Protein 8ZWB (pdb70)

Solvent-accessible surface area: 85768 Å² total; per-residue (Å²): 141,123,28,43,46,98,105,50,51,114,92,68,85,110,121,129,8,101,33,1,81,43,36,221,102,8,57,202,10,2,137,31,31,45,21,58,113,56,28,120,62,35,29,155,29,34,46,60,40,32,122,70,48,40,43,10,1,25,48,23,48,15,44,105,30,24,120,82,3,100,52,50,81,152,67,4,18,57,36,70,76,1,10,117,81,23,12,2,65,37,2,6,69,52,26,57,142,23,93,6,0,10,98,58,22,209,57,19,63,6,48,22,40,23,30,15,94,6,22,76,60,52,97,2,43,30,26,18,58,6,29,1,6,56,0,6,10,15,3,31,13,21,30,177,38,0,86,85,51,2,76,32,11,88,82,75,4,59,91,29,106,119,19,7,100,56,51,34,45,26,72,0,5,64,48,106,84,16,58,33,24,20,25,77,68,19,120,94,30,14,26,116,81,0,104,43,13,75,47,90,1,26,65,11,23,73,18,0,6,0,1,6,89,23,16,35,80,69,54,50,16,145,106,13,28,71,30,92,59,5,108,140,78,87,60,55,4,26,143,39,12,90,9,48,83,98,36,126,92,5,95,148,29,22,22,107,17,39,20,40,54,12,28,20,130,62,18,2,9,14,82,75,5,0,0,45,62,25,10,25,19,0,65,102,52,42,55,50,0,76,112,58,46,78,36,3,133,77,30,48,38,60,108,2,55,27,90,23,47,85,106,55,45,72,75,117,129,32,128,179,43,23,59,0,66,108,12,35,36,74,22,50,21,73,7,85,29,10,54,72,16,80,80,25,32,115,93,0,43,89,15,40,87,48,2,77,98,40,36,13,52,0,31,55,8,16,1,0,15,12,2,1,0,2,1,16,27,7,15,98,50,5,17,71,0,2,79,41,56,4,16,14,10,13,46,9,1,18,15,4,14,106,58,11,53,62,84,160,4,103,48,4,43,39,29,70,74,36,144,89,39,44,25,35,0,11,127,26,16,160,35,7,83,84,20,13,144,111,0,75,28,28,7,65,71,0,5,36,20,12,10,22,10,60,81,116,39,2,34,3,50,116,16,92,101,41,60,18,100,158,38,60,152,62,32,100,77,72,49,94,21,38,52,73,117,38,93,77,13,137,26,10,66,4,16,8,66,8,52,107,50,13,44,8,62,38,41,0,0,0,27,34,14,92,36,12,0,3,6,52,0,2,101,72,21,20,36,38,4,100,71,15,12,46,11,8,14,57,0,1,32,8,4,1,55,47,25,73,2,90,97,0,24,123,79,17,18,111,10,53,48,35,76,19,24,11,0,0,0,1,36,0,2,17,2,15,0,30,27,71,5,37,66,2,16,12,52,19,0,33,23,14,1,0,13,3,0,0,27,0,0,4,81,30,37,147,123,41,65,40,75,40,35,17,123,35,41,1,40,57,4,1,0,0,53,2,0,33,38,12,25,0,69,63,41,2,14,26,41,0,1,87,3,32,41,47,39,43,0,32,21,0,40,73,12,29,35,0,69,106,35,50,53,74,0,22,82,52,8,10,12,13,66,2,8,85,7,3,17,37,36,6,54,33,66,29,78,49,41,78,34,31,18,47,26,11,88,37,81,7,42,51,58,18,36,14,15,35,26,0,8,57,58,32,9,98,0,7,38,27,22,10,114,0,8,4,12,0,31,0,25,54,37,49,79,83,34,1,103,33,23,117,121,20,10,122,21,99,24,29,87,7,42,123,50,0,108,72,41,33,159,41,24,66,76,12,87,77,44,79,81,81,53,16,16,10,41,38,49,1,35,105,26,12,119,62,0,109,77,41,59,178,32,4,23,39,12,31,75,3,3,25,24,19,7,0,35,98,1,30,165,50,22,100,109,58,58,3,4,25,81,15,22,38,42,92,114,37,9,125,27,0,32,90,20,7,52,33,28,83,24,88,8,2,1,43,22,6,27,62,6,20,1,2,98,7,25,6,22,6,37,39,48,11,58,49,0,27,69,17,2,34,123,24,21,78,45,0,4,114,53,8,81,22,0,53,43,55,7,35,119,184,88,85,20,58,49,76,138,19,39,69,19,20,29,108,67,21,129,81,43,17,28,104,106,0,80,57,11,78,63,78,4,25,66,3,15,74,31,1,3,10,21,7,10,50,96,104,5,19,226,119,43,66,157,92,43,88,43,9,115,37,28,122,148,11,90,157,100,57,84,156,53,45,12,46,58,82,49,20,82,70,48,4,74,20,24,57,84,117,28,34,7,60,0,13,29,6,104,52,15,6,31,10,70,67,2,63,4,44,21,18,3,23,24,0,70,104,48,46,44,45,0,78,113,58,53,119,40,3,134,85,39,92,46,122,195,51,146,30,90,24,29,84,94,54,37,47,74,124,131,33,138,163,58,24,24,1,74,32,56,10,36,69,14,47,24,88,3,39,17,35,46,72,8,91,56,30,32,68,99,0,91,88,13,34,82,54,3,72,93,60,45,14,49,9,31,52,0,14,3,24,82,8,23,3,1,18,0,19,33,13,14,102,52,10,17,72,2,7,77,30,58,2,16,7,63,12,48,22,4,18,5,16,18,96,56,17,64,66,123,44,1,152,53,1,39,21,12,76,80,35,113,80,34,50,24,46,0,9,122,29,8,147,31,10,93,100,25,15,143,100,13,71,34,44,12,68,66,0,9,46,14,16,0,20,20,1,32,5,22,2,37,4,14,4,12,9,135,41,0,118,102,13,0,26,27,3,14,63,85,0,16,21,84,28,78,41,17,37,102,122,16,152,34,26,96,91,72,19,67,102,14,96,22,51,56,100,4,5,74,52,71,117,40,16,9,64,24,65,24,14,12,1,4,39,3,6,110,70,11,27,28,24,0,103,68,14,15,24,12,11,8,43,4,7,10,12,6,1,36,12,17,160,65,8,94,69,3,84,109,67,23,24,48,10,97,12,59,24,106,88,99,41,48,22,27,16,6,5,4,28,10,5,44,0,19,0,9,30,66,6,0,45,5,12,4,83,21,1,53,22,16,0,1,18,4,4,4,42,42,67,58,78,68,43,60,4,71,65,26,0,4,14,66,0,0,26,51,38,19,0,61,58,44,10,16,31,82,0,3,49,0,0,27,44,208,37,33,60,51,10,1,56,47,2,97,50,21,23,81,0,81,80,20,65,52,43,0,19,92,47,6,15,11,38,39,0,9,86,16,1,13,36,61,2,79,29,63,30,58,89,142,65,114,153,33,57,125,108,195,92,149,16,116,40,26,7,46,18,20,29,18,18,12,78,34,0,7,48,54,15,18,70,0,53,55,48,26,18,29,0,9,4,20,0,2,0,2,23,101,52,76,153,69,15,58,40,11,47,54,0,62,118,10,105,30,3,71,64,82,13,159,117,26,81,75,1,8,122,61,102,73,3,2,134,75,0,16,114,62,1,23,97,11,28,0,0,112,21,1,29,0,10,8,2,40,44,53,80,167,120,39,19,11,17,120,76,64,55,25,103,108,116,111,79,85,34,19,73,115,45,30,16,38,16,25,22,29,42,64,3,93,148,48,213,71,20,30,52,38,30,10,25,38,53,42,108,25,16,81,145,50,79,130,43,0,102,90,54,51,127,39,20,95,36,45,148,102,62,53,130,35,60,22,59,97,121,115,88,55,106,9,86,23,22,5,33,107,12,11,149,81,66,74,32,90,100,41,187,104,128,42,54,87,43,100,33,118,93,123,127,62,16,47,28,152,157,112,11,58,126,41,70,90,18,8,38,77,44,53,98,110,50,86,87,92,139,56,45,29,94,107,91,80,102,46,118,128,129,19,8,82,25,20,100,133,135,86,47,58,38,46,84,138,35,106,141,5,28,40,25,33,103,49,9,21,102,114,1,79,50,123,6,92,150,61,40,186,66,34,100,58,46,64,92,30,124,48,42,132,181,74,37,31,5,0,63,6,0,32,105,23,8,37,66,86,0,109,77,64,0,21,46,60,4,42,32,50,2,80,132,57,107,51,156,73,7,46,71,93,40,1,72,43,7,69,100,48,34,119,86,5,57,121,19,40,136,72,5,59,61,23,43,120,177

Radius of gyration: 40.91 Å; Cα contacts (8 Å, |Δi|>4): 2886; chains: 7; bounding box: 73×84×144 Å

Organism: Synechocystis sp. (strain ATCC 27184 / PCC 6803 / Kazusa) (NCBI:txid1111708)

Structure (mmCIF, N/CA/C/O backbone):
data_8ZWB
#
_entry.id   8ZWB
#
_cell.length_a   1.00
_cell.length_b   1.00
_cell.length_c   1.00
_cell.angle_alpha   90.00
_cell.angle_beta   90.00
_cell.angle_gamma   90.00
#
_symmetry.space_group_name_H-M   'P 1'
#
loop_
_entity.id
_entity.type
_entity.pdbx_description
1 polymer 'Photosystem I P700 chlorophyll a apoprotein A1'
2 polymer 'Photosystem I P700 chlorophyll a apoprotein A2'
3 polymer 'Photosystem I reaction center subunit III'
4 polymer 'Photosystem I reaction center subunit VIII'
5 polymer 'Photosystem I reaction center subunit IX'
6 polymer 'Photosystem I reaction center subunit PsaK 1'
7 polymer 'Photosystem I reaction center subunit XII'
8 non-polymer 1,2-DIPALMITOYL-PHOSPHATIDYL-GLYCEROLE
9 non-polymer 'CHLOROPHYLL A ISOMER'
10 non-polymer 'CHLOROPHYLL A'
11 non-polymer PHYLLOQUINONE
12 non-polymer BETA-CAROTENE
13 non-polymer beta,beta-caroten-4-one
14 non-polymer 1,2-DISTEAROYL-MONOGALACTOSYL-DIGLYCERIDE
15 non-polymer DODECYL-BETA-D-MALTOSIDE
16 non-polymer 'CHLORIDE ION'
17 non-polymer 'IRON/SULFUR CLUSTER'
18 non-polymer Zeaxanthin
19 water water
#
loop_
_atom_site.group_PDB
_atom_site.id
_atom_site.type_symbol
_atom_site.label_atom_id
_atom_site.label_alt_id
_atom_site.label_comp_id
_atom_site.label_asym_id
_atom_site.label_entity_id
_atom_site.label_seq_id
_atom_site.pdbx_PDB_ins_code
_atom_site.Cartn_x
_atom_site.Cartn_y
_atom_site.Cartn_z
_atom_site.occupancy
_atom_site.B_iso_or_equiv
_atom_site.auth_seq_id
_atom_site.auth_comp_id
_atom_site.auth_asym_id
_atom_site.auth_atom_id
_atom_site.pdbx_PDB_model_num
ATOM 1 N N . LYS A 1 13 ? 106.558 117.961 174.484 1.00 60.90 13 LYS A N 1
ATOM 2 C CA . LYS A 1 13 ? 107.521 118.224 173.422 1.00 62.63 13 LYS A CA 1
ATOM 3 C C . LYS A 1 13 ? 107.564 117.066 172.432 1.00 62.55 13 LYS A C 1
ATOM 4 O O . LYS A 1 13 ? 107.163 117.209 171.277 1.00 59.80 13 LYS A O 1
ATOM 22 N N . VAL A 1 14 ? 108.053 115.920 172.893 1.00 61.93 14 VAL A N 1
ATOM 23 C CA . VAL A 1 14 ? 108.166 114.740 172.044 1.00 63.56 14 VAL A CA 1
ATOM 24 C C . VAL A 1 14 ? 106.785 114.128 171.857 1.00 66.63 14 VAL A C 1
ATOM 25 O O . VAL A 1 14 ? 106.076 113.851 172.831 1.00 67.54 14 VAL A O 1
ATOM 38 N N . SER A 1 15 ? 106.400 113.918 170.601 1.00 64.88 15 SER A N 1
ATOM 39 C CA . SER A 1 15 ? 105.119 113.299 170.279 1.00 65.01 15 SER A CA 1
ATOM 40 C C . SER A 1 15 ? 105.252 112.615 168.928 1.00 63.43 15 SER A C 1
ATOM 41 O O . SER A 1 15 ? 105.616 113.262 167.941 1.00 61.66 15 SER A O 1
ATOM 49 N N . VAL A 1 16 ? 104.965 111.314 168.888 1.00 61.66 16 VAL A N 1
ATOM 50 C CA . VAL A 1 16 ? 105.128 110.503 167.690 1.00 60.25 16 VAL A CA 1
ATOM 51 C C . VAL A 1 16 ? 103.881 109.647 167.501 1.00 63.69 16 VAL A C 1
ATOM 52 O O . VAL A 1 16 ? 103.051 109.506 168.399 1.00 66.64 16 VAL A O 1
ATOM 65 N N . ASP A 1 17 ? 103.762 109.079 166.305 1.00 63.73 17 ASP A N 1
ATOM 66 C CA . ASP A 1 17 ? 102.733 108.100 165.986 1.00 65.98 17 ASP A CA 1
ATOM 67 C C . ASP A 1 17 ? 103.389 106.747 165.745 1.00 66.53 17 ASP A C 1
ATOM 68 O O . ASP A 1 17 ? 104.426 106.659 165.080 1.00 63.76 17 ASP A O 1
ATOM 77 N N . ASN A 1 18 ? 102.781 105.696 166.289 1.00 68.93 18 ASN A N 1
ATOM 78 C CA . ASN A 1 18 ? 103.367 104.363 166.265 1.00 67.37 18 ASN A CA 1
ATOM 79 C C . ASN A 1 18 ? 102.965 103.621 164.996 1.00 65.94 18 ASN A C 1
ATOM 80 O O . ASN A 1 18 ? 101.777 103.534 164.669 1.00 65.41 18 ASN A O 1
ATOM 91 N N . ASN A 1 19 ? 103.960 103.085 164.296 1.00 63.37 19 ASN A N 1
ATOM 92 C CA . ASN A 1 19 ? 103.751 102.238 163.128 1.00 60.09 19 ASN A CA 1
ATOM 93 C C . ASN A 1 19 ? 102.736 102.842 162.154 1.00 60.02 19 ASN A C 1
ATOM 94 O O . ASN A 1 19 ? 101.695 102.237 161.878 1.00 62.03 19 ASN A O 1
ATOM 105 N N . PRO A 1 20 ? 103.010 104.030 161.617 1.00 58.78 20 PRO A N 1
ATOM 106 C CA . PRO A 1 20 ? 102.069 104.641 160.669 1.00 58.11 20 PRO A CA 1
ATOM 107 C C . PRO A 1 20 ? 102.136 104.019 159.283 1.00 55.74 20 PRO A C 1
ATOM 108 O O . PRO A 1 20 ? 101.126 103.962 158.575 1.00 59.49 20 PRO A O 1
ATOM 119 N N . VAL A 1 21 ? 103.317 103.552 158.887 1.00 51.22 21 VAL A N 1
ATOM 120 C CA . VAL A 1 21 ? 103.533 103.024 157.541 1.00 48.53 21 VAL A CA 1
ATOM 121 C C . VAL A 1 21 ? 104.097 101.611 157.633 1.00 47.33 21 VAL A C 1
ATOM 122 O O . VAL A 1 21 ? 105.245 101.434 158.066 1.00 47.71 21 VAL A O 1
ATOM 135 N N . PRO A 1 22 ? 103.344 100.581 157.248 1.00 50.41 22 PRO A N 1
ATOM 136 C CA . PRO A 1 22 ? 103.904 99.225 157.255 1.00 47.75 22 PRO A CA 1
ATOM 137 C C . PRO A 1 22 ? 105.103 99.111 156.326 1.00 47.76 22 PRO A C 1
ATOM 138 O O . PRO A 1 22 ? 105.166 99.747 155.272 1.00 49.16 22 PRO A O 1
ATOM 149 N N . THR A 1 23 ? 106.062 98.285 156.733 1.00 47.46 23 THR A N 1
ATOM 150 C CA . THR A 1 23 ? 107.254 98.016 155.935 1.00 46.63 23 THR A CA 1
ATOM 151 C C . THR A 1 23 ? 106.951 96.845 155.007 1.00 50.00 23 THR A C 1
ATOM 152 O O . THR A 1 23 ? 106.762 95.714 155.465 1.00 56.98 23 THR A O 1
ATOM 163 N N . SER A 1 24 ? 106.907 97.113 153.704 1.00 47.60 24 SER A N 1
ATOM 164 C CA . SER A 1 24 ? 106.549 96.096 152.727 1.00 47.76 24 SER A CA 1
ATOM 165 C C . SER A 1 24 ? 107.196 96.426 151.391 1.00 47.62 24 SER A C 1
ATOM 166 O O . SER A 1 24 ? 107.296 97.596 151.014 1.00 48.92 24 SER A O 1
ATOM 174 N N . PHE A 1 25 ? 107.618 95.386 150.675 1.00 48.37 25 PHE A N 1
ATOM 175 C CA . PHE A 1 25 ? 108.243 95.543 149.368 1.00 49.25 25 PHE A CA 1
ATOM 176 C C . PHE A 1 25 ? 107.233 95.682 148.237 1.00 51.67 25 PHE A C 1
ATOM 177 O O . PHE A 1 25 ? 107.644 95.811 147.080 1.00 54.37 25 PHE A O 1
ATOM 194 N N . GLU A 1 26 ? 105.933 95.666 148.538 1.00 50.72 26 GLU A N 1
ATOM 195 C CA . GLU A 1 26 ? 104.928 95.642 147.479 1.00 52.55 26 GLU A CA 1
ATOM 196 C C . GLU A 1 26 ? 105.060 96.845 146.553 1.00 53.47 26 GLU A C 1
ATOM 197 O O . GLU A 1 26 ? 104.998 96.702 145.327 1.00 54.43 26 GLU A O 1
ATOM 209 N N . LYS A 1 27 ? 105.241 98.039 147.116 1.00 51.58 27 LYS A N 1
ATOM 210 C CA . LYS A 1 27 ? 105.325 99.245 146.304 1.00 49.13 27 LYS A CA 1
ATOM 211 C C . LYS A 1 27 ? 106.666 99.397 145.598 1.00 48.23 27 LYS A C 1
ATOM 212 O O . LYS A 1 27 ? 106.779 100.239 144.701 1.00 50.19 27 LYS A O 1
ATOM 231 N N . TRP A 1 28 ? 107.678 98.613 145.971 1.00 47.26 28 TRP A N 1
ATOM 232 C CA . TRP A 1 28 ? 108.962 98.701 145.284 1.00 48.57 28 TRP A CA 1
ATOM 233 C C . TRP A 1 28 ? 108.825 98.312 143.818 1.00 50.39 28 TRP A C 1
ATOM 234 O O . TRP A 1 28 ? 109.445 98.927 142.943 1.00 50.63 28 TRP A O 1
ATOM 255 N N . GLY A 1 29 ? 108.018 97.295 143.532 1.00 51.27 29 GLY A N 1
ATOM 256 C CA . GLY A 1 29 ? 107.857 96.814 142.175 1.00 52.74 29 GLY A CA 1
ATOM 257 C C . GLY A 1 29 ? 106.732 97.496 141.426 1.00 51.79 29 GLY A C 1
ATOM 258 O O . GLY A 1 29 ? 106.277 96.996 140.393 1.00 55.12 29 GLY A O 1
ATOM 262 N N . LYS A 1 30 ? 106.274 98.638 141.935 1.00 50.67 30 LYS A N 1
ATOM 263 C CA . LYS A 1 30 ? 105.206 99.419 141.312 1.00 48.23 30 LYS A CA 1
ATOM 264 C C . LYS A 1 30 ? 105.705 100.848 141.147 1.00 45.68 30 LYS A C 1
ATOM 265 O O . LYS A 1 30 ? 105.333 101.744 141.917 1.00 47.28 30 LYS A O 1
ATOM 284 N N . PRO A 1 31 ? 106.553 101.098 140.150 1.00 45.20 31 PRO A N 1
ATOM 285 C CA . PRO A 1 31 ? 107.106 102.445 139.979 1.00 44.26 31 PRO A CA 1
ATOM 286 C C . PRO A 1 31 ? 106.010 103.479 139.769 1.00 44.21 31 PRO A C 1
ATOM 287 O O . PRO A 1 31 ? 104.985 103.207 139.140 1.00 48.68 31 PRO A O 1
ATOM 298 N N . GLY A 1 32 ? 106.236 104.674 140.309 1.00 43.15 32 GLY A N 1
ATOM 299 C CA . GLY A 1 32 ? 105.262 105.741 140.224 1.00 43.79 32 GLY A CA 1
ATOM 300 C C . GLY A 1 32 ? 104.141 105.663 141.234 1.00 44.87 32 GLY A C 1
ATOM 301 O O . GLY A 1 32 ? 103.168 106.414 141.115 1.00 50.21 32 GLY A O 1
ATOM 305 N N . HIS A 1 33 ? 104.247 104.778 142.228 1.00 44.36 33 HIS A N 1
ATOM 306 C CA . HIS A 1 33 ? 103.191 104.643 143.225 1.00 43.69 33 HIS A CA 1
ATOM 307 C C . HIS A 1 33 ? 102.920 105.958 143.944 1.00 45.90 33 HIS A C 1
ATOM 308 O O . HIS A 1 33 ? 101.776 106.234 144.322 1.00 49.28 33 HIS A O 1
ATOM 322 N N . PHE A 1 34 ? 103.954 106.777 144.142 1.00 46.60 34 PHE A N 1
ATOM 323 C CA . PHE A 1 34 ? 103.822 107.977 144.961 1.00 43.32 34 PHE A CA 1
ATOM 324 C C . PHE A 1 34 ? 102.903 109.022 144.342 1.00 45.72 34 PHE A C 1
ATOM 325 O O . PHE A 1 34 ? 102.431 109.909 145.061 1.00 51.81 34 PHE A O 1
ATOM 342 N N . ASP A 1 35 ? 102.641 108.949 143.040 1.00 48.90 35 ASP A N 1
ATOM 343 C CA . ASP A 1 35 ? 101.799 109.918 142.350 1.00 52.46 35 ASP A CA 1
ATOM 344 C C . ASP A 1 35 ? 100.584 109.206 141.774 1.00 57.19 35 ASP A C 1
ATOM 345 O O . ASP A 1 35 ? 100.715 108.135 141.173 1.00 59.87 35 ASP A O 1
ATOM 354 N N . ARG A 1 36 ? 99.405 109.804 141.959 1.00 61.21 36 ARG A N 1
ATOM 355 C CA . ARG A 1 36 ? 98.177 109.166 141.496 1.00 63.82 36 ARG A CA 1
ATOM 356 C C . ARG A 1 36 ? 98.186 108.977 139.984 1.00 63.49 36 ARG A C 1
ATOM 357 O O . ARG A 1 36 ? 97.811 107.911 139.483 1.00 64.84 36 ARG A O 1
ATOM 378 N N . THR A 1 37 ? 98.607 110.000 139.239 1.00 59.86 37 THR A N 1
ATOM 379 C CA . THR A 1 37 ? 98.634 109.891 137.784 1.00 62.68 37 THR A CA 1
ATOM 380 C C . THR A 1 37 ? 99.627 108.827 137.334 1.00 60.69 37 THR A C 1
ATOM 381 O O . THR A 1 37 ? 99.302 107.966 136.508 1.00 62.28 37 THR A O 1
ATOM 392 N N . LEU A 1 38 ? 100.847 108.868 137.872 1.00 54.73 38 LEU A N 1
ATOM 393 C CA . LEU A 1 38 ? 101.873 107.921 137.451 1.00 52.45 38 LEU A CA 1
ATOM 394 C C . LEU A 1 38 ? 101.560 106.504 137.912 1.00 54.32 38 LEU A C 1
ATOM 395 O O . LEU A 1 38 ? 102.004 105.539 137.281 1.00 55.09 38 LEU A O 1
ATOM 411 N N . ALA A 1 39 ? 100.805 106.357 139.002 1.00 56.32 39 ALA A N 1
ATOM 412 C CA . ALA A 1 39 ? 100.531 105.030 139.539 1.00 55.24 39 ALA A CA 1
ATOM 413 C C . ALA A 1 39 ? 99.737 104.164 138.570 1.00 58.29 39 ALA A C 1
ATOM 414 O O . ALA A 1 39 ? 99.706 102.940 138.737 1.00 59.88 39 ALA A O 1
ATOM 421 N N . ARG A 1 40 ? 99.099 104.763 137.565 1.00 58.98 40 ARG A N 1
ATOM 422 C CA . ARG A 1 40 ? 98.296 104.007 136.613 1.00 60.30 40 ARG A CA 1
ATOM 423 C C . ARG A 1 40 ? 99.129 103.330 135.532 1.00 59.25 40 ARG A C 1
ATOM 424 O O . ARG A 1 40 ? 98.574 102.561 134.740 1.00 62.50 40 ARG A O 1
ATOM 445 N N . GLY A 1 41 ? 100.431 103.593 135.475 1.00 54.65 41 GLY A N 1
ATOM 446 C CA . GLY A 1 41 ? 101.295 102.965 134.504 1.00 50.85 41 GLY A CA 1
ATOM 447 C C . GLY A 1 41 ? 101.538 103.840 133.291 1.00 46.62 41 GLY A C 1
ATOM 448 O O . GLY A 1 41 ? 100.809 104.803 133.033 1.00 47.50 41 GLY A O 1
ATOM 452 N N . PRO A 1 42 ? 102.573 103.518 132.517 1.00 45.01 42 PRO A N 1
ATOM 453 C CA . PRO A 1 42 ? 102.927 104.361 131.370 1.00 44.96 42 PRO A CA 1
ATOM 454 C C . PRO A 1 42 ? 102.032 104.128 130.165 1.00 46.35 42 PRO A C 1
ATOM 455 O O . PRO A 1 42 ? 101.647 102.999 129.853 1.00 50.83 42 PRO A O 1
ATOM 466 N N . LYS A 1 43 ? 101.704 105.225 129.486 1.00 46.14 43 LYS A N 1
ATOM 467 C CA . LYS A 1 43 ? 101.150 105.186 128.141 1.00 44.61 43 LYS A CA 1
ATOM 468 C C . LYS A 1 43 ? 102.105 105.743 127.101 1.00 43.08 43 LYS A C 1
ATOM 469 O O . LYS A 1 43 ? 102.018 105.367 125.931 1.00 44.09 43 LYS A O 1
ATOM 488 N N . THR A 1 44 ? 103.016 106.622 127.509 1.00 41.80 44 THR A N 1
ATOM 489 C CA . THR A 1 44 ? 104.017 107.199 126.629 1.00 40.43 44 THR A CA 1
ATOM 490 C C . THR A 1 44 ? 105.329 107.293 127.394 1.00 38.82 44 THR A C 1
ATOM 491 O O . THR A 1 44 ? 105.367 107.163 128.620 1.00 39.83 44 THR A O 1
ATOM 502 N N . THR A 1 45 ? 106.418 107.517 126.658 1.00 37.76 45 THR A N 1
ATOM 503 C CA . THR A 1 45 ? 107.724 107.623 127.297 1.00 35.79 45 THR A CA 1
ATOM 504 C C . THR A 1 45 ? 107.802 108.807 128.250 1.00 35.68 45 THR A C 1
ATOM 505 O O . THR A 1 45 ? 108.691 108.840 129.107 1.00 37.22 45 THR A O 1
ATOM 516 N N . THR A 1 46 ? 106.895 109.779 128.124 1.00 37.05 46 THR A N 1
ATOM 517 C CA . THR A 1 46 ? 106.875 110.899 129.058 1.00 35.26 46 THR A CA 1
ATOM 518 C C . THR A 1 46 ? 106.681 110.424 130.491 1.00 36.13 46 THR A C 1
ATOM 519 O O . THR A 1 46 ? 107.163 111.067 131.430 1.00 37.60 46 THR A O 1
ATOM 530 N N . TRP A 1 47 ? 105.985 109.301 130.676 1.00 37.17 47 TRP A N 1
ATOM 531 C CA . TRP A 1 47 ? 105.778 108.760 132.014 1.00 34.97 47 TRP A CA 1
ATOM 532 C C . TRP A 1 47 ? 107.106 108.455 132.696 1.00 35.17 47 TRP A C 1
ATOM 533 O O . TRP A 1 47 ? 107.260 108.678 133.902 1.00 36.83 47 TRP A O 1
ATOM 554 N N . ILE A 1 48 ? 108.075 107.940 131.939 1.00 36.38 48 ILE A N 1
ATOM 555 C CA . ILE A 1 48 ? 109.364 107.574 132.520 1.00 35.49 48 ILE A CA 1
ATOM 556 C C . ILE A 1 48 ? 110.062 108.805 133.082 1.00 35.32 48 ILE A C 1
ATOM 557 O O . ILE A 1 48 ? 110.580 108.789 134.205 1.00 37.04 48 ILE A O 1
ATOM 573 N N . TRP A 1 49 ? 110.093 109.889 132.307 1.00 36.08 49 TRP A N 1
ATOM 574 C CA . TRP A 1 49 ? 110.753 111.103 132.772 1.00 35.29 49 TRP A CA 1
ATOM 575 C C . TRP A 1 49 ? 110.031 111.698 133.974 1.00 36.45 49 TRP A C 1
ATOM 576 O O . TRP A 1 49 ? 110.673 112.161 134.923 1.00 40.54 49 TRP A O 1
ATOM 597 N N . ASN A 1 50 ? 108.696 111.695 133.953 1.00 34.18 50 ASN A N 1
ATOM 598 C CA . ASN A 1 50 ? 107.940 112.270 135.060 1.00 36.65 50 ASN A CA 1
ATOM 599 C C . ASN A 1 50 ? 108.196 111.523 136.360 1.00 38.09 50 ASN A C 1
ATOM 600 O O . ASN A 1 50 ? 108.182 112.130 137.437 1.00 42.46 50 ASN A O 1
ATOM 611 N N . LEU A 1 51 ? 108.423 110.211 136.285 1.00 37.66 51 LEU A N 1
ATOM 612 C CA . LEU A 1 51 ? 108.647 109.428 137.495 1.00 36.61 51 LEU A CA 1
ATOM 613 C C . LEU A 1 51 ? 109.885 109.910 138.239 1.00 36.87 51 LEU A C 1
ATOM 614 O O . LEU A 1 51 ? 109.862 110.080 139.463 1.00 38.87 51 LEU A O 1
ATOM 630 N N . HIS A 1 52 ? 110.982 110.136 137.515 1.00 37.31 52 HIS A N 1
ATOM 631 C CA . HIS A 1 52 ? 112.203 110.599 138.165 1.00 37.37 52 HIS A CA 1
ATOM 632 C C . HIS A 1 52 ? 112.095 112.061 138.585 1.00 38.16 52 HIS A C 1
ATOM 633 O O . HIS A 1 52 ? 112.633 112.445 139.629 1.00 40.46 52 HIS A O 1
ATOM 647 N N . ALA A 1 53 ? 111.399 112.884 137.798 1.00 39.88 53 ALA A N 1
ATOM 648 C CA . ALA A 1 53 ? 111.303 114.307 138.110 1.00 40.83 53 ALA A CA 1
ATOM 649 C C . ALA A 1 53 ? 110.494 114.554 139.379 1.00 41.81 53 ALA A C 1
ATOM 650 O O . ALA A 1 53 ? 110.811 115.463 140.154 1.00 45.87 53 ALA A O 1
ATOM 657 N N . ASN A 1 54 ? 109.442 113.769 139.603 1.00 40.62 54 ASN A N 1
ATOM 658 C CA . ASN A 1 54 ? 108.522 113.990 140.711 1.00 39.50 54 ASN A CA 1
ATOM 659 C C . ASN A 1 54 ? 108.778 113.064 141.893 1.00 37.47 54 ASN A C 1
ATOM 660 O O . ASN A 1 54 ? 107.971 113.034 142.826 1.00 40.16 54 ASN A O 1
ATOM 671 N N . ALA A 1 55 ? 109.881 112.316 141.882 1.00 37.49 55 ALA A N 1
ATOM 672 C CA . ALA A 1 55 ? 110.100 111.308 142.914 1.00 35.86 55 ALA A CA 1
ATOM 673 C C . ALA A 1 55 ? 110.153 111.936 144.300 1.00 35.38 55 ALA A C 1
ATOM 674 O O . ALA A 1 55 ? 109.547 111.428 145.249 1.00 36.40 55 ALA A O 1
ATOM 681 N N . HIS A 1 56 ? 110.873 113.047 144.437 1.00 36.78 56 HIS A N 1
ATOM 682 C CA . HIS A 1 56 ? 111.134 113.647 145.738 1.00 34.59 56 HIS A CA 1
ATOM 683 C C . HIS A 1 56 ? 110.429 114.985 145.922 1.00 33.77 56 HIS A C 1
ATOM 684 O O . HIS A 1 56 ? 110.811 115.762 146.802 1.00 34.87 56 HIS A O 1
ATOM 698 N N . ASP A 1 57 ? 109.402 115.267 145.119 1.00 37.58 57 ASP A N 1
ATOM 699 C CA . ASP A 1 57 ? 108.536 116.427 145.330 1.00 39.62 57 ASP A CA 1
ATOM 700 C C . ASP A 1 57 ? 107.416 116.003 146.278 1.00 38.86 57 ASP A C 1
ATOM 701 O O . ASP A 1 57 ? 106.273 115.767 145.883 1.00 41.61 57 ASP A O 1
ATOM 710 N N . PHE A 1 58 ? 107.764 115.910 147.564 1.00 37.04 58 PHE A N 1
ATOM 711 C CA . PHE A 1 58 ? 106.856 115.303 148.534 1.00 38.31 58 PHE A CA 1
ATOM 712 C C . PHE A 1 58 ? 105.554 116.085 148.660 1.00 41.99 58 PHE A C 1
ATOM 713 O O . PHE A 1 58 ? 104.473 115.491 148.723 1.00 45.55 58 PHE A O 1
ATOM 730 N N . ASP A 1 59 ? 105.631 117.417 148.704 1.00 44.28 59 ASP A N 1
ATOM 731 C CA . ASP A 1 59 ? 104.426 118.205 148.947 1.00 45.65 59 ASP A CA 1
ATOM 732 C C . ASP A 1 59 ? 103.391 118.032 147.844 1.00 48.73 59 ASP A C 1
ATOM 733 O O . ASP A 1 59 ? 102.201 118.256 148.088 1.00 53.13 59 ASP A O 1
ATOM 742 N N . SER A 1 60 ? 103.809 117.640 146.640 1.00 48.15 60 SER A N 1
ATOM 743 C CA . SER A 1 60 ? 102.860 117.333 145.579 1.00 46.73 60 SER A CA 1
ATOM 744 C C . SER A 1 60 ? 102.303 115.920 145.683 1.00 48.42 60 SER A C 1
ATOM 745 O O . SER A 1 60 ? 101.319 115.609 145.005 1.00 52.17 60 SER A O 1
ATOM 753 N N . GLN A 1 61 ? 102.904 115.066 146.510 1.00 47.60 61 GLN A N 1
ATOM 754 C CA . GLN A 1 61 ? 102.426 113.702 146.689 1.00 45.99 61 GLN A CA 1
ATOM 755 C C . GLN A 1 61 ? 101.381 113.592 147.789 1.00 52.18 61 GLN A C 1
ATOM 756 O O . GLN A 1 61 ? 100.560 112.668 147.764 1.00 57.09 61 GLN A O 1
ATOM 770 N N . THR A 1 62 ? 101.394 114.509 148.753 1.00 54.12 62 THR A N 1
ATOM 771 C CA . THR A 1 62 ? 100.425 114.509 149.838 1.00 56.37 62 THR A CA 1
ATOM 772 C C . THR A 1 62 ? 100.191 115.946 150.278 1.00 54.55 62 THR A C 1
ATOM 773 O O . THR A 1 62 ? 101.123 116.754 150.299 1.00 53.43 62 THR A O 1
ATOM 784 N N . SER A 1 63 ? 98.944 116.257 150.624 1.00 57.45 63 SER A N 1
ATOM 785 C CA . SER A 1 63 ? 98.568 117.606 151.024 1.00 59.74 63 SER A CA 1
ATOM 786 C C . SER A 1 63 ? 98.759 117.867 152.513 1.00 58.11 63 SER A C 1
ATOM 787 O O . SER A 1 63 ? 98.595 119.011 152.949 1.00 61.00 63 SER A O 1
ATOM 795 N N . ASP A 1 64 ? 99.102 116.849 153.297 1.00 52.46 64 ASP A N 1
ATOM 796 C CA . ASP A 1 64 ? 99.227 116.988 154.742 1.00 51.09 64 ASP A CA 1
ATOM 797 C C . ASP A 1 64 ? 100.649 117.411 155.092 1.00 47.33 64 ASP A C 1
ATOM 798 O O . ASP A 1 64 ? 101.613 116.736 154.718 1.00 48.81 64 ASP A O 1
ATOM 807 N N . LEU A 1 65 ? 100.776 118.527 155.815 1.00 44.51 65 LEU A N 1
ATOM 808 C CA . LEU A 1 65 ? 102.099 119.026 156.176 1.00 42.16 65 LEU A CA 1
ATOM 809 C C . LEU A 1 65 ? 102.833 118.043 157.078 1.00 41.47 65 LEU A C 1
ATOM 810 O O . LEU A 1 65 ? 104.051 117.870 156.958 1.00 41.25 65 LEU A O 1
ATOM 826 N N . GLU A 1 66 ? 102.111 117.395 157.993 1.00 41.01 66 GLU A N 1
ATOM 827 C CA . GLU A 1 66 ? 102.748 116.430 158.883 1.00 42.21 66 GLU A CA 1
ATOM 828 C C . GLU A 1 66 ? 103.362 115.280 158.096 1.00 41.67 66 GLU A C 1
ATOM 829 O O . GLU A 1 66 ? 104.487 114.855 158.379 1.00 41.28 66 GLU A O 1
ATOM 841 N N . ASP A 1 67 ? 102.637 114.762 157.102 1.00 42.74 67 ASP A N 1
ATOM 842 C CA . ASP A 1 67 ? 103.176 113.678 156.287 1.00 41.42 67 ASP A CA 1
ATOM 843 C C . ASP A 1 67 ? 104.384 114.142 155.482 1.00 39.06 67 ASP A C 1
ATOM 844 O O . ASP A 1 67 ? 105.365 113.402 155.344 1.00 41.41 67 ASP A O 1
ATOM 853 N N . VAL A 1 68 ? 104.329 115.358 154.937 1.00 36.18 68 VAL A N 1
ATOM 854 C CA . VAL A 1 68 ? 105.467 115.884 154.187 1.00 35.52 68 VAL A CA 1
ATOM 855 C C . VAL A 1 68 ? 106.692 115.984 155.085 1.00 33.45 68 VAL A C 1
ATOM 856 O O . VAL A 1 68 ? 107.801 115.602 154.693 1.00 34.77 68 VAL A O 1
ATOM 869 N N . SER A 1 69 ? 106.512 116.498 156.303 1.00 33.16 69 SER A N 1
ATOM 870 C CA . SER A 1 69 ? 107.641 116.653 157.214 1.00 31.64 69 SER A CA 1
ATOM 871 C C . SER A 1 69 ? 108.272 115.307 157.543 1.00 31.12 69 SER A C 1
ATOM 872 O O . SER A 1 69 ? 109.501 115.187 157.606 1.00 33.19 69 SER A O 1
ATOM 880 N N . ARG A 1 70 ? 107.448 114.281 157.761 1.00 32.60 70 ARG A N 1
ATOM 881 C CA . ARG A 1 70 ? 107.980 112.968 158.109 1.00 31.74 70 ARG A CA 1
ATOM 882 C C . ARG A 1 70 ? 108.831 112.396 156.983 1.00 28.98 70 ARG A C 1
ATOM 883 O O . ARG A 1 70 ? 109.889 111.808 157.234 1.00 32.46 70 ARG A O 1
ATOM 904 N N . LYS A 1 71 ? 108.388 112.554 155.734 1.00 28.35 71 LYS A N 1
ATOM 905 C CA . LYS A 1 71 ? 109.196 112.098 154.609 1.00 29.32 71 LYS A CA 1
ATOM 906 C C . LYS A 1 71 ? 110.522 112.844 154.554 1.00 28.57 71 LYS A C 1
ATOM 907 O O . LYS A 1 71 ? 111.575 112.242 154.318 1.00 30.51 71 LYS A O 1
ATOM 926 N N . ILE A 1 72 ? 110.488 114.160 154.772 1.00 28.50 72 ILE A N 1
ATOM 927 C CA . ILE A 1 72 ? 111.709 114.960 154.717 1.00 26.16 72 ILE A CA 1
ATOM 928 C C . ILE A 1 72 ? 112.680 114.520 155.805 1.00 25.50 72 ILE A C 1
ATOM 929 O O . ILE A 1 72 ? 113.879 114.347 155.560 1.00 28.31 72 ILE A O 1
ATOM 945 N N . PHE A 1 73 ? 112.174 114.333 157.025 1.00 26.50 73 PHE A N 1
ATOM 946 C CA . PHE A 1 73 ? 113.046 114.001 158.146 1.00 25.03 73 PHE A CA 1
ATOM 947 C C . PHE A 1 73 ? 113.767 112.680 157.914 1.00 27.46 73 PHE A C 1
ATOM 948 O O . PHE A 1 73 ? 114.976 112.574 158.150 1.00 30.75 73 PHE A O 1
ATOM 965 N N . SER A 1 74 ? 113.045 111.662 157.449 1.00 27.48 74 SER A N 1
ATOM 966 C CA . SER A 1 74 ? 113.677 110.381 157.165 1.00 27.29 74 SER A CA 1
ATOM 967 C C . SER A 1 74 ? 114.486 110.416 155.877 1.00 26.87 74 SER A C 1
ATOM 968 O O . SER A 1 74 ? 115.501 109.721 155.771 1.00 29.97 74 SER A O 1
ATOM 976 N N . ALA A 1 75 ? 114.060 111.210 154.894 1.00 26.82 75 ALA A N 1
ATOM 977 C CA . ALA A 1 75 ? 114.866 111.377 153.691 1.00 24.66 75 ALA A CA 1
ATOM 978 C C . ALA A 1 75 ? 116.224 111.976 154.026 1.00 25.01 75 ALA A C 1
ATOM 979 O O . ALA A 1 75 ? 117.254 111.533 153.505 1.00 27.68 75 ALA A O 1
ATOM 986 N N . HIS A 1 76 ? 116.249 112.984 154.900 1.00 25.91 76 HIS A N 1
ATOM 987 C CA . HIS A 1 76 ? 117.524 113.567 155.298 1.00 25.51 76 HIS A CA 1
ATOM 988 C C . HIS A 1 76 ? 118.403 112.538 156.006 1.00 26.25 76 HIS A C 1
ATOM 989 O O . HIS A 1 76 ? 119.633 112.597 155.898 1.00 28.62 76 HIS A O 1
ATOM 1003 N N . PHE A 1 77 ? 117.800 111.588 156.730 1.00 28.70 77 PHE A N 1
ATOM 1004 C CA . PHE A 1 77 ? 118.582 110.492 157.299 1.00 26.08 77 PHE A CA 1
ATOM 1005 C C . PHE A 1 77 ? 119.246 109.670 156.203 1.00 26.90 77 PHE A C 1
ATOM 1006 O O . PHE A 1 77 ? 120.408 109.268 156.334 1.00 29.67 77 PHE A O 1
ATOM 1023 N N . GLY A 1 78 ? 118.520 109.401 155.118 1.00 26.13 78 GLY A N 1
ATOM 1024 C CA . GLY A 1 78 ? 119.105 108.660 154.015 1.00 26.07 78 GLY A CA 1
ATOM 1025 C C . GLY A 1 78 ? 120.297 109.371 153.403 1.00 26.50 78 GLY A C 1
ATOM 1026 O O . GLY A 1 78 ? 121.301 108.740 153.068 1.00 29.25 78 GLY A O 1
ATOM 1030 N N . HIS A 1 79 ? 120.204 110.694 153.248 1.00 26.56 79 HIS A N 1
ATOM 1031 C CA . HIS A 1 79 ? 121.320 111.446 152.685 1.00 25.44 79 HIS A CA 1
ATOM 1032 C C . HIS A 1 79 ? 122.548 111.351 153.580 1.00 26.14 79 HIS A C 1
ATOM 1033 O O . HIS A 1 79 ? 123.671 111.195 153.090 1.00 30.05 79 HIS A O 1
ATOM 1047 N N . LEU A 1 80 ? 122.356 111.432 154.899 1.00 26.22 80 LEU A N 1
ATOM 1048 C CA . LEU A 1 80 ? 123.485 111.298 155.814 1.00 27.44 80 LEU A CA 1
ATOM 1049 C C . LEU A 1 80 ? 124.149 109.935 155.670 1.00 28.32 80 LEU A C 1
ATOM 1050 O O . LEU A 1 80 ? 125.379 109.828 155.725 1.00 30.45 80 LEU A O 1
ATOM 1066 N N . ALA A 1 81 ? 123.353 108.880 155.489 1.00 28.54 81 ALA A N 1
ATOM 1067 C CA . ALA A 1 81 ? 123.930 107.558 155.268 1.00 28.11 81 ALA A CA 1
ATOM 1068 C C . ALA A 1 81 ? 124.780 107.541 154.005 1.00 28.25 81 ALA A C 1
ATOM 1069 O O . ALA A 1 81 ? 125.864 106.947 153.984 1.00 31.32 81 ALA A O 1
ATOM 1076 N N . VAL A 1 82 ? 124.306 108.191 152.942 1.00 27.42 82 VAL A N 1
ATOM 1077 C CA . VAL A 1 82 ? 125.085 108.270 151.710 1.00 28.08 82 VAL A CA 1
ATOM 1078 C C . VAL A 1 82 ? 126.404 108.987 151.962 1.00 27.82 82 VAL A C 1
ATOM 1079 O O . VAL A 1 82 ? 127.464 108.551 151.497 1.00 31.71 82 VAL A O 1
ATOM 1092 N N . VAL A 1 83 ? 126.364 110.097 152.700 1.00 26.39 83 VAL A N 1
ATOM 1093 C CA . VAL A 1 83 ? 127.583 110.859 152.956 1.00 25.55 83 VAL A CA 1
ATOM 1094 C C . VAL A 1 83 ? 128.564 110.037 153.783 1.00 25.82 83 VAL A C 1
ATOM 1095 O O . VAL A 1 83 ? 129.775 110.061 153.536 1.00 30.48 83 VAL A O 1
ATOM 1108 N N . PHE A 1 84 ? 128.063 109.304 154.780 1.00 26.17 84 PHE A N 1
ATOM 1109 C CA . PHE A 1 84 ? 128.949 108.479 155.596 1.00 26.91 84 PHE A CA 1
ATOM 1110 C C . PHE A 1 84 ? 129.623 107.395 154.764 1.00 27.39 84 PHE A C 1
ATOM 1111 O O . PHE A 1 84 ? 130.813 107.119 154.946 1.00 30.43 84 PHE A O 1
ATOM 1128 N N . VAL A 1 85 ? 128.881 106.765 153.853 1.00 27.52 85 VAL A N 1
ATOM 1129 C CA . VAL A 1 85 ? 129.484 105.764 152.978 1.00 27.97 85 VAL A CA 1
ATOM 1130 C C . VAL A 1 85 ? 130.583 106.397 152.136 1.00 28.66 85 VAL A C 1
ATOM 1131 O O . VAL A 1 85 ? 131.656 105.812 151.945 1.00 31.75 85 VAL A O 1
ATOM 1144 N N . TRP A 1 86 ? 130.332 107.599 151.616 1.00 27.80 86 TRP A N 1
ATOM 1145 C CA . TRP A 1 86 ? 131.349 108.302 150.842 1.00 25.48 86 TRP A CA 1
ATOM 1146 C C . TRP A 1 86 ? 132.572 108.609 151.697 1.00 26.72 86 TRP A C 1
ATOM 1147 O O . TRP A 1 86 ? 133.712 108.406 151.264 1.00 30.67 86 TRP A O 1
ATOM 1168 N N . LEU A 1 87 ? 132.356 109.093 152.922 1.00 26.90 87 LEU A N 1
ATOM 1169 C CA . LEU A 1 87 ? 133.480 109.340 153.820 1.00 26.64 87 LEU A CA 1
ATOM 1170 C C . LEU A 1 87 ? 134.209 108.047 154.158 1.00 28.07 87 LEU A C 1
ATOM 1171 O O . LEU A 1 87 ? 135.444 108.012 154.185 1.00 32.81 87 LEU A O 1
ATOM 1187 N N . SER A 1 88 ? 133.463 106.974 154.425 1.00 27.79 88 SER A N 1
ATOM 1188 C CA . SER A 1 88 ? 134.098 105.696 154.722 1.00 28.71 88 SER A CA 1
ATOM 1189 C C . SER A 1 88 ? 135.010 105.265 153.584 1.00 29.70 88 SER A C 1
ATOM 1190 O O . SER A 1 88 ? 136.111 104.756 153.819 1.00 32.35 88 SER A O 1
ATOM 1198 N N . GLY A 1 89 ? 134.568 105.460 152.342 1.00 28.21 89 GLY A N 1
ATOM 1199 C CA . GLY A 1 89 ? 135.414 105.116 151.214 1.00 27.88 89 GLY A CA 1
ATOM 1200 C C . GLY A 1 89 ? 136.724 105.878 151.231 1.00 27.95 89 GLY A C 1
ATOM 1201 O O . GLY A 1 89 ? 137.800 105.289 151.124 1.00 32.80 89 GLY A O 1
ATOM 1205 N N . MET A 1 90 ? 136.652 107.196 151.419 1.00 28.47 90 MET A N 1
ATOM 1206 C CA . MET A 1 90 ? 137.866 108.005 151.390 1.00 27.24 90 MET A CA 1
ATOM 1207 C C . MET A 1 90 ? 138.880 107.496 152.405 1.00 27.53 90 MET A C 1
ATOM 1208 O O . MET A 1 90 ? 140.069 107.359 152.098 1.00 31.70 90 MET A O 1
ATOM 1222 N N . TYR A 1 91 ? 138.425 107.200 153.623 1.00 28.12 91 TYR A N 1
ATOM 1223 C CA . TYR A 1 91 ? 139.334 106.676 154.636 1.00 27.77 91 TYR A CA 1
ATOM 1224 C C . TYR A 1 91 ? 139.826 105.282 154.273 1.00 29.05 91 TYR A C 1
ATOM 1225 O O . TYR A 1 91 ? 140.995 104.953 154.503 1.00 33.64 91 TYR A O 1
ATOM 1243 N N . PHE A 1 92 ? 138.954 104.446 153.706 1.00 29.32 92 PHE A N 1
ATOM 1244 C CA . PHE A 1 92 ? 139.362 103.087 153.364 1.00 28.25 92 PHE A CA 1
ATOM 1245 C C . PHE A 1 92 ? 140.433 103.087 152.279 1.00 30.02 92 PHE A C 1
ATOM 1246 O O . PHE A 1 92 ? 141.476 102.442 152.426 1.00 33.79 92 PHE A O 1
ATOM 1263 N N . HIS A 1 93 ? 140.194 103.801 151.175 1.00 28.34 93 HIS A N 1
ATOM 1264 C CA . HIS A 1 93 ? 141.197 103.849 150.118 1.00 30.66 93 HIS A CA 1
ATOM 1265 C C . HIS A 1 93 ? 142.463 104.546 150.596 1.00 31.67 93 HIS A C 1
ATOM 1266 O O . HIS A 1 93 ? 143.559 104.247 150.110 1.00 36.15 93 HIS A O 1
ATOM 1280 N N . GLY A 1 94 ? 142.337 105.470 151.549 1.00 29.64 94 GLY A N 1
ATOM 1281 C CA . GLY A 1 94 ? 143.520 106.018 152.188 1.00 28.83 94 GLY A CA 1
ATOM 1282 C C . GLY A 1 94 ? 144.271 104.976 152.994 1.00 29.91 94 GLY A C 1
ATOM 1283 O O . GLY A 1 94 ? 145.503 104.991 153.055 1.00 33.42 94 GLY A O 1
ATOM 1287 N N . ALA A 1 95 ? 143.540 104.057 153.626 1.00 31.20 95 ALA A N 1
ATOM 1288 C CA . ALA A 1 95 ? 144.166 103.023 154.439 1.00 31.85 95 ALA A CA 1
ATOM 1289 C C . ALA A 1 95 ? 144.771 101.905 153.600 1.00 33.79 95 ALA A C 1
ATOM 1290 O O . ALA A 1 95 ? 145.795 101.334 153.991 1.00 38.08 95 ALA A O 1
ATOM 1297 N N . LYS A 1 96 ? 144.168 101.577 152.458 1.00 33.27 96 LYS A N 1
ATOM 1298 C CA . LYS A 1 96 ? 144.535 100.382 151.708 1.00 33.36 96 LYS A CA 1
ATOM 1299 C C . LYS A 1 96 ? 145.152 100.660 150.346 1.00 33.15 96 LYS A C 1
ATOM 1300 O O . LYS A 1 96 ? 146.010 99.891 149.912 1.00 39.23 96 LYS A O 1
ATOM 1319 N N . PHE A 1 97 ? 144.746 101.726 149.662 1.00 33.49 97 PHE A N 1
ATOM 1320 C CA . PHE A 1 97 ? 145.185 102.004 148.299 1.00 32.35 97 PHE A CA 1
ATOM 1321 C C . PHE A 1 97 ? 145.886 103.353 148.204 1.00 33.29 97 PHE A C 1
ATOM 1322 O O . PHE A 1 97 ? 145.739 104.077 147.218 1.00 38.53 97 PHE A O 1
ATOM 1339 N N . SER A 1 98 ? 146.664 103.711 149.222 1.00 31.27 98 SER A N 1
ATOM 1340 C CA . SER A 1 98 ? 147.309 105.014 149.256 1.00 31.80 98 SER A CA 1
ATOM 1341 C C . SER A 1 98 ? 148.741 104.876 149.745 1.00 31.09 98 SER A C 1
ATOM 1342 O O . SER A 1 98 ? 149.137 103.852 150.306 1.00 33.66 98 SER A O 1
ATOM 1350 N N . ASN A 1 99 ? 149.517 105.933 149.517 1.00 32.18 99 ASN A N 1
ATOM 1351 C CA . ASN A 1 99 ? 150.884 106.051 150.018 1.00 30.10 99 ASN A CA 1
ATOM 1352 C C . ASN A 1 99 ? 150.962 107.014 151.195 1.00 30.36 99 ASN A C 1
ATOM 1353 O O . ASN A 1 99 ? 151.946 107.742 151.349 1.00 34.26 99 ASN A O 1
ATOM 1364 N N . TYR A 1 100 ? 149.932 107.036 152.042 1.00 30.81 100 TYR A N 1
ATOM 1365 C CA . TYR A 1 100 ? 149.896 108.003 153.134 1.00 30.50 100 TYR A CA 1
ATOM 1366 C C . TYR A 1 100 ? 151.072 107.817 154.083 1.00 31.98 100 TYR A C 1
ATOM 1367 O O . TYR A 1 100 ? 151.706 108.795 154.494 1.00 35.98 100 TYR A O 1
ATOM 1385 N N . GLU A 1 101 ? 151.376 106.571 154.450 1.00 33.83 101 GLU A N 1
ATOM 1386 C CA . GLU A 1 101 ? 152.495 106.334 155.355 1.00 34.30 101 GLU A CA 1
ATOM 1387 C C . GLU A 1 101 ? 153.810 106.780 154.730 1.00 34.69 101 GLU A C 1
ATOM 1388 O O . GLU A 1 101 ? 154.641 107.408 155.396 1.00 39.34 101 GLU A O 1
ATOM 1400 N N . GLY A 1 102 ? 154.018 106.469 153.450 1.00 35.27 102 GLY A N 1
ATOM 1401 C CA . GLY A 1 102 ? 155.215 106.942 152.776 1.00 33.26 102 GLY A CA 1
ATOM 1402 C C . GLY A 1 102 ? 155.271 108.455 152.695 1.00 35.57 102 GLY A C 1
ATOM 1403 O O . GLY A 1 102 ? 156.310 109.063 152.962 1.00 39.64 102 GLY A O 1
ATOM 1407 N N . TRP A 1 103 ? 154.151 109.083 152.336 1.00 33.76 103 TRP A N 1
ATOM 1408 C CA . TRP A 1 103 ? 154.113 110.539 152.263 1.00 32.83 103 TRP A CA 1
ATOM 1409 C C . TRP A 1 103 ? 154.352 111.165 153.630 1.00 32.17 103 TRP A C 1
ATOM 1410 O O . TRP A 1 103 ? 155.062 112.170 153.746 1.00 36.91 103 TRP A O 1
ATOM 1431 N N . LEU A 1 104 ? 153.764 110.586 154.678 1.00 32.74 104 LEU A N 1
ATOM 1432 C CA . LEU A 1 104 ? 153.892 111.163 156.010 1.00 35.09 104 LEU A CA 1
ATOM 1433 C C . LEU A 1 104 ? 155.348 111.254 156.445 1.00 37.30 104 LEU A C 1
ATOM 1434 O O . LEU A 1 104 ? 155.720 112.181 157.172 1.00 41.96 104 LEU A O 1
ATOM 1450 N N . ALA A 1 105 ? 156.182 110.309 156.014 1.00 39.79 105 ALA A N 1
ATOM 1451 C CA . ALA A 1 105 ? 157.591 110.312 156.381 1.00 39.79 105 ALA A CA 1
ATOM 1452 C C . ALA A 1 105 ? 158.428 111.265 155.538 1.00 43.33 105 ALA A C 1
ATOM 1453 O O . ALA A 1 105 ? 159.576 111.537 155.902 1.00 48.44 105 ALA A O 1
ATOM 1460 N N . ASP A 1 106 ? 157.890 111.777 154.432 1.00 44.15 106 ASP A N 1
ATOM 1461 C CA . ASP A 1 106 ? 158.634 112.672 153.555 1.00 42.83 106 ASP A CA 1
ATOM 1462 C C . ASP A 1 106 ? 157.660 113.527 152.753 1.00 41.84 106 ASP A C 1
ATOM 1463 O O . ASP A 1 106 ? 157.545 113.365 151.532 1.00 45.31 106 ASP A O 1
ATOM 1472 N N . PRO A 1 107 ? 156.945 114.450 153.402 1.00 40.71 107 PRO A N 1
ATOM 1473 C CA . PRO A 1 107 ? 155.887 115.190 152.697 1.00 39.64 107 PRO A CA 1
ATOM 1474 C C . PRO A 1 107 ? 156.389 116.106 151.594 1.00 43.32 107 PRO A C 1
ATOM 1475 O O . PRO A 1 107 ? 155.599 116.467 150.715 1.00 45.34 107 PRO A O 1
ATOM 1486 N N . THR A 1 108 ? 157.660 116.499 151.605 1.00 47.36 108 THR A N 1
ATOM 1487 C CA . THR A 1 108 ? 158.172 117.469 150.646 1.00 49.32 108 THR A CA 1
ATOM 1488 C C . THR A 1 108 ? 158.725 116.834 149.376 1.00 49.60 108 THR A C 1
ATOM 1489 O O . THR A 1 108 ? 159.115 117.564 148.461 1.00 54.15 108 THR A O 1
ATOM 1500 N N . HIS A 1 109 ? 158.768 115.502 149.291 1.00 47.41 109 HIS A N 1
ATOM 1501 C CA . HIS A 1 109 ? 159.304 114.823 148.117 1.00 48.57 109 HIS A CA 1
ATOM 1502 C C . HIS A 1 109 ? 158.382 113.726 147.600 1.00 48.00 109 HIS A C 1
ATOM 1503 O O . HIS A 1 109 ? 158.761 113.008 146.667 1.00 52.42 109 HIS A O 1
ATOM 1517 N N . ILE A 1 110 ? 157.193 113.576 148.173 1.00 44.30 110 ILE A N 1
ATOM 1518 C CA . ILE A 1 110 ? 156.237 112.556 147.764 1.00 39.07 110 ILE A CA 1
ATOM 1519 C C . ILE A 1 110 ? 154.896 113.229 147.520 1.00 39.05 110 ILE A C 1
ATOM 1520 O O . ILE A 1 110 ? 154.487 114.112 148.282 1.00 41.35 110 ILE A O 1
ATOM 1536 N N . LYS A 1 111 ? 154.221 112.821 146.452 1.00 38.74 111 LYS A N 1
ATOM 1537 C CA . LYS A 1 111 ? 152.932 113.411 146.128 1.00 37.66 111 LYS A CA 1
ATOM 1538 C C . LYS A 1 111 ? 151.796 112.490 146.560 1.00 35.53 111 LYS A C 1
ATOM 1539 O O . LYS A 1 111 ? 151.870 111.275 146.349 1.00 36.42 111 LYS A O 1
ATOM 1558 N N . PRO A 1 112 ? 150.742 113.026 147.175 1.00 33.13 112 PRO A N 1
ATOM 1559 C CA . PRO A 1 112 ? 149.671 112.160 147.681 1.00 30.36 112 PRO A CA 1
ATOM 1560 C C . PRO A 1 112 ? 148.982 111.395 146.560 1.00 31.72 112 PRO A C 1
ATOM 1561 O O . PRO A 1 112 ? 148.717 111.934 145.485 1.00 35.16 112 PRO A O 1
ATOM 1572 N N . SER A 1 113 ? 148.679 110.128 146.831 1.00 31.40 113 SER A N 1
ATOM 1573 C CA . SER A 1 113 ? 147.961 109.285 145.884 1.00 31.51 113 SER A CA 1
ATOM 1574 C C . SER A 1 113 ? 147.132 108.277 146.661 1.00 31.24 113 SER A C 1
ATOM 1575 O O . SER A 1 113 ? 147.649 107.616 147.564 1.00 35.17 113 SER A O 1
ATOM 1583 N N . ALA A 1 114 ? 145.847 108.162 146.308 1.00 31.27 114 ALA A N 1
ATOM 1584 C CA . ALA A 1 114 ? 144.954 107.251 147.013 1.00 31.34 114 ALA A CA 1
ATOM 1585 C C . ALA A 1 114 ? 144.020 106.498 146.069 1.00 33.10 114 ALA A C 1
ATOM 1586 O O . ALA A 1 114 ? 143.028 105.921 146.529 1.00 38.92 114 ALA A O 1
ATOM 1593 N N . GLN A 1 115 ? 144.299 106.494 144.768 1.00 32.31 115 GLN A N 1
ATOM 1594 C CA . GLN A 1 115 ? 143.515 105.723 143.810 1.00 31.59 115 GLN A CA 1
ATOM 1595 C C . GLN A 1 115 ? 144.474 105.008 142.875 1.00 31.49 115 GLN A C 1
ATOM 1596 O O . GLN A 1 115 ? 145.321 105.650 142.247 1.00 34.21 115 GLN A O 1
ATOM 1610 N N . VAL A 1 116 ? 144.342 103.688 142.783 1.00 32.08 116 VAL A N 1
ATOM 1611 C CA . VAL A 1 116 ? 145.168 102.863 141.910 1.00 33.46 116 VAL A CA 1
ATOM 1612 C C . VAL A 1 116 ? 144.247 102.125 140.950 1.00 33.34 116 VAL A C 1
ATOM 1613 O O . VAL A 1 116 ? 143.293 101.466 141.380 1.00 36.65 116 VAL A O 1
ATOM 1626 N N . VAL A 1 117 ? 144.526 102.239 139.662 1.00 32.16 117 VAL A N 1
ATOM 1627 C CA . VAL A 1 117 ? 143.680 101.656 138.628 1.00 32.55 117 VAL A CA 1
ATOM 1628 C C . VAL A 1 117 ? 144.200 100.270 138.282 1.00 31.88 117 VAL A C 1
ATOM 1629 O O . VAL A 1 117 ? 145.389 99.970 138.429 1.00 34.49 117 VAL A O 1
ATOM 1642 N N . TRP A 1 118 ? 143.298 99.413 137.824 1.00 32.97 118 TRP A N 1
ATOM 1643 C CA . TRP A 1 118 ? 143.692 98.086 137.376 1.00 32.30 118 TRP A CA 1
ATOM 1644 C C . TRP A 1 118 ? 144.376 98.174 136.011 1.00 33.22 118 TRP A C 1
ATOM 1645 O O . TRP A 1 118 ? 143.959 98.963 135.161 1.00 35.30 118 TRP A O 1
ATOM 1666 N N . PRO A 1 119 ? 145.431 97.380 135.772 1.00 35.06 119 PRO A N 1
ATOM 1667 C CA . PRO A 1 119 ? 146.088 97.411 134.457 1.00 36.35 119 PRO A CA 1
ATOM 1668 C C . PRO A 1 119 ? 145.291 96.680 133.387 1.00 37.74 119 PRO A C 1
ATOM 1669 O O . PRO A 1 119 ? 145.520 95.493 133.139 1.00 42.58 119 PRO A O 1
ATOM 1680 N N . ILE A 1 120 ? 144.335 97.365 132.769 1.00 35.82 120 ILE A N 1
ATOM 1681 C CA . ILE A 1 120 ? 143.497 96.784 131.728 1.00 32.39 120 ILE A CA 1
ATOM 1682 C C . ILE A 1 120 ? 143.449 97.747 130.549 1.00 31.81 120 ILE A C 1
ATOM 1683 O O . ILE A 1 120 ? 143.428 98.968 130.734 1.00 34.12 120 ILE A O 1
ATOM 1699 N N . VAL A 1 121 ? 143.444 97.191 129.336 1.00 32.24 121 VAL A N 1
ATOM 1700 C CA . VAL A 1 121 ? 143.422 97.950 128.086 1.00 31.59 121 VAL A CA 1
ATOM 1701 C C . VAL A 1 121 ? 144.373 99.140 128.147 1.00 32.45 121 VAL A C 1
ATOM 1702 O O . VAL A 1 121 ? 144.106 100.191 127.555 1.00 33.81 121 VAL A O 1
ATOM 1715 N N . GLY A 1 122 ? 145.488 98.985 128.856 1.00 33.87 122 GLY A N 1
ATOM 1716 C CA . GLY A 1 122 ? 146.512 100.007 128.879 1.00 32.46 122 GLY A CA 1
ATOM 1717 C C . GLY A 1 122 ? 146.233 101.191 129.774 1.00 31.22 122 GLY A C 1
ATOM 1718 O O . GLY A 1 122 ? 147.021 102.143 129.770 1.00 32.74 122 GLY A O 1
ATOM 1722 N N . GLN A 1 123 ? 145.143 101.173 130.544 1.00 30.57 123 GLN A N 1
ATOM 1723 C CA . GLN A 1 123 ? 144.857 102.289 131.438 1.00 29.03 123 GLN A CA 1
ATOM 1724 C C . GLN A 1 123 ? 145.810 102.345 132.623 1.00 31.09 123 GLN A C 1
ATOM 1725 O O . GLN A 1 123 ? 145.791 103.333 133.364 1.00 33.42 123 GLN A O 1
ATOM 1739 N N . GLY A 1 124 ? 146.641 101.319 132.818 1.00 31.72 124 GLY A N 1
ATOM 1740 C CA . GLY A 1 124 ? 147.600 101.335 133.907 1.00 30.25 124 GLY A CA 1
ATOM 1741 C C . GLY A 1 124 ? 148.593 102.473 133.821 1.00 31.21 124 GLY A C 1
ATOM 1742 O O . GLY A 1 124 ? 149.255 102.785 134.817 1.00 35.51 124 GLY A O 1
ATOM 1746 N N . ILE A 1 125 ? 148.716 103.103 132.651 1.00 30.64 125 ILE A N 1
ATOM 1747 C CA . ILE A 1 125 ? 149.586 104.263 132.510 1.00 30.92 125 ILE A CA 1
ATOM 1748 C C . ILE A 1 125 ? 149.174 105.378 133.457 1.00 31.99 125 ILE A C 1
ATOM 1749 O O . ILE A 1 125 ? 150.000 106.223 133.815 1.00 34.26 125 ILE A O 1
ATOM 1765 N N . LEU A 1 126 ? 147.906 105.407 133.872 1.00 31.31 126 LEU A N 1
ATOM 1766 C CA . LEU A 1 126 ? 147.440 106.419 134.811 1.00 29.00 126 LEU A CA 1
ATOM 1767 C C . LEU A 1 126 ? 148.041 106.252 136.199 1.00 30.74 126 LEU A C 1
ATOM 1768 O O . LEU A 1 126 ? 147.934 107.173 137.014 1.00 35.94 126 LEU A O 1
ATOM 1784 N N . ASN A 1 127 ? 148.667 105.109 136.488 1.00 30.09 127 ASN A N 1
ATOM 1785 C CA . ASN A 1 127 ? 149.368 104.907 137.756 1.00 32.12 127 ASN A CA 1
ATOM 1786 C C . ASN A 1 127 ? 150.760 105.530 137.649 1.00 33.37 127 ASN A C 1
ATOM 1787 O O . ASN A 1 127 ? 151.783 104.854 137.523 1.00 38.21 127 ASN A O 1
ATOM 1798 N N . GLY A 1 128 ? 150.781 106.858 137.696 1.00 35.83 128 GLY A N 1
ATOM 1799 C CA . GLY A 1 128 ? 152.031 107.575 137.586 1.00 37.34 128 GLY A CA 1
ATOM 1800 C C . GLY A 1 128 ? 152.877 107.452 138.838 1.00 39.46 128 GLY A C 1
ATOM 1801 O O . GLY A 1 128 ? 152.393 107.162 139.931 1.00 41.06 128 GLY A O 1
ATOM 1805 N N . ASP A 1 129 ? 154.175 107.685 138.666 1.00 46.28 129 ASP A N 1
ATOM 1806 C CA . ASP A 1 129 ? 155.120 107.609 139.774 1.00 46.21 129 ASP A CA 1
ATOM 1807 C C . ASP A 1 129 ? 154.984 108.871 140.617 1.00 44.60 129 ASP A C 1
ATOM 1808 O O . ASP A 1 129 ? 155.341 109.966 140.172 1.00 47.89 129 ASP A O 1
ATOM 1817 N N . VAL A 1 130 ? 154.462 108.719 141.834 1.00 43.27 130 VAL A N 1
ATOM 1818 C CA . VAL A 1 130 ? 154.267 109.842 142.743 1.00 42.93 130 VAL A CA 1
ATOM 1819 C C . VAL A 1 130 ? 155.383 109.933 143.778 1.00 46.04 130 VAL A C 1
ATOM 1820 O O . VAL A 1 130 ? 155.298 110.747 144.703 1.00 46.56 130 VAL A O 1
ATOM 1833 N N . GLY A 1 131 ? 156.420 109.124 143.646 1.00 48.96 131 GLY A N 1
ATOM 1834 C CA . GLY A 1 131 ? 157.534 109.141 144.571 1.00 48.20 131 GLY A CA 1
ATOM 1835 C C . GLY A 1 131 ? 157.507 107.957 145.519 1.00 49.83 131 GLY A C 1
ATOM 1836 O O . GLY A 1 131 ? 156.458 107.368 145.800 1.00 48.78 131 GLY A O 1
ATOM 1840 N N . GLY A 1 132 ? 158.686 107.597 146.021 1.00 52.12 132 GLY A N 1
ATOM 1841 C CA . GLY A 1 132 ? 158.795 106.493 146.952 1.00 51.53 132 GLY A CA 1
ATOM 1842 C C . GLY A 1 132 ? 158.450 105.142 146.372 1.00 54.22 132 GLY A C 1
ATOM 1843 O O . GLY A 1 132 ? 158.180 104.207 147.128 1.00 56.09 132 GLY A O 1
ATOM 1847 N N . GLY A 1 133 ? 158.453 105.010 145.047 1.00 53.24 133 GLY A N 1
ATOM 1848 C CA . GLY A 1 133 ? 158.156 103.749 144.403 1.00 51.36 133 GLY A CA 1
ATOM 1849 C C . GLY A 1 133 ? 156.685 103.442 144.238 1.00 49.48 133 GLY A C 1
ATOM 1850 O O . GLY A 1 133 ? 156.350 102.405 143.652 1.00 53.26 133 GLY A O 1
ATOM 1854 N N . PHE A 1 134 ? 155.798 104.302 144.729 1.00 46.14 134 PHE A N 1
ATOM 1855 C CA . PHE A 1 134 ? 154.363 104.072 144.641 1.00 41.71 134 PHE A CA 1
ATOM 1856 C C . PHE A 1 134 ? 153.824 104.612 143.324 1.00 41.73 134 PHE A C 1
ATOM 1857 O O . PHE A 1 134 ? 154.246 105.671 142.853 1.00 46.14 134 PHE A O 1
ATOM 1874 N N . HIS A 1 135 ? 152.888 103.874 142.733 1.00 40.80 135 HIS A N 1
ATOM 1875 C CA . HIS A 1 135 ? 152.267 104.246 141.470 1.00 39.33 135 HIS A CA 1
ATOM 1876 C C . HIS A 1 135 ? 150.762 104.349 141.662 1.00 35.52 135 HIS A C 1
ATOM 1877 O O . HIS A 1 135 ? 150.130 103.410 142.155 1.00 38.80 135 HIS A O 1
ATOM 1891 N N . GLY A 1 136 ? 150.196 105.483 141.272 1.00 32.51 136 GLY A N 1
ATOM 1892 C CA . GLY A 1 136 ? 148.768 105.690 141.410 1.00 31.42 136 GLY A CA 1
ATOM 1893 C C . GLY A 1 136 ? 148.396 107.082 140.958 1.00 31.57 136 GLY A C 1
ATOM 1894 O O . GLY A 1 136 ? 149.251 107.892 140.587 1.00 36.26 136 GLY A O 1
ATOM 1898 N N . ILE A 1 137 ? 147.096 107.350 140.993 1.00 30.21 137 ILE A N 1
ATOM 1899 C CA . ILE A 1 137 ? 146.575 108.658 140.614 1.00 31.36 137 ILE A CA 1
ATOM 1900 C C . ILE A 1 137 ? 146.825 109.639 141.749 1.00 30.85 137 ILE A C 1
ATOM 1901 O O . ILE A 1 137 ? 146.529 109.350 142.914 1.00 33.78 137 ILE A O 1
ATOM 1917 N N . GLN A 1 138 ? 147.377 110.801 141.413 1.00 31.05 138 GLN A N 1
ATOM 1918 C CA . GLN A 1 138 ? 147.622 111.841 142.401 1.00 29.70 138 GLN A CA 1
ATOM 1919 C C . GLN A 1 138 ? 146.313 112.543 142.739 1.00 29.59 138 GLN A C 1
ATOM 1920 O O . GLN A 1 138 ? 145.599 113.006 141.845 1.00 32.20 138 GLN A O 1
ATOM 1934 N N . ILE A 1 139 ? 146.001 112.620 144.024 1.00 29.44 139 ILE A N 1
ATOM 1935 C CA . ILE A 1 139 ? 144.743 113.197 144.482 1.00 29.05 139 ILE A CA 1
ATOM 1936 C C . ILE A 1 139 ? 144.947 114.673 144.788 1.00 29.11 139 ILE A C 1
ATOM 1937 O O . ILE A 1 139 ? 146.016 115.100 145.233 1.00 31.96 139 ILE A O 1
ATOM 1953 N N . THR A 1 140 ? 143.903 115.464 144.539 1.00 27.85 140 THR A N 1
ATOM 1954 C CA . THR A 1 140 ? 143.919 116.895 144.816 1.00 26.87 140 THR A CA 1
ATOM 1955 C C . THR A 1 140 ? 142.906 117.287 145.884 1.00 28.20 140 THR A C 1
ATOM 1956 O O . THR A 1 140 ? 142.657 118.482 146.078 1.00 30.38 140 THR A O 1
ATOM 1967 N N . SER A 1 141 ? 142.317 116.315 146.580 1.00 26.81 141 SER A N 1
ATOM 1968 C CA . SER A 1 141 ? 141.318 116.610 147.598 1.00 25.90 141 SER A CA 1
ATOM 1969 C C . SER A 1 141 ? 141.926 117.115 148.898 1.00 25.84 141 SER A C 1
ATOM 1970 O O . SER A 1 141 ? 141.197 117.658 149.733 1.00 28.84 141 SER A O 1
ATOM 1978 N N . GLY A 1 142 ? 143.230 116.946 149.094 1.00 27.56 142 GLY A N 1
ATOM 1979 C CA . GLY A 1 142 ? 143.856 117.376 150.326 1.00 25.56 142 GLY A CA 1
ATOM 1980 C C . GLY A 1 142 ? 143.613 116.469 151.509 1.00 25.87 142 GLY A C 1
ATOM 1981 O O . GLY A 1 142 ? 143.813 116.894 152.650 1.00 29.78 142 GLY A O 1
ATOM 1985 N N . LEU A 1 143 ? 143.190 115.225 151.275 1.00 26.45 143 LEU A N 1
ATOM 1986 C CA . LEU A 1 143 ? 142.892 114.324 152.384 1.00 25.80 143 LEU A CA 1
ATOM 1987 C C . LEU A 1 143 ? 144.126 114.061 153.238 1.00 24.20 143 LEU A C 1
ATOM 1988 O O . LEU A 1 143 ? 144.038 114.027 154.470 1.00 27.48 143 LEU A O 1
ATOM 2004 N N . PHE A 1 144 ? 145.286 113.866 152.606 1.00 26.26 144 PHE A N 1
ATOM 2005 C CA . PHE A 1 144 ? 146.498 113.600 153.374 1.00 24.86 144 PHE A CA 1
ATOM 2006 C C . PHE A 1 144 ? 146.804 114.750 154.323 1.00 25.08 144 PHE A C 1
ATOM 2007 O O . PHE A 1 144 ? 147.203 114.529 155.471 1.00 29.04 144 PHE A O 1
ATOM 2024 N N . TYR A 1 145 ? 146.632 115.985 153.854 1.00 25.62 145 TYR A N 1
ATOM 2025 C CA . TYR A 1 145 ? 146.913 117.142 154.697 1.00 25.32 145 TYR A CA 1
ATOM 2026 C C . TYR A 1 145 ? 145.932 117.220 155.859 1.00 24.98 145 TYR A C 1
ATOM 2027 O O . TYR A 1 145 ? 146.323 117.533 156.989 1.00 28.02 145 TYR A O 1
ATOM 2045 N N . LEU A 1 146 ? 144.655 116.934 155.600 1.00 26.56 146 LEU A N 1
ATOM 2046 C CA . LEU A 1 146 ? 143.676 116.866 156.679 1.00 26.18 146 LEU A CA 1
ATOM 2047 C C . LEU A 1 146 ? 144.030 115.769 157.674 1.00 26.32 146 LEU A C 1
ATOM 2048 O O . LEU A 1 146 ? 143.973 115.981 158.890 1.00 29.70 146 LEU A O 1
ATOM 2064 N N . TRP A 1 147 ? 144.400 114.589 157.176 1.00 25.92 147 TRP A N 1
ATOM 2065 C CA . TRP A 1 147 ? 144.692 113.470 158.065 1.00 25.53 147 TRP A CA 1
ATOM 2066 C C . TRP A 1 147 ? 145.934 113.735 158.906 1.00 26.56 147 TRP A C 1
ATOM 2067 O O . TRP A 1 147 ? 145.972 113.381 160.090 1.00 30.04 147 TRP A O 1
ATOM 2088 N N . ARG A 1 148 ? 146.961 114.353 158.319 1.00 27.20 148 ARG A N 1
ATOM 2089 C CA . ARG A 1 148 ? 148.146 114.693 159.099 1.00 28.31 148 ARG A CA 1
ATOM 2090 C C . ARG A 1 148 ? 147.802 115.674 160.212 1.00 28.35 148 ARG A C 1
ATOM 2091 O O . ARG A 1 148 ? 148.250 115.514 161.352 1.00 31.43 148 ARG A O 1
ATOM 2112 N N . ALA A 1 149 ? 147.004 116.697 159.899 1.00 29.50 149 ALA A N 1
ATOM 2113 C CA . ALA A 1 149 ? 146.577 117.637 160.929 1.00 29.13 149 ALA A CA 1
ATOM 2114 C C . ALA A 1 149 ? 145.763 116.945 162.012 1.00 30.19 149 ALA A C 1
ATOM 2115 O O . ALA A 1 149 ? 145.816 117.347 163.179 1.00 35.93 149 ALA A O 1
ATOM 2122 N N . SER A 1 150 ? 145.002 115.912 161.651 1.00 29.33 150 SER A N 1
ATOM 2123 C CA . SER A 1 150 ? 144.194 115.182 162.618 1.00 28.02 150 SER A CA 1
ATOM 2124 C C . SER A 1 150 ? 145.015 114.254 163.503 1.00 29.20 150 SER A C 1
ATOM 2125 O O . SER A 1 150 ? 144.492 113.771 164.512 1.00 33.80 150 SER A O 1
ATOM 2133 N N . GLY A 1 151 ? 146.273 113.990 163.155 1.00 30.93 151 GLY A N 1
ATOM 2134 C CA . GLY A 1 151 ? 147.129 113.133 163.946 1.00 30.00 151 GLY A CA 1
ATOM 2135 C C . GLY A 1 151 ? 147.258 111.709 163.450 1.00 30.74 151 GLY A C 1
ATOM 2136 O O . GLY A 1 151 ? 147.918 110.903 164.116 1.00 36.00 151 GLY A O 1
ATOM 2140 N N . PHE A 1 152 ? 146.654 111.369 162.314 1.00 30.48 152 PHE A N 1
ATOM 2141 C CA . PHE A 1 152 ? 146.798 110.024 161.775 1.00 30.87 152 PHE A CA 1
ATOM 2142 C C . PHE A 1 152 ? 148.261 109.725 161.475 1.00 32.84 152 PHE A C 1
ATOM 2143 O O . PHE A 1 152 ? 148.972 110.547 160.892 1.00 37.69 152 PHE A O 1
ATOM 2160 N N . THR A 1 153 ? 148.706 108.533 161.871 1.00 36.74 153 THR A N 1
ATOM 2161 C CA . THR A 1 153 ? 150.086 108.113 161.659 1.00 38.58 153 THR A CA 1
ATOM 2162 C C . THR A 1 153 ? 150.230 106.768 160.962 1.00 43.19 153 THR A C 1
ATOM 2163 O O . THR A 1 153 ? 151.290 106.519 160.375 1.00 49.41 153 THR A O 1
ATOM 2174 N N . ASP A 1 154 ? 149.218 105.904 160.989 1.00 42.19 154 ASP A N 1
ATOM 2175 C CA . ASP A 1 154 ? 149.322 104.587 160.380 1.00 45.15 154 ASP A CA 1
ATOM 2176 C C . ASP A 1 154 ? 148.020 104.244 159.670 1.00 42.15 154 ASP A C 1
ATOM 2177 O O . ASP A 1 154 ? 146.977 104.860 159.902 1.00 41.97 154 ASP A O 1
ATOM 2186 N N . SER A 1 155 ? 148.101 103.241 158.793 1.00 41.93 155 SER A N 1
ATOM 2187 C CA . SER A 1 155 ? 146.937 102.837 158.011 1.00 39.01 155 SER A CA 1
ATOM 2188 C C . SER A 1 155 ? 145.828 102.278 158.891 1.00 39.65 155 SER A C 1
ATOM 2189 O O . SER A 1 155 ? 144.645 102.436 158.569 1.00 41.90 155 SER A O 1
ATOM 2197 N N . TYR A 1 156 ? 146.182 101.618 159.995 1.00 41.28 156 TYR A N 1
ATOM 2198 C CA . TYR A 1 156 ? 145.163 101.003 160.840 1.00 42.05 156 TYR A CA 1
ATOM 2199 C C . TYR A 1 156 ? 144.197 102.045 161.390 1.00 39.80 156 TYR A C 1
ATOM 2200 O O . TYR A 1 156 ? 142.986 101.807 161.452 1.00 41.72 156 TYR A O 1
ATOM 2218 N N . GLN A 1 157 ? 144.714 103.206 161.799 1.00 37.35 157 GLN A N 1
ATOM 2219 C CA . GLN A 1 157 ? 143.839 104.264 162.294 1.00 35.99 157 GLN A CA 1
ATOM 2220 C C . GLN A 1 157 ? 142.857 104.709 161.219 1.00 34.89 157 GLN A C 1
ATOM 2221 O O . GLN A 1 157 ? 141.671 104.915 161.498 1.00 37.65 157 GLN A O 1
ATOM 2235 N N . LEU A 1 158 ? 143.334 104.869 159.983 1.00 33.75 158 LEU A N 1
ATOM 2236 C CA . LEU A 1 158 ? 142.432 105.197 158.885 1.00 33.05 158 LEU A CA 1
ATOM 2237 C C . LEU A 1 158 ? 141.429 104.076 158.653 1.00 34.01 158 LEU A C 1
ATOM 2238 O O . LEU A 1 158 ? 140.253 104.331 158.370 1.00 36.43 158 LEU A O 1
ATOM 2254 N N . TYR A 1 159 ? 141.878 102.825 158.762 1.00 35.06 159 TYR A N 1
ATOM 2255 C CA . TYR A 1 159 ? 140.975 101.697 158.564 1.00 35.54 159 TYR A CA 1
ATOM 2256 C C . TYR A 1 159 ? 139.869 101.687 159.611 1.00 34.88 159 TYR A C 1
ATOM 2257 O O . TYR A 1 159 ? 138.703 101.433 159.291 1.00 38.32 159 TYR A O 1
ATOM 2275 N N . CYS A 1 160 ? 140.216 101.960 160.870 1.00 35.61 160 CYS A N 1
ATOM 2276 C CA . CYS A 1 160 ? 139.204 102.010 161.918 1.00 36.98 160 CYS A CA 1
ATOM 2277 C C . CYS A 1 160 ? 138.181 103.103 161.640 1.00 37.65 160 CYS A C 1
ATOM 2278 O O . CYS A 1 160 ? 136.979 102.909 161.853 1.00 41.79 160 CYS A O 1
ATOM 2286 N N . THR A 1 161 ? 138.640 104.261 161.162 1.00 35.43 161 THR A N 1
ATOM 2287 C CA . THR A 1 161 ? 137.715 105.339 160.831 1.00 34.26 161 THR A CA 1
ATOM 2288 C C . THR A 1 161 ? 136.770 104.924 159.711 1.00 33.69 161 THR A C 1
ATOM 2289 O O . THR A 1 161 ? 135.579 105.254 159.739 1.00 36.26 161 THR A O 1
ATOM 2300 N N . ALA A 1 162 ? 137.284 104.204 158.712 1.00 33.55 162 ALA A N 1
ATOM 2301 C CA . ALA A 1 162 ? 136.428 103.725 157.633 1.00 32.80 162 ALA A CA 1
ATOM 2302 C C . ALA A 1 162 ? 135.351 102.787 158.160 1.00 33.69 162 ALA A C 1
ATOM 2303 O O . ALA A 1 162 ? 134.185 102.881 157.760 1.00 36.31 162 ALA A O 1
ATOM 2310 N N . ILE A 1 163 ? 135.722 101.874 159.059 1.00 36.33 163 ILE A N 1
ATOM 2311 C CA . ILE A 1 163 ? 134.738 100.966 159.641 1.00 36.36 163 ILE A CA 1
ATOM 2312 C C . ILE A 1 163 ? 133.702 101.748 160.434 1.00 36.54 163 ILE A C 1
ATOM 2313 O O . ILE A 1 163 ? 132.499 101.471 160.356 1.00 38.87 163 ILE A O 1
ATOM 2329 N N . GLY A 1 164 ? 134.149 102.729 161.217 1.00 35.30 164 GLY A N 1
ATOM 2330 C CA . GLY A 1 164 ? 133.211 103.536 161.977 1.00 35.73 164 GLY A CA 1
ATOM 2331 C C . GLY A 1 164 ? 132.212 104.252 161.089 1.00 35.05 164 GLY A C 1
ATOM 2332 O O . GLY A 1 164 ? 131.025 104.332 161.413 1.00 39.02 164 GLY A O 1
ATOM 2336 N N . GLY A 1 165 ? 132.678 104.780 159.957 1.00 34.77 165 GLY A N 1
ATOM 2337 C CA . GLY A 1 165 ? 131.774 105.460 159.046 1.00 33.30 165 GLY A CA 1
ATOM 2338 C C . GLY A 1 165 ? 130.683 104.548 158.519 1.00 34.09 165 GLY A C 1
ATOM 2339 O O . GLY A 1 165 ? 129.525 104.953 158.402 1.00 37.37 165 GLY A O 1
ATOM 2343 N N . LEU A 1 166 ? 131.038 103.304 158.189 1.00 34.46 166 LEU A N 1
ATOM 2344 C CA . LEU A 1 166 ? 130.033 102.355 157.723 1.00 34.19 166 LEU A CA 1
ATOM 2345 C C . LEU A 1 166 ? 129.024 102.044 158.820 1.00 33.48 166 LEU A C 1
ATOM 2346 O O . LEU A 1 166 ? 127.824 101.920 158.552 1.00 37.15 166 LEU A O 1
ATOM 2362 N N . VAL A 1 167 ? 129.491 101.908 160.062 1.00 33.40 167 VAL A N 1
ATOM 2363 C CA . VAL A 1 167 ? 128.570 101.707 161.176 1.00 34.04 167 VAL A CA 1
ATOM 2364 C C . VAL A 1 167 ? 127.638 102.903 161.309 1.00 35.59 167 VAL A C 1
ATOM 2365 O O . VAL A 1 167 ? 126.426 102.747 161.493 1.00 37.60 167 VAL A O 1
ATOM 2378 N N . MET A 1 168 ? 128.187 104.115 161.217 1.00 36.00 168 MET A N 1
ATOM 2379 C CA . MET A 1 168 ? 127.348 105.306 161.274 1.00 34.94 168 MET A CA 1
ATOM 2380 C C . MET A 1 168 ? 126.370 105.340 160.109 1.00 35.69 168 MET A C 1
ATOM 2381 O O . MET A 1 168 ? 125.202 105.705 160.280 1.00 38.37 168 MET A O 1
ATOM 2395 N N . ALA A 1 169 ? 126.827 104.958 158.914 1.00 34.57 169 ALA A N 1
ATOM 2396 C CA . ALA A 1 169 ? 125.922 104.894 157.773 1.00 32.19 169 ALA A CA 1
ATOM 2397 C C . ALA A 1 169 ? 124.772 103.933 158.043 1.00 33.32 169 ALA A C 1
ATOM 2398 O O . ALA A 1 169 ? 123.615 104.234 157.733 1.00 36.03 169 ALA A O 1
ATOM 2405 N N . ALA A 1 170 ? 125.073 102.771 158.625 1.00 34.03 170 ALA A N 1
ATOM 2406 C CA . ALA A 1 170 ? 124.019 101.822 158.966 1.00 32.85 170 ALA A CA 1
ATOM 2407 C C . ALA A 1 170 ? 123.066 102.407 159.999 1.00 34.20 170 ALA A C 1
ATOM 2408 O O . ALA A 1 170 ? 121.847 102.226 159.904 1.00 39.07 170 ALA A O 1
ATOM 2415 N N . LEU A 1 171 ? 123.604 103.110 160.999 1.00 35.86 171 LEU A N 1
ATOM 2416 C CA . LEU A 1 171 ? 122.751 103.722 162.013 1.00 34.83 171 LEU A CA 1
ATOM 2417 C C . LEU A 1 171 ? 121.832 104.771 161.402 1.00 34.41 171 LEU A C 1
ATOM 2418 O O . LEU A 1 171 ? 120.659 104.871 161.777 1.00 37.94 171 LEU A O 1
ATOM 2434 N N . MET A 1 172 ? 122.348 105.573 160.467 1.00 33.31 172 MET A N 1
ATOM 2435 C CA . MET A 1 172 ? 121.508 106.578 159.825 1.00 32.62 172 MET A CA 1
ATOM 2436 C C . MET A 1 172 ? 120.363 105.928 159.060 1.00 31.80 172 MET A C 1
ATOM 2437 O O . MET A 1 172 ? 119.222 106.400 159.118 1.00 34.07 172 MET A O 1
ATOM 2451 N N . LEU A 1 173 ? 120.646 104.844 158.334 1.00 34.05 173 LEU A N 1
ATOM 2452 C CA . LEU A 1 173 ? 119.584 104.150 157.613 1.00 33.24 173 LEU A CA 1
ATOM 2453 C C . LEU A 1 173 ? 118.547 103.587 158.574 1.00 33.63 173 LEU A C 1
ATOM 2454 O O . LEU A 1 173 ? 117.341 103.691 158.327 1.00 36.26 173 LEU A O 1
ATOM 2470 N N . PHE A 1 174 ? 118.995 102.984 159.675 1.00 32.91 174 PHE A N 1
ATOM 2471 C CA . PHE A 1 174 ? 118.049 102.487 160.665 1.00 33.19 174 PHE A CA 1
ATOM 2472 C C . PHE A 1 174 ? 117.218 103.625 161.242 1.00 32.93 174 PHE A C 1
ATOM 2473 O O . PHE A 1 174 ? 116.000 103.496 161.402 1.00 35.41 174 PHE A O 1
ATOM 2490 N N . ALA A 1 175 ? 117.861 104.751 161.558 1.00 32.09 175 ALA A N 1
ATOM 2491 C CA . ALA A 1 175 ? 117.127 105.892 162.092 1.00 29.79 175 ALA A CA 1
ATOM 2492 C C . ALA A 1 175 ? 116.098 106.398 161.091 1.00 30.73 175 ALA A C 1
ATOM 2493 O O . ALA A 1 175 ? 114.969 106.734 161.465 1.00 33.44 175 ALA A O 1
ATOM 2500 N N . GLY A 1 176 ? 116.470 106.461 159.812 1.00 31.13 176 GLY A N 1
ATOM 2501 C CA . GLY A 1 176 ? 115.519 106.899 158.804 1.00 29.65 176 GLY A CA 1
ATOM 2502 C C . GLY A 1 176 ? 114.326 105.970 158.698 1.00 31.09 176 GLY A C 1
ATOM 2503 O O . GLY A 1 176 ? 113.178 106.415 158.652 1.00 36.16 176 GLY A O 1
ATOM 2507 N N . TRP A 1 177 ? 114.585 104.662 158.654 1.00 31.92 177 TRP A N 1
ATOM 2508 C CA . TRP A 1 177 ? 113.491 103.698 158.644 1.00 32.05 177 TRP A CA 1
ATOM 2509 C C . TRP A 1 177 ? 112.680 103.773 159.929 1.00 31.43 177 TRP A C 1
ATOM 2510 O O . TRP A 1 177 ? 111.445 103.767 159.896 1.00 35.80 177 TRP A O 1
ATOM 2531 N N . PHE A 1 178 ? 113.362 103.845 161.073 1.00 31.81 178 PHE A N 1
ATOM 2532 C CA . PHE A 1 178 ? 112.667 103.835 162.354 1.00 31.73 178 PHE A CA 1
ATOM 2533 C C . PHE A 1 178 ? 111.772 105.056 162.513 1.00 32.64 178 PHE A C 1
ATOM 2534 O O . PHE A 1 178 ? 110.630 104.943 162.974 1.00 35.04 178 PHE A O 1
ATOM 2551 N N . HIS A 1 179 ? 112.266 106.232 162.134 1.00 32.64 179 HIS A N 1
ATOM 2552 C CA . HIS A 1 179 ? 111.528 107.466 162.361 1.00 32.44 179 HIS A CA 1
ATOM 2553 C C . HIS A 1 179 ? 110.493 107.752 161.276 1.00 32.45 179 HIS A C 1
ATOM 2554 O O . HIS A 1 179 ? 109.822 108.786 161.347 1.00 36.95 179 HIS A O 1
ATOM 2568 N N . TYR A 1 180 ? 110.345 106.877 160.282 1.00 33.17 180 TYR A N 1
ATOM 2569 C CA . TYR A 1 180 ? 109.244 106.957 159.328 1.00 33.68 180 TYR A CA 1
ATOM 2570 C C . TYR A 1 180 ? 108.277 105.791 159.455 1.00 34.07 180 TYR A C 1
ATOM 2571 O O . TYR A 1 180 ? 107.061 105.997 159.480 1.00 39.70 180 TYR A O 1
ATOM 2589 N N . HIS A 1 181 ? 108.789 104.566 159.530 1.00 34.35 181 HIS A N 1
ATOM 2590 C CA . HIS A 1 181 ? 107.950 103.378 159.531 1.00 34.84 181 HIS A CA 1
ATOM 2591 C C . HIS A 1 181 ? 107.533 102.931 160.929 1.00 37.68 181 HIS A C 1
ATOM 2592 O O . HIS A 1 181 ? 106.633 102.093 161.043 1.00 44.25 181 HIS A O 1
ATOM 2606 N N . VAL A 1 182 ? 108.148 103.459 161.991 1.00 35.79 182 VAL A N 1
ATOM 2607 C CA . VAL A 1 182 ? 107.863 102.982 163.343 1.00 38.45 182 VAL A CA 1
ATOM 2608 C C . VAL A 1 182 ? 107.391 104.118 164.245 1.00 41.11 182 VAL A C 1
ATOM 2609 O O . VAL A 1 182 ? 106.266 104.087 164.754 1.00 48.86 182 VAL A O 1
ATOM 2622 N N . LYS A 1 183 ? 108.241 105.125 164.454 1.00 43.33 183 LYS A N 1
ATOM 2623 C CA . LYS A 1 183 ? 107.961 106.232 165.375 1.00 43.65 183 LYS A CA 1
ATOM 2624 C C . LYS A 1 183 ? 108.157 107.544 164.621 1.00 41.82 183 LYS A C 1
ATOM 2625 O O . LYS A 1 183 ? 109.258 108.100 164.607 1.00 43.30 183 LYS A O 1
ATOM 2644 N N . ALA A 1 184 ? 107.086 108.045 164.011 1.00 42.01 184 ALA A N 1
ATOM 2645 C CA . ALA A 1 184 ? 107.163 109.258 163.208 1.00 41.48 184 ALA A CA 1
ATOM 2646 C C . ALA A 1 184 ? 106.784 110.467 164.054 1.00 42.78 184 ALA A C 1
ATOM 2647 O O . ALA A 1 184 ? 105.692 110.480 164.635 1.00 47.93 184 ALA A O 1
ATOM 2654 N N . PRO A 1 185 ? 107.634 111.491 164.157 1.00 40.43 185 PRO A N 1
ATOM 2655 C CA . PRO A 1 185 ? 107.270 112.667 164.957 1.00 40.29 185 PRO A CA 1
ATOM 2656 C C . PRO A 1 185 ? 106.043 113.376 164.406 1.00 42.16 185 PRO A C 1
ATOM 2657 O O . PRO A 1 185 ? 105.778 113.370 163.202 1.00 44.44 185 PRO A O 1
ATOM 2668 N N . LYS A 1 186 ? 105.286 113.989 165.312 1.00 46.30 186 LYS A N 1
ATOM 2669 C CA . LYS A 1 186 ? 104.131 114.781 164.927 1.00 47.12 186 LYS A CA 1
ATOM 2670 C C . LYS A 1 186 ? 104.566 116.150 164.406 1.00 43.99 186 LYS A C 1
ATOM 2671 O O . LYS A 1 186 ? 105.705 116.585 164.587 1.00 42.68 186 LYS A O 1
ATOM 2690 N N . LEU A 1 187 ? 103.626 116.837 163.754 1.00 42.93 187 LEU A N 1
ATOM 2691 C CA . LEU A 1 187 ? 103.930 118.143 163.181 1.00 42.61 187 LEU A CA 1
ATOM 2692 C C . LEU A 1 187 ? 104.383 119.126 164.252 1.00 42.31 187 LEU A C 1
ATOM 2693 O O . LEU A 1 187 ? 105.298 119.925 164.025 1.00 43.03 187 LEU A O 1
ATOM 2709 N N . GLU A 1 188 ? 103.752 119.086 165.428 1.00 41.47 188 GLU A N 1
ATOM 2710 C CA . GLU A 1 188 ? 104.131 120.005 166.496 1.00 42.43 188 GLU A CA 1
ATOM 2711 C C . GLU A 1 188 ? 105.597 119.846 166.877 1.00 42.45 188 GLU A C 1
ATOM 2712 O O . GLU A 1 188 ? 106.249 120.825 167.254 1.00 44.97 188 GLU A O 1
ATOM 2724 N N . TRP A 1 189 ? 106.131 118.626 166.788 1.00 39.99 189 TRP A N 1
ATOM 2725 C CA . TRP A 1 189 ? 107.544 118.417 167.086 1.00 36.76 189 TRP A CA 1
ATOM 2726 C C . TRP A 1 189 ? 108.430 119.178 166.107 1.00 35.63 189 TRP A C 1
ATOM 2727 O O . TRP A 1 189 ? 109.407 119.818 166.512 1.00 37.75 189 TRP A O 1
ATOM 2748 N N . PHE A 1 190 ? 108.103 119.124 164.815 1.00 35.13 190 PHE A N 1
ATOM 2749 C CA . PHE A 1 190 ? 108.918 119.810 163.817 1.00 33.60 190 PHE A CA 1
ATOM 2750 C C . PHE A 1 190 ? 108.852 121.322 163.974 1.00 35.73 190 PHE A C 1
ATOM 2751 O O . PHE A 1 190 ? 109.847 122.012 163.729 1.00 40.03 190 PHE A O 1
ATOM 2768 N N . GLN A 1 191 ? 107.701 121.855 164.374 1.00 37.07 191 GLN A N 1
ATOM 2769 C CA . GLN A 1 191 ? 107.501 123.296 164.428 1.00 37.62 191 GLN A CA 1
ATOM 2770 C C . GLN A 1 191 ? 108.095 123.938 165.674 1.00 37.13 191 GLN A C 1
ATOM 2771 O O . GLN A 1 191 ? 107.959 125.154 165.846 1.00 40.51 191 GLN A O 1
ATOM 2785 N N . ASN A 1 192 ? 108.744 123.164 166.543 1.00 36.22 192 ASN A N 1
ATOM 2786 C CA . ASN A 1 192 ? 109.400 123.710 167.730 1.00 34.35 192 ASN A CA 1
ATOM 2787 C C . ASN A 1 192 ? 110.762 124.276 167.323 1.00 33.72 192 ASN A C 1
ATOM 2788 O O . ASN A 1 192 ? 111.826 123.749 167.651 1.00 35.82 192 ASN A O 1
ATOM 2799 N N . VAL A 1 193 ? 110.707 125.388 166.587 1.00 33.82 193 VAL A N 1
ATOM 2800 C CA . VAL A 1 193 ? 111.925 125.975 166.038 1.00 31.32 193 VAL A CA 1
ATOM 2801 C C . VAL A 1 193 ? 112.810 126.539 167.141 1.00 31.30 193 VAL A C 1
ATOM 2802 O O . VAL A 1 193 ? 114.040 126.542 167.012 1.00 32.98 193 VAL A O 1
ATOM 2815 N N . GLU A 1 194 ? 112.218 127.032 168.230 1.00 32.47 194 GLU A N 1
ATOM 2816 C CA . GLU A 1 194 ? 113.027 127.536 169.335 1.00 32.55 194 GLU A CA 1
ATOM 2817 C C . GLU A 1 194 ? 113.913 126.435 169.903 1.00 32.71 194 GLU A C 1
ATOM 2818 O O . GLU A 1 194 ? 115.111 126.638 170.127 1.00 34.04 194 GLU A O 1
ATOM 2830 N N . SER A 1 195 ? 113.337 125.256 170.139 1.00 32.39 195 SER A N 1
ATOM 2831 C CA . SER A 1 195 ? 114.125 124.141 170.651 1.00 29.30 195 SER A CA 1
ATOM 2832 C C . SER A 1 195 ? 115.172 123.696 169.639 1.00 30.27 195 SER A C 1
ATOM 2833 O O . SER A 1 195 ? 116.304 123.369 170.013 1.00 31.89 195 SER A O 1
ATOM 2841 N N . MET A 1 196 ? 114.815 123.672 168.354 1.00 29.54 196 MET A N 1
ATOM 2842 C CA . MET A 1 196 ? 115.764 123.228 167.340 1.00 28.14 196 MET A CA 1
ATOM 2843 C C . MET A 1 196 ? 116.976 124.148 167.282 1.00 29.52 196 MET A C 1
ATOM 2844 O O . MET A 1 196 ? 118.116 123.680 167.197 1.00 33.23 196 MET A O 1
ATOM 2858 N N . MET A 1 197 ? 116.751 125.463 167.329 1.00 29.59 197 MET A N 1
ATOM 2859 C CA . MET A 1 197 ? 117.872 126.397 167.301 1.00 28.70 197 MET A CA 1
ATOM 2860 C C . MET A 1 197 ? 118.765 126.220 168.521 1.00 27.86 197 MET A C 1
ATOM 2861 O O . MET A 1 197 ? 119.995 126.220 168.403 1.00 31.21 197 MET A O 1
ATOM 2875 N N . ASN A 1 198 ? 118.165 126.063 169.703 1.00 27.70 198 ASN A N 1
ATOM 2876 C CA . ASN A 1 198 ? 118.957 125.882 170.915 1.00 26.46 198 ASN A CA 1
ATOM 2877 C C . ASN A 1 198 ? 119.844 124.649 170.809 1.00 27.40 198 ASN A C 1
ATOM 2878 O O . ASN A 1 198 ? 121.036 124.697 171.134 1.00 30.69 198 ASN A O 1
ATOM 2889 N N . HIS A 1 199 ? 119.278 123.529 170.357 1.00 27.93 199 HIS A N 1
ATOM 2890 C CA . HIS A 1 199 ? 120.051 122.294 170.283 1.00 27.20 199 HIS A CA 1
ATOM 2891 C C . HIS A 1 199 ? 121.106 122.360 169.186 1.00 27.97 199 HIS A C 1
ATOM 2892 O O . HIS A 1 199 ? 122.233 121.892 169.375 1.00 32.04 199 HIS A O 1
ATOM 2906 N N . HIS A 1 200 ? 120.765 122.929 168.032 1.00 27.93 200 HIS A N 1
ATOM 2907 C CA . HIS A 1 200 ? 121.690 122.927 166.907 1.00 27.79 200 HIS A CA 1
ATOM 2908 C C . HIS A 1 200 ? 122.716 124.050 166.980 1.00 27.87 200 HIS A C 1
ATOM 2909 O O . HIS A 1 200 ? 123.705 124.008 166.241 1.00 31.15 200 HIS A O 1
ATOM 2923 N N . LEU A 1 201 ? 122.524 125.033 167.860 1.00 28.13 201 LEU A N 1
ATOM 2924 C CA . LEU A 1 201 ? 123.570 126.007 168.157 1.00 27.89 201 LEU A CA 1
ATOM 2925 C C . LEU A 1 201 ? 124.483 125.505 169.272 1.00 28.66 201 LEU A C 1
ATOM 2926 O O . LEU A 1 201 ? 125.697 125.386 169.085 1.00 32.27 201 LEU A O 1
ATOM 2942 N N . ALA A 1 202 ? 123.910 125.215 170.441 1.00 28.56 202 ALA A N 1
ATOM 2943 C CA . ALA A 1 202 ? 124.710 124.743 171.566 1.00 29.23 202 ALA A CA 1
ATOM 2944 C C . ALA A 1 202 ? 125.138 123.293 171.392 1.00 29.46 202 ALA A C 1
ATOM 2945 O O . ALA A 1 202 ? 126.286 122.944 171.686 1.00 34.09 202 ALA A O 1
ATOM 2952 N N . GLY A 1 203 ? 124.235 122.436 170.927 1.00 30.23 203 GLY A N 1
ATOM 2953 C CA . GLY A 1 203 ? 124.522 121.019 170.843 1.00 29.42 203 GLY A CA 1
ATOM 2954 C C . GLY A 1 203 ? 125.362 120.638 169.644 1.00 30.43 203 GLY A C 1
ATOM 2955 O O . GLY A 1 203 ? 126.458 120.096 169.799 1.00 36.35 203 GLY A O 1
ATOM 2959 N N . LEU A 1 204 ? 124.866 120.914 168.440 1.00 30.59 204 LEU A N 1
ATOM 2960 C CA . LEU A 1 204 ? 125.576 120.488 167.239 1.00 29.68 204 LEU A CA 1
ATOM 2961 C C . LEU A 1 204 ? 126.840 121.311 167.028 1.00 30.36 204 LEU A C 1
ATOM 2962 O O . LEU A 1 204 ? 127.953 120.773 167.014 1.00 32.70 204 LEU A O 1
ATOM 2978 N N . LEU A 1 205 ? 126.689 122.626 166.860 1.00 29.08 205 LEU A N 1
ATOM 2979 C CA . LEU A 1 205 ? 127.847 123.468 166.582 1.00 28.40 205 LEU A CA 1
ATOM 2980 C C . LEU A 1 205 ? 128.692 123.684 167.830 1.00 29.20 205 LEU A C 1
ATOM 2981 O O . LEU A 1 205 ? 129.925 123.628 167.768 1.00 31.64 205 LEU A O 1
ATOM 2997 N N . GLY A 1 206 ? 128.052 123.930 168.969 1.00 29.01 206 GLY A N 1
ATOM 2998 C CA . GLY A 1 206 ? 128.770 124.190 170.200 1.00 28.03 206 GLY A CA 1
ATOM 2999 C C . GLY A 1 206 ? 129.607 123.015 170.658 1.00 27.59 206 GLY A C 1
ATOM 3000 O O . GLY A 1 206 ? 130.834 123.114 170.737 1.00 31.19 206 GLY A O 1
ATOM 3004 N N . LEU A 1 207 ? 128.953 121.893 170.966 1.00 27.51 207 LEU A N 1
ATOM 3005 C CA . LEU A 1 207 ? 129.688 120.716 171.416 1.00 28.73 207 LEU A CA 1
ATOM 3006 C C . LEU A 1 207 ? 130.593 120.171 170.321 1.00 28.26 207 LEU A C 1
ATOM 3007 O O . LEU A 1 207 ? 131.668 119.638 170.614 1.00 31.10 207 LEU A O 1
ATOM 3023 N N . GLY A 1 208 ? 130.177 120.285 169.060 1.00 27.98 208 GLY A N 1
ATOM 3024 C CA . GLY A 1 208 ? 131.035 119.842 167.976 1.00 28.57 208 GLY A CA 1
ATOM 3025 C C . GLY A 1 208 ? 132.364 120.571 167.965 1.00 27.93 208 GLY A C 1
ATOM 3026 O O . GLY A 1 208 ? 133.416 119.960 167.766 1.00 30.82 208 GLY A O 1
ATOM 3030 N N . SER A 1 209 ? 132.334 121.886 168.185 1.00 28.17 209 SER A N 1
ATOM 3031 C CA . SER A 1 209 ? 133.572 122.656 168.223 1.00 26.65 209 SER A CA 1
ATOM 3032 C C . SER A 1 209 ? 134.338 122.404 169.515 1.00 26.15 209 SER A C 1
ATOM 3033 O O . SER A 1 209 ? 135.572 122.350 169.509 1.00 29.47 209 SER A O 1
ATOM 3041 N N . LEU A 1 210 ? 133.626 122.254 170.634 1.00 27.65 210 LEU A N 1
ATOM 3042 C CA . LEU A 1 210 ? 134.290 121.935 171.893 1.00 27.41 210 LEU A CA 1
ATOM 3043 C C . LEU A 1 210 ? 134.951 120.565 171.825 1.00 27.70 210 LEU A C 1
ATOM 3044 O O . LEU A 1 210 ? 136.101 120.394 172.243 1.00 30.73 210 LEU A O 1
ATOM 3060 N N . GLY A 1 211 ? 134.235 119.574 171.295 1.00 29.03 211 GLY A N 1
ATOM 3061 C CA . GLY A 1 211 ? 134.818 118.251 171.161 1.00 27.74 211 GLY A CA 1
ATOM 3062 C C . GLY A 1 211 ? 136.045 118.250 170.271 1.00 26.16 211 GLY A C 1
ATOM 3063 O O . GLY A 1 211 ? 137.052 117.612 170.586 1.00 30.58 211 GLY A O 1
ATOM 3067 N N . TRP A 1 212 ? 135.981 118.965 169.148 1.00 25.04 212 TRP A N 1
ATOM 3068 C CA . TRP A 1 212 ? 137.136 119.017 168.260 1.00 24.78 212 TRP A CA 1
ATOM 3069 C C . TRP A 1 212 ? 138.295 119.765 168.904 1.00 25.92 212 TRP A C 1
ATOM 3070 O O . TRP A 1 212 ? 139.459 119.398 168.711 1.00 30.38 212 TRP A O 1
ATOM 3091 N N . ALA A 1 213 ? 138.002 120.821 169.665 1.00 26.27 213 ALA A N 1
ATOM 3092 C CA . ALA A 1 213 ? 139.064 121.514 170.384 1.00 26.27 213 ALA A CA 1
ATOM 3093 C C . ALA A 1 213 ? 139.777 120.566 171.336 1.00 27.28 213 ALA A C 1
ATOM 3094 O O . ALA A 1 213 ? 141.009 120.573 171.427 1.00 30.77 213 ALA A O 1
ATOM 3101 N N . GLY A 1 214 ? 139.016 119.735 172.050 1.00 28.36 214 GLY A N 1
ATOM 3102 C CA . GLY A 1 214 ? 139.636 118.734 172.899 1.00 27.19 214 GLY A CA 1
ATOM 3103 C C . GLY A 1 214 ? 140.492 117.764 172.111 1.00 28.41 214 GLY A C 1
ATOM 3104 O O . GLY A 1 214 ? 141.565 117.360 172.562 1.00 32.71 214 GLY A O 1
ATOM 3108 N N . HIS A 1 215 ? 140.030 117.377 170.922 1.00 27.18 215 HIS A N 1
ATOM 3109 C CA . HIS A 1 215 ? 140.828 116.499 170.077 1.00 26.14 215 HIS A CA 1
ATOM 3110 C C . HIS A 1 215 ? 142.145 117.159 169.694 1.00 28.40 215 HIS A C 1
ATOM 3111 O O . HIS A 1 215 ? 143.214 116.548 169.798 1.00 31.84 215 HIS A O 1
ATOM 3125 N N . GLN A 1 216 ? 142.085 118.412 169.245 1.00 28.24 216 GLN A N 1
ATOM 3126 C CA . GLN A 1 216 ? 143.299 119.092 168.812 1.00 28.61 216 GLN A CA 1
ATOM 3127 C C . GLN A 1 216 ? 144.280 119.245 169.964 1.00 28.96 216 GLN A C 1
ATOM 3128 O O . GLN A 1 216 ? 145.486 119.029 169.797 1.00 33.95 216 GLN A O 1
ATOM 3142 N N . ILE A 1 217 ? 143.782 119.609 171.145 1.00 28.88 217 ILE A N 1
ATOM 3143 C CA . ILE A 1 217 ? 144.661 119.808 172.292 1.00 30.40 217 ILE A CA 1
ATOM 3144 C C . ILE A 1 217 ? 145.324 118.497 172.691 1.00 31.42 217 ILE A C 1
ATOM 3145 O O . ILE A 1 217 ? 146.532 118.450 172.950 1.00 37.28 217 ILE A O 1
ATOM 3161 N N . HIS A 1 218 ? 144.552 117.414 172.742 1.00 31.55 218 HIS A N 1
ATOM 3162 C CA . HIS A 1 218 ? 145.049 116.154 173.275 1.00 30.37 218 HIS A CA 1
ATOM 3163 C C . HIS A 1 218 ? 145.659 115.239 172.218 1.00 31.03 218 HIS A C 1
ATOM 3164 O O . HIS A 1 218 ? 146.443 114.353 172.575 1.00 36.95 218 HIS A O 1
ATOM 3177 N N . VAL A 1 219 ? 145.333 115.423 170.937 1.00 30.97 219 VAL A N 1
ATOM 3178 C CA . VAL A 1 219 ? 145.809 114.513 169.898 1.00 30.95 219 VAL A CA 1
ATOM 3179 C C . VAL A 1 219 ? 146.593 115.252 168.819 1.00 30.76 219 VAL A C 1
ATOM 3180 O O . VAL A 1 219 ? 147.779 114.979 168.608 1.00 33.85 219 VAL A O 1
ATOM 3193 N N . SER A 1 220 ? 145.942 116.188 168.125 1.00 30.88 220 SER A N 1
ATOM 3194 C CA . SER A 1 220 ? 146.561 116.796 166.950 1.00 31.29 220 SER A CA 1
ATOM 3195 C C . SER A 1 220 ? 147.827 117.557 167.319 1.00 33.19 220 SER A C 1
ATOM 3196 O O . SER A 1 220 ? 148.881 117.369 166.701 1.00 36.35 220 SER A O 1
ATOM 3204 N N . MET A 1 221 ? 147.742 118.430 168.321 1.00 34.50 221 MET A N 1
ATOM 3205 C CA . MET A 1 221 ? 148.877 119.291 168.646 1.00 34.60 221 MET A CA 1
ATOM 3206 C C . MET A 1 221 ? 150.115 118.505 169.048 1.00 35.56 221 MET A C 1
ATOM 3207 O O . MET A 1 221 ? 151.187 118.745 168.465 1.00 40.86 221 MET A O 1
ATOM 3221 N N . PRO A 1 222 ? 150.062 117.579 170.010 1.00 34.99 222 PRO A N 1
ATOM 3222 C CA . PRO A 1 222 ? 151.293 116.857 170.372 1.00 35.74 222 PRO A CA 1
ATOM 3223 C C . PRO A 1 222 ? 151.886 116.061 169.224 1.00 37.19 222 PRO A C 1
ATOM 3224 O O . PRO A 1 222 ? 153.107 116.077 169.033 1.00 40.39 222 PRO A O 1
ATOM 3235 N N . ILE A 1 223 ? 151.056 115.368 168.444 1.00 36.28 223 ILE A N 1
ATOM 3236 C CA . ILE A 1 223 ? 151.576 114.562 167.345 1.00 35.57 223 ILE A CA 1
ATOM 3237 C C . ILE A 1 223 ? 152.211 115.453 166.284 1.00 36.45 223 ILE A C 1
ATOM 3238 O O . ILE A 1 223 ? 153.307 115.170 165.787 1.00 42.00 223 ILE A O 1
ATOM 3254 N N . ASN A 1 224 ? 151.534 116.544 165.922 1.00 36.58 224 ASN A N 1
ATOM 3255 C CA . ASN A 1 224 ? 152.075 117.434 164.901 1.00 37.29 224 ASN A CA 1
ATOM 3256 C C . ASN A 1 224 ? 153.334 118.142 165.379 1.00 39.79 224 ASN A C 1
ATOM 3257 O O . ASN A 1 224 ? 154.244 118.386 164.581 1.00 43.35 224 ASN A O 1
ATOM 3268 N N . LYS A 1 225 ? 153.409 118.481 166.667 1.00 40.39 225 LYS A N 1
ATOM 3269 C CA . LYS A 1 225 ? 154.616 119.116 167.181 1.00 40.79 225 LYS A CA 1
ATOM 3270 C C . LYS A 1 225 ? 155.818 118.191 167.038 1.00 41.89 225 LYS A C 1
ATOM 3271 O O . LYS A 1 225 ? 156.913 118.635 166.675 1.00 46.52 225 LYS A O 1
ATOM 3290 N N . LEU A 1 226 ? 155.634 116.901 167.323 1.00 42.28 226 LEU A N 1
ATOM 3291 C CA . LEU A 1 226 ? 156.709 115.937 167.113 1.00 42.29 226 LEU A CA 1
ATOM 3292 C C . LEU A 1 226 ? 157.032 115.781 165.632 1.00 43.46 226 LEU A C 1
ATOM 3293 O O . LEU A 1 226 ? 158.207 115.726 165.251 1.00 47.99 226 LEU A O 1
ATOM 3309 N N . LEU A 1 227 ? 156.006 115.705 164.781 1.00 42.28 227 LEU A N 1
ATOM 3310 C CA . LEU A 1 227 ? 156.251 115.585 163.347 1.00 42.74 227 LEU A CA 1
ATOM 3311 C C . LEU A 1 227 ? 157.004 116.796 162.816 1.00 45.85 227 LEU A C 1
ATOM 3312 O O . LEU A 1 227 ? 157.946 116.654 162.028 1.00 48.86 227 LEU A O 1
ATOM 3328 N N . ASP A 1 228 ? 156.605 117.998 163.236 1.00 45.67 228 ASP A N 1
ATOM 3329 C CA . ASP A 1 228 ? 157.278 119.207 162.782 1.00 44.92 228 ASP A CA 1
ATOM 3330 C C . ASP A 1 228 ? 158.704 119.304 163.306 1.00 48.16 228 ASP A C 1
ATOM 3331 O O . ASP A 1 228 ? 159.514 120.037 162.730 1.00 52.25 228 ASP A O 1
ATOM 3340 N N . ALA A 1 229 ? 159.027 118.586 164.378 1.00 48.72 229 ALA A N 1
ATOM 3341 C CA . ALA A 1 229 ? 160.372 118.571 164.934 1.00 48.31 229 ALA A CA 1
ATOM 3342 C C . ALA A 1 229 ? 161.266 117.523 164.285 1.00 51.65 229 ALA A C 1
ATOM 3343 O O . ALA A 1 229 ? 162.416 117.366 164.705 1.00 55.54 229 ALA A O 1
ATOM 3350 N N . GLY A 1 230 ? 160.770 116.806 163.280 1.00 52.45 230 GLY A N 1
ATOM 3351 C CA . GLY A 1 230 ? 161.561 115.815 162.583 1.00 52.67 230 GLY A CA 1
ATOM 3352 C C . GLY A 1 230 ? 161.542 114.429 163.185 1.00 53.71 230 GLY A C 1
ATOM 3353 O O . GLY A 1 230 ? 162.392 113.607 162.824 1.00 59.35 230 GLY A O 1
ATOM 3357 N N . VAL A 1 231 ? 160.611 114.141 164.087 1.00 51.33 231 VAL A N 1
ATOM 3358 C CA . VAL A 1 231 ? 160.505 112.811 164.677 1.00 51.81 231 VAL A CA 1
ATOM 3359 C C . VAL A 1 231 ? 159.820 111.886 163.681 1.00 53.86 231 VAL A C 1
ATOM 3360 O O . VAL A 1 231 ? 158.778 112.230 163.111 1.00 54.29 231 VAL A O 1
ATOM 3373 N N . ALA A 1 232 ? 160.406 110.714 163.466 1.00 55.69 232 ALA A N 1
ATOM 3374 C CA . ALA A 1 232 ? 159.837 109.771 162.517 1.00 54.81 232 ALA A CA 1
ATOM 3375 C C . ALA A 1 232 ? 158.433 109.367 162.965 1.00 55.70 232 ALA A C 1
ATOM 3376 O O . ALA A 1 232 ? 158.193 109.195 164.166 1.00 57.07 232 ALA A O 1
ATOM 3383 N N . PRO A 1 233 ? 157.483 109.210 162.037 1.00 53.62 233 PRO A N 1
ATOM 3384 C CA . PRO A 1 233 ? 156.112 108.876 162.461 1.00 52.55 233 PRO A CA 1
ATOM 3385 C C . PRO A 1 233 ? 156.028 107.630 163.324 1.00 54.42 233 PRO A C 1
ATOM 3386 O O . PRO A 1 233 ? 155.232 107.593 164.270 1.00 55.81 233 PRO A O 1
ATOM 3397 N N . LYS A 1 234 ? 156.826 106.603 163.028 1.00 56.93 234 LYS A N 1
ATOM 3398 C CA . LYS A 1 234 ? 156.753 105.365 163.795 1.00 59.56 234 LYS A CA 1
ATOM 3399 C C . LYS A 1 234 ? 157.261 105.529 165.221 1.00 59.75 234 LYS A C 1
ATOM 3400 O O . LYS A 1 234 ? 156.902 104.725 166.086 1.00 60.53 234 LYS A O 1
ATOM 3419 N N . ASP A 1 235 ? 158.080 106.544 165.487 1.00 58.15 235 ASP A N 1
ATOM 3420 C CA . ASP A 1 235 ? 158.601 106.780 166.827 1.00 57.94 235 ASP A CA 1
ATOM 3421 C C . ASP A 1 235 ? 157.700 107.672 167.670 1.00 56.18 235 ASP A C 1
ATOM 3422 O O . ASP A 1 235 ? 157.971 107.846 168.863 1.00 56.94 235 ASP A O 1
ATOM 3431 N N . ILE A 1 236 ? 156.649 108.241 167.089 1.00 54.52 236 ILE A N 1
ATOM 3432 C CA . ILE A 1 236 ? 155.748 109.129 167.817 1.00 50.15 236 ILE A CA 1
ATOM 3433 C C . ILE A 1 236 ? 154.799 108.290 168.666 1.00 48.82 236 ILE A C 1
ATOM 3434 O O . ILE A 1 236 ? 154.270 107.281 168.181 1.00 49.89 236 ILE A O 1
ATOM 3450 N N . PRO A 1 237 ? 154.558 108.653 169.927 1.00 47.52 237 PRO A N 1
ATOM 3451 C CA . PRO A 1 237 ? 153.591 107.898 170.731 1.00 47.73 237 PRO A CA 1
ATOM 3452 C C . PRO A 1 237 ? 152.196 107.962 170.131 1.00 48.47 237 PRO A C 1
ATOM 3453 O O . PRO A 1 237 ? 151.814 108.943 169.489 1.00 50.43 237 PRO A O 1
ATOM 3464 N N . LEU A 1 238 ? 151.429 106.898 170.349 1.00 48.19 238 LEU A N 1
ATOM 3465 C CA . LEU A 1 238 ? 150.056 106.862 169.881 1.00 47.27 238 LEU A CA 1
ATOM 3466 C C . LEU A 1 238 ? 149.217 107.889 170.640 1.00 44.96 238 LEU A C 1
ATOM 3467 O O . LEU A 1 238 ? 149.571 108.298 171.747 1.00 46.31 238 LEU A O 1
ATOM 3483 N N . PRO A 1 239 ? 148.095 108.323 170.059 1.00 43.85 239 PRO A N 1
ATOM 3484 C CA . PRO A 1 239 ? 147.330 109.417 170.682 1.00 40.54 239 PRO A CA 1
ATOM 3485 C C . PRO A 1 239 ? 146.948 109.160 172.130 1.00 43.23 239 PRO A C 1
ATOM 3486 O O . PRO A 1 239 ? 147.024 110.079 172.954 1.00 47.01 239 PRO A O 1
ATOM 3497 N N . HIS A 1 240 ? 146.547 107.934 172.468 1.00 43.70 240 HIS A N 1
ATOM 3498 C CA . HIS A 1 240 ? 146.114 107.650 173.831 1.00 43.61 240 HIS A CA 1
ATOM 3499 C C . HIS A 1 240 ? 147.268 107.658 174.824 1.00 45.93 240 HIS A C 1
ATOM 3500 O O . HIS A 1 240 ? 147.036 107.860 176.019 1.00 48.04 240 HIS A O 1
ATOM 3514 N N . GLU A 1 241 ? 148.502 107.446 174.361 1.00 47.97 241 GLU A N 1
ATOM 3515 C CA . GLU A 1 241 ? 149.634 107.428 175.281 1.00 47.77 241 GLU A CA 1
ATOM 3516 C C . GLU A 1 241 ? 149.837 108.783 175.944 1.00 48.13 241 GLU A C 1
ATOM 3517 O O . GLU A 1 241 ? 150.333 108.852 177.073 1.00 52.68 241 GLU A O 1
ATOM 3529 N N . PHE A 1 242 ? 149.461 109.868 175.265 1.00 48.53 242 PHE A N 1
ATOM 3530 C CA . PHE A 1 242 ? 149.558 111.191 175.869 1.00 48.84 242 PHE A CA 1
ATOM 3531 C C . PHE A 1 242 ? 148.538 111.389 176.982 1.00 49.59 242 PHE A C 1
ATOM 3532 O O . PHE A 1 242 ? 148.745 112.244 177.850 1.00 51.04 242 PHE A O 1
ATOM 3549 N N . ILE A 1 243 ? 147.448 110.627 176.976 1.00 50.48 243 ILE A N 1
ATOM 3550 C CA . ILE A 1 243 ? 146.454 110.704 178.041 1.00 47.76 243 ILE A CA 1
ATOM 3551 C C . ILE A 1 243 ? 146.790 109.747 179.177 1.00 50.11 243 ILE A C 1
ATOM 3552 O O . ILE A 1 243 ? 146.677 110.106 180.351 1.00 54.32 243 ILE A O 1
ATOM 3568 N N . LEU A 1 244 ? 147.200 108.520 178.848 1.00 52.06 244 LEU A N 1
ATOM 3569 C CA . LEU A 1 244 ? 147.565 107.560 179.884 1.00 52.33 244 LEU A CA 1
ATOM 3570 C C . LEU A 1 244 ? 148.787 108.017 180.665 1.00 54.59 244 LEU A C 1
ATOM 3571 O O . LEU A 1 244 ? 148.923 107.693 181.850 1.00 59.96 244 LEU A O 1
ATOM 3587 N N . GLU A 1 245 ? 149.684 108.763 180.024 1.00 57.15 245 GLU A N 1
ATOM 3588 C CA . GLU A 1 245 ? 150.912 109.253 180.648 1.00 58.01 245 GLU A CA 1
ATOM 3589 C C . GLU A 1 245 ? 150.971 110.761 180.443 1.00 57.08 245 GLU A C 1
ATOM 3590 O O . GLU A 1 245 ? 151.632 111.248 179.516 1.00 57.76 245 GLU A O 1
ATOM 3602 N N . PRO A 1 246 ? 150.293 111.534 181.294 1.00 57.60 246 PRO A N 1
ATOM 3603 C CA . PRO A 1 246 ? 150.264 112.991 181.090 1.00 56.55 246 PRO A CA 1
ATOM 3604 C C . PRO A 1 246 ? 151.632 113.644 181.154 1.00 58.33 246 PRO A C 1
ATOM 3605 O O . PRO A 1 246 ? 151.785 114.767 180.658 1.00 58.58 246 PRO A O 1
ATOM 3616 N N . SER A 1 247 ? 152.631 112.987 181.748 1.00 58.88 247 SER A N 1
ATOM 3617 C CA . SER A 1 247 ? 153.972 113.560 181.768 1.00 58.29 247 SER A CA 1
ATOM 3618 C C . SER A 1 247 ? 154.493 113.803 180.358 1.00 58.39 247 SER A C 1
ATOM 3619 O O . SER A 1 247 ? 155.276 114.734 180.138 1.00 57.96 247 SER A O 1
ATOM 3627 N N . LYS A 1 248 ? 154.075 112.981 179.392 1.00 58.66 248 LYS A N 1
ATOM 3628 C CA . LYS A 1 248 ? 154.461 113.223 178.006 1.00 56.69 248 LYS A CA 1
ATOM 3629 C C . LYS A 1 248 ? 153.918 114.558 177.513 1.00 56.40 248 LYS A C 1
ATOM 3630 O O . LYS A 1 248 ? 154.615 115.299 176.811 1.00 57.59 248 LYS A O 1
ATOM 3649 N N . MET A 1 249 ? 152.672 114.879 177.865 1.00 55.54 249 MET A N 1
ATOM 3650 C CA . MET A 1 249 ? 152.110 116.171 177.489 1.00 53.50 249 MET A CA 1
ATOM 3651 C C . MET A 1 249 ? 152.856 117.313 178.165 1.00 52.87 249 MET A C 1
ATOM 3652 O O . MET A 1 249 ? 153.108 118.353 177.547 1.00 52.37 249 MET A O 1
ATOM 3666 N N . ALA A 1 250 ? 153.220 117.136 179.437 1.00 53.93 250 ALA A N 1
ATOM 3667 C CA . ALA A 1 250 ? 153.890 118.206 180.169 1.00 54.14 250 ALA A CA 1
ATOM 3668 C C . ALA A 1 250 ? 155.225 118.561 179.528 1.00 55.17 250 ALA A C 1
ATOM 3669 O O . ALA A 1 250 ? 155.613 119.735 179.495 1.00 56.28 250 ALA A O 1
ATOM 3676 N N . GLU A 1 251 ? 155.946 117.561 179.017 1.00 56.85 251 GLU A N 1
ATOM 3677 C CA . GLU A 1 251 ? 157.225 117.836 178.371 1.00 57.93 251 GLU A CA 1
ATOM 3678 C C . GLU A 1 251 ? 157.046 118.755 177.170 1.00 55.36 251 GLU A C 1
ATOM 3679 O O . GLU A 1 251 ? 157.820 119.701 176.982 1.00 57.65 251 GLU A O 1
ATOM 3691 N N . LEU A 1 252 ? 156.033 118.492 176.343 1.00 52.87 252 LEU A N 1
ATOM 3692 C CA . LEU A 1 252 ? 155.782 119.350 175.191 1.00 51.79 252 LEU A CA 1
ATOM 3693 C C . LEU A 1 252 ? 155.157 120.674 175.612 1.00 50.19 252 LEU A C 1
ATOM 3694 O O . LEU A 1 252 ? 155.524 121.734 175.092 1.00 50.62 252 LEU A O 1
ATOM 3710 N N . TYR A 1 253 ? 154.212 120.633 176.548 1.00 48.91 253 TYR A N 1
ATOM 3711 C CA . TYR A 1 253 ? 153.504 121.824 177.014 1.00 46.91 253 TYR A CA 1
ATOM 3712 C C . TYR A 1 253 ? 153.554 121.857 178.537 1.00 48.43 253 TYR A C 1
ATOM 3713 O O . TYR A 1 253 ? 152.732 121.202 179.200 1.00 50.21 253 TYR A O 1
ATOM 3731 N N . PRO A 1 254 ? 154.495 122.599 179.127 1.00 48.52 254 PRO A N 1
ATOM 3732 C CA . PRO A 1 254 ? 154.632 122.573 180.593 1.00 48.19 254 PRO A CA 1
ATOM 3733 C C . PRO A 1 254 ? 153.366 122.959 181.339 1.00 48.13 254 PRO A C 1
ATOM 3734 O O . PRO A 1 254 ? 153.149 122.472 182.455 1.00 49.35 254 PRO A O 1
ATOM 3745 N N . SER A 1 255 ? 152.523 123.819 180.763 1.00 48.74 255 SER A N 1
ATOM 3746 C CA . SER A 1 255 ? 151.326 124.261 181.471 1.00 46.23 255 SER A CA 1
ATOM 3747 C C . SER A 1 255 ? 150.441 123.088 181.871 1.00 46.84 255 SER A C 1
ATOM 3748 O O . SER A 1 255 ? 149.673 123.192 182.834 1.00 50.42 255 SER A O 1
ATOM 3756 N N . PHE A 1 256 ? 150.527 121.968 181.150 1.00 45.80 256 PHE A N 1
ATOM 3757 C CA . PHE A 1 256 ? 149.730 120.798 181.501 1.00 46.10 256 PHE A CA 1
ATOM 3758 C C . PHE A 1 256 ? 150.059 120.269 182.889 1.00 46.69 256 PHE A C 1
ATOM 3759 O O . PHE A 1 256 ? 149.239 119.556 183.477 1.00 49.99 256 PHE A O 1
ATOM 3776 N N . ALA A 1 257 ? 151.237 120.594 183.425 1.00 45.46 257 ALA A N 1
ATOM 3777 C CA . ALA A 1 257 ? 151.581 120.143 184.768 1.00 47.67 257 ALA A CA 1
ATOM 3778 C C . ALA A 1 257 ? 150.613 120.688 185.809 1.00 48.50 257 ALA A C 1
ATOM 3779 O O . ALA A 1 257 ? 150.396 120.054 186.847 1.00 50.26 257 ALA A O 1
ATOM 3786 N N . GLN A 1 258 ? 150.023 121.857 185.554 1.00 50.19 258 GLN A N 1
ATOM 3787 C CA . GLN A 1 258 ? 149.097 122.466 186.499 1.00 49.02 258 GLN A CA 1
ATOM 3788 C C . GLN A 1 258 ? 147.680 121.920 186.382 1.00 47.29 258 GLN A C 1
ATOM 3789 O O . GLN A 1 258 ? 146.830 122.275 187.205 1.00 51.02 258 GLN A O 1
ATOM 3803 N N . GLY A 1 259 ? 147.403 121.079 185.388 1.00 46.91 259 GLY A N 1
ATOM 3804 C CA . GLY A 1 259 ? 146.103 120.442 185.309 1.00 47.15 259 GLY A CA 1
ATOM 3805 C C . GLY A 1 259 ? 144.989 121.418 184.971 1.00 46.84 259 GLY A C 1
ATOM 3806 O O . GLY A 1 259 ? 145.187 122.433 184.297 1.00 47.24 259 GLY A O 1
ATOM 3810 N N . LEU A 1 260 ? 143.790 121.095 185.450 1.00 46.81 260 LEU A N 1
ATOM 3811 C CA . LEU A 1 260 ? 142.587 121.851 185.132 1.00 44.89 260 LEU A CA 1
ATOM 3812 C C . LEU A 1 260 ? 142.282 122.953 186.136 1.00 44.96 260 LEU A C 1
ATOM 3813 O O . LEU A 1 260 ? 141.332 123.713 185.923 1.00 47.50 260 LEU A O 1
ATOM 3829 N N . THR A 1 261 ? 143.050 123.061 187.218 1.00 44.90 261 THR A N 1
ATOM 3830 C CA . THR A 1 261 ? 142.782 124.109 188.197 1.00 45.66 261 THR A CA 1
ATOM 3831 C C . THR A 1 261 ? 142.769 125.499 187.575 1.00 46.91 261 THR A C 1
ATOM 3832 O O . THR A 1 261 ? 141.859 126.281 187.899 1.00 47.70 261 THR A O 1
ATOM 3843 N N . PRO A 1 262 ? 143.712 125.874 186.707 1.00 47.19 262 PRO A N 1
ATOM 3844 C CA . PRO A 1 262 ? 143.644 127.218 186.108 1.00 44.99 262 PRO A CA 1
ATOM 3845 C C . PRO A 1 262 ? 142.357 127.477 185.345 1.00 44.62 262 PRO A C 1
ATOM 3846 O O . PRO A 1 262 ? 141.845 128.602 185.372 1.00 46.51 262 PRO A O 1
ATOM 3857 N N . PHE A 1 263 ? 141.820 126.467 184.659 1.00 42.85 263 PHE A N 1
ATOM 3858 C CA . PHE A 1 263 ? 140.607 126.675 183.874 1.00 42.24 263 PHE A CA 1
ATOM 3859 C C . PHE A 1 263 ? 139.442 127.094 184.762 1.00 43.42 263 PHE A C 1
ATOM 3860 O O . PHE A 1 263 ? 138.726 128.053 184.454 1.00 46.06 263 PHE A O 1
ATOM 3877 N N . PHE A 1 264 ? 139.239 126.386 185.873 1.00 43.79 264 PHE A N 1
ATOM 3878 C CA . PHE A 1 264 ? 138.106 126.667 186.744 1.00 45.63 264 PHE A CA 1
ATOM 3879 C C . PHE A 1 264 ? 138.299 127.925 187.578 1.00 45.28 264 PHE A C 1
ATOM 3880 O O . PHE A 1 264 ? 137.308 128.531 187.996 1.00 48.56 264 PHE A O 1
ATOM 3897 N N . THR A 1 265 ? 139.541 128.329 187.828 1.00 44.85 265 THR A N 1
ATOM 3898 C CA . THR A 1 265 ? 139.830 129.528 188.603 1.00 43.74 265 THR A CA 1
ATOM 3899 C C . THR A 1 265 ? 139.968 130.775 187.739 1.00 47.18 265 THR A C 1
ATOM 3900 O O . THR A 1 265 ? 140.280 131.845 188.270 1.00 51.80 265 THR A O 1
ATOM 3911 N N . LEU A 1 266 ? 139.749 130.664 186.430 1.00 45.96 266 LEU A N 1
ATOM 3912 C CA . LEU A 1 266 ? 139.876 131.771 185.489 1.00 46.06 266 LEU A CA 1
ATOM 3913 C C . LEU A 1 266 ? 141.308 132.276 185.372 1.00 46.27 266 LEU A C 1
ATOM 3914 O O . LEU A 1 266 ? 141.533 133.400 184.913 1.00 49.48 266 LEU A O 1
ATOM 3930 N N . ASN A 1 267 ? 142.286 131.470 185.779 1.00 46.45 267 ASN A N 1
ATOM 3931 C CA . ASN A 1 267 ? 143.696 131.793 185.571 1.00 46.73 267 ASN A CA 1
ATOM 3932 C C . ASN A 1 267 ? 144.154 131.249 184.216 1.00 44.80 267 ASN A C 1
ATOM 3933 O O . ASN A 1 267 ? 145.097 130.469 184.100 1.00 47.31 267 ASN A O 1
ATOM 3944 N N . TRP A 1 268 ? 143.447 131.690 183.174 1.00 43.27 268 TRP A N 1
ATOM 3945 C CA . TRP A 1 268 ? 143.624 131.142 181.835 1.00 40.94 268 TRP A CA 1
ATOM 3946 C C . TRP A 1 268 ? 144.975 131.479 181.222 1.00 42.49 268 TRP A C 1
ATOM 3947 O O . TRP A 1 268 ? 145.351 130.853 180.226 1.00 44.86 268 TRP A O 1
ATOM 3968 N N . GLY A 1 269 ? 145.711 132.437 181.783 1.00 44.04 269 GLY A N 1
ATOM 3969 C CA . GLY A 1 269 ? 146.974 132.832 181.186 1.00 43.79 269 GLY A CA 1
ATOM 3970 C C . GLY A 1 269 ? 147.987 131.707 181.120 1.00 42.05 269 GLY A C 1
ATOM 3971 O O . GLY A 1 269 ? 148.812 131.664 180.205 1.00 43.24 269 GLY A O 1
ATOM 3975 N N . VAL A 1 270 ? 147.943 130.783 182.082 1.00 41.22 270 VAL A N 1
ATOM 3976 C CA . VAL A 1 270 ? 148.945 129.722 182.135 1.00 42.48 270 VAL A CA 1
ATOM 3977 C C . VAL A 1 270 ? 148.870 128.837 180.898 1.00 43.26 270 VAL A C 1
ATOM 3978 O O . VAL A 1 270 ? 149.884 128.278 180.465 1.00 44.79 270 VAL A O 1
ATOM 3991 N N . TYR A 1 271 ? 147.683 128.689 180.314 1.00 41.79 271 TYR A N 1
ATOM 3992 C CA . TYR A 1 271 ? 147.494 127.852 179.136 1.00 39.96 271 TYR A CA 1
ATOM 3993 C C . TYR A 1 271 ? 148.004 128.500 177.853 1.00 39.69 271 TYR A C 1
ATOM 3994 O O . TYR A 1 271 ? 147.740 127.974 176.767 1.00 41.27 271 TYR A O 1
ATOM 4012 N N . SER A 1 272 ? 148.730 129.614 177.946 1.00 39.24 272 SER A N 1
ATOM 4013 C CA . SER A 1 272 ? 149.173 130.325 176.754 1.00 39.88 272 SER A CA 1
ATOM 4014 C C . SER A 1 272 ? 150.174 129.535 175.921 1.00 41.98 272 SER A C 1
ATOM 4015 O O . SER A 1 272 ? 150.434 129.921 174.778 1.00 45.69 272 SER A O 1
ATOM 4023 N N . ASP A 1 273 ? 150.742 128.451 176.453 1.00 42.39 273 ASP A N 1
ATOM 4024 C CA . ASP A 1 273 ? 151.719 127.682 175.691 1.00 41.09 273 ASP A CA 1
ATOM 4025 C C . ASP A 1 273 ? 151.077 126.733 174.686 1.00 42.39 273 ASP A C 1
ATOM 4026 O O . ASP A 1 273 ? 151.769 126.267 173.775 1.00 47.26 273 ASP A O 1
ATOM 4035 N N . PHE A 1 274 ? 149.782 126.433 174.821 1.00 39.01 274 PHE A N 1
ATOM 4036 C CA . PHE A 1 274 ? 149.073 125.662 173.808 1.00 39.19 274 PHE A CA 1
ATOM 4037 C C . PHE A 1 274 ? 147.773 126.305 173.345 1.00 37.19 274 PHE A C 1
ATOM 4038 O O . PHE A 1 274 ? 147.162 125.793 172.402 1.00 40.85 274 PHE A O 1
ATOM 4055 N N . LEU A 1 275 ? 147.336 127.398 173.964 1.00 35.52 275 LEU A N 1
ATOM 4056 C CA . LEU A 1 275 ? 146.241 128.223 173.458 1.00 35.14 275 LEU A CA 1
ATOM 4057 C C . LEU A 1 275 ? 146.847 129.576 173.106 1.00 36.39 275 LEU A C 1
ATOM 4058 O O . LEU A 1 275 ? 147.017 130.436 173.974 1.00 40.07 275 LEU A O 1
ATOM 4074 N N . THR A 1 276 ? 147.173 129.762 171.833 1.00 36.66 276 THR A N 1
ATOM 4075 C CA . THR A 1 276 ? 147.953 130.902 171.377 1.00 37.18 276 THR A CA 1
ATOM 4076 C C . THR A 1 276 ? 147.125 131.798 170.466 1.00 36.20 276 THR A C 1
ATOM 4077 O O . THR A 1 276 ? 145.992 131.483 170.093 1.00 39.24 276 THR A O 1
ATOM 4088 N N . PHE A 1 277 ? 147.716 132.937 170.117 1.00 38.20 277 PHE A N 1
ATOM 4089 C CA . PHE A 1 277 ? 147.175 133.867 169.133 1.00 37.98 277 PHE A CA 1
ATOM 4090 C C . PHE A 1 277 ? 148.280 134.305 168.181 1.00 38.20 277 PHE A C 1
ATOM 4091 O O . PHE A 1 277 ? 148.451 135.486 167.873 1.00 42.97 277 PHE A O 1
ATOM 4108 N N . LYS A 1 278 ? 149.060 133.331 167.706 1.00 39.43 278 LYS A N 1
ATOM 4109 C CA . LYS A 1 278 ? 150.231 133.643 166.894 1.00 40.62 278 LYS A CA 1
ATOM 4110 C C . LYS A 1 278 ? 149.841 134.329 165.591 1.00 40.44 278 LYS A C 1
ATOM 4111 O O . LYS A 1 278 ? 150.453 135.326 165.194 1.00 42.41 278 LYS A O 1
ATOM 4130 N N . GLY A 1 279 ? 148.826 133.810 164.913 1.00 40.89 279 GLY A N 1
ATOM 4131 C CA . GLY A 1 279 ? 148.537 134.272 163.575 1.00 38.47 279 GLY A CA 1
ATOM 4132 C C . GLY A 1 279 ? 149.583 133.754 162.600 1.00 37.67 279 GLY A C 1
ATOM 4133 O O . GLY A 1 279 ? 150.444 132.940 162.931 1.00 41.72 279 GLY A O 1
ATOM 4137 N N . GLY A 1 280 ? 149.494 134.253 161.372 1.00 37.73 280 GLY A N 1
ATOM 4138 C CA . GLY A 1 280 ? 150.457 133.845 160.372 1.00 38.77 280 GLY A CA 1
ATOM 4139 C C . GLY A 1 280 ? 150.363 132.361 160.074 1.00 37.41 280 GLY A C 1
ATOM 4140 O O . GLY A 1 280 ? 149.291 131.750 160.124 1.00 39.49 280 GLY A O 1
ATOM 4144 N N . LEU A 1 281 ? 151.513 131.766 159.761 1.00 36.65 281 LEU A N 1
ATOM 4145 C CA . LEU A 1 281 ? 151.581 130.367 159.370 1.00 35.65 281 LEU A CA 1
ATOM 4146 C C . LEU A 1 281 ? 152.762 129.693 160.052 1.00 37.22 281 LEU A C 1
ATOM 4147 O O . LEU A 1 281 ? 153.744 130.343 160.417 1.00 40.99 281 LEU A O 1
ATOM 4163 N N . ASN A 1 282 ? 152.652 128.383 160.214 1.00 36.16 282 ASN A N 1
ATOM 4164 C CA . ASN A 1 282 ? 153.752 127.585 160.737 1.00 37.36 282 ASN A CA 1
ATOM 4165 C C . ASN A 1 282 ? 154.869 127.540 159.700 1.00 37.29 282 ASN A C 1
ATOM 4166 O O . ASN A 1 282 ? 154.635 127.076 158.577 1.00 38.45 282 ASN A O 1
ATOM 4177 N N . PRO A 1 283 ? 156.082 128.004 160.015 1.00 39.11 283 PRO A N 1
ATOM 4178 C CA . PRO A 1 283 ? 157.142 128.005 158.991 1.00 38.80 283 PRO A CA 1
ATOM 4179 C C . PRO A 1 283 ? 157.477 126.625 158.457 1.00 39.41 283 PRO A C 1
ATOM 4180 O O . PRO A 1 283 ? 157.822 126.497 157.276 1.00 44.70 283 PRO A O 1
ATOM 4191 N N . VAL A 1 284 ? 157.397 125.587 159.290 1.00 38.46 284 VAL A N 1
ATOM 4192 C CA . VAL A 1 284 ? 157.791 124.252 158.851 1.00 39.76 284 VAL A CA 1
ATOM 4193 C C . VAL A 1 284 ? 156.811 123.716 157.815 1.00 39.92 284 VAL A C 1
ATOM 4194 O O . VAL A 1 284 ? 157.212 123.199 156.767 1.00 43.86 284 VAL A O 1
ATOM 4207 N N . THR A 1 285 ? 155.512 123.833 158.089 1.00 38.07 285 THR A N 1
ATOM 4208 C CA . THR A 1 285 ? 154.493 123.218 157.249 1.00 36.74 285 THR A CA 1
ATOM 4209 C C . THR A 1 285 ? 153.807 124.196 156.308 1.00 34.58 285 THR A C 1
ATOM 4210 O O . THR A 1 285 ? 153.249 123.763 155.295 1.00 37.89 285 THR A O 1
ATOM 4221 N N . GLY A 1 286 ? 153.827 125.489 156.613 1.00 35.22 286 GLY A N 1
ATOM 4222 C CA . GLY A 1 286 ? 153.111 126.456 155.811 1.00 34.52 286 GLY A CA 1
ATOM 4223 C C . GLY A 1 286 ? 151.627 126.526 156.084 1.00 34.86 286 GLY A C 1
ATOM 4224 O O . GLY A 1 286 ? 150.903 127.166 155.314 1.00 37.02 286 GLY A O 1
ATOM 4228 N N . GLY A 1 287 ? 151.150 125.884 157.150 1.00 34.67 287 GLY A N 1
ATOM 4229 C CA . GLY A 1 287 ? 149.763 125.942 157.544 1.00 33.85 287 GLY A CA 1
ATOM 4230 C C . GLY A 1 287 ? 149.576 126.687 158.857 1.00 32.19 287 GLY A C 1
ATOM 4231 O O . GLY A 1 287 ? 150.523 127.092 159.526 1.00 34.19 287 GLY A O 1
ATOM 4235 N N . LEU A 1 288 ? 148.308 126.854 159.219 1.00 31.12 288 LEU A N 1
ATOM 4236 C CA . LEU A 1 288 ? 147.971 127.559 160.448 1.00 31.69 288 LEU A CA 1
ATOM 4237 C C . LEU A 1 288 ? 148.518 126.814 161.659 1.00 31.36 288 LEU A C 1
ATOM 4238 O O . LEU A 1 288 ? 148.601 125.584 161.677 1.00 35.79 288 LEU A O 1
ATOM 4254 N N . TRP A 1 289 ? 148.900 127.576 162.681 1.00 32.15 289 TRP A N 1
ATOM 4255 C CA . TRP A 1 289 ? 149.319 126.973 163.938 1.00 32.21 289 TRP A CA 1
ATOM 4256 C C . TRP A 1 289 ? 148.160 126.204 164.554 1.00 33.49 289 TRP A C 1
ATOM 4257 O O . TRP A 1 289 ? 147.069 126.749 164.742 1.00 34.80 289 TRP A O 1
ATOM 4278 N N . LEU A 1 290 ? 148.399 124.933 164.879 1.00 32.56 290 LEU A N 1
ATOM 4279 C CA . LEU A 1 290 ? 147.344 124.134 165.491 1.00 32.58 290 LEU A CA 1
ATOM 4280 C C . LEU A 1 290 ? 146.964 124.674 166.862 1.00 33.70 290 LEU A C 1
ATOM 4281 O O . LEU A 1 290 ? 145.824 124.494 167.304 1.00 37.91 290 LEU A O 1
ATOM 4297 N N . SER A 1 291 ? 147.895 125.341 167.546 1.00 33.69 291 SER A N 1
ATOM 4298 C CA . SER A 1 291 ? 147.553 125.987 168.808 1.00 34.17 291 SER A CA 1
ATOM 4299 C C . SER A 1 291 ? 146.553 127.116 168.590 1.00 32.89 291 SER A C 1
ATOM 4300 O O . SER A 1 291 ? 145.656 127.324 169.414 1.00 37.60 291 SER A O 1
ATOM 4308 N N . ASP A 1 292 ? 146.697 127.862 167.492 1.00 31.92 292 ASP A N 1
ATOM 4309 C CA . ASP A 1 292 ? 145.720 128.899 167.175 1.00 30.09 292 ASP A CA 1
ATOM 4310 C C . ASP A 1 292 ? 144.353 128.297 166.878 1.00 29.35 292 ASP A C 1
ATOM 4311 O O . ASP A 1 292 ? 143.330 128.791 167.365 1.00 31.07 292 ASP A O 1
ATOM 4320 N N . THR A 1 293 ? 144.314 127.226 166.080 1.00 29.51 293 THR A N 1
ATOM 4321 C CA . THR A 1 293 ? 143.034 126.611 165.746 1.00 28.08 293 THR A CA 1
ATOM 4322 C C . THR A 1 293 ? 142.363 126.022 166.979 1.00 26.85 293 THR A C 1
ATOM 4323 O O . THR A 1 293 ? 141.132 126.035 167.079 1.00 30.51 293 THR A O 1
ATOM 4334 N N . ALA A 1 294 ? 143.148 125.495 167.920 1.00 27.92 294 ALA A N 1
ATOM 4335 C CA . ALA A 1 294 ? 142.573 124.966 169.153 1.00 27.45 294 ALA A CA 1
ATOM 4336 C C . ALA A 1 294 ? 141.889 126.066 169.957 1.00 26.84 294 ALA A C 1
ATOM 4337 O O . ALA A 1 294 ? 140.743 125.910 170.392 1.00 30.41 294 ALA A O 1
ATOM 4344 N N . HIS A 1 295 ? 142.579 127.191 170.168 1.00 26.72 295 HIS A N 1
ATOM 4345 C CA . HIS A 1 295 ? 141.945 128.323 170.838 1.00 26.67 295 HIS A CA 1
ATOM 4346 C C . HIS A 1 295 ? 140.770 128.842 170.024 1.00 25.58 295 HIS A C 1
ATOM 4347 O O . HIS A 1 295 ? 139.765 129.281 170.591 1.00 27.74 295 HIS A O 1
ATOM 4361 N N . HIS A 1 296 ? 140.879 128.791 168.697 1.00 25.62 296 HIS A N 1
ATOM 4362 C CA . HIS A 1 296 ? 139.773 129.209 167.845 1.00 24.38 296 HIS A CA 1
ATOM 4363 C C . HIS A 1 296 ? 138.526 128.379 168.118 1.00 26.35 296 HIS A C 1
ATOM 4364 O O . HIS A 1 296 ? 137.454 128.923 168.403 1.00 29.06 296 HIS A O 1
ATOM 4377 N N . HIS A 1 297 ? 138.649 127.053 168.043 1.00 26.12 297 HIS A N 1
ATOM 4378 C CA . HIS A 1 297 ? 137.480 126.201 168.219 1.00 24.19 297 HIS A CA 1
ATOM 4379 C C . HIS A 1 297 ? 136.984 126.226 169.658 1.00 24.77 297 HIS A C 1
ATOM 4380 O O . HIS A 1 297 ? 135.782 126.070 169.899 1.00 29.31 297 HIS A O 1
ATOM 4394 N N . LEU A 1 298 ? 137.884 126.421 170.621 1.00 26.12 298 LEU A N 1
ATOM 4395 C CA . LEU A 1 298 ? 137.457 126.588 172.006 1.00 25.53 298 LEU A CA 1
ATOM 4396 C C . LEU A 1 298 ? 136.637 127.861 172.173 1.00 26.32 298 LEU A C 1
ATOM 4397 O O . LEU A 1 298 ? 135.570 127.850 172.797 1.00 29.60 298 LEU A O 1
ATOM 4413 N N . ALA A 1 299 ? 137.122 128.974 171.620 1.00 27.80 299 ALA A N 1
ATOM 4414 C CA . ALA A 1 299 ? 136.380 130.227 171.708 1.00 26.58 299 ALA A CA 1
ATOM 4415 C C . ALA A 1 299 ? 135.061 130.139 170.954 1.00 28.62 299 ALA A C 1
ATOM 4416 O O . ALA A 1 299 ? 134.034 130.642 171.424 1.00 32.86 299 ALA A O 1
ATOM 4423 N N . ILE A 1 300 ? 135.070 129.507 169.779 1.00 30.04 300 ILE A N 1
ATOM 4424 C CA . ILE A 1 300 ? 133.837 129.322 169.021 1.00 28.87 300 ILE A CA 1
ATOM 4425 C C . ILE A 1 300 ? 132.841 128.498 169.823 1.00 28.87 300 ILE A C 1
ATOM 4426 O O . ILE A 1 300 ? 131.644 128.803 169.857 1.00 32.24 300 ILE A O 1
ATOM 4442 N N . ALA A 1 301 ? 133.318 127.437 170.476 1.00 27.76 301 ALA A N 1
ATOM 4443 C CA . ALA A 1 301 ? 132.421 126.576 171.238 1.00 27.76 301 ALA A CA 1
ATOM 4444 C C . ALA A 1 301 ? 131.705 127.355 172.332 1.00 28.25 301 ALA A C 1
ATOM 4445 O O . ALA A 1 301 ? 130.493 127.203 172.520 1.00 31.86 301 ALA A O 1
ATOM 4452 N N . VAL A 1 302 ? 132.436 128.197 173.064 1.00 28.57 302 VAL A N 1
ATOM 4453 C CA . VAL A 1 302 ? 131.811 128.989 174.119 1.00 28.06 302 VAL A CA 1
ATOM 4454 C C . VAL A 1 302 ? 130.743 129.898 173.531 1.00 29.40 302 VAL A C 1
ATOM 4455 O O . VAL A 1 302 ? 129.645 130.031 174.082 1.00 33.71 302 VAL A O 1
ATOM 4468 N N . LEU A 1 303 ? 131.050 130.542 172.404 1.00 30.24 303 LEU A N 1
ATOM 4469 C CA . LEU A 1 303 ? 130.098 131.460 171.792 1.00 30.09 303 LEU A CA 1
ATOM 4470 C C . LEU A 1 303 ? 128.832 130.736 171.349 1.00 30.56 303 LEU A C 1
ATOM 4471 O O . LEU A 1 303 ? 127.719 131.220 171.582 1.00 32.12 303 LEU A O 1
ATOM 4487 N N . PHE A 1 304 ? 128.979 129.574 170.709 1.00 31.97 304 PHE A N 1
ATOM 4488 C CA . PHE A 1 304 ? 127.807 128.853 170.221 1.00 30.05 304 PHE A CA 1
ATOM 4489 C C . PHE A 1 304 ? 126.970 128.304 171.369 1.00 28.06 304 PHE A C 1
ATOM 4490 O O . PHE A 1 304 ? 125.736 128.343 171.315 1.00 32.86 304 PHE A O 1
ATOM 4507 N N . ILE A 1 305 ? 127.617 127.780 172.412 1.00 28.05 305 ILE A N 1
ATOM 4508 C CA . ILE A 1 305 ? 126.868 127.239 173.542 1.00 28.48 305 ILE A CA 1
ATOM 4509 C C . ILE A 1 305 ? 126.057 128.339 174.214 1.00 29.32 305 ILE A C 1
ATOM 4510 O O . ILE A 1 305 ? 124.889 128.142 174.566 1.00 33.65 305 ILE A O 1
ATOM 4526 N N . ILE A 1 306 ? 126.659 129.515 174.398 1.00 30.04 306 ILE A N 1
ATOM 4527 C CA . ILE A 1 306 ? 125.924 130.641 174.967 1.00 30.82 306 ILE A CA 1
ATOM 4528 C C . ILE A 1 306 ? 124.769 131.030 174.055 1.00 30.99 306 ILE A C 1
ATOM 4529 O O . ILE A 1 306 ? 123.640 131.250 174.509 1.00 33.77 306 ILE A O 1
ATOM 4545 N N . ALA A 1 307 ? 125.032 131.114 172.750 1.00 30.30 307 ALA A N 1
ATOM 4546 C CA . ALA A 1 307 ? 123.984 131.477 171.805 1.00 30.06 307 ALA A CA 1
ATOM 4547 C C . ALA A 1 307 ? 122.835 130.480 171.812 1.00 30.46 307 ALA A C 1
ATOM 4548 O O . ALA A 1 307 ? 121.711 130.844 171.450 1.00 34.11 307 ALA A O 1
ATOM 4555 N N . GLY A 1 308 ? 123.086 129.237 172.213 1.00 30.17 308 GLY A N 1
ATOM 4556 C CA . GLY A 1 308 ? 122.071 128.207 172.218 1.00 28.24 308 GLY A CA 1
ATOM 4557 C C . GLY A 1 308 ? 121.134 128.205 173.403 1.00 29.13 308 GLY A C 1
ATOM 4558 O O . GLY A 1 308 ? 120.216 127.383 173.438 1.00 37.37 308 GLY A O 1
ATOM 4562 N N . HIS A 1 309 ? 121.333 129.084 174.386 1.00 30.12 309 HIS A N 1
ATOM 4563 C CA . HIS A 1 309 ? 120.384 129.257 175.480 1.00 32.78 309 HIS A CA 1
ATOM 4564 C C . HIS A 1 309 ? 119.569 130.538 175.317 1.00 31.64 309 HIS A C 1
ATOM 4565 O O . HIS A 1 309 ? 119.134 131.131 176.309 1.00 38.02 309 HIS A O 1
ATOM 4579 N N . MET A 1 310 ? 119.349 130.974 174.075 1.00 31.60 310 MET A N 1
ATOM 4580 C CA . MET A 1 310 ? 118.657 132.228 173.801 1.00 31.32 310 MET A CA 1
ATOM 4581 C C . MET A 1 310 ? 117.143 132.071 173.719 1.00 30.63 310 MET A C 1
ATOM 4582 O O . MET A 1 310 ? 116.408 132.944 174.188 1.00 35.98 310 MET A O 1
ATOM 4596 N N . TYR A 1 311 ? 116.655 130.984 173.132 1.00 31.11 311 TYR A N 1
ATOM 4597 C CA . TYR A 1 311 ? 115.241 130.844 172.814 1.00 31.34 311 TYR A CA 1
ATOM 4598 C C . TYR A 1 311 ? 114.514 130.059 173.898 1.00 32.67 311 TYR A C 1
ATOM 4599 O O . TYR A 1 311 ? 115.046 129.089 174.445 1.00 35.99 311 TYR A O 1
ATOM 4617 N N . ARG A 1 312 ? 113.292 130.491 174.202 1.00 3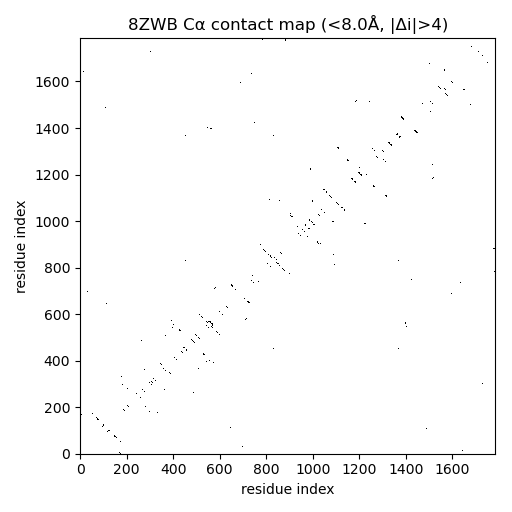4.85 312 ARG A N 1
ATOM 4618 C CA . ARG A 1 312 ? 112.499 129.868 175.253 1.00 35.22 312 ARG A CA 1
ATOM 4619 C C . ARG A 1 312 ? 111.970 128.520 174.784 1.00 36.73 312 ARG A C 1
ATOM 4620 O O . ARG A 1 312 ? 111.350 128.425 173.721 1.00 40.35 312 ARG A O 1
ATOM 4641 N N . THR A 1 313 ? 112.222 127.469 175.568 1.00 37.91 313 THR A N 1
ATOM 4642 C CA . THR A 1 313 ? 111.690 126.150 175.245 1.00 36.93 313 THR A CA 1
ATOM 4643 C C . THR A 1 313 ? 110.692 125.644 176.279 1.00 40.11 313 THR A C 1
ATOM 4644 O O . THR A 1 313 ? 109.533 125.400 175.930 1.00 50.26 313 THR A O 1
ATOM 4655 N N . ASN A 1 314 ? 111.091 125.507 177.547 1.00 39.73 314 ASN A N 1
ATOM 4656 C CA . ASN A 1 314 ? 110.225 124.899 178.549 1.00 40.14 314 ASN A CA 1
ATOM 4657 C C . ASN A 1 314 ? 110.304 125.542 179.926 1.00 42.07 314 ASN A C 1
ATOM 4658 O O . ASN A 1 314 ? 109.644 125.050 180.846 1.00 47.15 314 ASN A O 1
ATOM 4669 N N . TRP A 1 315 ? 111.074 126.614 180.107 1.00 42.81 315 TRP A N 1
ATOM 4670 C CA . TRP A 1 315 ? 111.334 127.147 181.439 1.00 42.60 315 TRP A CA 1
ATOM 4671 C C . TRP A 1 315 ? 111.191 128.664 181.476 1.00 43.68 315 TRP A C 1
ATOM 4672 O O . TRP A 1 315 ? 111.844 129.334 182.278 1.00 46.01 315 TRP A O 1
ATOM 4693 N N . GLY A 1 316 ? 110.342 129.218 180.617 1.00 43.32 316 GLY A N 1
ATOM 4694 C CA . GLY A 1 316 ? 110.037 130.634 180.665 1.00 45.55 316 GLY A CA 1
ATOM 4695 C C . GLY A 1 316 ? 111.125 131.522 180.097 1.00 44.19 316 GLY A C 1
ATOM 4696 O O . GLY A 1 316 ? 110.859 132.351 179.223 1.00 46.66 316 GLY A O 1
ATOM 4700 N N . ILE A 1 317 ? 112.354 131.364 180.592 1.00 41.26 317 ILE A N 1
ATOM 4701 C CA . ILE A 1 317 ? 113.448 132.206 180.132 1.00 39.82 317 ILE A CA 1
ATOM 4702 C C . ILE A 1 317 ? 113.670 132.000 178.637 1.00 38.85 317 ILE A C 1
ATOM 4703 O O . ILE A 1 317 ? 113.371 130.937 178.078 1.00 41.89 317 ILE A O 1
ATOM 4719 N N . GLY A 1 318 ? 114.200 133.025 177.987 1.00 37.22 318 GLY A N 1
ATOM 4720 C CA . GLY A 1 318 ? 114.477 132.995 176.567 1.00 36.01 318 GLY A CA 1
ATOM 4721 C C . GLY A 1 318 ? 113.497 133.846 175.777 1.00 36.23 318 GLY A C 1
ATOM 4722 O O . GLY A 1 318 ? 112.451 134.274 176.265 1.00 40.46 318 GLY A O 1
ATOM 4726 N N . HIS A 1 319 ? 113.867 134.083 174.524 1.00 34.65 319 HIS A N 1
ATOM 4727 C CA . HIS A 1 319 ? 113.066 134.896 173.625 1.00 35.11 319 HIS A CA 1
ATOM 4728 C C . HIS A 1 319 ? 112.117 134.021 172.817 1.00 38.37 319 HIS A C 1
ATOM 4729 O O . HIS A 1 319 ? 112.377 132.838 172.582 1.00 39.68 319 HIS A O 1
ATOM 4743 N N . SER A 1 320 ? 111.007 134.617 172.399 1.00 42.42 320 SER A N 1
ATOM 4744 C CA . SER A 1 320 ? 110.094 134.005 171.444 1.00 40.11 320 SER A CA 1
ATOM 4745 C C . SER A 1 320 ? 110.392 134.584 170.068 1.00 40.24 320 SER A C 1
ATOM 4746 O O . SER A 1 320 ? 110.311 135.801 169.874 1.00 42.13 320 SER A O 1
ATOM 4754 N N . MET A 1 321 ? 110.744 133.716 169.119 1.00 39.61 321 MET A N 1
ATOM 4755 C CA . MET A 1 321 ? 111.110 134.196 167.791 1.00 36.89 321 MET A CA 1
ATOM 4756 C C . MET A 1 321 ? 109.960 134.963 167.151 1.00 37.97 321 MET A C 1
ATOM 4757 O O . MET A 1 321 ? 110.182 135.946 166.435 1.00 41.52 321 MET A O 1
ATOM 4771 N N . LYS A 1 322 ? 108.722 134.533 167.399 1.00 38.40 322 LYS A N 1
ATOM 4772 C CA . LYS A 1 322 ? 107.575 135.274 166.887 1.00 39.53 322 LYS A CA 1
ATOM 4773 C C . LYS A 1 322 ? 107.514 136.672 167.489 1.00 41.22 322 LYS A C 1
ATOM 4774 O O . LYS A 1 322 ? 107.250 137.650 166.782 1.00 44.62 322 LYS A O 1
ATOM 4793 N N . GLU A 1 323 ? 107.754 136.785 168.797 1.00 39.84 323 GLU A N 1
ATOM 4794 C CA . GLU A 1 323 ? 107.698 138.091 169.445 1.00 38.74 323 GLU A CA 1
ATOM 4795 C C . GLU A 1 323 ? 108.791 139.015 168.923 1.00 40.41 323 GLU A C 1
ATOM 4796 O O . GLU A 1 323 ? 108.549 140.207 168.706 1.00 44.11 323 GLU A O 1
ATOM 4808 N N . ILE A 1 324 ? 109.998 138.488 168.715 1.00 39.66 324 ILE A N 1
ATOM 4809 C CA . ILE A 1 324 ? 111.083 139.311 168.187 1.00 36.89 324 ILE A CA 1
ATOM 4810 C C . ILE A 1 324 ? 110.715 139.847 166.810 1.00 37.25 324 ILE A C 1
ATOM 4811 O O . ILE A 1 324 ? 110.881 141.038 166.521 1.00 40.58 324 ILE A O 1
ATOM 4827 N N . LEU A 1 325 ? 110.207 138.975 165.939 1.00 37.44 325 LEU A N 1
ATOM 4828 C CA . LEU A 1 325 ? 109.889 139.387 164.576 1.00 37.29 325 LEU A CA 1
ATOM 4829 C C . LEU A 1 325 ? 108.805 140.458 164.563 1.00 39.94 325 LEU A C 1
ATOM 4830 O O . LEU A 1 325 ? 108.930 141.476 163.874 1.00 43.15 325 LEU A O 1
ATOM 4846 N N . GLU A 1 326 ? 107.731 140.247 165.326 1.00 41.26 326 GLU A N 1
ATOM 4847 C CA . GLU A 1 326 ? 106.618 141.190 165.298 1.00 41.80 326 GLU A CA 1
ATOM 4848 C C . GLU A 1 326 ? 107.013 142.552 165.851 1.00 42.22 326 GLU A C 1
ATOM 4849 O O . GLU A 1 326 ? 106.409 143.565 165.483 1.00 47.91 326 GLU A O 1
ATOM 4861 N N . ALA A 1 327 ? 108.015 142.602 166.729 1.00 41.36 327 ALA A N 1
ATOM 4862 C CA . ALA A 1 327 ? 108.415 143.869 167.329 1.00 39.02 327 ALA A CA 1
ATOM 4863 C C . ALA A 1 327 ? 109.198 144.751 166.365 1.00 42.01 327 ALA A C 1
ATOM 4864 O O . ALA A 1 327 ? 109.174 145.979 166.503 1.00 46.04 327 ALA A O 1
ATOM 4871 N N . HIS A 1 328 ? 109.893 144.161 165.395 1.00 42.16 328 HIS A N 1
ATOM 4872 C CA . HIS A 1 328 ? 110.756 144.921 164.490 1.00 41.68 328 HIS A CA 1
ATOM 4873 C C . HIS A 1 328 ? 109.930 145.383 163.296 1.00 44.35 328 HIS A C 1
ATOM 4874 O O . HIS A 1 328 ? 109.834 144.703 162.274 1.00 46.81 328 HIS A O 1
ATOM 4888 N N . LYS A 1 329 ? 109.323 146.560 163.433 1.00 47.36 329 LYS A N 1
ATOM 4889 C CA . LYS A 1 329 ? 108.589 147.202 162.352 1.00 49.73 329 LYS A CA 1
ATOM 4890 C C . LYS A 1 329 ? 108.803 148.705 162.440 1.00 53.05 329 LYS A C 1
ATOM 4891 O O . LYS A 1 329 ? 108.874 149.262 163.538 1.00 55.09 329 LYS A O 1
ATOM 4910 N N . GLY A 1 330 ? 108.899 149.356 161.284 1.00 56.37 330 GLY A N 1
ATOM 4911 C CA . GLY A 1 330 ? 109.178 150.772 161.230 1.00 56.50 330 GLY A CA 1
ATOM 4912 C C . GLY A 1 330 ? 108.198 151.535 160.363 1.00 58.99 330 GLY A C 1
ATOM 4913 O O . GLY A 1 330 ? 107.328 150.957 159.704 1.00 59.33 330 GLY A O 1
ATOM 4917 N N . PRO A 1 331 ? 108.325 152.864 160.349 1.00 59.66 331 PRO A N 1
ATOM 4918 C CA . PRO A 1 331 ? 107.384 153.682 159.567 1.00 59.05 331 PRO A CA 1
ATOM 4919 C C . PRO A 1 331 ? 107.456 153.445 158.069 1.00 59.31 331 PRO A C 1
ATOM 4920 O O . PRO A 1 331 ? 106.487 153.752 157.365 1.00 60.65 331 PRO A O 1
ATOM 4931 N N . PHE A 1 332 ? 108.563 152.913 157.558 1.00 58.13 332 PHE A N 1
ATOM 4932 C CA . PHE A 1 332 ? 108.744 152.726 156.125 1.00 57.99 332 PHE A CA 1
ATOM 4933 C C . PHE A 1 332 ? 108.356 151.335 155.643 1.00 56.71 332 PHE A C 1
ATOM 4934 O O . PHE A 1 332 ? 108.478 151.060 154.445 1.00 60.03 332 PHE A O 1
ATOM 4951 N N . THR A 1 333 ? 107.892 150.451 156.531 1.00 56.27 333 THR A N 1
ATOM 4952 C CA . THR A 1 333 ? 107.657 149.059 156.163 1.00 57.00 333 THR A CA 1
ATOM 4953 C C . THR A 1 333 ? 106.322 148.532 156.678 1.00 55.37 333 THR A C 1
ATOM 4954 O O . THR A 1 333 ? 106.129 147.313 156.735 1.00 55.04 333 THR A O 1
ATOM 4965 N N . GLY A 1 334 ? 105.395 149.414 157.041 1.00 55.86 334 GLY A N 1
ATOM 4966 C CA . GLY A 1 334 ? 104.070 148.960 157.435 1.00 53.34 334 GLY A CA 1
ATOM 4967 C C . GLY A 1 334 ? 104.132 147.984 158.592 1.00 53.56 334 GLY A C 1
ATOM 4968 O O . GLY A 1 334 ? 104.704 148.269 159.649 1.00 55.00 334 GLY A O 1
ATOM 4972 N N . GLU A 1 335 ? 103.529 146.809 158.395 1.00 54.30 335 GLU A N 1
ATOM 4973 C CA . GLU A 1 335 ? 103.518 145.778 159.426 1.00 52.04 335 GLU A CA 1
ATOM 4974 C C . GLU A 1 335 ? 104.896 145.186 159.680 1.00 49.75 335 GLU A C 1
ATOM 4975 O O . GLU A 1 335 ? 105.066 144.456 160.661 1.00 49.52 335 GLU A O 1
ATOM 4987 N N . GLY A 1 336 ? 105.871 145.471 158.826 1.00 48.63 336 GLY A N 1
ATOM 4988 C CA . GLY A 1 336 ? 107.224 145.016 159.090 1.00 46.43 336 GLY A CA 1
ATOM 4989 C C . GLY A 1 336 ? 107.336 143.511 158.977 1.00 44.31 336 GLY A C 1
ATOM 4990 O O . GLY A 1 336 ? 106.884 142.899 158.004 1.00 45.16 336 GLY A O 1
ATOM 4994 N N . HIS A 1 337 ? 107.942 142.900 159.990 1.00 42.48 337 HIS A N 1
ATOM 4995 C CA . HIS A 1 337 ? 108.287 141.488 159.962 1.00 40.71 337 HIS A CA 1
ATOM 4996 C C . HIS A 1 337 ? 107.163 140.591 160.475 1.00 41.61 337 HIS A C 1
ATOM 4997 O O . HIS A 1 337 ? 107.378 139.388 160.653 1.00 43.86 337 HIS A O 1
ATOM 5011 N N . LYS A 1 338 ? 105.974 141.143 160.705 1.00 42.61 338 LYS A N 1
ATOM 5012 C CA . LYS A 1 338 ? 104.842 140.331 161.132 1.00 42.66 338 LYS A CA 1
ATOM 5013 C C . LYS A 1 338 ? 104.461 139.326 160.051 1.00 43.89 338 LYS A C 1
ATOM 5014 O O . LYS A 1 338 ? 104.454 139.641 158.859 1.00 45.91 338 LYS A O 1
ATOM 5033 N N . GLY A 1 339 ? 104.138 138.105 160.479 1.00 40.22 339 GLY A N 1
ATOM 5034 C CA . GLY A 1 339 ? 103.693 137.063 159.581 1.00 40.87 339 GLY A CA 1
ATOM 5035 C C . GLY A 1 339 ? 104.786 136.159 159.057 1.00 40.14 339 GLY A C 1
ATOM 5036 O O . GLY A 1 339 ? 104.475 135.094 158.508 1.00 41.98 339 GLY A O 1
ATOM 5040 N N . LEU A 1 340 ? 106.055 136.542 159.206 1.00 39.80 340 LEU A N 1
ATOM 5041 C CA . LEU A 1 340 ? 107.141 135.714 158.696 1.00 37.45 340 LEU A CA 1
ATOM 5042 C C . LEU A 1 340 ? 107.325 134.451 159.526 1.00 36.41 340 LEU A C 1
ATOM 5043 O O . LEU A 1 340 ? 107.712 133.410 158.986 1.00 38.10 340 LEU A O 1
ATOM 5059 N N . TYR A 1 341 ? 107.061 134.520 160.832 1.00 36.15 341 TYR A N 1
ATOM 5060 C CA . TYR A 1 341 ? 107.171 133.327 161.662 1.00 35.70 341 TYR A CA 1
ATOM 5061 C C . TYR A 1 341 ? 106.230 132.236 161.171 1.00 35.92 341 TYR A C 1
ATOM 5062 O O . TYR A 1 341 ? 106.597 131.056 161.135 1.00 37.12 341 TYR A O 1
ATOM 5080 N N . GLU A 1 342 ? 105.009 132.612 160.785 1.00 39.27 342 GLU A N 1
ATOM 5081 C CA . GLU A 1 342 ? 104.071 131.630 160.255 1.00 39.26 342 GLU A CA 1
ATOM 5082 C C . GLU A 1 342 ? 104.588 131.018 158.960 1.00 38.02 342 GLU A C 1
ATOM 5083 O O . GLU A 1 342 ? 104.462 129.808 158.743 1.00 41.95 342 GLU A O 1
ATOM 5095 N N . ILE A 1 343 ? 105.169 131.839 158.084 1.00 35.61 343 ILE A N 1
ATOM 5096 C CA . ILE A 1 343 ? 105.705 131.325 156.826 1.00 34.89 343 ILE A CA 1
ATOM 5097 C C . ILE A 1 343 ? 106.812 130.314 157.094 1.00 34.92 343 ILE A C 1
ATOM 5098 O O . ILE A 1 343 ? 106.826 129.215 156.529 1.00 37.58 343 ILE A O 1
ATOM 5114 N N . LEU A 1 344 ? 107.754 130.670 157.964 1.00 33.49 344 LEU A N 1
ATOM 5115 C CA . LEU A 1 344 ? 108.934 129.846 158.181 1.00 33.79 344 LEU A CA 1
ATOM 5116 C C . LEU A 1 344 ? 108.665 128.630 159.056 1.00 35.22 344 LEU A C 1
ATOM 5117 O O . LEU A 1 344 ? 109.543 127.768 159.168 1.00 38.53 344 LEU A O 1
ATOM 5133 N N . THR A 1 345 ? 107.491 128.535 159.676 1.00 35.31 345 THR A N 1
ATOM 5134 C CA . THR A 1 345 ? 107.111 127.355 160.439 1.00 35.30 345 THR A CA 1
ATOM 5135 C C . THR A 1 345 ? 106.068 126.505 159.729 1.00 36.33 345 THR A C 1
ATOM 5136 O O . THR A 1 345 ? 105.621 125.501 160.292 1.00 39.30 345 THR A O 1
ATOM 5147 N N . THR A 1 346 ? 105.670 126.875 158.510 1.00 36.75 346 THR A N 1
ATOM 5148 C CA . THR A 1 346 ? 104.688 126.113 157.751 1.00 38.86 346 THR A CA 1
ATOM 5149 C C . THR A 1 346 ? 105.099 125.834 156.314 1.00 38.03 346 THR A C 1
ATOM 5150 O O . THR A 1 346 ? 104.396 125.080 155.633 1.00 42.02 346 THR A O 1
ATOM 5161 N N . SER A 1 347 ? 106.200 126.406 155.831 1.00 37.13 347 SER A N 1
ATOM 5162 C CA . SER A 1 347 ? 106.635 126.240 154.447 1.00 34.70 347 SER A CA 1
ATOM 5163 C C . SER A 1 347 ? 108.065 125.720 154.443 1.00 31.67 347 SER A C 1
ATOM 5164 O O . SER A 1 347 ? 108.997 126.452 154.790 1.00 32.16 347 SER A O 1
ATOM 5172 N N . TRP A 1 348 ? 108.239 124.459 154.045 1.00 30.54 348 TRP A N 1
ATOM 5173 C CA . TRP A 1 348 ? 109.585 123.912 153.919 1.00 29.05 348 TRP A CA 1
ATOM 5174 C C . TRP A 1 348 ? 110.368 124.626 152.825 1.00 27.46 348 TRP A C 1
ATOM 5175 O O . TRP A 1 348 ? 111.580 124.833 152.953 1.00 29.96 348 TRP A O 1
ATOM 5196 N N . HIS A 1 349 ? 109.696 125.001 151.734 1.00 29.37 349 HIS A N 1
ATOM 5197 C CA . HIS A 1 349 ? 110.387 125.669 150.636 1.00 27.41 349 HIS A CA 1
ATOM 5198 C C . HIS A 1 349 ? 110.970 127.004 151.080 1.00 27.42 349 HIS A C 1
ATOM 5199 O O . HIS A 1 349 ? 112.080 127.369 150.676 1.00 30.39 349 HIS A O 1
ATOM 5213 N N . ALA A 1 350 ? 110.237 127.750 151.906 1.00 27.73 350 ALA A N 1
ATOM 5214 C CA . ALA A 1 350 ? 110.773 129.005 152.421 1.00 27.74 350 ALA A CA 1
ATOM 5215 C C . ALA A 1 350 ? 112.038 128.763 153.232 1.00 25.95 350 ALA A C 1
ATOM 5216 O O . ALA A 1 350 ? 113.024 129.494 153.090 1.00 28.02 350 ALA A O 1
ATOM 5223 N N . GLN A 1 351 ? 112.029 127.738 154.086 1.00 27.62 351 GLN A N 1
ATOM 5224 C CA . GLN A 1 351 ? 113.225 127.402 154.850 1.00 25.26 351 GLN A CA 1
ATOM 5225 C C . GLN A 1 351 ? 114.365 126.987 153.931 1.00 24.39 351 GLN A C 1
ATOM 5226 O O . GLN A 1 351 ? 115.506 127.428 154.106 1.00 27.58 351 GLN A O 1
ATOM 5240 N N . LEU A 1 352 ? 114.075 126.142 152.941 1.00 24.56 352 LEU A N 1
ATOM 5241 C CA . LEU A 1 352 ? 115.122 125.685 152.035 1.00 23.95 352 LEU A CA 1
ATOM 5242 C C . LEU A 1 352 ? 115.702 126.846 151.239 1.00 25.13 352 LEU A C 1
ATOM 5243 O O . LEU A 1 352 ? 116.901 126.867 150.941 1.00 28.58 352 LEU A O 1
ATOM 5259 N N . ALA A 1 353 ? 114.864 127.820 150.879 1.00 26.57 353 ALA A N 1
ATOM 5260 C CA . ALA A 1 353 ? 115.352 128.974 150.134 1.00 25.17 353 ALA A CA 1
ATOM 5261 C C . ALA A 1 353 ? 116.369 129.762 150.949 1.00 25.37 353 ALA A C 1
ATOM 5262 O O . ALA A 1 353 ? 117.425 130.151 150.438 1.00 30.02 353 ALA A O 1
ATOM 5269 N N . ILE A 1 354 ? 116.069 130.006 152.226 1.00 26.12 354 ILE A N 1
ATOM 5270 C CA . ILE A 1 354 ? 117.007 130.727 153.081 1.00 25.20 354 ILE A CA 1
ATOM 5271 C C . ILE A 1 354 ? 118.274 129.909 153.284 1.00 25.24 354 ILE A C 1
ATOM 5272 O O . ILE A 1 354 ? 119.391 130.410 153.113 1.00 28.58 354 ILE A O 1
ATOM 5288 N N . ASN A 1 355 ? 118.118 128.637 153.650 1.00 25.28 355 ASN A N 1
ATOM 5289 C CA . ASN A 1 355 ? 119.275 127.820 153.995 1.00 23.82 355 ASN A CA 1
ATOM 5290 C C . ASN A 1 355 ? 120.187 127.598 152.797 1.00 24.71 355 ASN A C 1
ATOM 5291 O O . ASN A 1 355 ? 121.412 127.578 152.951 1.00 29.56 355 ASN A O 1
ATOM 5302 N N . LEU A 1 356 ? 119.617 127.430 151.603 1.00 25.21 356 LEU A N 1
ATOM 5303 C CA . LEU A 1 356 ? 120.448 127.301 150.412 1.00 23.58 356 LEU A CA 1
ATOM 5304 C C . LEU A 1 356 ? 121.234 128.579 150.149 1.00 24.56 356 LEU A C 1
ATOM 5305 O O . LEU A 1 356 ? 122.417 128.525 149.797 1.00 28.06 356 LEU A O 1
ATOM 5321 N N . ALA A 1 357 ? 120.593 129.737 150.313 1.00 26.45 357 ALA A N 1
ATOM 5322 C CA . ALA A 1 357 ? 121.273 131.001 150.048 1.00 26.32 357 ALA A CA 1
ATOM 5323 C C . ALA A 1 357 ? 122.451 131.198 150.991 1.00 24.67 357 ALA A C 1
ATOM 5324 O O . ALA A 1 357 ? 123.546 131.582 150.566 1.00 28.68 357 ALA A O 1
ATOM 5331 N N . LEU A 1 358 ? 122.245 130.938 152.283 1.00 25.85 358 LEU A N 1
ATOM 5332 C CA . LEU A 1 358 ? 123.316 131.141 153.251 1.00 26.12 358 LEU A CA 1
ATOM 5333 C C . LEU A 1 358 ? 124.368 130.043 153.156 1.00 25.46 358 LEU A C 1
ATOM 5334 O O . LEU A 1 358 ? 125.570 130.325 153.202 1.00 29.25 358 LEU A O 1
ATOM 5350 N N . LEU A 1 359 ? 123.941 128.785 153.023 1.00 25.16 359 LEU A N 1
ATOM 5351 C CA . LEU A 1 359 ? 124.908 127.699 152.900 1.00 25.63 359 LEU A CA 1
ATOM 5352 C C . LEU A 1 359 ? 125.739 127.849 151.632 1.00 24.84 359 LEU A C 1
ATOM 5353 O O . LEU A 1 359 ? 126.952 127.611 151.644 1.00 27.06 359 LEU A O 1
ATOM 5369 N N . GLY A 1 360 ? 125.104 128.236 150.525 1.00 25.69 360 GLY A N 1
ATOM 5370 C CA . GLY A 1 360 ? 125.861 128.499 149.313 1.00 24.28 360 GLY A CA 1
ATOM 5371 C C . GLY A 1 360 ? 126.851 129.632 149.490 1.00 24.52 360 GLY A C 1
ATOM 5372 O O . GLY A 1 360 ? 128.008 129.530 149.077 1.00 28.04 360 GLY A O 1
ATOM 5376 N N . SER A 1 361 ? 126.412 130.727 150.112 1.00 25.35 361 SER A N 1
ATOM 5377 C CA . SER A 1 361 ? 127.325 131.827 150.402 1.00 24.45 361 SER A CA 1
ATOM 5378 C C . SER A 1 361 ? 128.418 131.387 151.363 1.00 24.66 361 SER A C 1
ATOM 5379 O O . SER A 1 361 ? 129.572 131.814 151.244 1.00 28.37 361 SER A O 1
ATOM 5387 N N . LEU A 1 362 ? 128.070 130.536 152.330 1.00 24.89 362 LEU A N 1
ATOM 5388 C CA . LEU A 1 362 ? 129.062 130.042 153.277 1.00 25.27 362 LEU A CA 1
ATOM 5389 C C . LEU A 1 362 ? 130.146 129.238 152.571 1.00 25.05 362 LEU A C 1
ATOM 5390 O O . LEU A 1 362 ? 131.333 129.371 152.887 1.00 28.31 362 LEU A O 1
ATOM 5406 N N . THR A 1 363 ? 129.757 128.394 151.614 1.00 24.87 363 THR A N 1
ATOM 5407 C CA . THR A 1 363 ? 130.741 127.589 150.901 1.00 23.53 363 THR A CA 1
ATOM 5408 C C . THR A 1 363 ? 131.709 128.475 150.126 1.00 23.98 363 THR A C 1
ATOM 5409 O O . THR A 1 363 ? 132.912 128.199 150.076 1.00 26.18 363 THR A O 1
ATOM 5420 N N . ILE A 1 364 ? 131.199 129.545 149.515 1.00 25.13 364 ILE A N 1
ATOM 5421 C CA . ILE A 1 364 ? 132.067 130.489 148.817 1.00 23.60 364 ILE A CA 1
ATOM 5422 C C . ILE A 1 364 ? 133.050 131.123 149.792 1.00 23.15 364 ILE A C 1
ATOM 5423 O O . ILE A 1 364 ? 134.228 131.316 149.471 1.00 26.32 364 ILE A O 1
ATOM 5439 N N . ILE A 1 365 ? 132.582 131.463 150.993 1.00 24.16 365 ILE A N 1
ATOM 5440 C CA . ILE A 1 365 ? 133.471 132.030 152.003 1.00 24.29 365 ILE A CA 1
ATOM 5441 C C . ILE A 1 365 ? 134.545 131.024 152.390 1.00 22.97 365 ILE A C 1
ATOM 5442 O O . ILE A 1 365 ? 135.702 131.390 152.629 1.00 26.03 365 ILE A O 1
ATOM 5458 N N . VAL A 1 366 ? 134.184 129.742 152.460 1.00 25.69 366 VAL A N 1
ATOM 5459 C CA . VAL A 1 366 ? 135.169 128.712 152.780 1.00 23.43 366 VAL A CA 1
ATOM 5460 C C . VAL A 1 366 ? 136.287 128.715 151.745 1.00 23.78 366 VAL A C 1
ATOM 5461 O O . VAL A 1 366 ? 137.474 128.670 152.086 1.00 27.07 366 VAL A O 1
ATOM 5474 N N . ALA A 1 367 ? 135.924 128.772 150.463 1.00 23.10 367 ALA A N 1
ATOM 5475 C CA . ALA A 1 367 ? 136.934 128.786 149.411 1.00 24.28 367 ALA A CA 1
ATOM 5476 C C . ALA A 1 367 ? 137.832 1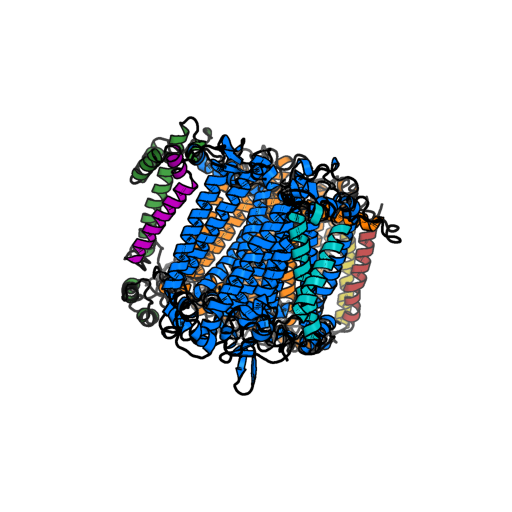30.010 149.531 1.00 22.93 367 ALA A C 1
ATOM 5477 O O . ALA A 1 367 ? 139.059 129.908 149.430 1.00 27.54 367 ALA A O 1
ATOM 5484 N N . GLN A 1 368 ? 137.234 131.181 149.757 1.00 24.62 368 GLN A N 1
ATOM 5485 C CA . GLN A 1 368 ? 138.012 132.413 149.824 1.00 24.51 368 GLN A CA 1
ATOM 5486 C C . GLN A 1 368 ? 138.963 132.413 151.015 1.00 24.42 368 GLN A C 1
ATOM 5487 O O . GLN A 1 368 ? 140.105 132.869 150.903 1.00 31.70 368 GLN A O 1
ATOM 5501 N N . HIS A 1 369 ? 138.510 131.923 152.168 1.00 24.27 369 HIS A N 1
ATOM 5502 C CA . HIS A 1 369 ? 139.337 131.987 153.367 1.00 25.10 369 HIS A CA 1
ATOM 5503 C C . HIS A 1 369 ? 140.364 130.863 153.431 1.00 23.97 369 HIS A C 1
ATOM 5504 O O . HIS A 1 369 ? 141.462 131.070 153.959 1.00 27.36 369 HIS A O 1
ATOM 5518 N N . MET A 1 370 ? 140.044 129.681 152.903 1.00 26.22 370 MET A N 1
ATOM 5519 C CA . MET A 1 370 ? 140.949 128.545 153.055 1.00 26.06 370 MET A CA 1
ATOM 5520 C C . MET A 1 370 ? 142.234 128.733 152.254 1.00 27.21 370 MET A C 1
ATOM 5521 O O . MET A 1 370 ? 143.306 128.304 152.692 1.00 32.18 370 MET A O 1
ATOM 5535 N N . TYR A 1 371 ? 142.155 129.360 151.079 1.00 27.19 371 TYR A N 1
ATOM 5536 C CA . TYR A 1 371 ? 143.360 129.521 150.271 1.00 26.29 371 TYR A CA 1
ATOM 5537 C C . TYR A 1 371 ? 144.316 130.530 150.899 1.00 27.49 371 TYR A C 1
ATOM 5538 O O . TYR A 1 371 ? 145.533 130.318 150.903 1.00 32.59 371 TYR A O 1
ATOM 5556 N N . ALA A 1 372 ? 143.787 131.634 151.431 1.00 28.73 372 ALA A N 1
ATOM 5557 C CA . ALA A 1 372 ? 144.633 132.700 151.953 1.00 27.78 372 ALA A CA 1
ATOM 5558 C C . ALA A 1 372 ? 145.109 132.434 153.373 1.00 29.08 372 ALA A C 1
ATOM 5559 O O . ALA A 1 372 ? 146.070 133.068 153.819 1.00 32.28 372 ALA A O 1
ATOM 5566 N N . MET A 1 373 ? 144.462 131.520 154.088 1.00 28.25 373 MET A N 1
ATOM 5567 C CA . MET A 1 373 ? 144.853 131.133 155.441 1.00 27.36 373 MET A CA 1
ATOM 5568 C C . MET A 1 373 ? 144.902 129.612 155.486 1.00 27.14 373 MET A C 1
ATOM 5569 O O . MET A 1 373 ? 144.095 128.969 156.166 1.00 31.39 373 MET A O 1
ATOM 5583 N N . PRO A 1 374 ? 145.842 129.006 154.765 1.00 29.28 374 PRO A N 1
ATOM 5584 C CA . PRO A 1 374 ? 145.837 127.548 154.597 1.00 28.02 374 PRO A CA 1
ATOM 5585 C C . PRO A 1 374 ? 145.834 126.839 155.938 1.00 28.07 374 PRO A C 1
ATOM 5586 O O . PRO A 1 374 ? 146.808 126.926 156.700 1.00 31.09 374 PRO A O 1
ATOM 5597 N N . PRO A 1 375 ? 144.757 126.117 156.265 1.00 28.21 375 PRO A N 1
ATOM 5598 C CA . PRO A 1 375 ? 144.673 125.497 157.595 1.00 26.56 375 PRO A CA 1
ATOM 5599 C C . PRO A 1 375 ? 145.460 124.208 157.745 1.00 27.17 375 PRO A C 1
ATOM 5600 O O . PRO A 1 375 ? 145.800 123.851 158.880 1.00 34.66 375 PRO A O 1
ATOM 5611 N N . TYR A 1 376 ? 145.765 123.501 156.658 1.00 27.62 376 TYR A N 1
ATOM 5612 C CA . TYR A 1 376 ? 146.376 122.188 156.777 1.00 27.41 376 TYR A CA 1
ATOM 5613 C C . TYR A 1 376 ? 147.859 122.233 156.418 1.00 29.88 376 TYR A C 1
ATOM 5614 O O . TYR A 1 376 ? 148.272 123.016 155.558 1.00 34.00 376 TYR A O 1
ATOM 5632 N N . PRO A 1 377 ? 148.684 121.406 157.059 1.00 31.41 377 PRO A N 1
ATOM 5633 C CA . PRO A 1 377 ? 150.115 121.403 156.735 1.00 30.63 377 PRO A CA 1
ATOM 5634 C C . PRO A 1 377 ? 150.361 120.968 155.299 1.00 30.74 377 PRO A C 1
ATOM 5635 O O . PRO A 1 377 ? 149.736 120.033 154.796 1.00 33.72 377 PRO A O 1
ATOM 5646 N N . TYR A 1 378 ? 151.289 121.659 154.639 1.00 31.57 378 TYR A N 1
ATOM 5647 C CA . TYR A 1 378 ? 151.744 121.378 153.282 1.00 31.56 378 TYR A CA 1
ATOM 5648 C C . TYR A 1 378 ? 150.657 121.588 152.237 1.00 29.47 378 TYR A C 1
ATOM 5649 O O . TYR A 1 378 ? 150.903 121.339 151.052 1.00 34.46 378 TYR A O 1
ATOM 5667 N N . GLN A 1 379 ? 149.464 122.035 152.632 1.00 30.07 379 GLN A N 1
ATOM 5668 C CA . GLN A 1 379 ? 148.427 122.347 151.657 1.00 30.24 379 GLN A CA 1
ATOM 5669 C C . GLN A 1 379 ? 148.852 123.494 150.750 1.00 31.91 379 GLN A C 1
ATOM 5670 O O . GLN A 1 379 ? 148.652 123.440 149.531 1.00 33.45 379 GLN A O 1
ATOM 5684 N N . ALA A 1 380 ? 149.450 124.537 151.327 1.00 32.06 380 ALA A N 1
ATOM 5685 C CA . ALA A 1 380 ? 149.711 125.756 150.570 1.00 32.19 380 ALA A CA 1
ATOM 5686 C C . ALA A 1 380 ? 150.658 125.500 149.405 1.00 34.14 380 ALA A C 1
ATOM 5687 O O . ALA A 1 380 ? 150.481 126.063 148.319 1.00 37.16 380 ALA A O 1
ATOM 5694 N N . ILE A 1 381 ? 151.676 124.659 149.608 1.00 34.26 381 ILE A N 1
ATOM 5695 C CA . ILE A 1 381 ? 152.661 124.420 148.555 1.00 34.44 381 ILE A CA 1
ATOM 5696 C C . ILE A 1 381 ? 152.222 123.359 147.560 1.00 33.65 381 ILE A C 1
ATOM 5697 O O . ILE A 1 381 ? 152.922 123.134 146.566 1.00 37.27 381 ILE A O 1
ATOM 5713 N N . ASP A 1 382 ? 151.090 122.697 147.796 1.00 33.00 382 ASP A N 1
ATOM 5714 C CA . ASP A 1 382 ? 150.504 121.791 146.809 1.00 32.36 382 ASP A CA 1
ATOM 5715 C C . ASP A 1 382 ? 149.516 122.609 145.990 1.00 31.11 382 ASP A C 1
ATOM 5716 O O . ASP A 1 382 ? 148.333 122.709 146.316 1.00 33.76 382 ASP A O 1
ATOM 5725 N N . TYR A 1 383 ? 150.015 123.208 144.909 1.00 30.01 383 TYR A N 1
ATOM 5726 C CA . TYR A 1 383 ? 149.192 124.125 144.132 1.00 29.56 383 TYR A CA 1
ATOM 5727 C C . TYR A 1 383 ? 147.987 123.423 143.522 1.00 28.18 383 TYR A C 1
ATOM 5728 O O . TYR A 1 383 ? 146.934 124.045 143.347 1.00 29.94 383 TYR A O 1
ATOM 5746 N N . ALA A 1 384 ? 148.114 122.137 143.194 1.00 29.28 384 ALA A N 1
ATOM 5747 C CA . ALA A 1 384 ? 146.964 121.400 142.681 1.00 29.55 384 ALA A CA 1
ATOM 5748 C C . ALA A 1 384 ? 145.853 121.326 143.720 1.00 27.37 384 ALA A C 1
ATOM 5749 O O . ALA A 1 384 ? 144.680 121.543 143.400 1.00 30.29 384 ALA A O 1
ATOM 5756 N N . THR A 1 385 ? 146.203 121.023 144.970 1.00 28.07 385 THR A N 1
ATOM 5757 C CA . THR A 1 385 ? 145.196 120.988 146.025 1.00 27.08 385 THR A CA 1
ATOM 5758 C C . THR A 1 385 ? 144.613 122.372 146.278 1.00 26.12 385 THR A C 1
ATOM 5759 O O . THR A 1 385 ? 143.397 122.516 146.447 1.00 29.40 385 THR A O 1
ATOM 5770 N N . GLN A 1 386 ? 145.461 123.402 146.310 1.00 26.41 386 GLN A N 1
ATOM 5771 C CA . GLN A 1 386 ? 144.969 124.761 146.511 1.00 26.45 386 GLN A CA 1
ATOM 5772 C C . GLN A 1 386 ? 143.957 125.138 145.438 1.00 26.87 386 GLN A C 1
ATOM 5773 O O . GLN A 1 386 ? 142.854 125.604 145.743 1.00 29.40 386 GLN A O 1
ATOM 5787 N N . LEU A 1 387 ? 144.317 124.938 144.170 1.00 26.91 387 LEU A N 1
ATOM 5788 C CA . LEU A 1 387 ? 143.412 125.289 143.082 1.00 25.34 387 LEU A CA 1
ATOM 5789 C C . LEU A 1 387 ? 142.155 124.427 143.108 1.00 25.32 387 LEU A C 1
ATOM 5790 O O . LEU A 1 387 ? 141.048 124.929 142.884 1.00 27.40 387 LEU A O 1
ATOM 5806 N N . SER A 1 388 ? 142.303 123.130 143.381 1.00 24.60 388 SER A N 1
ATOM 5807 C CA . SER A 1 388 ? 141.151 122.234 143.368 1.00 24.16 388 SER A CA 1
ATOM 5808 C C . SER A 1 388 ? 140.156 122.595 144.465 1.00 23.33 388 SER A C 1
ATOM 5809 O O . SER A 1 388 ? 138.947 122.668 144.222 1.00 26.69 388 SER A O 1
ATOM 5817 N N . LEU A 1 389 ? 140.647 122.822 145.685 1.00 24.30 389 LEU A N 1
ATOM 5818 C CA . LEU A 1 389 ? 139.744 123.123 146.791 1.00 23.73 389 LEU A CA 1
ATOM 5819 C C . LEU A 1 389 ? 139.014 124.440 146.566 1.00 22.01 389 LEU A C 1
ATOM 5820 O O . LEU A 1 389 ? 137.803 124.533 146.793 1.00 24.69 389 LEU A O 1
ATOM 5836 N N . PHE A 1 390 ? 139.732 125.470 146.117 1.00 24.00 390 PHE A N 1
ATOM 5837 C CA . PHE A 1 390 ? 139.088 126.753 145.857 1.00 22.11 390 PHE A CA 1
ATOM 5838 C C . PHE A 1 390 ? 138.019 126.614 144.783 1.00 22.41 390 PHE A C 1
ATOM 5839 O O . PHE A 1 390 ? 136.875 127.043 144.967 1.00 25.07 390 PHE A O 1
ATOM 5856 N N . THR A 1 391 ? 138.376 126.007 143.651 1.00 22.45 391 THR A N 1
ATOM 5857 C CA . THR A 1 391 ? 137.429 125.871 142.551 1.00 20.97 391 THR A CA 1
ATOM 5858 C C . THR A 1 391 ? 136.238 125.011 142.949 1.00 20.82 391 THR A C 1
ATOM 5859 O O . THR A 1 391 ? 135.087 125.361 142.665 1.00 22.83 391 THR A O 1
ATOM 5870 N N . HIS A 1 392 ? 136.494 123.884 143.613 1.00 22.26 392 HIS A N 1
ATOM 5871 C CA . HIS A 1 392 ? 135.415 122.962 143.949 1.00 20.48 392 HIS A CA 1
ATOM 5872 C C . HIS A 1 392 ? 134.359 123.639 144.810 1.00 19.04 392 HIS A C 1
ATOM 5873 O O . HIS A 1 392 ? 133.166 123.610 144.489 1.00 23.30 392 HIS A O 1
ATOM 5887 N N . HIS A 1 393 ? 134.779 124.261 145.911 1.00 19.23 393 HIS A N 1
ATOM 5888 C CA . HIS A 1 393 ? 133.815 124.859 146.824 1.00 20.47 393 HIS A CA 1
ATOM 5889 C C . HIS A 1 393 ? 133.195 126.128 146.254 1.00 21.13 393 HIS A C 1
ATOM 5890 O O . HIS A 1 393 ? 132.095 126.503 146.670 1.00 25.95 393 HIS A O 1
ATOM 5903 N N . MET A 1 394 ? 133.861 126.792 145.308 1.00 20.61 394 MET A N 1
ATOM 5904 C CA . MET A 1 394 ? 133.214 127.886 144.591 1.00 20.69 394 MET A CA 1
ATOM 5905 C C . MET A 1 394 ? 132.019 127.379 143.794 1.00 21.22 394 MET A C 1
ATOM 5906 O O . MET A 1 394 ? 130.941 127.983 143.817 1.00 25.61 394 MET A O 1
ATOM 5920 N N . TRP A 1 395 ? 132.190 126.262 143.083 1.00 22.30 395 TRP A N 1
ATOM 5921 C CA . TRP A 1 395 ? 131.091 125.719 142.292 1.00 21.38 395 TRP A CA 1
ATOM 5922 C C . TRP A 1 395 ? 129.942 125.256 143.176 1.00 21.25 395 TRP A C 1
ATOM 5923 O O . TRP A 1 395 ? 128.773 125.503 142.860 1.00 26.40 395 TRP A O 1
ATOM 5944 N N . ILE A 1 396 ? 130.248 124.579 144.283 1.00 22.12 396 ILE A N 1
ATOM 5945 C CA . ILE A 1 396 ? 129.189 124.109 145.172 1.00 22.13 396 ILE A CA 1
ATOM 5946 C C . ILE A 1 396 ? 128.378 125.291 145.687 1.00 22.71 396 ILE A C 1
ATOM 5947 O O . ILE A 1 396 ? 127.143 125.265 145.695 1.00 27.51 396 ILE A O 1
ATOM 5963 N N . GLY A 1 397 ? 129.063 126.352 146.113 1.00 23.02 397 GLY A N 1
ATOM 5964 C CA . GLY A 1 397 ? 128.356 127.526 146.593 1.00 23.35 397 GLY A CA 1
ATOM 5965 C C . GLY A 1 397 ? 127.481 128.156 145.527 1.00 23.63 397 GLY A C 1
ATOM 5966 O O . GLY A 1 397 ? 126.343 128.546 145.796 1.00 27.23 397 GLY A O 1
ATOM 5970 N N . GLY A 1 398 ? 127.998 128.260 144.302 1.00 23.30 398 GLY A N 1
ATOM 5971 C CA . GLY A 1 398 ? 127.215 128.855 143.231 1.00 23.87 398 GLY A CA 1
ATOM 5972 C C . GLY A 1 398 ? 125.942 128.084 142.944 1.00 24.24 398 GLY A C 1
ATOM 5973 O O . GLY A 1 398 ? 124.869 128.668 142.785 1.00 27.92 398 GLY A O 1
ATOM 5977 N N . PHE A 1 399 ? 126.043 126.755 142.879 1.00 24.87 399 PHE A N 1
ATOM 5978 C CA . PHE A 1 399 ? 124.860 125.942 142.614 1.00 26.08 399 PHE A CA 1
ATOM 5979 C C . PHE A 1 399 ? 123.824 126.098 143.720 1.00 24.93 399 PHE A C 1
ATOM 5980 O O . PHE A 1 399 ? 122.624 126.200 143.446 1.00 29.19 399 PHE A O 1
ATOM 5997 N N . LEU A 1 400 ? 124.267 126.112 144.977 1.00 24.17 400 LEU A N 1
ATOM 5998 C CA . LEU A 1 400 ? 123.322 126.236 146.082 1.00 23.66 400 LEU A CA 1
ATOM 5999 C C . LEU A 1 400 ? 122.603 127.578 146.045 1.00 23.25 400 LEU A C 1
ATOM 6000 O O . LEU A 1 400 ? 121.404 127.652 146.331 1.00 28.24 400 LEU A O 1
ATOM 6016 N N . ILE A 1 401 ? 123.316 128.650 145.695 1.00 24.51 401 ILE A N 1
ATOM 6017 C CA . ILE A 1 401 ? 122.684 129.964 145.614 1.00 24.49 401 ILE A CA 1
ATOM 6018 C C . ILE A 1 401 ? 121.596 129.966 144.548 1.00 23.94 401 ILE A C 1
ATOM 6019 O O . ILE A 1 401 ? 120.504 130.505 144.757 1.00 27.87 401 ILE A O 1
ATOM 6035 N N . VAL A 1 402 ? 121.874 129.369 143.387 1.00 24.51 402 VAL A N 1
ATOM 6036 C CA . VAL A 1 402 ? 120.846 129.258 142.356 1.00 24.88 402 VAL A CA 1
ATOM 6037 C C . VAL A 1 402 ? 119.653 128.478 142.888 1.00 26.80 402 VAL A C 1
ATOM 6038 O O . VAL A 1 402 ? 118.497 128.806 142.599 1.00 30.12 402 VAL A O 1
ATOM 6051 N N . GLY A 1 403 ? 119.914 127.436 143.679 1.00 25.80 403 GLY A N 1
ATOM 6052 C CA . GLY A 1 403 ? 118.824 126.699 144.294 1.00 24.78 403 GLY A CA 1
ATOM 6053 C C . GLY A 1 403 ? 117.958 127.575 145.177 1.00 24.49 403 GLY A C 1
ATOM 6054 O O . GLY A 1 403 ? 116.740 127.398 145.238 1.00 29.97 403 GLY A O 1
ATOM 6058 N N . ALA A 1 404 ? 118.575 128.530 145.874 1.00 25.55 404 ALA A N 1
ATOM 6059 C CA . ALA A 1 404 ? 117.800 129.452 146.697 1.00 24.07 404 ALA A CA 1
ATOM 6060 C C . ALA A 1 404 ? 116.792 130.218 145.852 1.00 26.49 404 ALA A C 1
ATOM 6061 O O . ALA A 1 404 ? 115.649 130.426 146.272 1.00 32.23 404 ALA A O 1
ATOM 6068 N N . GLY A 1 405 ? 117.199 130.650 144.658 1.00 26.94 405 GLY A N 1
ATOM 6069 C CA . GLY A 1 405 ? 116.257 131.301 143.765 1.00 28.35 405 GLY A CA 1
ATOM 6070 C C . GLY A 1 405 ? 115.154 130.368 143.307 1.00 29.27 405 GLY A C 1
ATOM 6071 O O . GLY A 1 405 ? 113.988 130.761 143.227 1.00 32.83 405 GLY A O 1
ATOM 6075 N N . ALA A 1 406 ? 115.506 129.119 142.998 1.00 29.41 406 ALA A N 1
ATOM 6076 C CA . ALA A 1 406 ? 114.506 128.159 142.545 1.00 28.40 406 ALA A CA 1
ATOM 6077 C C . ALA A 1 406 ? 113.453 127.916 143.618 1.00 28.73 406 ALA A C 1
ATOM 6078 O O . ALA A 1 406 ? 112.250 128.017 143.358 1.00 33.07 406 ALA A O 1
ATOM 6085 N N . HIS A 1 407 ? 113.890 127.598 144.835 1.00 26.65 407 HIS A N 1
ATOM 6086 C CA . HIS A 1 407 ? 112.951 127.275 145.899 1.00 27.30 407 HIS A CA 1
ATOM 6087 C C . HIS A 1 407 ? 112.328 128.516 146.523 1.00 27.91 407 HIS A C 1
ATOM 6088 O O . HIS A 1 407 ? 111.296 128.403 147.192 1.00 32.18 407 HIS A O 1
ATOM 6102 N N . GLY A 1 408 ? 112.922 129.692 146.318 1.00 29.17 408 GLY A N 1
ATOM 6103 C CA . GLY A 1 408 ? 112.212 130.923 146.620 1.00 28.86 408 GLY A CA 1
ATOM 6104 C C . GLY A 1 408 ? 111.032 131.141 145.693 1.00 31.49 408 GLY A C 1
ATOM 6105 O O . GLY A 1 408 ? 109.949 131.536 146.131 1.00 33.93 408 GLY A O 1
ATOM 6109 N N . ALA A 1 409 ? 111.226 130.885 144.397 1.00 31.80 409 ALA A N 1
ATOM 6110 C CA . ALA A 1 409 ? 110.125 130.983 143.445 1.00 32.93 409 ALA A CA 1
ATOM 6111 C C . ALA A 1 409 ? 109.061 129.927 143.719 1.00 33.45 409 ALA A C 1
ATOM 6112 O O . ALA A 1 409 ? 107.862 130.209 143.622 1.00 38.01 409 ALA A O 1
ATOM 6119 N N . ILE A 1 410 ? 109.479 128.705 144.054 1.00 33.07 410 ILE A N 1
ATOM 6120 C CA . ILE A 1 410 ? 108.516 127.650 144.355 1.00 32.94 410 ILE A CA 1
ATOM 6121 C C . ILE A 1 410 ? 107.635 128.057 145.526 1.00 34.12 410 ILE A C 1
ATOM 6122 O O . ILE A 1 410 ? 106.424 127.806 145.529 1.00 38.75 410 ILE A O 1
ATOM 6138 N N . PHE A 1 411 ? 108.227 128.685 146.544 1.00 33.67 411 PHE A N 1
ATOM 6139 C CA . PHE A 1 411 ? 107.442 129.133 147.688 1.00 33.95 411 PHE A CA 1
ATOM 6140 C C . PHE A 1 411 ? 106.360 130.115 147.258 1.00 35.45 411 PHE A C 1
ATOM 6141 O O . PHE A 1 411 ? 105.204 130.008 147.683 1.00 39.60 411 PHE A O 1
ATOM 6158 N N . MET A 1 412 ? 106.718 131.082 146.413 1.00 35.04 412 MET A N 1
ATOM 6159 C CA . MET A 1 412 ? 105.748 132.086 145.989 1.00 38.52 412 MET A CA 1
ATOM 6160 C C . MET A 1 412 ? 104.583 131.445 145.248 1.00 41.62 412 MET A C 1
ATOM 6161 O O . MET A 1 412 ? 103.425 131.824 145.449 1.00 46.10 412 MET A O 1
ATOM 6175 N N . VAL A 1 413 ? 104.871 130.472 144.385 1.00 41.83 413 VAL A N 1
ATOM 6176 C CA . VAL A 1 413 ? 103.817 129.848 143.594 1.00 43.89 413 VAL A CA 1
ATOM 6177 C C . VAL A 1 413 ? 102.915 128.989 144.472 1.00 44.48 413 VAL A C 1
ATOM 6178 O O . VAL A 1 413 ? 101.686 129.021 144.338 1.00 53.60 413 VAL A O 1
ATOM 6191 N N . ARG A 1 414 ? 103.501 128.214 145.383 1.00 40.04 414 ARG A N 1
ATOM 6192 C CA . ARG A 1 414 ? 102.771 127.173 146.099 1.00 40.28 414 ARG A CA 1
ATOM 6193 C C . ARG A 1 414 ? 102.311 127.593 147.489 1.00 42.07 414 ARG A C 1
ATOM 6194 O O . ARG A 1 414 ? 101.159 127.347 147.855 1.00 50.06 414 ARG A O 1
ATOM 6215 N N . ASP A 1 415 ? 103.185 128.219 148.278 1.00 42.21 415 ASP A N 1
ATOM 6216 C CA . ASP A 1 415 ? 102.930 128.404 149.699 1.00 41.08 415 ASP A CA 1
ATOM 6217 C C . ASP A 1 415 ? 102.564 129.826 150.095 1.00 42.53 415 ASP A C 1
ATOM 6218 O O . ASP A 1 415 ? 101.999 130.016 151.175 1.00 47.51 415 ASP A O 1
ATOM 6227 N N . TYR A 1 416 ? 102.863 130.821 149.266 1.00 42.09 416 TYR A N 1
ATOM 6228 C CA . TYR A 1 416 ? 102.591 132.204 149.636 1.00 42.98 416 TYR A CA 1
ATOM 6229 C C . TYR A 1 416 ? 101.090 132.468 149.610 1.00 47.74 416 TYR A C 1
ATOM 6230 O O . TYR A 1 416 ? 100.440 132.294 148.575 1.00 51.30 416 TYR A O 1
ATOM 6248 N N . ASP A 1 417 ? 100.544 132.886 150.749 1.00 50.08 417 ASP A N 1
ATOM 6249 C CA . ASP A 1 417 ? 99.132 133.231 150.856 1.00 52.62 417 ASP A CA 1
ATOM 6250 C C . ASP A 1 417 ? 98.997 134.738 151.027 1.00 53.92 417 ASP A C 1
ATOM 6251 O O . ASP A 1 417 ? 99.311 135.259 152.109 1.00 55.08 417 ASP A O 1
ATOM 6260 N N . PRO A 1 418 ? 98.545 135.480 150.013 1.00 53.43 418 PRO A N 1
ATOM 6261 C CA . PRO A 1 418 ? 98.445 136.940 150.174 1.00 54.04 418 PRO A CA 1
ATOM 6262 C C . PRO A 1 418 ? 97.547 137.366 151.321 1.00 56.29 418 PRO A C 1
ATOM 6263 O O . PRO A 1 418 ? 97.819 138.390 151.960 1.00 55.49 418 PRO A O 1
ATOM 6274 N N . ALA A 1 419 ? 96.482 136.613 151.604 1.00 57.04 419 ALA A N 1
ATOM 6275 C CA . ALA A 1 419 ? 95.558 137.012 152.661 1.00 54.81 419 ALA A CA 1
ATOM 6276 C C . ALA A 1 419 ? 96.237 137.037 154.023 1.00 56.26 419 ALA A C 1
ATOM 6277 O O . ALA A 1 419 ? 95.871 137.847 154.882 1.00 57.35 419 ALA A O 1
ATOM 6284 N N . LYS A 1 420 ? 97.218 136.164 154.242 1.00 56.47 420 LYS A N 1
ATOM 6285 C CA . LYS A 1 420 ? 97.928 136.101 155.511 1.00 55.93 420 LYS A CA 1
ATOM 6286 C C . LYS A 1 420 ? 99.105 137.063 155.585 1.00 56.38 420 LYS A C 1
ATOM 6287 O O . LYS A 1 420 ? 99.690 137.219 156.662 1.00 56.87 420 LYS A O 1
ATOM 6306 N N . ASN A 1 421 ? 99.467 137.706 154.475 1.00 55.45 421 ASN A N 1
ATOM 6307 C CA . ASN A 1 421 ? 100.562 138.675 154.427 1.00 53.45 421 ASN A CA 1
ATOM 6308 C C . ASN A 1 421 ? 99.994 139.968 153.855 1.00 55.46 421 ASN A C 1
ATOM 6309 O O . ASN A 1 421 ? 100.047 140.197 152.644 1.00 57.69 421 ASN A O 1
ATOM 6320 N N . VAL A 1 422 ? 99.453 140.811 154.728 1.00 54.25 422 VAL A N 1
ATOM 6321 C CA . VAL A 1 422 ? 98.856 142.082 154.336 1.00 53.73 422 VAL A CA 1
ATOM 6322 C C . VAL A 1 422 ? 99.721 143.200 154.896 1.00 52.82 422 VAL A C 1
ATOM 6323 O O . VAL A 1 422 ? 99.835 143.357 156.118 1.00 53.71 422 VAL A O 1
ATOM 6336 N N . ASN A 1 423 ? 100.333 143.972 154.002 1.00 53.89 423 ASN A N 1
ATOM 6337 C CA . ASN A 1 423 ? 101.111 145.154 154.348 1.00 53.95 423 ASN A CA 1
ATOM 6338 C C . ASN A 1 423 ? 102.360 144.829 155.159 1.00 51.73 423 ASN A C 1
ATOM 6339 O O . ASN A 1 423 ? 102.906 145.711 155.828 1.00 53.39 423 ASN A O 1
ATOM 6350 N N . ASN A 1 424 ? 102.830 143.584 155.127 1.00 50.34 424 ASN A N 1
ATOM 6351 C CA . ASN A 1 424 ? 104.095 143.242 155.754 1.00 46.71 424 ASN A CA 1
ATOM 6352 C C . ASN A 1 424 ? 105.224 143.386 154.735 1.00 47.22 424 ASN A C 1
ATOM 6353 O O . ASN A 1 424 ? 105.010 143.767 153.582 1.00 49.00 424 ASN A O 1
ATOM 6364 N N . LEU A 1 425 ? 106.448 143.072 155.164 1.00 46.40 425 LEU A N 1
ATOM 6365 C CA . LEU A 1 425 ? 107.605 143.269 154.297 1.00 44.57 425 LEU A CA 1
ATOM 6366 C C . LEU A 1 425 ? 107.482 142.460 153.013 1.00 44.73 425 LEU A C 1
ATOM 6367 O O . LEU A 1 425 ? 107.786 142.960 151.925 1.00 48.02 425 LEU A O 1
ATOM 6383 N N . LEU A 1 426 ? 107.045 141.205 153.118 1.00 45.52 426 LEU A N 1
ATOM 6384 C CA . LEU A 1 426 ? 106.914 140.371 151.928 1.00 45.92 426 LEU A CA 1
ATOM 6385 C C . LEU A 1 426 ? 105.877 140.947 150.971 1.00 46.70 426 LEU A C 1
ATOM 6386 O O . LEU A 1 426 ? 106.111 141.031 149.761 1.00 46.88 426 LEU A O 1
ATOM 6402 N N . ASP A 1 427 ? 104.722 141.356 151.500 1.00 47.57 427 ASP A N 1
ATOM 6403 C CA . ASP A 1 427 ? 103.695 141.953 150.653 1.00 48.15 427 ASP A CA 1
ATOM 6404 C C . ASP A 1 427 ? 104.181 143.257 150.036 1.00 48.34 427 ASP A C 1
ATOM 6405 O O . ASP A 1 427 ? 103.954 143.515 148.849 1.00 49.84 427 ASP A O 1
ATOM 6414 N N . ARG A 1 428 ? 104.852 144.095 150.828 1.00 48.97 428 ARG A N 1
ATOM 6415 C CA . ARG A 1 428 ? 105.339 145.367 150.310 1.00 48.12 428 ARG A CA 1
ATOM 6416 C C . ARG A 1 428 ? 106.399 145.167 149.236 1.00 49.16 428 ARG A C 1
ATOM 6417 O O . ARG A 1 428 ? 106.491 145.974 148.305 1.00 50.88 428 ARG A O 1
ATOM 6438 N N . MET A 1 429 ? 107.204 144.109 149.343 1.00 50.61 429 MET A N 1
ATOM 6439 C CA . MET A 1 429 ? 108.205 143.853 148.314 1.00 48.46 429 MET A CA 1
ATOM 6440 C C . MET A 1 429 ? 107.550 143.586 146.967 1.00 47.07 429 MET A C 1
ATOM 6441 O O . MET A 1 429 ? 108.012 144.084 145.934 1.00 48.43 429 MET A O 1
ATOM 6455 N N . LEU A 1 430 ? 106.472 142.804 146.955 1.00 47.16 430 LEU A N 1
ATOM 6456 C CA . LEU A 1 430 ? 105.767 142.544 145.708 1.00 47.50 430 LEU A CA 1
ATOM 6457 C C . LEU A 1 430 ? 105.143 143.805 145.127 1.00 47.74 430 LEU A C 1
ATOM 6458 O O . LEU A 1 430 ? 104.902 143.859 143.918 1.00 50.46 430 LEU A O 1
ATOM 6474 N N . ARG A 1 431 ? 104.879 144.817 145.957 1.00 48.19 431 ARG A N 1
ATOM 6475 C CA . ARG A 1 431 ? 104.246 146.035 145.463 1.00 47.65 431 ARG A CA 1
ATOM 6476 C C . ARG A 1 431 ? 105.218 146.908 144.673 1.00 47.39 431 ARG A C 1
ATOM 6477 O O . ARG A 1 431 ? 104.851 147.440 143.620 1.00 50.45 431 ARG A O 1
ATOM 6498 N N . HIS A 1 432 ? 106.454 147.075 145.153 1.00 47.56 432 HIS A N 1
ATOM 6499 C CA . HIS A 1 432 ? 107.454 147.873 144.452 1.00 47.11 432 HIS A CA 1
ATOM 6500 C C . HIS A 1 432 ? 108.436 147.003 143.671 1.00 46.69 432 HIS A C 1
ATOM 6501 O O . HIS A 1 432 ? 109.594 147.387 143.481 1.00 50.92 432 HIS A O 1
ATOM 6515 N N . ARG A 1 433 ? 107.981 145.844 143.188 1.00 43.67 433 ARG A N 1
ATOM 6516 C CA . ARG A 1 433 ? 108.866 144.952 142.445 1.00 44.63 433 ARG A CA 1
ATOM 6517 C C . ARG A 1 433 ? 109.317 145.582 141.133 1.00 45.59 433 ARG A C 1
ATOM 6518 O O . ARG A 1 433 ? 110.454 145.371 140.697 1.00 47.99 433 ARG A O 1
ATOM 6539 N N . ASP A 1 434 ? 108.441 146.352 140.483 1.00 46.21 434 ASP A N 1
ATOM 6540 C CA . ASP A 1 434 ? 108.845 147.045 139.264 1.00 48.13 434 ASP A CA 1
ATOM 6541 C C . ASP A 1 434 ? 109.988 148.011 139.543 1.00 46.22 434 ASP A C 1
ATOM 6542 O O . ASP A 1 434 ? 110.925 148.124 138.745 1.00 48.12 434 ASP A O 1
ATOM 6551 N N . ALA A 1 435 ? 109.923 148.723 140.669 1.00 43.73 435 ALA A N 1
ATOM 6552 C CA . ALA A 1 435 ? 111.007 149.626 141.033 1.00 44.61 435 ALA A CA 1
ATOM 6553 C C . ALA A 1 435 ? 112.298 148.861 141.298 1.00 46.38 435 ALA A C 1
ATOM 6554 O O . ALA A 1 435 ? 113.381 149.302 140.897 1.00 49.52 435 ALA A O 1
ATOM 6561 N N . ILE A 1 436 ? 112.205 147.714 141.973 1.00 45.22 436 ILE A N 1
ATOM 6562 C CA . ILE A 1 436 ? 113.403 146.941 142.294 1.00 43.87 436 ILE A CA 1
ATOM 6563 C C . ILE A 1 436 ? 114.090 146.476 141.018 1.00 40.87 436 ILE A C 1
ATOM 6564 O O . ILE A 1 436 ? 115.299 146.660 140.837 1.00 44.31 436 ILE A O 1
ATOM 6580 N N . ILE A 1 437 ? 113.328 145.861 140.113 1.00 39.81 437 ILE A N 1
ATOM 6581 C CA . ILE A 1 437 ? 113.926 145.280 138.917 1.00 41.25 437 ILE A CA 1
ATOM 6582 C C . ILE A 1 437 ? 114.418 146.372 137.977 1.00 43.65 437 ILE A C 1
ATOM 6583 O O . ILE A 1 437 ? 115.479 146.242 137.357 1.00 45.42 437 ILE A O 1
ATOM 6599 N N . SER A 1 438 ? 113.659 147.462 137.851 1.00 45.55 438 SER A N 1
ATOM 6600 C CA . SER A 1 438 ? 114.079 148.548 136.972 1.00 45.71 438 SER A CA 1
ATOM 6601 C C . SER A 1 438 ? 115.405 149.142 137.430 1.00 45.39 438 SER A C 1
ATOM 6602 O O . SER A 1 438 ? 116.287 149.415 136.609 1.00 47.75 438 SER A O 1
ATOM 6610 N N . HIS A 1 439 ? 115.563 149.354 138.738 1.00 42.79 439 HIS A N 1
ATOM 6611 C CA . HIS A 1 439 ? 116.823 149.882 139.247 1.00 42.84 439 HIS A CA 1
ATOM 6612 C C . HIS A 1 439 ? 117.931 148.838 139.179 1.00 43.63 439 HIS A C 1
ATOM 6613 O O . HIS A 1 439 ? 119.061 149.151 138.788 1.00 44.84 439 HIS A O 1
ATOM 6627 N N . LEU A 1 440 ? 117.631 147.593 139.556 1.00 43.06 440 LEU A N 1
ATOM 6628 C CA . LEU A 1 440 ? 118.616 146.529 139.391 1.00 38.57 440 LEU A CA 1
ATOM 6629 C C . LEU A 1 440 ? 118.980 146.352 137.925 1.00 36.99 440 LEU A C 1
ATOM 6630 O O . LEU A 1 440 ? 120.122 146.009 137.603 1.00 39.41 440 LEU A O 1
ATOM 6646 N N . ASN A 1 441 ? 118.021 146.576 137.027 1.00 39.36 441 ASN A N 1
ATOM 6647 C CA . ASN A 1 441 ? 118.311 146.529 135.600 1.00 40.83 441 ASN A CA 1
ATOM 6648 C C . ASN A 1 441 ? 119.338 147.586 135.214 1.00 42.60 441 ASN A C 1
ATOM 6649 O O . ASN A 1 441 ? 120.265 147.311 134.445 1.00 44.40 441 ASN A O 1
ATOM 6660 N N . TRP A 1 442 ? 119.193 148.802 135.744 1.00 43.33 442 TRP A N 1
ATOM 6661 C CA . TRP A 1 442 ? 120.097 149.885 135.372 1.00 43.03 442 TRP A CA 1
ATOM 6662 C C . TRP A 1 442 ? 121.513 149.628 135.876 1.00 40.61 442 TRP A C 1
ATOM 6663 O O . TRP A 1 442 ? 122.485 149.787 135.129 1.00 43.99 442 TRP A O 1
ATOM 6684 N N . VAL A 1 443 ? 121.653 149.235 137.143 1.00 37.53 443 VAL A N 1
ATOM 6685 C CA . VAL A 1 443 ? 122.984 149.021 137.704 1.00 37.19 443 VAL A CA 1
ATOM 6686 C C . VAL A 1 443 ? 123.710 147.920 136.942 1.00 36.27 443 VAL A C 1
ATOM 6687 O O . VAL A 1 443 ? 124.927 147.987 136.736 1.00 36.45 443 VAL A O 1
ATOM 6700 N N . CYS A 1 444 ? 122.980 146.887 136.517 1.00 35.37 444 CYS A N 1
ATOM 6701 C CA . CYS A 1 444 ? 123.593 145.844 135.702 1.00 34.06 444 CYS A CA 1
ATOM 6702 C C . CYS A 1 444 ? 124.102 146.408 134.383 1.00 36.43 444 CYS A C 1
ATOM 6703 O O . CYS A 1 444 ? 125.214 146.085 133.949 1.00 36.65 444 CYS A O 1
ATOM 6711 N N . ILE A 1 445 ? 123.303 147.252 133.727 1.00 37.11 445 ILE A N 1
ATOM 6712 C CA . ILE A 1 445 ? 123.751 147.874 132.485 1.00 38.18 445 ILE A CA 1
ATOM 6713 C C . ILE A 1 445 ? 124.950 148.774 132.749 1.00 36.38 445 ILE A C 1
ATOM 6714 O O . ILE A 1 445 ? 125.929 148.768 131.993 1.00 38.33 445 ILE A O 1
ATOM 6730 N N . PHE A 1 446 ? 124.893 149.564 133.823 1.00 35.30 446 PHE A N 1
ATOM 6731 C CA . PHE A 1 446 ? 126.015 150.432 134.163 1.00 33.56 446 PHE A CA 1
ATOM 6732 C C . PHE A 1 446 ? 127.279 149.620 134.410 1.00 33.73 446 PHE A C 1
ATOM 6733 O O . PHE A 1 446 ? 128.350 149.940 133.883 1.00 35.40 446 PHE A O 1
ATOM 6750 N N . LEU A 1 447 ? 127.174 148.563 135.218 1.00 33.59 447 LEU A N 1
ATOM 6751 C CA . LEU A 1 447 ? 128.341 147.737 135.505 1.00 32.05 447 LEU A CA 1
ATOM 6752 C C . LEU A 1 447 ? 128.873 147.079 134.240 1.00 31.77 447 LEU A C 1
ATOM 6753 O O . LEU A 1 447 ? 130.088 147.023 134.025 1.00 35.55 447 LEU A O 1
ATOM 6769 N N . GLY A 1 448 ? 127.978 146.570 133.393 1.00 32.15 448 GLY A N 1
ATOM 6770 C CA . GLY A 1 448 ? 128.422 145.929 132.167 1.00 32.45 448 GLY A CA 1
ATOM 6771 C C . GLY A 1 448 ? 129.217 146.866 131.279 1.00 34.65 448 GLY A C 1
ATOM 6772 O O . GLY A 1 448 ? 130.283 146.510 130.774 1.00 35.77 448 GLY A O 1
ATOM 6776 N N . PHE A 1 449 ? 128.710 148.084 131.080 1.00 35.72 449 PHE A N 1
ATOM 6777 C CA . PHE A 1 449 ? 129.405 149.041 130.225 1.00 34.42 449 PHE A CA 1
ATOM 6778 C C . PHE A 1 449 ? 130.746 149.446 130.823 1.00 34.07 449 PHE A C 1
ATOM 6779 O O . PHE A 1 449 ? 131.770 149.445 130.132 1.00 36.55 449 PHE A O 1
ATOM 6796 N N . HIS A 1 450 ? 130.764 149.792 132.107 1.00 34.42 450 HIS A N 1
ATOM 6797 C CA . HIS A 1 450 ? 131.949 150.364 132.730 1.00 34.10 450 HIS A CA 1
ATOM 6798 C C . HIS A 1 450 ? 132.898 149.312 133.290 1.00 35.91 450 HIS A C 1
ATOM 6799 O O . HIS A 1 450 ? 133.906 149.677 133.903 1.00 40.65 450 HIS A O 1
ATOM 6813 N N . SER A 1 451 ? 132.604 148.024 133.109 1.00 33.10 451 SER A N 1
ATOM 6814 C CA . SER A 1 451 ? 133.531 146.957 133.466 1.00 31.05 451 SER A CA 1
ATOM 6815 C C . SER A 1 451 ? 134.021 146.208 132.234 1.00 30.01 451 SER A C 1
ATOM 6816 O O . SER A 1 451 ? 135.228 146.126 131.997 1.00 33.00 451 SER A O 1
ATOM 6824 N N . PHE A 1 452 ? 133.106 145.669 131.426 1.00 30.89 452 PHE A N 1
ATOM 6825 C CA . PHE A 1 452 ? 133.517 144.984 130.207 1.00 28.11 452 PHE A CA 1
ATOM 6826 C C . PHE A 1 452 ? 133.949 145.973 129.134 1.00 28.58 452 PHE A C 1
ATOM 6827 O O . PHE A 1 452 ? 134.814 145.655 128.311 1.00 33.00 452 PHE A O 1
ATOM 6844 N N . GLY A 1 453 ? 133.366 147.172 129.128 1.00 29.83 453 GLY A N 1
ATOM 6845 C CA . GLY A 1 453 ? 133.777 148.178 128.167 1.00 30.02 453 GLY A CA 1
ATOM 6846 C C . GLY A 1 453 ? 135.235 148.564 128.308 1.00 30.28 453 GLY A C 1
ATOM 6847 O O . GLY A 1 453 ? 135.895 148.882 127.317 1.00 33.73 453 GLY A O 1
ATOM 6851 N N . LEU A 1 454 ? 135.758 148.544 129.536 1.00 31.09 454 LEU A N 1
ATOM 6852 C CA . LEU A 1 454 ? 137.171 148.845 129.740 1.00 29.83 454 LEU A CA 1
ATOM 6853 C C . LEU A 1 454 ? 138.057 147.840 129.014 1.00 29.23 454 LEU A C 1
ATOM 6854 O O . LEU A 1 454 ? 139.055 148.218 128.392 1.00 32.10 454 LEU A O 1
ATOM 6870 N N . TYR A 1 455 ? 137.713 146.552 129.087 1.00 28.37 455 TYR A N 1
ATOM 6871 C CA . TYR A 1 455 ? 138.487 145.544 128.371 1.00 28.04 455 TYR A CA 1
ATOM 6872 C C . TYR A 1 455 ? 138.417 145.772 126.866 1.00 28.54 455 TYR A C 1
ATOM 6873 O O . TYR A 1 455 ? 139.438 145.727 126.171 1.00 31.72 455 TYR A O 1
ATOM 6891 N N . ILE A 1 456 ? 137.216 146.025 126.345 1.00 29.43 456 ILE A N 1
ATOM 6892 C CA . ILE A 1 456 ? 137.075 146.305 124.919 1.00 29.99 456 ILE A CA 1
ATOM 6893 C C . ILE A 1 456 ? 137.861 147.554 124.554 1.00 30.77 456 ILE A C 1
ATOM 6894 O O . ILE A 1 456 ? 138.510 147.616 123.503 1.00 32.68 456 ILE A O 1
ATOM 6910 N N . HIS A 1 457 ? 137.814 148.568 125.416 1.00 30.21 457 HIS A N 1
ATOM 6911 C CA . HIS A 1 457 ? 138.627 149.759 125.209 1.00 27.74 457 HIS A CA 1
ATOM 6912 C C . HIS A 1 457 ? 140.105 149.401 125.105 1.00 28.19 457 HIS A C 1
ATOM 6913 O O . HIS A 1 457 ? 140.798 149.835 124.179 1.00 31.59 457 HIS A O 1
ATOM 6927 N N . ASN A 1 458 ? 140.602 148.604 126.052 1.00 28.42 458 ASN A N 1
ATOM 6928 C CA . ASN A 1 458 ? 142.016 148.244 126.056 1.00 29.64 458 ASN A CA 1
ATOM 6929 C C . ASN A 1 458 ? 142.385 147.404 124.839 1.00 29.86 458 ASN A C 1
ATOM 6930 O O . ASN A 1 458 ? 143.449 147.604 124.243 1.00 32.28 458 ASN A O 1
ATOM 6941 N N . ASP A 1 459 ? 141.527 146.457 124.458 1.00 28.98 459 ASP A N 1
ATOM 6942 C CA . ASP A 1 459 ? 141.808 145.639 123.283 1.00 27.33 459 ASP A CA 1
ATOM 6943 C C . ASP A 1 459 ? 141.963 146.508 122.043 1.00 29.46 459 ASP A C 1
ATOM 6944 O O . ASP A 1 459 ? 142.891 146.320 121.248 1.00 31.37 459 ASP A O 1
ATOM 6953 N N . THR A 1 460 ? 141.060 147.471 121.865 1.00 29.18 460 THR A N 1
ATOM 6954 C CA . THR A 1 460 ? 141.121 148.342 120.697 1.00 29.80 460 THR A CA 1
ATOM 6955 C C . THR A 1 460 ? 142.372 149.212 120.723 1.00 29.42 460 THR A C 1
ATOM 6956 O O . THR A 1 460 ? 143.061 149.355 119.708 1.00 33.38 460 THR A O 1
ATOM 6967 N N . MET A 1 461 ? 142.681 149.806 121.878 1.00 31.15 461 MET A N 1
ATOM 6968 C CA . MET A 1 461 ? 143.850 150.675 121.966 1.00 30.58 461 MET A CA 1
ATOM 6969 C C . MET A 1 461 ? 145.135 149.903 121.701 1.00 30.16 461 MET A C 1
ATOM 6970 O O . MET A 1 461 ? 146.005 150.369 120.958 1.00 32.89 461 MET A O 1
ATOM 6984 N N . ARG A 1 462 ? 145.276 148.719 122.300 1.00 29.77 462 ARG A N 1
ATOM 6985 C CA . ARG A 1 462 ? 146.485 147.932 122.082 1.00 29.49 462 ARG A CA 1
ATOM 6986 C C . ARG A 1 462 ? 146.589 147.474 120.632 1.00 29.44 462 ARG A C 1
ATOM 6987 O O . ARG A 1 462 ? 147.681 147.472 120.054 1.00 31.91 462 ARG A O 1
ATOM 7008 N N . ALA A 1 463 ? 145.465 147.082 120.028 1.00 28.98 463 ALA A N 1
ATOM 7009 C CA . ALA A 1 463 ? 145.486 146.665 118.630 1.00 29.67 463 ALA A CA 1
ATOM 7010 C C . ALA A 1 463 ? 145.851 147.826 117.714 1.00 30.57 463 ALA A C 1
ATOM 7011 O O . ALA A 1 463 ? 146.529 147.634 116.699 1.00 33.56 463 ALA A O 1
ATOM 7018 N N . LEU A 1 464 ? 145.409 149.034 118.052 1.00 31.93 464 LEU A N 1
ATOM 7019 C CA . LEU A 1 464 ? 145.707 150.225 117.267 1.00 31.92 464 LEU A CA 1
ATOM 7020 C C . LEU A 1 464 ? 147.102 150.776 117.531 1.00 32.99 464 LEU A C 1
ATOM 7021 O O . LEU A 1 464 ? 147.440 151.838 117.000 1.00 37.61 464 LEU A O 1
ATOM 7037 N N . GLY A 1 465 ? 147.913 150.089 118.327 1.00 32.99 465 GLY A N 1
ATOM 7038 C CA . GLY A 1 465 ? 149.238 150.586 118.654 1.00 33.67 465 GLY A CA 1
ATOM 7039 C C . GLY A 1 465 ? 149.221 151.838 119.502 1.00 36.01 465 GLY A C 1
ATOM 7040 O O . GLY A 1 465 ? 150.037 152.742 119.282 1.00 39.08 465 GLY A O 1
ATOM 7044 N N . ARG A 1 466 ? 148.314 151.912 120.472 1.00 37.28 466 ARG A N 1
ATOM 7045 C CA . ARG A 1 466 ? 148.191 153.068 121.361 1.00 35.18 466 ARG A CA 1
ATOM 7046 C C . ARG A 1 466 ? 148.215 152.594 122.809 1.00 37.21 466 ARG A C 1
ATOM 7047 O O . ARG A 1 466 ? 147.246 152.763 123.553 1.00 40.36 466 ARG A O 1
ATOM 7068 N N . PRO A 1 467 ? 149.324 151.991 123.242 1.00 38.34 467 PRO A N 1
ATOM 7069 C CA . PRO A 1 467 ? 149.388 151.490 124.624 1.00 38.27 467 PRO A CA 1
ATOM 7070 C C . PRO A 1 467 ? 149.221 152.574 125.671 1.00 38.74 467 PRO A C 1
ATOM 7071 O O . PRO A 1 467 ? 148.695 152.299 126.756 1.00 40.71 467 PRO A O 1
ATOM 7082 N N . GLN A 1 468 ? 149.654 153.802 125.384 1.00 40.93 468 GLN A N 1
ATOM 7083 C CA . GLN A 1 468 ? 149.556 154.882 126.358 1.00 41.02 468 GLN A CA 1
ATOM 7084 C C . GLN A 1 468 ? 148.117 155.283 126.656 1.00 43.13 468 GLN A C 1
ATOM 7085 O O . GLN A 1 468 ? 147.887 156.006 127.631 1.00 48.06 468 GLN A O 1
ATOM 7099 N N . ASP A 1 469 ? 147.153 154.844 125.850 1.00 42.14 469 ASP A N 1
ATOM 7100 C CA . ASP A 1 469 ? 145.750 155.175 126.050 1.00 39.83 469 ASP A CA 1
ATOM 7101 C C . ASP A 1 469 ? 144.982 154.070 126.764 1.00 36.28 469 ASP A C 1
ATOM 7102 O O . ASP A 1 469 ? 143.760 154.174 126.908 1.00 39.22 469 ASP A O 1
ATOM 7111 N N . MET A 1 470 ? 145.662 153.018 127.208 1.00 36.14 470 MET A N 1
ATOM 7112 C CA . MET A 1 470 ? 144.992 151.903 127.853 1.00 35.05 470 MET A CA 1
ATOM 7113 C C . MET A 1 470 ? 144.787 152.177 129.339 1.00 35.94 470 MET A C 1
ATOM 7114 O O . MET A 1 470 ? 145.390 153.080 129.924 1.00 40.26 470 MET A O 1
ATOM 7128 N N . PHE A 1 471 ? 143.917 151.376 129.949 1.00 36.87 471 PHE A N 1
ATOM 7129 C CA . PHE A 1 471 ? 143.759 151.351 131.401 1.00 34.82 471 PHE A CA 1
ATOM 7130 C C . PHE A 1 471 ? 144.734 150.316 131.947 1.00 35.86 471 PHE A C 1
ATOM 7131 O O . PHE A 1 471 ? 144.489 149.111 131.860 1.00 40.01 471 PHE A O 1
ATOM 7148 N N . SER A 1 472 ? 145.848 150.781 132.506 1.00 38.21 472 SER A N 1
ATOM 7149 C CA . SER A 1 472 ? 146.866 149.877 133.024 1.00 39.24 472 SER A CA 1
ATOM 7150 C C . SER A 1 472 ? 147.732 150.632 134.020 1.00 40.04 472 SER A C 1
ATOM 7151 O O . SER A 1 472 ? 147.660 151.857 134.136 1.00 42.23 472 SER A O 1
ATOM 7159 N N . ASP A 1 473 ? 148.561 149.875 134.743 1.00 43.16 473 ASP A N 1
ATOM 7160 C CA . ASP A 1 473 ? 149.456 150.481 135.722 1.00 44.73 473 ASP A CA 1
ATOM 7161 C C . ASP A 1 473 ? 150.493 151.380 135.060 1.00 44.51 473 ASP A C 1
ATOM 7162 O O . ASP A 1 473 ? 150.922 152.371 135.660 1.00 51.13 473 ASP A O 1
ATOM 7171 N N . THR A 1 474 ? 150.909 151.056 133.838 1.00 44.86 474 THR A N 1
ATOM 7172 C CA . THR A 1 474 ? 151.840 151.879 133.075 1.00 47.33 474 THR A CA 1
ATOM 7173 C C . THR A 1 474 ? 151.124 152.898 132.197 1.00 46.72 474 THR A C 1
ATOM 7174 O O . THR A 1 474 ? 151.772 153.590 131.406 1.00 49.91 474 THR A O 1
ATOM 7185 N N . ALA A 1 475 ? 149.808 152.998 132.329 1.00 46.64 475 ALA A N 1
ATOM 7186 C CA . ALA A 1 475 ? 148.967 153.865 131.513 1.00 45.73 475 ALA A CA 1
ATOM 7187 C C . ALA A 1 475 ? 147.923 154.447 132.457 1.00 46.15 475 ALA A C 1
ATOM 7188 O O . ALA A 1 475 ? 148.119 154.480 133.677 1.00 52.47 475 ALA A O 1
ATOM 7195 N N . ILE A 1 476 ? 146.826 154.959 131.904 1.00 44.31 476 ILE A N 1
ATOM 7196 C CA . ILE A 1 476 ? 145.734 155.458 132.733 1.00 42.89 476 ILE A CA 1
ATOM 7197 C C . ILE A 1 476 ? 145.460 154.407 133.801 1.00 41.31 476 ILE A C 1
ATOM 7198 O O . ILE A 1 476 ? 145.159 153.251 133.486 1.00 44.06 476 ILE A O 1
ATOM 7214 N N . GLN A 1 477 ? 145.555 154.800 135.066 1.00 42.60 477 GLN A N 1
ATOM 7215 C CA . GLN A 1 477 ? 145.544 153.859 136.177 1.00 41.05 477 GLN A CA 1
ATOM 7216 C C . GLN A 1 477 ? 144.185 153.846 136.861 1.00 42.61 477 GLN A C 1
ATOM 7217 O O . GLN A 1 477 ? 143.563 154.894 137.052 1.00 46.93 477 GLN A O 1
ATOM 7231 N N . LEU A 1 478 ? 143.733 152.650 137.223 1.00 39.98 478 LEU A N 1
ATOM 7232 C CA . LEU A 1 478 ? 142.536 152.453 138.035 1.00 39.60 478 LEU A CA 1
ATOM 7233 C C . LEU A 1 478 ? 142.977 151.662 139.261 1.00 39.69 478 LEU A C 1
ATOM 7234 O O . LEU A 1 478 ? 142.884 150.433 139.289 1.00 39.76 478 LEU A O 1
ATOM 7250 N N . GLN A 1 479 ? 143.453 152.371 140.277 1.00 42.31 479 GLN A N 1
ATOM 7251 C CA . GLN A 1 479 ? 143.996 151.724 141.466 1.00 40.40 479 GLN A CA 1
ATOM 7252 C C . GLN A 1 479 ? 142.879 151.426 142.458 1.00 38.47 479 GLN A C 1
ATOM 7253 O O . GLN A 1 479 ? 142.142 152.342 142.840 1.00 41.08 479 GLN A O 1
ATOM 7267 N N . PRO A 1 480 ? 142.715 150.175 142.899 1.00 36.37 480 PRO A N 1
ATOM 7268 C CA . PRO A 1 480 ? 141.708 149.894 143.930 1.00 35.35 480 PRO A CA 1
ATOM 7269 C C . PRO A 1 480 ? 142.155 150.402 145.290 1.00 36.43 480 PRO A C 1
ATOM 7270 O O . PRO A 1 480 ? 142.563 149.620 146.153 1.00 38.56 480 PRO A O 1
ATOM 7281 N N . ILE A 1 481 ? 142.082 151.720 145.485 1.00 37.04 481 ILE A N 1
ATOM 7282 C CA . ILE A 1 481 ? 142.681 152.333 146.667 1.00 38.50 481 ILE A CA 1
ATOM 7283 C C . ILE A 1 481 ? 142.018 151.823 147.940 1.00 38.41 481 ILE A C 1
ATOM 7284 O O . ILE A 1 481 ? 142.681 151.632 148.966 1.00 43.50 481 ILE A O 1
ATOM 7300 N N . PHE A 1 482 ? 140.702 151.603 147.904 1.00 35.97 482 PHE A N 1
ATOM 7301 C CA . PHE A 1 482 ? 140.007 151.144 149.102 1.00 36.30 482 PHE A CA 1
ATOM 7302 C C . PHE A 1 482 ? 140.496 149.764 149.524 1.00 36.57 482 PHE A C 1
ATOM 7303 O O . PHE A 1 482 ? 140.755 149.521 150.707 1.00 38.73 482 PHE A O 1
ATOM 7320 N N . ALA A 1 483 ? 140.629 148.844 148.567 1.00 36.09 483 ALA A N 1
ATOM 7321 C CA . ALA A 1 483 ? 141.175 147.530 148.890 1.00 34.40 483 ALA A CA 1
ATOM 7322 C C . ALA A 1 483 ? 142.614 147.644 149.372 1.00 35.09 483 ALA A C 1
ATOM 7323 O O . ALA A 1 483 ? 143.014 146.968 150.326 1.00 36.99 483 ALA A O 1
ATOM 7330 N N . GLN A 1 484 ? 143.406 148.501 148.725 1.00 36.48 484 GLN A N 1
ATOM 7331 C CA . GLN A 1 484 ? 144.778 148.718 149.167 1.00 38.25 484 GLN A CA 1
ATOM 7332 C C . GLN A 1 484 ? 144.813 149.269 150.586 1.00 39.11 484 GLN A C 1
ATOM 7333 O O . GLN A 1 484 ? 145.672 148.888 151.389 1.00 41.96 484 GLN A O 1
ATOM 7347 N N . TRP A 1 485 ? 143.884 150.169 150.912 1.00 39.07 485 TRP A N 1
ATOM 7348 C CA . TRP A 1 485 ? 143.811 150.701 152.268 1.00 37.81 485 TRP A CA 1
ATOM 7349 C C . TRP A 1 485 ? 143.504 149.601 153.276 1.00 35.90 485 TRP A C 1
ATOM 7350 O O . TRP A 1 485 ? 144.131 149.530 154.339 1.00 38.43 485 TRP A O 1
ATOM 7371 N N . VAL A 1 486 ? 142.547 148.727 152.957 1.00 35.75 486 VAL A N 1
ATOM 7372 C CA . VAL A 1 486 ? 142.189 147.651 153.877 1.00 34.74 486 VAL A CA 1
ATOM 7373 C C . VAL A 1 486 ? 143.376 146.724 154.098 1.00 34.34 486 VAL A C 1
ATOM 7374 O O . VAL A 1 486 ? 143.654 146.307 155.228 1.00 37.40 486 VAL A O 1
ATOM 7387 N N . GLN A 1 487 ? 144.094 146.385 153.026 1.00 34.74 487 GLN A N 1
ATOM 7388 C CA . GLN A 1 487 ? 145.276 145.544 153.175 1.00 34.91 487 GLN A CA 1
ATOM 7389 C C . GLN A 1 487 ? 146.297 146.197 154.095 1.00 34.94 487 GLN A C 1
ATOM 7390 O O . GLN A 1 487 ? 146.915 145.525 154.928 1.00 37.88 487 GLN A O 1
ATOM 7404 N N . HIS A 1 488 ? 146.486 147.510 153.959 1.00 35.59 488 HIS A N 1
ATOM 7405 C CA . HIS A 1 488 ? 147.438 148.211 154.812 1.00 37.20 488 HIS A CA 1
ATOM 7406 C C . HIS A 1 488 ? 147.042 148.111 156.280 1.00 36.64 488 HIS A C 1
ATOM 7407 O O . HIS A 1 488 ? 147.893 147.871 157.144 1.00 40.20 488 HIS A O 1
ATOM 7421 N N . LEU A 1 489 ? 145.755 148.293 156.583 1.00 37.32 489 LEU A N 1
ATOM 7422 C CA . LEU A 1 489 ? 145.305 148.210 157.969 1.00 34.97 489 LEU A CA 1
ATOM 7423 C C . LEU A 1 489 ? 145.522 146.816 158.538 1.00 34.17 489 LEU A C 1
ATOM 7424 O O . LEU A 1 489 ? 145.969 146.665 159.680 1.00 37.80 489 LEU A O 1
ATOM 7440 N N . HIS A 1 490 ? 145.206 145.782 157.758 1.00 32.70 490 HIS A N 1
ATOM 7441 C CA . HIS A 1 490 ? 145.375 144.421 158.248 1.00 32.98 490 HIS A CA 1
ATOM 7442 C C . HIS A 1 490 ? 146.847 144.069 158.422 1.00 34.55 490 HIS A C 1
ATOM 7443 O O . HIS A 1 490 ? 147.188 143.242 159.274 1.00 36.44 490 HIS A O 1
ATOM 7457 N N . THR A 1 491 ? 147.729 144.683 157.632 1.00 35.78 491 THR A N 1
ATOM 7458 C CA . THR A 1 491 ? 149.159 144.461 157.817 1.00 35.95 491 THR A CA 1
ATOM 7459 C C . THR A 1 491 ? 149.655 145.119 159.098 1.00 36.37 491 THR A C 1
ATOM 7460 O O . THR A 1 491 ? 150.525 144.573 159.786 1.00 39.56 491 THR A O 1
ATOM 7471 N N . LEU A 1 492 ? 149.118 146.292 159.434 1.00 35.88 492 LEU A N 1
ATOM 7472 C CA . LEU A 1 492 ? 149.501 146.992 160.653 1.00 36.65 492 LEU A CA 1
ATOM 7473 C C . LEU A 1 492 ? 148.791 146.467 161.893 1.00 39.13 492 LEU A C 1
ATOM 7474 O O . LEU A 1 492 ? 149.198 146.812 163.008 1.00 41.58 492 LEU A O 1
ATOM 7490 N N . ALA A 1 493 ? 147.751 145.651 161.732 1.00 38.70 493 ALA A N 1
ATOM 7491 C CA . ALA A 1 493 ? 146.947 145.241 162.882 1.00 35.78 493 ALA A CA 1
ATOM 7492 C C . ALA A 1 493 ? 147.769 144.560 163.965 1.00 38.86 493 ALA A C 1
ATOM 7493 O O . ALA A 1 493 ? 147.594 144.903 165.147 1.00 41.41 493 ALA A O 1
ATOM 7500 N N . PRO A 1 494 ? 148.655 143.611 163.663 1.00 40.43 494 PRO A N 1
ATOM 7501 C CA . PRO A 1 494 ? 149.403 142.943 164.738 1.00 40.13 494 PRO A CA 1
ATOM 7502 C C . PRO A 1 494 ? 150.168 143.949 165.582 1.00 40.51 494 PRO A C 1
ATOM 7503 O O . PRO A 1 494 ? 151.123 144.576 165.121 1.00 43.32 494 PRO A O 1
ATOM 7514 N N . GLY A 1 495 ? 149.742 144.092 166.832 1.00 42.36 495 GLY A N 1
ATOM 7515 C CA . GLY A 1 495 ? 150.392 144.961 167.782 1.00 41.67 495 GLY A CA 1
ATOM 7516 C C . GLY A 1 495 ? 149.755 146.327 167.939 1.00 44.42 495 GLY A C 1
ATOM 7517 O O . GLY A 1 495 ? 150.032 147.005 168.935 1.00 46.83 495 GLY A O 1
ATOM 7521 N N . ALA A 1 496 ? 148.918 146.755 166.992 1.00 43.99 496 ALA A N 1
ATOM 7522 C CA . ALA A 1 496 ? 148.287 148.069 167.070 1.00 39.88 496 ALA A CA 1
ATOM 7523 C C . ALA A 1 496 ? 146.780 147.981 167.271 1.00 40.45 496 ALA A C 1
ATOM 7524 O O . ALA A 1 496 ? 146.264 148.547 168.239 1.00 47.56 496 ALA A O 1
ATOM 7531 N N . THR A 1 497 ? 146.056 147.281 166.398 1.00 40.64 497 THR A N 1
ATOM 7532 C CA . THR A 1 497 ? 144.631 147.044 166.591 1.00 38.26 497 THR A CA 1
ATOM 7533 C C . THR A 1 497 ? 144.327 145.624 167.043 1.00 36.82 497 THR A C 1
ATOM 7534 O O . THR A 1 497 ? 143.206 145.360 167.490 1.00 39.50 497 THR A O 1
ATOM 7545 N N . ALA A 1 498 ? 145.293 144.715 166.943 1.00 37.99 498 ALA A N 1
ATOM 7546 C CA . ALA A 1 498 ? 145.215 143.387 167.547 1.00 37.81 498 ALA A CA 1
ATOM 7547 C C . ALA A 1 498 ? 146.479 143.198 168.373 1.00 37.46 498 ALA A C 1
ATOM 7548 O O . ALA A 1 498 ? 147.369 142.419 168.012 1.00 40.19 498 ALA A O 1
ATOM 7555 N N . PRO A 1 499 ? 146.585 143.904 169.503 1.00 37.98 499 PRO A N 1
ATOM 7556 C CA . PRO A 1 499 ? 147.876 143.965 170.210 1.00 37.99 499 PRO A CA 1
ATOM 7557 C C . PRO A 1 499 ? 148.429 142.606 170.592 1.00 39.79 499 PRO A C 1
ATOM 7558 O O . PRO A 1 499 ? 149.651 142.416 170.581 1.00 43.70 499 PRO A O 1
ATOM 7569 N N . ASN A 1 500 ? 147.568 141.655 170.936 1.00 40.62 500 ASN A N 1
ATOM 7570 C CA . ASN A 1 500 ? 148.009 140.343 171.387 1.00 40.08 500 ASN A CA 1
ATOM 7571 C C . ASN A 1 500 ? 148.198 139.354 170.244 1.00 40.47 500 ASN A C 1
ATOM 7572 O O . ASN A 1 500 ? 148.535 138.195 170.500 1.00 44.79 500 ASN A O 1
ATOM 7583 N N . ALA A 1 501 ? 147.996 139.780 169.000 1.00 39.70 501 ALA A N 1
ATOM 7584 C CA . ALA A 1 501 ? 148.257 138.941 167.838 1.00 38.53 501 ALA A CA 1
ATOM 7585 C C . ALA A 1 501 ? 149.691 139.173 167.377 1.00 40.04 501 ALA A C 1
ATOM 7586 O O . ALA A 1 501 ? 150.087 140.314 167.116 1.00 44.09 501 ALA A O 1
ATOM 7593 N N . LEU A 1 502 ? 150.467 138.093 167.282 1.00 41.79 502 LEU A N 1
ATOM 7594 C CA . LEU A 1 502 ? 151.876 138.221 166.930 1.00 41.25 502 LEU A CA 1
ATOM 7595 C C . LEU A 1 502 ? 152.086 138.480 165.443 1.00 39.87 502 LEU A C 1
ATOM 7596 O O . LEU A 1 502 ? 153.069 139.127 165.068 1.00 41.89 502 LEU A O 1
ATOM 7612 N N . ALA A 1 503 ? 151.191 137.992 164.588 1.00 40.33 503 ALA A N 1
ATOM 7613 C CA . ALA A 1 503 ? 151.360 138.108 163.148 1.00 36.95 503 ALA A CA 1
ATOM 7614 C C . ALA A 1 503 ? 150.017 138.404 162.499 1.00 37.88 503 ALA A C 1
ATOM 7615 O O . ALA A 1 503 ? 148.957 138.277 163.117 1.00 40.80 503 ALA A O 1
ATOM 7622 N N . THR A 1 504 ? 150.077 138.802 161.231 1.00 36.46 504 THR A N 1
ATOM 7623 C CA . THR A 1 504 ? 148.876 139.127 160.480 1.00 34.92 504 THR A CA 1
ATOM 7624 C C . THR A 1 504 ? 147.987 137.895 160.329 1.00 34.97 504 THR A C 1
ATOM 7625 O O . THR A 1 504 ? 148.445 136.751 160.380 1.00 36.99 504 THR A O 1
ATOM 7636 N N . ALA A 1 505 ? 146.690 138.147 160.143 1.00 34.32 505 ALA A N 1
ATOM 7637 C CA . ALA A 1 505 ? 145.752 137.052 159.923 1.00 33.87 505 ALA A CA 1
ATOM 7638 C C . ALA A 1 505 ? 146.107 136.274 158.662 1.00 34.57 505 ALA A C 1
ATOM 7639 O O . ALA A 1 505 ? 145.995 135.044 158.630 1.00 37.88 505 ALA A O 1
ATOM 7646 N N . SER A 1 506 ? 146.529 136.974 157.612 1.00 32.39 506 SER A N 1
ATOM 7647 C CA . SER A 1 506 ? 146.940 136.334 156.372 1.00 31.02 506 SER A CA 1
ATOM 7648 C C . SER A 1 506 ? 148.052 137.154 155.741 1.00 33.33 506 SER A C 1
ATOM 7649 O O . SER A 1 506 ? 147.984 138.385 155.713 1.00 35.30 506 SER A O 1
ATOM 7657 N N . TYR A 1 507 ? 149.075 136.466 155.235 1.00 34.30 507 TYR A N 1
ATOM 7658 C CA . TYR A 1 507 ? 150.147 137.153 154.528 1.00 34.94 507 TYR A CA 1
ATOM 7659 C C . TYR A 1 507 ? 149.707 137.671 153.167 1.00 34.19 507 TYR A C 1
ATOM 7660 O O . TYR A 1 507 ? 150.455 138.429 152.542 1.00 37.50 507 TYR A O 1
ATOM 7678 N N . ALA A 1 508 ? 148.519 137.286 152.697 1.00 33.14 508 ALA A N 1
ATOM 7679 C CA . ALA A 1 508 ? 147.989 137.874 151.473 1.00 31.79 508 ALA A CA 1
ATOM 7680 C C . ALA A 1 508 ? 147.827 139.381 151.608 1.00 32.91 508 ALA A C 1
ATOM 7681 O O . ALA A 1 508 ? 147.987 140.113 150.626 1.00 34.44 508 ALA A O 1
ATOM 7688 N N . PHE A 1 509 ? 147.513 139.863 152.813 1.00 33.88 509 PHE A N 1
ATOM 7689 C CA . PHE A 1 509 ? 147.331 141.295 153.019 1.00 33.51 509 PHE A CA 1
ATOM 7690 C C . PHE A 1 509 ? 148.654 142.047 152.974 1.00 35.60 509 PHE A C 1
ATOM 7691 O O . PHE A 1 509 ? 148.674 143.242 152.659 1.00 40.05 509 PHE A O 1
ATOM 7708 N N . GLY A 1 510 ? 149.751 141.381 153.281 1.00 36.89 510 GLY A N 1
ATOM 7709 C CA . GLY A 1 510 ? 151.046 142.031 153.327 1.00 36.41 510 GLY A CA 1
ATOM 7710 C C . GLY A 1 510 ? 151.959 141.340 154.315 1.00 38.91 510 GLY A C 1
ATOM 7711 O O . GLY A 1 510 ? 151.541 140.507 155.115 1.00 42.63 510 GLY A O 1
ATOM 7715 N N . GLY A 1 511 ? 153.235 141.705 154.243 1.00 40.45 511 GLY A N 1
ATOM 7716 C CA . GLY A 1 511 ? 154.228 141.158 155.146 1.00 41.27 511 GLY A CA 1
ATOM 7717 C C . GLY A 1 511 ? 155.263 140.296 154.454 1.00 44.58 511 GLY A C 1
ATOM 7718 O O . GLY A 1 511 ? 155.617 140.541 153.298 1.00 46.62 511 GLY A O 1
ATOM 7722 N N . GLU A 1 512 ? 155.751 139.278 155.156 1.00 47.10 512 GLU A N 1
ATOM 7723 C CA . GLU A 1 512 ? 156.841 138.458 154.655 1.00 48.92 512 GLU A CA 1
ATOM 7724 C C . GLU A 1 512 ? 156.317 137.351 153.742 1.00 48.48 512 GLU A C 1
ATOM 7725 O O . GLU A 1 512 ? 155.122 137.052 153.695 1.00 50.27 512 GLU A O 1
ATOM 7737 N N . THR A 1 513 ? 157.243 136.742 153.008 1.00 47.16 513 THR A N 1
ATOM 7738 C CA . THR A 1 513 ? 156.948 135.617 152.132 1.00 43.04 513 THR A CA 1
ATOM 7739 C C . THR A 1 513 ? 157.237 134.324 152.883 1.00 44.01 513 THR A C 1
ATOM 7740 O O . THR A 1 513 ? 158.358 134.118 153.360 1.00 47.59 513 THR A O 1
ATOM 7751 N N . ILE A 1 514 ? 156.232 133.463 152.990 1.00 42.21 514 ILE A N 1
ATOM 7752 C CA . ILE A 1 514 ? 156.385 132.169 153.644 1.00 40.08 514 ILE A CA 1
ATOM 7753 C C . ILE A 1 514 ? 156.766 131.145 152.583 1.00 40.27 514 ILE A C 1
ATOM 7754 O O . ILE A 1 514 ? 156.006 130.904 151.639 1.00 40.42 514 ILE A O 1
ATOM 7770 N N . ALA A 1 515 ? 157.940 130.542 152.739 1.00 41.10 515 ALA A N 1
ATOM 7771 C CA . ALA A 1 515 ? 158.462 129.566 151.794 1.00 40.36 515 ALA A CA 1
ATOM 7772 C C . ALA A 1 515 ? 158.656 128.235 152.503 1.00 40.86 515 ALA A C 1
ATOM 7773 O O . ALA A 1 515 ? 159.211 128.190 153.605 1.00 44.71 515 ALA A O 1
ATOM 7780 N N . VAL A 1 516 ? 158.193 127.159 151.873 1.00 42.01 516 VAL A N 1
ATOM 7781 C CA . VAL A 1 516 ? 158.354 125.807 152.391 1.00 40.65 516 VAL A CA 1
ATOM 7782 C C . VAL A 1 516 ? 158.903 124.933 151.274 1.00 42.00 516 VAL A C 1
ATOM 7783 O O . VAL A 1 516 ? 158.330 124.884 150.180 1.00 44.37 516 VAL A O 1
ATOM 7796 N N . ALA A 1 517 ? 160.008 124.243 151.550 1.00 42.86 517 ALA A N 1
ATOM 7797 C CA . ALA A 1 517 ? 160.630 123.343 150.580 1.00 44.18 517 ALA A CA 1
ATOM 7798 C C . ALA A 1 517 ? 160.942 124.068 149.273 1.00 44.30 517 ALA A C 1
ATOM 7799 O O . ALA A 1 517 ? 160.804 123.509 148.184 1.00 45.63 517 ALA A O 1
ATOM 7806 N N . GLY A 1 518 ? 161.361 125.326 149.381 1.00 44.12 518 GLY A N 1
ATOM 7807 C CA . GLY A 1 518 ? 161.720 126.103 148.214 1.00 44.69 518 GLY A CA 1
ATOM 7808 C C . GLY A 1 518 ? 160.554 126.596 147.389 1.00 45.91 518 GLY A C 1
ATOM 7809 O O . GLY A 1 518 ? 160.770 127.088 146.276 1.00 47.67 518 GLY A O 1
ATOM 7813 N N . LYS A 1 519 ? 159.329 126.481 147.892 1.00 43.55 519 LYS A N 1
ATOM 7814 C CA . LYS A 1 519 ? 158.140 126.936 147.191 1.00 40.20 519 LYS A CA 1
ATOM 7815 C C . LYS A 1 519 ? 157.392 127.940 148.054 1.00 38.52 519 LYS A C 1
ATOM 7816 O O . LYS A 1 519 ? 157.464 127.899 149.285 1.00 41.28 519 LYS A O 1
ATOM 7835 N N . VAL A 1 520 ? 156.667 128.839 147.398 1.00 39.70 520 VAL A N 1
ATOM 7836 C CA . VAL A 1 520 ? 155.913 129.871 148.101 1.00 38.29 520 VAL A CA 1
ATOM 7837 C C . VAL A 1 520 ? 154.625 129.259 148.636 1.00 37.27 520 VAL A C 1
ATOM 7838 O O . VAL A 1 520 ? 153.832 128.693 147.876 1.00 39.12 520 VAL A O 1
ATOM 7851 N N . ALA A 1 521 ? 154.413 129.376 149.945 1.00 38.05 521 ALA A N 1
ATOM 7852 C CA . ALA A 1 521 ? 153.152 128.973 150.552 1.00 35.61 521 ALA A CA 1
ATOM 7853 C C . ALA A 1 521 ? 152.134 130.106 150.505 1.00 37.13 521 ALA A C 1
ATOM 7854 O O . ALA A 1 521 ? 150.972 129.889 150.147 1.00 40.84 521 ALA A O 1
ATOM 7861 N N . MET A 1 522 ? 152.558 131.316 150.856 1.00 37.48 522 MET A N 1
ATOM 7862 C CA . MET A 1 522 ? 151.703 132.488 150.761 1.00 36.78 522 MET A CA 1
ATOM 7863 C C . MET A 1 522 ? 152.574 133.728 150.864 1.00 36.08 522 MET A C 1
ATOM 7864 O O . MET A 1 522 ? 153.590 133.734 151.564 1.00 40.43 522 MET A O 1
ATOM 7878 N N . MET A 1 523 ? 152.168 134.772 150.153 1.00 36.48 523 MET A N 1
ATOM 7879 C CA . MET A 1 523 ? 152.876 136.044 150.161 1.00 37.40 523 MET A CA 1
ATOM 7880 C C . MET A 1 523 ? 151.882 137.130 149.783 1.00 35.75 523 MET A C 1
ATOM 7881 O O . MET A 1 523 ? 150.773 136.832 149.321 1.00 37.28 523 MET A O 1
ATOM 7895 N N . PRO A 1 524 ? 152.238 138.399 149.977 1.00 35.53 524 PRO A N 1
ATOM 7896 C CA . PRO A 1 524 ? 151.276 139.474 149.708 1.00 34.89 524 PRO A CA 1
ATOM 7897 C C . PRO A 1 524 ? 150.732 139.406 148.289 1.00 33.96 524 PRO A C 1
ATOM 7898 O O . PRO A 1 524 ? 151.474 139.210 147.324 1.00 39.15 524 PRO A O 1
ATOM 7909 N N . ILE A 1 525 ? 149.419 139.573 148.174 1.00 34.82 525 ILE A N 1
ATOM 7910 C CA . ILE A 1 525 ? 148.732 139.577 146.885 1.00 32.01 525 ILE A CA 1
ATOM 7911 C C . ILE A 1 525 ? 148.417 141.038 146.586 1.00 34.31 525 ILE A C 1
ATOM 7912 O O . ILE A 1 525 ? 147.399 141.580 147.016 1.00 37.51 525 ILE A O 1
ATOM 7928 N N . THR A 1 526 ? 149.307 141.686 145.840 1.00 38.10 526 THR A N 1
ATOM 7929 C CA . THR A 1 526 ? 149.133 143.096 145.523 1.00 38.38 526 THR A CA 1
ATOM 7930 C C . THR A 1 526 ? 147.998 143.290 144.524 1.00 36.87 526 THR A C 1
ATOM 7931 O O . THR A 1 526 ? 147.732 142.436 143.674 1.00 40.36 526 THR A O 1
ATOM 7942 N N . LEU A 1 527 ? 147.331 144.435 144.632 1.00 35.82 527 LEU A N 1
ATOM 7943 C CA . LEU A 1 527 ? 146.185 144.770 143.799 1.00 33.83 527 LEU A CA 1
ATOM 7944 C C . LEU A 1 527 ? 146.517 145.988 142.950 1.00 35.03 527 LEU A C 1
ATOM 7945 O O . LEU A 1 527 ? 146.993 147.001 143.471 1.00 39.28 527 LEU A O 1
ATOM 7961 N N . GLY A 1 528 ? 146.261 145.887 141.648 1.00 35.67 528 GLY A N 1
ATOM 7962 C CA . GLY A 1 528 ? 146.522 146.978 140.730 1.00 33.97 528 GLY A CA 1
ATOM 7963 C C . GLY A 1 528 ? 145.376 147.220 139.769 1.00 34.41 528 GLY A C 1
ATOM 7964 O O . GLY A 1 528 ? 144.230 146.870 140.062 1.00 35.24 528 GLY A O 1
ATOM 7968 N N . THR A 1 529 ? 145.675 147.813 138.611 1.00 33.69 529 THR A N 1
ATOM 7969 C CA . THR A 1 529 ? 144.623 148.119 137.648 1.00 32.12 529 THR A CA 1
ATOM 7970 C C . THR A 1 529 ? 143.929 146.853 137.161 1.00 30.46 529 THR A C 1
ATOM 7971 O O . THR A 1 529 ? 142.698 146.816 137.052 1.00 32.97 529 THR A O 1
ATOM 7982 N N . ALA A 1 530 ? 144.698 145.805 136.864 1.00 29.72 530 ALA A N 1
ATOM 7983 C CA . ALA A 1 530 ? 144.091 144.562 136.400 1.00 30.20 530 ALA A CA 1
ATOM 7984 C C . ALA A 1 530 ? 143.164 143.981 137.458 1.00 28.85 530 ALA A C 1
ATOM 7985 O O . ALA A 1 530 ? 142.089 143.462 137.138 1.00 31.71 530 ALA A O 1
ATOM 7992 N N . ASP A 1 531 ? 143.568 144.057 138.727 1.00 30.50 531 ASP A N 1
ATOM 7993 C CA . ASP A 1 531 ? 142.721 143.572 139.811 1.00 29.87 531 ASP A CA 1
ATOM 7994 C C . ASP A 1 531 ? 141.457 144.412 139.943 1.00 28.88 531 ASP A C 1
ATOM 7995 O O . ASP A 1 531 ? 140.370 143.874 140.180 1.00 31.54 531 ASP A O 1
ATOM 8004 N N . PHE A 1 532 ? 141.580 145.731 139.796 1.00 30.62 532 PHE A N 1
ATOM 8005 C CA . PHE A 1 532 ? 140.407 146.597 139.830 1.00 28.89 532 PHE A CA 1
ATOM 8006 C C . PHE A 1 532 ? 139.401 146.192 138.760 1.00 27.88 532 PHE A C 1
ATOM 8007 O O . PHE A 1 532 ? 138.200 146.075 139.031 1.00 30.64 532 PHE A O 1
ATOM 8024 N N . MET A 1 533 ? 139.877 145.966 137.535 1.00 28.85 533 MET A N 1
ATOM 8025 C CA . MET A 1 533 ? 138.971 145.678 136.428 1.00 27.23 533 MET A CA 1
ATOM 8026 C C . MET A 1 533 ? 138.235 144.362 136.644 1.00 26.21 533 MET A C 1
ATOM 8027 O O . MET A 1 533 ? 137.014 144.286 136.470 1.00 29.20 533 MET A O 1
ATOM 8041 N N . VAL A 1 534 ? 138.960 143.309 137.025 1.00 25.81 534 VAL A N 1
ATOM 8042 C CA . VAL A 1 534 ? 138.330 142.000 137.166 1.00 24.38 534 VAL A CA 1
ATOM 8043 C C . VAL A 1 534 ? 137.375 141.992 138.354 1.00 23.91 534 VAL A C 1
ATOM 8044 O O . VAL A 1 534 ? 136.322 141.348 138.313 1.00 25.03 534 VAL A O 1
ATOM 8057 N N . HIS A 1 535 ? 137.727 142.693 139.433 1.00 25.05 535 HIS A N 1
ATOM 8058 C CA . HIS A 1 535 ? 136.843 142.730 140.593 1.00 24.13 535 HIS A CA 1
ATOM 8059 C C . HIS A 1 535 ? 135.495 143.344 140.231 1.00 24.51 535 HIS A C 1
ATOM 8060 O O . HIS A 1 535 ? 134.451 142.891 140.714 1.00 28.24 535 HIS A O 1
ATOM 8074 N N . HIS A 1 536 ? 135.490 144.369 139.376 1.00 24.43 536 HIS A N 1
ATOM 8075 C CA . HIS A 1 536 ? 134.228 144.950 138.934 1.00 24.53 536 HIS A CA 1
ATOM 8076 C C . HIS A 1 536 ? 133.532 144.102 137.876 1.00 23.50 536 HIS A C 1
ATOM 8077 O O . HIS A 1 536 ? 132.324 144.259 137.675 1.00 28.01 536 HIS A O 1
ATOM 8091 N N . ILE A 1 537 ? 134.258 143.210 137.198 1.00 23.55 537 ILE A N 1
ATOM 8092 C CA . ILE A 1 537 ? 133.596 142.190 136.390 1.00 22.20 537 ILE A CA 1
ATOM 8093 C C . ILE A 1 537 ? 132.804 141.247 137.286 1.00 23.51 537 ILE A C 1
ATOM 8094 O O . ILE A 1 537 ? 131.676 140.860 136.961 1.00 26.01 537 ILE A O 1
ATOM 8110 N N . HIS A 1 538 ? 133.380 140.865 138.428 1.00 22.36 538 HIS A N 1
ATOM 8111 C CA . HIS A 1 538 ? 132.660 140.015 139.370 1.00 22.67 538 HIS A CA 1
ATOM 8112 C C . HIS A 1 538 ? 131.395 140.700 139.865 1.00 23.15 538 HIS A C 1
ATOM 8113 O O . HIS A 1 538 ? 130.338 140.068 139.968 1.00 25.07 538 HIS A O 1
ATOM 8127 N N . ALA A 1 539 ? 131.482 141.994 140.177 1.00 24.10 539 ALA A N 1
ATOM 8128 C CA . ALA A 1 539 ? 130.296 142.726 140.603 1.00 22.49 539 ALA A CA 1
ATOM 8129 C C . ALA A 1 539 ? 129.232 142.713 139.515 1.00 23.98 539 ALA A C 1
ATOM 8130 O O . ALA A 1 539 ? 128.041 142.557 139.802 1.00 28.80 539 ALA A O 1
ATOM 8137 N N . PHE A 1 540 ? 129.646 142.872 138.258 1.00 23.78 540 PHE A N 1
ATOM 8138 C CA . PHE A 1 540 ? 128.694 142.850 137.153 1.00 23.51 540 PHE A CA 1
ATOM 8139 C C . PHE A 1 540 ? 127.996 141.499 137.052 1.00 23.96 540 PHE A C 1
ATOM 8140 O O . PHE A 1 540 ? 126.763 141.426 137.026 1.00 26.26 540 PHE A O 1
ATOM 8157 N N . THR A 1 541 ? 128.770 140.413 137.006 1.00 23.29 541 THR A N 1
ATOM 8158 C CA . THR A 1 541 ? 128.177 139.098 136.779 1.00 24.12 541 THR A CA 1
ATOM 8159 C C . THR A 1 541 ? 127.304 138.670 137.953 1.00 24.02 541 THR A C 1
ATOM 8160 O O . THR A 1 541 ? 126.253 138.051 137.756 1.00 28.21 541 THR A O 1
ATOM 8171 N N . ILE A 1 542 ? 127.722 138.982 139.180 1.00 24.53 542 ILE A N 1
ATOM 8172 C CA . ILE A 1 542 ? 126.917 138.623 140.343 1.00 24.35 542 ILE A CA 1
ATOM 8173 C C . ILE A 1 542 ? 125.616 139.415 140.358 1.00 25.42 542 ILE A C 1
ATOM 8174 O O . ILE A 1 542 ? 124.546 138.868 140.647 1.00 28.78 542 ILE A O 1
ATOM 8190 N N . HIS A 1 543 ? 125.682 140.713 140.054 1.00 24.75 543 HIS A N 1
ATOM 8191 C CA . HIS A 1 543 ? 124.468 141.524 140.042 1.00 25.55 543 HIS A CA 1
ATOM 8192 C C . HIS A 1 543 ? 123.486 141.020 138.989 1.00 25.87 543 HIS A C 1
ATOM 8193 O O . HIS A 1 543 ? 122.278 140.954 139.239 1.00 30.00 543 HIS A O 1
ATOM 8207 N N . VAL A 1 544 ? 123.986 140.651 137.806 1.00 25.32 544 VAL A N 1
ATOM 8208 C CA . VAL A 1 544 ? 123.110 140.130 136.759 1.00 25.39 544 VAL A CA 1
ATOM 8209 C C . VAL A 1 544 ? 122.491 138.806 137.188 1.00 26.77 544 VAL A C 1
ATOM 8210 O O . VAL A 1 544 ? 121.291 138.576 136.998 1.00 29.83 544 VAL A O 1
ATOM 8223 N N . THR A 1 545 ? 123.294 137.911 137.768 1.00 25.80 545 THR A N 1
ATOM 8224 C CA . THR A 1 545 ? 122.750 136.637 138.225 1.00 24.68 545 THR A CA 1
ATOM 8225 C C . THR A 1 545 ? 121.669 136.858 139.273 1.00 25.18 545 THR A C 1
ATOM 8226 O O . THR A 1 545 ? 120.619 136.208 139.240 1.00 28.30 545 THR A O 1
ATOM 8237 N N . ALA A 1 546 ? 121.905 137.781 140.207 1.00 26.65 546 ALA A N 1
ATOM 8238 C CA . ALA A 1 546 ? 120.887 138.103 141.200 1.00 26.62 546 ALA A CA 1
ATOM 8239 C C . ALA A 1 546 ? 119.640 138.673 140.539 1.00 27.86 546 ALA A C 1
ATOM 8240 O O . ALA A 1 546 ? 118.515 138.370 140.951 1.00 33.34 546 ALA A O 1
ATOM 8247 N N . LEU A 1 547 ? 119.820 139.504 139.512 1.00 28.96 547 LEU A N 1
ATOM 8248 C CA . LEU A 1 547 ? 118.678 140.075 138.807 1.00 27.81 547 LEU A CA 1
ATOM 8249 C C . LEU A 1 547 ? 117.771 138.982 138.258 1.00 28.35 547 LEU A C 1
ATOM 8250 O O . LEU A 1 547 ? 116.550 139.017 138.447 1.00 32.68 547 LEU A O 1
ATOM 8266 N N . ILE A 1 548 ? 118.354 137.996 137.577 1.00 28.26 548 ILE A N 1
ATOM 8267 C CA . ILE A 1 548 ? 117.554 136.946 136.954 1.00 28.42 548 ILE A CA 1
ATOM 8268 C C . ILE A 1 548 ? 116.803 136.151 138.013 1.00 31.41 548 ILE A C 1
ATOM 8269 O O . ILE A 1 548 ? 115.601 135.891 137.885 1.00 35.05 548 ILE A O 1
ATOM 8285 N N . LEU A 1 549 ? 117.502 135.750 139.076 1.00 29.15 549 LEU A N 1
ATOM 8286 C CA . LEU A 1 549 ? 116.871 134.935 140.108 1.00 30.13 549 LEU A CA 1
ATOM 8287 C C . LEU A 1 549 ? 115.881 135.749 140.932 1.00 31.32 549 LEU A C 1
ATOM 8288 O O . LEU A 1 549 ? 114.778 135.277 141.228 1.00 34.08 549 LEU A O 1
ATOM 8304 N N . LEU A 1 550 ? 116.255 136.972 141.314 1.00 31.79 550 LEU A N 1
ATOM 8305 C CA . LEU A 1 550 ? 115.337 137.814 142.073 1.00 32.56 550 LEU A CA 1
ATOM 8306 C C . LEU A 1 550 ? 114.093 138.134 141.256 1.00 33.77 550 LEU A C 1
ATOM 8307 O O . LEU A 1 550 ? 112.973 138.107 141.777 1.00 36.96 550 LEU A O 1
ATOM 8323 N N . LYS A 1 551 ? 114.273 138.442 139.972 1.00 32.86 551 LYS A N 1
ATOM 8324 C CA . LYS A 1 551 ? 113.129 138.674 139.100 1.00 36.14 551 LYS A CA 1
ATOM 8325 C C . LYS A 1 551 ? 112.226 137.449 139.048 1.00 37.45 551 LYS A C 1
ATOM 8326 O O . LYS A 1 551 ? 110.997 137.574 139.022 1.00 40.83 551 LYS A O 1
ATOM 8345 N N . GLY A 1 552 ? 112.818 136.254 139.038 1.00 35.64 552 GLY A N 1
ATOM 8346 C CA . GLY A 1 552 ? 112.015 135.043 139.041 1.00 36.43 552 GLY A CA 1
ATOM 8347 C C . GLY A 1 552 ? 111.149 134.917 140.279 1.00 36.24 552 GLY A C 1
ATOM 8348 O O . GLY A 1 552 ? 109.993 134.497 140.200 1.00 40.97 552 GLY A O 1
ATOM 8352 N N . VAL A 1 553 ? 111.697 135.272 141.442 1.00 34.68 553 VAL A N 1
ATOM 8353 C CA . VAL A 1 553 ? 110.937 135.166 142.683 1.00 35.41 553 VAL A CA 1
ATOM 8354 C C . VAL A 1 553 ? 109.831 136.214 142.733 1.00 37.83 553 VAL A C 1
ATOM 8355 O O . VAL A 1 553 ? 108.692 135.915 143.108 1.00 41.84 553 VAL A O 1
ATOM 8368 N N . LEU A 1 554 ? 110.144 137.455 142.356 1.00 38.18 554 LEU A N 1
ATOM 8369 C CA . LEU A 1 554 ? 109.168 138.533 142.485 1.00 38.75 554 LEU A CA 1
ATOM 8370 C C . LEU A 1 554 ? 108.025 138.391 141.488 1.00 40.75 554 LEU A C 1
ATOM 8371 O O . LEU A 1 554 ? 106.899 138.807 141.780 1.00 46.22 554 LEU A O 1
ATOM 8387 N N . TYR A 1 555 ? 108.287 137.817 140.314 1.00 42.42 555 TYR A N 1
ATOM 8388 C CA . TYR A 1 555 ? 107.279 137.665 139.273 1.00 45.63 555 TYR A CA 1
ATOM 8389 C C . TYR A 1 555 ? 106.807 136.222 139.131 1.00 49.80 555 TYR A C 1
ATOM 8390 O O . TYR A 1 555 ? 106.254 135.852 138.091 1.00 58.78 555 TYR A O 1
ATOM 8408 N N . ALA A 1 556 ? 107.011 135.400 140.162 1.00 46.72 556 ALA A N 1
ATOM 8409 C CA . ALA A 1 556 ? 106.590 134.006 140.090 1.00 52.62 556 ALA A CA 1
ATOM 8410 C C . ALA A 1 556 ? 105.073 133.871 140.059 1.00 59.20 556 ALA A C 1
ATOM 8411 O O . ALA A 1 556 ? 104.550 132.942 139.434 1.00 64.78 556 ALA A O 1
ATOM 8418 N N . ARG A 1 557 ? 104.354 134.773 140.725 1.00 61.04 557 ARG A N 1
ATOM 8419 C CA . ARG A 1 557 ? 102.903 134.679 140.844 1.00 67.47 557 ARG A CA 1
ATOM 8420 C C . ARG A 1 557 ? 102.154 135.495 139.801 1.00 75.09 557 ARG A C 1
ATOM 8421 O O . ARG A 1 557 ? 101.112 135.051 139.312 1.00 81.68 557 ARG A O 1
ATOM 8442 N N . SER A 1 558 ? 102.648 136.681 139.453 1.00 77.12 558 SER A N 1
ATOM 8443 C CA . SER A 1 558 ? 101.924 137.589 138.576 1.00 81.86 558 SER A CA 1
ATOM 8444 C C . SER A 1 558 ? 102.874 138.170 137.540 1.00 80.76 558 SER A C 1
ATOM 8445 O O . SER A 1 558 ? 104.090 137.968 137.591 1.00 76.91 558 SER A O 1
ATOM 8453 N N . SER A 1 559 ? 102.298 138.899 136.590 1.00 88.30 559 SER A N 1
ATOM 8454 C CA . SER A 1 559 ? 103.062 139.533 135.524 1.00 89.27 559 SER A CA 1
ATOM 8455 C C . SER A 1 559 ? 104.004 140.590 136.087 1.00 84.54 559 SER A C 1
ATOM 8456 O O . SER A 1 559 ? 104.804 141.174 135.355 1.00 83.20 559 SER A O 1
ATOM 8464 N N . LEU A 1 561 ? 100.616 140.835 131.641 1.00 92.80 561 LEU A N 1
ATOM 8465 C CA . LEU A 1 561 ? 101.277 139.967 130.675 1.00 95.72 561 LEU A CA 1
ATOM 8466 C C . LEU A 1 561 ? 100.794 138.528 130.840 1.00 97.74 561 LEU A C 1
ATOM 8467 O O . LEU A 1 561 ? 100.171 137.966 129.939 1.00 95.80 561 LEU A O 1
ATOM 8482 N N . VAL A 1 562 ? 101.089 137.938 131.994 1.00 100.32 562 VAL A N 1
ATOM 8483 C CA . VAL A 1 562 ? 100.664 136.576 132.311 1.00 100.07 562 VAL A CA 1
ATOM 8484 C C . VAL A 1 562 ? 100.063 136.564 133.712 1.00 100.85 562 VAL A C 1
ATOM 8485 O O . VAL A 1 562 ? 100.669 136.012 134.642 1.00 96.64 562 VAL A O 1
ATOM 8498 N N . PRO A 1 563 ? 98.887 137.151 133.912 1.00 103.42 563 PRO A N 1
ATOM 8499 C CA . PRO A 1 563 ? 98.281 137.154 135.246 1.00 102.09 563 PRO A CA 1
ATOM 8500 C C . PRO A 1 563 ? 97.854 135.757 135.669 1.00 103.41 563 PRO A C 1
ATOM 8501 O O . PRO A 1 563 ? 97.679 134.850 134.852 1.00 103.29 563 PRO A O 1
ATOM 8512 N N . ASP A 1 564 ? 97.686 135.595 136.981 1.00 101.54 564 ASP A N 1
ATOM 8513 C CA . ASP A 1 564 ? 97.329 134.304 137.567 1.00 100.41 564 ASP A CA 1
ATOM 8514 C C . ASP A 1 564 ? 98.357 133.237 137.198 1.00 97.09 564 ASP A C 1
ATOM 8515 O O . ASP A 1 564 ? 98.015 132.088 136.911 1.00 97.42 564 ASP A O 1
ATOM 8524 N N . LYS A 1 565 ? 99.635 133.626 137.202 1.00 93.66 565 LYS A N 1
ATOM 8525 C CA . LYS A 1 565 ? 100.698 132.682 136.874 1.00 90.88 565 LYS A CA 1
ATOM 8526 C C . LYS A 1 565 ? 100.791 131.565 137.905 1.00 90.34 565 LYS A C 1
ATOM 8527 O O . LYS A 1 565 ? 101.280 130.473 137.594 1.00 86.49 565 LYS A O 1
ATOM 8546 N N . ALA A 1 566 ? 100.332 131.814 139.135 1.00 91.82 566 ALA A N 1
ATOM 8547 C CA . ALA A 1 566 ? 100.409 130.792 140.173 1.00 85.74 566 ALA A CA 1
ATOM 8548 C C . ALA A 1 566 ? 99.575 129.568 139.819 1.00 90.86 566 ALA A C 1
ATOM 8549 O O . ALA A 1 566 ? 99.899 128.453 140.243 1.00 87.39 566 ALA A O 1
ATOM 8556 N N . ASN A 1 567 ? 98.498 129.752 139.052 1.00 95.04 567 ASN A N 1
ATOM 8557 C CA . ASN A 1 567 ? 97.667 128.616 138.669 1.00 95.84 567 ASN A CA 1
ATOM 8558 C C . ASN A 1 567 ? 98.452 127.620 137.826 1.00 96.12 567 ASN A C 1
ATOM 8559 O O . ASN A 1 567 ? 98.338 126.404 138.020 1.00 95.80 567 ASN A O 1
ATOM 8570 N N . LEU A 1 568 ? 99.254 128.116 136.882 1.00 94.69 568 LEU A N 1
ATOM 8571 C CA . LEU A 1 568 ? 100.026 127.222 136.026 1.00 91.66 568 LEU A CA 1
ATOM 8572 C C . LEU A 1 568 ? 101.026 126.408 136.838 1.00 89.37 568 LEU A C 1
ATOM 8573 O O . LEU A 1 568 ? 101.209 125.210 136.591 1.00 88.20 568 LEU A O 1
ATOM 8589 N N . GLY A 1 569 ? 101.682 127.038 137.804 1.00 83.77 569 GLY A N 1
ATOM 8590 C CA . GLY A 1 569 ? 102.627 126.367 138.675 1.00 75.43 569 GLY A CA 1
ATOM 8591 C C . GLY A 1 569 ? 104.048 126.852 138.443 1.00 71.07 569 GLY A C 1
ATOM 8592 O O . GLY A 1 569 ? 104.324 127.702 137.596 1.00 73.98 569 GLY A O 1
ATOM 8596 N N . PHE A 1 570 ? 104.957 126.285 139.240 1.00 65.44 570 PHE A N 1
ATOM 8597 C CA . PHE A 1 570 ? 106.364 126.652 139.129 1.00 62.04 570 PHE A CA 1
ATOM 8598 C C . PHE A 1 570 ? 106.929 126.270 137.767 1.00 63.92 570 PHE A C 1
ATOM 8599 O O . PHE A 1 570 ? 107.669 127.049 137.154 1.00 62.18 570 PHE A O 1
ATOM 8616 N N . ARG A 1 571 ? 106.592 125.080 137.275 1.00 67.57 571 ARG A N 1
ATOM 8617 C CA . ARG A 1 571 ? 107.069 124.588 135.987 1.00 66.92 571 ARG A CA 1
ATOM 8618 C C . ARG A 1 571 ? 105.898 124.549 135.015 1.00 72.53 571 ARG A C 1
ATOM 8619 O O . ARG A 1 571 ? 104.987 123.728 135.165 1.00 77.34 571 ARG A O 1
ATOM 8640 N N . PHE A 1 572 ? 105.923 125.434 134.018 1.00 74.32 572 PHE A N 1
ATOM 8641 C CA . PHE A 1 572 ? 104.981 125.369 132.916 1.00 77.80 572 PHE A CA 1
ATOM 8642 C C . PHE A 1 572 ? 105.692 125.891 131.678 1.00 78.00 572 PHE A C 1
ATOM 8643 O O . PHE A 1 572 ? 106.476 126.846 131.783 1.00 74.42 572 PHE A O 1
ATOM 8660 N N . PRO A 1 573 ? 105.452 125.296 130.507 1.00 78.35 573 PRO A N 1
ATOM 8661 C CA . PRO A 1 573 ? 106.192 125.737 129.312 1.00 74.86 573 PRO A CA 1
ATOM 8662 C C . PRO A 1 573 ? 105.931 127.188 128.947 1.00 80.12 573 PRO A C 1
ATOM 8663 O O . PRO A 1 573 ? 106.878 127.974 128.812 1.00 79.25 573 PRO A O 1
ATOM 8674 N N . CYS A 1 574 ? 104.667 127.566 128.785 1.00 86.25 574 CYS A N 1
ATOM 8675 C CA . CYS A 1 574 ? 104.317 128.924 128.394 1.00 90.07 574 CYS A CA 1
ATOM 8676 C C . CYS A 1 574 ? 102.880 129.191 128.818 1.00 94.56 574 CYS A C 1
ATOM 8677 O O . CYS A 1 574 ? 102.166 128.293 129.268 1.00 92.89 574 CYS A O 1
ATOM 8684 N N . ASP A 1 575 ? 102.468 130.446 128.668 1.00 98.22 575 ASP A N 1
ATOM 8685 C CA . ASP A 1 575 ? 101.132 130.896 129.027 1.00 103.45 575 ASP A CA 1
ATOM 8686 C C . ASP A 1 575 ? 100.430 131.447 127.792 1.00 106.23 575 ASP A C 1
ATOM 8687 O O . ASP A 1 575 ? 101.059 131.772 126.781 1.00 101.50 575 ASP A O 1
ATOM 8696 N N . GLY A 1 576 ? 99.108 131.546 127.881 1.00 110.27 576 GLY A N 1
ATOM 8697 C CA . GLY A 1 576 ? 98.314 132.088 126.794 1.00 110.60 576 GLY A CA 1
ATOM 8698 C C . GLY A 1 576 ? 96.823 131.926 127.013 1.00 110.24 576 GLY A C 1
ATOM 8699 O O . GLY A 1 576 ? 96.015 132.546 126.323 1.00 113.36 576 GLY A O 1
ATOM 8703 N N . GLY A 1 581 ? 104.378 136.506 122.605 1.00 79.01 581 GLY A N 1
ATOM 8704 C CA . GLY A 1 581 ? 104.828 135.256 123.188 1.00 82.32 581 GLY A CA 1
ATOM 8705 C C . GLY A 1 581 ? 105.001 135.329 124.691 1.00 84.34 581 GLY A C 1
ATOM 8706 O O . GLY A 1 581 ? 105.437 136.346 125.230 1.00 79.97 581 GLY A O 1
ATOM 8709 N N . THR A 1 582 ? 104.656 134.237 125.367 1.00 88.91 582 THR A N 1
ATOM 8710 C CA . THR A 1 582 ? 104.732 134.125 126.821 1.00 88.23 582 THR A CA 1
ATOM 8711 C C . THR A 1 582 ? 105.488 132.863 127.209 1.00 86.89 582 THR A C 1
ATOM 8712 O O . THR A 1 582 ? 105.066 132.089 128.070 1.00 89.98 582 THR A O 1
ATOM 8723 N N . CYS A 1 583 ? 106.622 132.638 126.555 1.00 82.05 583 CYS A N 1
ATOM 8724 C CA . CYS A 1 583 ? 107.480 131.494 126.827 1.00 81.36 583 CYS A CA 1
ATOM 8725 C C . CYS A 1 583 ? 108.692 131.939 127.634 1.00 76.42 583 CYS A C 1
ATOM 8726 O O . CYS A 1 583 ? 109.259 133.005 127.381 1.00 73.89 583 CYS A O 1
ATOM 8734 N N . GLN A 1 584 ? 109.099 131.102 128.592 1.00 73.78 584 GLN A N 1
ATOM 8735 C CA . GLN A 1 584 ? 110.170 131.436 129.535 1.00 69.74 584 GLN A CA 1
ATOM 8736 C C . GLN A 1 584 ? 109.727 132.544 130.496 1.00 71.21 584 GLN A C 1
ATOM 8737 O O . GLN A 1 584 ? 110.445 133.515 130.733 1.00 69.75 584 GLN A O 1
ATOM 8751 N N . VAL A 1 585 ? 108.522 132.385 131.046 1.00 72.48 585 VAL A N 1
ATOM 8752 C CA . VAL A 1 585 ? 108.007 133.286 132.075 1.00 71.83 585 VAL A CA 1
ATOM 8753 C C . VAL A 1 585 ? 107.836 132.604 133.423 1.00 71.93 585 VAL A C 1
ATOM 8754 O O . VAL A 1 585 ? 107.651 133.305 134.431 1.00 72.16 585 VAL A O 1
ATOM 8767 N N . SER A 1 586 ? 107.891 131.277 133.482 1.00 69.68 586 SER A N 1
ATOM 8768 C CA . SER A 1 586 ? 107.684 130.580 134.741 1.00 69.28 586 SER A CA 1
ATOM 8769 C C . SER A 1 586 ? 108.869 130.797 135.676 1.00 63.58 586 SER A C 1
ATOM 8770 O O . SER A 1 586 ? 109.964 131.186 135.260 1.00 57.77 586 SER A O 1
ATOM 8778 N N . GLY A 1 587 ? 108.634 130.543 136.964 1.00 61.34 587 GLY A N 1
ATOM 8779 C CA . GLY A 1 587 ? 109.717 130.630 137.928 1.00 53.78 587 GLY A CA 1
ATOM 8780 C C . GLY A 1 587 ? 110.854 129.683 137.598 1.00 53.56 587 GLY A C 1
ATOM 8781 O O . GLY A 1 587 ? 112.027 130.016 137.781 1.00 52.07 587 GLY A O 1
ATOM 8785 N N . TRP A 1 588 ? 110.521 128.491 137.099 1.00 50.87 588 TRP A N 1
ATOM 8786 C CA . TRP A 1 588 ? 111.552 127.541 136.701 1.00 51.02 588 TRP A CA 1
ATOM 8787 C C . TRP A 1 588 ? 112.418 128.108 135.585 1.00 49.52 588 TRP A C 1
ATOM 8788 O O . TRP A 1 588 ? 113.638 127.909 135.571 1.00 48.42 588 TRP A O 1
ATOM 8809 N N . ASP A 1 589 ? 111.803 128.815 134.637 1.00 49.15 589 ASP A N 1
ATOM 8810 C CA . ASP A 1 589 ? 112.552 129.330 133.498 1.00 50.19 589 ASP A CA 1
ATOM 8811 C C . ASP A 1 589 ? 113.594 130.356 133.925 1.00 46.24 589 ASP A C 1
ATOM 8812 O O . ASP A 1 589 ? 114.633 130.491 133.269 1.00 45.30 589 ASP A O 1
ATOM 8821 N N . HIS A 1 590 ? 113.341 131.090 135.010 1.00 44.01 590 HIS A N 1
ATOM 8822 C CA . HIS A 1 590 ? 114.356 132.003 135.523 1.00 40.11 590 HIS A CA 1
ATOM 8823 C C . HIS A 1 590 ? 115.538 131.247 136.115 1.00 37.18 590 HIS A C 1
ATOM 8824 O O . HIS A 1 590 ? 116.680 131.704 136.006 1.00 39.35 590 HIS A O 1
ATOM 8838 N N . VAL A 1 591 ? 115.287 130.099 136.747 1.00 37.18 591 VAL A N 1
ATOM 8839 C CA . VAL A 1 591 ? 116.384 129.265 137.229 1.00 34.95 591 VAL A CA 1
ATOM 8840 C C . VAL A 1 591 ? 117.225 128.780 136.058 1.00 34.46 591 VAL A C 1
ATOM 8841 O O . VAL A 1 591 ? 118.457 128.725 136.134 1.00 33.48 591 VAL A O 1
ATOM 8854 N N . PHE A 1 592 ? 116.565 128.419 134.958 1.00 37.07 592 PHE A N 1
ATOM 8855 C CA . PHE A 1 592 ? 117.269 127.971 133.762 1.00 35.51 592 PHE A CA 1
ATOM 8856 C C . PHE A 1 592 ? 118.237 129.039 133.266 1.00 33.14 592 PHE A C 1
ATOM 8857 O O . PHE A 1 592 ? 119.391 128.744 132.938 1.00 35.54 592 PHE A O 1
ATOM 8874 N N . LEU A 1 593 ? 117.789 130.295 133.220 1.00 34.51 593 LEU A N 1
ATOM 8875 C CA . LEU A 1 593 ? 118.669 131.374 132.784 1.00 33.03 593 LEU A CA 1
ATOM 8876 C C . LEU A 1 593 ? 119.694 131.719 133.857 1.00 30.22 593 LEU A C 1
ATOM 8877 O O . LEU A 1 593 ? 120.839 132.060 133.542 1.00 33.05 593 LEU A O 1
ATOM 8893 N N . GLY A 1 594 ? 119.303 131.633 135.129 1.00 30.42 594 GLY A N 1
ATOM 8894 C CA . GLY A 1 594 ? 120.235 131.929 136.203 1.00 28.23 594 GLY A CA 1
ATOM 8895 C C . GLY A 1 594 ? 121.417 130.981 136.239 1.00 28.14 594 GLY A C 1
ATOM 8896 O O . GLY A 1 594 ? 122.530 131.385 136.585 1.00 29.55 594 GLY A O 1
ATOM 8900 N N . LEU A 1 595 ? 121.196 129.713 135.889 1.00 28.87 595 LEU A N 1
ATOM 8901 C CA . LEU A 1 595 ? 122.292 128.748 135.883 1.00 26.38 595 LEU A CA 1
ATOM 8902 C C . LEU A 1 595 ? 123.376 129.150 134.893 1.00 27.04 595 LEU A C 1
ATOM 8903 O O . LEU A 1 595 ? 124.570 129.033 135.189 1.00 27.50 595 LEU A O 1
ATOM 8919 N N . PHE A 1 596 ? 122.983 129.627 133.710 1.00 27.29 596 PHE A N 1
ATOM 8920 C CA . PHE A 1 596 ? 123.973 130.061 132.731 1.00 25.54 596 PHE A CA 1
ATOM 8921 C C . PHE A 1 596 ? 124.812 131.212 133.270 1.00 24.48 596 PHE A C 1
ATOM 8922 O O . PHE A 1 596 ? 126.038 131.220 133.118 1.00 27.21 596 PHE A O 1
ATOM 8939 N N . TRP A 1 597 ? 124.170 132.195 133.902 1.00 24.91 597 TRP A N 1
ATOM 8940 C CA . TRP A 1 597 ? 124.914 133.344 134.402 1.00 25.38 597 TRP A CA 1
ATOM 8941 C C . TRP A 1 597 ? 125.739 132.993 135.630 1.00 23.76 597 TRP A C 1
ATOM 8942 O O . TRP A 1 597 ? 126.834 133.535 135.810 1.00 27.23 597 TRP A O 1
ATOM 8963 N N . MET A 1 598 ? 125.242 132.097 136.484 1.00 24.47 598 MET A N 1
ATOM 8964 C CA . MET A 1 598 ? 126.066 131.614 137.585 1.00 24.12 598 MET A CA 1
ATOM 8965 C C . MET A 1 598 ? 127.310 130.917 137.055 1.00 24.19 598 MET A C 1
ATOM 8966 O O . MET A 1 598 ? 128.416 131.130 137.563 1.00 26.84 598 MET A O 1
ATOM 8980 N N . TYR A 1 599 ? 127.149 130.084 136.025 1.00 24.28 599 TYR A N 1
ATOM 8981 C CA . TYR A 1 599 ? 128.306 129.450 135.404 1.00 22.82 599 TYR A CA 1
ATOM 8982 C C . TYR A 1 599 ? 129.251 130.491 134.822 1.00 22.47 599 TYR A C 1
ATOM 8983 O O . TYR A 1 599 ? 130.472 130.395 134.986 1.00 26.76 599 TYR A O 1
ATOM 9001 N N . ASN A 1 600 ? 128.704 131.493 134.135 1.00 23.91 600 ASN A N 1
ATOM 9002 C CA . ASN A 1 600 ? 129.539 132.549 133.578 1.00 24.68 600 ASN A CA 1
ATOM 9003 C C . ASN A 1 600 ? 130.258 133.315 134.681 1.00 25.05 600 ASN A C 1
ATOM 9004 O O . ASN A 1 600 ? 131.453 133.607 134.569 1.00 28.28 600 ASN A O 1
ATOM 9015 N N . SER A 1 601 ? 129.546 133.636 135.762 1.00 24.91 601 SER A N 1
ATOM 9016 C CA . SER A 1 601 ? 130.140 134.415 136.843 1.00 22.26 601 SER A CA 1
ATOM 9017 C C . SER A 1 601 ? 131.263 133.647 137.529 1.00 23.16 601 SER A C 1
ATOM 9018 O O . SER A 1 601 ? 132.359 134.180 137.735 1.00 25.24 601 SER A O 1
ATOM 9026 N N . LEU A 1 602 ? 131.010 132.390 137.893 1.00 24.30 602 LEU A N 1
ATOM 9027 C CA . LEU A 1 602 ? 132.002 131.634 138.649 1.00 23.09 602 LEU A CA 1
ATOM 9028 C C . LEU A 1 602 ? 133.182 131.220 137.782 1.00 22.65 602 LEU A C 1
ATOM 9029 O O . LEU A 1 602 ? 134.295 131.060 138.294 1.00 26.07 602 LEU A O 1
ATOM 9045 N N . SER A 1 603 ? 132.968 131.042 136.477 1.00 22.91 603 SER A N 1
ATOM 9046 C CA . SER A 1 603 ? 134.081 130.709 135.595 1.00 23.16 603 SER A CA 1
ATOM 9047 C C . SER A 1 603 ? 135.130 131.812 135.601 1.00 22.55 603 SER A C 1
ATOM 9048 O O . SER A 1 603 ? 136.334 131.535 135.610 1.00 25.34 603 SER A O 1
ATOM 9056 N N . ILE A 1 604 ? 134.692 133.072 135.594 1.00 22.47 604 ILE A N 1
ATOM 9057 C CA . ILE A 1 604 ? 135.636 134.182 135.643 1.00 23.59 604 ILE A CA 1
ATOM 9058 C C . ILE A 1 604 ? 136.320 134.242 137.003 1.00 22.33 604 ILE A C 1
ATOM 9059 O O . ILE A 1 604 ? 137.510 134.561 137.099 1.00 26.14 604 ILE A O 1
ATOM 9075 N N . VAL A 1 605 ? 135.583 133.944 138.074 1.00 22.09 605 VAL A N 1
ATOM 9076 C CA . VAL A 1 605 ? 136.163 133.993 139.414 1.00 20.34 605 VAL A CA 1
ATOM 9077 C C . VAL A 1 605 ? 137.318 133.006 139.529 1.00 21.20 605 VAL A C 1
ATOM 9078 O O . VAL A 1 605 ? 138.417 133.358 139.972 1.00 24.50 605 VAL A O 1
ATOM 9091 N N . ILE A 1 606 ? 137.087 131.752 139.133 1.00 22.69 606 ILE A N 1
ATOM 9092 C CA . ILE A 1 606 ? 138.139 130.747 139.254 1.00 20.72 606 ILE A CA 1
ATOM 9093 C C . ILE A 1 606 ? 139.276 131.036 138.282 1.00 22.29 606 ILE A C 1
ATOM 9094 O O . ILE A 1 606 ? 140.444 130.779 138.594 1.00 25.19 606 ILE A O 1
ATOM 9110 N N . PHE A 1 607 ? 138.968 131.558 137.092 1.00 22.42 607 PHE A N 1
ATOM 9111 C CA . PHE A 1 607 ? 140.030 131.994 136.192 1.00 21.93 607 PHE A CA 1
ATOM 9112 C C . PHE A 1 607 ? 140.839 133.124 136.814 1.00 22.02 607 PHE A C 1
ATOM 9113 O O . PHE A 1 607 ? 142.072 133.135 136.729 1.00 25.42 607 PHE A O 1
ATOM 9130 N N . HIS A 1 608 ? 140.162 134.085 137.443 1.00 23.47 608 HIS A N 1
ATOM 9131 C CA . HIS A 1 608 ? 140.869 135.143 138.155 1.00 22.03 608 HIS A CA 1
ATOM 9132 C C . HIS A 1 608 ? 141.788 134.555 139.218 1.00 21.87 608 HIS A C 1
ATOM 9133 O O . HIS A 1 608 ? 142.958 134.936 139.325 1.00 26.84 608 HIS A O 1
ATOM 9147 N N . PHE A 1 609 ? 141.275 133.610 140.007 1.00 21.87 609 PHE A N 1
ATOM 9148 C CA . PHE A 1 609 ? 142.091 132.984 141.042 1.00 21.29 609 PHE A CA 1
ATOM 9149 C C . PHE A 1 609 ? 143.285 132.261 140.434 1.00 22.24 609 PHE A C 1
ATOM 9150 O O . PHE A 1 609 ? 144.425 132.443 140.872 1.00 25.26 609 PHE A O 1
ATOM 9167 N N . SER A 1 610 ? 143.041 131.442 139.410 1.00 23.41 610 SER A N 1
ATOM 9168 C CA . SER A 1 610 ? 144.107 130.617 138.853 1.00 23.76 610 SER A CA 1
ATOM 9169 C C . SER A 1 610 ? 145.236 131.473 138.293 1.00 24.23 610 SER A C 1
ATOM 9170 O O . SER A 1 610 ? 146.415 131.220 138.565 1.00 26.96 610 SER A O 1
ATOM 9178 N N . TRP A 1 611 ? 144.897 132.497 137.508 1.00 24.61 611 TRP A N 1
ATOM 9179 C CA . TRP A 1 611 ? 145.937 133.294 136.866 1.00 25.17 611 TRP A CA 1
ATOM 9180 C C . TRP A 1 611 ? 146.673 134.162 137.878 1.00 24.39 611 TRP A C 1
ATOM 9181 O O . TRP A 1 611 ? 147.905 134.247 137.849 1.00 29.26 611 TRP A O 1
ATOM 9202 N N . LYS A 1 612 ? 145.936 134.816 138.778 1.00 25.29 612 LYS A N 1
ATOM 9203 C CA . LYS A 1 612 ? 146.571 135.709 139.742 1.00 26.04 612 LYS A CA 1
ATOM 9204 C C . LYS A 1 612 ? 147.546 134.954 140.637 1.00 25.85 612 LYS A C 1
ATOM 9205 O O . LYS A 1 612 ? 148.663 135.423 140.883 1.00 30.80 612 LYS A O 1
ATOM 9224 N N . MET A 1 613 ? 147.142 133.785 141.137 1.00 26.49 613 MET A N 1
ATOM 9225 C CA . MET A 1 613 ? 148.014 133.027 142.028 1.00 26.56 613 MET A CA 1
ATOM 9226 C C . MET A 1 613 ? 149.276 132.568 141.308 1.00 27.34 613 MET A C 1
ATOM 9227 O O . MET A 1 613 ? 150.381 132.678 141.849 1.00 32.51 613 MET A O 1
ATOM 9241 N N . GLN A 1 614 ? 149.133 132.050 140.087 1.00 26.72 614 GLN A N 1
ATOM 9242 C CA . GLN A 1 614 ? 150.305 131.617 139.333 1.00 27.46 614 GLN A CA 1
ATOM 9243 C C . GLN A 1 614 ? 151.206 132.795 138.994 1.00 28.76 614 GLN A C 1
ATOM 9244 O O . GLN A 1 614 ? 152.436 132.678 139.032 1.00 34.43 614 GLN A O 1
ATOM 9258 N N . SER A 1 615 ? 150.611 133.935 138.651 1.00 29.74 615 SER A N 1
ATOM 9259 C CA . SER A 1 615 ? 151.383 135.073 138.166 1.00 29.60 615 SER A CA 1
ATOM 9260 C C . SER A 1 615 ? 152.088 135.819 139.292 1.00 30.98 615 SER A C 1
ATOM 9261 O O . SER A 1 615 ? 153.217 136.286 139.110 1.00 36.06 615 SER A O 1
ATOM 9269 N N . ASP A 1 616 ? 151.452 135.944 140.456 1.00 32.37 616 ASP A N 1
ATOM 9270 C CA . ASP A 1 616 ? 151.917 136.866 141.480 1.00 34.02 616 ASP A CA 1
ATOM 9271 C C . ASP A 1 616 ? 152.179 136.234 142.840 1.00 32.96 616 ASP A C 1
ATOM 9272 O O . ASP A 1 616 ? 152.734 136.915 143.710 1.00 40.21 616 ASP A O 1
ATOM 9281 N N . VAL A 1 617 ? 151.809 134.973 143.058 1.00 31.78 617 VAL A N 1
ATOM 9282 C CA . VAL A 1 617 ? 151.962 134.363 144.375 1.00 32.52 617 VAL A CA 1
ATOM 9283 C C . VAL A 1 617 ? 152.831 133.115 144.297 1.00 31.90 617 VAL A C 1
ATOM 9284 O O . VAL A 1 617 ? 153.910 133.059 144.896 1.00 35.62 617 VAL A O 1
ATOM 9297 N N . TRP A 1 618 ? 152.370 132.112 143.558 1.00 32.57 618 TRP A N 1
ATOM 9298 C CA . TRP A 1 618 ? 153.059 130.831 143.518 1.00 31.29 618 TRP A CA 1
ATOM 9299 C C . TRP A 1 618 ? 154.367 130.938 142.744 1.00 34.46 618 TRP A C 1
ATOM 9300 O O . TRP A 1 618 ? 154.516 131.761 141.838 1.00 37.11 618 TRP A O 1
ATOM 9321 N N . GLY A 1 619 ? 155.314 130.091 143.109 1.00 36.02 619 GLY A N 1
ATOM 9322 C CA . GLY A 1 619 ? 156.602 130.072 142.449 1.00 38.01 619 GLY A CA 1
ATOM 9323 C C . GLY A 1 619 ? 157.655 129.457 143.343 1.00 41.15 619 GLY A C 1
ATOM 9324 O O . GLY A 1 619 ? 157.374 128.972 144.438 1.00 43.16 619 GLY A O 1
ATOM 9328 N N . THR A 1 620 ? 158.885 129.489 142.844 1.00 43.63 620 THR A N 1
ATOM 9329 C CA . THR A 1 620 ? 160.036 128.959 143.559 1.00 44.09 620 THR A CA 1
ATOM 9330 C C . THR A 1 620 ? 160.789 130.096 144.235 1.00 46.53 620 THR A C 1
ATOM 9331 O O . THR A 1 620 ? 160.909 131.192 143.680 1.00 49.16 620 THR A O 1
ATOM 9342 N N . VAL A 1 621 ? 161.296 129.827 145.434 1.00 49.76 621 VAL A N 1
ATOM 9343 C CA . VAL A 1 621 ? 162.029 130.807 146.224 1.00 52.43 621 VAL A CA 1
ATOM 9344 C C . VAL A 1 621 ? 163.501 130.426 146.194 1.00 57.99 621 VAL A C 1
ATOM 9345 O O . VAL A 1 621 ? 163.873 129.320 146.606 1.00 60.37 621 VAL A O 1
ATOM 9358 N N . SER A 1 622 ? 164.335 131.338 145.705 1.00 66.18 622 SER A N 1
ATOM 9359 C CA . SER A 1 622 ? 165.766 131.109 145.682 1.00 69.44 622 SER A CA 1
ATOM 9360 C C . SER A 1 622 ? 166.324 131.134 147.103 1.00 74.17 622 SER A C 1
ATOM 9361 O O . SER A 1 622 ? 165.738 131.747 147.998 1.00 74.36 622 SER A O 1
ATOM 9369 N N . PRO A 1 623 ? 167.458 130.467 147.339 1.00 77.15 623 PRO A N 1
ATOM 9370 C CA . PRO A 1 623 ? 168.058 130.534 148.682 1.00 77.92 623 PRO A CA 1
ATOM 9371 C C . PRO A 1 623 ? 168.313 131.956 149.146 1.00 79.51 623 PRO A C 1
ATOM 9372 O O . PRO A 1 623 ? 168.148 132.255 150.335 1.00 79.35 623 PRO A O 1
ATOM 9383 N N . ASP A 1 624 ? 168.710 132.847 148.236 1.00 79.49 624 ASP A N 1
ATOM 9384 C CA . ASP A 1 624 ? 168.892 134.246 148.608 1.00 79.16 624 ASP A CA 1
ATOM 9385 C C . ASP A 1 624 ? 167.570 134.880 149.025 1.00 79.10 624 ASP A C 1
ATOM 9386 O O . ASP A 1 624 ? 167.524 135.667 149.977 1.00 78.22 624 ASP A O 1
ATOM 9395 N N . GLY A 1 625 ? 166.486 134.550 148.325 1.00 78.08 625 GLY A N 1
ATOM 9396 C CA . GLY A 1 625 ? 165.173 135.055 148.682 1.00 74.81 625 GLY A CA 1
ATOM 9397 C C . GLY A 1 625 ? 164.319 135.454 147.496 1.00 71.84 625 GLY A C 1
ATOM 9398 O O . GLY A 1 625 ? 163.112 135.665 147.642 1.00 70.90 625 GLY A O 1
ATOM 9402 N N . SER A 1 626 ? 164.927 135.563 146.317 1.00 71.26 626 SER A N 1
ATOM 9403 C CA . SER A 1 626 ? 164.182 135.967 145.132 1.00 68.11 626 SER A CA 1
ATOM 9404 C C . SER A 1 626 ? 163.135 134.918 144.776 1.00 62.20 626 SER A C 1
ATOM 9405 O O . SER A 1 626 ? 163.365 133.713 144.913 1.00 63.11 626 SER A O 1
ATOM 9413 N N . VAL A 1 627 ? 161.978 135.384 144.314 1.00 55.54 627 VAL A N 1
ATOM 9414 C CA . VAL A 1 627 ? 160.852 134.526 143.965 1.00 51.41 627 VAL A CA 1
ATOM 9415 C C . VAL A 1 627 ? 160.683 134.535 142.453 1.00 48.70 627 VAL A C 1
ATOM 9416 O O . VAL A 1 627 ? 160.645 135.603 141.832 1.00 49.31 627 VAL A O 1
ATOM 9429 N N . THR A 1 628 ? 160.580 133.346 141.866 1.00 45.58 628 THR A N 1
ATOM 9430 C CA . THR A 1 628 ? 160.311 133.175 140.442 1.00 42.18 628 THR A CA 1
ATOM 9431 C C . THR A 1 628 ? 158.909 132.595 140.305 1.00 39.96 628 THR A C 1
ATOM 9432 O O . THR A 1 628 ? 158.681 131.425 140.631 1.00 43.28 628 THR A O 1
ATOM 9443 N N . HIS A 1 629 ? 157.975 133.408 139.823 1.00 36.50 629 HIS A N 1
ATOM 9444 C CA . HIS A 1 629 ? 156.582 132.998 139.761 1.00 34.88 629 HIS A CA 1
ATOM 9445 C C . HIS A 1 629 ? 156.341 132.052 138.588 1.00 35.59 629 HIS A C 1
ATOM 9446 O O . HIS A 1 629 ? 157.131 131.966 137.645 1.00 39.18 629 HIS A O 1
ATOM 9459 N N . VAL A 1 630 ? 155.220 131.331 138.664 1.00 35.36 630 VAL A N 1
ATOM 9460 C CA . VAL A 1 630 ? 154.921 130.303 137.670 1.00 34.71 630 VAL A CA 1
ATOM 9461 C C . VAL A 1 630 ? 154.794 130.921 136.282 1.00 35.19 630 VAL A C 1
ATOM 9462 O O . VAL A 1 630 ? 155.360 130.414 135.307 1.00 40.45 630 VAL A O 1
ATOM 9475 N N . THR A 1 631 ? 154.049 132.022 136.168 1.00 35.06 631 THR A N 1
ATOM 9476 C CA . THR A 1 631 ? 153.868 132.707 134.893 1.00 36.39 631 THR A CA 1
ATOM 9477 C C . THR A 1 631 ? 154.566 134.064 134.862 1.00 37.84 631 THR A C 1
ATOM 9478 O O . THR A 1 631 ? 154.207 134.924 134.052 1.00 38.97 631 THR A O 1
ATOM 9489 N N . LEU A 1 632 ? 155.555 134.270 135.732 1.00 39.86 632 LEU A N 1
ATOM 9490 C CA . LEU A 1 632 ? 156.464 135.415 135.648 1.00 37.89 632 LEU A CA 1
ATOM 9491 C C . LEU A 1 632 ? 155.717 136.748 135.675 1.00 37.90 632 LEU A C 1
ATOM 9492 O O . LEU A 1 632 ? 156.059 137.685 134.953 1.00 39.47 632 LEU A O 1
ATOM 9508 N N . GLY A 1 633 ? 154.690 136.836 136.513 1.00 38.33 633 GLY A N 1
ATOM 9509 C CA . GLY A 1 633 ? 154.038 138.115 136.752 1.00 36.68 633 GLY A CA 1
ATOM 9510 C C . GLY A 1 633 ? 153.464 138.768 135.514 1.00 35.97 633 GLY A C 1
ATOM 9511 O O . GLY A 1 633 ? 153.522 139.997 135.383 1.00 39.70 633 GLY A O 1
ATOM 9515 N N . ASN A 1 634 ? 152.904 137.979 134.603 1.00 34.78 634 ASN A N 1
ATOM 9516 C CA . ASN A 1 634 ? 152.315 138.509 133.380 1.00 33.77 634 ASN A CA 1
ATOM 9517 C C . ASN A 1 634 ? 150.870 138.958 133.564 1.00 32.24 634 ASN A C 1
ATOM 9518 O O . ASN A 1 634 ? 150.275 139.479 132.617 1.00 35.47 634 ASN A O 1
ATOM 9529 N N . PHE A 1 635 ? 150.298 138.773 134.755 1.00 33.69 635 PHE A N 1
ATOM 9530 C CA . PHE A 1 635 ? 148.904 139.144 134.977 1.00 31.37 635 PHE A CA 1
ATOM 9531 C C . PHE A 1 635 ? 148.692 140.645 134.813 1.00 32.62 635 PHE A C 1
ATOM 9532 O O . PHE A 1 635 ? 147.692 141.077 134.230 1.00 34.92 635 PHE A O 1
ATOM 9549 N N . ALA A 1 636 ? 149.628 141.455 135.311 1.00 32.78 636 ALA A N 1
ATOM 9550 C CA . ALA A 1 636 ? 149.413 142.899 135.349 1.00 34.16 636 ALA A CA 1
ATOM 9551 C C . ALA A 1 636 ? 149.222 143.479 133.952 1.00 35.35 636 ALA A C 1
ATOM 9552 O O . ALA A 1 636 ? 148.342 144.321 133.739 1.00 37.87 636 ALA A O 1
ATOM 9559 N N . GLN A 1 637 ? 150.036 143.050 132.987 1.00 35.63 637 GLN A N 1
ATOM 9560 C CA . GLN A 1 637 ? 149.985 143.613 131.644 1.00 35.52 637 GLN A CA 1
ATOM 9561 C C . GLN A 1 637 ? 149.119 142.817 130.678 1.00 35.30 637 GLN A C 1
ATOM 9562 O O . GLN A 1 637 ? 148.716 143.363 129.646 1.00 38.33 637 GLN A O 1
ATOM 9576 N N . SER A 1 638 ? 148.821 141.555 130.979 1.00 33.33 638 SER A N 1
ATOM 9577 C CA . SER A 1 638 ? 148.035 140.718 130.083 1.00 32.51 638 SER A CA 1
ATOM 9578 C C . SER A 1 638 ? 146.569 140.623 130.474 1.00 31.89 638 SER A C 1
ATOM 9579 O O . SER A 1 638 ? 145.714 140.510 129.593 1.00 34.83 638 SER A O 1
ATOM 9587 N N . ALA A 1 639 ? 146.253 140.670 131.765 1.00 31.45 639 ALA A N 1
ATOM 9588 C CA . ALA A 1 639 ? 144.885 140.481 132.229 1.00 29.93 639 ALA A CA 1
ATOM 9589 C C . ALA A 1 639 ? 144.005 141.705 132.009 1.00 29.76 639 ALA A C 1
ATOM 9590 O O . ALA A 1 639 ? 142.875 141.729 132.504 1.00 34.54 639 ALA A O 1
ATOM 9597 N N . ILE A 1 640 ? 144.488 142.713 131.278 1.00 31.28 640 ILE A N 1
ATOM 9598 C CA . ILE A 1 640 ? 143.723 143.929 131.033 1.00 30.61 640 ILE A CA 1
ATOM 9599 C C . ILE A 1 640 ? 143.108 143.958 129.642 1.00 31.08 640 ILE A C 1
ATOM 9600 O O . ILE A 1 640 ? 142.482 144.959 129.272 1.00 33.94 640 ILE A O 1
ATOM 9616 N N . THR A 1 641 ? 143.271 142.894 128.860 1.00 29.94 641 THR A N 1
ATOM 9617 C CA . THR A 1 641 ? 142.661 142.776 127.545 1.00 29.60 641 THR A CA 1
ATOM 9618 C C . THR A 1 641 ? 142.051 141.391 127.406 1.00 30.62 641 THR A C 1
ATOM 9619 O O . THR A 1 641 ? 142.501 140.433 128.037 1.00 34.50 641 THR A O 1
ATOM 9630 N N . ILE A 1 642 ? 141.018 141.290 126.568 1.00 29.29 642 ILE A N 1
ATOM 9631 C CA . ILE A 1 642 ? 140.428 139.983 126.299 1.00 28.64 642 ILE A CA 1
ATOM 9632 C C . ILE A 1 642 ? 141.422 139.102 125.557 1.00 29.59 642 ILE A C 1
ATOM 9633 O O . ILE A 1 642 ? 141.488 137.888 125.785 1.00 31.41 642 ILE A O 1
ATOM 9649 N N . ASN A 1 643 ? 142.210 139.695 124.658 1.00 30.36 643 ASN A N 1
ATOM 9650 C CA . ASN A 1 643 ? 143.227 138.928 123.948 1.00 30.43 643 ASN A CA 1
ATOM 9651 C C . ASN A 1 643 ? 144.245 138.344 124.917 1.00 29.42 643 ASN A C 1
ATOM 9652 O O . ASN A 1 643 ? 144.728 137.223 124.722 1.00 31.09 643 ASN A O 1
ATOM 9663 N N . GLY A 1 644 ? 144.589 139.092 125.967 1.00 30.26 644 GLY A N 1
ATOM 9664 C CA . GLY A 1 644 ? 145.525 138.576 126.951 1.00 29.51 644 GLY A CA 1
ATOM 9665 C C . GLY A 1 644 ? 145.005 137.340 127.658 1.00 29.23 644 GLY A C 1
ATOM 9666 O O . GLY A 1 644 ? 145.737 136.366 127.842 1.00 32.33 644 GLY A O 1
ATOM 9670 N N . TRP A 1 645 ? 143.734 137.363 128.066 1.00 27.70 645 TRP A N 1
ATOM 9671 C CA . TRP A 1 645 ? 143.136 136.173 128.663 1.00 27.22 645 TRP A CA 1
ATOM 9672 C C . TRP A 1 645 ? 143.133 135.012 127.679 1.00 27.83 645 TRP A C 1
ATOM 9673 O O . TRP A 1 645 ? 143.455 133.876 128.045 1.00 31.13 645 TRP A O 1
ATOM 9694 N N . LEU A 1 646 ? 142.772 135.277 126.423 1.00 30.23 646 LEU A N 1
ATOM 9695 C CA . LEU A 1 646 ? 142.747 134.217 125.422 1.00 28.77 646 LEU A CA 1
ATOM 9696 C C . LEU A 1 646 ? 144.143 133.654 125.188 1.00 27.34 646 LEU A C 1
ATOM 9697 O O . LEU A 1 646 ? 144.333 132.434 125.135 1.00 29.77 646 LEU A O 1
ATOM 9713 N N . ARG A 1 647 ? 145.136 134.532 125.055 1.00 29.31 647 ARG A N 1
ATOM 9714 C CA . ARG A 1 647 ? 146.482 134.094 124.704 1.00 28.50 647 ARG A CA 1
ATOM 9715 C C . ARG A 1 647 ? 147.253 133.624 125.931 1.00 28.27 647 ARG A C 1
ATOM 9716 O O . ARG A 1 647 ? 147.729 132.486 125.982 1.00 32.12 647 ARG A O 1
ATOM 9737 N N . ASP A 1 648 ? 147.390 134.494 126.929 1.00 30.31 648 ASP A N 1
ATOM 9738 C CA . ASP A 1 648 ? 148.315 134.221 128.020 1.00 28.96 648 ASP A CA 1
ATOM 9739 C C . ASP A 1 648 ? 147.735 133.276 129.063 1.00 28.42 648 ASP A C 1
ATOM 9740 O O . ASP A 1 648 ? 148.498 132.587 129.748 1.00 32.58 648 ASP A O 1
ATOM 9749 N N . PHE A 1 649 ? 146.412 133.233 129.224 1.00 27.21 649 PHE A N 1
ATOM 9750 C CA . PHE A 1 649 ? 145.800 132.310 130.175 1.00 26.85 649 PHE A CA 1
ATOM 9751 C C . PHE A 1 649 ? 145.321 131.021 129.514 1.00 25.52 649 PHE A C 1
ATOM 9752 O O . PHE A 1 649 ? 145.802 129.936 129.851 1.00 31.59 649 PHE A O 1
ATOM 9769 N N . LEU A 1 650 ? 144.392 131.115 128.562 1.00 27.29 650 LEU A N 1
ATOM 9770 C CA . LEU A 1 650 ? 143.793 129.906 128.003 1.00 27.27 650 LEU A CA 1
ATOM 9771 C C . LEU A 1 650 ? 144.768 129.184 127.082 1.00 27.13 650 LEU A C 1
ATOM 9772 O O . LEU A 1 650 ? 145.099 128.014 127.303 1.00 30.47 650 LEU A O 1
ATOM 9788 N N . TRP A 1 651 ? 145.234 129.866 126.036 1.00 28.27 651 TRP A N 1
ATOM 9789 C CA . TRP A 1 651 ? 146.110 129.215 125.067 1.00 26.16 651 TRP A CA 1
ATOM 9790 C C . TRP A 1 651 ? 147.404 128.742 125.716 1.00 25.94 651 TRP A C 1
ATOM 9791 O O . TRP A 1 651 ? 147.856 127.619 125.469 1.00 29.69 651 TRP A O 1
ATOM 9812 N N . ALA A 1 652 ? 148.017 129.584 126.549 1.00 26.65 652 ALA A N 1
ATOM 9813 C CA . ALA A 1 652 ? 149.324 129.250 127.106 1.00 25.04 652 ALA A CA 1
ATOM 9814 C C . ALA A 1 652 ? 149.222 128.129 128.134 1.00 27.18 652 ALA A C 1
ATOM 9815 O O . ALA A 1 652 ? 150.021 127.187 128.117 1.00 32.41 652 ALA A O 1
ATOM 9822 N N . GLN A 1 653 ? 148.250 128.213 129.041 1.00 28.32 653 GLN A N 1
ATOM 9823 C CA . GLN A 1 653 ? 148.144 127.225 130.107 1.00 28.12 653 GLN A CA 1
ATOM 9824 C C . GLN A 1 653 ? 147.435 125.951 129.672 1.00 30.01 653 GLN A C 1
ATOM 9825 O O . GLN A 1 653 ? 147.526 124.942 130.379 1.00 34.00 653 GLN A O 1
ATOM 9839 N N . ALA A 1 654 ? 146.737 125.965 128.537 1.00 30.40 654 ALA A N 1
ATOM 9840 C CA . ALA A 1 654 ? 146.150 124.742 128.008 1.00 26.94 654 ALA A CA 1
ATOM 9841 C C . ALA A 1 654 ? 147.194 123.808 127.412 1.00 29.53 654 ALA A C 1
ATOM 9842 O O . ALA A 1 654 ? 146.859 122.668 127.077 1.00 33.79 654 ALA A O 1
ATOM 9849 N N . ALA A 1 655 ? 148.441 124.262 127.268 1.00 29.57 655 ALA A N 1
ATOM 9850 C CA . ALA A 1 655 ? 149.475 123.413 126.688 1.00 30.85 655 ALA A CA 1
ATOM 9851 C C . ALA A 1 655 ? 149.649 122.120 127.471 1.00 33.27 655 ALA A C 1
ATOM 9852 O O . ALA A 1 655 ? 149.933 121.072 126.882 1.00 38.90 655 ALA A O 1
ATOM 9859 N N . ASN A 1 656 ? 149.488 122.170 128.794 1.00 32.59 656 ASN A N 1
ATOM 9860 C CA . ASN A 1 656 ? 149.705 120.980 129.608 1.00 30.86 656 ASN A CA 1
ATOM 9861 C C . ASN A 1 656 ? 148.662 119.909 129.313 1.00 31.36 656 ASN A C 1
ATOM 9862 O O . ASN A 1 656 ? 148.999 118.735 129.125 1.00 35.23 656 ASN A O 1
ATOM 9873 N N . VAL A 1 657 ? 147.386 120.295 129.264 1.00 29.11 657 VAL A N 1
ATOM 9874 C CA . VAL A 1 657 ? 146.329 119.302 129.097 1.00 29.38 657 VAL A CA 1
ATOM 9875 C C . VAL A 1 657 ? 146.351 118.721 127.687 1.00 30.08 657 VAL A C 1
ATOM 9876 O O . VAL A 1 657 ? 146.133 117.519 127.498 1.00 33.12 657 VAL A O 1
ATOM 9889 N N . ILE A 1 658 ? 146.612 119.553 126.676 1.00 32.19 658 ILE A N 1
ATOM 9890 C CA . ILE A 1 658 ? 146.602 119.059 125.302 1.00 33.39 658 ILE A CA 1
ATOM 9891 C C . ILE A 1 658 ? 147.838 118.230 124.974 1.00 33.61 658 ILE A C 1
ATOM 9892 O O . ILE A 1 658 ? 147.832 117.492 123.982 1.00 38.52 658 ILE A O 1
ATOM 9908 N N . ASN A 1 659 ? 148.898 118.331 125.774 1.00 33.41 659 ASN A N 1
ATOM 9909 C CA . ASN A 1 659 ? 150.102 117.532 125.595 1.00 31.91 659 ASN A CA 1
ATOM 9910 C C . ASN A 1 659 ? 150.165 116.354 126.558 1.00 33.69 659 ASN A C 1
ATOM 9911 O O . ASN A 1 659 ? 151.232 115.754 126.719 1.00 38.46 659 ASN A O 1
ATOM 9922 N N . SER A 1 660 ? 149.050 116.013 127.201 1.00 32.89 660 SER A N 1
ATOM 9923 C CA . SER A 1 660 ? 149.040 114.991 128.238 1.00 31.94 660 SER A CA 1
ATOM 9924 C C . SER A 1 660 ? 148.991 113.570 127.692 1.00 33.69 660 SER A C 1
ATOM 9925 O O . SER A 1 660 ? 149.252 112.631 128.450 1.00 36.30 660 SER A O 1
ATOM 9933 N N . TYR A 1 661 ? 148.668 113.383 126.414 1.00 33.06 661 TYR A N 1
ATOM 9934 C CA . TYR A 1 661 ? 148.578 112.035 125.869 1.00 31.41 661 TYR A CA 1
ATOM 9935 C C . TYR A 1 661 ? 149.905 111.306 126.023 1.00 33.46 661 TYR A C 1
ATOM 9936 O O . TYR A 1 661 ? 150.978 111.881 125.825 1.00 38.45 661 TYR A O 1
ATOM 9954 N N . GLY A 1 662 ? 149.825 110.026 126.380 1.00 34.38 662 GLY A N 1
ATOM 9955 C CA . GLY A 1 662 ? 151.008 109.214 126.568 1.00 34.88 662 GLY A CA 1
ATOM 9956 C C . GLY A 1 662 ? 151.665 109.337 127.923 1.00 35.93 662 GLY A C 1
ATOM 9957 O O . GLY A 1 662 ? 152.732 108.748 128.128 1.00 41.30 662 GLY A O 1
ATOM 9961 N N . SER A 1 663 ? 151.068 110.076 128.854 1.00 35.46 663 SER A N 1
ATOM 9962 C CA . SER A 1 663 ? 151.616 110.263 130.190 1.00 34.29 663 SER A CA 1
ATOM 9963 C C . SER A 1 663 ? 150.551 109.906 131.220 1.00 35.06 663 SER A C 1
ATOM 9964 O O . SER A 1 663 ? 149.414 109.567 130.882 1.00 36.28 663 SER A O 1
ATOM 9972 N N . ALA A 1 664 ? 150.932 109.984 132.496 1.00 36.20 664 ALA A N 1
ATOM 9973 C CA . ALA A 1 664 ? 149.987 109.711 133.572 1.00 34.81 664 ALA A CA 1
ATOM 9974 C C . ALA A 1 664 ? 148.839 110.709 133.596 1.00 33.63 664 ALA A C 1
ATOM 9975 O O . ALA A 1 664 ? 147.773 110.397 134.136 1.00 35.89 664 ALA A O 1
ATOM 9982 N N . LEU A 1 665 ? 149.028 111.897 133.027 1.00 32.43 665 LEU A N 1
ATOM 9983 C CA . LEU A 1 665 ? 147.987 112.913 132.972 1.00 30.22 665 LEU A CA 1
ATOM 9984 C C . LEU A 1 665 ? 147.090 112.766 131.750 1.00 29.24 665 LEU A C 1
ATOM 9985 O O . LEU A 1 665 ? 146.244 113.633 131.512 1.00 31.35 665 LEU A O 1
ATOM 10001 N N . SER A 1 666 ? 147.257 111.693 130.974 1.00 29.76 666 SER A N 1
ATOM 10002 C CA . SER A 1 666 ? 146.481 111.537 129.748 1.00 29.64 666 SER A CA 1
ATOM 10003 C C . SER A 1 666 ? 144.983 111.527 130.022 1.00 27.52 666 SER A C 1
ATOM 10004 O O . SER A 1 666 ? 144.195 111.921 129.156 1.00 30.42 666 SER A O 1
ATOM 10012 N N . ALA A 1 667 ? 144.569 111.080 131.210 1.00 27.40 667 ALA A N 1
ATOM 10013 C CA . ALA A 1 667 ? 143.145 111.050 131.524 1.00 26.96 667 ALA A CA 1
ATOM 10014 C C . ALA A 1 667 ? 142.543 112.447 131.468 1.00 26.52 667 ALA A C 1
ATOM 10015 O O . ALA A 1 667 ? 141.414 112.626 130.998 1.00 28.90 667 ALA A O 1
ATOM 10022 N N . TYR A 1 668 ? 143.278 113.449 131.949 1.00 26.10 668 TYR A N 1
ATOM 10023 C CA . TYR A 1 668 ? 142.786 114.820 131.875 1.00 25.57 668 TYR A CA 1
ATOM 10024 C C . TYR A 1 668 ? 142.670 115.283 130.429 1.00 25.39 668 TYR A C 1
ATOM 10025 O O . TYR A 1 668 ? 141.719 115.987 130.073 1.00 28.57 668 TYR A O 1
ATOM 10043 N N . GLY A 1 669 ? 143.624 114.899 129.582 1.00 25.50 669 GLY A N 1
ATOM 10044 C CA . GLY A 1 669 ? 143.492 115.194 128.165 1.00 25.59 669 GLY A CA 1
ATOM 10045 C C . GLY A 1 669 ? 142.223 114.609 127.575 1.00 26.28 669 GLY A C 1
ATOM 10046 O O . GLY A 1 669 ? 141.542 115.256 126.776 1.00 29.85 669 GLY A O 1
ATOM 10050 N N . ILE A 1 670 ? 141.885 113.379 127.964 1.00 24.95 670 ILE A N 1
ATOM 10051 C CA . ILE A 1 670 ? 140.660 112.754 127.474 1.00 25.95 670 ILE A CA 1
ATOM 10052 C C . ILE A 1 670 ? 139.440 113.517 127.974 1.00 25.38 670 ILE A C 1
ATOM 10053 O O . ILE A 1 670 ? 138.526 113.836 127.205 1.00 27.25 670 ILE A O 1
ATOM 10069 N N . MET A 1 671 ? 139.404 113.819 129.273 1.00 24.64 671 MET A N 1
ATOM 10070 C CA . MET A 1 671 ? 138.250 114.514 129.831 1.00 24.20 671 MET A CA 1
ATOM 10071 C C . MET A 1 671 ? 138.164 115.950 129.331 1.00 24.30 671 MET A C 1
ATOM 10072 O O . MET A 1 671 ? 137.069 116.519 129.273 1.00 28.65 671 MET A O 1
ATOM 10086 N N . PHE A 1 672 ? 139.299 116.549 128.969 1.00 23.60 672 PHE A N 1
ATOM 10087 C CA . PHE A 1 672 ? 139.277 117.882 128.378 1.00 22.14 672 PHE A CA 1
ATOM 10088 C C . PHE A 1 672 ? 138.481 117.888 127.079 1.00 23.98 672 PHE A C 1
ATOM 10089 O O . PHE A 1 672 ? 137.664 118.786 126.846 1.00 27.06 672 PHE A O 1
ATOM 10106 N N . LEU A 1 673 ? 138.704 116.890 126.221 1.00 25.21 673 LEU A N 1
ATOM 10107 C CA . LEU A 1 673 ? 137.888 116.752 125.020 1.00 24.27 673 LEU A CA 1
ATOM 10108 C C . LEU A 1 673 ? 136.478 116.288 125.358 1.00 23.62 673 LEU A C 1
ATOM 10109 O O . LEU A 1 673 ? 135.519 116.686 124.688 1.00 26.76 673 LEU A O 1
ATOM 10125 N N . ALA A 1 674 ? 136.335 115.447 126.382 1.00 23.72 674 ALA A N 1
ATOM 10126 C CA . ALA A 1 674 ? 135.010 115.002 126.793 1.00 23.52 674 ALA A CA 1
ATOM 10127 C C . ALA A 1 674 ? 134.136 116.184 127.185 1.00 23.03 674 ALA A C 1
ATOM 10128 O O . ALA A 1 674 ? 132.954 116.239 126.829 1.00 26.87 674 ALA A O 1
ATOM 10135 N N . GLY A 1 675 ? 134.701 117.142 127.921 1.00 23.64 675 GLY A N 1
ATOM 10136 C CA . GLY A 1 675 ? 133.933 118.314 128.304 1.00 22.82 675 GLY A CA 1
ATOM 10137 C C . GLY A 1 675 ? 133.515 119.155 127.113 1.00 22.75 675 GLY A C 1
ATOM 10138 O O . GLY A 1 675 ? 132.368 119.596 127.026 1.00 26.48 675 GLY A O 1
ATOM 10142 N N . HIS A 1 676 ? 134.440 119.387 126.177 1.00 20.85 676 HIS A N 1
ATOM 10143 C CA . HIS A 1 676 ? 134.100 120.160 124.987 1.00 21.54 676 HIS A CA 1
ATOM 10144 C C . HIS A 1 676 ? 132.958 119.502 124.218 1.00 22.97 676 HIS A C 1
ATOM 10145 O O . HIS A 1 676 ? 132.072 120.189 123.699 1.00 24.99 676 HIS A O 1
ATOM 10159 N N . PHE A 1 677 ? 132.957 118.168 124.142 1.00 22.78 677 PHE A N 1
ATOM 10160 C CA . PHE A 1 677 ? 131.909 117.464 123.409 1.00 22.71 677 PHE A CA 1
ATOM 10161 C C . PHE A 1 677 ? 130.546 117.656 124.065 1.00 22.42 677 PHE A C 1
ATOM 10162 O O . PHE A 1 677 ? 129.564 117.987 123.392 1.00 24.51 677 PHE A O 1
ATOM 10179 N N . VAL A 1 678 ? 130.467 117.451 125.382 1.00 23.63 678 VAL A N 1
ATOM 10180 C CA . VAL A 1 678 ? 129.182 117.554 126.070 1.00 23.10 678 VAL A CA 1
ATOM 10181 C C . VAL A 1 678 ? 128.643 118.975 125.983 1.00 22.55 678 VAL A C 1
ATOM 10182 O O . VAL A 1 678 ? 127.430 119.188 125.875 1.00 26.25 678 VAL A O 1
ATOM 10195 N N . PHE A 1 679 ? 129.529 119.971 126.032 1.00 23.68 679 PHE A N 1
ATOM 10196 C CA . PHE A 1 679 ? 129.096 121.352 125.847 1.00 23.62 679 PHE A CA 1
ATOM 10197 C C . PHE A 1 679 ? 128.450 121.539 124.481 1.00 22.72 679 PHE A C 1
ATOM 10198 O O . PHE A 1 679 ? 127.372 122.133 124.365 1.00 25.79 679 PHE A O 1
ATOM 10215 N N . ALA A 1 680 ? 129.096 121.030 123.432 1.00 22.30 680 ALA A N 1
ATOM 10216 C CA . ALA A 1 680 ? 128.539 121.146 122.090 1.00 23.69 680 ALA A CA 1
ATOM 10217 C C . ALA A 1 680 ? 127.257 120.338 121.955 1.00 23.54 680 ALA A C 1
ATOM 10218 O O . ALA A 1 680 ? 126.292 120.791 121.330 1.00 25.17 680 ALA A O 1
ATOM 10225 N N . PHE A 1 681 ? 127.233 119.140 122.538 1.00 24.99 681 PHE A N 1
ATOM 10226 C CA . PHE A 1 681 ? 126.045 118.299 122.470 1.00 23.16 681 PHE A CA 1
ATOM 10227 C C . PHE A 1 681 ? 124.836 119.003 123.071 1.00 24.16 681 PHE A C 1
ATOM 10228 O O . PHE A 1 681 ? 123.714 118.864 122.571 1.00 28.72 681 PHE A O 1
ATOM 10245 N N . SER A 1 682 ? 125.046 119.770 124.143 1.00 24.10 682 SER A N 1
ATOM 10246 C CA . SER A 1 682 ? 123.934 120.449 124.799 1.00 24.81 682 SER A CA 1
ATOM 10247 C C . SER A 1 682 ? 123.265 121.459 123.876 1.00 24.50 682 SER A C 1
ATOM 10248 O O . SER A 1 682 ? 122.067 121.726 124.015 1.00 28.26 682 SER A O 1
ATOM 10256 N N . LEU A 1 683 ? 124.017 122.035 122.938 1.00 24.32 683 LEU A N 1
ATOM 10257 C CA . LEU A 1 683 ? 123.444 123.037 122.047 1.00 25.04 683 LEU A CA 1
ATOM 10258 C C . LEU A 1 683 ? 122.335 122.463 121.179 1.00 25.10 683 LEU A C 1
ATOM 10259 O O . LEU A 1 683 ? 121.472 123.216 120.718 1.00 27.17 683 LEU A O 1
ATOM 10275 N N . MET A 1 684 ? 122.330 121.148 120.951 1.00 25.48 684 MET A N 1
ATOM 10276 C CA . MET A 1 684 ? 121.238 120.541 120.199 1.00 26.11 684 MET A CA 1
ATOM 10277 C C . MET A 1 684 ? 119.910 120.737 120.918 1.00 26.34 684 MET A C 1
ATOM 10278 O O . MET A 1 684 ? 118.887 121.020 120.285 1.00 31.18 684 MET A O 1
ATOM 10292 N N . PHE A 1 685 ? 119.908 120.587 122.243 1.00 26.14 685 PHE A N 1
ATOM 10293 C CA . PHE A 1 685 ? 118.686 120.770 123.017 1.00 26.52 685 PHE A CA 1
ATOM 10294 C C . PHE A 1 685 ? 118.343 122.242 123.202 1.00 28.53 685 PHE A C 1
ATOM 10295 O O . PHE A 1 685 ? 117.167 122.616 123.162 1.00 33.95 685 PHE A O 1
ATOM 10312 N N . LEU A 1 686 ? 119.351 123.091 123.408 1.00 27.16 686 LEU A N 1
ATOM 10313 C CA . LEU A 1 686 ? 119.078 124.488 123.727 1.00 28.06 686 LEU A CA 1
ATOM 10314 C C . LEU A 1 686 ? 118.569 125.253 122.511 1.00 29.75 686 LEU A C 1
ATOM 10315 O O . LEU A 1 686 ? 117.718 126.140 122.643 1.00 36.33 686 LEU A O 1
ATOM 10331 N N . PHE A 1 687 ? 119.070 124.928 121.321 1.00 29.76 687 PHE A N 1
ATOM 10332 C CA . PHE A 1 687 ? 118.724 125.676 120.119 1.00 28.54 687 PHE A CA 1
ATOM 10333 C C . PHE A 1 687 ? 117.481 125.154 119.412 1.00 31.43 687 PHE A C 1
ATOM 10334 O O . PHE A 1 687 ? 116.937 125.862 118.559 1.00 37.56 687 PHE A O 1
ATOM 10351 N N . SER A 1 688 ? 117.018 123.952 119.734 1.00 32.51 688 SER A N 1
ATOM 10352 C CA . SER A 1 688 ? 115.908 123.325 119.032 1.00 33.04 688 SER A CA 1
ATOM 10353 C C . SER A 1 688 ? 114.671 123.292 119.924 1.00 37.99 688 SER A C 1
ATOM 10354 O O . SER A 1 688 ? 114.673 123.777 121.058 1.00 42.16 688 SER A O 1
ATOM 10362 N N . GLY A 1 689 ? 113.599 122.713 119.387 1.00 40.70 689 GLY A N 1
ATOM 10363 C CA . GLY A 1 689 ? 112.369 122.556 120.132 1.00 38.02 689 GLY A CA 1
ATOM 10364 C C . GLY A 1 689 ? 111.749 121.204 119.843 1.00 36.82 689 GLY A C 1
ATOM 10365 O O . GLY A 1 689 ? 112.083 120.540 118.860 1.00 39.35 689 GLY A O 1
ATOM 10369 N N . ARG A 1 690 ? 110.828 120.806 120.723 1.00 38.34 690 ARG A N 1
ATOM 10370 C CA . ARG A 1 690 ? 110.286 119.455 120.658 1.00 38.43 690 ARG A CA 1
ATOM 10371 C C . ARG A 1 690 ? 109.465 119.212 119.399 1.00 37.47 690 ARG A C 1
ATOM 10372 O O . ARG A 1 690 ? 109.311 118.056 118.993 1.00 39.32 690 ARG A O 1
ATOM 10393 N N . GLY A 1 691 ? 108.940 120.265 118.772 1.00 39.14 691 GLY A N 1
ATOM 10394 C CA . GLY A 1 691 ? 108.091 120.065 117.608 1.00 40.76 691 GLY A CA 1
ATOM 10395 C C . GLY A 1 691 ? 108.797 119.317 116.494 1.00 39.99 691 GLY A C 1
ATOM 10396 O O . GLY A 1 691 ? 108.246 118.380 115.911 1.00 41.09 691 GLY A O 1
ATOM 10400 N N . TYR A 1 692 ? 110.030 119.720 116.183 1.00 38.55 692 TYR A N 1
ATOM 10401 C CA . TYR A 1 692 ? 110.782 119.043 115.132 1.00 35.39 692 TYR A CA 1
ATOM 10402 C C . TYR A 1 692 ? 111.012 117.579 115.482 1.00 32.26 692 TYR A C 1
ATOM 10403 O O . TYR A 1 692 ? 110.829 116.689 114.644 1.00 33.82 692 TYR A O 1
ATOM 10421 N N . TRP A 1 693 ? 111.415 117.312 116.724 1.00 31.11 693 TRP A N 1
ATOM 10422 C CA . TRP A 1 693 ? 111.779 115.954 117.109 1.00 30.17 693 TRP A CA 1
ATOM 10423 C C . TRP A 1 693 ? 110.569 115.033 117.157 1.00 32.22 693 TRP A C 1
ATOM 10424 O O . TRP A 1 693 ? 110.685 113.847 116.831 1.00 33.71 693 TRP A O 1
ATOM 10445 N N . GLN A 1 694 ? 109.406 115.550 117.556 1.00 34.42 694 GLN A N 1
ATOM 10446 C CA . GLN A 1 694 ? 108.206 114.723 117.542 1.00 34.91 694 GLN A CA 1
ATOM 10447 C C . GLN A 1 694 ? 107.867 114.283 116.125 1.00 35.26 694 GLN A C 1
ATOM 10448 O O . GLN A 1 694 ? 107.523 113.119 115.895 1.00 39.91 694 GLN A O 1
ATOM 10462 N N . GLU A 1 695 ? 107.967 115.198 115.159 1.00 37.25 695 GLU A N 1
ATOM 10463 C CA . GLU A 1 695 ? 107.700 114.838 113.771 1.00 38.18 695 GLU A CA 1
ATOM 10464 C C . GLU A 1 695 ? 108.717 113.827 113.258 1.00 34.09 695 GLU A C 1
ATOM 10465 O O . GLU A 1 695 ? 108.367 112.910 112.507 1.00 37.87 695 GLU A O 1
ATOM 10477 N N . LEU A 1 696 ? 109.984 113.979 113.648 1.00 34.15 696 LEU A N 1
ATOM 10478 C CA . LEU A 1 696 ? 110.992 113.000 113.257 1.00 33.67 696 LEU A CA 1
ATOM 10479 C C . LEU A 1 696 ? 110.664 111.626 113.825 1.00 33.07 696 LEU A C 1
ATOM 10480 O O . LEU A 1 696 ? 110.816 110.608 113.141 1.00 33.62 696 LEU A O 1
ATOM 10496 N N . ILE A 1 697 ? 110.206 111.580 115.078 1.00 33.35 697 ILE A N 1
ATOM 10497 C CA . ILE A 1 697 ? 109.869 110.307 115.704 1.00 33.50 697 ILE A CA 1
ATOM 10498 C C . ILE A 1 697 ? 108.723 109.627 114.968 1.00 34.83 697 ILE A C 1
ATOM 10499 O O . ILE A 1 697 ? 108.667 108.394 114.900 1.00 36.73 697 ILE A O 1
ATOM 10515 N N . GLU A 1 698 ? 107.796 110.405 114.405 1.00 36.78 698 GLU A N 1
ATOM 10516 C CA . GLU A 1 698 ? 106.686 109.803 113.672 1.00 36.60 698 GLU A CA 1
ATOM 10517 C C . GLU A 1 698 ? 107.187 108.979 112.493 1.00 33.81 698 GLU A C 1
ATOM 10518 O O . GLU A 1 698 ? 106.718 107.859 112.266 1.00 39.00 698 GLU A O 1
ATOM 10530 N N . SER A 1 699 ? 108.138 109.518 111.728 1.00 34.73 699 SER A N 1
ATOM 10531 C CA . SER A 1 699 ? 108.695 108.766 110.608 1.00 34.54 699 SER A CA 1
ATOM 10532 C C . SER A 1 699 ? 109.442 107.531 111.093 1.00 33.38 699 SER A C 1
ATOM 10533 O O . SER A 1 699 ? 109.342 106.458 110.489 1.00 35.91 699 SER A O 1
ATOM 10541 N N . ILE A 1 700 ? 110.204 107.665 112.179 1.00 32.96 700 ILE A N 1
ATOM 10542 C CA . ILE A 1 700 ? 110.913 106.515 112.732 1.00 31.71 700 ILE A CA 1
ATOM 10543 C C . ILE A 1 700 ? 109.920 105.466 113.214 1.00 32.14 700 ILE A C 1
ATOM 10544 O O . ILE A 1 700 ? 110.109 104.264 112.995 1.00 35.95 700 ILE A O 1
ATOM 10560 N N . VAL A 1 701 ? 108.847 105.902 113.876 1.00 32.15 701 VAL A N 1
ATOM 10561 C CA . VAL A 1 701 ? 107.826 104.964 114.334 1.00 31.98 701 VAL A CA 1
ATOM 10562 C C . VAL A 1 701 ? 107.235 104.206 113.152 1.00 33.26 701 VAL A C 1
ATOM 10563 O O . VAL A 1 701 ? 106.943 103.009 113.249 1.00 35.17 701 VAL A O 1
ATOM 10576 N N . TRP A 1 702 ? 107.046 104.889 112.020 1.00 33.82 702 TRP A N 1
ATOM 10577 C CA . TRP A 1 702 ? 106.525 104.212 110.837 1.00 33.97 702 TRP A CA 1
ATOM 10578 C C . TRP A 1 702 ? 107.406 103.034 110.446 1.00 34.53 702 TRP A C 1
ATOM 10579 O O . TRP A 1 702 ? 106.903 101.948 110.138 1.00 37.35 702 TRP A O 1
ATOM 10600 N N . ALA A 1 703 ? 108.725 103.231 110.446 1.00 33.87 703 ALA A N 1
ATOM 10601 C CA . ALA A 1 703 ? 109.630 102.144 110.086 1.00 32.84 703 ALA A CA 1
ATOM 10602 C C . ALA A 1 703 ? 109.512 100.986 111.067 1.00 34.80 703 ALA A C 1
ATOM 10603 O O . ALA A 1 703 ? 109.488 99.819 110.662 1.00 38.71 703 ALA A O 1
ATOM 10610 N N . HIS A 1 704 ? 109.440 101.289 112.364 1.00 33.99 704 HIS A N 1
ATOM 10611 C CA . HIS A 1 704 ? 109.266 100.233 113.355 1.00 32.86 704 HIS A CA 1
ATOM 10612 C C . HIS A 1 704 ? 107.934 99.516 113.158 1.00 35.57 704 HIS A C 1
ATOM 10613 O O . HIS A 1 704 ? 107.860 98.287 113.270 1.00 35.77 704 HIS A O 1
ATOM 10627 N N . ASN A 1 705 ? 106.871 100.267 112.855 1.00 36.87 705 ASN A N 1
ATOM 10628 C CA . ASN A 1 705 ? 105.583 99.643 112.563 1.00 36.89 705 ASN A CA 1
ATOM 10629 C C . ASN A 1 705 ? 105.677 98.728 111.350 1.00 39.98 705 ASN A C 1
ATOM 10630 O O . ASN A 1 705 ? 105.087 97.642 111.335 1.00 44.38 705 ASN A O 1
ATOM 10641 N N . LYS A 1 706 ? 106.409 99.154 110.319 1.00 40.44 706 LYS A N 1
ATOM 10642 C CA . LYS A 1 706 ? 106.500 98.367 109.095 1.00 42.02 706 LYS A CA 1
ATOM 10643 C C . LYS A 1 706 ? 107.056 96.974 109.362 1.00 41.79 706 LYS A C 1
ATOM 10644 O O . LYS A 1 706 ? 106.729 96.028 108.637 1.00 46.68 706 LYS A O 1
ATOM 10663 N N . LEU A 1 707 ? 107.892 96.827 110.387 1.00 40.27 707 LEU A N 1
ATOM 10664 C CA . LEU A 1 707 ? 108.451 95.536 110.765 1.00 40.28 707 LEU A CA 1
ATOM 10665 C C . LEU A 1 707 ? 107.789 94.954 112.009 1.00 40.10 707 LEU A C 1
ATOM 10666 O O . LEU A 1 707 ? 108.318 94.004 112.592 1.00 41.97 707 LEU A O 1
ATOM 10682 N N . ASN A 1 708 ? 106.649 95.504 112.426 1.00 40.84 708 ASN A N 1
ATOM 10683 C CA . ASN A 1 708 ? 105.875 94.962 113.543 1.00 41.53 708 ASN A CA 1
ATOM 10684 C C . ASN A 1 708 ? 106.685 94.968 114.838 1.00 40.90 708 ASN A C 1
ATOM 10685 O O . ASN A 1 708 ? 106.563 94.068 115.671 1.00 43.34 708 ASN A O 1
ATOM 10696 N N . VAL A 1 709 ? 107.519 95.992 115.012 1.00 37.52 709 VAL A N 1
ATOM 10697 C CA . VAL A 1 709 ? 108.375 96.093 116.189 1.00 36.02 709 VAL A CA 1
ATOM 10698 C C . VAL A 1 709 ? 108.174 97.449 116.857 1.00 37.36 709 VAL A C 1
ATOM 10699 O O . VAL A 1 709 ? 109.093 97.991 117.478 1.00 39.25 709 VAL A O 1
ATOM 10712 N N . ALA A 1 710 ? 106.974 98.011 116.728 1.00 38.88 710 ALA A N 1
ATOM 10713 C CA . ALA A 1 710 ? 106.686 99.277 117.389 1.00 39.20 710 ALA A CA 1
ATOM 10714 C C . ALA A 1 710 ? 106.445 99.053 118.883 1.00 41.03 710 ALA A C 1
ATOM 10715 O O . ALA A 1 710 ? 105.756 98.104 119.263 1.00 43.36 710 ALA A O 1
ATOM 10722 N N . PRO A 1 711 ? 106.999 99.901 119.749 1.00 40.98 711 PRO A N 1
ATOM 10723 C CA . PRO A 1 711 ? 106.812 99.703 121.190 1.00 42.76 711 PRO A CA 1
ATOM 10724 C C . PRO A 1 711 ? 105.400 100.044 121.636 1.00 44.36 711 PRO A C 1
ATOM 10725 O O . PRO A 1 711 ? 104.708 100.861 121.026 1.00 46.06 711 PRO A O 1
ATOM 10736 N N . ALA A 1 712 ? 104.976 99.401 122.727 1.00 46.43 712 ALA A N 1
ATOM 10737 C CA . ALA A 1 712 ? 103.676 99.720 123.308 1.00 47.22 712 ALA A CA 1
ATOM 10738 C C . ALA A 1 712 ? 103.695 101.087 123.979 1.00 47.55 712 ALA A C 1
ATOM 10739 O O . ALA A 1 712 ? 102.711 101.833 123.909 1.00 49.27 712 ALA A O 1
ATOM 10746 N N . ILE A 1 713 ? 104.800 101.434 124.633 1.00 45.77 713 ILE A N 1
ATOM 10747 C CA . ILE A 1 713 ? 104.960 102.753 125.235 1.00 43.76 713 ILE A CA 1
ATOM 10748 C C . ILE A 1 713 ? 105.331 103.724 124.120 1.00 42.06 713 ILE A C 1
ATOM 10749 O O . ILE A 1 713 ? 106.451 103.696 123.605 1.00 42.91 713 ILE A O 1
ATOM 10765 N N . GLN A 1 714 ? 104.393 104.585 123.749 1.00 44.31 714 GLN A N 1
ATOM 10766 C CA . GLN A 1 714 ? 104.555 105.430 122.575 1.00 41.87 714 GLN A CA 1
ATOM 10767 C C . GLN A 1 714 ? 105.709 106.408 122.770 1.00 37.57 714 GLN A C 1
ATOM 10768 O O . GLN A 1 714 ? 105.705 107.169 123.749 1.00 38.82 714 GLN A O 1
ATOM 10782 N N . PRO A 1 715 ? 106.708 106.421 121.888 1.00 37.98 715 PRO A N 1
ATOM 10783 C CA . PRO A 1 715 ? 107.782 107.411 122.021 1.00 36.53 715 PRO A CA 1
ATOM 10784 C C . PRO A 1 715 ? 107.246 108.829 121.906 1.00 37.42 715 PRO A C 1
ATOM 10785 O O . PRO A 1 715 ? 106.385 109.125 121.076 1.00 39.79 715 PRO A O 1
ATOM 10796 N N . ARG A 1 716 ? 107.775 109.710 122.748 1.00 37.13 716 ARG A N 1
ATOM 10797 C CA . ARG A 1 716 ? 107.423 111.119 122.737 1.00 36.26 716 ARG A CA 1
ATOM 10798 C C . ARG A 1 716 ? 108.691 111.952 122.814 1.00 37.12 716 ARG A C 1
ATOM 10799 O O . ARG A 1 716 ? 109.665 111.570 123.467 1.00 39.08 716 ARG A O 1
ATOM 10820 N N . ALA A 1 717 ? 108.674 113.093 122.135 1.00 38.56 717 ALA A N 1
ATOM 10821 C CA . ALA A 1 717 ? 109.739 114.064 122.313 1.00 37.61 717 ALA A CA 1
ATOM 10822 C C . ALA A 1 717 ? 109.676 114.637 123.722 1.00 39.23 717 ALA A C 1
ATOM 10823 O O . ALA A 1 717 ? 108.621 114.659 124.361 1.00 40.96 717 ALA A O 1
ATOM 10830 N N . LEU A 1 718 ? 110.822 115.098 124.212 1.00 38.34 718 LEU A N 1
ATOM 10831 C CA . LEU A 1 718 ? 110.873 115.645 125.559 1.00 36.53 718 LEU A CA 1
ATOM 10832 C C . LEU A 1 718 ? 109.975 116.871 125.660 1.00 38.02 718 LEU A C 1
ATOM 10833 O O . LEU A 1 718 ? 109.784 117.611 124.692 1.00 39.98 718 LEU A O 1
ATOM 10849 N N . SER A 1 719 ? 109.411 117.078 126.846 1.00 39.07 719 SER A N 1
ATOM 10850 C CA . SER A 1 719 ? 108.607 118.266 127.077 1.00 39.08 719 SER A CA 1
ATOM 10851 C C . SER A 1 719 ? 109.457 119.517 126.882 1.00 40.52 719 SER A C 1
ATOM 10852 O O . SER A 1 719 ? 110.689 119.466 126.846 1.00 41.64 719 SER A O 1
ATOM 10860 N N . ILE A 1 720 ? 108.780 120.658 126.756 1.00 44.03 720 ILE A N 1
ATOM 10861 C CA . ILE A 1 720 ? 109.493 121.912 126.537 1.00 43.55 720 ILE A CA 1
ATOM 10862 C C . ILE A 1 720 ? 110.424 122.202 127.707 1.00 43.30 720 ILE A C 1
ATOM 10863 O O . ILE A 1 720 ? 111.584 122.584 127.516 1.00 44.99 720 ILE A O 1
ATOM 10879 N N . ILE A 1 721 ? 109.935 122.022 128.935 1.00 42.24 721 ILE A N 1
ATOM 10880 C CA . ILE A 1 721 ? 110.762 122.299 130.104 1.00 44.34 721 ILE A CA 1
ATOM 10881 C C . ILE A 1 721 ? 111.929 121.324 130.179 1.00 39.67 721 ILE A C 1
ATOM 10882 O O . ILE A 1 721 ? 113.064 121.718 130.470 1.00 39.49 721 ILE A O 1
ATOM 10898 N N . GLN A 1 722 ? 111.676 120.038 129.925 1.00 38.07 722 GLN A N 1
ATOM 10899 C CA . GLN A 1 722 ? 112.750 119.055 130.025 1.00 37.02 722 GLN A CA 1
ATOM 10900 C C . GLN A 1 722 ? 113.835 119.319 128.991 1.00 35.59 722 GLN A C 1
ATOM 10901 O O . GLN A 1 722 ? 115.027 119.168 129.282 1.00 36.66 722 GLN A O 1
ATOM 10915 N N . GLY A 1 723 ? 113.445 119.705 127.777 1.00 35.05 723 GLY A N 1
ATOM 10916 C CA . GLY A 1 723 ? 114.441 120.043 126.776 1.00 34.03 723 GLY A CA 1
ATOM 10917 C C . GLY A 1 723 ? 115.373 121.141 127.248 1.00 35.32 723 GLY A C 1
ATOM 10918 O O . GLY A 1 723 ? 116.583 121.083 127.022 1.00 34.72 723 GLY A O 1
ATOM 10922 N N . ARG A 1 724 ? 114.820 122.157 127.914 1.00 36.11 724 ARG A N 1
ATOM 10923 C CA . ARG A 1 724 ? 115.656 123.197 128.502 1.00 35.62 724 ARG A CA 1
ATOM 10924 C C . ARG A 1 724 ? 116.476 122.651 129.665 1.00 33.83 724 ARG A C 1
ATOM 10925 O O . ARG A 1 724 ? 117.657 122.984 129.808 1.00 36.55 724 ARG A O 1
ATOM 10946 N N . ALA A 1 725 ? 115.866 121.812 130.506 1.00 33.21 725 ALA A N 1
ATOM 10947 C CA . ALA A 1 725 ? 116.599 121.223 131.622 1.00 32.16 725 ALA A CA 1
ATOM 10948 C C . ALA A 1 725 ? 117.738 120.346 131.125 1.00 30.81 725 ALA A C 1
ATOM 10949 O O . ALA A 1 725 ? 118.848 120.388 131.666 1.00 33.10 725 ALA A O 1
ATOM 10956 N N . VAL A 1 726 ? 117.480 119.538 130.096 1.00 31.91 726 VAL A N 1
ATOM 10957 C CA . VAL A 1 726 ? 118.531 118.705 129.524 1.00 29.93 726 VAL A CA 1
ATOM 10958 C C . VAL A 1 726 ? 119.633 119.576 128.936 1.00 28.15 726 VAL A C 1
ATOM 10959 O O . VAL A 1 726 ? 120.825 119.302 129.117 1.00 30.60 726 VAL A O 1
ATOM 10972 N N . GLY A 1 727 ? 119.254 120.637 128.224 1.00 28.69 727 GLY A N 1
ATOM 10973 C CA . GLY A 1 727 ? 120.254 121.488 127.602 1.00 28.64 727 GLY A CA 1
ATOM 10974 C C . GLY A 1 727 ? 121.185 122.129 128.612 1.00 27.57 727 GLY A C 1
ATOM 10975 O O . GLY A 1 727 ? 122.407 122.101 128.455 1.00 29.11 727 GLY A O 1
ATOM 10979 N N . VAL A 1 728 ? 120.620 122.713 129.669 1.00 27.82 728 VAL A N 1
ATOM 10980 C CA . VAL A 1 728 ? 121.452 123.397 130.654 1.00 26.78 728 VAL A CA 1
ATOM 10981 C C . VAL A 1 728 ? 122.290 122.392 131.434 1.00 27.04 728 VAL A C 1
ATOM 10982 O O . VAL A 1 728 ? 123.447 122.663 131.775 1.00 30.40 728 VAL A O 1
ATOM 10995 N N . ALA A 1 729 ? 121.726 121.220 131.733 1.00 29.40 729 ALA A N 1
ATOM 10996 C CA . ALA A 1 729 ? 122.472 120.210 132.476 1.00 28.21 729 ALA A CA 1
ATOM 10997 C C . ALA A 1 729 ? 123.712 119.769 131.708 1.00 28.24 729 ALA A C 1
ATOM 10998 O O . ALA A 1 729 ? 124.809 119.687 132.271 1.00 31.19 729 ALA A O 1
ATOM 11005 N N . HIS A 1 730 ? 123.557 119.479 130.415 1.00 27.02 730 HIS A N 1
ATOM 11006 C CA . HIS A 1 730 ? 124.710 119.077 129.616 1.00 27.40 730 HIS A CA 1
ATOM 11007 C C . HIS A 1 730 ? 125.648 120.255 129.378 1.00 24.91 730 HIS A C 1
ATOM 11008 O O . HIS A 1 730 ? 126.872 120.087 129.362 1.00 28.51 730 HIS A O 1
ATOM 11022 N N . TYR A 1 731 ? 125.097 121.457 129.200 1.00 24.95 731 TYR A N 1
ATOM 11023 C CA . TYR A 1 731 ? 125.939 122.633 129.005 1.00 24.27 731 TYR A CA 1
ATOM 11024 C C . TYR A 1 731 ? 126.873 122.837 130.191 1.00 25.71 731 TYR A C 1
ATOM 11025 O O . TYR A 1 731 ? 128.088 122.989 130.023 1.00 28.45 731 TYR A O 1
ATOM 11043 N N . LEU A 1 732 ? 126.319 122.843 131.405 1.00 26.90 732 LEU A N 1
ATOM 11044 C CA . LEU A 1 732 ? 127.142 123.059 132.590 1.00 27.69 732 LEU A CA 1
ATOM 11045 C C . LEU A 1 732 ? 128.107 121.902 132.815 1.00 27.19 732 LEU A C 1
ATOM 11046 O O . LEU A 1 732 ? 129.271 122.121 133.169 1.00 29.98 732 LEU A O 1
ATOM 11062 N N . LEU A 1 733 ? 127.647 120.665 132.620 1.00 28.16 733 LEU A N 1
ATOM 11063 C CA . LEU A 1 733 ? 128.534 119.520 132.791 1.00 26.39 733 LEU A CA 1
ATOM 11064 C C . LEU A 1 733 ? 129.720 119.607 131.839 1.00 26.64 733 LEU A C 1
ATOM 11065 O O . LEU A 1 733 ? 130.872 119.411 132.242 1.00 30.03 733 LEU A O 1
ATOM 11081 N N . GLY A 1 734 ? 129.457 119.911 130.568 1.00 26.14 734 GLY A N 1
ATOM 11082 C CA . GLY A 1 734 ? 130.542 120.002 129.605 1.00 25.49 734 GLY A CA 1
ATOM 11083 C C . GLY A 1 734 ? 131.519 121.113 129.937 1.00 25.02 734 GLY A C 1
ATOM 11084 O O . GLY A 1 734 ? 132.736 120.924 129.890 1.00 27.82 734 GLY A O 1
ATOM 11088 N N . GLY A 1 735 ? 130.997 122.292 130.277 1.00 25.99 735 GLY A N 1
ATOM 11089 C CA . GLY A 1 735 ? 131.871 123.409 130.591 1.00 25.30 735 GLY A CA 1
ATOM 11090 C C . GLY A 1 735 ? 132.674 123.190 131.859 1.00 24.72 735 GLY A C 1
ATOM 11091 O O . GLY A 1 735 ? 133.872 123.480 131.902 1.00 28.78 735 GLY A O 1
ATOM 11095 N N . ILE A 1 736 ? 132.030 122.674 132.907 1.00 25.73 736 ILE A N 1
ATOM 11096 C CA . ILE A 1 736 ? 132.722 122.486 134.178 1.00 24.18 736 ILE A CA 1
ATOM 11097 C C . ILE A 1 736 ? 133.767 121.384 134.063 1.00 24.68 736 ILE A C 1
ATOM 11098 O O . ILE A 1 736 ? 134.881 121.512 134.584 1.00 27.66 736 ILE A O 1
ATOM 11114 N N . VAL A 1 737 ? 133.430 120.285 133.386 1.00 24.57 737 VAL A N 1
ATOM 11115 C CA . VAL A 1 737 ? 134.395 119.204 133.204 1.00 23.09 737 VAL A CA 1
ATOM 11116 C C . VAL A 1 737 ? 135.604 119.699 132.422 1.00 23.18 737 VAL A C 1
ATOM 11117 O O . VAL A 1 737 ? 136.748 119.342 132.726 1.00 25.19 737 VAL A O 1
ATOM 11130 N N . THR A 1 738 ? 135.371 120.521 131.398 1.00 22.94 738 THR A N 1
ATOM 11131 C CA . THR A 1 738 ? 136.478 121.073 130.624 1.00 23.29 738 THR A CA 1
ATOM 11132 C C . THR A 1 738 ? 137.443 121.837 131.522 1.00 21.64 738 THR A C 1
ATOM 11133 O O . THR A 1 738 ? 138.661 121.637 131.460 1.00 25.05 738 THR A O 1
ATOM 11144 N N . THR A 1 739 ? 136.913 122.726 132.364 1.00 24.51 739 THR A N 1
ATOM 11145 C CA . THR A 1 739 ? 137.764 123.480 133.279 1.00 23.04 739 THR A CA 1
ATOM 11146 C C . THR A 1 739 ? 138.432 122.561 134.293 1.00 22.19 739 THR A C 1
ATOM 11147 O O . THR A 1 739 ? 139.607 122.746 134.629 1.00 25.42 739 THR A O 1
ATOM 11158 N N . TRP A 1 740 ? 137.694 121.571 134.796 1.00 22.37 740 TRP A N 1
ATOM 11159 C CA . TRP A 1 740 ? 138.260 120.619 135.746 1.00 21.81 740 TRP A CA 1
ATOM 11160 C C . TRP A 1 740 ? 139.511 119.960 135.180 1.00 23.49 740 TRP A C 1
ATOM 11161 O O . TRP A 1 740 ? 140.569 119.955 135.819 1.00 25.73 740 TRP A O 1
ATOM 11182 N N . ALA A 1 741 ? 139.412 119.403 133.972 1.00 25.27 741 ALA A N 1
ATOM 11183 C CA . ALA A 1 741 ? 140.581 118.792 133.348 1.00 24.18 741 ALA A CA 1
ATOM 11184 C C . ALA A 1 741 ? 141.668 119.828 133.095 1.00 23.71 741 ALA A C 1
ATOM 11185 O O . ALA A 1 741 ? 142.857 119.556 133.297 1.00 27.47 741 ALA A O 1
ATOM 11192 N N . PHE A 1 742 ? 141.275 121.022 132.653 1.00 25.81 742 PHE A N 1
ATOM 11193 C CA . PHE A 1 742 ? 142.241 122.082 132.386 1.00 23.82 742 PHE A CA 1
ATOM 11194 C C . PHE A 1 742 ? 143.004 122.463 133.648 1.00 24.42 742 PHE A C 1
ATOM 11195 O O . PHE A 1 742 ? 144.235 122.572 133.633 1.00 27.88 742 PHE A O 1
ATOM 11212 N N . PHE A 1 743 ? 142.290 122.654 134.760 1.00 25.22 743 PHE A N 1
ATOM 11213 C CA . PHE A 1 743 ? 142.942 123.073 135.997 1.00 25.11 743 PHE A CA 1
ATOM 11214 C C . PHE A 1 743 ? 143.847 121.979 136.550 1.00 26.92 743 PHE A C 1
ATOM 11215 O O . PHE A 1 743 ? 145.001 122.239 136.907 1.00 31.55 743 PHE A O 1
ATOM 11232 N N . LEU A 1 744 ? 143.338 120.750 136.643 1.00 27.46 744 LEU A N 1
ATOM 11233 C CA . LEU A 1 744 ? 144.115 119.685 137.270 1.00 27.13 744 LEU A CA 1
ATOM 11234 C C . LEU A 1 744 ? 145.373 119.370 136.471 1.00 27.99 744 LEU A C 1
ATOM 11235 O O . LEU A 1 744 ? 146.452 119.196 137.047 1.00 32.46 744 LEU A O 1
ATOM 11251 N N . ALA A 1 745 ? 145.259 119.292 135.144 1.00 28.69 745 ALA A N 1
ATOM 11252 C CA . ALA A 1 745 ? 146.439 119.031 134.329 1.00 28.92 745 ALA A CA 1
ATOM 11253 C C . ALA A 1 745 ? 147.460 120.152 134.471 1.00 29.66 745 ALA A C 1
ATOM 11254 O O . ALA A 1 745 ? 148.663 119.897 134.595 1.00 33.28 745 ALA A O 1
ATOM 11261 N N . ARG A 1 746 ? 146.998 121.403 134.454 1.00 32.06 746 ARG A N 1
ATOM 11262 C CA . ARG A 1 746 ? 147.905 122.534 134.609 1.00 30.47 746 ARG A CA 1
ATOM 11263 C C . ARG A 1 746 ? 148.546 122.541 135.991 1.00 30.61 746 ARG A C 1
ATOM 11264 O O . ARG A 1 746 ? 149.774 122.601 136.117 1.00 33.72 746 ARG A O 1
ATOM 11285 N N . SER A 1 747 ? 147.729 122.472 137.043 1.00 30.79 747 SER A N 1
ATOM 11286 C CA . SER A 1 747 ? 148.257 122.606 138.396 1.00 30.60 747 SER A CA 1
ATOM 11287 C C . SER A 1 747 ? 149.144 121.428 138.775 1.00 32.70 747 SER A C 1
ATOM 11288 O O . SER A 1 747 ? 150.126 121.605 139.504 1.00 37.89 747 SER A O 1
ATOM 11296 N N . LEU A 1 748 ? 148.816 120.225 138.304 1.00 33.37 748 LEU A N 1
ATOM 11297 C CA . LEU A 1 748 ? 149.663 119.066 138.557 1.00 32.56 748 LEU A CA 1
ATOM 11298 C C . LEU A 1 748 ? 150.991 119.139 137.816 1.00 35.77 748 LEU A C 1
ATOM 11299 O O . LEU A 1 748 ? 151.878 118.327 138.097 1.00 39.66 748 LEU A O 1
ATOM 11315 N N . SER A 1 749 ? 151.149 120.081 136.885 1.00 38.42 749 SER A N 1
ATOM 11316 C CA . SER A 1 749 ? 152.372 120.203 136.104 1.00 37.28 749 SER A CA 1
ATOM 11317 C C . SER A 1 749 ? 153.261 121.358 136.544 1.00 38.99 749 SER A C 1
ATOM 11318 O O . SER A 1 749 ? 154.442 121.376 136.182 1.00 43.90 749 SER A O 1
ATOM 11326 N N . ILE A 1 750 ? 152.732 122.318 137.309 1.00 41.17 750 ILE A N 1
ATOM 11327 C CA . ILE A 1 750 ? 153.526 123.470 137.735 1.00 41.64 750 ILE A CA 1
ATOM 11328 C C . ILE A 1 750 ? 154.144 123.289 139.112 1.00 45.20 750 ILE A C 1
ATOM 11329 O O . ILE A 1 750 ? 154.965 124.123 139.524 1.00 48.09 750 ILE A O 1
ATOM 11345 N N . GLY A 1 751 ? 153.780 122.237 139.838 1.00 49.83 751 GLY A N 1
ATOM 11346 C CA . GLY A 1 751 ? 154.307 122.007 141.171 1.00 53.19 751 GLY A CA 1
ATOM 11347 C C . GLY A 1 751 ? 153.224 121.637 142.167 1.00 61.44 751 GLY A C 1
ATOM 11348 O O . GLY A 1 751 ? 152.032 121.743 141.878 1.00 58.06 751 GLY A O 1
ATOM 11353 N N . THR B 2 3 ? 102.036 152.674 110.244 1.00 91.35 3 THR B N 1
ATOM 11354 C CA . THR B 2 3 ? 101.109 153.546 109.535 1.00 98.31 3 THR B CA 1
ATOM 11355 C C . THR B 2 3 ? 101.400 153.533 108.039 1.00 96.95 3 THR B C 1
ATOM 11356 O O . THR B 2 3 ? 100.683 152.900 107.264 1.00 97.17 3 THR B O 1
ATOM 11366 N N . LYS B 2 4 ? 102.452 154.244 107.635 1.00 96.33 4 LYS B N 1
ATOM 11367 C CA . LYS B 2 4 ? 102.860 154.237 106.234 1.00 95.74 4 LYS B CA 1
ATOM 11368 C C . LYS B 2 4 ? 103.715 153.014 105.922 1.00 89.87 4 LYS B C 1
ATOM 11369 O O . LYS B 2 4 ? 103.350 152.184 105.082 1.00 88.79 4 LYS B O 1
ATOM 11388 N N . PHE B 2 5 ? 104.852 152.887 106.592 1.00 85.73 5 PHE B N 1
ATOM 11389 C CA . PHE B 2 5 ? 105.744 151.758 106.358 1.00 81.91 5 PHE B CA 1
ATOM 11390 C C . PHE B 2 5 ? 105.272 150.547 107.157 1.00 81.52 5 PHE B C 1
ATOM 11391 O O . PHE B 2 5 ? 104.967 150.681 108.346 1.00 83.44 5 PHE B O 1
ATOM 11408 N N . PRO B 2 6 ? 105.198 149.352 106.550 1.00 79.38 6 PRO B N 1
ATOM 11409 C CA . PRO B 2 6 ? 105.449 149.027 105.137 1.00 75.90 6 PRO B CA 1
ATOM 11410 C C . PRO B 2 6 ? 104.247 149.342 104.254 1.00 76.52 6 PRO B C 1
ATOM 11411 O O . PRO B 2 6 ? 103.110 149.083 104.636 1.00 78.30 6 PRO B O 1
ATOM 11422 N N . LYS B 2 7 ? 104.467 149.897 103.060 1.00 75.38 7 LYS B N 1
ATOM 11423 C CA . LYS B 2 7 ? 103.348 150.193 102.171 1.00 75.54 7 LYS B CA 1
ATOM 11424 C C . LYS B 2 7 ? 102.778 148.928 101.546 1.00 74.70 7 LYS B C 1
ATOM 11425 O O . LYS B 2 7 ? 101.607 148.906 101.151 1.00 74.55 7 LYS B O 1
ATOM 11444 N N . PHE B 2 8 ? 103.582 147.872 101.448 1.00 71.21 8 PHE B N 1
ATOM 11445 C CA . PHE B 2 8 ? 103.167 146.640 100.790 1.00 68.23 8 PHE B CA 1
ATOM 11446 C C . PHE B 2 8 ? 102.391 145.703 101.705 1.00 70.53 8 PHE B C 1
ATOM 11447 O O . PHE B 2 8 ? 101.938 144.652 101.242 1.00 71.32 8 PHE B O 1
ATOM 11464 N N . SER B 2 9 ? 102.226 146.047 102.982 1.00 73.41 9 SER B N 1
ATOM 11465 C CA . SER B 2 9 ? 101.486 145.208 103.926 1.00 75.83 9 SER B CA 1
ATOM 11466 C C . SER B 2 9 ? 100.671 146.124 104.833 1.00 79.07 9 SER B C 1
ATOM 11467 O O . SER B 2 9 ? 101.220 146.757 105.740 1.00 80.11 9 SER B O 1
ATOM 11475 N N . GLN B 2 10 ? 99.362 146.192 104.584 1.00 81.81 10 GLN B N 1
ATOM 11476 C CA . GLN B 2 10 ? 98.491 146.981 105.448 1.00 83.29 10 GLN B CA 1
ATOM 11477 C C . GLN B 2 10 ? 98.431 146.390 106.851 1.00 85.75 10 GLN B C 1
ATOM 11478 O O . GLN B 2 10 ? 98.382 147.129 107.840 1.00 86.74 10 GLN B O 1
ATOM 11492 N N . ASP B 2 11 ? 98.435 145.059 106.957 1.00 85.31 11 ASP B N 1
ATOM 11493 C CA . ASP B 2 11 ? 98.371 144.421 108.268 1.00 85.36 11 ASP B CA 1
ATOM 11494 C C . ASP B 2 11 ? 99.571 144.806 109.124 1.00 82.27 11 ASP B C 1
ATOM 11495 O O . ASP B 2 11 ? 99.425 145.135 110.307 1.00 83.54 11 ASP B O 1
ATOM 11504 N N . LEU B 2 12 ? 100.772 144.768 108.542 1.00 78.40 12 LEU B N 1
ATOM 11505 C CA . LEU B 2 12 ? 101.962 145.165 109.287 1.00 78.26 12 LEU B CA 1
ATOM 11506 C C . LEU B 2 12 ? 101.938 146.653 109.610 1.00 80.07 12 LEU B C 1
ATOM 11507 O O . LEU B 2 12 ? 102.332 147.062 110.708 1.00 79.38 12 LEU B O 1
ATOM 11523 N N . ALA B 2 13 ? 101.477 147.477 108.667 1.00 81.87 13 ALA B N 1
ATOM 11524 C CA . ALA B 2 13 ? 101.444 148.917 108.899 1.00 82.61 13 ALA B CA 1
ATOM 11525 C C . ALA B 2 13 ? 100.551 149.275 110.079 1.00 83.97 13 ALA B C 1
ATOM 11526 O O . ALA B 2 13 ? 100.788 150.286 110.751 1.00 85.71 13 ALA B O 1
ATOM 11533 N N . GLN B 2 14 ? 99.529 148.468 110.349 1.00 83.85 14 GLN B N 1
ATOM 11534 C CA . GLN B 2 14 ? 98.608 148.716 111.450 1.00 81.91 14 GLN B CA 1
ATOM 11535 C C . GLN B 2 14 ? 99.104 148.162 112.779 1.00 81.73 14 GLN B C 1
ATOM 11536 O O . GLN B 2 14 ? 98.438 148.359 113.800 1.00 82.12 14 GLN B O 1
ATOM 11550 N N . ASP B 2 15 ? 100.240 147.479 112.796 1.00 80.87 15 ASP B N 1
ATOM 11551 C CA . ASP B 2 15 ? 100.785 146.957 114.044 1.00 79.49 15 ASP B CA 1
ATOM 11552 C C . ASP B 2 15 ? 101.313 148.114 114.884 1.00 79.23 15 ASP B C 1
ATOM 11553 O O . ASP B 2 15 ? 102.197 148.848 114.421 1.00 79.08 15 ASP B O 1
ATOM 11562 N N . PRO B 2 16 ? 100.817 148.322 116.107 1.00 78.15 16 PRO B N 1
ATOM 11563 C CA . PRO B 2 16 ? 101.252 149.480 116.898 1.00 77.08 16 PRO B CA 1
ATOM 11564 C C . PRO B 2 16 ? 102.572 149.291 117.629 1.00 75.07 16 PRO B C 1
ATOM 11565 O O . PRO B 2 16 ? 102.996 150.210 118.338 1.00 73.48 16 PRO B O 1
ATOM 11576 N N . THR B 2 17 ? 103.231 148.146 117.485 1.00 74.62 17 THR B N 1
ATOM 11577 C CA . THR B 2 17 ? 104.450 147.851 118.218 1.00 72.00 17 THR B CA 1
ATOM 11578 C C . THR B 2 17 ? 105.664 147.987 117.301 1.00 70.17 17 THR B C 1
ATOM 11579 O O . THR B 2 17 ? 105.548 148.250 116.102 1.00 70.97 17 THR B O 1
ATOM 11590 N N . THR B 2 18 ? 106.851 147.803 117.882 1.00 70.35 18 THR B N 1
ATOM 11591 C CA . THR B 2 18 ? 108.079 147.822 117.098 1.00 70.38 18 THR B CA 1
ATOM 11592 C C . THR B 2 18 ? 108.176 146.641 116.143 1.00 69.24 18 THR B C 1
ATOM 11593 O O . THR B 2 18 ? 109.050 146.643 115.270 1.00 68.22 18 THR B O 1
ATOM 11604 N N . ARG B 2 19 ? 107.307 145.638 116.289 1.00 69.85 19 ARG B N 1
ATOM 11605 C CA . ARG B 2 19 ? 107.290 144.524 115.349 1.00 68.70 19 ARG B CA 1
ATOM 11606 C C . ARG B 2 19 ? 107.023 144.998 113.927 1.00 68.10 19 ARG B C 1
ATOM 11607 O O . ARG B 2 19 ? 107.438 144.342 112.965 1.00 68.49 19 ARG B O 1
ATOM 11628 N N . ARG B 2 20 ? 106.334 146.130 113.773 1.00 69.46 20 ARG B N 1
ATOM 11629 C CA . ARG B 2 20 ? 106.069 146.660 112.440 1.00 68.96 20 ARG B CA 1
ATOM 11630 C C . ARG B 2 20 ? 107.367 146.937 111.694 1.00 68.93 20 ARG B C 1
ATOM 11631 O O . ARG B 2 20 ? 107.490 146.622 110.504 1.00 69.36 20 ARG B O 1
ATOM 11652 N N . ILE B 2 21 ? 108.347 147.527 112.377 1.00 68.54 21 ILE B N 1
ATOM 11653 C CA . ILE B 2 21 ? 109.601 147.884 111.724 1.00 69.14 21 ILE B CA 1
ATOM 11654 C C . ILE B 2 21 ? 110.367 146.630 111.318 1.00 66.07 21 ILE B C 1
ATOM 11655 O O . ILE B 2 21 ? 110.828 146.507 110.177 1.00 65.87 21 ILE B O 1
ATOM 11671 N N . TRP B 2 22 ? 110.512 145.680 112.243 1.00 64.26 22 TRP B N 1
ATOM 11672 C CA . TRP B 2 22 ? 111.315 144.493 111.963 1.00 62.07 22 TRP B CA 1
ATOM 11673 C C . TRP B 2 22 ? 110.716 143.677 110.825 1.00 61.75 22 TRP B C 1
ATOM 11674 O O . TRP B 2 22 ? 111.417 143.299 109.880 1.00 61.23 22 TRP B O 1
ATOM 11695 N N . TYR B 2 23 ? 109.414 143.394 110.900 1.00 63.61 23 TYR B N 1
ATOM 11696 C CA . TYR B 2 23 ? 108.792 142.528 109.904 1.00 63.53 23 TYR B CA 1
ATOM 11697 C C . TYR B 2 23 ? 108.665 143.218 108.553 1.00 63.09 23 TYR B C 1
ATOM 11698 O O . TYR B 2 23 ? 108.644 142.544 107.517 1.00 64.65 23 TYR B O 1
ATOM 11716 N N . GLY B 2 24 ? 108.576 144.548 108.536 1.00 63.72 24 GLY B N 1
ATOM 11717 C CA . GLY B 2 24 ? 108.578 145.252 107.266 1.00 63.39 24 GLY B CA 1
ATOM 11718 C C . GLY B 2 24 ? 109.859 145.026 106.488 1.00 61.78 24 GLY B C 1
ATOM 11719 O O . GLY B 2 24 ? 109.836 144.861 105.266 1.00 62.53 24 GLY B O 1
ATOM 11723 N N . ILE B 2 25 ? 110.994 145.010 107.187 1.00 61.71 25 ILE B N 1
ATOM 11724 C CA . ILE B 2 25 ? 112.275 144.772 106.531 1.00 61.60 25 ILE B CA 1
ATOM 11725 C C . ILE B 2 25 ? 112.386 143.321 106.078 1.00 61.11 25 ILE B C 1
ATOM 11726 O O . ILE B 2 25 ? 112.890 143.035 104.986 1.00 62.05 25 ILE B O 1
ATOM 11742 N N . ALA B 2 26 ? 111.923 142.383 106.907 1.00 62.07 26 ALA B N 1
ATOM 11743 C CA . ALA B 2 26 ? 112.144 140.967 106.637 1.00 60.01 26 ALA B CA 1
ATOM 11744 C C . ALA B 2 26 ? 111.264 140.431 105.515 1.00 59.09 26 ALA B C 1
ATOM 11745 O O . ALA B 2 26 ? 111.557 139.358 104.979 1.00 59.81 26 ALA B O 1
ATOM 11752 N N . THR B 2 27 ? 110.194 141.139 105.150 1.00 57.12 27 THR B N 1
ATOM 11753 C CA . THR B 2 27 ? 109.290 140.699 104.095 1.00 56.13 27 THR B CA 1
ATOM 11754 C C . THR B 2 27 ? 109.309 141.635 102.892 1.00 54.61 27 THR B C 1
ATOM 11755 O O . THR B 2 27 ? 108.418 141.563 102.040 1.00 56.39 27 THR B O 1
ATOM 11766 N N . ALA B 2 28 ? 110.313 142.508 102.801 1.00 52.85 28 ALA B N 1
ATOM 11767 C CA . ALA B 2 28 ? 110.332 143.505 101.737 1.00 52.81 28 ALA B CA 1
ATOM 11768 C C . ALA B 2 28 ? 110.446 142.856 100.364 1.00 50.92 28 ALA B C 1
ATOM 11769 O O . ALA B 2 28 ? 109.810 143.304 99.404 1.00 52.18 28 ALA B O 1
ATOM 11776 N N . HIS B 2 29 ? 111.253 141.804 100.247 1.00 49.53 29 HIS B N 1
ATOM 11777 C CA . HIS B 2 29 ? 111.543 141.188 98.962 1.00 47.36 29 HIS B CA 1
ATOM 11778 C C . HIS B 2 29 ? 110.708 139.940 98.696 1.00 46.77 29 HIS B C 1
ATOM 11779 O O . HIS B 2 29 ? 110.951 139.247 97.704 1.00 45.99 29 HIS B O 1
ATOM 11793 N N . ASP B 2 30 ? 109.733 139.636 99.553 1.00 49.06 30 ASP B N 1
ATOM 11794 C CA . ASP B 2 30 ? 108.788 138.548 99.292 1.00 48.33 30 ASP B CA 1
ATOM 11795 C C . ASP B 2 30 ? 107.601 139.108 98.507 1.00 50.04 30 ASP B C 1
ATOM 11796 O O . ASP B 2 30 ? 106.500 139.308 99.022 1.00 52.58 30 ASP B O 1
ATOM 11805 N N . PHE B 2 31 ? 107.856 139.358 97.221 1.00 49.06 31 PHE B N 1
ATOM 11806 C CA . PHE B 2 31 ? 106.885 140.066 96.391 1.00 49.47 31 PHE B CA 1
ATOM 11807 C C . PHE B 2 31 ? 105.548 139.340 96.328 1.00 52.11 31 PHE B C 1
ATOM 11808 O O . PHE B 2 31 ? 104.499 139.986 96.228 1.00 54.74 31 PHE B O 1
ATOM 11825 N N . GLU B 2 32 ? 105.559 138.007 96.384 1.00 53.35 32 GLU B N 1
ATOM 11826 C CA . GLU B 2 32 ? 104.324 137.255 96.191 1.00 52.91 32 GLU B CA 1
ATOM 11827 C C . GLU B 2 32 ? 103.279 137.599 97.243 1.00 56.15 32 GLU B C 1
ATOM 11828 O O . GLU B 2 32 ? 102.077 137.560 96.957 1.00 57.43 32 GLU B O 1
ATOM 11840 N N . THR B 2 33 ? 103.707 137.940 98.455 1.00 55.96 33 THR B N 1
ATOM 11841 C CA . THR B 2 33 ? 102.791 138.185 99.560 1.00 55.33 33 THR B CA 1
ATOM 11842 C C . THR B 2 33 ? 102.386 139.648 99.690 1.00 57.11 33 THR B C 1
ATOM 11843 O O . THR B 2 33 ? 101.624 139.983 100.602 1.00 61.14 33 THR B O 1
ATOM 11854 N N . HIS B 2 34 ? 102.870 140.522 98.813 1.00 56.89 34 HIS B N 1
ATOM 11855 C CA . HIS B 2 34 ? 102.505 141.928 98.891 1.00 59.48 34 HIS B CA 1
ATOM 11856 C C . HIS B 2 34 ? 101.061 142.126 98.448 1.00 64.02 34 HIS B C 1
ATOM 11857 O O . HIS B 2 34 ? 100.591 141.491 97.501 1.00 65.15 34 HIS B O 1
ATOM 11872 N N . ASP B 2 35 ? 100.357 143.013 99.146 1.00 69.74 35 ASP B N 1
ATOM 11873 C CA . ASP B 2 35 ? 98.950 143.249 98.851 1.00 71.08 35 ASP B CA 1
ATOM 11874 C C . ASP B 2 35 ? 98.779 143.768 97.429 1.00 70.76 35 ASP B C 1
ATOM 11875 O O . ASP B 2 35 ? 99.503 144.666 96.988 1.00 69.98 35 ASP B O 1
ATOM 11884 N N . GLY B 2 36 ? 97.818 143.194 96.709 1.00 69.58 36 GLY B N 1
ATOM 11885 C CA . GLY B 2 36 ? 97.530 143.613 95.354 1.00 65.71 36 GLY B CA 1
ATOM 11886 C C . GLY B 2 36 ? 98.497 143.113 94.307 1.00 65.58 36 GLY B C 1
ATOM 11887 O O . GLY B 2 36 ? 98.396 143.530 93.148 1.00 68.75 36 GLY B O 1
ATOM 11891 N N . MET B 2 37 ? 99.429 142.236 94.669 1.00 63.61 37 MET B N 1
ATOM 11892 C CA . MET B 2 37 ? 100.403 141.741 93.707 1.00 63.45 37 MET B CA 1
ATOM 11893 C C . MET B 2 37 ? 99.733 140.800 92.713 1.00 61.08 37 MET B C 1
ATOM 11894 O O . MET B 2 37 ? 98.991 139.893 93.102 1.00 64.27 37 MET B O 1
ATOM 11908 N N . THR B 2 38 ? 99.996 141.019 91.429 1.00 57.56 38 THR B N 1
ATOM 11909 C CA . THR B 2 38 ? 99.518 140.157 90.359 1.00 55.31 38 THR B CA 1
ATOM 11910 C C . THR B 2 38 ? 100.693 139.400 89.754 1.00 52.76 38 THR B C 1
ATOM 11911 O O . THR B 2 38 ? 101.852 139.804 89.880 1.00 53.93 38 THR B O 1
ATOM 11922 N N . GLU B 2 39 ? 100.380 138.287 89.087 1.00 50.35 39 GLU B N 1
ATOM 11923 C CA . GLU B 2 39 ? 101.439 137.446 88.540 1.00 49.39 39 GLU B CA 1
ATOM 11924 C C . GLU B 2 39 ? 102.253 138.194 87.492 1.00 49.65 39 GLU B C 1
ATOM 11925 O O . GLU B 2 39 ? 103.486 138.111 87.480 1.00 50.65 39 GLU B O 1
ATOM 11937 N N . GLU B 2 40 ? 101.585 138.932 86.604 1.00 50.06 40 GLU B N 1
ATOM 11938 C CA . GLU B 2 40 ? 102.312 139.671 85.578 1.00 48.49 40 GLU B CA 1
ATOM 11939 C C . GLU B 2 40 ? 103.194 140.747 86.198 1.00 47.78 40 GLU B C 1
ATOM 11940 O O . GLU B 2 40 ? 104.348 140.923 85.792 1.00 48.53 40 GLU B O 1
ATOM 11952 N N . ASN B 2 41 ? 102.670 141.475 87.185 1.00 47.68 41 ASN B N 1
ATOM 11953 C CA . ASN B 2 41 ? 103.476 142.485 87.860 1.00 47.27 41 ASN B CA 1
ATOM 11954 C C . ASN B 2 41 ? 104.585 141.849 88.686 1.00 45.84 41 ASN B C 1
ATOM 11955 O O . ASN B 2 41 ? 105.642 142.459 88.878 1.00 46.47 41 ASN B O 1
ATOM 11966 N N . LEU B 2 42 ? 104.364 140.631 89.183 1.00 44.45 42 LEU B N 1
ATOM 11967 C CA . LEU B 2 42 ? 105.403 139.937 89.935 1.00 42.70 42 LEU B CA 1
ATOM 11968 C C . LEU B 2 42 ? 106.633 139.693 89.069 1.00 41.01 42 LEU B C 1
ATOM 11969 O O . LEU B 2 42 ? 107.759 140.007 89.467 1.00 43.14 42 LEU B O 1
ATOM 11985 N N . TYR B 2 43 ? 106.434 139.129 87.875 1.00 39.94 43 TYR B N 1
ATOM 11986 C CA . TYR B 2 43 ? 107.564 138.844 86.997 1.00 38.03 43 TYR B CA 1
ATOM 11987 C C . TYR B 2 43 ? 108.280 140.123 86.583 1.00 38.81 43 TYR B C 1
ATOM 11988 O O . TYR B 2 43 ? 109.514 140.178 86.575 1.00 39.95 43 TYR B O 1
ATOM 12006 N N . GLN B 2 44 ? 107.520 141.162 86.235 1.00 38.22 44 GLN B N 1
ATOM 12007 C CA . GLN B 2 44 ? 108.135 142.413 85.803 1.00 37.95 44 GLN B CA 1
ATOM 12008 C C . GLN B 2 44 ? 108.956 143.036 86.923 1.00 38.44 44 GLN B C 1
ATOM 12009 O O . GLN B 2 44 ? 110.038 143.583 86.681 1.00 40.40 44 GLN B O 1
ATOM 12023 N N . LYS B 2 45 ? 108.455 142.971 88.156 1.00 38.57 45 LYS B N 1
ATOM 12024 C CA . LYS B 2 45 ? 109.213 143.486 89.291 1.00 38.13 45 LYS B CA 1
ATOM 12025 C C . LYS B 2 45 ? 110.489 142.682 89.510 1.00 38.08 45 LYS B C 1
ATOM 12026 O O . LYS B 2 45 ? 111.550 143.252 89.785 1.00 38.55 45 LYS B O 1
ATOM 12045 N N . ILE B 2 46 ? 110.405 141.355 89.390 1.00 35.95 46 ILE B N 1
ATOM 12046 C CA . ILE B 2 46 ? 111.591 140.516 89.535 1.00 33.97 46 ILE B CA 1
ATOM 12047 C C . ILE B 2 46 ? 112.583 140.801 88.415 1.00 32.73 46 ILE B C 1
ATOM 12048 O O . ILE B 2 46 ? 113.794 140.890 88.647 1.00 34.88 46 ILE B O 1
ATOM 12064 N N . PHE B 2 47 ? 112.087 140.940 87.185 1.00 32.40 47 PHE B N 1
ATOM 12065 C CA . PHE B 2 47 ? 112.965 141.194 86.048 1.00 31.99 47 PHE B CA 1
ATOM 12066 C C . PHE B 2 47 ? 113.757 142.480 86.250 1.00 33.56 47 PHE B C 1
ATOM 12067 O O . PHE B 2 47 ? 114.967 142.525 86.004 1.00 35.68 47 PHE B O 1
ATOM 12084 N N . ALA B 2 48 ? 113.088 143.540 86.708 1.00 34.34 48 ALA B N 1
ATOM 12085 C CA . ALA B 2 48 ? 113.785 144.790 86.988 1.00 34.28 48 ALA B CA 1
ATOM 12086 C C . ALA B 2 48 ? 114.776 144.627 88.134 1.00 34.38 48 ALA B C 1
ATOM 12087 O O . ALA B 2 48 ? 115.889 145.162 88.080 1.00 36.27 48 ALA B O 1
ATOM 12094 N N . SER B 2 49 ? 114.391 143.895 89.181 1.00 33.39 49 SER B N 1
ATOM 12095 C CA . SER B 2 49 ? 115.296 143.684 90.305 1.00 32.30 49 SER B CA 1
ATOM 12096 C C . SER B 2 49 ? 116.558 142.957 89.861 1.00 31.47 49 SER B C 1
ATOM 12097 O O . SER B 2 49 ? 117.655 143.246 90.351 1.00 34.30 49 SER B O 1
ATOM 12105 N N . HIS B 2 50 ? 116.421 142.004 88.938 1.00 30.74 50 HIS B N 1
ATOM 12106 C CA . HIS B 2 50 ? 117.588 141.286 88.443 1.00 29.80 50 HIS B CA 1
ATOM 12107 C C . HIS B 2 50 ? 118.550 142.226 87.724 1.00 30.74 50 HIS B C 1
ATOM 12108 O O . HIS B 2 50 ? 119.771 142.087 87.853 1.00 33.82 50 HIS B O 1
ATOM 12122 N N . PHE B 2 51 ? 118.023 143.190 86.965 1.00 31.51 51 PHE B N 1
ATOM 12123 C CA . PHE B 2 51 ? 118.890 144.199 86.365 1.00 30.89 51 PHE B CA 1
ATOM 12124 C C . PHE B 2 51 ? 119.673 144.948 87.434 1.00 32.40 51 PHE B C 1
ATOM 12125 O O . PHE B 2 51 ? 120.854 145.262 87.246 1.00 35.95 51 PHE B O 1
ATOM 12142 N N . GLY B 2 52 ? 119.031 145.245 88.564 1.00 32.17 52 GLY B N 1
ATOM 12143 C CA . GLY B 2 52 ? 119.734 145.915 89.644 1.00 32.48 52 GLY B CA 1
ATOM 12144 C C . GLY B 2 52 ? 120.875 145.087 90.202 1.00 32.17 52 GLY B C 1
ATOM 12145 O O . GLY B 2 52 ? 121.964 145.606 90.454 1.00 35.79 52 GLY B O 1
ATOM 12149 N N . HIS B 2 53 ? 120.644 143.786 90.400 1.00 31.86 53 HIS B N 1
ATOM 12150 C CA . HIS B 2 53 ? 121.686 142.935 90.969 1.00 30.63 53 HIS B CA 1
ATOM 12151 C C . HIS B 2 53 ? 122.886 142.840 90.037 1.00 29.70 53 HIS B C 1
ATOM 12152 O O . HIS B 2 53 ? 124.035 142.883 90.491 1.00 35.02 53 HIS B O 1
ATOM 12166 N N . ILE B 2 54 ? 122.643 142.711 88.731 1.00 30.20 54 ILE B N 1
ATOM 12167 C CA . ILE B 2 54 ? 123.747 142.628 87.779 1.00 30.77 54 ILE B CA 1
ATOM 12168 C C . ILE B 2 54 ? 124.571 143.907 87.813 1.00 32.34 54 ILE B C 1
ATOM 12169 O O . ILE B 2 54 ? 125.806 143.868 87.789 1.00 35.95 54 ILE B O 1
ATOM 12185 N N . ALA B 2 55 ? 123.902 145.060 87.867 1.00 33.08 55 ALA B N 1
ATOM 12186 C CA . ALA B 2 55 ? 124.624 146.325 87.934 1.00 31.89 55 ALA B CA 1
ATOM 12187 C C . ALA B 2 55 ? 125.490 146.396 89.184 1.00 31.42 55 ALA B C 1
ATOM 12188 O O . ALA B 2 55 ? 126.630 146.870 89.132 1.00 35.11 55 ALA B O 1
ATOM 12195 N N . ILE B 2 56 ? 124.967 145.926 90.317 1.00 30.04 56 ILE B N 1
ATOM 12196 C CA . ILE B 2 56 ? 125.750 145.929 91.549 1.00 31.37 56 ILE B CA 1
ATOM 12197 C C . ILE B 2 56 ? 127.002 145.078 91.383 1.00 30.59 56 ILE B C 1
ATOM 12198 O O . ILE B 2 56 ? 128.080 145.432 91.873 1.00 33.63 56 ILE B O 1
ATOM 12214 N N . ILE B 2 57 ? 126.881 143.944 90.691 1.00 29.57 57 ILE B N 1
ATOM 12215 C CA . ILE B 2 57 ? 128.042 143.084 90.476 1.00 29.36 57 ILE B CA 1
ATOM 12216 C C . ILE B 2 57 ? 129.104 143.817 89.666 1.00 30.34 57 ILE B C 1
ATOM 12217 O O . ILE B 2 57 ? 130.297 143.761 89.987 1.00 33.75 57 ILE B O 1
ATOM 12233 N N . PHE B 2 58 ? 128.694 144.510 88.602 1.00 29.82 58 PHE B N 1
ATOM 12234 C CA . PHE B 2 58 ? 129.658 145.250 87.793 1.00 31.23 58 PHE B CA 1
ATOM 12235 C C . PHE B 2 58 ? 130.300 146.378 88.589 1.00 31.85 58 PHE B C 1
ATOM 12236 O O . PHE B 2 58 ? 131.509 146.610 88.483 1.00 34.35 58 PHE B O 1
ATOM 12253 N N . LEU B 2 59 ? 129.508 147.097 89.388 1.00 32.14 59 LEU B N 1
ATOM 12254 C CA . LEU B 2 59 ? 130.076 148.143 90.231 1.00 31.90 59 LEU B CA 1
ATOM 12255 C C . LEU B 2 59 ? 131.056 147.558 91.238 1.00 31.27 59 LEU B C 1
ATOM 12256 O O . LEU B 2 59 ? 132.131 148.121 91.471 1.00 34.47 59 LEU B O 1
ATOM 12272 N N . TRP B 2 60 ? 130.700 146.426 91.845 1.00 30.48 60 TRP B N 1
ATOM 12273 C CA . TRP B 2 60 ? 131.615 145.755 92.760 1.00 28.64 60 TRP B CA 1
ATOM 12274 C C . TRP B 2 60 ? 132.909 145.374 92.055 1.00 29.67 60 TRP B C 1
ATOM 12275 O O . TRP B 2 60 ? 134.003 145.582 92.592 1.00 33.24 60 TRP B O 1
ATOM 12296 N N . THR B 2 61 ? 132.807 144.823 90.845 1.00 29.94 61 THR B N 1
ATOM 12297 C CA . THR B 2 61 ? 134.004 144.494 90.079 1.00 30.37 61 THR B CA 1
ATOM 12298 C C . THR B 2 61 ? 134.776 145.752 89.701 1.00 31.99 61 THR B C 1
ATOM 12299 O O . THR B 2 61 ? 136.012 145.753 89.703 1.00 32.54 61 THR B O 1
ATOM 12310 N N . SER B 2 62 ? 134.065 146.832 89.373 1.00 32.09 62 SER B N 1
ATOM 12311 C CA . SER B 2 62 ? 134.736 148.080 89.029 1.00 30.51 62 SER B CA 1
ATOM 12312 C C . SER B 2 62 ? 135.547 148.605 90.206 1.00 31.39 62 SER B C 1
ATOM 12313 O O . SER B 2 62 ? 136.666 149.099 90.027 1.00 34.71 62 SER B O 1
ATOM 12321 N N . GLY B 2 63 ? 134.999 148.510 91.417 1.00 31.75 63 GLY B N 1
ATOM 12322 C CA . GLY B 2 63 ? 135.747 148.935 92.587 1.00 31.19 63 GLY B CA 1
ATOM 12323 C C . GLY B 2 63 ? 137.030 148.148 92.772 1.00 32.23 63 GLY B C 1
ATOM 12324 O O . GLY B 2 63 ? 138.081 148.718 93.067 1.00 35.29 63 GLY B O 1
ATOM 12328 N N . THR B 2 64 ? 136.965 146.828 92.590 1.00 32.06 64 THR B N 1
ATOM 12329 C CA . THR B 2 64 ? 138.160 146.006 92.742 1.00 31.80 64 THR B CA 1
ATOM 12330 C C . THR B 2 64 ? 139.249 146.448 91.773 1.00 30.74 64 THR B C 1
ATOM 12331 O O . THR B 2 64 ? 140.412 146.609 92.158 1.00 34.83 64 THR B O 1
ATOM 12342 N N . LEU B 2 65 ? 138.886 146.655 90.507 1.00 31.13 65 LEU B N 1
ATOM 12343 C CA . LEU B 2 65 ? 139.858 147.130 89.529 1.00 32.15 65 LEU B CA 1
ATOM 12344 C C . LEU B 2 65 ? 140.377 148.514 89.894 1.00 32.61 65 LEU B C 1
ATOM 12345 O O . LEU B 2 65 ? 141.578 148.783 89.787 1.00 35.71 65 LEU B O 1
ATOM 12361 N N . PHE B 2 66 ? 139.485 149.406 90.326 1.00 32.86 66 PHE B N 1
ATOM 12362 C CA . PHE B 2 66 ? 139.876 150.792 90.559 1.00 31.66 66 PHE B CA 1
ATOM 12363 C C . PHE B 2 66 ? 140.848 150.909 91.727 1.00 31.49 66 PHE B C 1
ATOM 12364 O O . PHE B 2 66 ? 141.887 151.569 91.615 1.00 36.36 66 PHE B O 1
ATOM 12381 N N . HIS B 2 67 ? 140.528 150.283 92.860 1.00 30.34 67 HIS B N 1
ATOM 12382 C CA . HIS B 2 67 ? 141.386 150.427 94.031 1.00 32.25 67 HIS B CA 1
ATOM 12383 C C . HIS B 2 67 ? 142.732 149.743 93.825 1.00 32.65 67 HIS B C 1
ATOM 12384 O O . HIS B 2 67 ? 143.745 150.202 94.363 1.00 35.99 67 HIS B O 1
ATOM 12398 N N . VAL B 2 68 ? 142.769 148.654 93.056 1.00 32.32 68 VAL B N 1
ATOM 12399 C CA . VAL B 2 68 ? 144.044 148.019 92.737 1.00 31.53 68 VAL B CA 1
ATOM 12400 C C . VAL B 2 68 ? 144.888 148.937 91.862 1.00 31.81 68 VAL B C 1
ATOM 12401 O O . VAL B 2 68 ? 146.074 149.161 92.129 1.00 36.89 68 VAL B O 1
ATOM 12414 N N . ALA B 2 69 ? 144.288 149.486 90.805 1.00 31.22 69 ALA B N 1
ATOM 12415 C CA . ALA B 2 69 ? 145.021 150.383 89.918 1.00 34.63 69 ALA B CA 1
ATOM 12416 C C . ALA B 2 69 ? 145.438 151.655 90.642 1.00 34.93 69 ALA B C 1
ATOM 12417 O O . ALA B 2 69 ? 146.522 152.195 90.396 1.00 39.88 69 ALA B O 1
ATOM 12424 N N . TRP B 2 70 ? 144.583 152.152 91.534 1.00 34.54 70 TRP B N 1
ATOM 12425 C CA . TRP B 2 70 ? 144.831 153.431 92.188 1.00 35.28 70 TRP B CA 1
ATOM 12426 C C . TRP B 2 70 ? 145.815 153.289 93.344 1.00 36.35 70 TRP B C 1
ATOM 12427 O O . TRP B 2 70 ? 146.801 154.028 93.422 1.00 40.40 70 TRP B O 1
ATOM 12448 N N . GLN B 2 71 ? 145.566 152.341 94.245 1.00 33.17 71 GLN B N 1
ATOM 12449 C CA . GLN B 2 71 ? 146.313 152.229 95.489 1.00 34.07 71 GLN B CA 1
ATOM 12450 C C . GLN B 2 71 ? 147.159 150.966 95.580 1.00 33.80 71 GLN B C 1
ATOM 12451 O O . GLN B 2 71 ? 147.906 150.811 96.551 1.00 37.89 71 GLN B O 1
ATOM 12465 N N . GLY B 2 72 ? 147.069 150.065 94.604 1.00 32.00 72 GLY B N 1
ATOM 12466 C CA . GLY B 2 72 ? 147.789 148.811 94.644 1.00 31.74 72 GLY B CA 1
ATOM 12467 C C . GLY B 2 72 ? 149.205 148.932 94.112 1.00 32.66 72 GLY B C 1
ATOM 12468 O O . GLY B 2 72 ? 149.703 150.016 93.804 1.00 38.03 72 GLY B O 1
ATOM 12472 N N . ASN B 2 73 ? 149.861 147.779 94.011 1.00 32.79 73 ASN B N 1
ATOM 12473 C CA . ASN B 2 73 ? 151.217 147.663 93.485 1.00 32.80 73 ASN B CA 1
ATOM 12474 C C . ASN B 2 73 ? 151.256 146.656 92.347 1.00 33.38 73 ASN B C 1
ATOM 12475 O O . ASN B 2 73 ? 152.164 145.826 92.254 1.00 36.26 73 ASN B O 1
ATOM 12486 N N . PHE B 2 74 ? 150.263 146.718 91.458 1.00 33.46 74 PHE B N 1
ATOM 12487 C CA . PHE B 2 74 ? 150.154 145.723 90.398 1.00 34.29 74 PHE B CA 1
ATOM 12488 C C . PHE B 2 74 ? 151.373 145.744 89.486 1.00 35.95 74 PHE B C 1
ATOM 12489 O O . PHE B 2 74 ? 151.900 144.689 89.118 1.00 37.93 74 PHE B O 1
ATOM 12506 N N . GLU B 2 75 ? 151.841 146.935 89.110 1.00 40.52 75 GLU B N 1
ATOM 12507 C CA . GLU B 2 75 ? 152.969 147.017 88.190 1.00 41.05 75 GLU B CA 1
ATOM 12508 C C . GLU B 2 75 ? 154.255 146.522 88.842 1.00 40.95 75 GLU B C 1
ATOM 12509 O O . GLU B 2 75 ? 155.100 145.915 88.175 1.00 45.14 75 GLU B O 1
ATOM 12521 N N . GLN B 2 76 ? 154.425 146.771 90.142 1.00 40.61 76 GLN B N 1
ATOM 12522 C CA . GLN B 2 76 ? 155.576 146.217 90.847 1.00 39.60 76 GLN B CA 1
ATOM 12523 C C . GLN B 2 76 ? 155.413 144.719 91.070 1.00 40.24 76 GLN B C 1
ATOM 12524 O O . GLN B 2 76 ? 156.388 143.964 91.000 1.00 41.79 76 GLN B O 1
ATOM 12538 N N . TRP B 2 77 ? 154.185 144.274 91.341 1.00 40.52 77 TRP B N 1
ATOM 12539 C CA . TRP B 2 77 ? 153.955 142.867 91.651 1.00 37.30 77 TRP B CA 1
ATOM 12540 C C . TRP B 2 77 ? 154.270 141.972 90.458 1.00 39.44 77 TRP B C 1
ATOM 12541 O O . TRP B 2 77 ? 154.879 140.909 90.617 1.00 43.55 77 TRP B O 1
ATOM 12562 N N . ILE B 2 78 ? 153.861 142.381 89.254 1.00 38.46 78 ILE B N 1
ATOM 12563 C CA . ILE B 2 78 ? 154.045 141.530 88.084 1.00 39.92 78 ILE B CA 1
ATOM 12564 C C . ILE B 2 78 ? 155.517 141.272 87.802 1.00 43.62 78 ILE B C 1
ATOM 12565 O O . ILE B 2 78 ? 155.855 140.271 87.162 1.00 47.43 78 ILE B O 1
ATOM 12581 N N . LYS B 2 79 ? 156.409 142.149 88.262 1.00 43.93 79 LYS B N 1
ATOM 12582 C CA . LYS B 2 79 ? 157.835 141.938 88.051 1.00 45.16 79 LYS B CA 1
ATOM 12583 C C . LYS B 2 79 ? 158.420 140.887 88.986 1.00 47.74 79 LYS B C 1
ATOM 12584 O O . LYS B 2 79 ? 159.503 140.364 88.703 1.00 52.53 79 LYS B O 1
ATOM 12603 N N . ASP B 2 80 ? 157.736 140.564 90.086 1.00 47.10 80 ASP B N 1
ATOM 12604 C CA . ASP B 2 80 ? 158.201 139.539 91.022 1.00 47.32 80 ASP B CA 1
ATOM 12605 C C . ASP B 2 80 ? 157.000 138.974 91.769 1.00 45.02 80 ASP B C 1
ATOM 12606 O O . ASP B 2 80 ? 156.808 139.227 92.964 1.00 48.16 80 ASP B O 1
ATOM 12615 N N . PRO B 2 81 ? 156.160 138.195 91.084 1.00 44.67 81 PRO B N 1
ATOM 12616 C CA . PRO B 2 81 ? 154.935 137.695 91.731 1.00 43.63 81 PRO B CA 1
ATOM 12617 C C . PRO B 2 81 ? 155.189 136.855 92.969 1.00 46.80 81 PRO B C 1
ATOM 12618 O O . PRO B 2 81 ? 154.358 136.857 93.886 1.00 46.98 81 PRO B O 1
ATOM 12629 N N . LEU B 2 82 ? 156.304 136.129 93.028 1.00 49.48 82 LEU B N 1
ATOM 12630 C CA . LEU B 2 82 ? 156.529 135.172 94.103 1.00 49.74 82 LEU B CA 1
ATOM 12631 C C . LEU B 2 82 ? 157.063 135.805 95.381 1.00 51.09 82 LEU B C 1
ATOM 12632 O O . LEU B 2 82 ? 157.080 135.134 96.417 1.00 55.20 82 LEU B O 1
ATOM 12648 N N . ASN B 2 83 ? 157.487 137.066 95.343 1.00 52.01 83 ASN B N 1
ATOM 12649 C CA . ASN B 2 83 ? 158.066 137.724 96.507 1.00 52.02 83 ASN B CA 1
ATOM 12650 C C . ASN B 2 83 ? 157.315 138.968 96.951 1.00 50.61 83 ASN B C 1
ATOM 12651 O O . ASN B 2 83 ? 157.371 139.310 98.134 1.00 53.16 83 ASN B O 1
ATOM 12662 N N . ILE B 2 84 ? 156.620 139.648 96.048 1.00 46.92 84 ILE B N 1
ATOM 12663 C CA . ILE B 2 84 ? 155.890 140.866 96.378 1.00 43.54 84 ILE B CA 1
ATOM 12664 C C . ILE B 2 84 ? 154.469 140.491 96.770 1.00 41.94 84 ILE B C 1
ATOM 12665 O O . ILE B 2 84 ? 153.816 139.693 96.088 1.00 46.69 84 ILE B O 1
ATOM 12681 N N . ARG B 2 85 ? 153.990 141.058 97.875 1.00 40.18 85 ARG B N 1
ATOM 12682 C CA . ARG B 2 85 ? 152.633 140.801 98.336 1.00 41.36 85 ARG B CA 1
ATOM 12683 C C . ARG B 2 85 ? 151.671 141.765 97.654 1.00 37.14 85 ARG B C 1
ATOM 12684 O O . ARG B 2 85 ? 151.876 142.983 97.737 1.00 38.46 85 ARG B O 1
ATOM 12705 N N . PRO B 2 86 ? 150.630 141.285 96.974 1.00 35.52 86 PRO B N 1
ATOM 12706 C CA . PRO B 2 86 ? 149.691 142.208 96.329 1.00 31.82 86 PRO B CA 1
ATOM 12707 C C . PRO B 2 86 ? 148.939 143.044 97.351 1.00 31.41 86 PRO B C 1
ATOM 12708 O O . PRO B 2 86 ? 148.633 142.593 98.456 1.00 36.06 86 PRO B O 1
ATOM 12719 N N . ILE B 2 87 ? 148.632 144.278 96.962 1.00 30.86 87 ILE B N 1
ATOM 12720 C CA . ILE B 2 87 ? 147.967 145.240 97.834 1.00 31.11 87 ILE B CA 1
ATOM 12721 C C . ILE B 2 87 ? 146.505 145.347 97.424 1.00 30.09 87 ILE B C 1
ATOM 12722 O O . ILE B 2 87 ? 146.195 145.525 96.240 1.00 33.09 87 ILE B O 1
ATOM 12738 N N . ALA B 2 88 ? 145.605 145.243 98.404 1.00 30.32 88 ALA B N 1
ATOM 12739 C CA . ALA B 2 88 ? 144.177 145.347 98.122 1.00 30.00 88 ALA B CA 1
ATOM 12740 C C . ALA B 2 88 ? 143.741 146.804 98.010 1.00 29.88 88 ALA B C 1
ATOM 12741 O O . ALA B 2 88 ? 143.274 147.246 96.956 1.00 33.84 88 ALA B O 1
ATOM 12748 N N . HIS B 2 89 ? 143.889 147.564 99.090 1.00 31.41 89 HIS B N 1
ATOM 12749 C CA . HIS B 2 89 ? 143.541 148.977 99.077 1.00 29.61 89 HIS B CA 1
ATOM 12750 C C . HIS B 2 89 ? 144.267 149.668 100.220 1.00 32.54 89 HIS B C 1
ATOM 12751 O O . HIS B 2 89 ? 144.756 149.024 101.151 1.00 33.82 89 HIS B O 1
ATOM 12765 N N . ALA B 2 90 ? 144.338 150.991 100.127 1.00 32.97 90 ALA B N 1
ATOM 12766 C CA . ALA B 2 90 ? 144.964 151.778 101.174 1.00 34.23 90 ALA B CA 1
ATOM 12767 C C . ALA B 2 90 ? 144.059 151.851 102.399 1.00 34.58 90 ALA B C 1
ATOM 12768 O O . ALA B 2 90 ? 142.838 151.699 102.318 1.00 37.75 90 ALA B O 1
ATOM 12775 N N . ILE B 2 91 ? 144.682 152.081 103.551 1.00 36.17 91 ILE B N 1
ATOM 12776 C CA . ILE B 2 91 ? 143.979 152.266 104.814 1.00 36.61 91 ILE B CA 1
ATOM 12777 C C . ILE B 2 91 ? 144.030 153.743 105.168 1.00 38.23 91 ILE B C 1
ATOM 12778 O O . ILE B 2 91 ? 145.107 154.351 105.172 1.00 44.39 91 ILE B O 1
ATOM 12794 N N . TRP B 2 92 ? 142.867 154.321 105.459 1.00 39.52 92 TRP B N 1
ATOM 12795 C CA . TRP B 2 92 ? 142.762 155.678 105.995 1.00 42.95 92 TRP B CA 1
ATOM 12796 C C . TRP B 2 92 ? 141.906 155.567 107.251 1.00 42.85 92 TRP B C 1
ATOM 12797 O O . TRP B 2 92 ? 140.676 155.619 107.182 1.00 45.59 92 TRP B O 1
ATOM 12818 N N . ASP B 2 93 ? 142.562 155.395 108.395 1.00 40.98 93 ASP B N 1
ATOM 12819 C CA . ASP B 2 93 ? 141.884 155.229 109.678 1.00 39.11 93 ASP B CA 1
ATOM 12820 C C . ASP B 2 93 ? 142.492 156.209 110.673 1.00 40.42 93 ASP B C 1
ATOM 12821 O O . ASP B 2 93 ? 143.610 155.979 111.167 1.00 41.82 93 ASP B O 1
ATOM 12830 N N . PRO B 2 94 ? 141.804 157.307 110.993 1.00 41.77 94 PRO B N 1
ATOM 12831 C CA . PRO B 2 94 ? 142.383 158.275 111.939 1.00 40.88 94 PRO B CA 1
ATOM 12832 C C . PRO B 2 94 ? 142.603 157.705 113.326 1.00 41.17 94 PRO B C 1
ATOM 12833 O O . PRO B 2 94 ? 143.386 158.273 114.096 1.00 44.48 94 PRO B O 1
ATOM 12844 N N . HIS B 2 95 ? 141.940 156.603 113.671 1.00 40.55 95 HIS B N 1
ATOM 12845 C CA . HIS B 2 95 ? 142.102 155.989 114.980 1.00 37.98 95 HIS B CA 1
ATOM 12846 C C . HIS B 2 95 ? 143.407 155.213 115.117 1.00 37.79 95 HIS B C 1
ATOM 12847 O O . HIS B 2 95 ? 143.744 154.795 116.229 1.00 41.74 95 HIS B O 1
ATOM 12861 N N . PHE B 2 96 ? 144.146 155.013 114.027 1.00 37.60 96 PHE B N 1
ATOM 12862 C CA . PHE B 2 96 ? 145.403 154.279 114.098 1.00 36.16 96 PHE B CA 1
ATOM 12863 C C . PHE B 2 96 ? 146.425 155.030 114.941 1.00 36.81 96 PHE B C 1
ATOM 12864 O O . PHE B 2 96 ? 146.529 156.258 114.877 1.00 40.20 96 PHE B O 1
ATOM 12881 N N . GLY B 2 97 ? 147.187 154.277 115.735 1.00 37.07 97 GLY B N 1
ATOM 12882 C CA . GLY B 2 97 ? 148.308 154.826 116.464 1.00 37.60 97 GLY B CA 1
ATOM 12883 C C . GLY B 2 97 ? 149.613 154.645 115.711 1.00 41.03 97 GLY B C 1
ATOM 12884 O O . GLY B 2 97 ? 149.659 154.143 114.590 1.00 43.86 97 GLY B O 1
ATOM 12888 N N . GLU B 2 98 ? 150.700 155.063 116.361 1.00 44.32 98 GLU B N 1
ATOM 12889 C CA . GLU B 2 98 ? 152.014 154.955 115.735 1.00 45.68 98 GLU B CA 1
ATOM 12890 C C . GLU B 2 98 ? 152.361 153.504 115.431 1.00 46.24 98 GLU B C 1
ATOM 12891 O O . GLU B 2 98 ? 152.888 153.196 114.356 1.00 46.85 98 GLU B O 1
ATOM 12903 N N . GLY B 2 99 ? 152.077 152.597 116.366 1.00 45.34 99 GLY B N 1
ATOM 12904 C CA . GLY B 2 99 ? 152.392 151.196 116.139 1.00 42.46 99 GLY B CA 1
ATOM 12905 C C . GLY B 2 99 ? 151.654 150.613 114.950 1.00 41.92 99 GLY B C 1
ATOM 12906 O O . GLY B 2 99 ? 152.241 149.904 114.129 1.00 44.57 99 GLY B O 1
ATOM 12910 N N . ALA B 2 100 ? 150.356 150.903 114.838 1.00 41.04 100 ALA B N 1
ATOM 12911 C CA . ALA B 2 100 ? 149.569 150.342 113.746 1.00 39.25 100 ALA B CA 1
ATOM 12912 C C . ALA B 2 100 ? 150.023 150.886 112.397 1.00 39.44 100 ALA B C 1
ATOM 12913 O O . ALA B 2 100 ? 150.085 150.142 111.412 1.00 41.41 100 ALA B O 1
ATOM 12920 N N . VAL B 2 101 ? 150.347 152.178 112.330 1.00 41.32 101 VAL B N 1
ATOM 12921 C CA . VAL B 2 101 ? 150.757 152.774 111.061 1.00 41.87 101 VAL B CA 1
ATOM 12922 C C . VAL B 2 101 ? 151.996 152.071 110.523 1.00 41.87 101 VAL B C 1
ATOM 12923 O O . VAL B 2 101 ? 152.063 151.704 109.344 1.00 43.31 101 VAL B O 1
ATOM 12936 N N . ASN B 2 102 ? 152.997 151.868 111.381 1.00 41.91 102 ASN B N 1
ATOM 12937 C CA . ASN B 2 102 ? 154.208 151.180 110.947 1.00 42.60 102 ASN B CA 1
ATOM 12938 C C . ASN B 2 102 ? 153.919 149.730 110.580 1.00 42.77 102 ASN B C 1
ATOM 12939 O O . ASN B 2 102 ? 154.449 149.217 109.588 1.00 46.33 102 ASN B O 1
ATOM 12950 N N . ALA B 2 103 ? 153.080 149.054 111.367 1.00 40.70 103 ALA B N 1
ATOM 12951 C CA . ALA B 2 103 ? 152.815 147.641 111.124 1.00 38.43 103 ALA B CA 1
ATOM 12952 C C . ALA B 2 103 ? 152.152 147.422 109.770 1.00 39.02 103 ALA B C 1
ATOM 12953 O O . ALA B 2 103 ? 152.491 146.476 109.051 1.00 43.81 103 ALA B O 1
ATOM 12960 N N . PHE B 2 104 ? 151.204 148.281 109.406 1.00 37.91 104 PHE B N 1
ATOM 12961 C CA . PHE B 2 104 ? 150.451 148.119 108.170 1.00 38.79 104 PHE B CA 1
ATOM 12962 C C . PHE B 2 104 ? 151.088 148.830 106.983 1.00 40.00 104 PHE B C 1
ATOM 12963 O O . PHE B 2 104 ? 150.571 148.719 105.867 1.00 41.67 104 PHE B O 1
ATOM 12980 N N . THR B 2 105 ? 152.187 149.551 107.188 1.00 41.79 105 THR B N 1
ATOM 12981 C CA . THR B 2 105 ? 152.975 150.087 106.080 1.00 42.32 105 THR B CA 1
ATOM 12982 C C . THR B 2 105 ? 153.847 148.946 105.576 1.00 43.48 105 THR B C 1
ATOM 12983 O O . THR B 2 105 ? 154.989 148.769 105.999 1.00 48.73 105 THR B O 1
ATOM 12994 N N . GLN B 2 106 ? 153.290 148.155 104.662 1.00 45.48 106 GLN B N 1
ATOM 12995 C CA . GLN B 2 106 ? 153.875 146.883 104.269 1.00 45.40 106 GLN B CA 1
ATOM 12996 C C . GLN B 2 106 ? 153.816 146.742 102.755 1.00 45.00 106 GLN B C 1
ATOM 12997 O O . GLN B 2 106 ? 153.248 147.579 102.050 1.00 47.46 106 GLN B O 1
ATOM 13011 N N . ALA B 2 107 ? 154.418 145.660 102.261 1.00 45.90 107 ALA B N 1
ATOM 13012 C CA . ALA B 2 107 ? 154.402 145.327 100.838 1.00 45.14 107 ALA B CA 1
ATOM 13013 C C . ALA B 2 107 ? 155.022 146.433 99.990 1.00 47.47 107 ALA B C 1
ATOM 13014 O O . ALA B 2 107 ? 154.658 146.614 98.826 1.00 47.88 107 ALA B O 1
ATOM 13021 N N . GLY B 2 108 ? 155.961 147.182 100.563 1.00 48.23 108 GLY B N 1
ATOM 13022 C CA . GLY B 2 108 ? 156.644 148.232 99.840 1.00 48.28 108 GLY B CA 1
ATOM 13023 C C . GLY B 2 108 ? 155.882 149.532 99.718 1.00 51.67 108 GLY B C 1
ATOM 13024 O O . GLY B 2 108 ? 156.373 150.456 99.057 1.00 56.60 108 GLY B O 1
ATOM 13028 N N . ALA B 2 109 ? 154.705 149.640 100.327 1.00 50.37 109 ALA B N 1
ATOM 13029 C CA . ALA B 2 109 ? 153.914 150.854 100.229 1.00 50.77 109 ALA B CA 1
ATOM 13030 C C . ALA B 2 109 ? 154.485 151.945 101.131 1.00 54.59 109 ALA B C 1
ATOM 13031 O O . ALA B 2 109 ? 155.224 151.682 102.083 1.00 54.96 109 ALA B O 1
ATOM 13038 N N . SER B 2 110 ? 154.134 153.188 100.810 1.00 57.67 110 SER B N 1
ATOM 13039 C CA . SER B 2 110 ? 154.528 154.345 101.603 1.00 56.05 110 SER B CA 1
ATOM 13040 C C . SER B 2 110 ? 153.470 154.749 102.620 1.00 56.00 110 SER B C 1
ATOM 13041 O O . SER B 2 110 ? 153.684 155.707 103.370 1.00 57.89 110 SER B O 1
ATOM 13049 N N . ASN B 2 111 ? 152.343 154.053 102.661 1.00 52.63 111 ASN B N 1
ATOM 13050 C CA . ASN B 2 111 ? 151.254 154.328 103.582 1.00 47.77 111 ASN B CA 1
ATOM 13051 C C . ASN B 2 111 ? 150.657 153.002 104.020 1.00 44.79 111 ASN B C 1
ATOM 13052 O O . ASN B 2 111 ? 150.901 151.968 103.389 1.00 46.02 111 ASN B O 1
ATOM 13063 N N . PRO B 2 112 ? 149.887 152.993 105.106 1.00 41.63 112 PRO B N 1
ATOM 13064 C CA . PRO B 2 112 ? 149.244 151.745 105.530 1.00 40.15 112 PRO B CA 1
ATOM 13065 C C . PRO B 2 112 ? 148.368 151.175 104.425 1.00 35.88 112 PRO B C 1
ATOM 13066 O O . PRO B 2 112 ? 147.642 151.902 103.744 1.00 38.09 112 PRO B O 1
ATOM 13077 N N . VAL B 2 113 ? 148.444 149.855 104.247 1.00 35.51 113 VAL B N 1
ATOM 13078 C CA . VAL B 2 113 ? 147.690 149.163 103.208 1.00 33.10 113 VAL B CA 1
ATOM 13079 C C . VAL B 2 113 ? 147.281 147.792 103.725 1.00 33.99 113 VAL B C 1
ATOM 13080 O O . VAL B 2 113 ? 147.850 147.270 104.686 1.00 39.16 113 VAL B O 1
ATOM 13093 N N . ASN B 2 114 ? 146.284 147.207 103.070 1.00 32.60 114 ASN B N 1
ATOM 13094 C CA . ASN B 2 114 ? 145.880 145.831 103.312 1.00 30.24 114 ASN B CA 1
ATOM 13095 C C . ASN B 2 114 ? 146.403 144.944 102.191 1.00 31.07 114 ASN B C 1
ATOM 13096 O O . ASN B 2 114 ? 146.468 145.363 101.033 1.00 35.13 114 ASN B O 1
ATOM 13107 N N . ILE B 2 115 ? 146.780 143.721 102.543 1.00 33.28 115 ILE B N 1
ATOM 13108 C CA . ILE B 2 115 ? 147.242 142.751 101.558 1.00 31.23 115 ILE B CA 1
ATOM 13109 C C . ILE B 2 115 ? 146.031 142.054 100.956 1.00 31.33 115 ILE B C 1
ATOM 13110 O O . ILE B 2 115 ? 145.114 141.645 101.676 1.00 33.85 115 ILE B O 1
ATOM 13126 N N . ALA B 2 116 ? 146.024 141.918 99.634 1.00 28.67 116 ALA B N 1
ATOM 13127 C CA . ALA B 2 116 ? 144.911 141.283 98.942 1.00 29.17 116 ALA B CA 1
ATOM 13128 C C . ALA B 2 116 ? 145.064 139.768 98.972 1.00 29.70 116 ALA B C 1
ATOM 13129 O O . ALA B 2 116 ? 146.150 139.239 98.720 1.00 33.61 116 ALA B O 1
ATOM 13136 N N . TYR B 2 117 ? 143.970 139.073 99.282 1.00 29.03 117 TYR B N 1
ATOM 13137 C CA . TYR B 2 117 ? 143.933 137.616 99.246 1.00 28.25 117 TYR B CA 1
ATOM 13138 C C . TYR B 2 117 ? 142.838 137.094 98.327 1.00 28.07 117 TYR B C 1
ATOM 13139 O O . TYR B 2 117 ? 142.500 135.907 98.394 1.00 32.16 117 TYR B O 1
ATOM 13157 N N . SER B 2 118 ? 142.276 137.948 97.474 1.00 28.02 118 SER B N 1
ATOM 13158 C CA . SER B 2 118 ? 141.237 137.533 96.543 1.00 26.46 118 SER B CA 1
ATOM 13159 C C . SER B 2 118 ? 141.792 136.902 95.275 1.00 27.08 118 SER B C 1
ATOM 13160 O O . SER B 2 118 ? 141.020 136.323 94.505 1.00 30.20 118 SER B O 1
ATOM 13168 N N . GLY B 2 119 ? 143.097 136.999 95.036 1.00 27.56 119 GLY B N 1
ATOM 13169 C CA . GLY B 2 119 ? 143.689 136.420 93.849 1.00 26.97 119 GLY B CA 1
ATOM 13170 C C . GLY B 2 119 ? 143.495 137.221 92.583 1.00 26.94 119 GLY B C 1
ATOM 13171 O O . GLY B 2 119 ? 143.845 136.732 91.504 1.00 30.42 119 GLY B O 1
ATOM 13175 N N . VAL B 2 120 ? 142.950 138.435 92.675 1.00 27.60 120 VAL B N 1
ATOM 13176 C CA . VAL B 2 120 ? 142.661 139.210 91.472 1.00 27.05 120 VAL B CA 1
ATOM 13177 C C . VAL B 2 120 ? 143.949 139.587 90.747 1.00 27.29 120 VAL B C 1
ATOM 13178 O O . VAL B 2 120 ? 143.983 139.646 89.513 1.00 31.23 120 VAL B O 1
ATOM 13191 N N . TYR B 2 121 ? 145.023 139.858 91.493 1.00 27.36 121 TYR B N 1
ATOM 13192 C CA . TYR B 2 121 ? 146.304 140.150 90.855 1.00 26.52 121 TYR B CA 1
ATOM 13193 C C . TYR B 2 121 ? 146.711 139.021 89.917 1.00 26.29 121 TYR B C 1
ATOM 13194 O O . TYR B 2 121 ? 147.082 139.258 88.763 1.00 29.30 121 TYR B O 1
ATOM 13212 N N . HIS B 2 122 ? 146.651 137.780 90.402 1.00 27.33 122 HIS B N 1
ATOM 13213 C CA . HIS B 2 122 ? 147.000 136.643 89.559 1.00 26.15 122 HIS B CA 1
ATOM 13214 C C . HIS B 2 122 ? 146.047 136.531 88.379 1.00 26.26 122 HIS B C 1
ATOM 13215 O O . HIS B 2 122 ? 146.469 136.252 87.251 1.00 30.00 122 HIS B O 1
ATOM 13229 N N . TRP B 2 123 ? 144.755 136.752 88.621 1.00 26.17 123 TRP B N 1
ATOM 13230 C CA . TRP B 2 123 ? 143.768 136.677 87.551 1.00 25.84 123 TRP B CA 1
ATOM 13231 C C . TRP B 2 123 ? 144.027 137.737 86.487 1.00 27.30 123 TRP B C 1
ATOM 13232 O O . TRP B 2 123 ? 144.103 137.429 85.293 1.00 29.89 123 TRP B O 1
ATOM 13253 N N . PHE B 2 124 ? 144.175 138.997 86.905 1.00 28.49 124 PHE B N 1
ATOM 13254 C CA . PHE B 2 124 ? 144.377 140.074 85.941 1.00 28.39 124 PHE B CA 1
ATOM 13255 C C . PHE B 2 124 ? 145.655 139.864 85.141 1.00 28.65 124 PHE B C 1
ATOM 13256 O O . PHE B 2 124 ? 145.676 140.069 83.922 1.00 31.95 124 PHE B O 1
ATOM 13273 N N . TYR B 2 125 ? 146.734 139.457 85.810 1.00 30.64 125 TYR B N 1
ATOM 13274 C CA . TYR B 2 125 ? 147.999 139.256 85.114 1.00 30.14 125 TYR B CA 1
ATOM 13275 C C . TYR B 2 125 ? 147.899 138.124 84.099 1.00 29.19 125 TYR B C 1
ATOM 13276 O O . TYR B 2 125 ? 148.424 138.230 82.986 1.00 33.17 125 TYR B O 1
ATOM 13294 N N . THR B 2 126 ? 147.222 137.035 84.463 1.00 29.88 126 THR B N 1
ATOM 13295 C CA . THR B 2 126 ? 147.147 135.881 83.574 1.00 29.63 126 THR B CA 1
ATOM 13296 C C . THR B 2 126 ? 146.380 136.204 82.297 1.00 29.34 126 THR B C 1
ATOM 13297 O O . THR B 2 126 ? 146.712 135.690 81.224 1.00 33.59 126 THR B O 1
ATOM 13308 N N . ILE B 2 127 ? 145.350 137.045 82.387 1.00 29.79 127 ILE B N 1
ATOM 13309 C CA . ILE B 2 127 ? 144.493 137.321 81.237 1.00 29.42 127 ILE B CA 1
ATOM 13310 C C . ILE B 2 127 ? 145.071 138.457 80.401 1.00 29.67 127 ILE B C 1
ATOM 13311 O O . ILE B 2 127 ? 144.419 138.947 79.473 1.00 34.14 127 ILE B O 1
ATOM 13327 N N . GLY B 2 128 ? 146.289 138.886 80.719 1.00 32.75 128 GLY B N 1
ATOM 13328 C CA . GLY B 2 128 ? 147.031 139.785 79.861 1.00 33.59 128 GLY B CA 1
ATOM 13329 C C . GLY B 2 128 ? 147.077 141.238 80.279 1.00 35.58 128 GLY B C 1
ATOM 13330 O O . GLY B 2 128 ? 147.598 142.060 79.518 1.00 41.01 128 GLY B O 1
ATOM 13334 N N . MET B 2 129 ? 146.554 141.587 81.451 1.00 36.05 129 MET B N 1
ATOM 13335 C CA . MET B 2 129 ? 146.646 142.959 81.932 1.00 36.12 129 MET B CA 1
ATOM 13336 C C . MET B 2 129 ? 147.995 143.169 82.607 1.00 39.18 129 MET B C 1
ATOM 13337 O O . MET B 2 129 ? 148.417 142.356 83.435 1.00 41.91 129 MET B O 1
ATOM 13351 N N . THR B 2 130 ? 148.676 144.261 82.251 1.00 39.34 130 THR B N 1
ATOM 13352 C CA . THR B 2 130 ? 150.035 144.498 82.720 1.00 43.09 130 THR B CA 1
ATOM 13353 C C . THR B 2 130 ? 150.297 145.908 83.230 1.00 43.03 130 THR B C 1
ATOM 13354 O O . THR B 2 130 ? 151.391 146.152 83.750 1.00 47.65 130 THR B O 1
ATOM 13365 N N . THR B 2 131 ? 149.352 146.836 83.106 1.00 41.98 131 THR B N 1
ATOM 13366 C CA . THR B 2 131 ? 149.563 148.215 83.522 1.00 40.93 131 THR B CA 1
ATOM 13367 C C . THR B 2 131 ? 148.361 148.711 84.311 1.00 41.14 131 THR B C 1
ATOM 13368 O O . THR B 2 131 ? 147.242 148.215 84.158 1.00 42.56 131 THR B O 1
ATOM 13379 N N . ASN B 2 132 ? 148.610 149.708 85.164 1.00 42.01 132 ASN B N 1
ATOM 13380 C CA . ASN B 2 132 ? 147.520 150.337 85.900 1.00 39.55 132 ASN B CA 1
ATOM 13381 C C . ASN B 2 132 ? 146.514 150.981 84.957 1.00 40.27 132 ASN B C 1
ATOM 13382 O O . ASN B 2 132 ? 145.316 151.014 85.258 1.00 43.06 132 ASN B O 1
ATOM 13393 N N . GLN B 2 133 ? 146.977 151.498 83.817 1.00 41.91 133 GLN B N 1
ATOM 13394 C CA . GLN B 2 133 ? 146.064 152.112 82.860 1.00 41.25 133 GLN B CA 1
ATOM 13395 C C . GLN B 2 133 ? 145.038 151.106 82.357 1.00 41.85 133 GLN B C 1
ATOM 13396 O O . GLN B 2 133 ? 143.849 151.424 82.245 1.00 43.55 133 GLN B O 1
ATOM 13410 N N . GLU B 2 134 ? 145.479 149.886 82.045 1.00 40.07 134 GLU B N 1
ATOM 13411 C CA . GLU B 2 134 ? 144.547 148.862 81.586 1.00 39.53 134 GLU B CA 1
ATOM 13412 C C . GLU B 2 134 ? 143.525 148.527 82.664 1.00 38.27 134 GLU B C 1
ATOM 13413 O O . GLU B 2 134 ? 142.332 148.387 82.376 1.00 41.32 134 GLU B O 1
ATOM 13425 N N . LEU B 2 135 ? 143.974 148.395 83.913 1.00 36.06 135 LEU B N 1
ATOM 13426 C CA . LEU B 2 135 ? 143.036 148.172 85.008 1.00 36.43 135 LEU B CA 1
ATOM 13427 C C . LEU B 2 135 ? 142.070 149.341 85.138 1.00 36.68 135 LEU B C 1
ATOM 13428 O O . LEU B 2 135 ? 140.866 149.144 85.340 1.00 39.92 135 LEU B O 1
ATOM 13444 N N . TYR B 2 136 ? 142.580 150.567 85.021 1.00 38.32 136 TYR B N 1
ATOM 13445 C CA . TYR B 2 136 ? 141.717 151.740 85.098 1.00 38.05 136 TYR B CA 1
ATOM 13446 C C . TYR B 2 136 ? 140.693 151.744 83.970 1.00 36.35 136 TYR B C 1
ATOM 13447 O O . TYR B 2 136 ? 139.519 152.061 84.189 1.00 38.97 136 TYR B O 1
ATOM 13465 N N . SER B 2 137 ? 141.119 151.397 82.754 1.00 35.71 137 SER B N 1
ATOM 13466 C CA . SER B 2 137 ? 140.186 151.351 81.633 1.00 35.58 137 SER B CA 1
ATOM 13467 C C . SER B 2 137 ? 139.077 150.340 81.886 1.00 37.04 137 SER B C 1
ATOM 13468 O O . SER B 2 137 ? 137.904 150.609 81.604 1.00 39.91 137 SER B O 1
ATOM 13476 N N . GLY B 2 138 ? 139.428 149.169 82.418 1.00 37.80 138 GLY B N 1
ATOM 13477 C CA . GLY B 2 138 ? 138.410 148.182 82.735 1.00 35.02 138 GLY B CA 1
ATOM 13478 C C . GLY B 2 138 ? 137.430 148.675 83.782 1.00 36.00 138 GLY B C 1
ATOM 13479 O O . GLY B 2 138 ? 136.224 148.443 83.675 1.00 39.70 138 GLY B O 1
ATOM 13483 N N . ALA B 2 139 ? 137.933 149.365 84.808 1.00 34.89 139 ALA B N 1
ATOM 13484 C CA . ALA B 2 139 ? 137.052 149.872 85.854 1.00 33.78 139 ALA B CA 1
ATOM 13485 C C . ALA B 2 139 ? 136.050 150.871 85.293 1.00 34.85 139 ALA B C 1
ATOM 13486 O O . ALA B 2 139 ? 134.860 150.819 85.622 1.00 37.88 139 ALA B O 1
ATOM 13493 N N . VAL B 2 140 ? 136.511 151.789 84.442 1.00 35.10 140 VAL B N 1
ATOM 13494 C CA . VAL B 2 140 ? 135.602 152.756 83.833 1.00 36.07 140 VAL B CA 1
ATOM 13495 C C . VAL B 2 140 ? 134.605 152.047 82.928 1.00 37.41 140 VAL B C 1
ATOM 13496 O O . VAL B 2 140 ? 133.415 152.383 82.904 1.00 41.92 140 VAL B O 1
ATOM 13509 N N . PHE B 2 141 ? 135.072 151.054 82.169 1.00 37.66 141 PHE B N 1
ATOM 13510 C CA . PHE B 2 141 ? 134.180 150.325 81.276 1.00 36.90 141 PHE B CA 1
ATOM 13511 C C . PHE B 2 141 ? 133.064 149.638 82.053 1.00 37.10 141 PHE B C 1
ATOM 13512 O O . PHE B 2 141 ? 131.908 149.631 81.617 1.00 38.24 141 PHE B O 1
ATOM 13529 N N . LEU B 2 142 ? 133.389 149.056 83.208 1.00 35.46 142 LEU B N 1
ATOM 13530 C CA . LEU B 2 142 ? 132.363 148.393 84.005 1.00 35.23 142 LEU B CA 1
ATOM 13531 C C . LEU B 2 142 ? 131.370 149.391 84.588 1.00 36.39 142 LEU B C 1
ATOM 13532 O O . LEU B 2 142 ? 130.197 149.052 84.776 1.00 39.24 142 LEU B O 1
ATOM 13548 N N . LEU B 2 143 ? 131.812 150.615 84.886 1.00 37.21 143 LEU B N 1
ATOM 13549 C CA . LEU B 2 143 ? 130.871 151.639 85.331 1.00 37.56 143 LEU B CA 1
ATOM 13550 C C . LEU B 2 143 ? 129.831 151.925 84.257 1.00 38.52 143 LEU B C 1
ATOM 13551 O O . LEU B 2 143 ? 128.636 152.034 84.552 1.00 41.02 143 LEU B O 1
ATOM 13567 N N . VAL B 2 144 ? 130.268 152.053 83.002 1.00 38.53 144 VAL B N 1
ATOM 13568 C CA . VAL B 2 144 ? 129.326 152.253 81.905 1.00 38.12 144 VAL B CA 1
ATOM 13569 C C . VAL B 2 144 ? 128.438 151.028 81.742 1.00 38.36 144 VAL B C 1
ATOM 13570 O O . VAL B 2 144 ? 127.220 151.143 81.565 1.00 42.24 144 VAL B O 1
ATOM 13583 N N . LEU B 2 145 ? 129.033 149.835 81.797 1.00 37.67 145 LEU B N 1
ATOM 13584 C CA . LEU B 2 145 ? 128.248 148.613 81.672 1.00 37.00 145 LEU B CA 1
ATOM 13585 C C . LEU B 2 145 ? 127.223 148.505 82.793 1.00 37.33 145 LEU B C 1
ATOM 13586 O O . LEU B 2 145 ? 126.080 148.095 82.563 1.00 40.33 145 LEU B O 1
ATOM 13602 N N . ALA B 2 146 ? 127.614 148.868 84.017 1.00 37.90 146 ALA B N 1
ATOM 13603 C CA . ALA B 2 146 ? 126.660 148.885 85.121 1.00 38.12 146 ALA B CA 1
ATOM 13604 C C . ALA B 2 146 ? 125.548 149.892 84.864 1.00 39.72 146 ALA B C 1
ATOM 13605 O O . ALA B 2 146 ? 124.380 149.634 85.177 1.00 42.01 146 ALA B O 1
ATOM 13612 N N . SER B 2 147 ? 125.894 151.050 84.298 1.00 40.86 147 SER B N 1
ATOM 13613 C CA . SER B 2 147 ? 124.884 152.055 83.988 1.00 39.64 147 SER B CA 1
ATOM 13614 C C . SER B 2 147 ? 123.879 151.531 82.972 1.00 39.74 147 SER B C 1
ATOM 13615 O O . SER B 2 147 ? 122.676 151.788 83.086 1.00 42.72 147 SER B O 1
ATOM 13623 N N . LEU B 2 148 ? 124.356 150.794 81.967 1.00 39.77 148 LEU B N 1
ATOM 13624 C CA . LEU B 2 148 ? 123.462 150.290 80.931 1.00 39.37 148 LEU B CA 1
ATOM 13625 C C . LEU B 2 148 ? 122.399 149.370 81.519 1.00 40.34 148 LEU B C 1
ATOM 13626 O O . LEU B 2 148 ? 121.223 149.450 81.147 1.00 41.90 148 LEU B O 1
ATOM 13642 N N . PHE B 2 149 ? 122.793 148.485 82.437 1.00 38.33 149 PHE B N 1
ATOM 13643 C CA . PHE B 2 149 ? 121.823 147.579 83.043 1.00 37.76 149 PHE B CA 1
ATOM 13644 C C . PHE B 2 149 ? 120.887 148.308 83.997 1.00 38.19 149 PHE B C 1
ATOM 13645 O O . PHE B 2 149 ? 119.707 147.953 84.092 1.00 41.34 149 PHE B O 1
ATOM 13662 N N . LEU B 2 150 ? 121.382 149.323 84.708 1.00 39.72 150 LEU B N 1
ATOM 13663 C CA . LEU B 2 150 ? 120.494 150.129 85.540 1.00 39.96 150 LEU B CA 1
ATOM 13664 C C . LEU B 2 150 ? 119.439 150.823 84.691 1.00 41.39 150 LEU B C 1
ATOM 13665 O O . LEU B 2 150 ? 118.267 150.894 85.078 1.00 43.50 150 LEU B O 1
ATOM 13681 N N . PHE B 2 151 ? 119.838 151.348 83.532 1.00 40.57 151 PHE B N 1
ATOM 13682 C CA . PHE B 2 151 ? 118.868 151.947 82.624 1.00 40.58 151 PHE B CA 1
ATOM 13683 C C . PHE B 2 151 ? 117.915 150.898 82.065 1.00 41.24 151 PHE B C 1
ATOM 13684 O O . PHE B 2 151 ? 116.712 151.150 81.934 1.00 43.36 151 PHE B O 1
ATOM 13701 N N . ALA B 2 152 ? 118.433 149.715 81.728 1.00 40.89 152 ALA B N 1
ATOM 13702 C CA . ALA B 2 152 ? 117.580 148.664 81.185 1.00 37.90 152 ALA B CA 1
ATOM 13703 C C . ALA B 2 152 ? 116.519 148.243 82.192 1.00 39.18 152 ALA B C 1
ATOM 13704 O O . ALA B 2 152 ? 115.360 148.018 81.826 1.00 43.06 152 ALA B O 1
ATOM 13711 N N . GLY B 2 153 ? 116.896 148.125 83.465 1.00 38.15 153 GLY B N 1
ATOM 13712 C CA . GLY B 2 153 ? 115.911 147.811 84.485 1.00 39.10 153 GLY B CA 1
ATOM 13713 C C . GLY B 2 153 ? 114.828 148.867 84.580 1.00 41.99 153 GLY B C 1
ATOM 13714 O O . GLY B 2 153 ? 113.640 148.547 84.666 1.00 45.38 153 GLY B O 1
ATOM 13718 N N . TRP B 2 154 ? 115.222 150.141 84.564 1.00 41.96 154 TRP B N 1
ATOM 13719 C CA . TRP B 2 154 ? 114.236 151.215 84.560 1.00 42.11 154 TRP B CA 1
ATOM 13720 C C . TRP B 2 154 ? 113.403 151.191 83.286 1.00 40.96 154 TRP B C 1
ATOM 13721 O O . TRP B 2 154 ? 112.181 151.371 83.330 1.00 44.33 154 TRP B O 1
ATOM 13742 N N . LEU B 2 155 ? 114.048 150.971 82.139 1.00 41.40 155 LEU B N 1
ATOM 13743 C CA . LEU B 2 155 ? 113.330 150.987 80.869 1.00 41.59 155 LEU B CA 1
ATOM 13744 C C . LEU B 2 155 ? 112.260 149.905 80.830 1.00 43.16 155 LEU B C 1
ATOM 13745 O O . LEU B 2 155 ? 111.098 150.174 80.504 1.00 46.38 155 LEU B O 1
ATOM 13761 N N . HIS B 2 156 ? 112.630 148.677 81.161 1.00 43.17 156 HIS B N 1
ATOM 13762 C CA . HIS B 2 156 ? 111.694 147.565 81.074 1.00 40.62 156 HIS B CA 1
ATOM 13763 C C . HIS B 2 156 ? 110.633 147.589 82.184 1.00 41.17 156 HIS B C 1
ATOM 13764 O O . HIS B 2 156 ? 109.849 146.638 82.285 1.00 44.23 156 HIS B O 1
ATOM 13778 N N . LEU B 2 157 ? 110.589 148.634 83.010 1.00 41.68 157 LEU B N 1
ATOM 13779 C CA . LEU B 2 157 ? 109.466 148.886 83.903 1.00 43.60 157 LEU B CA 1
ATOM 13780 C C . LEU B 2 157 ? 108.493 149.915 83.346 1.00 45.79 157 LEU B C 1
ATOM 13781 O O . LEU B 2 157 ? 107.455 150.164 83.966 1.00 48.60 157 LEU B O 1
ATOM 13797 N N . GLN B 2 158 ? 108.801 150.520 82.202 1.00 46.07 158 GLN B N 1
ATOM 13798 C CA . GLN B 2 158 ? 107.922 151.524 81.629 1.00 46.38 158 GLN B CA 1
ATOM 13799 C C . GLN B 2 158 ? 106.768 150.860 80.880 1.00 48.85 158 GLN B C 1
ATOM 13800 O O . GLN B 2 158 ? 106.894 149.726 80.413 1.00 51.76 158 GLN B O 1
ATOM 13814 N N . PRO B 2 159 ? 105.634 151.556 80.744 1.00 51.73 159 PRO B N 1
ATOM 13815 C CA . PRO B 2 159 ? 104.445 150.910 80.155 1.00 52.57 159 PRO B CA 1
ATOM 13816 C C . PRO B 2 159 ? 104.709 150.180 78.847 1.00 53.21 159 PRO B C 1
ATOM 13817 O O . PRO B 2 159 ? 104.386 148.992 78.727 1.00 55.63 159 PRO B O 1
ATOM 13828 N N . LYS B 2 160 ? 105.287 150.861 77.857 1.00 52.84 160 LYS B N 1
ATOM 13829 C CA . LYS B 2 160 ? 105.461 150.256 76.542 1.00 53.33 160 LYS B CA 1
ATOM 13830 C C . LYS B 2 160 ? 106.487 149.130 76.543 1.00 53.37 160 LYS B C 1
ATOM 13831 O O . LYS B 2 160 ? 106.456 148.286 75.642 1.00 54.93 160 LYS B O 1
ATOM 13850 N N . PHE B 2 161 ? 107.384 149.090 77.526 1.00 51.14 161 PHE B N 1
ATOM 13851 C CA . PHE B 2 161 ? 108.501 148.154 77.523 1.00 49.19 161 PHE B CA 1
ATOM 13852 C C . PHE B 2 161 ? 108.359 147.048 78.562 1.00 45.87 161 PHE B C 1
ATOM 13853 O O . PHE B 2 161 ? 109.289 146.253 78.732 1.00 47.54 161 PHE B O 1
ATOM 13870 N N . ARG B 2 162 ? 107.234 146.972 79.257 1.00 45.17 162 ARG B N 1
ATOM 13871 C CA . ARG B 2 162 ? 107.019 145.886 80.207 1.00 43.09 162 ARG B CA 1
ATOM 13872 C C . ARG B 2 162 ? 106.735 144.593 79.451 1.00 43.22 162 ARG B C 1
ATOM 13873 O O . ARG B 2 162 ? 105.760 144.538 78.691 1.00 47.51 162 ARG B O 1
ATOM 13894 N N . PRO B 2 163 ? 107.538 143.542 79.616 1.00 42.12 163 PRO B N 1
ATOM 13895 C CA . PRO B 2 163 ? 107.239 142.283 78.925 1.00 39.44 163 PRO B CA 1
ATOM 13896 C C . PRO B 2 163 ? 105.961 141.647 79.447 1.00 41.96 163 PRO B C 1
ATOM 13897 O O . PRO B 2 163 ? 105.589 141.805 80.612 1.00 45.97 163 PRO B O 1
ATOM 13908 N N . SER B 2 164 ? 105.290 140.914 78.564 1.00 43.47 164 SER B N 1
ATOM 13909 C CA . SER B 2 164 ? 104.061 140.229 78.929 1.00 43.03 164 SER B CA 1
ATOM 13910 C C . SER B 2 164 ? 104.368 138.965 79.726 1.00 43.10 164 SER B C 1
ATOM 13911 O O . SER B 2 164 ? 105.495 138.463 79.742 1.00 43.55 164 SER B O 1
ATOM 13919 N N . LEU B 2 165 ? 103.337 138.446 80.396 1.00 44.18 165 LEU B N 1
ATOM 13920 C CA . LEU B 2 165 ? 103.507 137.226 81.177 1.00 43.48 165 LEU B CA 1
ATOM 13921 C C . LEU B 2 165 ? 103.891 136.054 80.284 1.00 42.10 165 LEU B C 1
ATOM 13922 O O . LEU B 2 165 ? 104.721 135.220 80.664 1.00 43.52 165 LEU B O 1
ATOM 13938 N N . ALA B 2 166 ? 103.295 135.969 79.092 1.00 41.45 166 ALA B N 1
ATOM 13939 C CA . ALA B 2 166 ? 103.651 134.901 78.166 1.00 40.02 166 ALA B CA 1
ATOM 13940 C C . ALA B 2 166 ? 105.122 134.966 77.780 1.00 41.34 166 ALA B C 1
ATOM 13941 O O . ALA B 2 166 ? 105.747 133.927 77.541 1.00 42.90 166 ALA B O 1
ATOM 13948 N N . TRP B 2 167 ? 105.689 136.172 77.706 1.00 40.84 167 TRP B N 1
ATOM 13949 C CA . TRP B 2 167 ? 107.104 136.301 77.380 1.00 37.21 167 TRP B CA 1
ATOM 13950 C C . TRP B 2 167 ? 107.973 135.637 78.441 1.00 37.11 167 TRP B C 1
ATOM 13951 O O . TRP B 2 167 ? 108.922 134.916 78.114 1.00 39.86 167 TRP B O 1
ATOM 13972 N N . PHE B 2 168 ? 107.659 135.862 79.719 1.00 39.26 168 PHE B N 1
ATOM 13973 C CA . PHE B 2 168 ? 108.421 135.243 80.796 1.00 36.44 168 PHE B CA 1
ATOM 13974 C C . PHE B 2 168 ? 108.249 133.731 80.837 1.00 38.84 168 PHE B C 1
ATOM 13975 O O . PHE B 2 168 ? 109.117 133.038 81.378 1.00 42.57 168 PHE B O 1
ATOM 13992 N N . LYS B 2 169 ? 107.158 133.206 80.285 1.00 40.18 169 LYS B N 1
ATOM 13993 C CA . LYS B 2 169 ? 106.865 131.780 80.339 1.00 40.11 169 LYS B CA 1
ATOM 13994 C C . LYS B 2 169 ? 107.397 131.014 79.136 1.00 39.11 169 LYS B C 1
ATOM 13995 O O . LYS B 2 169 ? 107.163 129.805 79.041 1.00 43.75 169 LYS B O 1
ATOM 14014 N N . ASN B 2 170 ? 108.103 131.675 78.219 1.00 38.26 170 ASN B N 1
ATOM 14015 C CA . ASN B 2 170 ? 108.621 131.018 77.019 1.00 37.00 170 ASN B CA 1
ATOM 14016 C C . ASN B 2 170 ? 109.925 130.313 77.384 1.00 37.29 170 ASN B C 1
ATOM 14017 O O . ASN B 2 170 ? 111.031 130.802 77.146 1.00 39.93 170 ASN B O 1
ATOM 14028 N N . ALA B 2 171 ? 109.779 129.130 77.983 1.00 38.88 171 ALA B N 1
ATOM 14029 C CA . ALA B 2 171 ? 110.945 128.383 78.443 1.00 36.36 171 ALA B CA 1
ATOM 14030 C C . ALA B 2 171 ? 111.828 127.953 77.279 1.00 36.90 171 ALA B C 1
ATOM 14031 O O . ALA B 2 171 ? 113.056 128.076 77.345 1.00 38.03 171 ALA B O 1
ATOM 14038 N N . GLU B 2 172 ? 111.224 127.448 76.201 1.00 37.59 172 GLU B N 1
ATOM 14039 C CA . GLU B 2 172 ? 112.018 126.923 75.095 1.00 35.36 172 GLU B CA 1
ATOM 14040 C C . GLU B 2 172 ? 112.904 128.002 74.489 1.00 35.78 172 GLU B C 1
ATOM 14041 O O . GLU B 2 172 ? 114.086 127.764 74.216 1.00 37.72 172 GLU B O 1
ATOM 14053 N N . SER B 2 173 ? 112.354 129.197 74.269 1.00 36.88 173 SER B N 1
ATOM 14054 C CA . SER B 2 173 ? 113.144 130.269 73.674 1.00 34.49 173 SER B CA 1
ATOM 14055 C C . SER B 2 173 ? 114.285 130.690 74.591 1.00 34.76 173 SER B C 1
ATOM 14056 O O . SER B 2 173 ? 115.415 130.893 74.132 1.00 36.64 173 SER B O 1
ATOM 14064 N N . ARG B 2 174 ? 114.013 130.827 75.890 1.00 33.56 174 ARG B N 1
ATOM 14065 C CA . ARG B 2 174 ? 115.058 131.265 76.809 1.00 31.75 174 ARG B CA 1
ATOM 14066 C C . ARG B 2 174 ? 116.192 130.250 76.876 1.00 31.34 174 ARG B C 1
ATOM 14067 O O . ARG B 2 174 ? 117.369 130.625 76.900 1.00 34.60 174 ARG B O 1
ATOM 14088 N N . LEU B 2 175 ? 115.860 128.958 76.907 1.00 31.79 175 LEU B N 1
ATOM 14089 C CA . LEU B 2 175 ? 116.899 127.935 76.962 1.00 31.86 175 LEU B CA 1
ATOM 14090 C C . LEU B 2 175 ? 117.774 127.966 75.716 1.00 31.66 175 LEU B C 1
ATOM 14091 O O . LEU B 2 175 ? 119.002 127.869 75.810 1.00 34.34 175 LEU B O 1
ATOM 14107 N N . ASN B 2 176 ? 117.162 128.099 74.537 1.00 32.98 176 ASN B N 1
ATOM 14108 C CA . ASN B 2 176 ? 117.943 128.169 73.307 1.00 32.93 176 ASN B CA 1
ATOM 14109 C C . ASN B 2 176 ? 118.873 129.374 73.320 1.00 32.62 176 ASN B C 1
ATOM 14110 O O . ASN B 2 176 ? 120.064 129.260 73.012 1.00 34.64 176 ASN B O 1
ATOM 14121 N N . HIS B 2 177 ? 118.340 130.543 73.675 1.00 32.48 177 HIS B N 1
ATOM 14122 C CA . HIS B 2 177 ? 119.147 131.757 73.671 1.00 31.01 177 HIS B CA 1
ATOM 14123 C C . HIS B 2 177 ? 120.252 131.691 74.718 1.00 32.59 177 HIS B C 1
ATOM 14124 O O . HIS B 2 177 ? 121.407 132.031 74.438 1.00 35.19 177 HIS B O 1
ATOM 14138 N N . HIS B 2 178 ? 119.921 131.251 75.933 1.00 31.39 178 HIS B N 1
ATOM 14139 C CA . HIS B 2 178 ? 120.900 131.280 77.013 1.00 31.16 178 HIS B CA 1
ATOM 14140 C C . HIS B 2 178 ? 121.911 130.145 76.904 1.00 31.70 178 HIS B C 1
ATOM 14141 O O . HIS B 2 178 ? 123.044 130.290 77.370 1.00 35.06 178 HIS B O 1
ATOM 14155 N N . LEU B 2 179 ? 121.541 129.024 76.283 1.00 32.32 179 LEU B N 1
ATOM 14156 C CA . LEU B 2 179 ? 122.521 127.970 76.041 1.00 30.79 179 LEU B CA 1
ATOM 14157 C C . LEU B 2 179 ? 123.481 128.363 74.925 1.00 32.96 179 LEU B C 1
ATOM 14158 O O . LEU B 2 179 ? 124.703 128.344 75.108 1.00 36.04 179 LEU B O 1
ATOM 14174 N N . ALA B 2 180 ? 122.947 128.716 73.755 1.00 34.31 180 ALA B N 1
ATOM 14175 C CA . ALA B 2 180 ? 123.806 129.062 72.628 1.00 33.41 180 ALA B CA 1
ATOM 14176 C C . ALA B 2 180 ? 124.456 130.427 72.822 1.00 32.75 180 ALA B C 1
ATOM 14177 O O . ALA B 2 180 ? 125.657 130.592 72.581 1.00 36.97 180 ALA B O 1
ATOM 14184 N N . GLY B 2 181 ? 123.680 131.418 73.251 1.00 32.97 181 GLY B N 1
ATOM 14185 C CA . GLY B 2 181 ? 124.180 132.775 73.326 1.00 32.21 181 GLY B CA 1
ATOM 14186 C C . GLY B 2 181 ? 124.893 133.120 74.617 1.00 33.38 181 GLY B C 1
ATOM 14187 O O . GLY B 2 181 ? 126.063 133.510 74.597 1.00 35.94 181 GLY B O 1
ATOM 14191 N N . LEU B 2 182 ? 124.205 132.978 75.750 1.00 34.14 182 LEU B N 1
ATOM 14192 C CA . LEU B 2 182 ? 124.794 133.397 77.017 1.00 32.98 182 LEU B CA 1
ATOM 14193 C C . LEU B 2 182 ? 125.986 132.525 77.389 1.00 33.52 182 LEU B C 1
ATOM 14194 O O . LEU B 2 182 ? 127.013 133.034 77.851 1.00 38.65 182 LEU B O 1
ATOM 14210 N N . PHE B 2 183 ? 125.871 131.212 77.200 1.00 32.81 183 PHE B N 1
ATOM 14211 C CA . PHE B 2 183 ? 126.962 130.293 77.505 1.00 32.01 183 PHE B CA 1
ATOM 14212 C C . PHE B 2 183 ? 127.910 130.133 76.319 1.00 32.85 183 PHE B C 1
ATOM 14213 O O . PHE B 2 183 ? 129.112 130.388 76.437 1.00 35.04 183 PHE B O 1
ATOM 14230 N N . GLY B 2 184 ? 127.380 129.717 75.172 1.00 32.88 184 GLY B N 1
ATOM 14231 C CA . GLY B 2 184 ? 128.207 129.379 74.030 1.00 31.47 184 GLY B CA 1
ATOM 14232 C C . GLY B 2 184 ? 128.984 130.540 73.445 1.00 31.18 184 GLY B C 1
ATOM 14233 O O . GLY B 2 184 ? 130.210 130.466 73.321 1.00 34.29 184 GLY B O 1
ATOM 14237 N N . VAL B 2 185 ? 128.291 131.619 73.081 1.00 32.34 185 VAL B N 1
ATOM 14238 C CA . VAL B 2 185 ? 128.971 132.752 72.462 1.00 32.75 185 VAL B CA 1
ATOM 14239 C C . VAL B 2 185 ? 129.932 133.403 73.448 1.00 31.66 185 VAL B C 1
ATOM 14240 O O . VAL B 2 185 ? 131.034 133.820 73.075 1.00 33.95 185 VAL B O 1
ATOM 14253 N N . SER B 2 186 ? 129.534 133.506 74.717 1.00 30.85 186 SER B N 1
ATOM 14254 C CA . SER B 2 186 ? 130.433 134.068 75.719 1.00 30.33 186 SER B CA 1
ATOM 14255 C C . SER B 2 186 ? 131.711 133.247 75.822 1.00 30.04 186 SER B C 1
ATOM 14256 O O . SER B 2 186 ? 132.812 133.805 75.895 1.00 32.80 186 SER B O 1
ATOM 14264 N N . SER B 2 187 ? 131.585 131.919 75.830 1.00 30.51 187 SER B N 1
ATOM 14265 C CA . SER B 2 187 ? 132.769 131.067 75.867 1.00 29.17 187 SER B CA 1
ATOM 14266 C C . SER B 2 187 ? 133.595 131.227 74.598 1.00 28.13 187 SER B C 1
ATOM 14267 O O . SER B 2 187 ? 134.830 131.247 74.651 1.00 30.71 187 SER B O 1
ATOM 14275 N N . LEU B 2 188 ? 132.931 131.335 73.447 1.00 30.17 188 LEU B N 1
ATOM 14276 C CA . LEU B 2 188 ? 133.648 131.592 72.203 1.00 29.78 188 LEU B CA 1
ATOM 14277 C C . LEU B 2 188 ? 134.357 132.938 72.253 1.00 30.05 188 LEU B C 1
ATOM 14278 O O . LEU B 2 188 ? 135.509 133.059 71.822 1.00 33.38 188 LEU B O 1
ATOM 14294 N N . ALA B 2 189 ? 133.684 133.963 72.780 1.00 30.59 189 ALA B N 1
ATOM 14295 C CA . ALA B 2 189 ? 134.308 135.276 72.888 1.00 28.55 189 ALA B CA 1
ATOM 14296 C C . ALA B 2 189 ? 135.517 135.235 73.812 1.00 28.27 189 ALA B C 1
ATOM 14297 O O . ALA B 2 189 ? 136.549 135.850 73.522 1.00 30.68 189 ALA B O 1
ATOM 14304 N N . TRP B 2 190 ? 135.411 134.521 74.934 1.00 26.21 190 TRP B N 1
ATOM 14305 C CA . TRP B 2 190 ? 136.551 134.419 75.837 1.00 26.48 190 TRP B CA 1
ATOM 14306 C C . TRP B 2 190 ? 137.721 133.715 75.162 1.00 27.82 190 TRP B C 1
ATOM 14307 O O . TRP B 2 190 ? 138.874 134.136 75.305 1.00 30.79 190 TRP B O 1
ATOM 14328 N N . ALA B 2 191 ? 137.445 132.638 74.424 1.00 27.92 191 ALA B N 1
ATOM 14329 C CA . ALA B 2 191 ? 138.497 132.002 73.641 1.00 27.38 191 ALA B CA 1
ATOM 14330 C C . ALA B 2 191 ? 139.153 133.007 72.705 1.00 28.67 191 ALA B C 1
ATOM 14331 O O . ALA B 2 191 ? 140.367 132.958 72.478 1.00 32.29 191 ALA B O 1
ATOM 14338 N N . GLY B 2 192 ? 138.363 133.930 72.156 1.00 29.50 192 GLY B N 1
ATOM 14339 C CA . GLY B 2 192 ? 138.934 134.980 71.331 1.00 27.79 192 GLY B CA 1
ATOM 14340 C C . GLY B 2 192 ? 139.881 135.876 72.104 1.00 28.64 192 GLY B C 1
ATOM 14341 O O . GLY B 2 192 ? 140.963 136.213 71.622 1.00 31.99 192 GLY B O 1
ATOM 14345 N N . HIS B 2 193 ? 139.489 136.277 73.314 1.00 27.56 193 HIS B N 1
ATOM 14346 C CA . HIS B 2 193 ? 140.379 137.101 74.123 1.00 26.49 193 HIS B CA 1
ATOM 14347 C C . HIS B 2 193 ? 141.675 136.365 74.430 1.00 27.31 193 HIS B C 1
ATOM 14348 O O . HIS B 2 193 ? 142.762 136.948 74.358 1.00 31.09 193 HIS B O 1
ATOM 14362 N N . LEU B 2 194 ? 141.580 135.081 74.779 1.00 27.90 194 LEU B N 1
ATOM 14363 C CA . LEU B 2 194 ? 142.780 134.312 75.087 1.00 27.91 194 LEU B CA 1
ATOM 14364 C C . LEU B 2 194 ? 143.695 134.209 73.875 1.00 28.77 194 LEU B C 1
ATOM 14365 O O . LEU B 2 194 ? 144.912 134.388 73.989 1.00 32.10 194 LEU B O 1
ATOM 14381 N N . VAL B 2 195 ? 143.126 133.925 72.703 1.00 29.85 195 VAL B N 1
ATOM 14382 C CA . VAL B 2 195 ? 143.940 133.743 71.506 1.00 31.23 195 VAL B CA 1
ATOM 14383 C C . VAL B 2 195 ? 144.561 135.062 71.068 1.00 32.40 195 VAL B C 1
ATOM 14384 O O . VAL B 2 195 ? 145.746 135.120 70.721 1.00 36.26 195 VAL B O 1
ATOM 14397 N N . HIS B 2 196 ? 143.778 136.139 71.070 1.00 32.15 196 HIS B N 1
ATOM 14398 C CA . HIS B 2 196 ? 144.237 137.404 70.512 1.00 31.96 196 HIS B CA 1
ATOM 14399 C C . HIS B 2 196 ? 144.991 138.268 71.518 1.00 32.84 196 HIS B C 1
ATOM 14400 O O . HIS B 2 196 ? 145.807 139.099 71.107 1.00 37.41 196 HIS B O 1
ATOM 14414 N N . VAL B 2 197 ? 144.751 138.099 72.821 1.00 31.69 197 VAL B N 1
ATOM 14415 C CA . VAL B 2 197 ? 145.342 138.987 73.820 1.00 30.35 197 VAL B CA 1
ATOM 14416 C C . VAL B 2 197 ? 146.160 138.221 74.854 1.00 30.62 197 VAL B C 1
ATOM 14417 O O . VAL B 2 197 ? 147.364 138.456 75.000 1.00 35.96 197 VAL B O 1
ATOM 14430 N N . ALA B 2 198 ? 145.516 137.312 75.588 1.00 31.76 198 ALA B N 1
ATOM 14431 C CA . ALA B 2 198 ? 146.169 136.706 76.746 1.00 30.35 198 ALA B CA 1
ATOM 14432 C C . ALA B 2 198 ? 147.402 135.911 76.335 1.00 32.72 198 ALA B C 1
ATOM 14433 O O . ALA B 2 198 ? 148.477 136.062 76.925 1.00 36.60 198 ALA B O 1
ATOM 14440 N N . ILE B 2 199 ? 147.265 135.049 75.326 1.00 32.88 199 ILE B N 1
ATOM 14441 C CA . ILE B 2 199 ? 148.397 134.225 74.904 1.00 32.52 199 ILE B CA 1
ATOM 14442 C C . ILE B 2 199 ? 149.549 135.080 74.388 1.00 34.41 199 ILE B C 1
ATOM 14443 O O . ILE B 2 199 ? 150.691 134.865 74.824 1.00 38.24 199 ILE B O 1
ATOM 14459 N N . PRO B 2 200 ? 149.339 136.042 73.484 1.00 36.33 200 PRO B N 1
ATOM 14460 C CA . PRO B 2 200 ? 150.462 136.907 73.083 1.00 36.86 200 PRO B CA 1
ATOM 14461 C C . PRO B 2 200 ? 151.115 137.630 74.248 1.00 37.21 200 PRO B C 1
ATOM 14462 O O . PRO B 2 200 ? 152.343 137.770 74.274 1.00 41.25 200 PRO B O 1
ATOM 14473 N N . GLU B 2 201 ? 150.326 138.096 75.218 1.00 36.81 201 GLU B N 1
ATOM 14474 C CA . GLU B 2 201 ? 150.906 138.781 76.368 1.00 37.98 201 GLU B CA 1
ATOM 14475 C C . GLU B 2 201 ? 151.807 137.847 77.164 1.00 38.36 201 GLU B C 1
ATOM 14476 O O . GLU B 2 201 ? 152.872 138.255 77.640 1.00 42.71 201 GLU B O 1
ATOM 14488 N N . ALA B 2 202 ? 151.396 136.587 77.319 1.00 38.44 202 ALA B N 1
ATOM 14489 C CA . ALA B 2 202 ? 152.219 135.620 78.035 1.00 38.24 202 ALA B CA 1
ATOM 14490 C C . ALA B 2 202 ? 153.532 135.346 77.318 1.00 38.47 202 ALA B C 1
ATOM 14491 O O . ALA B 2 202 ? 154.473 134.844 77.942 1.00 42.41 202 ALA B O 1
ATOM 14498 N N . ARG B 2 203 ? 153.615 135.660 76.027 1.00 40.78 203 ARG B N 1
ATOM 14499 C CA . ARG B 2 203 ? 154.821 135.461 75.238 1.00 41.54 203 ARG B CA 1
ATOM 14500 C C . ARG B 2 203 ? 155.579 136.763 75.001 1.00 43.93 203 ARG B C 1
ATOM 14501 O O . ARG B 2 203 ? 156.431 136.824 74.109 1.00 46.44 203 ARG B O 1
ATOM 14522 N N . GLY B 2 204 ? 155.282 137.803 75.776 1.00 44.54 204 GLY B N 1
ATOM 14523 C CA . GLY B 2 204 ? 156.006 139.053 75.681 1.00 45.58 204 GLY B CA 1
ATOM 14524 C C . GLY B 2 204 ? 155.577 139.968 74.558 1.00 48.26 204 GLY B C 1
ATOM 14525 O O . GLY B 2 204 ? 156.272 140.954 74.289 1.00 53.57 204 GLY B O 1
ATOM 14529 N N . GLN B 2 205 ? 154.460 139.683 73.896 1.00 47.15 205 GLN B N 1
ATOM 14530 C CA . GLN B 2 205 ? 153.966 140.503 72.797 1.00 48.31 205 GLN B CA 1
ATOM 14531 C C . GLN B 2 205 ? 152.809 141.358 73.298 1.00 51.96 205 GLN B C 1
ATOM 14532 O O . GLN B 2 205 ? 151.826 140.829 73.828 1.00 53.14 205 GLN B O 1
ATOM 14546 N N . HIS B 2 206 ? 152.925 142.671 73.125 1.00 51.65 206 HIS B N 1
ATOM 14547 C CA . HIS B 2 206 ? 151.867 143.587 73.532 1.00 52.08 206 HIS B CA 1
ATOM 14548 C C . HIS B 2 206 ? 150.766 143.600 72.480 1.00 51.15 206 HIS B C 1
ATOM 14549 O O . HIS B 2 206 ? 151.024 143.886 71.307 1.00 53.13 206 HIS B O 1
ATOM 14564 N N . VAL B 2 207 ? 149.543 143.290 72.899 1.00 50.86 207 VAL B N 1
ATOM 14565 C CA . VAL B 2 207 ? 148.369 143.369 72.040 1.00 49.39 207 VAL B CA 1
ATOM 14566 C C . VAL B 2 207 ? 147.290 144.125 72.797 1.00 49.89 207 VAL B C 1
ATOM 14567 O O . VAL B 2 207 ? 146.889 143.710 73.891 1.00 51.83 207 VAL B O 1
ATOM 14580 N N . GLY B 2 208 ? 146.826 145.229 72.223 1.00 49.10 208 GLY B N 1
ATOM 14581 C CA . GLY B 2 208 ? 145.758 146.006 72.816 1.00 47.01 208 GLY B CA 1
ATOM 14582 C C . GLY B 2 208 ? 144.786 146.499 71.768 1.00 45.84 208 GLY B C 1
ATOM 14583 O O . GLY B 2 208 ? 144.896 146.133 70.595 1.00 48.01 208 GLY B O 1
ATOM 14587 N N . TRP B 2 209 ? 143.829 147.337 72.171 1.00 45.77 209 TRP B N 1
ATOM 14588 C CA . TRP B 2 209 ? 142.866 147.865 71.214 1.00 45.26 209 TRP B CA 1
ATOM 14589 C C . TRP B 2 209 ? 143.541 148.647 70.097 1.00 49.41 209 TRP B C 1
ATOM 14590 O O . TRP B 2 209 ? 142.963 148.784 69.014 1.00 54.93 209 TRP B O 1
ATOM 14611 N N . ASP B 2 210 ? 144.751 149.156 70.333 1.00 51.28 210 ASP B N 1
ATOM 14612 C CA . ASP B 2 210 ? 145.406 150.003 69.343 1.00 55.63 210 ASP B CA 1
ATOM 14613 C C . ASP B 2 210 ? 145.949 149.202 68.166 1.00 57.91 210 ASP B C 1
ATOM 14614 O O . ASP B 2 210 ? 146.044 149.735 67.056 1.00 64.41 210 ASP B O 1
ATOM 14623 N N . ASN B 2 211 ? 146.315 147.933 68.377 1.00 53.83 211 ASN B N 1
ATOM 14624 C CA . ASN B 2 211 ? 146.975 147.167 67.328 1.00 51.71 211 ASN B CA 1
ATOM 14625 C C . ASN B 2 211 ? 146.452 145.749 67.141 1.00 50.86 211 ASN B C 1
ATOM 14626 O O . ASN B 2 211 ? 147.017 145.016 66.324 1.00 52.75 211 ASN B O 1
ATOM 14637 N N . PHE B 2 212 ? 145.404 145.331 67.853 1.00 50.29 212 PHE B N 1
ATOM 14638 C CA . PHE B 2 212 ? 144.945 143.953 67.715 1.00 50.58 212 PHE B CA 1
ATOM 14639 C C . PHE B 2 212 ? 144.390 143.665 66.326 1.00 51.28 212 PHE B C 1
ATOM 14640 O O . PHE B 2 212 ? 144.398 142.506 65.899 1.00 53.75 212 PHE B O 1
ATOM 14657 N N . LEU B 2 213 ? 143.916 144.687 65.609 1.00 51.02 213 LEU B N 1
ATOM 14658 C CA . LEU B 2 213 ? 143.408 144.467 64.259 1.00 51.32 213 LEU B CA 1
ATOM 14659 C C . LEU B 2 213 ? 144.523 144.114 63.284 1.00 52.05 213 LEU B C 1
ATOM 14660 O O . LEU B 2 213 ? 144.294 143.356 62.335 1.00 55.94 213 LEU B O 1
ATOM 14676 N N . SER B 2 214 ? 145.723 144.651 63.490 1.00 52.83 214 SER B N 1
ATOM 14677 C CA . SER B 2 214 ? 146.847 144.431 62.591 1.00 53.79 214 SER B CA 1
ATOM 14678 C C . SER B 2 214 ? 147.827 143.386 63.112 1.00 54.76 214 SER B C 1
ATOM 14679 O O . SER B 2 214 ? 148.926 143.258 62.565 1.00 57.36 214 SER B O 1
ATOM 14687 N N . THR B 2 215 ? 147.458 142.637 64.152 1.00 55.87 215 THR B N 1
ATOM 14688 C CA . THR B 2 215 ? 148.336 141.652 64.783 1.00 53.95 215 THR B CA 1
ATOM 14689 C C . THR B 2 215 ? 147.636 140.299 64.785 1.00 54.20 215 THR B C 1
ATOM 14690 O O . THR B 2 215 ? 146.934 139.957 65.749 1.00 55.29 215 THR B O 1
ATOM 14701 N N . PRO B 2 216 ? 147.790 139.501 63.731 1.00 50.97 216 PRO B N 1
ATOM 14702 C CA . PRO B 2 216 ? 147.163 138.176 63.708 1.00 47.90 216 PRO B CA 1
ATOM 14703 C C . PRO B 2 216 ? 147.642 137.326 64.871 1.00 45.83 216 PRO B C 1
ATOM 14704 O O . PRO B 2 216 ? 148.847 137.282 65.159 1.00 48.45 216 PRO B O 1
ATOM 14715 N N . PRO B 2 217 ? 146.736 136.631 65.564 1.00 44.36 217 PRO B N 1
ATOM 14716 C CA . PRO B 2 217 ? 147.182 135.774 66.674 1.00 44.20 217 PRO B CA 1
ATOM 14717 C C . PRO B 2 217 ? 148.079 134.633 66.235 1.00 44.11 217 PRO B C 1
ATOM 14718 O O . PRO B 2 217 ? 148.872 134.136 67.044 1.00 48.36 217 PRO B O 1
ATOM 14729 N N . HIS B 2 218 ? 147.975 134.194 64.981 1.00 44.45 218 HIS B N 1
ATOM 14730 C CA . HIS B 2 218 ? 148.804 133.122 64.458 1.00 45.57 218 HIS B CA 1
ATOM 14731 C C . HIS B 2 218 ? 149.360 133.529 63.100 1.00 47.18 218 HIS B C 1
ATOM 14732 O O . HIS B 2 218 ? 148.644 134.140 62.298 1.00 49.29 218 HIS B O 1
ATOM 14746 N N . PRO B 2 219 ? 150.624 133.211 62.807 1.00 48.69 219 PRO B N 1
ATOM 14747 C CA . PRO B 2 219 ? 151.186 133.616 61.507 1.00 49.92 219 PRO B CA 1
ATOM 14748 C C . PRO B 2 219 ? 150.449 133.030 60.317 1.00 51.09 219 PRO B C 1
ATOM 14749 O O . PRO B 2 219 ? 150.398 133.667 59.258 1.00 54.56 219 PRO B O 1
ATOM 14760 N N . ALA B 2 220 ? 149.876 131.834 60.454 1.00 53.03 220 ALA B N 1
ATOM 14761 C CA . ALA B 2 220 ? 149.178 131.199 59.344 1.00 51.37 220 ALA B CA 1
ATOM 14762 C C . ALA B 2 220 ? 147.845 131.862 59.022 1.00 52.61 220 ALA B C 1
ATOM 14763 O O . ALA B 2 220 ? 147.258 131.550 57.981 1.00 57.85 220 ALA B O 1
ATOM 14770 N N . GLY B 2 221 ? 147.354 132.756 59.876 1.00 51.05 221 GLY B N 1
ATOM 14771 C CA . GLY B 2 221 ? 146.092 133.407 59.595 1.00 49.58 221 GLY B CA 1
ATOM 14772 C C . GLY B 2 221 ? 144.914 132.458 59.753 1.00 51.04 221 GLY B C 1
ATOM 14773 O O . GLY B 2 221 ? 144.990 131.416 60.408 1.00 54.34 221 GLY B O 1
ATOM 14777 N N . LEU B 2 222 ? 143.801 132.843 59.133 1.00 51.81 222 LEU B N 1
ATOM 14778 C CA . LEU B 2 222 ? 142.565 132.075 59.202 1.00 50.25 222 LEU B CA 1
ATOM 14779 C C . LEU B 2 222 ? 142.391 131.108 58.040 1.00 52.93 222 LEU B C 1
ATOM 14780 O O . LEU B 2 222 ? 141.408 130.361 58.023 1.00 55.33 222 LEU B O 1
ATOM 14796 N N . MET B 2 223 ? 143.306 131.098 57.073 1.00 56.63 223 MET B N 1
ATOM 14797 C CA . MET B 2 223 ? 143.165 130.174 55.950 1.00 59.22 223 MET B CA 1
ATOM 14798 C C . MET B 2 223 ? 143.157 128.723 56.407 1.00 59.50 223 MET B C 1
ATOM 14799 O O . MET B 2 223 ? 142.304 127.953 55.932 1.00 61.07 223 MET B O 1
ATOM 14813 N N . PRO B 2 224 ? 144.046 128.278 57.301 1.00 57.70 224 PRO B N 1
ATOM 14814 C CA . PRO B 2 224 ? 143.956 126.885 57.770 1.00 56.13 224 PRO B CA 1
ATOM 14815 C C . PRO B 2 224 ? 142.617 126.554 58.401 1.00 55.20 224 PRO B C 1
ATOM 14816 O O . PRO B 2 224 ? 142.129 125.427 58.257 1.00 59.43 224 PRO B O 1
ATOM 14827 N N . PHE B 2 225 ? 142.007 127.509 59.106 1.00 55.14 225 PHE B N 1
ATOM 14828 C CA . PHE B 2 225 ? 140.736 127.242 59.772 1.00 52.78 225 PHE B CA 1
ATOM 14829 C C . PHE B 2 225 ? 139.655 126.871 58.765 1.00 56.09 225 PHE B C 1
ATOM 14830 O O . PHE B 2 225 ? 138.900 125.915 58.971 1.00 57.75 225 PHE B O 1
ATOM 14847 N N . PHE B 2 226 ? 139.566 127.618 57.664 1.00 57.51 226 PHE B N 1
ATOM 14848 C CA . PHE B 2 226 ? 138.545 127.360 56.658 1.00 57.12 226 PHE B CA 1
ATOM 14849 C C . PHE B 2 226 ? 138.953 126.287 55.658 1.00 59.98 226 PHE B C 1
ATOM 14850 O O . PHE B 2 226 ? 138.100 125.822 54.895 1.00 65.24 226 PHE B O 1
ATOM 14867 N N . THR B 2 227 ? 140.222 125.885 55.643 1.00 60.87 227 THR B N 1
ATOM 14868 C CA . THR B 2 227 ? 140.690 124.818 54.770 1.00 62.10 227 THR B CA 1
ATOM 14869 C C . THR B 2 227 ? 140.655 123.450 55.439 1.00 64.49 227 THR B C 1
ATOM 14870 O O . THR B 2 227 ? 140.853 122.438 54.759 1.00 66.37 227 THR B O 1
ATOM 14881 N N . GLY B 2 228 ? 140.394 123.392 56.745 1.00 62.92 228 GLY B N 1
ATOM 14882 C CA . GLY B 2 228 ? 140.372 122.144 57.473 1.00 59.72 228 GLY B CA 1
ATOM 14883 C C . GLY B 2 228 ? 141.709 121.709 58.030 1.00 61.54 228 GLY B C 1
ATOM 14884 O O . GLY B 2 228 ? 141.764 120.701 58.746 1.00 64.61 228 GLY B O 1
ATOM 14888 N N . ASN B 2 229 ? 142.788 122.431 57.727 1.00 59.22 229 ASN B N 1
ATOM 14889 C CA . ASN B 2 229 ? 144.118 122.093 58.230 1.00 57.07 229 ASN B CA 1
ATOM 14890 C C . ASN B 2 229 ? 144.320 122.696 59.623 1.00 56.12 229 ASN B C 1
ATOM 14891 O O . ASN B 2 229 ? 145.162 123.564 59.852 1.00 58.13 229 ASN B O 1
ATOM 14902 N N . TRP B 2 230 ? 143.517 122.204 60.567 1.00 52.68 230 TRP B N 1
ATOM 14903 C CA . TRP B 2 230 ? 143.508 122.765 61.913 1.00 51.27 230 TRP B CA 1
ATOM 14904 C C . TRP B 2 230 ? 144.757 122.409 62.707 1.00 51.70 230 TRP B C 1
ATOM 14905 O O . TRP B 2 230 ? 145.030 123.055 63.724 1.00 52.60 230 TRP B O 1
ATOM 14926 N N . GLY B 2 231 ? 145.519 121.404 62.275 1.00 53.94 231 GLY B N 1
ATOM 14927 C CA . GLY B 2 231 ? 146.705 121.010 63.013 1.00 50.94 231 GLY B CA 1
ATOM 14928 C C . GLY B 2 231 ? 147.764 122.089 63.090 1.00 50.03 231 GLY B C 1
ATOM 14929 O O . GLY B 2 231 ? 148.640 122.025 63.958 1.00 50.90 231 GLY B O 1
ATOM 14933 N N . VAL B 2 232 ? 147.701 123.085 62.205 1.00 48.48 232 VAL B N 1
ATOM 14934 C CA . VAL B 2 232 ? 148.716 124.134 62.191 1.00 48.59 232 VAL B CA 1
ATOM 14935 C C . VAL B 2 232 ? 148.669 124.942 63.482 1.00 49.23 232 VAL B C 1
ATOM 14936 O O . VAL B 2 232 ? 149.704 125.388 63.991 1.00 50.49 232 VAL B O 1
ATOM 14949 N N . TYR B 2 233 ? 147.471 125.148 64.031 1.00 46.72 233 TYR B N 1
ATOM 14950 C CA . TYR B 2 233 ? 147.325 125.976 65.221 1.00 45.19 233 TYR B CA 1
ATOM 14951 C C . TYR B 2 233 ? 147.880 125.320 66.478 1.00 44.49 233 TYR B C 1
ATOM 14952 O O . TYR B 2 233 ? 148.027 126.007 67.494 1.00 45.74 233 TYR B O 1
ATOM 14970 N N . ALA B 2 234 ? 148.185 124.024 66.442 1.00 45.26 234 ALA B N 1
ATOM 14971 C CA . ALA B 2 234 ? 148.745 123.329 67.594 1.00 45.09 234 ALA B CA 1
ATOM 14972 C C . ALA B 2 234 ? 150.244 123.091 67.483 1.00 47.77 234 ALA B C 1
ATOM 14973 O O . ALA B 2 234 ? 150.863 122.690 68.473 1.00 51.50 234 ALA B O 1
ATOM 14980 N N . ALA B 2 235 ? 150.838 123.324 66.317 1.00 48.82 235 ALA B N 1
ATOM 14981 C CA . ALA B 2 235 ? 152.262 123.085 66.145 1.00 47.95 235 ALA B CA 1
ATOM 14982 C C . ALA B 2 235 ? 153.082 124.142 66.878 1.00 50.01 235 ALA B C 1
ATOM 14983 O O . ALA B 2 235 ? 152.674 125.298 67.011 1.00 52.23 235 ALA B O 1
ATOM 14990 N N . ASP B 2 236 ? 154.254 123.728 67.353 1.00 52.44 236 ASP B N 1
ATOM 14991 C CA . ASP B 2 236 ? 155.188 124.620 68.026 1.00 51.49 236 ASP B CA 1
ATOM 14992 C C . ASP B 2 236 ? 154.569 125.199 69.293 1.00 50.97 236 ASP B C 1
ATOM 14993 O O . ASP B 2 236 ? 154.396 126.420 69.398 1.00 52.01 236 ASP B O 1
ATOM 15002 N N . PRO B 2 237 ? 154.223 124.367 70.269 1.00 49.79 237 PRO B N 1
ATOM 15003 C CA . PRO B 2 237 ? 153.699 124.881 71.537 1.00 52.05 237 PRO B CA 1
ATOM 15004 C C . PRO B 2 237 ? 154.808 125.474 72.397 1.00 54.25 237 PRO B C 1
ATOM 15005 O O . PRO B 2 237 ? 155.999 125.322 72.124 1.00 55.56 237 PRO B O 1
ATOM 15016 N N . ASP B 2 238 ? 154.389 126.165 73.454 1.00 53.82 238 ASP B N 1
ATOM 15017 C CA . ASP B 2 238 ? 155.345 126.717 74.402 1.00 54.37 238 ASP B CA 1
ATOM 15018 C C . ASP B 2 238 ? 156.190 125.602 75.004 1.00 55.32 238 ASP B C 1
ATOM 15019 O O . ASP B 2 238 ? 155.681 124.539 75.367 1.00 57.24 238 ASP B O 1
ATOM 15028 N N . THR B 2 239 ? 157.492 125.849 75.101 1.00 55.41 239 THR B N 1
ATOM 15029 C CA . THR B 2 239 ? 158.419 124.853 75.611 1.00 56.20 239 THR B CA 1
ATOM 15030 C C . THR B 2 239 ? 158.368 124.802 77.136 1.00 54.43 239 THR B C 1
ATOM 15031 O O . THR B 2 239 ? 157.910 125.734 77.802 1.00 54.60 239 THR B O 1
ATOM 15042 N N . ALA B 2 240 ? 158.852 123.687 77.688 1.00 55.43 240 ALA B N 1
ATOM 15043 C CA . ALA B 2 240 ? 158.914 123.542 79.136 1.00 54.88 240 ALA B CA 1
ATOM 15044 C C . ALA B 2 240 ? 159.772 124.618 79.786 1.00 56.25 240 ALA B C 1
ATOM 15045 O O . ALA B 2 240 ? 159.595 124.903 80.975 1.00 55.28 240 ALA B O 1
ATOM 15052 N N . GLY B 2 241 ? 160.694 125.217 79.041 1.00 56.15 241 GLY B N 1
ATOM 15053 C CA . GLY B 2 241 ? 161.540 126.277 79.540 1.00 53.89 241 GLY B CA 1
ATOM 15054 C C . GLY B 2 241 ? 160.993 127.673 79.343 1.00 52.87 241 GLY B C 1
ATOM 15055 O O . GLY B 2 241 ? 161.715 128.646 79.583 1.00 52.42 241 GLY B O 1
ATOM 15059 N N . HIS B 2 242 ? 159.741 127.806 78.911 1.00 51.16 242 HIS B N 1
ATOM 15060 C CA . HIS B 2 242 ? 159.173 129.125 78.669 1.00 49.64 242 HIS B CA 1
ATOM 15061 C C . HIS B 2 242 ? 159.070 129.915 79.967 1.00 47.71 242 HIS B C 1
ATOM 15062 O O . HIS B 2 242 ? 158.645 129.394 81.001 1.00 49.57 242 HIS B O 1
ATOM 15076 N N . ILE B 2 243 ? 159.462 131.183 79.905 1.00 46.87 243 ILE B N 1
ATOM 15077 C CA . ILE B 2 243 ? 159.351 132.104 81.029 1.00 45.56 243 ILE B CA 1
ATOM 15078 C C . ILE B 2 243 ? 158.127 132.977 80.789 1.00 43.77 243 ILE B C 1
ATOM 15079 O O . ILE B 2 243 ? 158.090 133.757 79.831 1.00 45.80 243 ILE B O 1
ATOM 15095 N N . PHE B 2 244 ? 157.130 132.848 81.660 1.00 43.02 244 PHE B N 1
ATOM 15096 C CA . PHE B 2 244 ? 155.858 133.525 81.449 1.00 41.59 244 PHE B CA 1
ATOM 15097 C C . PHE B 2 244 ? 156.060 135.029 81.321 1.00 41.32 244 PHE B C 1
ATOM 15098 O O . PHE B 2 244 ? 156.801 135.644 82.091 1.00 44.52 244 PHE B O 1
ATOM 15115 N N . GLY B 2 245 ? 155.389 135.621 80.336 1.00 42.17 245 GLY B N 1
ATOM 15116 C CA . GLY B 2 245 ? 155.488 137.040 80.081 1.00 41.58 245 GLY B CA 1
ATOM 15117 C C . GLY B 2 245 ? 156.623 137.451 79.170 1.00 42.57 245 GLY B C 1
ATOM 15118 O O . GLY B 2 245 ? 156.738 138.642 78.855 1.00 46.94 245 GLY B O 1
ATOM 15122 N N . THR B 2 246 ? 157.461 136.513 78.736 1.00 44.35 246 THR B N 1
ATOM 15123 C CA . THR B 2 246 ? 158.587 136.803 77.862 1.00 46.18 246 THR B CA 1
ATOM 15124 C C . THR B 2 246 ? 158.565 135.845 76.680 1.00 47.28 246 THR B C 1
ATOM 15125 O O . THR B 2 246 ? 157.847 134.843 76.674 1.00 49.94 246 THR B O 1
ATOM 15136 N N . SER B 2 247 ? 159.368 136.168 75.667 1.00 50.09 247 SER B N 1
ATOM 15137 C CA . SER B 2 247 ? 159.480 135.324 74.486 1.00 50.67 247 SER B CA 1
ATOM 15138 C C . SER B 2 247 ? 160.456 134.169 74.671 1.00 52.73 247 SER B C 1
ATOM 15139 O O . SER B 2 247 ? 160.511 133.286 73.809 1.00 54.91 247 SER B O 1
ATOM 15147 N N . GLU B 2 248 ? 161.219 134.153 75.761 1.00 54.39 248 GLU B N 1
ATOM 15148 C CA . GLU B 2 248 ? 162.174 133.078 75.996 1.00 56.55 248 GLU B CA 1
ATOM 15149 C C . GLU B 2 248 ? 161.448 131.745 76.109 1.00 57.11 248 GLU B C 1
ATOM 15150 O O . GLU B 2 248 ? 160.663 131.533 77.037 1.00 56.70 248 GLU B O 1
ATOM 15162 N N . GLY B 2 249 ? 161.713 130.847 75.163 1.00 56.68 249 GLY B N 1
ATOM 15163 C CA . GLY B 2 249 ? 161.064 129.554 75.148 1.00 54.08 249 GLY B CA 1
ATOM 15164 C C . GLY B 2 249 ? 159.627 129.572 74.684 1.00 53.51 249 GLY B C 1
ATOM 15165 O O . GLY B 2 249 ? 158.943 128.548 74.799 1.00 55.23 249 GLY B O 1
ATOM 15169 N N . ALA B 2 250 ? 159.145 130.697 74.169 1.00 53.59 250 ALA B N 1
ATOM 15170 C CA . ALA B 2 250 ? 157.765 130.806 73.728 1.00 52.52 250 ALA B CA 1
ATOM 15171 C C . ALA B 2 250 ? 157.570 130.124 72.380 1.00 54.49 250 ALA B C 1
ATOM 15172 O O . ALA B 2 250 ? 158.484 130.056 71.553 1.00 60.99 250 ALA B O 1
ATOM 15179 N N . GLY B 2 251 ? 156.357 129.611 72.167 1.00 53.16 251 GLY B N 1
ATOM 15180 C CA . GLY B 2 251 ? 155.970 129.011 70.919 1.00 52.62 251 GLY B CA 1
ATOM 15181 C C . GLY B 2 251 ? 155.032 129.893 70.121 1.00 49.36 251 GLY B C 1
ATOM 15182 O O . GLY B 2 251 ? 154.879 131.092 70.386 1.00 50.10 251 GLY B O 1
ATOM 15186 N N . THR B 2 252 ? 154.391 129.287 69.122 1.00 49.04 252 THR B N 1
ATOM 15187 C CA . THR B 2 252 ? 153.427 129.985 68.286 1.00 50.28 252 THR B CA 1
ATOM 15188 C C . THR B 2 252 ? 152.052 129.336 68.270 1.00 47.15 252 THR B C 1
ATOM 15189 O O . THR B 2 252 ? 151.120 129.925 67.710 1.00 48.31 252 THR B O 1
ATOM 15200 N N . ALA B 2 253 ? 151.892 128.157 68.862 1.00 45.96 253 ALA B N 1
ATOM 15201 C CA . ALA B 2 253 ? 150.590 127.507 68.885 1.00 45.29 253 ALA B CA 1
ATOM 15202 C C . ALA B 2 253 ? 149.590 128.350 69.664 1.00 42.84 253 ALA B C 1
ATOM 15203 O O . ALA B 2 253 ? 149.939 129.006 70.649 1.00 44.27 253 ALA B O 1
ATOM 15210 N N . ILE B 2 254 ? 148.339 128.335 69.210 1.00 41.61 254 ILE B N 1
ATOM 15211 C CA . ILE B 2 254 ? 147.258 129.009 69.915 1.00 38.82 254 ILE B CA 1
ATOM 15212 C C . ILE B 2 254 ? 146.238 128.032 70.484 1.00 39.38 254 ILE B C 1
ATOM 15213 O O . ILE B 2 254 ? 145.468 128.421 71.376 1.00 42.23 254 ILE B O 1
ATOM 15229 N N . LEU B 2 255 ? 146.206 126.788 70.011 1.00 38.67 255 LEU B N 1
ATOM 15230 C CA . LEU B 2 255 ? 145.302 125.766 70.523 1.00 37.03 255 LEU B CA 1
ATOM 15231 C C . LEU B 2 255 ? 146.093 124.482 70.711 1.00 39.95 255 LEU B C 1
ATOM 15232 O O . LEU B 2 255 ? 146.654 123.953 69.748 1.00 44.26 255 LEU B O 1
ATOM 15248 N N . THR B 2 256 ? 146.132 123.981 71.943 1.00 39.25 256 THR B N 1
ATOM 15249 C CA . THR B 2 256 ? 146.907 122.794 72.270 1.00 38.93 256 THR B CA 1
ATOM 15250 C C . THR B 2 256 ? 146.108 121.920 73.223 1.00 37.64 256 THR B C 1
ATOM 15251 O O . THR B 2 256 ? 145.056 122.313 73.733 1.00 40.66 256 THR B O 1
ATOM 15262 N N . PHE B 2 257 ? 146.620 120.715 73.453 1.00 39.91 257 PHE B N 1
ATOM 15263 C CA . PHE B 2 257 ? 146.056 119.792 74.430 1.00 37.64 257 PHE B CA 1
ATOM 15264 C C . PHE B 2 257 ? 147.189 119.154 75.227 1.00 40.26 257 PHE B C 1
ATOM 15265 O O . PHE B 2 257 ? 147.226 117.944 75.450 1.00 43.16 257 PHE B O 1
ATOM 15282 N N . LEU B 2 258 ? 148.141 119.984 75.657 1.00 42.08 258 LEU B N 1
ATOM 15283 C CA . LEU B 2 258 ? 149.326 119.469 76.337 1.00 41.21 258 LEU B CA 1
ATOM 15284 C C . LEU B 2 258 ? 148.962 118.749 77.628 1.00 42.19 258 LEU B C 1
ATOM 15285 O O . LEU B 2 258 ? 149.506 117.679 77.924 1.00 44.64 258 LEU B O 1
ATOM 15301 N N . GLY B 2 259 ? 148.055 119.319 78.413 1.00 42.66 259 GLY B N 1
ATOM 15302 C CA . GLY B 2 259 ? 147.739 118.785 79.718 1.00 39.73 259 GLY B CA 1
ATOM 15303 C C . GLY B 2 259 ? 148.815 119.125 80.733 1.00 40.81 259 GLY B C 1
ATOM 15304 O O . GLY B 2 259 ? 149.905 119.594 80.407 1.00 44.51 259 GLY B O 1
ATOM 15308 N N . GLY B 2 260 ? 148.496 118.875 81.997 1.00 39.93 260 GLY B N 1
ATOM 15309 C CA . GLY B 2 260 ? 149.451 119.198 83.034 1.00 41.52 260 GLY B CA 1
ATOM 15310 C C . GLY B 2 260 ? 149.552 120.699 83.262 1.00 39.35 260 GLY B C 1
ATOM 15311 O O . GLY B 2 260 ? 148.657 121.478 82.926 1.00 39.84 260 GLY B O 1
ATOM 15315 N N . PHE B 2 261 ? 150.678 121.101 83.845 1.00 39.73 261 PHE B N 1
ATOM 15316 C CA . PHE B 2 261 ? 150.891 122.472 84.277 1.00 36.93 261 PHE B CA 1
ATOM 15317 C C . PHE B 2 261 ? 152.076 123.093 83.551 1.00 37.46 261 PHE B C 1
ATOM 15318 O O . PHE B 2 261 ? 153.016 122.401 83.149 1.00 40.43 261 PHE B O 1
ATOM 15335 N N . HIS B 2 262 ? 152.015 124.406 83.392 1.00 39.17 262 HIS B N 1
ATOM 15336 C CA . HIS B 2 262 ? 153.159 125.178 82.936 1.00 39.48 262 HIS B CA 1
ATOM 15337 C C . HIS B 2 262 ? 154.272 125.062 83.974 1.00 39.49 262 HIS B C 1
ATOM 15338 O O . HIS B 2 262 ? 154.034 125.364 85.153 1.00 42.95 262 HIS B O 1
ATOM 15352 N N . PRO B 2 263 ? 155.480 124.627 83.600 1.00 40.55 263 PRO B N 1
ATOM 15353 C CA . PRO B 2 263 ? 156.495 124.349 84.634 1.00 40.78 263 PRO B CA 1
ATOM 15354 C C . PRO B 2 263 ? 156.802 125.533 85.534 1.00 42.33 263 PRO B C 1
ATOM 15355 O O . PRO B 2 263 ? 156.996 125.349 86.742 1.00 47.49 263 PRO B O 1
ATOM 15366 N N . GLN B 2 264 ? 156.851 126.747 84.987 1.00 41.40 264 GLN B N 1
ATOM 15367 C CA . GLN B 2 264 ? 157.209 127.907 85.796 1.00 40.85 264 GLN B CA 1
ATOM 15368 C C . GLN B 2 264 ? 156.028 128.386 86.631 1.00 41.64 264 GLN B C 1
ATOM 15369 O O . GLN B 2 264 ? 156.111 128.461 87.861 1.00 45.05 264 GLN B O 1
ATOM 15383 N N . THR B 2 265 ? 154.917 128.721 85.975 1.00 40.88 265 THR B N 1
ATOM 15384 C CA . THR B 2 265 ? 153.774 129.290 86.675 1.00 38.65 265 THR B CA 1
ATOM 15385 C C . THR B 2 265 ? 152.995 128.256 87.475 1.00 37.34 265 THR B C 1
ATOM 15386 O O . THR B 2 265 ? 152.181 128.641 88.319 1.00 37.60 265 THR B O 1
ATOM 15397 N N . GLU B 2 266 ? 153.222 126.965 87.235 1.00 38.31 266 GLU B N 1
ATOM 15398 C CA . GLU B 2 266 ? 152.519 125.902 87.951 1.00 38.43 266 GLU B CA 1
ATOM 15399 C C . GLU B 2 266 ? 151.007 126.035 87.781 1.00 35.83 266 GLU B C 1
ATOM 15400 O O . GLU B 2 266 ? 150.233 125.775 88.703 1.00 39.55 266 GLU B O 1
ATOM 15412 N N . SER B 2 267 ? 150.587 126.441 86.586 1.00 35.79 267 SER B N 1
ATOM 15413 C CA . SER B 2 267 ? 149.178 126.594 86.260 1.00 33.31 267 SER B CA 1
ATOM 15414 C C . SER B 2 267 ? 148.931 126.013 84.876 1.00 33.22 267 SER B C 1
ATOM 15415 O O . SER B 2 267 ? 149.864 125.747 84.116 1.00 34.04 267 SER B O 1
ATOM 15423 N N . LEU B 2 268 ? 147.654 125.813 84.559 1.00 32.45 268 LEU B N 1
ATOM 15424 C CA . LEU B 2 268 ? 147.287 125.203 83.290 1.00 32.23 268 LEU B CA 1
ATOM 15425 C C . LEU B 2 268 ? 147.774 126.058 82.126 1.00 32.33 268 LEU B C 1
ATOM 15426 O O . LEU B 2 268 ? 147.823 127.288 82.207 1.00 35.06 268 LEU B O 1
ATOM 15442 N N . TRP B 2 269 ? 148.146 125.391 81.037 1.00 33.05 269 TRP B N 1
ATOM 15443 C CA . TRP B 2 269 ? 148.597 126.095 79.844 1.00 32.53 269 TRP B CA 1
ATOM 15444 C C . TRP B 2 269 ? 147.480 126.966 79.287 1.00 32.22 269 TRP B C 1
ATOM 15445 O O . TRP B 2 269 ? 146.329 126.534 79.180 1.00 34.81 269 TRP B O 1
ATOM 15466 N N . LEU B 2 270 ? 147.826 128.201 78.917 1.00 31.88 270 LEU B N 1
ATOM 15467 C CA . LEU B 2 270 ? 146.829 129.096 78.338 1.00 30.72 270 LEU B CA 1
ATOM 15468 C C . LEU B 2 270 ? 146.299 128.550 77.018 1.00 30.23 270 LEU B C 1
ATOM 15469 O O . LEU B 2 270 ? 145.113 128.705 76.707 1.00 34.43 270 LEU B O 1
ATOM 15485 N N . THR B 2 271 ? 147.163 127.916 76.224 1.00 32.44 271 THR B N 1
ATOM 15486 C CA . THR B 2 271 ? 146.711 127.342 74.961 1.00 32.26 271 THR B CA 1
ATOM 15487 C C . THR B 2 271 ? 145.683 126.242 75.194 1.00 32.14 271 THR B C 1
ATOM 15488 O O . THR B 2 271 ? 144.715 126.117 74.435 1.00 35.99 271 THR B O 1
ATOM 15499 N N . ASP B 2 272 ? 145.877 125.427 76.233 1.00 31.55 272 ASP B N 1
ATOM 15500 C CA . ASP B 2 272 ? 144.862 124.441 76.590 1.00 31.00 272 ASP B CA 1
ATOM 15501 C C . ASP B 2 272 ? 143.562 125.120 77.001 1.00 29.22 272 ASP B C 1
ATOM 15502 O O . ASP B 2 272 ? 142.474 124.682 76.612 1.00 32.06 272 ASP B O 1
ATOM 15511 N N . ILE B 2 273 ? 143.656 126.193 77.789 1.00 28.47 273 ILE B N 1
ATOM 15512 C CA . ILE B 2 273 ? 142.457 126.900 78.229 1.00 27.25 273 ILE B CA 1
ATOM 15513 C C . ILE B 2 273 ? 141.717 127.490 77.035 1.00 26.91 273 ILE B C 1
ATOM 15514 O O . ILE B 2 273 ? 140.481 127.518 77.004 1.00 31.38 273 ILE B O 1
ATOM 15530 N N . ALA B 2 274 ? 142.457 127.975 76.036 1.00 26.96 274 ALA B N 1
ATOM 15531 C CA . ALA B 2 274 ? 141.818 128.524 74.843 1.00 27.41 274 ALA B CA 1
ATOM 15532 C C . ALA B 2 274 ? 141.053 127.446 74.083 1.00 29.66 274 ALA B C 1
ATOM 15533 O O . ALA B 2 274 ? 139.880 127.628 73.739 1.00 32.80 274 ALA B O 1
ATOM 15540 N N . HIS B 2 275 ? 141.705 126.314 73.809 1.00 30.91 275 HIS B N 1
ATOM 15541 C CA . HIS B 2 275 ? 141.026 125.212 73.133 1.00 28.82 275 HIS B CA 1
ATOM 15542 C C . HIS B 2 275 ? 139.854 124.704 73.959 1.00 29.22 275 HIS B C 1
ATOM 15543 O O . HIS B 2 275 ? 138.830 124.298 73.401 1.00 32.99 275 HIS B O 1
ATOM 15557 N N . HIS B 2 276 ? 139.986 124.723 75.286 1.00 28.62 276 HIS B N 1
ATOM 15558 C CA . HIS B 2 276 ? 138.884 124.316 76.150 1.00 28.35 276 HIS B CA 1
ATOM 15559 C C . HIS B 2 276 ? 137.656 125.182 75.918 1.00 28.91 276 HIS B C 1
ATOM 15560 O O . HIS B 2 276 ? 136.559 124.673 75.663 1.00 30.36 276 HIS B O 1
ATOM 15574 N N . HIS B 2 277 ? 137.824 126.502 76.004 1.00 28.31 277 HIS B N 1
ATOM 15575 C CA . HIS B 2 277 ? 136.678 127.394 75.886 1.00 27.44 277 HIS B CA 1
ATOM 15576 C C . HIS B 2 277 ? 136.154 127.437 74.458 1.00 28.14 277 HIS B C 1
ATOM 15577 O O . HIS B 2 277 ? 134.964 127.691 74.243 1.00 32.09 277 HIS B O 1
ATOM 15591 N N . LEU B 2 278 ? 137.017 127.186 73.473 1.00 29.44 278 LEU B N 1
ATOM 15592 C CA . LEU B 2 278 ? 136.545 127.029 72.102 1.00 28.47 278 LEU B CA 1
ATOM 15593 C C . LEU B 2 278 ? 135.715 125.760 71.949 1.00 30.26 278 LEU B C 1
ATOM 15594 O O . LEU B 2 278 ? 134.673 125.770 71.285 1.00 33.80 278 LEU B O 1
ATOM 15610 N N . ALA B 2 279 ? 136.161 124.659 72.556 1.00 32.55 279 ALA B N 1
ATOM 15611 C CA . ALA B 2 279 ? 135.467 123.387 72.390 1.00 31.14 279 ALA B CA 1
ATOM 15612 C C . ALA B 2 279 ? 134.084 123.418 73.031 1.00 31.63 279 ALA B C 1
ATOM 15613 O O . ALA B 2 279 ? 133.096 123.005 72.415 1.00 35.38 279 ALA B O 1
ATOM 15620 N N . ILE B 2 280 ? 133.991 123.903 74.272 1.00 31.64 280 ILE B N 1
ATOM 15621 C CA . ILE B 2 280 ? 132.694 123.925 74.943 1.00 32.29 280 ILE B CA 1
ATOM 15622 C C . ILE B 2 280 ? 131.753 124.907 74.260 1.00 31.93 280 ILE B C 1
ATOM 15623 O O . ILE B 2 280 ? 130.531 124.718 74.277 1.00 36.30 280 ILE B O 1
ATOM 15639 N N . ALA B 2 281 ? 132.292 125.966 73.653 1.00 30.30 281 ALA B N 1
ATOM 15640 C CA . ALA B 2 281 ? 131.443 126.910 72.937 1.00 30.98 281 ALA B CA 1
ATOM 15641 C C . ALA B 2 281 ? 130.701 126.222 71.801 1.00 32.93 281 ALA B C 1
ATOM 15642 O O . ALA B 2 281 ? 129.508 126.465 71.589 1.00 37.16 281 ALA B O 1
ATOM 15649 N N . VAL B 2 282 ? 131.392 125.355 71.060 1.00 32.24 282 VAL B N 1
ATOM 15650 C CA . VAL B 2 282 ? 130.741 124.614 69.984 1.00 33.12 282 VAL B CA 1
ATOM 15651 C C . VAL B 2 282 ? 129.621 123.748 70.545 1.00 34.69 282 VAL B C 1
ATOM 15652 O O . VAL B 2 282 ? 128.514 123.699 69.998 1.00 38.42 282 VAL B O 1
ATOM 15665 N N . ILE B 2 283 ? 129.894 123.050 71.649 1.00 33.69 283 ILE B N 1
ATOM 15666 C CA . ILE B 2 283 ? 128.890 122.169 72.240 1.00 34.02 283 ILE B CA 1
ATOM 15667 C C . ILE B 2 283 ? 127.687 122.975 72.713 1.00 34.25 283 ILE B C 1
ATOM 15668 O O . ILE B 2 283 ? 126.534 122.609 72.459 1.00 37.73 283 ILE B O 1
ATOM 15684 N N . PHE B 2 284 ? 127.936 124.085 73.411 1.00 34.18 284 PHE B N 1
ATOM 15685 C CA . PHE B 2 284 ? 126.833 124.895 73.916 1.00 34.47 284 PHE B CA 1
ATOM 15686 C C . PHE B 2 284 ? 125.996 125.464 72.779 1.00 33.62 284 PHE B C 1
ATOM 15687 O O . PHE B 2 284 ? 124.762 125.475 72.854 1.00 37.46 284 PHE B O 1
ATOM 15704 N N . ILE B 2 285 ? 126.645 125.946 71.718 1.00 33.26 285 ILE B N 1
ATOM 15705 C CA . ILE B 2 285 ? 125.901 126.492 70.587 1.00 34.08 285 ILE B CA 1
ATOM 15706 C C . ILE B 2 285 ? 125.020 125.417 69.965 1.00 35.93 285 ILE B C 1
ATOM 15707 O O . ILE B 2 285 ? 123.855 125.665 69.633 1.00 40.95 285 ILE B O 1
ATOM 15723 N N . ILE B 2 286 ? 125.558 124.209 69.796 1.00 35.18 286 ILE B N 1
ATOM 15724 C CA . ILE B 2 286 ? 124.746 123.104 69.294 1.00 36.45 286 ILE B CA 1
ATOM 15725 C C . ILE B 2 286 ? 123.617 122.795 70.268 1.00 37.02 286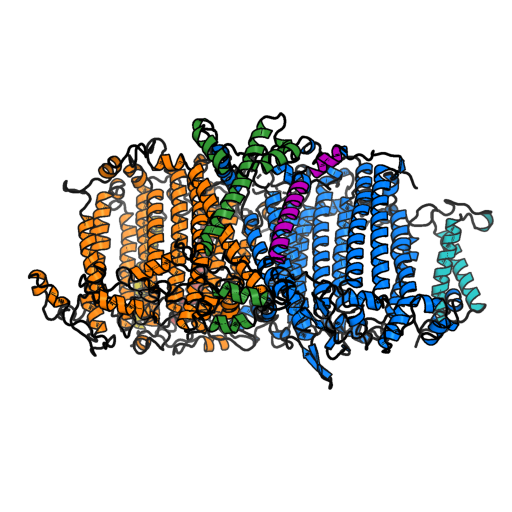 ILE B C 1
ATOM 15726 O O . ILE B 2 286 ? 122.464 122.604 69.865 1.00 40.33 286 ILE B O 1
ATOM 15742 N N . ALA B 2 287 ? 123.930 122.743 71.565 1.00 35.98 287 ALA B N 1
ATOM 15743 C CA . ALA B 2 287 ? 122.911 122.433 72.561 1.00 34.53 287 ALA B CA 1
ATOM 15744 C C . ALA B 2 287 ? 121.774 123.445 72.539 1.00 35.39 287 ALA B C 1
ATOM 15745 O O . ALA B 2 287 ? 120.638 123.107 72.890 1.00 39.64 287 ALA B O 1
ATOM 15752 N N . GLY B 2 288 ? 122.053 124.680 72.135 1.00 34.90 288 GLY B N 1
ATOM 15753 C CA . GLY B 2 288 ? 121.054 125.724 72.109 1.00 34.37 288 GLY B CA 1
ATOM 15754 C C . GLY B 2 288 ? 120.113 125.690 70.928 1.00 35.62 288 GLY B C 1
ATOM 15755 O O . GLY B 2 288 ? 119.312 126.613 70.764 1.00 42.00 288 GLY B O 1
ATOM 15759 N N . HIS B 2 289 ? 120.187 124.656 70.091 1.00 36.18 289 HIS B N 1
ATOM 15760 C CA . HIS B 2 289 ? 119.260 124.469 68.982 1.00 37.17 289 HIS B CA 1
ATOM 15761 C C . HIS B 2 289 ? 118.335 123.277 69.206 1.00 38.43 289 HIS B C 1
ATOM 15762 O O . HIS B 2 289 ? 117.807 122.715 68.243 1.00 42.61 289 HIS B O 1
ATOM 15776 N N . MET B 2 290 ? 118.125 122.882 70.461 1.00 37.91 290 MET B N 1
ATOM 15777 C CA . MET B 2 290 ? 117.370 121.673 70.763 1.00 38.29 290 MET B CA 1
ATOM 15778 C C . MET B 2 290 ? 115.869 121.907 70.855 1.00 39.37 290 MET B C 1
ATOM 15779 O O . MET B 2 290 ? 115.093 121.001 70.533 1.00 43.21 290 MET B O 1
ATOM 15793 N N . TYR B 2 291 ? 115.437 123.089 71.282 1.00 37.73 291 TYR B N 1
ATOM 15794 C CA . TYR B 2 291 ? 114.039 123.344 71.599 1.00 39.15 291 TYR B CA 1
ATOM 15795 C C . TYR B 2 291 ? 113.382 124.183 70.512 1.00 40.88 291 TYR B C 1
ATOM 15796 O O . TYR B 2 291 ? 114.006 125.085 69.945 1.00 45.26 291 TYR B O 1
ATOM 15814 N N . ARG B 2 292 ? 112.118 123.876 70.226 1.00 43.41 292 ARG B N 1
ATOM 15815 C CA . ARG B 2 292 ? 111.372 124.563 69.180 1.00 45.25 292 ARG B CA 1
ATOM 15816 C C . ARG B 2 292 ? 110.927 125.937 69.662 1.00 45.89 292 ARG B C 1
ATOM 15817 O O . ARG B 2 292 ? 110.321 126.060 70.730 1.00 48.33 292 ARG B O 1
ATOM 15838 N N . THR B 2 293 ? 111.229 126.972 68.876 1.00 44.92 293 THR B N 1
ATOM 15839 C CA . THR B 2 293 ? 110.783 128.322 69.203 1.00 46.00 293 THR B CA 1
ATOM 15840 C C . THR B 2 293 ? 109.806 128.883 68.178 1.00 49.00 293 THR B C 1
ATOM 15841 O O . THR B 2 293 ? 108.669 129.203 68.539 1.00 55.51 293 THR B O 1
ATOM 15852 N N . ASN B 2 294 ? 110.197 128.988 66.904 1.00 48.82 294 ASN B N 1
ATOM 15853 C CA . ASN B 2 294 ? 109.348 129.618 65.901 1.00 46.92 294 ASN B CA 1
ATOM 15854 C C . ASN B 2 294 ? 109.350 128.927 64.545 1.00 47.48 294 ASN B C 1
ATOM 15855 O O . ASN B 2 294 ? 108.621 129.374 63.655 1.00 51.79 294 ASN B O 1
ATOM 15866 N N . TRP B 2 295 ? 110.132 127.865 64.349 1.00 48.86 295 TRP B N 1
ATOM 15867 C CA . TRP B 2 295 ? 110.340 127.305 63.018 1.00 46.77 295 TRP B CA 1
ATOM 15868 C C . TRP B 2 295 ? 110.034 125.813 62.976 1.00 47.45 295 TRP B C 1
ATOM 15869 O O . TRP B 2 295 ? 110.587 125.084 62.149 1.00 48.70 295 TRP B O 1
ATOM 15890 N N . GLY B 2 296 ? 109.158 125.340 63.858 1.00 47.70 296 GLY B N 1
ATOM 15891 C CA . GLY B 2 296 ? 108.704 123.965 63.800 1.00 48.32 296 GLY B CA 1
ATOM 15892 C C . GLY B 2 296 ? 109.708 122.956 64.316 1.00 49.79 296 GLY B C 1
ATOM 15893 O O . GLY B 2 296 ? 109.362 122.092 65.128 1.00 54.15 296 GLY B O 1
ATOM 15897 N N . ILE B 2 297 ? 110.955 123.041 63.847 1.00 48.09 297 ILE B N 1
ATOM 15898 C CA . ILE B 2 297 ? 111.972 122.103 64.302 1.00 47.02 297 ILE B CA 1
ATOM 15899 C C . ILE B 2 297 ? 112.270 122.335 65.780 1.00 47.79 297 ILE B C 1
ATOM 15900 O O . ILE B 2 297 ? 112.023 123.410 66.339 1.00 49.81 297 ILE B O 1
ATOM 15916 N N . GLY B 2 298 ? 112.818 121.311 66.415 1.00 47.41 298 GLY B N 1
ATOM 15917 C CA . GLY B 2 298 ? 113.168 121.358 67.819 1.00 43.62 298 GLY B CA 1
ATOM 15918 C C . GLY B 2 298 ? 112.197 120.563 68.675 1.00 44.53 298 GLY B C 1
ATOM 15919 O O . GLY B 2 298 ? 111.165 120.069 68.219 1.00 50.03 298 GLY B O 1
ATOM 15923 N N . HIS B 2 299 ? 112.555 120.455 69.949 1.00 43.38 299 HIS B N 1
ATOM 15924 C CA . HIS B 2 299 ? 111.802 119.671 70.913 1.00 42.51 299 HIS B CA 1
ATOM 15925 C C . HIS B 2 299 ? 110.845 120.553 71.702 1.00 42.55 299 HIS B C 1
ATOM 15926 O O . HIS B 2 299 ? 111.110 121.733 71.946 1.00 45.77 299 HIS B O 1
ATOM 15940 N N . SER B 2 300 ? 109.724 119.962 72.100 1.00 45.97 300 SER B N 1
ATOM 15941 C CA . SER B 2 300 ? 108.810 120.565 73.060 1.00 43.84 300 SER B CA 1
ATOM 15942 C C . SER B 2 300 ? 109.064 119.919 74.414 1.00 43.81 300 SER B C 1
ATOM 15943 O O . SER B 2 300 ? 108.945 118.697 74.554 1.00 46.16 300 SER B O 1
ATOM 15951 N N . ILE B 2 301 ? 109.421 120.735 75.407 1.00 42.50 301 ILE B N 1
ATOM 15952 C CA . ILE B 2 301 ? 109.763 120.188 76.716 1.00 42.25 301 ILE B CA 1
ATOM 15953 C C . ILE B 2 301 ? 108.559 119.486 77.327 1.00 43.25 301 ILE B C 1
ATOM 15954 O O . ILE B 2 301 ? 108.697 118.455 77.996 1.00 44.20 301 ILE B O 1
ATOM 15970 N N . LYS B 2 302 ? 107.361 120.029 77.109 1.00 44.56 302 LYS B N 1
ATOM 15971 C CA . LYS B 2 302 ? 106.160 119.383 77.627 1.00 44.87 302 LYS B CA 1
ATOM 15972 C C . LYS B 2 302 ? 105.994 117.988 77.039 1.00 45.87 302 LYS B C 1
ATOM 15973 O O . LYS B 2 302 ? 105.642 117.043 77.754 1.00 48.71 302 LYS B O 1
ATOM 15992 N N . GLU B 2 303 ? 106.248 117.837 75.737 1.00 44.85 303 GLU B N 1
ATOM 15993 C CA . GLU B 2 303 ? 106.142 116.523 75.112 1.00 44.97 303 GLU B CA 1
ATOM 15994 C C . GLU B 2 303 ? 107.152 115.546 75.701 1.00 45.65 303 GLU B C 1
ATOM 15995 O O . GLU B 2 303 ? 106.823 114.382 75.955 1.00 47.82 303 GLU B O 1
ATOM 16007 N N . ILE B 2 304 ? 108.388 115.997 75.918 1.00 44.26 304 ILE B N 1
ATOM 16008 C CA . ILE B 2 304 ? 109.418 115.107 76.447 1.00 42.90 304 ILE B CA 1
ATOM 16009 C C . ILE B 2 304 ? 109.031 114.616 77.836 1.00 43.87 304 ILE B C 1
ATOM 16010 O O . ILE B 2 304 ? 109.084 113.415 78.127 1.00 47.46 304 ILE B O 1
ATOM 16026 N N . LEU B 2 305 ? 108.631 115.538 78.714 1.00 41.78 305 LEU B N 1
ATOM 16027 C CA . LEU B 2 305 ? 108.306 115.157 80.084 1.00 39.60 305 LEU B CA 1
ATOM 16028 C C . LEU B 2 305 ? 107.118 114.205 80.129 1.00 43.53 305 LEU B C 1
ATOM 16029 O O . LEU B 2 305 ? 107.143 113.203 80.852 1.00 45.65 305 LEU B O 1
ATOM 16045 N N . ASN B 2 306 ? 106.068 114.498 79.360 1.00 43.51 306 ASN B N 1
ATOM 16046 C CA . ASN B 2 306 ? 104.876 113.661 79.371 1.00 43.11 306 ASN B CA 1
ATOM 16047 C C . ASN B 2 306 ? 105.102 112.298 78.732 1.00 45.88 306 ASN B C 1
ATOM 16048 O O . ASN B 2 306 ? 104.244 111.421 78.873 1.00 51.44 306 ASN B O 1
ATOM 16059 N N . ALA B 2 307 ? 106.224 112.095 78.043 1.00 45.69 307 ALA B N 1
ATOM 16060 C CA . ALA B 2 307 ? 106.505 110.819 77.401 1.00 45.69 307 ALA B CA 1
ATOM 16061 C C . ALA B 2 307 ? 107.349 109.890 78.261 1.00 47.66 307 ALA B C 1
ATOM 16062 O O . ALA B 2 307 ? 107.293 108.671 78.067 1.00 50.13 307 ALA B O 1
ATOM 16069 N N . HIS B 2 308 ? 108.127 110.428 79.199 1.00 47.89 308 HIS B N 1
ATOM 16070 C CA . HIS B 2 308 ? 109.007 109.616 80.038 1.00 47.94 308 HIS B CA 1
ATOM 16071 C C . HIS B 2 308 ? 108.228 109.173 81.271 1.00 49.50 308 HIS B C 1
ATOM 16072 O O . HIS B 2 308 ? 108.200 109.853 82.297 1.00 47.67 308 HIS B O 1
ATOM 16086 N N . LYS B 2 309 ? 107.585 108.013 81.163 1.00 52.83 309 LYS B N 1
ATOM 16087 C CA . LYS B 2 309 ? 106.855 107.422 82.275 1.00 52.80 309 LYS B CA 1
ATOM 16088 C C . LYS B 2 309 ? 106.893 105.908 82.136 1.00 57.15 309 LYS B C 1
ATOM 16089 O O . LYS B 2 309 ? 106.718 105.376 81.036 1.00 58.39 309 LYS B O 1
ATOM 16108 N N . GLY B 2 310 ? 107.120 105.224 83.253 1.00 60.31 310 GLY B N 1
ATOM 16109 C CA . GLY B 2 310 ? 107.211 103.784 83.263 1.00 60.16 310 GLY B CA 1
ATOM 16110 C C . GLY B 2 310 ? 106.218 103.154 84.216 1.00 62.56 310 GLY B C 1
ATOM 16111 O O . GLY B 2 310 ? 105.461 103.842 84.908 1.00 62.01 310 GLY B O 1
ATOM 16115 N N . PRO B 2 311 ? 106.203 101.819 84.271 1.00 64.33 311 PRO B N 1
ATOM 16116 C CA . PRO B 2 311 ? 105.228 101.123 85.122 1.00 63.45 311 PRO B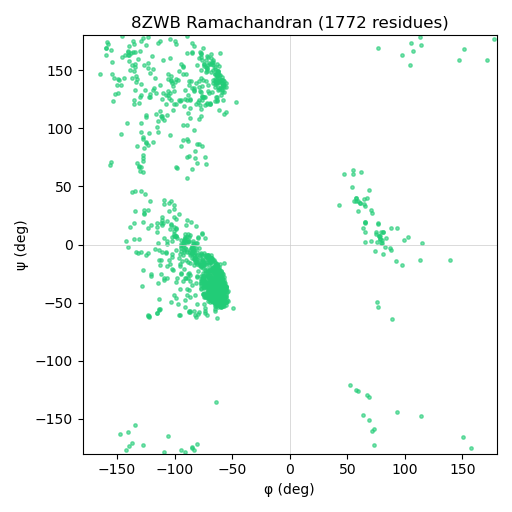 CA 1
ATOM 16117 C C . PRO B 2 311 ? 105.565 101.133 86.603 1.00 62.82 311 PRO B C 1
ATOM 16118 O O . PRO B 2 311 ? 104.729 100.701 87.408 1.00 63.66 311 PRO B O 1
ATOM 16129 N N . LEU B 2 312 ? 106.748 101.606 86.992 1.00 62.52 312 LEU B N 1
ATOM 16130 C CA . LEU B 2 312 ? 107.163 101.598 88.387 1.00 61.74 312 LEU B CA 1
ATOM 16131 C C . LEU B 2 312 ? 107.052 102.959 89.059 1.00 61.25 312 LEU B C 1
ATOM 16132 O O . LEU B 2 312 ? 107.226 103.042 90.279 1.00 62.52 312 LEU B O 1
ATOM 16148 N N . THR B 2 313 ? 106.766 104.022 88.305 1.00 58.55 313 THR B N 1
ATOM 16149 C CA . THR B 2 313 ? 106.676 105.368 88.859 1.00 56.44 313 THR B CA 1
ATOM 16150 C C . THR B 2 313 ? 105.349 106.026 88.499 1.00 55.07 313 THR B C 1
ATOM 16151 O O . THR B 2 313 ? 105.258 107.254 88.430 1.00 55.29 313 THR B O 1
ATOM 16162 N N . GLY B 2 314 ? 104.313 105.224 88.268 1.00 55.17 314 GLY B N 1
ATOM 16163 C CA . GLY B 2 314 ? 102.998 105.786 88.007 1.00 53.14 314 GLY B CA 1
ATOM 16164 C C . GLY B 2 314 ? 103.012 106.696 86.796 1.00 51.16 314 GLY B C 1
ATOM 16165 O O . GLY B 2 314 ? 103.436 106.309 85.701 1.00 54.03 314 GLY B O 1
ATOM 16169 N N . ALA B 2 315 ? 102.542 107.929 86.989 1.00 50.55 315 ALA B N 1
ATOM 16170 C CA . ALA B 2 315 ? 102.467 108.894 85.899 1.00 49.01 315 ALA B CA 1
ATOM 16171 C C . ALA B 2 315 ? 103.835 109.394 85.456 1.00 49.28 315 ALA B C 1
ATOM 16172 O O . ALA B 2 315 ? 103.919 110.086 84.437 1.00 50.58 315 ALA B O 1
ATOM 16179 N N . GLY B 2 316 ? 104.895 109.072 86.189 1.00 49.01 316 GLY B N 1
ATOM 16180 C CA . GLY B 2 316 ? 106.224 109.481 85.767 1.00 47.54 316 GLY B CA 1
ATOM 16181 C C . GLY B 2 316 ? 106.386 110.986 85.842 1.00 45.51 316 GLY B C 1
ATOM 16182 O O . GLY B 2 316 ? 106.091 111.615 86.862 1.00 46.84 316 GLY B O 1
ATOM 16186 N N . HIS B 2 317 ? 106.863 111.578 84.746 1.00 44.93 317 HIS B N 1
ATOM 16187 C CA . HIS B 2 317 ? 107.160 113.003 84.682 1.00 40.96 317 HIS B CA 1
ATOM 16188 C C . HIS B 2 317 ? 106.013 113.807 84.075 1.00 40.86 317 HIS B C 1
ATOM 16189 O O . HIS B 2 317 ? 106.235 114.891 83.526 1.00 43.30 317 HIS B O 1
ATOM 16203 N N . THR B 2 318 ? 104.786 113.302 84.176 1.00 42.82 318 THR B N 1
ATOM 16204 C CA . THR B 2 318 ? 103.641 113.967 83.568 1.00 42.25 318 THR B CA 1
ATOM 16205 C C . THR B 2 318 ? 103.349 115.300 84.248 1.00 42.36 318 THR B C 1
ATOM 16206 O O . THR B 2 318 ? 103.417 115.422 85.474 1.00 43.81 318 THR B O 1
ATOM 16217 N N . ASN B 2 319 ? 103.016 116.302 83.436 1.00 41.35 319 ASN B N 1
ATOM 16218 C CA . ASN B 2 319 ? 102.569 117.621 83.876 1.00 41.41 319 ASN B CA 1
ATOM 16219 C C . ASN B 2 319 ? 103.639 118.402 84.629 1.00 40.87 319 ASN B C 1
ATOM 16220 O O . ASN B 2 319 ? 103.331 119.439 85.227 1.00 42.79 319 ASN B O 1
ATOM 16231 N N . LEU B 2 320 ? 104.891 117.946 84.619 1.00 40.84 320 LEU B N 1
ATOM 16232 C CA . LEU B 2 320 ? 105.929 118.678 85.332 1.00 39.86 320 LEU B CA 1
ATOM 16233 C C . LEU B 2 320 ? 106.326 119.964 84.621 1.00 38.86 320 LEU B C 1
ATOM 16234 O O . LEU B 2 320 ? 106.860 120.870 85.268 1.00 40.43 320 LEU B O 1
ATOM 16250 N N . TYR B 2 321 ? 106.080 120.070 83.314 1.00 36.92 321 TYR B N 1
ATOM 16251 C CA . TYR B 2 321 ? 106.359 121.322 82.621 1.00 37.00 321 TYR B CA 1
ATOM 16252 C C . TYR B 2 321 ? 105.537 122.458 83.212 1.00 38.83 321 TYR B C 1
ATOM 16253 O O . TYR B 2 321 ? 106.062 123.540 83.496 1.00 41.16 321 TYR B O 1
ATOM 16271 N N . ASP B 2 322 ? 104.238 122.226 83.411 1.00 39.61 322 ASP B N 1
ATOM 16272 C CA . ASP B 2 322 ? 103.395 123.238 84.038 1.00 39.97 322 ASP B CA 1
ATOM 16273 C C . ASP B 2 322 ? 103.812 123.485 85.482 1.00 39.02 322 ASP B C 1
ATOM 16274 O O . ASP B 2 322 ? 103.864 124.635 85.931 1.00 42.08 322 ASP B O 1
ATOM 16283 N N . THR B 2 323 ? 104.111 122.418 86.225 1.00 38.56 323 THR B N 1
ATOM 16284 C CA . THR B 2 323 ? 104.479 122.576 87.627 1.00 37.59 323 THR B CA 1
ATOM 16285 C C . THR B 2 323 ? 105.718 123.451 87.770 1.00 37.94 323 THR B C 1
ATOM 16286 O O . THR B 2 323 ? 105.751 124.373 88.592 1.00 40.17 323 THR B O 1
ATOM 16297 N N . ILE B 2 324 ? 106.748 123.176 86.971 1.00 37.49 324 ILE B N 1
ATOM 16298 C CA . ILE B 2 324 ? 107.994 123.929 87.076 1.00 36.89 324 ILE B CA 1
ATOM 16299 C C . ILE B 2 324 ? 107.833 125.316 86.469 1.00 36.64 324 ILE B C 1
ATOM 16300 O O . ILE B 2 324 ? 108.257 126.320 87.053 1.00 39.16 324 ILE B O 1
ATOM 16316 N N . ASN B 2 325 ? 107.216 125.395 85.290 1.00 37.66 325 ASN B N 1
ATOM 16317 C CA . ASN B 2 325 ? 107.127 126.672 84.591 1.00 38.99 325 ASN B CA 1
ATOM 16318 C C . ASN B 2 325 ? 106.273 127.677 85.354 1.00 39.70 325 ASN B C 1
ATOM 16319 O O . ASN B 2 325 ? 106.505 128.886 85.250 1.00 44.91 325 ASN B O 1
ATOM 16330 N N . ASN B 2 326 ? 105.290 127.206 86.118 1.00 39.45 326 ASN B N 1
ATOM 16331 C CA . ASN B 2 326 ? 104.394 128.090 86.851 1.00 40.13 326 ASN B CA 1
ATOM 16332 C C . ASN B 2 326 ? 104.863 128.394 88.269 1.00 38.07 326 ASN B C 1
ATOM 16333 O O . ASN B 2 326 ? 104.243 129.227 88.938 1.00 42.63 326 ASN B O 1
ATOM 16344 N N . SER B 2 327 ? 105.928 127.754 88.745 1.00 38.47 327 SER B N 1
ATOM 16345 C CA . SER B 2 327 ? 106.408 127.937 90.112 1.00 36.59 327 SER B CA 1
ATOM 16346 C C . SER B 2 327 ? 107.799 128.553 90.071 1.00 34.10 327 SER B C 1
ATOM 16347 O O . SER B 2 327 ? 108.759 127.902 89.647 1.00 36.83 327 SER B O 1
ATOM 16355 N N . LEU B 2 328 ? 107.908 129.802 90.526 1.00 33.45 328 LEU B N 1
ATOM 16356 C CA . LEU B 2 328 ? 109.215 130.441 90.612 1.00 32.62 328 LEU B CA 1
ATOM 16357 C C . LEU B 2 328 ? 110.075 129.812 91.700 1.00 30.94 328 LEU B C 1
ATOM 16358 O O . LEU B 2 328 ? 111.302 129.764 91.568 1.00 33.26 328 LEU B O 1
ATOM 16374 N N . HIS B 2 329 ? 109.456 129.327 92.778 1.00 31.04 329 HIS B N 1
ATOM 16375 C CA . HIS B 2 329 ? 110.227 128.701 93.846 1.00 29.86 329 HIS B CA 1
ATOM 16376 C C . HIS B 2 329 ? 110.825 127.376 93.393 1.00 30.26 329 HIS B C 1
ATOM 16377 O O . HIS B 2 329 ? 111.947 127.033 93.780 1.00 33.23 329 HIS B O 1
ATOM 16391 N N . PHE B 2 330 ? 110.092 126.613 92.581 1.00 30.37 330 PHE B N 1
ATOM 16392 C CA . PHE B 2 330 ? 110.670 125.411 91.994 1.00 30.84 330 PHE B CA 1
ATOM 16393 C C . PHE B 2 330 ? 111.862 125.766 91.115 1.00 29.45 330 PHE B C 1
ATOM 16394 O O . PHE B 2 330 ? 112.916 125.125 91.185 1.00 33.11 330 PHE B O 1
ATOM 16411 N N . GLN B 2 331 ? 111.712 126.796 90.280 1.00 29.02 331 GLN B N 1
ATOM 16412 C CA . GLN B 2 331 ? 112.815 127.222 89.426 1.00 28.42 331 GLN B CA 1
ATOM 16413 C C . GLN B 2 331 ? 113.991 127.717 90.255 1.00 28.27 331 GLN B C 1
ATOM 16414 O O . GLN B 2 331 ? 115.148 127.394 89.963 1.00 31.03 331 GLN B O 1
ATOM 16428 N N . LEU B 2 332 ? 113.716 128.510 91.291 1.00 27.79 332 LEU B N 1
ATOM 16429 C CA . LEU B 2 332 ? 114.790 129.013 92.138 1.00 26.80 332 LEU B CA 1
ATOM 16430 C C . LEU B 2 332 ? 115.483 127.874 92.874 1.00 27.41 332 LEU B C 1
ATOM 16431 O O . LEU B 2 332 ? 116.709 127.883 93.032 1.00 30.45 332 LEU B O 1
ATOM 16447 N N . GLY B 2 333 ? 114.716 126.884 93.331 1.00 26.15 333 GLY B N 1
ATOM 16448 C CA . GLY B 2 333 ? 115.325 125.734 93.978 1.00 26.07 333 GLY B CA 1
ATOM 16449 C C . GLY B 2 333 ? 116.265 124.981 93.057 1.00 26.29 333 GLY B C 1
ATOM 16450 O O . GLY B 2 333 ? 117.369 124.604 93.455 1.00 29.94 333 GLY B O 1
ATOM 16454 N N . LEU B 2 334 ? 115.841 124.751 91.813 1.00 27.25 334 LEU B N 1
ATOM 16455 C CA . LEU B 2 334 ? 116.709 124.081 90.850 1.00 26.96 334 LEU B CA 1
ATOM 16456 C C . LEU B 2 334 ? 117.957 124.906 90.566 1.00 27.67 334 LEU B C 1
ATOM 16457 O O . LEU B 2 334 ? 119.062 124.361 90.468 1.00 31.57 334 LEU B O 1
ATOM 16473 N N . ALA B 2 335 ? 117.801 126.223 90.420 1.00 28.18 335 ALA B N 1
ATOM 16474 C CA . ALA B 2 335 ? 118.950 127.075 90.139 1.00 27.56 335 ALA B CA 1
ATOM 16475 C C . ALA B 2 335 ? 119.935 127.068 91.302 1.00 27.34 335 ALA B C 1
ATOM 16476 O O . ALA B 2 335 ? 121.145 126.919 91.105 1.00 31.42 335 ALA B O 1
ATOM 16483 N N . LEU B 2 336 ? 119.431 127.224 92.527 1.00 26.44 336 LEU B N 1
ATOM 16484 C CA . LEU B 2 336 ? 120.315 127.231 93.687 1.00 26.94 336 LEU B CA 1
ATOM 16485 C C . LEU B 2 336 ? 121.022 125.892 93.849 1.00 27.16 336 LEU B C 1
ATOM 16486 O O . LEU B 2 336 ? 122.223 125.848 94.136 1.00 31.49 336 LEU B O 1
ATOM 16502 N N . ALA B 2 337 ? 120.294 124.787 93.671 1.00 27.44 337 ALA B N 1
ATOM 16503 C CA . ALA B 2 337 ? 120.908 123.471 93.808 1.00 28.02 337 ALA B CA 1
ATOM 16504 C C . ALA B 2 337 ? 121.993 123.263 92.760 1.00 29.32 337 ALA B C 1
ATOM 16505 O O . ALA B 2 337 ? 123.093 122.793 93.071 1.00 33.17 337 ALA B O 1
ATOM 16512 N N . SER B 2 338 ? 121.699 123.611 91.506 1.00 29.89 338 SER B N 1
ATOM 16513 C CA . SER B 2 338 ? 122.692 123.460 90.449 1.00 30.72 338 SER B CA 1
ATOM 16514 C C . SER B 2 338 ? 123.884 124.376 90.682 1.00 30.51 338 SER B C 1
ATOM 16515 O O . SER B 2 338 ? 125.038 123.955 90.548 1.00 33.26 338 SER B O 1
ATOM 16523 N N . LEU B 2 339 ? 123.624 125.635 91.037 1.00 29.27 339 LEU B N 1
ATOM 16524 C CA . LEU B 2 339 ? 124.714 126.565 91.303 1.00 27.68 339 LEU B CA 1
ATOM 16525 C C . LEU B 2 339 ? 125.515 126.131 92.525 1.00 27.34 339 LEU B C 1
ATOM 16526 O O . LEU B 2 339 ? 126.742 126.272 92.551 1.00 30.76 339 LEU B O 1
ATOM 16542 N N . GLY B 2 340 ? 124.838 125.604 93.546 1.00 28.23 340 GLY B N 1
ATOM 16543 C CA . GLY B 2 340 ? 125.551 125.116 94.714 1.00 26.82 340 GLY B CA 1
ATOM 16544 C C . GLY B 2 340 ? 126.533 124.012 94.373 1.00 26.57 340 GLY B C 1
ATOM 16545 O O . GLY B 2 340 ? 127.672 124.012 94.845 1.00 30.02 340 GLY B O 1
ATOM 16549 N N . VAL B 2 341 ? 126.107 123.056 93.546 1.00 27.60 341 VAL B N 1
ATOM 16550 C CA . VAL B 2 341 ? 126.995 121.968 93.147 1.00 28.00 341 VAL B CA 1
ATOM 16551 C C . VAL B 2 341 ? 128.165 122.512 92.338 1.00 28.46 341 VAL B C 1
ATOM 16552 O O . VAL B 2 341 ? 129.324 122.147 92.563 1.00 30.60 341 VAL B O 1
ATOM 16565 N N . ILE B 2 342 ? 127.879 123.402 91.387 1.00 27.45 342 ILE B N 1
ATOM 16566 C CA . ILE B 2 342 ? 128.933 123.950 90.538 1.00 28.26 342 ILE B CA 1
ATOM 16567 C C . ILE B 2 342 ? 129.936 124.735 91.372 1.00 27.17 342 ILE B C 1
ATOM 16568 O O . ILE B 2 342 ? 131.146 124.681 91.125 1.00 30.49 342 ILE B O 1
ATOM 16584 N N . THR B 2 343 ? 129.453 125.483 92.365 1.00 26.09 343 THR B N 1
ATOM 16585 C CA . THR B 2 343 ? 130.357 126.279 93.189 1.00 23.77 343 THR B CA 1
ATOM 16586 C C . THR B 2 343 ? 131.335 125.388 93.944 1.00 25.35 343 THR B C 1
ATOM 16587 O O . THR B 2 343 ? 132.526 125.706 94.041 1.00 27.25 343 THR B O 1
ATOM 16598 N N . SER B 2 344 ? 130.855 124.266 94.484 1.00 25.97 344 SER B N 1
ATOM 16599 C CA . SER B 2 344 ? 131.766 123.302 95.091 1.00 25.44 344 SER B CA 1
ATOM 16600 C C . SER B 2 344 ? 132.735 122.749 94.057 1.00 24.45 344 SER B C 1
ATOM 16601 O O . SER B 2 344 ? 133.923 122.567 94.342 1.00 28.10 344 SER B O 1
ATOM 16609 N N . LEU B 2 345 ? 132.246 122.479 92.846 1.00 25.22 345 LEU B N 1
ATOM 16610 C CA . LEU B 2 345 ? 133.125 121.995 91.789 1.00 25.81 345 LEU B CA 1
ATOM 16611 C C . LEU B 2 345 ? 134.219 123.011 91.484 1.00 25.31 345 LEU B C 1
ATOM 16612 O O . LEU B 2 345 ? 135.378 122.640 91.269 1.00 28.18 345 LEU B O 1
ATOM 16628 N N . VAL B 2 346 ? 133.869 124.298 91.463 1.00 26.08 346 VAL B N 1
ATOM 16629 C CA . VAL B 2 346 ? 134.872 125.340 91.261 1.00 24.59 346 VAL B CA 1
ATOM 16630 C C . VAL B 2 346 ? 135.923 125.281 92.362 1.00 25.31 346 VAL B C 1
ATOM 16631 O O . VAL B 2 346 ? 137.129 125.323 92.097 1.00 30.07 346 VAL B O 1
ATOM 16644 N N . ALA B 2 347 ? 135.481 125.176 93.616 1.00 24.13 347 ALA B N 1
ATOM 16645 C CA . ALA B 2 347 ? 136.424 125.108 94.728 1.00 23.53 347 ALA B CA 1
ATOM 16646 C C . ALA B 2 347 ? 137.309 123.873 94.621 1.00 23.74 347 ALA B C 1
ATOM 16647 O O . ALA B 2 347 ? 138.529 123.950 94.799 1.00 26.26 347 ALA B O 1
ATOM 16654 N N . GLN B 2 348 ? 136.711 122.720 94.316 1.00 24.23 348 GLN B N 1
ATOM 16655 C CA . GLN B 2 348 ? 137.474 121.477 94.289 1.00 23.72 348 GLN B CA 1
ATOM 16656 C C . GLN B 2 348 ? 138.505 121.479 93.167 1.00 25.19 348 GLN B C 1
ATOM 16657 O O . GLN B 2 348 ? 139.620 120.978 93.343 1.00 29.69 348 GLN B O 1
ATOM 16671 N N . HIS B 2 349 ? 138.154 122.028 92.008 1.00 25.04 349 HIS B N 1
ATOM 16672 C CA . HIS B 2 349 ? 139.012 121.903 90.838 1.00 25.55 349 HIS B CA 1
ATOM 16673 C C . HIS B 2 349 ? 139.940 123.097 90.648 1.00 26.20 349 HIS B C 1
ATOM 16674 O O . HIS B 2 349 ? 140.923 122.989 89.908 1.00 30.86 349 HIS B O 1
ATOM 16688 N N . MET B 2 350 ? 139.668 124.227 91.302 1.00 27.40 350 MET B N 1
ATOM 16689 C CA . MET B 2 350 ? 140.586 125.358 91.219 1.00 26.49 350 MET B CA 1
ATOM 16690 C C . MET B 2 350 ? 141.816 125.170 92.099 1.00 27.60 350 MET B C 1
ATOM 16691 O O . MET B 2 350 ? 142.905 125.619 91.730 1.00 32.32 350 MET B O 1
ATOM 16705 N N . TYR B 2 351 ? 141.672 124.524 93.259 1.00 26.97 351 TYR B N 1
ATOM 16706 C CA . TYR B 2 351 ? 142.837 124.302 94.109 1.00 26.43 351 TYR B CA 1
ATOM 16707 C C . TYR B 2 351 ? 143.730 123.201 93.553 1.00 27.13 351 TYR B C 1
ATOM 16708 O O . TYR B 2 351 ? 144.950 123.237 93.748 1.00 32.26 351 TYR B O 1
ATOM 16726 N N . SER B 2 352 ? 143.149 122.221 92.865 1.00 28.59 352 SER B N 1
ATOM 16727 C CA . SER B 2 352 ? 143.918 121.112 92.317 1.00 27.05 352 SER B CA 1
ATOM 16728 C C . SER B 2 352 ? 144.404 121.375 90.899 1.00 29.50 352 SER B C 1
ATOM 16729 O O . SER B 2 352 ? 145.448 120.843 90.504 1.00 31.70 352 SER B O 1
ATOM 16737 N N . LEU B 2 353 ? 143.681 122.186 90.126 1.00 29.55 353 LEU B N 1
ATOM 16738 C CA . LEU B 2 353 ? 144.038 122.512 88.747 1.00 28.57 353 LEU B CA 1
ATOM 16739 C C . LEU B 2 353 ? 144.024 124.028 88.580 1.00 28.60 353 LEU B C 1
ATOM 16740 O O . LEU B 2 353 ? 143.183 124.578 87.857 1.00 32.73 353 LEU B O 1
ATOM 16756 N N . PRO B 2 354 ? 144.944 124.733 89.236 1.00 30.59 354 PRO B N 1
ATOM 16757 C CA . PRO B 2 354 ? 144.951 126.198 89.143 1.00 29.27 354 PRO B CA 1
ATOM 16758 C C . PRO B 2 354 ? 145.210 126.672 87.721 1.00 29.73 354 PRO B C 1
ATOM 16759 O O . PRO B 2 354 ? 145.976 126.065 86.972 1.00 34.00 354 PRO B O 1
ATOM 16770 N N . SER B 2 355 ? 144.564 127.781 87.357 1.00 31.15 355 SER B N 1
ATOM 16771 C CA . SER B 2 355 ? 144.686 128.353 86.025 1.00 30.71 355 SER B CA 1
ATOM 16772 C C . SER B 2 355 ? 145.422 129.684 85.996 1.00 30.59 355 SER B C 1
ATOM 16773 O O . SER B 2 355 ? 145.800 130.136 84.910 1.00 36.08 355 SER B O 1
ATOM 16781 N N . TYR B 2 356 ? 145.640 130.319 87.143 1.00 28.72 356 TYR B N 1
ATOM 16782 C CA . TYR B 2 356 ? 146.242 131.644 87.204 1.00 27.86 356 TYR B CA 1
ATOM 16783 C C . TYR B 2 356 ? 147.711 131.521 87.578 1.00 29.87 356 TYR B C 1
ATOM 16784 O O . TYR B 2 356 ? 148.060 130.816 88.529 1.00 32.22 356 TYR B O 1
ATOM 16802 N N . ALA B 2 357 ? 148.565 132.208 86.824 1.00 30.91 357 ALA B N 1
ATOM 16803 C CA . ALA B 2 357 ? 150.003 132.066 86.991 1.00 34.76 357 ALA B CA 1
ATOM 16804 C C . ALA B 2 357 ? 150.431 132.435 88.405 1.00 32.71 357 ALA B C 1
ATOM 16805 O O . ALA B 2 357 ? 150.038 133.475 88.938 1.00 33.64 357 ALA B O 1
ATOM 16812 N N . PHE B 2 358 ? 151.238 131.565 89.009 1.00 34.15 358 PHE B N 1
ATOM 16813 C CA . PHE B 2 358 ? 151.882 131.777 90.302 1.00 34.12 358 PHE B CA 1
ATOM 16814 C C . PHE B 2 358 ? 150.909 131.744 91.471 1.00 33.27 358 PHE B C 1
ATOM 16815 O O . PHE B 2 358 ? 151.326 131.959 92.614 1.00 38.16 358 PHE B O 1
ATOM 16832 N N . ILE B 2 359 ? 149.625 131.477 91.231 1.00 31.55 359 ILE B N 1
ATOM 16833 C CA . ILE B 2 359 ? 148.681 131.458 92.341 1.00 31.22 359 ILE B CA 1
ATOM 16834 C C . ILE B 2 359 ? 148.897 130.227 93.211 1.00 34.60 359 ILE B C 1
ATOM 16835 O O . ILE B 2 359 ? 148.593 130.249 94.408 1.00 36.88 359 ILE B O 1
ATOM 16851 N N . ALA B 2 360 ? 149.426 129.142 92.640 1.00 36.68 360 ALA B N 1
ATOM 16852 C CA . ALA B 2 360 ? 149.689 127.946 93.429 1.00 38.34 360 ALA B CA 1
ATOM 16853 C C . ALA B 2 360 ? 150.710 128.199 94.529 1.00 41.08 360 ALA B C 1
ATOM 16854 O O . ALA B 2 360 ? 150.750 127.445 95.506 1.00 44.57 360 ALA B O 1
ATOM 16861 N N . GLN B 2 361 ? 151.535 129.237 94.394 1.00 39.72 361 GLN B N 1
ATOM 16862 C CA . GLN B 2 361 ? 152.507 129.592 95.418 1.00 40.85 361 GLN B CA 1
ATOM 16863 C C . GLN B 2 361 ? 151.998 130.650 96.387 1.00 40.80 361 GLN B C 1
ATOM 16864 O O . GLN B 2 361 ? 152.695 130.959 97.358 1.00 44.83 361 GLN B O 1
ATOM 16878 N N . ASP B 2 362 ? 150.811 131.209 96.155 1.00 37.93 362 ASP B N 1
ATOM 16879 C CA . ASP B 2 362 ? 150.192 132.143 97.095 1.00 35.92 362 ASP B CA 1
ATOM 16880 C C . ASP B 2 362 ? 149.257 131.328 97.978 1.00 32.39 362 ASP B C 1
ATOM 16881 O O . ASP B 2 362 ? 148.058 131.219 97.723 1.00 34.92 362 ASP B O 1
ATOM 16890 N N . HIS B 2 363 ? 149.824 130.748 99.035 1.00 31.26 363 HIS B N 1
ATOM 16891 C CA . HIS B 2 363 ? 149.085 129.783 99.841 1.00 31.89 363 HIS B CA 1
ATOM 16892 C C . HIS B 2 363 ? 147.893 130.427 100.536 1.00 30.23 363 HIS B C 1
ATOM 16893 O O . HIS B 2 363 ? 146.811 129.831 100.602 1.00 31.35 363 HIS B O 1
ATOM 16907 N N . THR B 2 364 ? 148.066 131.640 101.062 1.00 30.01 364 THR B N 1
ATOM 16908 C CA . THR B 2 364 ? 146.954 132.308 101.729 1.00 30.20 364 THR B CA 1
ATOM 16909 C C . THR B 2 364 ? 145.803 132.548 100.761 1.00 29.80 364 THR B C 1
ATOM 16910 O O . THR B 2 364 ? 144.633 132.369 101.119 1.00 32.86 364 THR B O 1
ATOM 16921 N N . THR B 2 365 ? 146.115 132.953 99.530 1.00 30.44 365 THR B N 1
ATOM 16922 C CA . THR B 2 365 ? 145.071 133.177 98.536 1.00 28.53 365 THR B CA 1
ATOM 16923 C C . THR B 2 365 ? 144.350 131.878 98.193 1.00 27.61 365 THR B C 1
ATOM 16924 O O . THR B 2 365 ? 143.119 131.848 98.098 1.00 28.91 365 THR B O 1
ATOM 16935 N N . GLN B 2 366 ? 145.103 130.792 98.002 1.00 27.73 366 GLN B N 1
ATOM 16936 C CA . GLN B 2 366 ? 144.482 129.506 97.701 1.00 26.67 366 GLN B CA 1
ATOM 16937 C C . GLN B 2 366 ? 143.544 129.079 98.822 1.00 26.35 366 GLN B C 1
ATOM 16938 O O . GLN B 2 366 ? 142.421 128.629 98.572 1.00 27.23 366 GLN B O 1
ATOM 16952 N N . ALA B 2 367 ? 143.992 129.215 100.072 1.00 26.98 367 ALA B N 1
ATOM 16953 C CA . ALA B 2 367 ? 143.148 128.855 101.205 1.00 25.05 367 ALA B CA 1
ATOM 16954 C C . ALA B 2 367 ? 141.901 129.727 101.256 1.00 25.80 367 ALA B C 1
ATOM 16955 O O . ALA B 2 367 ? 140.790 129.232 101.474 1.00 28.27 367 ALA B O 1
ATOM 16962 N N . ALA B 2 368 ? 142.067 131.035 101.050 1.00 25.90 368 ALA B N 1
ATOM 16963 C CA . ALA B 2 368 ? 140.923 131.937 101.104 1.00 25.23 368 ALA B CA 1
ATOM 16964 C C . ALA B 2 368 ? 139.909 131.611 100.014 1.00 23.20 368 ALA B C 1
ATOM 16965 O O . ALA B 2 368 ? 138.699 131.613 100.263 1.00 26.68 368 ALA B O 1
ATOM 16972 N N . LEU B 2 369 ? 140.383 131.324 98.800 1.00 24.04 369 LEU B N 1
ATOM 16973 C CA . LEU B 2 369 ? 139.469 131.074 97.691 1.00 22.60 369 LEU B CA 1
ATOM 16974 C C . LEU B 2 369 ? 138.698 129.773 97.875 1.00 22.25 369 LEU B C 1
ATOM 16975 O O . LEU B 2 369 ? 137.487 129.730 97.634 1.00 25.39 369 LEU B O 1
ATOM 16991 N N . TYR B 2 370 ? 139.375 128.704 98.299 1.00 23.63 370 TYR B N 1
ATOM 16992 C CA . TYR B 2 370 ? 138.680 127.439 98.512 1.00 21.48 370 TYR B CA 1
ATOM 16993 C C . TYR B 2 370 ? 137.634 127.575 99.609 1.00 20.94 370 TYR B C 1
ATOM 16994 O O . TYR B 2 370 ? 136.490 127.134 99.453 1.00 24.17 370 TYR B O 1
ATOM 17012 N N . THR B 2 371 ? 138.012 128.186 100.732 1.00 22.64 371 THR B N 1
ATOM 17013 C CA . THR B 2 371 ? 137.067 128.365 101.828 1.00 22.06 371 THR B CA 1
ATOM 17014 C C . THR B 2 371 ? 135.910 129.260 101.409 1.00 20.68 371 THR B C 1
ATOM 17015 O O . THR B 2 371 ? 134.750 128.980 101.729 1.00 24.62 371 THR B O 1
ATOM 17026 N N . HIS B 2 372 ? 136.208 130.344 100.692 1.00 23.52 372 HIS B N 1
ATOM 17027 C CA . HIS B 2 372 ? 135.160 131.272 100.285 1.00 21.33 372 HIS B CA 1
ATOM 17028 C C . HIS B 2 372 ? 134.087 130.566 99.467 1.00 21.55 372 HIS B C 1
ATOM 17029 O O . HIS B 2 372 ? 132.897 130.639 99.788 1.00 24.99 372 HIS B O 1
ATOM 17042 N N . HIS B 2 373 ? 134.492 129.862 98.410 1.00 21.20 373 HIS B N 1
ATOM 17043 C CA . HIS B 2 373 ? 133.513 129.296 97.491 1.00 20.84 373 HIS B CA 1
ATOM 17044 C C . HIS B 2 373 ? 132.818 128.068 98.067 1.00 21.74 373 HIS B C 1
ATOM 17045 O O . HIS B 2 373 ? 131.680 127.777 97.687 1.00 26.37 373 HIS B O 1
ATOM 17058 N N . GLN B 2 374 ? 133.467 127.338 98.977 1.00 22.08 374 GLN B N 1
ATOM 17059 C CA . GLN B 2 374 ? 132.779 126.232 99.637 1.00 22.20 374 GLN B CA 1
ATOM 17060 C C . GLN B 2 374 ? 131.682 126.743 100.562 1.00 22.78 374 GLN B C 1
ATOM 17061 O O . GLN B 2 374 ? 130.592 126.164 100.618 1.00 26.51 374 GLN B O 1
ATOM 17075 N N . TYR B 2 375 ? 131.949 127.825 101.295 1.00 22.92 375 TYR B N 1
ATOM 17076 C CA . TYR B 2 375 ? 130.909 128.422 102.125 1.00 24.27 375 TYR B CA 1
ATOM 17077 C C . TYR B 2 375 ? 129.754 128.931 101.273 1.00 24.38 375 TYR B C 1
ATOM 17078 O O . TYR B 2 375 ? 128.585 128.735 101.621 1.00 28.57 375 TYR B O 1
ATOM 17096 N N . ILE B 2 376 ? 130.059 129.580 100.147 1.00 23.95 376 ILE B N 1
ATOM 17097 C CA . ILE B 2 376 ? 129.000 130.007 99.238 1.00 24.44 376 ILE B CA 1
ATOM 17098 C C . ILE B 2 376 ? 128.197 128.802 98.767 1.00 24.97 376 ILE B C 1
ATOM 17099 O O . ILE B 2 376 ? 126.963 128.842 98.716 1.00 29.33 376 ILE B O 1
ATOM 17115 N N . ALA B 2 377 ? 128.883 127.710 98.424 1.00 25.00 377 ALA B N 1
ATOM 17116 C CA . ALA B 2 377 ? 128.180 126.502 98.005 1.00 23.26 377 ALA B CA 1
ATOM 17117 C C . ALA B 2 377 ? 127.255 125.997 99.104 1.00 25.01 377 ALA B C 1
ATOM 17118 O O . ALA B 2 377 ? 126.117 125.600 98.832 1.00 28.73 377 ALA B O 1
ATOM 17125 N N . GLY B 2 378 ? 127.724 126.005 100.352 1.00 26.02 378 GLY B N 1
ATOM 17126 C CA . GLY B 2 378 ? 126.885 125.546 101.446 1.00 25.77 378 GLY B CA 1
ATOM 17127 C C . GLY B 2 378 ? 125.624 126.375 101.598 1.00 25.21 378 GLY B C 1
ATOM 17128 O O . GLY B 2 378 ? 124.533 125.833 101.783 1.00 27.33 378 GLY B O 1
ATOM 17132 N N . PHE B 2 379 ? 125.756 127.700 101.523 1.00 25.36 379 PHE B N 1
ATOM 17133 C CA . PHE B 2 379 ? 124.580 128.559 101.618 1.00 25.29 379 PHE B CA 1
ATOM 17134 C C . PHE B 2 379 ? 123.620 128.304 100.464 1.00 25.51 379 PHE B C 1
ATOM 17135 O O . PHE B 2 379 ? 122.400 128.270 100.658 1.00 28.78 379 PHE B O 1
ATOM 17152 N N . LEU B 2 380 ? 124.151 128.122 99.254 1.00 25.83 380 LEU B N 1
ATOM 17153 C CA . LEU B 2 380 ? 123.290 127.862 98.105 1.00 24.44 380 LEU B CA 1
ATOM 17154 C C . LEU B 2 380 ? 122.525 126.555 98.271 1.00 24.69 380 LEU B C 1
ATOM 17155 O O . LEU B 2 380 ? 121.336 126.479 97.942 1.00 28.30 380 LEU B O 1
ATOM 17171 N N . MET B 2 381 ? 123.189 125.511 98.772 1.00 25.21 381 MET B N 1
ATOM 17172 C CA . MET B 2 381 ? 122.513 124.229 98.945 1.00 24.56 381 MET B CA 1
ATOM 17173 C C . MET B 2 381 ? 121.371 124.339 99.946 1.00 24.86 381 MET B C 1
ATOM 17174 O O . MET B 2 381 ? 120.283 123.799 99.718 1.00 30.01 381 MET B O 1
ATOM 17188 N N . VAL B 2 382 ? 121.595 125.032 101.063 1.00 25.13 382 VAL B N 1
ATOM 17189 C CA . VAL B 2 382 ? 120.523 125.220 102.036 1.00 24.46 382 VAL B CA 1
ATOM 17190 C C . VAL B 2 382 ? 119.383 126.013 101.412 1.00 25.68 382 VAL B C 1
ATOM 17191 O O . VAL B 2 382 ? 118.205 125.686 101.597 1.00 29.18 382 VAL B O 1
ATOM 17204 N N . GLY B 2 383 ? 119.714 127.062 100.660 1.00 26.26 383 GLY B N 1
ATOM 17205 C CA . GLY B 2 383 ? 118.679 127.842 100.004 1.00 24.43 383 GLY B CA 1
ATOM 17206 C C . GLY B 2 383 ? 117.862 127.020 99.028 1.00 24.40 383 GLY B C 1
ATOM 17207 O O . GLY B 2 383 ? 116.647 127.198 98.917 1.00 28.28 383 GLY B O 1
ATOM 17211 N N . ALA B 2 384 ? 118.516 126.109 98.307 1.00 24.70 384 ALA B N 1
ATOM 17212 C CA . ALA B 2 384 ? 117.802 125.298 97.328 1.00 24.59 384 ALA B CA 1
ATOM 17213 C C . ALA B 2 384 ? 116.710 124.471 97.993 1.00 25.73 384 ALA B C 1
ATOM 17214 O O . ALA B 2 384 ? 115.587 124.388 97.483 1.00 29.83 384 ALA B O 1
ATOM 17221 N N . PHE B 2 385 ? 117.019 123.850 99.133 1.00 26.22 385 PHE B N 1
ATOM 17222 C CA . PHE B 2 385 ? 116.006 123.077 99.842 1.00 25.78 385 PHE B CA 1
ATOM 17223 C C . PHE B 2 385 ? 114.981 123.977 100.517 1.00 26.39 385 PHE B C 1
ATOM 17224 O O . PHE B 2 385 ? 113.804 123.613 100.602 1.00 31.03 385 PHE B O 1
ATOM 17241 N N . ALA B 2 386 ? 115.403 125.143 101.008 1.00 27.38 386 ALA B N 1
ATOM 17242 C CA . ALA B 2 386 ? 114.453 126.073 101.606 1.00 26.61 386 ALA B CA 1
ATOM 17243 C C . ALA B 2 386 ? 113.378 126.465 100.602 1.00 27.28 386 ALA B C 1
ATOM 17244 O O . ALA B 2 386 ? 112.181 126.409 100.901 1.00 31.88 386 ALA B O 1
ATOM 17251 N N . HIS B 2 387 ? 113.789 126.853 99.396 1.00 27.96 387 HIS B N 1
ATOM 17252 C CA . HIS B 2 387 ? 112.831 127.219 98.365 1.00 27.54 387 HIS B CA 1
ATOM 17253 C C . HIS B 2 387 ? 112.150 126.003 97.752 1.00 27.41 387 HIS B C 1
ATOM 17254 O O . HIS B 2 387 ? 111.071 126.142 97.168 1.00 32.26 387 HIS B O 1
ATOM 17267 N N . GLY B 2 388 ? 112.747 124.817 97.877 1.00 29.25 388 GLY B N 1
ATOM 17268 C CA . GLY B 2 388 ? 112.014 123.602 97.567 1.00 28.39 388 GLY B CA 1
ATOM 17269 C C . GLY B 2 388 ? 110.865 123.371 98.529 1.00 29.34 388 GLY B C 1
ATOM 17270 O O . GLY B 2 388 ? 109.772 122.969 98.122 1.00 32.77 388 GLY B O 1
ATOM 17274 N N . ALA B 2 389 ? 111.096 123.624 99.819 1.00 29.66 389 ALA B N 1
ATOM 17275 C CA . ALA B 2 389 ? 110.020 123.530 100.800 1.00 30.78 389 ALA B CA 1
ATOM 17276 C C . ALA B 2 389 ? 108.948 124.581 100.544 1.00 31.51 389 ALA B C 1
ATOM 17277 O O . ALA B 2 389 ? 107.751 124.298 100.663 1.00 34.95 389 ALA B O 1
ATOM 17284 N N . ILE B 2 390 ? 109.358 125.801 100.189 1.00 30.91 390 ILE B N 1
ATOM 17285 C CA . ILE B 2 390 ? 108.391 126.858 99.911 1.00 30.43 390 ILE B CA 1
ATOM 17286 C C . ILE B 2 390 ? 107.494 126.462 98.747 1.00 30.14 390 ILE B C 1
ATOM 17287 O O . ILE B 2 390 ? 106.297 126.772 98.732 1.00 35.87 390 ILE B O 1
ATOM 17303 N N . PHE B 2 391 ? 108.057 125.776 97.751 1.00 30.73 391 PHE B N 1
ATOM 17304 C CA . PHE B 2 391 ? 107.256 125.331 96.615 1.00 31.26 391 PHE B CA 1
ATOM 17305 C C . PHE B 2 391 ? 106.119 124.425 97.069 1.00 32.62 391 PHE B C 1
ATOM 17306 O O . PHE B 2 391 ? 104.976 124.574 96.624 1.00 36.83 391 PHE B O 1
ATOM 17323 N N . PHE B 2 392 ? 106.415 123.474 97.957 1.00 32.16 392 PHE B N 1
ATOM 17324 C CA . PHE B 2 392 ? 105.378 122.566 98.436 1.00 34.01 392 PHE B CA 1
ATOM 17325 C C . PHE B 2 392 ? 104.289 123.319 99.190 1.00 35.01 392 PHE B C 1
ATOM 17326 O O . PHE B 2 392 ? 103.101 123.003 99.059 1.00 40.57 392 PHE B O 1
ATOM 17343 N N . VAL B 2 393 ? 104.673 124.315 99.989 1.00 35.99 393 VAL B N 1
ATOM 17344 C CA . VAL B 2 393 ? 103.694 125.043 100.788 1.00 36.81 393 VAL B CA 1
ATOM 17345 C C . VAL B 2 393 ? 102.808 125.913 99.904 1.00 36.91 393 VAL B C 1
ATOM 17346 O O . VAL B 2 393 ? 101.585 125.948 100.075 1.00 43.93 393 VAL B O 1
ATOM 17359 N N . ARG B 2 394 ? 103.404 126.627 98.951 1.00 36.21 394 ARG B N 1
ATOM 17360 C CA . ARG B 2 394 ? 102.699 127.671 98.215 1.00 36.74 394 ARG B CA 1
ATOM 17361 C C . ARG B 2 394 ? 102.226 127.241 96.833 1.00 38.30 394 ARG B C 1
ATOM 17362 O O . ARG B 2 394 ? 101.096 127.558 96.451 1.00 44.81 394 ARG B O 1
ATOM 17383 N N . ASP B 2 395 ? 103.054 126.533 96.067 1.00 38.20 395 ASP B N 1
ATOM 17384 C CA . ASP B 2 395 ? 102.789 126.316 94.651 1.00 36.81 395 ASP B CA 1
ATOM 17385 C C . ASP B 2 395 ? 102.340 124.906 94.301 1.00 37.16 395 ASP B C 1
ATOM 17386 O O . ASP B 2 395 ? 101.609 124.737 93.324 1.00 43.02 395 ASP B O 1
ATOM 17395 N N . TYR B 2 396 ? 102.756 123.894 95.057 1.00 38.31 396 TYR B N 1
ATOM 17396 C CA . TYR B 2 396 ? 102.444 122.519 94.688 1.00 39.84 396 TYR B CA 1
ATOM 17397 C C . TYR B 2 396 ? 100.937 122.304 94.621 1.00 42.21 396 TYR B C 1
ATOM 17398 O O . TYR B 2 396 ? 100.206 122.632 95.560 1.00 43.44 396 TYR B O 1
ATOM 17416 N N . ASP B 2 397 ? 100.477 121.743 93.505 1.00 45.46 397 ASP B N 1
ATOM 17417 C CA . ASP B 2 397 ? 99.069 121.418 93.312 1.00 46.51 397 ASP B CA 1
ATOM 17418 C C . ASP B 2 397 ? 98.899 119.905 93.290 1.00 45.87 397 ASP B C 1
ATOM 17419 O O . ASP B 2 397 ? 99.345 119.256 92.331 1.00 46.72 397 ASP B O 1
ATOM 17428 N N . PRO B 2 398 ? 98.277 119.295 94.304 1.00 46.02 398 PRO B N 1
ATOM 17429 C CA . PRO B 2 398 ? 98.165 117.826 94.299 1.00 47.60 398 PRO B CA 1
ATOM 17430 C C . PRO B 2 398 ? 97.442 117.270 93.084 1.00 50.00 398 PRO B C 1
ATOM 17431 O O . PRO B 2 398 ? 97.817 116.203 92.583 1.00 51.73 398 PRO B O 1
ATOM 17442 N N . VAL B 2 399 ? 96.411 117.960 92.596 1.00 50.25 399 VAL B N 1
ATOM 17443 C CA . VAL B 2 399 ? 95.600 117.412 91.512 1.00 49.94 399 VAL B CA 1
ATOM 17444 C C . VAL B 2 399 ? 96.413 117.322 90.226 1.00 50.58 399 VAL B C 1
ATOM 17445 O O . VAL B 2 399 ? 96.432 116.283 89.557 1.00 52.50 399 VAL B O 1
ATOM 17458 N N . ALA B 2 400 ? 97.098 118.408 89.862 1.00 50.61 400 ALA B N 1
ATOM 17459 C CA . ALA B 2 400 ? 97.856 118.415 88.615 1.00 48.04 400 ALA B CA 1
ATOM 17460 C C . ALA B 2 400 ? 98.981 117.388 88.645 1.00 47.31 400 ALA B C 1
ATOM 17461 O O . ALA B 2 400 ? 99.221 116.690 87.653 1.00 48.10 400 ALA B O 1
ATOM 17468 N N . ASN B 2 401 ? 99.681 117.279 89.772 1.00 45.02 401 ASN B N 1
ATOM 17469 C CA . ASN B 2 401 ? 100.797 116.357 89.914 1.00 45.02 401 ASN B CA 1
ATOM 17470 C C . ASN B 2 401 ? 100.363 114.979 90.396 1.00 46.55 401 ASN B C 1
ATOM 17471 O O . ASN B 2 401 ? 101.192 114.228 90.922 1.00 51.46 401 ASN B O 1
ATOM 17482 N N . LYS B 2 402 ? 99.092 114.629 90.224 1.00 47.80 402 LYS B N 1
ATOM 17483 C CA . LYS B 2 402 ? 98.581 113.374 90.758 1.00 49.70 402 LYS B CA 1
ATOM 17484 C C . LYS B 2 402 ? 99.370 112.194 90.207 1.00 47.79 402 LYS B C 1
ATOM 17485 O O . LYS B 2 402 ? 99.490 112.024 88.991 1.00 50.38 402 LYS B O 1
ATOM 17504 N N . ASP B 2 403 ? 99.908 111.381 91.112 1.00 49.44 403 ASP B N 1
ATOM 17505 C CA . ASP B 2 403 ? 100.563 110.114 90.804 1.00 50.03 403 ASP B CA 1
ATOM 17506 C C . ASP B 2 403 ? 101.820 110.275 89.953 1.00 49.51 403 ASP B C 1
ATOM 17507 O O . ASP B 2 403 ? 102.318 109.285 89.408 1.00 52.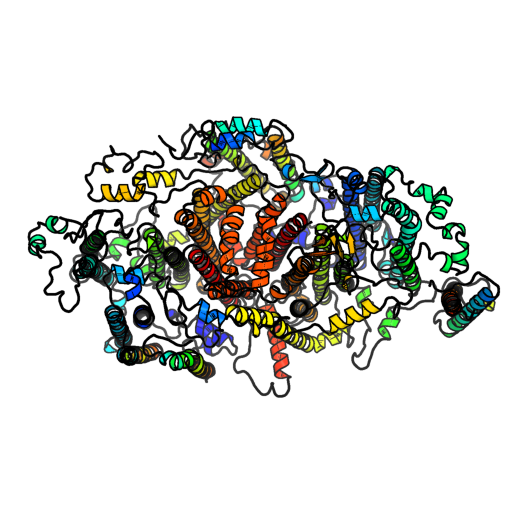13 403 ASP B O 1
ATOM 17516 N N . ASN B 2 404 ? 102.356 111.487 89.823 1.00 46.11 404 ASN B N 1
ATOM 17517 C CA . ASN B 2 404 ? 103.621 111.668 89.130 1.00 43.58 404 ASN B CA 1
ATOM 17518 C C . ASN B 2 404 ? 104.769 111.537 90.131 1.00 42.60 404 ASN B C 1
ATOM 17519 O O . ASN B 2 404 ? 104.561 111.321 91.327 1.00 44.21 404 ASN B O 1
ATOM 17530 N N . VAL B 2 405 ? 106.002 111.668 89.638 1.00 42.04 405 VAL B N 1
ATOM 17531 C CA . VAL B 2 405 ? 107.163 111.460 90.500 1.00 42.67 405 VAL B CA 1
ATOM 17532 C C . VAL B 2 405 ? 107.119 112.406 91.693 1.00 42.16 405 VAL B C 1
ATOM 17533 O O . VAL B 2 405 ? 107.451 112.020 92.819 1.00 45.05 405 VAL B O 1
ATOM 17546 N N . LEU B 2 406 ? 106.702 113.654 91.472 1.00 42.81 406 LEU B N 1
ATOM 17547 C CA . LEU B 2 406 ? 106.640 114.615 92.568 1.00 42.15 406 LEU B CA 1
ATOM 17548 C C . LEU B 2 406 ? 105.682 114.145 93.656 1.00 42.08 406 LEU B C 1
ATOM 17549 O O . LEU B 2 406 ? 106.022 114.149 94.844 1.00 43.79 406 LEU B O 1
ATOM 17565 N N . ALA B 2 407 ? 104.474 113.736 93.266 1.00 42.89 407 ALA B N 1
ATOM 17566 C CA . ALA B 2 407 ? 103.495 113.289 94.250 1.00 41.09 407 ALA B CA 1
ATOM 17567 C C . ALA B 2 407 ? 103.969 112.044 94.982 1.00 42.55 407 ALA B C 1
ATOM 17568 O O . ALA B 2 407 ? 103.718 111.896 96.183 1.00 43.29 407 ALA B O 1
ATOM 17575 N N . ARG B 2 408 ? 104.649 111.137 94.280 1.00 43.53 408 ARG B N 1
ATOM 17576 C CA . ARG B 2 408 ? 105.109 109.906 94.905 1.00 44.62 408 ARG B CA 1
ATOM 17577 C C . ARG B 2 408 ? 106.237 110.144 95.900 1.00 43.37 408 ARG B C 1
ATOM 17578 O O . ARG B 2 408 ? 106.418 109.333 96.813 1.00 46.41 408 ARG B O 1
ATOM 17599 N N . MET B 2 409 ? 106.996 111.232 95.753 1.00 41.51 409 MET B N 1
ATOM 17600 C CA . MET B 2 409 ? 107.969 111.581 96.783 1.00 42.06 409 MET B CA 1
ATOM 17601 C C . MET B 2 409 ? 107.275 111.855 98.110 1.00 41.74 409 MET B C 1
ATOM 17602 O O . MET B 2 409 ? 107.742 111.416 99.167 1.00 45.35 409 MET B O 1
ATOM 17616 N N . LEU B 2 410 ? 106.154 112.578 98.075 1.00 41.57 410 LEU B N 1
ATOM 17617 C CA . LEU B 2 410 ? 105.373 112.798 99.285 1.00 41.16 410 LEU B CA 1
ATOM 17618 C C . LEU B 2 410 ? 104.738 111.514 99.801 1.00 42.24 410 LEU B C 1
ATOM 17619 O O . LEU B 2 410 ? 104.424 111.431 100.993 1.00 45.52 410 LEU B O 1
ATOM 17635 N N . GLU B 2 411 ? 104.541 110.516 98.937 1.00 43.50 411 GLU B N 1
ATOM 17636 C CA . GLU B 2 411 ? 103.885 109.284 99.364 1.00 43.48 411 GLU B CA 1
ATOM 17637 C C . GLU B 2 411 ? 104.797 108.437 100.246 1.00 44.11 411 GLU B C 1
ATOM 17638 O O . GLU B 2 411 ? 104.362 107.924 101.283 1.00 48.67 411 GLU B O 1
ATOM 17650 N N . HIS B 2 412 ? 106.063 108.275 99.857 1.00 43.95 412 HIS B N 1
ATOM 17651 C CA . HIS B 2 412 ? 107.014 107.481 100.638 1.00 40.92 412 HIS B CA 1
ATOM 17652 C C . HIS B 2 412 ? 107.966 108.370 101.428 1.00 39.84 412 HIS B C 1
ATOM 17653 O O . HIS B 2 412 ? 109.144 108.051 101.599 1.00 43.23 412 HIS B O 1
ATOM 17667 N N . LYS B 2 413 ? 107.452 109.490 101.948 1.00 37.63 413 LYS B N 1
ATOM 17668 C CA . LYS B 2 413 ? 108.277 110.385 102.754 1.00 38.58 413 LYS B CA 1
ATOM 17669 C C . LYS B 2 413 ? 108.724 109.717 104.049 1.00 37.04 413 LYS B C 1
ATOM 17670 O O . LYS B 2 413 ? 109.860 109.915 104.492 1.00 38.07 413 LYS B O 1
ATOM 17689 N N . GLU B 2 414 ? 107.845 108.930 104.678 1.00 38.31 414 GLU B N 1
ATOM 17690 C CA . GLU B 2 414 ? 108.238 108.228 105.896 1.00 36.93 414 GLU B CA 1
ATOM 17691 C C . GLU B 2 414 ? 109.399 107.281 105.626 1.00 35.39 414 GLU B C 1
ATOM 17692 O O . GLU B 2 414 ? 110.337 107.193 106.426 1.00 36.55 414 GLU B O 1
ATOM 17704 N N . ALA B 2 415 ? 109.350 106.559 104.506 1.00 35.32 415 ALA B N 1
ATOM 17705 C CA . ALA B 2 415 ? 110.473 105.709 104.129 1.00 35.69 415 ALA B CA 1
ATOM 17706 C C . ALA B 2 415 ? 111.726 106.536 103.879 1.00 34.83 415 ALA B C 1
ATOM 17707 O O . ALA B 2 415 ? 112.825 106.156 104.299 1.00 37.53 415 ALA B O 1
ATOM 17714 N N . LEU B 2 416 ? 111.582 107.674 103.197 1.00 35.15 416 LEU B N 1
ATOM 17715 C CA . LEU B 2 416 ? 112.735 108.526 102.922 1.00 34.73 416 LEU B CA 1
ATOM 17716 C C . LEU B 2 416 ? 113.356 109.039 104.214 1.00 33.18 416 LEU B C 1
ATOM 17717 O O . LEU B 2 416 ? 114.567 108.916 104.428 1.00 34.81 416 LEU B O 1
ATOM 17733 N N . ILE B 2 417 ? 112.535 109.616 105.091 1.00 32.30 417 ILE B N 1
ATOM 17734 C CA . ILE B 2 417 ? 113.057 110.224 106.309 1.00 31.16 417 ILE B CA 1
ATOM 17735 C C . ILE B 2 417 ? 113.647 109.163 107.228 1.00 31.94 417 ILE B C 1
ATOM 17736 O O . ILE B 2 417 ? 114.719 109.356 107.813 1.00 33.33 417 ILE B O 1
ATOM 17752 N N . SER B 2 418 ? 112.960 108.028 107.376 1.00 31.79 418 SER B N 1
ATOM 17753 C CA . SER B 2 418 ? 113.445 106.992 108.281 1.00 31.54 418 SER B CA 1
ATOM 17754 C C . SER B 2 418 ? 114.790 106.442 107.821 1.00 30.12 418 SER B C 1
ATOM 17755 O O . SER B 2 418 ? 115.693 106.232 108.638 1.00 31.35 418 SER B O 1
ATOM 17763 N N . HIS B 2 419 ? 114.946 106.203 106.517 1.00 29.34 419 HIS B N 1
ATOM 17764 C CA . HIS B 2 419 ? 116.214 105.677 106.019 1.00 29.02 419 HIS B CA 1
ATOM 17765 C C . HIS B 2 419 ? 117.318 106.726 106.099 1.00 29.84 419 HIS B C 1
ATOM 17766 O O . HIS B 2 419 ? 118.472 106.395 106.392 1.00 31.02 419 HIS B O 1
ATOM 17780 N N . LEU B 2 420 ? 116.988 107.995 105.847 1.00 30.64 420 LEU B N 1
ATOM 17781 C CA . LEU B 2 420 ? 117.968 109.057 106.052 1.00 29.06 420 LEU B CA 1
ATOM 17782 C C . LEU B 2 420 ? 118.373 109.147 107.516 1.00 29.30 420 LEU B C 1
ATOM 17783 O O . LEU B 2 420 ? 119.538 109.410 107.834 1.00 31.99 420 LEU B O 1
ATOM 17799 N N . SER B 2 421 ? 117.421 108.936 108.425 1.00 29.24 421 SER B N 1
ATOM 17800 C CA . SER B 2 421 ? 117.757 108.901 109.843 1.00 28.23 421 SER B CA 1
ATOM 17801 C C . SER B 2 421 ? 118.741 107.779 110.141 1.00 27.30 421 SER B C 1
ATOM 17802 O O . SER B 2 421 ? 119.698 107.967 110.900 1.00 30.27 421 SER B O 1
ATOM 17810 N N . TRP B 2 422 ? 118.526 106.603 109.549 1.00 27.56 422 TRP B N 1
ATOM 17811 C CA . TRP B 2 422 ? 119.394 105.466 109.836 1.00 27.30 422 TRP B CA 1
ATOM 17812 C C . TRP B 2 422 ? 120.818 105.721 109.356 1.00 26.93 422 TRP B C 1
ATOM 17813 O O . TRP B 2 422 ? 121.782 105.500 110.097 1.00 29.73 422 TRP B O 1
ATOM 17834 N N . VAL B 2 423 ? 120.974 106.184 108.114 1.00 27.66 423 VAL B N 1
ATOM 17835 C CA . VAL B 2 423 ? 122.316 106.375 107.569 1.00 26.37 423 VAL B CA 1
ATOM 17836 C C . VAL B 2 423 ? 123.070 107.429 108.371 1.00 26.44 423 VAL B C 1
ATOM 17837 O O . VAL B 2 423 ? 124.273 107.294 108.621 1.00 28.72 423 VAL B O 1
ATOM 17850 N N . SER B 2 424 ? 122.380 108.495 108.783 1.00 26.56 424 SER B N 1
ATOM 17851 C CA . SER B 2 424 ? 123.015 109.497 109.632 1.00 26.23 424 SER B CA 1
ATOM 17852 C C . SER B 2 424 ? 123.468 108.884 110.951 1.00 26.98 424 SER B C 1
ATOM 17853 O O . SER B 2 424 ? 124.607 109.086 111.385 1.00 29.38 424 SER B O 1
ATOM 17861 N N . LEU B 2 425 ? 122.583 108.129 111.606 1.00 27.19 425 LEU B N 1
ATOM 17862 C CA . LEU B 2 425 ? 122.975 107.427 112.824 1.00 27.06 425 LEU B CA 1
ATOM 17863 C C . LEU B 2 425 ? 124.090 106.432 112.539 1.00 26.64 425 LEU B C 1
ATOM 17864 O O . LEU B 2 425 ? 125.047 106.317 113.313 1.00 28.88 425 LEU B O 1
ATOM 17880 N N . PHE B 2 426 ? 123.980 105.705 111.427 1.00 26.88 426 PHE B N 1
ATOM 17881 C CA . PHE B 2 426 ? 124.992 104.718 111.067 1.00 25.70 426 PHE B CA 1
ATOM 17882 C C . PHE B 2 426 ? 126.365 105.366 110.933 1.00 26.97 426 PHE B C 1
ATOM 17883 O O . PHE B 2 426 ? 127.352 104.883 111.498 1.00 29.78 426 PHE B O 1
ATOM 17900 N N . LEU B 2 427 ? 126.444 106.472 110.190 1.00 27.55 427 LEU B N 1
ATOM 17901 C CA . LEU B 2 427 ? 127.714 107.176 110.046 1.00 25.20 427 LEU B CA 1
ATOM 17902 C C . LEU B 2 427 ? 128.180 107.765 111.371 1.00 25.99 427 LEU B C 1
ATOM 17903 O O . LEU B 2 427 ? 129.358 107.651 111.727 1.00 28.89 427 LEU B O 1
ATOM 17919 N N . GLY B 2 428 ? 127.273 108.403 112.112 1.00 25.73 428 GLY B N 1
ATOM 17920 C CA . GLY B 2 428 ? 127.681 109.120 113.308 1.00 26.16 428 GLY B CA 1
ATOM 17921 C C . GLY B 2 428 ? 128.199 108.211 114.405 1.00 28.40 428 GLY B C 1
ATOM 17922 O O . GLY B 2 428 ? 129.222 108.502 115.029 1.00 33.03 428 GLY B O 1
ATOM 17926 N N . PHE B 2 429 ? 127.501 107.103 114.660 1.00 26.87 429 PHE B N 1
ATOM 17927 C CA . PHE B 2 429 ? 127.915 106.203 115.731 1.00 28.04 429 PHE B CA 1
ATOM 17928 C C . PHE B 2 429 ? 129.312 105.656 115.477 1.00 27.09 429 PHE B C 1
ATOM 17929 O O . PHE B 2 429 ? 130.167 105.658 116.369 1.00 28.56 429 PHE B O 1
ATOM 17946 N N . HIS B 2 430 ? 129.562 105.186 114.256 1.00 27.02 430 HIS B N 1
ATOM 17947 C CA . HIS B 2 430 ? 130.794 104.459 113.983 1.00 26.43 430 HIS B CA 1
ATOM 17948 C C . HIS B 2 430 ? 131.951 105.400 113.663 1.00 27.05 430 HIS B C 1
ATOM 17949 O O . HIS B 2 430 ? 133.097 105.114 114.022 1.00 30.22 430 HIS B O 1
ATOM 17963 N N . THR B 2 431 ? 131.680 106.523 112.995 1.00 26.82 431 THR B N 1
ATOM 17964 C CA . THR B 2 431 ? 132.745 107.487 112.732 1.00 26.64 431 THR B CA 1
ATOM 17965 C C . THR B 2 431 ? 133.235 108.121 114.027 1.00 25.48 431 THR B C 1
ATOM 17966 O O . THR B 2 431 ? 134.444 108.190 114.278 1.00 27.90 431 THR B O 1
ATOM 17977 N N . LEU B 2 432 ? 132.310 108.589 114.866 1.00 26.72 432 LEU B N 1
ATOM 17978 C CA . LEU B 2 432 ? 132.702 109.098 116.175 1.00 25.32 432 LEU B CA 1
ATOM 17979 C C . LEU B 2 432 ? 133.369 108.007 116.999 1.00 26.35 432 LEU B C 1
ATOM 17980 O O . LEU B 2 432 ? 134.367 108.257 117.684 1.00 29.80 432 LEU B O 1
ATOM 17996 N N . GLY B 2 433 ? 132.835 106.787 116.942 1.00 26.01 433 GLY B N 1
ATOM 17997 C CA . GLY B 2 433 ? 133.417 105.701 117.711 1.00 25.37 433 GLY B CA 1
ATOM 17998 C C . GLY B 2 433 ? 134.865 105.436 117.348 1.00 24.68 433 GLY B C 1
ATOM 17999 O O . GLY B 2 433 ? 135.706 105.234 118.226 1.00 26.43 433 GLY B O 1
ATOM 18003 N N . LEU B 2 434 ? 135.178 105.426 116.051 1.00 25.66 434 LEU B N 1
ATOM 18004 C CA . LEU B 2 434 ? 136.555 105.172 115.637 1.00 26.44 434 LEU B CA 1
ATOM 18005 C C . LEU B 2 434 ? 137.482 106.299 116.074 1.00 25.66 434 LEU B C 1
ATOM 18006 O O . LEU B 2 434 ? 138.603 106.044 116.527 1.00 27.83 434 LEU B O 1
ATOM 18022 N N . TYR B 2 435 ? 137.036 107.550 115.948 1.00 25.24 435 TYR B N 1
ATOM 18023 C CA . TYR B 2 435 ? 137.847 108.667 116.420 1.00 23.93 435 TYR B CA 1
ATOM 18024 C C . TYR B 2 435 ? 138.129 108.540 117.911 1.00 26.08 435 TYR B C 1
ATOM 18025 O O . TYR B 2 435 ? 139.266 108.725 118.358 1.00 29.10 435 TYR B O 1
ATOM 18043 N N . VAL B 2 436 ? 137.102 108.217 118.698 1.00 24.70 436 VAL B N 1
ATOM 18044 C CA . VAL B 2 436 ? 137.287 108.103 120.141 1.00 25.41 436 VAL B CA 1
ATOM 18045 C C . VAL B 2 436 ? 138.152 106.896 120.476 1.00 25.70 436 VAL B C 1
ATOM 18046 O O . VAL B 2 436 ? 138.989 106.951 121.383 1.00 28.73 436 VAL B O 1
ATOM 18059 N N . HIS B 2 437 ? 137.966 105.786 119.757 1.00 25.04 437 HIS B N 1
ATOM 18060 C CA . HIS B 2 437 ? 138.836 104.631 119.954 1.00 23.19 437 HIS B CA 1
ATOM 18061 C C . HIS B 2 437 ? 140.297 105.023 119.783 1.00 22.95 437 HIS B C 1
ATOM 18062 O O . HIS B 2 437 ? 141.143 104.707 120.626 1.00 27.84 437 HIS B O 1
ATOM 18076 N N . ASN B 2 438 ? 140.609 105.725 118.693 1.00 23.97 438 ASN B N 1
ATOM 18077 C CA . ASN B 2 438 ? 141.985 106.143 118.449 1.00 24.14 438 ASN B CA 1
ATOM 18078 C C . ASN B 2 438 ? 142.469 107.108 119.524 1.00 24.80 438 ASN B C 1
ATOM 18079 O O . ASN B 2 438 ? 143.624 107.037 119.956 1.00 28.08 438 ASN B O 1
ATOM 18090 N N . ASP B 2 439 ? 141.601 108.018 119.967 1.00 25.67 439 ASP B N 1
ATOM 18091 C CA . ASP B 2 439 ? 141.999 108.967 121.002 1.00 25.36 439 ASP B CA 1
ATOM 18092 C C . ASP B 2 439 ? 142.425 108.250 122.276 1.00 25.99 439 ASP B C 1
ATOM 18093 O O . ASP B 2 439 ? 143.444 108.600 122.883 1.00 28.26 439 ASP B O 1
ATOM 18102 N N . VAL B 2 440 ? 141.661 107.242 122.699 1.00 26.66 440 VAL B N 1
ATOM 18103 C CA . VAL B 2 440 ? 141.942 106.583 123.970 1.00 25.21 440 VAL B CA 1
ATOM 18104 C C . VAL B 2 440 ? 143.213 105.746 123.876 1.00 25.11 440 VAL B C 1
ATOM 18105 O O . VAL B 2 440 ? 144.065 105.785 124.771 1.00 28.80 440 VAL B O 1
ATOM 18118 N N . VAL B 2 441 ? 143.366 104.976 122.798 1.00 26.71 441 VAL B N 1
ATOM 18119 C CA . VAL B 2 441 ? 144.547 104.124 122.680 1.00 26.60 441 VAL B CA 1
ATOM 18120 C C . VAL B 2 441 ? 145.803 104.974 122.533 1.00 25.81 441 VAL B C 1
ATOM 18121 O O . VAL B 2 441 ? 146.863 104.635 123.071 1.00 30.76 441 VAL B O 1
ATOM 18134 N N . VAL B 2 442 ? 145.710 106.088 121.807 1.00 27.02 442 VAL B N 1
ATOM 18135 C CA . VAL B 2 442 ? 146.838 107.010 121.729 1.00 27.56 442 VAL B CA 1
ATOM 18136 C C . VAL B 2 442 ? 147.087 107.658 123.085 1.00 28.46 442 VAL B C 1
ATOM 18137 O O . VAL B 2 442 ? 148.238 107.854 123.493 1.00 31.49 442 VAL B O 1
ATOM 18150 N N . ALA B 2 443 ? 146.017 107.998 123.805 1.00 28.11 443 ALA B N 1
ATOM 18151 C CA . ALA B 2 443 ? 146.175 108.611 125.119 1.00 29.07 443 ALA B CA 1
ATOM 18152 C C . ALA B 2 443 ? 146.909 107.680 126.074 1.00 28.69 443 ALA B C 1
ATOM 18153 O O . ALA B 2 443 ? 147.740 108.126 126.873 1.00 34.63 443 ALA B O 1
ATOM 18160 N N . PHE B 2 444 ? 146.618 106.382 126.006 1.00 28.29 444 PHE B N 1
ATOM 18161 C CA . PHE B 2 444 ? 147.274 105.391 126.846 1.00 27.99 444 PHE B CA 1
ATOM 18162 C C . PHE B 2 444 ? 148.638 104.965 126.308 1.00 29.78 444 PHE B C 1
ATOM 18163 O O . PHE B 2 444 ? 149.165 103.935 126.743 1.00 35.34 444 PHE B O 1
ATOM 18180 N N . GLY B 2 445 ? 149.218 105.723 125.383 1.00 31.96 445 GLY B N 1
ATOM 18181 C CA . GLY B 2 445 ? 150.554 105.424 124.906 1.00 32.79 445 GLY B CA 1
ATOM 18182 C C . GLY B 2 445 ? 150.653 104.189 124.041 1.00 33.98 445 GLY B C 1
ATOM 18183 O O . GLY B 2 445 ? 151.714 103.561 123.991 1.00 37.06 445 GLY B O 1
ATOM 18187 N N . THR B 2 446 ? 149.575 103.821 123.353 1.00 33.41 446 THR B N 1
ATOM 18188 C CA . THR B 2 446 ? 149.565 102.664 122.458 1.00 32.54 446 THR B CA 1
ATOM 18189 C C . THR B 2 446 ? 148.987 103.072 121.109 1.00 32.22 446 THR B C 1
ATOM 18190 O O . THR B 2 446 ? 147.942 102.573 120.683 1.00 34.15 446 THR B O 1
ATOM 18201 N N . PRO B 2 447 ? 149.655 103.985 120.401 1.00 33.72 447 PRO B N 1
ATOM 18202 C CA . PRO B 2 447 ? 149.140 104.417 119.093 1.00 34.44 447 PRO B CA 1
ATOM 18203 C C . PRO B 2 447 ? 149.088 103.303 118.066 1.00 34.13 447 PRO B C 1
ATOM 18204 O O . PRO B 2 447 ? 148.348 103.425 117.083 1.00 36.50 447 PRO B O 1
ATOM 18215 N N . GLU B 2 448 ? 149.851 102.225 118.254 1.00 34.57 448 GLU B N 1
ATOM 18216 C CA . GLU B 2 448 ? 149.809 101.105 117.322 1.00 35.68 448 GLU B CA 1
ATOM 18217 C C . GLU B 2 448 ? 148.489 100.348 117.373 1.00 34.41 448 GLU B C 1
ATOM 18218 O O . GLU B 2 448 ? 148.237 99.519 116.493 1.00 40.31 448 GLU B O 1
ATOM 18230 N N . LYS B 2 449 ? 147.649 100.606 118.372 1.00 32.26 449 LYS B N 1
ATOM 18231 C CA . LYS B 2 449 ? 146.350 99.962 118.497 1.00 32.02 449 LYS B CA 1
ATOM 18232 C C . LYS B 2 449 ? 145.239 100.748 117.811 1.00 30.55 449 LYS B C 1
ATOM 18233 O O . LYS B 2 449 ? 144.070 100.368 117.923 1.00 32.80 449 LYS B O 1
ATOM 18252 N N . GLN B 2 450 ? 145.574 101.830 117.114 1.00 28.30 450 GLN B N 1
ATOM 18253 C CA . GLN B 2 450 ? 144.564 102.601 116.405 1.00 26.65 450 GLN B CA 1
ATOM 18254 C C . GLN B 2 450 ? 143.942 101.773 115.289 1.00 27.37 450 GLN B C 1
ATOM 18255 O O . GLN B 2 450 ? 144.571 100.878 114.720 1.00 30.59 450 GLN B O 1
ATOM 18269 N N . ILE B 2 451 ? 142.686 102.082 114.979 1.00 28.76 451 ILE B N 1
ATOM 18270 C CA . ILE B 2 451 ? 141.994 101.493 113.839 1.00 28.24 451 ILE B CA 1
ATOM 18271 C C . ILE B 2 451 ? 142.218 102.437 112.662 1.00 29.80 451 ILE B C 1
ATOM 18272 O O . ILE B 2 451 ? 141.584 103.488 112.562 1.00 33.46 451 ILE B O 1
ATOM 18288 N N . LEU B 2 452 ? 143.130 102.060 111.771 1.00 32.76 452 LEU B N 1
ATOM 18289 C CA . LEU B 2 452 ? 143.530 102.885 110.637 1.00 30.97 452 LEU B CA 1
ATOM 18290 C C . LEU B 2 452 ? 143.095 102.179 109.359 1.00 32.03 452 LEU B C 1
ATOM 18291 O O . LEU B 2 452 ? 143.699 101.177 108.962 1.00 36.29 452 LEU B O 1
ATOM 18307 N N . ILE B 2 453 ? 142.054 102.700 108.719 1.00 31.10 453 ILE B N 1
ATOM 18308 C CA . ILE B 2 453 ? 141.492 102.108 107.512 1.00 31.47 453 ILE B CA 1
ATOM 18309 C C . ILE B 2 453 ? 142.099 102.816 106.310 1.00 31.39 453 ILE B C 1
ATOM 18310 O O . ILE B 2 453 ? 142.020 104.044 1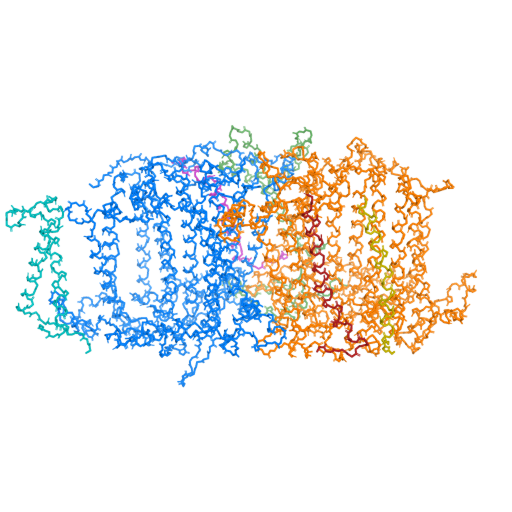06.198 1.00 34.10 453 ILE B O 1
ATOM 18326 N N . GLU B 2 454 ? 142.697 102.048 105.414 1.00 33.39 454 GLU B N 1
ATOM 18327 C CA . GLU B 2 454 ? 143.274 102.627 104.209 1.00 32.91 454 GLU B CA 1
ATOM 18328 C C . GLU B 2 454 ? 142.159 103.003 103.237 1.00 31.37 454 GLU B C 1
ATOM 18329 O O . GLU B 2 454 ? 141.320 102.156 102.912 1.00 35.51 454 GLU B O 1
ATOM 18341 N N . PRO B 2 455 ? 142.108 104.250 102.750 1.00 30.59 455 PRO B N 1
ATOM 18342 C CA . PRO B 2 455 ? 141.059 104.614 101.787 1.00 28.58 455 PRO B CA 1
ATOM 18343 C C . PRO B 2 455 ? 141.310 103.998 100.421 1.00 28.94 455 PRO B C 1
ATOM 18344 O O . PRO B 2 455 ? 141.608 104.701 99.451 1.00 32.58 455 PRO B O 1
ATOM 18355 N N . VAL B 2 456 ? 141.176 102.674 100.340 1.00 29.65 456 VAL B N 1
ATOM 18356 C CA . VAL B 2 456 ? 141.577 101.950 99.137 1.00 31.74 456 VAL B CA 1
ATOM 18357 C C . VAL B 2 456 ? 140.763 102.404 97.930 1.00 30.84 456 VAL B C 1
ATOM 18358 O O . VAL B 2 456 ? 141.308 102.589 96.835 1.00 33.87 456 VAL B O 1
ATOM 18371 N N . PHE B 2 457 ? 139.451 102.580 98.099 1.00 29.95 457 PHE B N 1
ATOM 18372 C CA . PHE B 2 457 ? 138.609 102.939 96.961 1.00 30.13 457 PHE B CA 1
ATOM 18373 C C . PHE B 2 457 ? 139.059 104.258 96.343 1.00 28.86 457 PHE B C 1
ATOM 18374 O O . PHE B 2 457 ? 139.226 104.360 95.123 1.00 32.01 457 PHE B O 1
ATOM 18391 N N . ALA B 2 458 ? 139.265 105.281 97.174 1.00 29.99 458 ALA B N 1
ATOM 18392 C CA . ALA B 2 458 ? 139.716 106.570 96.660 1.00 28.21 458 ALA B CA 1
ATOM 18393 C C . ALA B 2 458 ? 141.106 106.464 96.046 1.00 29.16 458 ALA B C 1
ATOM 18394 O O . ALA B 2 458 ? 141.379 107.065 95.002 1.00 30.59 458 ALA B O 1
ATOM 18401 N N . GLN B 2 459 ? 142.002 105.711 96.687 1.00 29.83 459 GLN B N 1
ATOM 18402 C CA . GLN B 2 459 ? 143.328 105.508 96.116 1.00 29.99 459 GLN B CA 1
ATOM 18403 C C . GLN B 2 459 ? 143.235 104.816 94.764 1.00 29.61 459 GLN B C 1
ATOM 18404 O O . GLN B 2 459 ? 143.987 105.137 93.838 1.00 32.15 459 GLN B O 1
ATOM 18418 N N . TRP B 2 460 ? 142.316 103.858 94.634 1.00 30.56 460 TRP B N 1
ATOM 18419 C CA . TRP B 2 460 ? 142.126 103.185 93.355 1.00 30.31 460 TRP B CA 1
ATOM 18420 C C . TRP B 2 460 ? 141.694 104.170 92.276 1.00 29.61 460 TRP B C 1
ATOM 18421 O O . TRP B 2 460 ? 142.186 104.116 91.144 1.00 32.27 460 TRP B O 1
ATOM 18442 N N . ILE B 2 461 ? 140.780 105.085 92.607 1.00 31.13 461 ILE B N 1
ATOM 18443 C CA . ILE B 2 461 ? 140.354 106.086 91.633 1.00 28.18 461 ILE B CA 1
ATOM 18444 C C . ILE B 2 461 ? 141.541 106.924 91.180 1.00 29.30 461 ILE B C 1
ATOM 18445 O O . ILE B 2 461 ? 141.710 107.191 89.985 1.00 31.55 461 ILE B O 1
ATOM 18461 N N . GLN B 2 462 ? 142.381 107.354 92.123 1.00 30.04 462 GLN B N 1
ATOM 18462 C CA . GLN B 2 462 ? 143.590 108.077 91.745 1.00 29.55 462 GLN B CA 1
ATOM 18463 C C . GLN B 2 462 ? 144.449 107.240 90.807 1.00 30.20 462 GLN B C 1
ATOM 18464 O O . GLN B 2 462 ? 145.039 107.766 89.856 1.00 33.24 462 GLN B O 1
ATOM 18478 N N . ALA B 2 463 ? 144.531 105.932 91.060 1.00 31.57 463 ALA B N 1
ATOM 18479 C CA . ALA B 2 463 ? 145.310 105.057 90.191 1.00 29.34 463 ALA B CA 1
ATOM 18480 C C . ALA B 2 463 ? 144.725 105.010 88.784 1.00 31.55 463 ALA B C 1
ATOM 18481 O O . ALA B 2 463 ? 145.468 104.996 87.797 1.00 34.32 463 ALA B O 1
ATOM 18488 N N . THR B 2 464 ? 143.395 104.981 88.668 1.00 31.68 464 THR B N 1
ATOM 18489 C CA . THR B 2 464 ? 142.777 104.937 87.347 1.00 30.79 464 THR B CA 1
ATOM 18490 C C . THR B 2 464 ? 143.114 106.166 86.513 1.00 31.99 464 THR B C 1
ATOM 18491 O O . THR B 2 464 ? 143.048 106.099 85.282 1.00 34.23 464 THR B O 1
ATOM 18502 N N . SER B 2 465 ? 143.469 107.280 87.148 1.00 32.60 465 SER B N 1
ATOM 18503 C CA . SER B 2 465 ? 143.850 108.492 86.435 1.00 30.86 465 SER B CA 1
ATOM 18504 C C . SER B 2 465 ? 145.350 108.594 86.195 1.00 31.34 465 SER B C 1
ATOM 18505 O O . SER B 2 465 ? 145.800 109.588 85.619 1.00 35.57 465 SER B O 1
ATOM 18513 N N . GLY B 2 466 ? 146.132 107.603 86.622 1.00 32.28 466 GLY B N 1
ATOM 18514 C CA . GLY B 2 466 ? 147.545 107.540 86.303 1.00 33.06 466 GLY B CA 1
ATOM 18515 C C . GLY B 2 466 ? 148.490 107.666 87.478 1.00 34.08 466 GLY B C 1
ATOM 18516 O O . GLY B 2 466 ? 149.707 107.641 87.266 1.00 39.09 466 GLY B O 1
ATOM 18520 N N . LYS B 2 467 ? 147.992 107.798 88.704 1.00 33.39 467 LYS B N 1
ATOM 18521 C CA . LYS B 2 467 ? 148.870 107.908 89.862 1.00 34.58 467 LYS B CA 1
ATOM 18522 C C . LYS B 2 467 ? 149.419 106.529 90.211 1.00 35.97 467 LYS B C 1
ATOM 18523 O O . LYS B 2 467 ? 148.659 105.624 90.567 1.00 40.03 467 LYS B O 1
ATOM 18542 N N . ALA B 2 468 ? 150.736 106.373 90.111 1.00 37.82 468 ALA B N 1
ATOM 18543 C CA . ALA B 2 468 ? 151.390 105.084 90.291 1.00 39.84 468 ALA B CA 1
ATOM 18544 C C . ALA B 2 468 ? 151.898 104.861 91.709 1.00 41.58 468 ALA B C 1
ATOM 18545 O O . ALA B 2 468 ? 152.522 103.829 91.970 1.00 46.02 468 ALA B O 1
ATOM 18552 N N . LEU B 2 469 ? 151.642 105.794 92.628 1.00 41.56 469 LEU B N 1
ATOM 18553 C CA . LEU B 2 469 ? 152.190 105.675 93.975 1.00 40.88 469 LEU B CA 1
ATOM 18554 C C . LEU B 2 469 ? 151.696 104.412 94.669 1.00 41.97 469 LEU B C 1
ATOM 18555 O O . LEU B 2 469 ? 152.474 103.713 95.328 1.00 46.29 469 LEU B O 1
ATOM 18571 N N . TYR B 2 470 ? 150.408 104.103 94.536 1.00 42.82 470 TYR B N 1
ATOM 18572 C CA . TYR B 2 470 ? 149.817 102.984 95.258 1.00 41.79 470 TYR B CA 1
ATOM 18573 C C . TYR B 2 470 ? 150.074 101.639 94.592 1.00 46.11 470 TYR B C 1
ATOM 18574 O O . TYR B 2 470 ? 149.777 100.604 95.197 1.00 49.35 470 TYR B O 1
ATOM 18592 N N . GLY B 2 471 ? 150.611 101.626 93.377 1.00 48.42 471 GLY B N 1
ATOM 18593 C CA . GLY B 2 471 ? 150.934 100.372 92.715 1.00 46.72 471 GLY B CA 1
ATOM 18594 C C . GLY B 2 471 ? 149.733 99.512 92.392 1.00 47.56 471 GLY B C 1
ATOM 18595 O O . GLY B 2 471 ? 149.822 98.280 92.451 1.00 53.40 471 GLY B O 1
ATOM 18599 N N . PHE B 2 472 ? 148.604 100.133 92.046 1.00 46.98 472 PHE B N 1
ATOM 18600 C CA . PHE B 2 472 ? 147.430 99.364 91.649 1.00 44.44 472 PHE B CA 1
ATOM 18601 C C . PHE B 2 472 ? 147.515 98.902 90.201 1.00 46.47 472 PHE B C 1
ATOM 18602 O O . PHE B 2 472 ? 146.931 97.870 89.852 1.00 50.63 472 PHE B O 1
ATOM 18619 N N . ASP B 2 473 ? 148.229 99.640 89.352 1.00 45.93 473 ASP B N 1
ATOM 18620 C CA . ASP B 2 473 ? 148.481 99.232 87.971 1.00 45.11 473 ASP B CA 1
ATOM 18621 C C . ASP B 2 473 ? 147.168 98.949 87.237 1.00 43.69 473 ASP B C 1
ATOM 18622 O O . ASP B 2 473 ? 146.909 97.841 86.766 1.00 47.02 473 ASP B O 1
ATOM 18631 N N . VAL B 2 474 ? 146.335 99.984 87.147 1.00 40.80 474 VAL B N 1
ATOM 18632 C CA . VAL B 2 474 ? 145.004 99.881 86.560 1.00 37.75 474 VAL B CA 1
ATOM 18633 C C . VAL B 2 474 ? 144.789 101.059 85.620 1.00 38.67 474 VAL B C 1
ATOM 18634 O O . VAL B 2 474 ? 145.071 102.206 85.981 1.00 40.11 474 VAL B O 1
ATOM 18647 N N . LEU B 2 475 ? 144.287 100.771 84.419 1.00 38.44 475 LEU B N 1
ATOM 18648 C CA . LEU B 2 475 ? 143.950 101.797 83.437 1.00 37.38 475 LEU B CA 1
ATOM 18649 C C . LEU B 2 475 ? 145.129 102.737 83.192 1.00 37.51 475 LEU B C 1
ATOM 18650 O O . LEU B 2 475 ? 146.201 102.282 82.784 1.00 42.75 475 LEU B O 1
ATOM 18666 N N . LEU B 2 476 ? 144.957 104.041 83.431 1.00 36.15 476 LEU B N 1
ATOM 18667 C CA . LEU B 2 476 ? 146.016 104.985 83.083 1.00 35.62 476 LEU B CA 1
ATOM 18668 C C . LEU B 2 476 ? 147.289 104.729 83.878 1.00 37.54 476 LEU B C 1
ATOM 18669 O O . LEU B 2 476 ? 148.382 105.077 83.421 1.00 40.54 476 LEU B O 1
ATOM 18685 N N . SER B 2 477 ? 147.177 104.129 85.062 1.00 39.36 477 SER B N 1
ATOM 18686 C CA . SER B 2 477 ? 148.364 103.701 85.791 1.00 40.64 477 SER B CA 1
ATOM 18687 C C . SER B 2 477 ? 148.959 102.418 85.227 1.00 42.48 477 SER B C 1
ATOM 18688 O O . SER B 2 477 ? 150.037 102.008 85.668 1.00 47.19 477 SER B O 1
ATOM 18696 N N . ASN B 2 478 ? 148.283 101.781 84.274 1.00 43.38 478 ASN B N 1
ATOM 18697 C CA . ASN B 2 478 ? 148.782 100.577 83.620 1.00 45.02 478 ASN B CA 1
ATOM 18698 C C . ASN B 2 478 ? 149.231 100.922 82.207 1.00 47.17 478 ASN B C 1
ATOM 18699 O O . ASN B 2 478 ? 148.383 101.235 81.357 1.00 48.82 478 ASN B O 1
ATOM 18710 N N . PRO B 2 479 ? 150.530 100.887 81.899 1.00 50.38 479 PRO B N 1
ATOM 18711 C CA . PRO B 2 479 ? 150.962 101.252 80.540 1.00 51.51 479 PRO B CA 1
ATOM 18712 C C . PRO B 2 479 ? 150.350 100.389 79.450 1.00 50.72 479 PRO B C 1
ATOM 18713 O O . PRO B 2 479 ? 150.174 100.868 78.324 1.00 53.13 479 PRO B O 1
ATOM 18724 N N . ASP B 2 480 ? 150.023 99.131 79.744 1.00 52.10 480 ASP B N 1
ATOM 18725 C CA . ASP B 2 480 ? 149.487 98.229 78.732 1.00 54.38 480 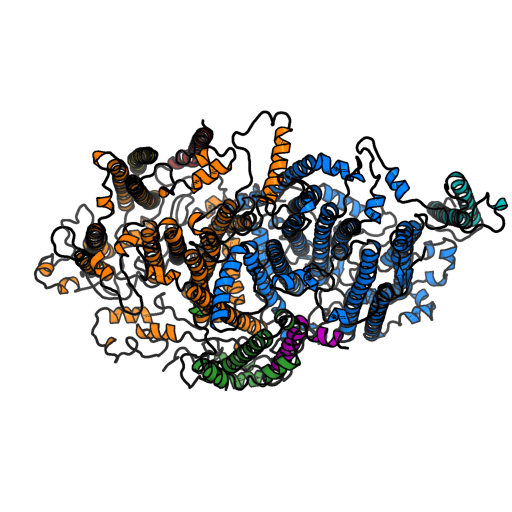ASP B CA 1
ATOM 18726 C C . ASP B 2 480 ? 147.982 98.363 78.544 1.00 53.02 480 ASP B C 1
ATOM 18727 O O . ASP B 2 480 ? 147.434 97.745 77.625 1.00 52.10 480 ASP B O 1
ATOM 18736 N N . SER B 2 481 ? 147.303 99.144 79.380 1.00 50.05 481 SER B N 1
ATOM 18737 C CA . SER B 2 481 ? 145.864 99.311 79.237 1.00 48.59 481 SER B CA 1
ATOM 18738 C C . SER B 2 481 ? 145.533 99.978 77.908 1.00 48.27 481 SER B C 1
ATOM 18739 O O . SER B 2 481 ? 146.287 100.810 77.398 1.00 49.63 481 SER B O 1
ATOM 18747 N N . ILE B 2 482 ? 144.384 99.602 77.342 1.00 45.18 482 ILE B N 1
ATOM 18748 C CA . ILE B 2 482 ? 143.941 100.228 76.100 1.00 46.25 482 ILE B CA 1
ATOM 18749 C C . ILE B 2 482 ? 143.701 101.715 76.312 1.00 47.98 482 ILE B C 1
ATOM 18750 O O . ILE B 2 482 ? 143.874 102.518 75.387 1.00 50.24 482 ILE B O 1
ATOM 18766 N N . ALA B 2 483 ? 143.301 102.109 77.522 1.00 46.51 483 ALA B N 1
ATOM 18767 C CA . ALA B 2 483 ? 143.116 103.526 77.813 1.00 45.73 483 ALA B CA 1
ATOM 18768 C C . ALA B 2 483 ? 144.438 104.282 77.787 1.00 46.02 483 ALA B C 1
ATOM 18769 O O . ALA B 2 483 ? 144.453 105.489 77.523 1.00 48.14 483 ALA B O 1
ATOM 18776 N N . SER B 2 484 ? 145.551 103.599 78.056 1.00 46.09 484 SER B N 1
ATOM 18777 C CA . SER B 2 484 ? 146.855 104.247 78.106 1.00 45.73 484 SER B CA 1
ATOM 18778 C C . SER B 2 484 ? 147.530 104.334 76.745 1.00 46.95 484 SER B C 1
ATOM 18779 O O . SER B 2 484 ? 148.349 105.235 76.528 1.00 50.16 484 SER B O 1
ATOM 18787 N N . THR B 2 485 ? 147.213 103.423 75.826 1.00 49.87 485 THR B N 1
ATOM 18788 C CA . THR B 2 485 ? 147.859 103.363 74.522 1.00 51.29 485 THR B CA 1
ATOM 18789 C C . THR B 2 485 ? 147.026 104.021 73.427 1.00 50.37 485 THR B C 1
ATOM 18790 O O . THR B 2 485 ? 147.211 103.711 72.246 1.00 51.60 485 THR B O 1
ATOM 18801 N N . THR B 2 486 ? 146.116 104.921 73.794 1.00 50.48 486 THR B N 1
ATOM 18802 C CA . THR B 2 486 ? 145.269 105.589 72.816 1.00 49.47 486 THR B CA 1
ATOM 18803 C C . THR B 2 486 ? 146.004 106.662 72.026 1.00 51.39 486 THR B C 1
ATOM 18804 O O . THR B 2 486 ? 145.490 107.108 70.995 1.00 53.36 486 THR B O 1
ATOM 18815 N N . GLY B 2 487 ? 147.181 107.086 72.477 1.00 53.12 487 GLY B N 1
ATOM 18816 C CA . GLY B 2 487 ? 147.872 108.183 71.834 1.00 52.97 487 GLY B CA 1
ATOM 18817 C C . GLY B 2 487 ? 147.307 109.545 72.155 1.00 53.42 487 GLY B C 1
ATOM 18818 O O . GLY B 2 487 ? 147.575 110.503 71.424 1.00 57.74 487 GLY B O 1
ATOM 18822 N N . ALA B 2 488 ? 146.529 109.664 73.229 1.00 50.15 488 ALA B N 1
ATOM 18823 C CA . ALA B 2 488 ? 145.946 110.947 73.590 1.00 47.79 488 ALA B CA 1
ATOM 18824 C C . ALA B 2 488 ? 147.037 111.990 73.793 1.00 46.80 488 ALA B C 1
ATOM 18825 O O . ALA B 2 488 ? 148.076 111.719 74.401 1.00 47.31 488 ALA B O 1
ATOM 18832 N N . ALA B 2 489 ? 146.793 113.194 73.274 1.00 45.59 489 ALA B N 1
ATOM 18833 C CA . ALA B 2 489 ? 147.804 114.244 73.327 1.00 46.78 489 ALA B CA 1
ATOM 18834 C C . ALA B 2 489 ? 148.130 114.632 74.763 1.00 43.71 489 ALA B C 1
ATOM 18835 O O . ALA B 2 489 ? 149.290 114.908 75.092 1.00 46.02 489 ALA B O 1
ATOM 18842 N N . TRP B 2 490 ? 147.120 114.669 75.631 1.00 39.69 490 TRP B N 1
ATOM 18843 C CA . TRP B 2 490 ? 147.295 115.182 76.984 1.00 40.99 490 TRP B CA 1
ATOM 18844 C C . TRP B 2 490 ? 147.987 114.203 77.924 1.00 40.39 490 TRP B C 1
ATOM 18845 O O . TRP B 2 490 ? 148.469 114.624 78.980 1.00 43.07 490 TRP B O 1
ATOM 18866 N N . LEU B 2 491 ? 148.043 112.918 77.580 1.00 40.44 491 LEU B N 1
ATOM 18867 C CA . LEU B 2 491 ? 148.502 111.925 78.549 1.00 40.92 491 LEU B CA 1
ATOM 18868 C C . LEU B 2 491 ? 149.914 112.192 79.050 1.00 40.89 491 LEU B C 1
ATOM 18869 O O . LEU B 2 491 ? 150.123 112.170 80.275 1.00 43.10 491 LEU B O 1
ATOM 18885 N N . PRO B 2 492 ? 150.913 112.440 78.199 1.00 40.65 492 PRO B N 1
ATOM 18886 C CA . PRO B 2 492 ? 152.259 112.702 78.737 1.00 39.26 492 PRO B CA 1
ATOM 18887 C C . PRO B 2 492 ? 152.293 113.846 79.736 1.00 41.14 492 PRO B C 1
ATOM 18888 O O . PRO B 2 492 ? 152.925 113.724 80.792 1.00 42.20 492 PRO B O 1
ATOM 18899 N N . GLY B 2 493 ? 151.624 114.959 79.433 1.00 41.31 493 GLY B N 1
ATOM 18900 C CA . GLY B 2 493 ? 151.583 116.062 80.377 1.00 39.30 493 GLY B CA 1
ATOM 18901 C C . GLY B 2 493 ? 150.800 115.731 81.633 1.00 38.78 493 GLY B C 1
ATOM 18902 O O . GLY B 2 493 ? 151.223 116.060 82.743 1.00 42.31 493 GLY B O 1
ATOM 18906 N N . TRP B 2 494 ? 149.645 115.080 81.475 1.00 36.89 494 TRP B N 1
ATOM 18907 C CA . TRP B 2 494 ? 148.813 114.758 82.629 1.00 36.00 494 TRP B CA 1
ATOM 18908 C C . TRP B 2 494 ? 149.512 113.781 83.564 1.00 35.36 494 TRP B C 1
ATOM 18909 O O . TRP B 2 494 ? 149.488 113.957 84.787 1.00 38.53 494 TRP B O 1
ATOM 18930 N N . LEU B 2 495 ? 150.140 112.742 83.010 1.00 37.80 495 LEU B N 1
ATOM 18931 C CA . LEU B 2 495 ? 150.809 111.756 83.851 1.00 38.81 495 LEU B CA 1
ATOM 18932 C C . LEU B 2 495 ? 151.951 112.388 84.633 1.00 41.22 495 LEU B C 1
ATOM 18933 O O . LEU B 2 495 ? 152.171 112.057 85.804 1.00 42.23 495 LEU B O 1
ATOM 18949 N N . ASP B 2 496 ? 152.696 113.297 84.002 1.00 41.85 496 ASP B N 1
ATOM 18950 C CA . ASP B 2 496 ? 153.758 113.996 84.716 1.00 42.89 496 ASP B CA 1
ATOM 18951 C C . ASP B 2 496 ? 153.196 114.806 85.877 1.00 41.35 496 ASP B C 1
ATOM 18952 O O . ASP B 2 496 ? 153.745 114.783 86.984 1.00 42.71 496 ASP B O 1
ATOM 18961 N N . ALA B 2 497 ? 152.096 115.526 85.644 1.00 40.54 497 ALA B N 1
ATOM 18962 C CA . ALA B 2 497 ? 151.526 116.367 86.690 1.00 39.53 497 ALA B CA 1
ATOM 18963 C C . ALA B 2 497 ? 151.011 115.537 87.860 1.00 38.58 497 ALA B C 1
ATOM 18964 O O . ALA B 2 497 ? 151.226 115.895 89.022 1.00 41.32 497 ALA B O 1
ATOM 18971 N N . ILE B 2 498 ? 150.327 114.425 87.576 1.00 36.70 498 ILE B N 1
ATOM 18972 C CA . ILE B 2 498 ? 149.714 113.647 88.645 1.00 36.80 498 ILE B CA 1
ATOM 18973 C C . ILE B 2 498 ? 150.745 112.845 89.427 1.00 38.86 498 ILE B C 1
ATOM 18974 O O . ILE B 2 498 ? 150.464 112.415 90.551 1.00 40.06 498 ILE B O 1
ATOM 18990 N N . ASN B 2 499 ? 151.932 112.626 88.863 1.00 39.62 499 ASN B N 1
ATOM 18991 C CA . ASN B 2 499 ? 152.991 111.885 89.532 1.00 38.86 499 ASN B CA 1
ATOM 18992 C C . ASN B 2 499 ? 154.126 112.773 90.021 1.00 42.55 499 ASN B C 1
ATOM 18993 O O . ASN B 2 499 ? 155.091 112.259 90.594 1.00 45.66 499 ASN B O 1
ATOM 19004 N N . SER B 2 500 ? 154.043 114.089 89.811 1.00 45.06 500 SER B N 1
ATOM 19005 C CA . SER B 2 500 ? 155.113 114.974 90.260 1.00 45.68 500 SER B CA 1
ATOM 19006 C C . SER B 2 500 ? 155.231 114.978 91.778 1.00 46.02 500 SER B C 1
ATOM 19007 O O . SER B 2 500 ? 156.340 114.929 92.322 1.00 47.51 500 SER B O 1
ATOM 19015 N N . GLY B 2 501 ? 154.101 115.039 92.478 1.00 48.30 501 GLY B N 1
ATOM 19016 C CA . GLY B 2 501 ? 154.103 115.124 93.921 1.00 47.82 501 GLY B CA 1
ATOM 19017 C C . GLY B 2 501 ? 154.400 116.498 94.478 1.00 51.55 501 GLY B C 1
ATOM 19018 O O . GLY B 2 501 ? 154.509 116.640 95.702 1.00 54.68 501 GLY B O 1
ATOM 19022 N N . THR B 2 502 ? 154.535 117.515 93.624 1.00 50.47 502 THR B N 1
ATOM 19023 C CA . THR B 2 502 ? 154.849 118.872 94.053 1.00 49.26 502 THR B CA 1
ATOM 19024 C C . THR B 2 502 ? 153.668 119.822 93.881 1.00 46.02 502 THR B C 1
ATOM 19025 O O . THR B 2 502 ? 153.857 121.041 93.860 1.00 51.38 502 THR B O 1
ATOM 19036 N N . ASN B 2 503 ? 152.455 119.289 93.758 1.00 42.62 503 ASN B N 1
ATOM 19037 C CA . ASN B 2 503 ? 151.266 120.098 93.539 1.00 38.97 503 ASN B CA 1
ATOM 19038 C C . ASN B 2 503 ? 150.110 119.484 94.317 1.00 37.25 503 ASN B C 1
ATOM 19039 O O . ASN B 2 503 ? 150.275 118.497 95.040 1.00 41.83 503 ASN B O 1
ATOM 19050 N N . SER B 2 504 ? 148.925 120.077 94.168 1.00 36.29 504 SER B N 1
ATOM 19051 C CA . SER B 2 504 ? 147.725 119.615 94.851 1.00 33.94 504 SER B CA 1
ATOM 19052 C C . SER B 2 504 ? 146.826 118.782 93.947 1.00 32.13 504 SER B C 1
ATOM 19053 O O . SER B 2 504 ? 145.622 118.684 94.201 1.00 37.20 504 SER B O 1
ATOM 19061 N N . LEU B 2 505 ? 147.383 118.180 92.900 1.00 32.78 505 LEU B N 1
ATOM 19062 C CA . LEU B 2 505 ? 146.617 117.347 91.980 1.00 33.27 505 LEU B CA 1
ATOM 19063 C C . LEU B 2 505 ? 146.579 115.926 92.532 1.00 33.87 505 LEU B C 1
ATOM 19064 O O . LEU B 2 505 ? 147.592 115.221 92.521 1.00 38.40 505 LEU B O 1
ATOM 19080 N N . PHE B 2 506 ? 145.409 115.505 93.011 1.00 31.77 506 PHE B N 1
ATOM 19081 C CA . PHE B 2 506 ? 145.226 114.176 93.592 1.00 30.40 506 PHE B CA 1
ATOM 19082 C C . PHE B 2 506 ? 146.227 113.936 94.724 1.00 29.30 506 PHE B C 1
ATOM 19083 O O . PHE B 2 506 ? 147.096 113.065 94.655 1.00 35.94 506 PHE B O 1
ATOM 19100 N N . LEU B 2 507 ? 146.087 114.738 95.775 1.00 29.97 507 LEU B N 1
ATOM 19101 C CA . LEU B 2 507 ? 146.951 114.602 96.939 1.00 28.61 507 LEU B CA 1
ATOM 19102 C C . LEU B 2 507 ? 146.897 113.181 97.483 1.00 28.36 507 LEU B C 1
ATOM 19103 O O . LEU B 2 507 ? 145.833 112.561 97.546 1.00 30.88 507 LEU B O 1
ATOM 19119 N N . THR B 2 508 ? 148.060 112.663 97.870 1.00 28.75 508 THR B N 1
ATOM 19120 C CA . THR B 2 508 ? 148.116 111.345 98.487 1.00 29.86 508 THR B CA 1
ATOM 19121 C C . THR B 2 508 ? 147.258 111.323 99.745 1.00 29.01 508 THR B C 1
ATOM 19122 O O . THR B 2 508 ? 147.258 112.272 100.533 1.00 32.19 508 THR B O 1
ATOM 19133 N N . ILE B 2 509 ? 146.529 110.226 99.936 1.00 30.05 509 ILE B N 1
ATOM 19134 C CA . ILE B 2 509 ? 145.571 110.111 101.026 1.00 29.32 509 ILE B CA 1
ATOM 19135 C C . ILE B 2 509 ? 145.867 108.854 101.831 1.00 28.99 509 ILE B C 1
ATOM 19136 O O . ILE B 2 509 ? 146.452 107.891 101.326 1.00 34.04 509 ILE B O 1
ATOM 19152 N N . GLY B 2 510 ? 145.457 108.875 103.096 1.00 29.77 510 GLY B N 1
ATOM 19153 C CA . GLY B 2 510 ? 145.686 107.774 104.000 1.00 29.59 510 GLY B CA 1
ATOM 19154 C C . GLY B 2 510 ? 144.565 107.625 105.008 1.00 28.99 510 GLY B C 1
ATOM 19155 O O . GLY B 2 510 ? 143.467 108.160 104.832 1.00 32.35 510 GLY B O 1
ATOM 19159 N N . PRO B 2 511 ? 144.823 106.889 106.093 1.00 30.90 511 PRO B N 1
ATOM 19160 C CA . PRO B 2 511 ? 143.759 106.665 107.087 1.00 28.61 511 PRO B CA 1
ATOM 19161 C C . PRO B 2 511 ? 143.153 107.946 107.629 1.00 27.84 511 PRO B C 1
ATOM 19162 O O . PRO B 2 511 ? 141.944 107.990 107.886 1.00 31.05 511 PRO B O 1
ATOM 19173 N N . GLY B 2 512 ? 143.957 108.992 107.819 1.00 28.37 512 GLY B N 1
ATOM 19174 C CA . GLY B 2 512 ? 143.405 110.256 108.275 1.00 28.41 512 GLY B CA 1
ATOM 19175 C C . GLY B 2 512 ? 142.362 110.808 107.324 1.00 28.25 512 GLY B C 1
ATOM 19176 O O . GLY B 2 512 ? 141.320 111.310 107.750 1.00 29.80 512 GLY B O 1
ATOM 19180 N N . ASP B 2 513 ? 142.631 110.727 106.020 1.00 26.87 513 ASP B N 1
ATOM 19181 C CA . ASP B 2 513 ? 141.658 111.172 105.029 1.00 25.61 513 ASP B CA 1
ATOM 19182 C C . ASP B 2 513 ? 140.405 110.307 105.048 1.00 25.00 513 ASP B C 1
ATOM 19183 O O . ASP B 2 513 ? 139.304 110.808 104.797 1.00 28.38 513 ASP B O 1
ATOM 19192 N N . PHE B 2 514 ? 140.552 109.015 105.342 1.00 27.76 514 PHE B N 1
ATOM 19193 C CA . PHE B 2 514 ? 139.398 108.122 105.389 1.00 25.54 514 PHE B CA 1
ATOM 19194 C C . PHE B 2 514 ? 138.384 108.584 106.429 1.00 25.56 514 PHE B C 1
ATOM 19195 O O . PHE B 2 514 ? 137.187 108.688 106.143 1.00 29.14 514 PHE B O 1
ATOM 19212 N N . LEU B 2 515 ? 138.847 108.865 107.648 1.00 26.11 515 LEU B N 1
ATOM 19213 C CA . LEU B 2 515 ? 137.923 109.197 108.726 1.00 24.19 515 LEU B CA 1
ATOM 19214 C C . LEU B 2 515 ? 137.209 110.517 108.466 1.00 24.08 515 LEU B C 1
ATOM 19215 O O . LEU B 2 515 ? 135.991 110.616 108.648 1.00 27.53 515 LEU B O 1
ATOM 19231 N N . VAL B 2 516 ? 137.946 111.543 108.036 1.00 24.23 516 VAL B N 1
ATOM 19232 C CA . VAL B 2 516 ? 137.331 112.852 107.851 1.00 23.35 516 VAL B CA 1
ATOM 19233 C C . VAL B 2 516 ? 136.343 112.828 106.693 1.00 22.41 516 VAL B C 1
ATOM 19234 O O . VAL B 2 516 ? 135.316 113.514 106.733 1.00 25.85 516 VAL B O 1
ATOM 19247 N N . HIS B 2 517 ? 136.627 112.052 105.645 1.00 22.75 517 HIS B N 1
ATOM 19248 C CA . HIS B 2 517 ? 135.698 111.975 104.522 1.00 23.51 517 HIS B CA 1
ATOM 19249 C C . HIS B 2 517 ? 134.369 111.364 104.953 1.00 24.65 517 HIS B C 1
ATOM 19250 O O . HIS B 2 517 ? 133.308 111.759 104.458 1.00 27.45 517 HIS B O 1
ATOM 19264 N N . HIS B 2 518 ? 134.402 110.398 105.874 1.00 24.27 518 HIS B N 1
ATOM 19265 C CA . HIS B 2 518 ? 133.155 109.849 106.398 1.00 23.52 518 HIS B CA 1
ATOM 19266 C C . HIS B 2 518 ? 132.490 110.811 107.375 1.00 23.81 518 HIS B C 1
ATOM 19267 O O . HIS B 2 518 ? 131.261 110.806 107.508 1.00 26.41 518 HIS B O 1
ATOM 19281 N N . ALA B 2 519 ? 133.274 111.644 108.061 1.00 24.18 519 ALA B N 1
ATOM 19282 C CA . ALA B 2 519 ? 132.685 112.727 108.842 1.00 22.78 519 ALA B CA 1
ATOM 19283 C C . ALA B 2 519 ? 131.949 113.707 107.937 1.00 23.97 519 ALA B C 1
ATOM 19284 O O . ALA B 2 519 ? 130.865 114.190 108.281 1.00 27.35 519 ALA B O 1
ATOM 19291 N N . ILE B 2 520 ? 132.528 114.012 106.776 1.00 24.23 520 ILE B N 1
ATOM 19292 C CA . ILE B 2 520 ? 131.858 114.880 105.813 1.00 24.11 520 ILE B CA 1
ATOM 19293 C C . ILE B 2 520 ? 130.563 114.239 105.333 1.00 23.76 520 ILE B C 1
ATOM 19294 O O . ILE B 2 520 ? 129.541 114.915 105.173 1.00 26.94 520 ILE B O 1
ATOM 19310 N N . ALA B 2 521 ? 130.587 112.928 105.090 1.00 24.27 521 ALA B N 1
ATOM 19311 C CA . ALA B 2 521 ? 129.373 112.232 104.678 1.00 24.36 521 ALA B CA 1
ATOM 19312 C C . ALA B 2 521 ? 128.292 112.341 105.743 1.00 24.08 521 ALA B C 1
ATOM 19313 O O . ALA B 2 521 ? 127.107 112.490 105.423 1.00 28.79 521 ALA B O 1
ATOM 19320 N N . LEU B 2 522 ? 128.678 112.261 107.018 1.00 25.50 522 LEU B N 1
ATOM 19321 C CA . LEU B 2 522 ? 127.712 112.452 108.094 1.00 23.94 522 LEU B CA 1
ATOM 19322 C C . LEU B 2 522 ? 127.068 113.829 108.004 1.00 25.62 522 LEU B C 1
ATOM 19323 O O . LEU B 2 522 ? 125.844 113.964 108.105 1.00 28.56 522 LEU B O 1
ATOM 19339 N N . GLY B 2 523 ? 127.882 114.866 107.811 1.00 24.86 523 GLY B N 1
ATOM 19340 C CA . GLY B 2 523 ? 127.338 116.208 107.700 1.00 24.17 523 GLY B CA 1
ATOM 19341 C C . GLY B 2 523 ? 126.403 116.362 106.516 1.00 24.09 523 GLY B C 1
ATOM 19342 O O . GLY B 2 523 ? 125.329 116.955 106.634 1.00 27.34 523 GLY B O 1
ATOM 19346 N N . LEU B 2 524 ? 126.798 115.831 105.358 1.00 24.46 524 LEU B N 1
ATOM 19347 C CA . LEU B 2 524 ? 125.952 115.930 104.173 1.00 24.77 524 LEU B CA 1
ATOM 19348 C C . LEU B 2 524 ? 124.617 115.228 104.388 1.00 24.45 524 LEU B C 1
ATOM 19349 O O . LEU B 2 524 ? 123.554 115.798 104.121 1.00 28.46 524 LEU B O 1
ATOM 19365 N N . HIS B 2 525 ? 124.651 113.987 104.879 1.00 24.66 525 HIS B N 1
ATOM 19366 C CA . HIS B 2 525 ? 123.410 113.238 105.058 1.00 23.98 525 HIS B CA 1
ATOM 19367 C C . HIS B 2 525 ? 122.535 113.862 106.139 1.00 24.03 525 HIS B C 1
ATOM 19368 O O . HIS B 2 525 ? 121.309 113.912 105.997 1.00 28.15 525 HIS B O 1
ATOM 19382 N N . THR B 2 526 ? 123.141 114.341 107.228 1.00 25.90 526 THR B N 1
ATOM 19383 C CA . THR B 2 526 ? 122.348 114.921 108.307 1.00 24.65 526 THR B CA 1
ATOM 19384 C C . THR B 2 526 ? 121.738 116.254 107.892 1.00 26.13 526 THR B C 1
ATOM 19385 O O . THR B 2 526 ? 120.568 116.524 108.185 1.00 28.82 526 THR B O 1
ATOM 19396 N N . THR B 2 527 ? 122.511 117.104 107.213 1.00 24.97 527 THR B N 1
ATOM 19397 C CA . THR B 2 527 ? 121.955 118.359 106.720 1.00 23.89 527 THR B CA 1
ATOM 19398 C C . THR B 2 527 ? 120.831 118.098 105.727 1.00 24.46 527 THR B C 1
ATOM 19399 O O . THR B 2 527 ? 119.802 118.781 105.746 1.00 29.09 527 THR B O 1
ATOM 19410 N N . ALA B 2 528 ? 121.014 117.111 104.848 1.00 26.21 528 ALA B N 1
ATOM 19411 C CA . ALA B 2 528 ? 119.955 116.748 103.913 1.00 26.62 528 ALA B CA 1
ATOM 19412 C C . ALA B 2 528 ? 118.735 116.207 104.647 1.00 27.14 528 ALA B C 1
ATOM 19413 O O . ALA B 2 528 ? 117.596 116.517 104.283 1.00 31.49 528 ALA B O 1
ATOM 19420 N N . LEU B 2 529 ? 118.955 115.394 105.682 1.00 26.24 529 LEU B N 1
ATOM 19421 C CA . LEU B 2 529 ? 117.839 114.850 106.450 1.00 26.13 529 LEU B CA 1
ATOM 19422 C C . LEU B 2 529 ? 116.970 115.965 107.013 1.00 26.08 529 LEU B C 1
ATOM 19423 O O . LEU B 2 529 ? 115.739 115.923 106.908 1.00 30.42 529 LEU B O 1
ATOM 19439 N N . ILE B 2 530 ? 117.596 116.972 107.621 1.00 26.45 530 ILE B N 1
ATOM 19440 C CA . ILE B 2 530 ? 116.840 118.079 108.198 1.00 26.63 530 ILE B CA 1
ATOM 19441 C C . ILE B 2 530 ? 116.089 118.827 107.105 1.00 27.73 530 ILE B C 1
ATOM 19442 O O . ILE B 2 530 ? 114.894 119.117 107.232 1.00 33.07 530 ILE B O 1
ATOM 19458 N N . LEU B 2 531 ? 116.781 119.144 106.011 1.00 27.43 531 LEU B N 1
ATOM 19459 C CA . LEU B 2 531 ? 116.159 119.903 104.932 1.00 26.30 531 LEU B CA 1
ATOM 19460 C C . LEU B 2 531 ? 115.078 119.092 104.229 1.00 28.46 531 LEU B C 1
ATOM 19461 O O . LEU B 2 531 ? 114.010 119.623 103.905 1.00 32.37 531 LEU B O 1
ATOM 19477 N N . ILE B 2 532 ? 115.334 117.807 103.980 1.00 29.75 532 ILE B N 1
ATOM 19478 C CA . ILE B 2 532 ? 114.350 116.982 103.286 1.00 30.86 532 ILE B CA 1
ATOM 19479 C C . ILE B 2 532 ? 113.129 116.754 104.167 1.00 31.09 532 ILE B C 1
ATOM 19480 O O . ILE B 2 532 ? 111.991 116.759 103.684 1.00 35.38 532 ILE B O 1
ATOM 19496 N N . LYS B 2 533 ? 113.341 116.546 105.467 1.00 31.92 533 LYS B N 1
ATOM 19497 C CA . LYS B 2 533 ? 112.209 116.398 106.375 1.00 33.62 533 LYS B CA 1
ATOM 19498 C C . LYS B 2 533 ? 111.355 117.658 106.387 1.00 35.57 533 LYS B C 1
ATOM 19499 O O . LYS B 2 533 ? 110.122 117.582 106.380 1.00 41.08 533 LYS B O 1
ATOM 19518 N N . GLY B 2 534 ? 111.994 118.828 106.410 1.00 32.30 534 GLY B N 1
ATOM 19519 C CA . GLY B 2 534 ? 111.238 120.068 106.369 1.00 33.86 534 GLY B CA 1
ATOM 19520 C C . GLY B 2 534 ? 110.420 120.210 105.100 1.00 36.45 534 GLY B C 1
ATOM 19521 O O . GLY B 2 534 ? 109.262 120.631 105.142 1.00 41.94 534 GLY B O 1
ATOM 19525 N N . ALA B 2 535 ? 111.009 119.861 103.956 1.00 35.60 535 ALA B N 1
ATOM 19526 C CA . ALA B 2 535 ? 110.302 119.996 102.686 1.00 34.74 535 ALA B CA 1
ATOM 19527 C C . ALA B 2 535 ? 109.131 119.024 102.596 1.00 35.56 535 ALA B C 1
ATOM 19528 O O . ALA B 2 535 ? 108.025 119.405 102.197 1.00 39.68 535 ALA B O 1
ATOM 19535 N N . LEU B 2 536 ? 109.354 117.758 102.959 1.00 37.69 536 LEU B N 1
ATOM 19536 C CA . LEU B 2 536 ? 108.314 116.749 102.789 1.00 38.71 536 LEU B CA 1
ATOM 19537 C C . LEU B 2 536 ? 107.205 116.893 103.824 1.00 39.64 536 LEU B C 1
ATOM 19538 O O . LEU B 2 536 ? 106.049 116.569 103.534 1.00 44.93 536 LEU B O 1
ATOM 19554 N N . ASP B 2 537 ? 107.529 117.369 105.022 1.00 40.86 537 ASP B N 1
ATOM 19555 C CA . ASP B 2 537 ? 106.534 117.587 106.063 1.00 43.82 537 ASP B CA 1
ATOM 19556 C C . ASP B 2 537 ? 105.967 118.999 106.048 1.00 46.13 537 ASP B C 1
ATOM 19557 O O . ASP B 2 537 ? 105.159 119.336 106.920 1.00 50.16 537 ASP B O 1
ATOM 19566 N N . ALA B 2 538 ? 106.366 119.830 105.083 1.00 44.74 538 ALA B N 1
ATOM 19567 C CA . ALA B 2 538 ? 105.897 121.211 105.055 1.00 44.98 538 ALA B CA 1
ATOM 19568 C C . ALA B 2 538 ? 104.383 121.280 104.901 1.00 47.28 538 ALA B C 1
ATOM 19569 O O . ALA B 2 538 ? 103.735 122.166 105.469 1.00 51.25 538 ALA B O 1
ATOM 19576 N N . ARG B 2 539 ? 103.801 120.359 104.135 1.00 49.05 539 ARG B N 1
ATOM 19577 C CA . ARG B 2 539 ? 102.368 120.393 103.870 1.00 51.91 539 ARG B CA 1
ATOM 19578 C C . ARG B 2 539 ? 101.534 119.803 105.000 1.00 55.65 539 ARG B C 1
ATOM 19579 O O . ARG B 2 539 ? 100.307 119.935 104.969 1.00 60.91 539 ARG B O 1
ATOM 19600 N N . GLY B 2 540 ? 102.150 119.170 105.980 1.00 55.47 540 GLY B N 1
ATOM 19601 C CA . GLY B 2 540 ? 101.426 118.654 107.124 1.00 58.38 540 GLY B CA 1
ATOM 19602 C C . GLY B 2 540 ? 102.059 117.389 107.660 1.00 60.28 540 GLY B C 1
ATOM 19603 O O . GLY B 2 540 ? 102.792 116.677 106.977 1.00 57.62 540 GLY B O 1
ATOM 19607 N N . SER B 2 541 ? 101.760 117.105 108.925 1.00 65.10 541 SER B N 1
ATOM 19608 C CA . SER B 2 541 ? 102.221 115.897 109.590 1.00 67.00 541 SER B CA 1
ATOM 19609 C C . SER B 2 541 ? 101.135 115.448 110.559 1.00 69.37 541 SER B C 1
ATOM 19610 O O . SER B 2 541 ? 100.089 116.088 110.690 1.00 70.25 541 SER B O 1
ATOM 19618 N N . LYS B 2 542 ? 101.390 114.334 111.246 1.00 69.33 542 LYS B N 1
ATOM 19619 C CA . LYS B 2 542 ? 100.427 113.851 112.230 1.00 69.27 542 LYS B CA 1
ATOM 19620 C C . LYS B 2 542 ? 100.247 114.858 113.358 1.00 71.68 542 LYS B C 1
ATOM 19621 O O . LYS B 2 542 ? 99.128 115.075 113.836 1.00 74.09 542 LYS B O 1
ATOM 19640 N N . LEU B 2 543 ? 101.340 115.485 113.797 1.00 72.12 543 LEU B N 1
ATOM 19641 C CA . LEU B 2 543 ? 101.244 116.475 114.864 1.00 71.45 543 LEU B CA 1
ATOM 19642 C C . LEU B 2 543 ? 100.402 117.671 114.433 1.00 72.91 543 LEU B C 1
ATOM 19643 O O . LEU B 2 543 ? 99.581 118.171 115.210 1.00 73.04 543 LEU B O 1
ATOM 19659 N N . MET B 2 544 ? 100.592 118.146 113.201 1.00 73.11 544 MET B N 1
ATOM 19660 C CA . MET B 2 544 ? 99.842 119.277 112.654 1.00 72.08 544 MET B CA 1
ATOM 19661 C C . MET B 2 544 ? 99.348 118.906 111.261 1.00 72.33 544 MET B C 1
ATOM 19662 O O . MET B 2 544 ? 99.992 119.228 110.254 1.00 72.96 544 MET B O 1
ATOM 19676 N N . PRO B 2 545 ? 98.203 118.226 111.166 1.00 73.04 545 PRO B N 1
ATOM 19677 C CA . PRO B 2 545 ? 97.716 117.792 109.845 1.00 72.08 545 PRO B CA 1
ATOM 19678 C C . PRO B 2 545 ? 97.435 118.931 108.880 1.00 71.49 545 PRO B C 1
ATOM 19679 O O . PRO B 2 545 ? 97.456 118.706 107.664 1.00 71.14 545 PRO B O 1
ATOM 19690 N N . ASP B 2 546 ? 97.176 120.141 109.371 1.00 73.74 546 ASP B N 1
ATOM 19691 C CA . ASP B 2 546 ? 96.782 121.272 108.537 1.00 74.21 546 ASP B CA 1
ATOM 19692 C C . ASP B 2 546 ? 97.891 122.317 108.447 1.00 72.95 546 ASP B C 1
ATOM 19693 O O . ASP B 2 546 ? 97.633 123.521 108.451 1.00 74.44 546 ASP B O 1
ATOM 19702 N N . LYS B 2 547 ? 99.142 121.864 108.367 1.00 69.00 547 LYS B N 1
ATOM 19703 C CA . LYS B 2 547 ? 100.266 122.790 108.305 1.00 66.65 547 LYS B CA 1
ATOM 19704 C C . LYS B 2 547 ? 100.316 123.559 106.991 1.00 67.27 547 LYS B C 1
ATOM 19705 O O . LYS B 2 547 ? 100.884 124.655 106.952 1.00 67.50 547 LYS B O 1
ATOM 19724 N N . LYS B 2 548 ? 99.731 123.018 105.920 1.00 68.01 548 LYS B N 1
ATOM 19725 C CA . LYS B 2 548 ? 99.881 123.633 104.604 1.00 66.61 548 LYS B CA 1
ATOM 19726 C C . LYS B 2 548 ? 99.278 125.032 104.565 1.00 69.10 548 LYS B C 1
ATOM 19727 O O . LYS B 2 548 ? 99.859 125.947 103.970 1.00 68.62 548 LYS B O 1
ATOM 19746 N N . ASP B 2 549 ? 98.117 125.223 105.190 1.00 72.63 549 ASP B N 1
ATOM 19747 C CA . ASP B 2 549 ? 97.388 126.481 105.098 1.00 71.71 549 ASP B CA 1
ATOM 19748 C C . ASP B 2 549 ? 97.850 127.509 106.126 1.00 70.62 549 ASP B C 1
ATOM 19749 O O . ASP B 2 549 ? 97.110 128.456 106.416 1.00 73.68 549 ASP B O 1
ATOM 19758 N N . PHE B 2 550 ? 99.051 127.345 106.682 1.00 69.65 550 PHE B N 1
ATOM 19759 C CA . PHE B 2 550 ? 99.630 128.325 107.592 1.00 69.04 550 PHE B CA 1
ATOM 19760 C C . PHE B 2 550 ? 100.806 129.084 107.002 1.00 67.07 550 PHE B C 1
ATOM 19761 O O . PHE B 2 550 ? 101.036 130.231 107.387 1.00 67.91 550 PHE B O 1
ATOM 19778 N N . GLY B 2 551 ? 101.549 128.481 106.086 1.00 61.96 551 GLY B N 1
ATOM 19779 C CA . GLY B 2 551 ? 102.643 129.143 105.407 1.00 56.75 551 GLY B CA 1
ATOM 19780 C C . GLY B 2 551 ? 103.989 128.527 105.751 1.00 53.94 551 GLY B C 1
ATOM 19781 O O . GLY B 2 551 ? 104.123 127.682 106.637 1.00 56.07 551 GLY B O 1
ATOM 19785 N N . TYR B 2 552 ? 105.003 128.983 105.012 1.00 50.13 552 TYR B N 1
ATOM 19786 C CA . TYR B 2 552 ? 106.361 128.498 105.236 1.00 47.14 552 TYR B CA 1
ATOM 19787 C C . TYR B 2 552 ? 106.829 128.818 106.649 1.00 48.39 552 TYR B C 1
ATOM 19788 O O . TYR B 2 552 ? 107.420 127.969 107.325 1.00 46.00 552 TYR B O 1
ATOM 19806 N N . SER B 2 553 ? 106.574 130.040 107.109 1.00 51.74 553 SER B N 1
ATOM 19807 C CA . SER B 2 553 ? 106.837 130.446 108.482 1.00 51.74 553 SER B CA 1
ATOM 19808 C C . SER B 2 553 ? 105.575 131.088 109.033 1.00 57.80 553 SER B C 1
ATOM 19809 O O . SER B 2 553 ? 105.007 131.983 108.401 1.00 61.90 553 SER B O 1
ATOM 19817 N N . PHE B 2 554 ? 105.134 130.629 110.199 1.00 60.37 554 PHE B N 1
ATOM 19818 C CA . PHE B 2 554 ? 103.925 131.152 110.809 1.00 65.83 554 PHE B CA 1
ATOM 19819 C C . PHE B 2 554 ? 104.148 131.413 112.290 1.00 68.77 554 PHE B C 1
ATOM 19820 O O . PHE B 2 554 ? 104.947 130.725 112.934 1.00 67.66 554 PHE B O 1
ATOM 19837 N N . PRO B 2 555 ? 103.456 132.402 112.857 1.00 74.94 555 PRO B N 1
ATOM 19838 C CA . PRO B 2 555 ? 103.601 132.667 114.294 1.00 78.15 555 PRO B CA 1
ATOM 19839 C C . PRO B 2 555 ? 102.966 131.555 115.114 1.00 81.08 555 PRO B C 1
ATOM 19840 O O . PRO B 2 555 ? 101.822 131.163 114.876 1.00 82.09 555 PRO B O 1
ATOM 19851 N N . CYS B 2 556 ? 103.721 131.050 116.088 1.00 85.32 556 CYS B N 1
ATOM 19852 C CA . CYS B 2 556 ? 103.291 129.933 116.917 1.00 90.09 556 CYS B CA 1
ATOM 19853 C C . CYS B 2 556 ? 103.113 130.333 118.377 1.00 94.49 556 CYS B C 1
ATOM 19854 O O . CYS B 2 556 ? 103.090 129.466 119.257 1.00 92.24 556 CYS B O 1
ATOM 19862 N N . ASP B 2 557 ? 102.983 131.630 118.652 1.00 97.22 557 ASP B N 1
ATOM 19863 C CA . ASP B 2 557 ? 102.843 132.136 120.010 1.00 97.39 557 ASP B CA 1
ATOM 19864 C C . ASP B 2 557 ? 101.406 132.503 120.359 1.00 101.75 557 ASP B C 1
ATOM 19865 O O . ASP B 2 557 ? 101.166 133.062 121.433 1.00 100.42 557 ASP B O 1
ATOM 19874 N N . GLY B 2 558 ? 100.450 132.208 119.483 1.00 104.36 558 GLY B N 1
ATOM 19875 C CA . GLY B 2 558 ? 99.065 132.512 119.745 1.00 108.28 558 GLY B CA 1
ATOM 19876 C C . GLY B 2 558 ? 98.467 131.562 120.764 1.00 110.61 558 GLY B C 1
ATOM 19877 O O . GLY B 2 558 ? 98.922 130.424 120.917 1.00 108.88 558 GLY B O 1
ATOM 19881 N N . PRO B 2 559 ? 97.439 132.007 121.489 1.00 112.81 559 PRO B N 1
ATOM 19882 C CA . PRO B 2 559 ? 96.803 131.119 122.469 1.00 114.21 559 PRO B CA 1
ATOM 19883 C C . PRO B 2 559 ? 96.290 129.846 121.813 1.00 114.31 559 PRO B C 1
ATOM 19884 O O . PRO B 2 559 ? 95.703 129.875 120.730 1.00 111.58 559 PRO B O 1
ATOM 19895 N N . GLY B 2 560 ? 96.516 128.720 122.487 1.00 112.33 560 GLY B N 1
ATOM 19896 C CA . GLY B 2 560 ? 96.081 127.435 121.989 1.00 110.26 560 GLY B CA 1
ATOM 19897 C C . GLY B 2 560 ? 96.958 126.834 120.913 1.00 108.39 560 GLY B C 1
ATOM 19898 O O . GLY B 2 560 ? 96.637 125.748 120.414 1.00 106.44 560 GLY B O 1
ATOM 19902 N N . ARG B 2 561 ? 98.052 127.498 120.539 1.00 105.81 561 ARG B N 1
ATOM 19903 C CA . ARG B 2 561 ? 98.951 127.021 119.495 1.00 101.30 561 ARG B CA 1
ATOM 19904 C C . ARG B 2 561 ? 100.285 126.549 120.067 1.00 98.03 561 ARG B C 1
ATOM 19905 O O . ARG B 2 561 ? 101.331 126.713 119.435 1.00 93.85 561 ARG B O 1
ATOM 19926 N N . GLY B 2 562 ? 100.260 125.959 121.263 1.00 97.23 562 GLY B N 1
ATOM 19927 C CA . GLY B 2 562 ? 101.496 125.491 121.868 1.00 93.29 562 GLY B CA 1
ATOM 19928 C C . GLY B 2 562 ? 102.145 124.368 121.082 1.00 90.19 562 GLY B C 1
ATOM 19929 O O . GLY B 2 562 ? 103.372 124.279 121.005 1.00 86.75 562 GLY B O 1
ATOM 19933 N N . GLY B 2 563 ? 101.333 123.497 120.488 1.00 90.21 563 GLY B N 1
ATOM 19934 C CA . GLY B 2 563 ? 101.840 122.364 119.744 1.00 87.08 563 GLY B CA 1
ATOM 19935 C C . GLY B 2 563 ? 102.214 122.642 118.308 1.00 83.54 563 GLY B C 1
ATOM 19936 O O . GLY B 2 563 ? 102.600 121.714 117.593 1.00 78.54 563 GLY B O 1
ATOM 19940 N N . THR B 2 564 ? 102.111 123.891 117.859 1.00 83.88 564 THR B N 1
ATOM 19941 C CA . THR B 2 564 ? 102.435 124.263 116.489 1.00 81.06 564 THR B CA 1
ATOM 19942 C C . THR B 2 564 ? 103.831 124.858 116.358 1.00 78.18 564 THR B C 1
ATOM 19943 O O . THR B 2 564 ? 104.186 125.348 115.281 1.00 76.20 564 THR B O 1
ATOM 19954 N N . CYS B 2 565 ? 104.627 124.829 117.421 1.00 77.30 565 CYS B N 1
ATOM 19955 C CA . CYS B 2 565 ? 105.946 125.440 117.414 1.00 74.43 565 CYS B CA 1
ATOM 19956 C C . CYS B 2 565 ? 107.004 124.440 116.966 1.00 66.62 565 CYS B C 1
ATOM 19957 O O . CYS B 2 565 ? 106.908 123.240 117.235 1.00 65.41 565 CYS B O 1
ATOM 19964 N N . ASP B 2 566 ? 108.021 124.952 116.276 1.00 60.93 566 ASP B N 1
ATOM 19965 C CA . ASP B 2 566 ? 109.217 124.231 115.854 1.00 56.30 566 ASP B CA 1
ATOM 19966 C C . ASP B 2 566 ? 108.953 123.303 114.673 1.00 53.96 566 ASP B C 1
ATOM 19967 O O . ASP B 2 566 ? 109.884 122.612 114.242 1.00 52.06 566 ASP B O 1
ATOM 19976 N N . ILE B 2 567 ? 107.736 123.259 114.134 1.00 54.89 567 ILE B N 1
ATOM 19977 C CA . ILE B 2 567 ? 107.394 122.317 113.073 1.00 55.66 567 ILE B CA 1
ATOM 19978 C C . ILE B 2 567 ? 107.238 122.978 111.714 1.00 54.10 567 ILE B C 1
ATOM 19979 O O . ILE B 2 567 ? 107.062 122.262 110.715 1.00 55.48 567 ILE B O 1
ATOM 19995 N N . SER B 2 568 ? 107.293 124.304 111.632 1.00 49.96 568 SER B N 1
ATOM 19996 C CA . SER B 2 568 ? 107.200 124.962 110.338 1.00 45.75 568 SER B CA 1
ATOM 19997 C C . SER B 2 568 ? 108.405 124.600 109.478 1.00 43.51 568 SER B C 1
ATOM 19998 O O . SER B 2 568 ? 109.485 124.281 109.983 1.00 44.98 568 SER B O 1
ATOM 20006 N N . ALA B 2 569 ? 108.210 124.642 108.159 1.00 41.50 569 ALA B N 1
ATOM 20007 C CA . ALA B 2 569 ? 109.314 124.363 107.249 1.00 38.10 569 ALA B CA 1
ATOM 20008 C C . ALA B 2 569 ? 110.454 125.352 107.441 1.00 35.98 569 ALA B C 1
ATOM 20009 O O . ALA B 2 569 ? 111.613 125.026 107.163 1.00 37.74 569 ALA B O 1
ATOM 20016 N N . TRP B 2 570 ? 110.148 126.562 107.913 1.00 35.96 570 TRP B N 1
ATOM 20017 C CA . TRP B 2 570 ? 111.200 127.528 108.206 1.00 34.14 570 TRP B CA 1
ATOM 20018 C C . TRP B 2 570 ? 112.091 127.039 109.342 1.00 33.61 570 TRP B C 1
ATOM 20019 O O . TRP B 2 570 ? 113.308 127.250 109.322 1.00 35.00 570 TRP B O 1
ATOM 20040 N N . ASP B 2 571 ? 111.500 126.387 110.345 1.00 35.09 571 ASP B N 1
ATOM 20041 C CA . ASP B 2 571 ? 112.294 125.862 111.451 1.00 35.47 571 ASP B CA 1
ATOM 20042 C C . ASP B 2 571 ? 113.272 124.795 110.980 1.00 33.16 571 ASP B C 1
ATOM 20043 O O . ASP B 2 571 ? 114.370 124.673 111.535 1.00 34.71 571 ASP B O 1
ATOM 20052 N N . ALA B 2 572 ? 112.895 124.010 109.969 1.00 32.37 572 ALA B N 1
ATOM 20053 C CA . ALA B 2 572 ? 113.827 123.038 109.408 1.00 31.03 572 ALA B CA 1
ATOM 20054 C C . ALA B 2 572 ? 115.030 123.732 108.784 1.00 29.68 572 ALA B C 1
ATOM 20055 O O . ALA B 2 572 ? 116.169 123.280 108.945 1.00 31.48 572 ALA B O 1
ATOM 20062 N N . PHE B 2 573 ? 114.798 124.833 108.067 1.00 29.68 573 PHE B N 1
ATOM 20063 C CA . PHE B 2 573 ? 115.911 125.616 107.546 1.00 27.71 573 PHE B CA 1
ATOM 20064 C C . PHE B 2 573 ? 116.781 126.146 108.677 1.00 28.31 573 PHE B C 1
ATOM 20065 O O . PHE B 2 573 ? 118.013 126.116 108.593 1.00 29.81 573 PHE B O 1
ATOM 20082 N N . TYR B 2 574 ? 116.151 126.640 109.743 1.00 28.53 574 TYR B N 1
ATOM 20083 C CA . TYR B 2 574 ? 116.900 127.176 110.874 1.00 28.17 574 TYR B CA 1
ATOM 20084 C C . TYR B 2 574 ? 117.817 126.117 111.474 1.00 27.77 574 TYR B C 1
ATOM 20085 O O . TYR B 2 574 ? 118.996 126.375 111.734 1.00 30.38 574 TYR B O 1
ATOM 20103 N N . LEU B 2 575 ? 117.293 124.909 111.688 1.00 27.65 575 LEU B N 1
ATOM 20104 C CA . LEU B 2 575 ? 118.118 123.834 112.227 1.00 25.87 575 LEU B CA 1
ATOM 20105 C C . LEU B 2 575 ? 119.197 123.412 111.238 1.00 25.88 575 LEU B C 1
ATOM 20106 O O . LEU B 2 575 ? 120.341 123.159 111.630 1.00 29.41 575 LEU B O 1
ATOM 20122 N N . ALA B 2 576 ? 118.853 123.333 109.951 1.00 27.14 576 ALA B N 1
ATOM 20123 C CA . ALA B 2 576 ? 119.816 122.871 108.957 1.00 25.24 576 ALA B CA 1
ATOM 20124 C C . ALA B 2 576 ? 121.014 123.804 108.851 1.00 26.32 576 ALA B C 1
ATOM 20125 O O . ALA B 2 576 ? 122.115 123.360 108.507 1.00 28.79 576 ALA B O 1
ATOM 20132 N N . MET B 2 577 ? 120.828 125.093 109.142 1.00 26.36 577 MET B N 1
ATOM 20133 C CA . MET B 2 577 ? 121.932 126.039 109.023 1.00 25.20 577 MET B CA 1
ATOM 20134 C C . MET B 2 577 ? 123.080 125.665 109.951 1.00 25.40 577 MET B C 1
ATOM 20135 O O . MET B 2 577 ? 124.252 125.760 109.568 1.00 28.10 577 MET B O 1
ATOM 20149 N N . PHE B 2 578 ? 122.767 125.238 111.175 1.00 25.74 578 PHE B N 1
ATOM 20150 C CA . PHE B 2 578 ? 123.821 124.831 112.098 1.00 23.01 578 PHE B CA 1
ATOM 20151 C C . PHE B 2 578 ? 124.615 123.659 111.537 1.00 23.12 578 PHE B C 1
ATOM 20152 O O . PHE B 2 578 ? 125.848 123.641 111.616 1.00 27.43 578 PHE B O 1
ATOM 20169 N N . TRP B 2 579 ? 123.927 122.673 110.961 1.00 24.34 579 TRP B N 1
ATOM 20170 C CA . TRP B 2 579 ? 124.627 121.519 110.412 1.00 23.51 579 TRP B CA 1
ATOM 20171 C C . TRP B 2 579 ? 125.396 121.872 109.148 1.00 23.59 579 TRP B C 1
ATOM 20172 O O . TRP B 2 579 ? 126.459 121.297 108.894 1.00 27.48 579 TRP B O 1
ATOM 20193 N N . MET B 2 580 ? 124.882 122.802 108.343 1.00 24.45 580 MET B N 1
ATOM 20194 C CA . MET B 2 580 ? 125.637 123.253 107.180 1.00 22.73 580 MET B CA 1
ATOM 20195 C C . MET B 2 580 ? 126.936 123.920 107.610 1.00 23.83 580 MET B C 1
ATOM 20196 O O . MET B 2 580 ? 128.005 123.644 107.055 1.00 27.02 580 MET B O 1
ATOM 20210 N N . LEU B 2 581 ? 126.866 124.797 108.614 1.00 24.39 581 LEU B N 1
ATOM 20211 C CA . LEU B 2 581 ? 128.078 125.434 109.116 1.00 23.99 581 LEU B CA 1
ATOM 20212 C C . LEU B 2 581 ? 129.031 124.406 109.708 1.00 22.94 581 LEU B C 1
ATOM 20213 O O . LEU B 2 581 ? 130.244 124.465 109.475 1.00 27.31 581 LEU B O 1
ATOM 20229 N N . ASN B 2 582 ? 128.500 123.455 110.477 1.00 23.18 582 ASN B N 1
ATOM 20230 C CA . ASN B 2 582 ? 129.341 122.420 111.067 1.00 23.47 582 ASN B CA 1
ATOM 20231 C C . ASN B 2 582 ? 130.019 121.586 109.989 1.00 22.73 582 ASN B C 1
ATOM 20232 O O . ASN B 2 582 ? 131.218 121.299 110.071 1.00 27.07 582 ASN B O 1
ATOM 20243 N N . THR B 2 583 ? 129.262 121.185 108.965 1.00 24.25 583 THR B N 1
ATOM 20244 C CA . THR B 2 583 ? 129.842 120.403 107.879 1.00 21.75 583 THR B CA 1
ATOM 20245 C C . THR B 2 583 ? 130.931 121.189 107.162 1.00 23.27 583 THR B C 1
ATOM 20246 O O . THR B 2 583 ? 131.993 120.644 106.841 1.00 25.84 583 THR B O 1
ATOM 20257 N N . LEU B 2 584 ? 130.684 122.473 106.897 1.00 23.98 584 LEU B N 1
ATOM 20258 C CA . LEU B 2 584 ? 131.695 123.300 106.249 1.00 24.07 584 LEU B CA 1
ATOM 20259 C C . LEU B 2 584 ? 132.921 123.465 107.135 1.00 24.00 584 LEU B C 1
ATOM 20260 O O . LEU B 2 584 ? 134.052 123.516 106.639 1.00 27.91 584 LEU B O 1
ATOM 20276 N N . GLY B 2 585 ? 132.719 123.554 108.449 1.00 24.31 585 GLY B N 1
ATOM 20277 C CA . GLY B 2 585 ? 133.855 123.646 109.350 1.00 25.27 585 GLY B CA 1
ATOM 20278 C C . GLY B 2 585 ? 134.743 122.420 109.282 1.00 24.71 585 GLY B C 1
ATOM 20279 O O . GLY B 2 585 ? 135.970 122.530 109.257 1.00 28.32 585 GLY B O 1
ATOM 20283 N N . TRP B 2 586 ? 134.136 121.233 109.243 1.00 23.95 586 TRP B N 1
ATOM 20284 C CA . TRP B 2 586 ? 134.921 120.007 109.164 1.00 22.20 586 TRP B CA 1
ATOM 20285 C C . TRP B 2 586 ? 135.730 119.944 107.874 1.00 23.56 586 TRP B C 1
ATOM 20286 O O . TRP B 2 586 ? 136.912 119.583 107.892 1.00 27.47 586 TRP B O 1
ATOM 20307 N N . LEU B 2 587 ? 135.114 120.285 106.740 1.00 24.32 587 LEU B N 1
ATOM 20308 C CA . LEU B 2 587 ? 135.808 120.131 105.465 1.00 23.88 587 LEU B CA 1
ATOM 20309 C C . LEU B 2 587 ? 136.862 121.216 105.274 1.00 23.35 587 LEU B C 1
ATOM 20310 O O . LEU B 2 587 ? 137.931 120.954 104.711 1.00 26.43 587 LEU B O 1
ATOM 20326 N N . THR B 2 588 ? 136.584 122.440 105.728 1.00 24.09 588 THR B N 1
ATOM 20327 C CA . THR B 2 588 ? 137.587 123.496 105.628 1.00 23.89 588 THR B CA 1
ATOM 20328 C C . THR B 2 588 ? 138.763 123.232 106.561 1.00 23.60 588 THR B C 1
ATOM 20329 O O . THR B 2 588 ? 139.919 123.453 106.184 1.00 26.34 588 THR B O 1
ATOM 20340 N N . PHE B 2 589 ? 138.494 122.763 107.782 1.00 24.36 589 PHE B N 1
ATOM 20341 C CA . PHE B 2 589 ? 139.580 122.322 108.653 1.00 23.02 589 PHE B CA 1
ATOM 20342 C C . PHE B 2 589 ? 140.425 121.272 107.948 1.00 23.10 589 PHE B C 1
ATOM 20343 O O . PHE B 2 589 ? 141.658 121.344 107.937 1.00 25.24 589 PHE B O 1
ATOM 20360 N N . TYR B 2 590 ? 139.761 120.284 107.347 1.00 23.25 590 TYR B N 1
ATOM 20361 C CA . TYR B 2 590 ? 140.460 119.216 106.645 1.00 21.73 590 TYR B CA 1
ATOM 20362 C C . TYR B 2 590 ? 141.327 119.774 105.524 1.00 22.09 590 TYR B C 1
ATOM 20363 O O . TYR B 2 590 ? 142.513 119.448 105.418 1.00 26.57 590 TYR B O 1
ATOM 20381 N N . TRP B 2 591 ? 140.750 120.634 104.683 1.00 22.65 591 TRP B N 1
ATOM 20382 C CA . TRP B 2 591 ? 141.507 121.183 103.564 1.00 21.24 591 TRP B CA 1
ATOM 20383 C C . TRP B 2 591 ? 142.711 121.974 104.052 1.00 20.50 591 TRP B C 1
ATOM 20384 O O . TRP B 2 591 ? 143.816 121.830 103.519 1.00 24.09 591 TRP B O 1
ATOM 20405 N N . HIS B 2 592 ? 142.517 122.816 105.068 1.00 22.92 592 HIS B N 1
ATOM 20406 C CA . HIS B 2 592 ? 143.588 123.701 105.509 1.00 23.23 592 HIS B CA 1
ATOM 20407 C C . HIS B 2 592 ? 144.714 122.922 106.179 1.00 23.30 592 HIS B C 1
ATOM 20408 O O . HIS B 2 592 ? 145.889 123.105 105.843 1.00 27.71 592 HIS B O 1
ATOM 20422 N N . TRP B 2 593 ? 144.379 122.040 107.124 1.00 24.58 593 TRP B N 1
ATOM 20423 C CA . TRP B 2 593 ? 145.425 121.331 107.854 1.00 24.17 593 TRP B CA 1
ATOM 20424 C C . TRP B 2 593 ? 146.244 120.452 106.920 1.00 23.89 593 TRP B C 1
ATOM 20425 O O . TRP B 2 593 ? 147.472 120.384 107.039 1.00 28.95 593 TRP B O 1
ATOM 20446 N N . LYS B 2 594 ? 145.584 119.768 105.985 1.00 22.36 594 LYS B N 1
ATOM 20447 C CA . LYS B 2 594 ? 146.317 118.925 105.050 1.00 25.35 594 LYS B CA 1
ATOM 20448 C C . LYS B 2 594 ? 147.265 119.755 104.194 1.00 25.79 594 LYS B C 1
ATOM 20449 O O . LYS B 2 594 ? 148.413 119.360 103.966 1.00 32.06 594 LYS B O 1
ATOM 20468 N N . HIS B 2 595 ? 146.806 120.914 103.717 1.00 25.38 595 HIS B N 1
ATOM 20469 C CA . HIS B 2 595 ? 147.655 121.743 102.868 1.00 25.94 595 HIS B CA 1
ATOM 20470 C C . HIS B 2 595 ? 148.790 122.387 103.652 1.00 27.52 595 HIS B C 1
ATOM 20471 O O . HIS B 2 595 ? 149.878 122.588 103.102 1.00 32.40 595 HIS B O 1
ATOM 20485 N N . LEU B 2 596 ? 148.566 122.719 104.924 1.00 28.87 596 LEU B N 1
ATOM 20486 C CA . LEU B 2 596 ? 149.656 123.247 105.737 1.00 29.23 596 LEU B CA 1
ATOM 20487 C C . LEU B 2 596 ? 150.839 122.289 105.742 1.00 30.87 596 LEU B C 1
ATOM 20488 O O . LEU B 2 596 ? 151.994 122.714 105.630 1.00 38.31 596 LEU B O 1
ATOM 20504 N N . GLY B 2 597 ? 150.570 120.990 105.873 1.00 31.38 597 GLY B N 1
ATOM 20505 C CA . GLY B 2 597 ? 151.642 120.013 105.784 1.00 34.51 597 GLY B CA 1
ATOM 20506 C C . GLY B 2 597 ? 152.248 119.939 104.396 1.00 34.78 597 GLY B C 1
ATOM 20507 O O . GLY B 2 597 ? 153.470 119.867 104.246 1.00 40.02 597 GLY B O 1
ATOM 20511 N N . VAL B 2 598 ? 151.404 119.954 103.363 1.00 32.31 598 VAL B N 1
ATOM 20512 C CA . VAL B 2 598 ? 151.903 119.873 101.993 1.00 33.39 598 VAL B CA 1
ATOM 20513 C C . VAL B 2 598 ? 152.773 121.081 101.670 1.00 34.41 598 VAL B C 1
ATOM 20514 O O . VAL B 2 598 ? 153.851 120.949 101.080 1.00 39.12 598 VAL B O 1
ATOM 20527 N N . TRP B 2 599 ? 152.317 122.277 102.046 1.00 34.79 599 TRP B N 1
ATOM 20528 C CA . TRP B 2 599 ? 153.073 123.487 101.740 1.00 34.88 599 TRP B CA 1
ATOM 20529 C C . TRP B 2 599 ? 154.409 123.510 102.470 1.00 37.82 599 TRP B C 1
ATOM 20530 O O . TRP B 2 599 ? 155.427 123.914 101.897 1.00 44.81 599 TRP B O 1
ATOM 20551 N N . SER B 2 600 ? 154.427 123.092 103.732 1.00 37.13 600 SER B N 1
ATOM 20552 C CA . SER B 2 600 ? 155.646 123.080 104.528 1.00 39.10 600 SER B CA 1
ATOM 20553 C C . SER B 2 600 ? 156.474 121.818 104.327 1.00 40.69 600 SER B C 1
ATOM 20554 O O . SER B 2 600 ? 157.562 121.713 104.901 1.00 43.74 600 SER B O 1
ATOM 20562 N N . GLY B 2 601 ? 155.988 120.860 103.538 1.00 42.70 601 GLY B N 1
ATOM 20563 C CA . GLY B 2 601 ? 156.694 119.618 103.315 1.00 42.24 601 GLY B CA 1
ATOM 20564 C C . GLY B 2 601 ? 156.521 118.583 104.402 1.00 44.08 601 GLY B C 1
ATOM 20565 O O . GLY B 2 601 ? 156.959 117.440 104.220 1.00 47.79 601 GLY B O 1
ATOM 20569 N N . ASN B 2 602 ? 155.900 118.937 105.524 1.00 41.54 602 ASN B N 1
ATOM 20570 C CA . ASN B 2 602 ? 155.730 118.018 106.646 1.00 41.55 602 ASN B CA 1
ATOM 20571 C C . ASN B 2 602 ? 154.336 117.392 106.597 1.00 40.68 602 ASN B C 1
ATOM 20572 O O . ASN B 2 602 ? 153.485 117.611 107.458 1.00 42.59 602 ASN B O 1
ATOM 20583 N N . VAL B 2 603 ? 154.113 116.593 105.550 1.00 39.39 603 VAL B N 1
ATOM 20584 C CA . VAL B 2 603 ? 152.850 115.873 105.438 1.00 38.96 603 VAL B CA 1
ATOM 20585 C C . VAL B 2 603 ? 152.709 114.828 106.535 1.00 38.52 603 VAL B C 1
ATOM 20586 O O . VAL B 2 603 ? 151.594 114.380 106.819 1.00 37.52 603 VAL B O 1
ATOM 20599 N N . ALA B 2 604 ? 153.817 114.428 107.163 1.00 38.31 604 ALA B N 1
ATOM 20600 C CA . ALA B 2 604 ? 153.749 113.411 108.206 1.00 37.44 604 ALA B CA 1
ATOM 20601 C C . ALA B 2 604 ? 152.894 113.863 109.382 1.00 38.59 604 ALA B C 1
ATOM 20602 O O . ALA B 2 604 ? 152.269 113.030 110.046 1.00 41.29 604 ALA B O 1
ATOM 20609 N N . GLN B 2 605 ? 152.854 115.167 109.662 1.00 36.93 605 GLN B N 1
ATOM 20610 C CA . GLN B 2 605 ? 152.084 115.645 110.806 1.00 36.19 605 GLN B CA 1
ATOM 20611 C C . GLN B 2 605 ? 150.609 115.298 110.654 1.00 34.43 605 GLN B C 1
ATOM 20612 O O . GLN B 2 605 ? 150.002 114.708 111.555 1.00 36.10 605 GLN B O 1
ATOM 20626 N N . PHE B 2 606 ? 150.012 115.658 109.517 1.00 33.31 606 PHE B N 1
ATOM 20627 C CA . PHE B 2 606 ? 148.609 115.326 109.296 1.00 30.78 606 PHE B CA 1
ATOM 20628 C C . PHE B 2 606 ? 148.406 113.819 109.222 1.00 29.87 606 PHE B C 1
ATOM 20629 O O . PHE B 2 606 ? 147.444 113.286 109.786 1.00 33.56 606 PHE B O 1
ATOM 20646 N N . ASN B 2 607 ? 149.303 113.114 108.530 1.00 32.30 607 ASN B N 1
ATOM 20647 C CA . ASN B 2 607 ? 149.120 111.680 108.335 1.00 33.05 607 ASN B CA 1
ATOM 20648 C C . ASN B 2 607 ? 149.096 110.941 109.665 1.00 34.95 607 ASN B C 1
ATOM 20649 O O . ASN B 2 607 ? 148.314 110.001 109.847 1.00 39.51 607 ASN B O 1
ATOM 20660 N N . GLU B 2 608 ? 149.941 111.351 110.607 1.00 37.93 608 GLU B N 1
ATOM 20661 C CA . GLU B 2 608 ? 150.084 110.633 111.865 1.00 37.79 608 GLU B CA 1
ATOM 20662 C C . GLU B 2 608 ? 149.137 111.127 112.950 1.00 35.33 608 GLU B C 1
ATOM 20663 O O . GLU B 2 608 ? 148.754 110.342 113.824 1.00 40.85 608 GLU B O 1
ATOM 20675 N N . ASN B 2 609 ? 148.744 112.400 112.917 1.00 31.61 609 ASN B N 1
ATOM 20676 C CA . ASN B 2 609 ? 147.977 112.995 114.001 1.00 30.28 609 ASN B CA 1
ATOM 20677 C C . ASN B 2 609 ? 146.516 113.250 113.664 1.00 30.01 609 ASN B C 1
ATOM 20678 O O . ASN B 2 609 ? 145.753 113.617 114.562 1.00 31.58 609 ASN B O 1
ATOM 20689 N N . SER B 2 610 ? 146.099 113.068 112.415 1.00 30.17 610 SER B N 1
ATOM 20690 C CA . SER B 2 610 ? 144.716 113.340 112.043 1.00 26.19 610 SER B CA 1
ATOM 20691 C C . SER B 2 610 ? 143.781 112.178 112.347 1.00 27.67 610 SER B C 1
ATOM 20692 O O . SER B 2 610 ? 142.571 112.310 112.136 1.00 30.46 610 SER B O 1
ATOM 20700 N N . THR B 2 611 ? 144.299 111.057 112.840 1.00 29.73 611 THR B N 1
ATOM 20701 C CA . THR B 2 611 ? 143.484 109.880 113.105 1.00 26.95 611 THR B CA 1
ATOM 20702 C C . THR B 2 611 ? 142.843 109.899 114.487 1.00 27.00 611 THR B C 1
ATOM 20703 O O . THR B 2 611 ? 142.054 109.002 114.796 1.00 29.77 611 THR B O 1
ATOM 20714 N N . TYR B 2 612 ? 143.159 110.886 115.321 1.00 28.20 612 TYR B N 1
ATOM 20715 C CA . TYR B 2 612 ? 142.502 111.057 116.608 1.00 27.63 612 TYR B CA 1
ATOM 20716 C C . TYR B 2 612 ? 142.233 112.539 116.824 1.00 27.74 612 TYR B C 1
ATOM 20717 O O . TYR B 2 612 ? 142.974 113.397 116.342 1.00 29.90 612 TYR B O 1
ATOM 20735 N N . LEU B 2 613 ? 141.158 112.830 117.559 1.00 29.05 613 LEU B N 1
ATOM 20736 C CA . LEU B 2 613 ? 140.652 114.197 117.616 1.00 28.25 613 LEU B CA 1
ATOM 20737 C C . LEU B 2 613 ? 141.580 115.127 118.386 1.00 28.76 613 LEU B C 1
ATOM 20738 O O . LEU B 2 613 ? 141.618 116.328 118.099 1.00 30.57 613 LEU B O 1
ATOM 20754 N N . MET B 2 614 ? 142.330 114.609 119.360 1.00 29.93 614 MET B N 1
ATOM 20755 C CA . MET B 2 614 ? 143.294 115.459 120.049 1.00 30.42 614 MET B CA 1
ATOM 20756 C C . MET B 2 614 ? 144.342 115.996 119.085 1.00 31.15 614 MET B C 1
ATOM 20757 O O . MET B 2 614 ? 144.882 117.086 119.300 1.00 34.96 614 MET B O 1
ATOM 20771 N N . GLY B 2 615 ? 144.645 115.251 118.021 1.00 31.15 615 GLY B N 1
ATOM 20772 C CA . GLY B 2 615 ? 145.578 115.752 117.027 1.00 29.74 615 GLY B CA 1
ATOM 20773 C C . GLY B 2 615 ? 145.068 117.000 116.333 1.00 27.99 615 GLY B C 1
ATOM 20774 O O . GLY B 2 615 ? 145.812 117.965 116.146 1.00 31.97 615 GLY B O 1
ATOM 20778 N N . TRP B 2 616 ? 143.794 116.998 115.938 1.00 28.25 616 TRP B N 1
ATOM 20779 C CA . TRP B 2 616 ? 143.197 118.207 115.382 1.00 26.00 616 TRP B CA 1
ATOM 20780 C C . TRP B 2 616 ? 143.213 119.338 116.400 1.00 27.05 616 TRP B C 1
ATOM 20781 O O . TRP B 2 616 ? 143.563 120.477 116.073 1.00 30.84 616 TRP B O 1
ATOM 20802 N N . PHE B 2 617 ? 142.842 119.037 117.645 1.00 28.52 617 PHE B N 1
ATOM 20803 C CA . PHE B 2 617 ? 142.767 120.074 118.668 1.00 28.33 617 PHE B CA 1
ATOM 20804 C C . PHE B 2 617 ? 144.135 120.692 118.924 1.00 28.30 617 PHE B C 1
ATOM 20805 O O . PHE B 2 617 ? 144.260 121.916 119.038 1.00 32.12 617 PHE B O 1
ATOM 20822 N N . ARG B 2 618 ? 145.174 119.863 119.005 1.00 30.36 618 ARG B N 1
ATOM 20823 C CA . ARG B 2 618 ? 146.508 120.337 119.359 1.00 31.14 618 ARG B CA 1
ATOM 20824 C C . ARG B 2 618 ? 147.279 120.827 118.136 1.00 30.04 618 ARG B C 1
ATOM 20825 O O . ARG B 2 618 ? 147.729 121.976 118.098 1.00 33.19 618 ARG B O 1
ATOM 20846 N N . ASP B 2 619 ? 147.444 119.962 117.135 1.00 31.01 619 ASP B N 1
ATOM 20847 C CA . ASP B 2 619 ? 148.347 120.275 116.033 1.00 31.08 619 ASP B CA 1
ATOM 20848 C C . ASP B 2 619 ? 147.757 121.298 115.072 1.00 29.43 619 ASP B C 1
ATOM 20849 O O . ASP B 2 619 ? 148.507 122.060 114.454 1.00 34.00 619 ASP B O 1
ATOM 20858 N N . TYR B 2 620 ? 146.434 121.324 114.908 1.00 28.46 620 TYR B N 1
ATOM 20859 C CA . TYR B 2 620 ? 145.806 122.264 113.985 1.00 27.86 620 TYR B CA 1
ATOM 20860 C C . TYR B 2 620 ? 145.330 123.533 114.685 1.00 28.57 620 TYR B C 1
ATOM 20861 O O . TYR B 2 620 ? 145.794 124.630 114.364 1.00 31.63 620 TYR B O 1
ATOM 20879 N N . LEU B 2 621 ? 144.421 123.406 115.652 1.00 28.09 621 LEU B N 1
ATOM 20880 C CA . LEU B 2 621 ? 143.818 124.591 116.255 1.00 27.37 621 LEU B CA 1
ATOM 20881 C C . LEU B 2 621 ? 144.802 125.308 117.170 1.00 28.28 621 LEU B C 1
ATOM 20882 O O . LEU B 2 621 ? 145.088 126.496 116.988 1.00 32.37 621 LEU B O 1
ATOM 20898 N N . TRP B 2 622 ? 145.325 124.601 118.172 1.00 28.96 622 TRP B N 1
ATOM 20899 C CA . TRP B 2 622 ? 146.189 125.244 119.155 1.00 28.54 622 TRP B CA 1
ATOM 20900 C C . TRP B 2 622 ? 147.489 125.726 118.523 1.00 26.23 622 TRP B C 1
ATOM 20901 O O . TRP B 2 622 ? 147.923 126.859 118.760 1.00 30.91 622 TRP B O 1
ATOM 20922 N N . ALA B 2 623 ? 148.128 124.877 117.717 1.00 30.27 623 ALA B N 1
ATOM 20923 C CA . ALA B 2 623 ? 149.454 125.206 117.204 1.00 29.46 623 ALA B CA 1
ATOM 20924 C C . ALA B 2 623 ? 149.413 126.397 116.253 1.00 30.89 623 ALA B C 1
ATOM 20925 O O . ALA B 2 623 ? 150.288 127.268 116.306 1.00 35.14 623 ALA B O 1
ATOM 20932 N N . ASN B 2 624 ? 148.412 126.458 115.380 1.00 31.03 624 ASN B N 1
ATOM 20933 C CA . ASN B 2 624 ? 148.354 127.490 114.354 1.00 31.62 624 ASN B CA 1
ATOM 20934 C C . ASN B 2 624 ? 147.724 128.788 114.840 1.00 31.40 624 ASN B C 1
ATOM 20935 O O . ASN B 2 624 ? 147.646 129.747 114.066 1.00 36.75 624 ASN B O 1
ATOM 20946 N N . SER B 2 625 ? 147.274 128.847 116.090 1.00 30.29 625 SER B N 1
ATOM 20947 C CA . SER B 2 625 ? 146.746 130.079 116.656 1.00 30.31 625 SER B CA 1
ATOM 20948 C C . SER B 2 625 ? 147.827 130.981 117.235 1.00 31.17 625 SER B C 1
ATOM 20949 O O . SER B 2 625 ? 147.524 132.122 117.597 1.00 34.07 625 SER B O 1
ATOM 20957 N N . ALA B 2 626 ? 149.072 130.508 117.323 1.00 32.87 626 ALA B N 1
ATOM 20958 C CA . ALA B 2 626 ? 150.099 131.249 118.049 1.00 32.17 626 ALA B CA 1
ATOM 20959 C C . ALA B 2 626 ? 150.337 132.624 117.436 1.00 32.63 626 ALA B C 1
ATOM 20960 O O . ALA B 2 626 ? 150.287 133.643 118.134 1.00 36.94 626 ALA B O 1
ATOM 20967 N N . GLN B 2 627 ? 150.601 132.677 116.129 1.00 33.37 627 GLN B N 1
ATOM 20968 C CA . GLN B 2 627 ? 150.881 133.962 115.497 1.00 35.24 627 GLN B CA 1
ATOM 20969 C C . GLN B 2 627 ? 149.646 134.853 115.483 1.00 34.32 627 GLN B C 1
ATOM 20970 O O . GLN B 2 627 ? 149.748 136.067 115.687 1.00 36.26 627 GLN B O 1
ATOM 20984 N N . LEU B 2 628 ? 148.471 134.267 115.247 1.00 33.64 628 LEU B N 1
ATOM 20985 C CA . LEU B 2 628 ? 147.244 135.055 115.200 1.00 31.37 628 LEU B CA 1
ATOM 20986 C C . LEU B 2 628 ? 147.035 135.830 116.495 1.00 30.95 628 LEU B C 1
ATOM 20987 O O . LEU B 2 628 ? 146.842 137.050 116.477 1.00 32.33 628 LEU B O 1
ATOM 21003 N N . ILE B 2 629 ? 147.080 135.138 117.636 1.00 32.60 629 ILE B N 1
ATOM 21004 C CA . ILE B 2 629 ? 146.778 135.779 118.910 1.00 31.96 629 ILE B CA 1
ATOM 21005 C C . ILE B 2 629 ? 147.897 136.687 119.391 1.00 33.08 629 ILE B C 1
ATOM 21006 O O . ILE B 2 629 ? 147.720 137.397 120.385 1.00 36.07 629 ILE B O 1
ATOM 21022 N N . ASN B 2 630 ? 149.042 136.684 118.713 1.00 33.73 630 ASN B N 1
ATOM 21023 C CA . ASN B 2 630 ? 150.112 137.632 118.982 1.00 33.29 630 ASN B CA 1
ATOM 21024 C C . ASN B 2 630 ? 150.102 138.802 118.008 1.00 33.84 630 ASN B C 1
ATOM 21025 O O . ASN B 2 630 ? 151.076 139.558 117.954 1.00 36.53 630 ASN B O 1
ATOM 21036 N N . GLY B 2 631 ? 149.023 138.969 117.241 1.00 31.94 631 GLY B N 1
ATOM 21037 C CA . GLY B 2 631 ? 148.922 140.128 116.370 1.00 32.12 631 GLY B CA 1
ATOM 21038 C C . GLY B 2 631 ? 149.119 141.426 117.123 1.00 32.44 631 GLY B C 1
ATOM 21039 O O . GLY B 2 631 ? 149.753 142.357 116.624 1.00 36.07 631 GLY B O 1
ATOM 21043 N N . TYR B 2 632 ? 148.570 141.510 118.332 1.00 33.08 632 TYR B N 1
ATOM 21044 C CA . TYR B 2 632 ? 148.900 142.579 119.259 1.00 32.65 632 TYR B CA 1
ATOM 21045 C C . TYR B 2 632 ? 149.081 141.977 120.642 1.00 33.27 632 TYR B C 1
ATOM 21046 O O . TYR B 2 632 ? 148.380 141.033 121.014 1.00 36.74 632 TYR B O 1
ATOM 21064 N N . ASN B 2 633 ? 150.033 142.519 121.389 1.00 34.86 633 ASN B N 1
ATOM 21065 C CA . ASN B 2 633 ? 150.389 141.989 122.697 1.00 34.46 633 ASN B CA 1
ATOM 21066 C C . ASN B 2 633 ? 151.080 143.098 123.477 1.00 36.22 633 ASN B C 1
ATOM 21067 O O . ASN B 2 633 ? 151.327 144.184 122.937 1.00 39.08 633 ASN B O 1
ATOM 21078 N N . PRO B 2 634 ? 151.398 142.866 124.754 1.00 35.95 634 PRO B N 1
ATOM 21079 C CA . PRO B 2 634 ? 152.001 143.944 125.555 1.00 36.02 634 PRO B CA 1
ATOM 21080 C C . PRO B 2 634 ? 153.283 144.510 124.971 1.00 38.69 634 PRO B C 1
ATOM 21081 O O . PRO B 2 634 ? 153.701 145.597 125.388 1.00 41.74 634 PRO B O 1
ATOM 21092 N N . TYR B 2 635 ? 153.925 143.820 124.029 1.00 41.01 635 TYR B N 1
ATOM 21093 C CA . TYR B 2 635 ? 155.192 144.274 123.475 1.00 42.26 635 TYR B CA 1
ATOM 21094 C C . TYR B 2 635 ? 155.047 145.047 122.171 1.00 42.36 635 TYR B C 1
ATOM 21095 O O . TYR B 2 635 ? 156.019 145.668 121.732 1.00 47.62 635 TYR B O 1
ATOM 21113 N N . GLY B 2 636 ? 153.879 145.034 121.549 1.00 39.69 636 GLY B N 1
ATOM 21114 C CA . GLY B 2 636 ? 153.661 145.792 120.336 1.00 39.62 636 GLY B CA 1
ATOM 21115 C C . GLY B 2 636 ? 152.624 145.120 119.459 1.00 38.80 636 GLY B C 1
ATOM 21116 O O . GLY B 2 636 ? 151.893 144.235 119.892 1.00 40.98 636 GLY B O 1
ATOM 21120 N N . VAL B 2 637 ? 152.580 145.570 118.204 1.00 37.26 637 VAL B N 1
ATOM 21121 C CA . VAL B 2 637 ? 151.643 145.064 117.212 1.00 35.69 637 VAL B CA 1
ATOM 21122 C C . VAL B 2 637 ? 152.407 144.749 115.934 1.00 33.92 637 VAL B C 1
ATOM 21123 O O . VAL B 2 637 ? 153.511 145.245 115.702 1.00 38.03 637 VAL B O 1
ATOM 21136 N N . ASN B 2 638 ? 151.801 143.908 115.101 1.00 34.44 638 ASN B N 1
ATOM 21137 C CA . ASN B 2 638 ? 152.335 143.597 113.781 1.00 33.82 638 ASN B CA 1
ATOM 21138 C C . ASN B 2 638 ? 151.171 143.607 112.794 1.00 34.09 638 ASN B C 1
ATOM 21139 O O . ASN B 2 638 ? 150.054 144.011 113.127 1.00 37.38 638 ASN B O 1
ATOM 21150 N N . ASN B 2 639 ? 151.432 143.156 111.567 1.00 34.95 639 ASN B N 1
ATOM 21151 C CA . ASN B 2 639 ? 150.424 143.227 110.516 1.00 36.55 639 ASN B CA 1
ATOM 21152 C C . ASN B 2 639 ? 149.240 142.302 110.763 1.00 35.49 639 ASN B C 1
ATOM 21153 O O . ASN B 2 639 ? 148.226 142.430 110.069 1.00 39.05 639 ASN B O 1
ATOM 21164 N N . LEU B 2 640 ? 149.335 141.383 111.720 1.00 32.96 640 LEU B N 1
ATOM 21165 C CA . LEU B 2 640 ? 148.233 140.496 112.060 1.00 31.18 640 LEU B CA 1
ATOM 21166 C C . LEU B 2 640 ? 147.344 141.063 113.160 1.00 30.91 640 LEU B C 1
ATOM 21167 O O . LEU B 2 640 ? 146.428 140.374 113.617 1.00 33.11 640 LEU B O 1
ATOM 21183 N N . SER B 2 641 ? 147.594 142.300 113.593 1.00 30.75 641 SER B N 1
ATOM 21184 C CA . SER B 2 641 ? 146.796 142.886 114.663 1.00 29.50 641 SER B CA 1
ATOM 21185 C C . SER B 2 641 ? 145.323 142.953 114.281 1.00 28.65 641 SER B C 1
ATOM 21186 O O . SER B 2 641 ? 144.447 142.676 115.108 1.00 29.76 641 SER B O 1
ATOM 21194 N N . VAL B 2 642 ? 145.031 143.325 113.034 1.00 30.26 642 VAL B N 1
ATOM 21195 C CA . VAL B 2 642 ? 143.641 143.434 112.603 1.00 30.27 642 VAL B CA 1
ATOM 21196 C C . VAL B 2 642 ? 142.956 142.075 112.656 1.00 28.26 642 VAL B C 1
ATOM 21197 O O . VAL B 2 642 ? 141.806 141.960 113.094 1.00 31.92 642 VAL B O 1
ATOM 21210 N N . TRP B 2 643 ? 143.645 141.025 112.206 1.00 27.81 643 TRP B N 1
ATOM 21211 C CA . TRP B 2 643 ? 143.044 139.697 112.223 1.00 26.72 643 TRP B CA 1
ATOM 21212 C C . TRP B 2 643 ? 142.859 139.196 113.649 1.00 26.43 643 TRP B C 1
ATOM 21213 O O . TRP B 2 643 ? 141.876 138.510 113.949 1.00 30.36 643 TRP B O 1
ATOM 21234 N N . ALA B 2 644 ? 143.791 139.530 114.544 1.00 25.95 644 ALA B N 1
ATOM 21235 C CA . ALA B 2 644 ? 143.618 139.179 115.948 1.00 26.63 644 ALA B CA 1
ATOM 21236 C C . ALA B 2 644 ? 142.393 139.868 116.534 1.00 27.59 644 ALA B C 1
ATOM 21237 O O . ALA B 2 644 ? 141.620 139.254 117.278 1.00 29.27 644 ALA B O 1
ATOM 21244 N N . TRP B 2 645 ? 142.204 141.149 116.211 1.00 27.34 645 TRP B N 1
ATOM 21245 C CA . TRP B 2 645 ? 141.030 141.871 116.686 1.00 26.25 645 TRP B CA 1
ATOM 21246 C C . TRP B 2 645 ? 139.755 141.307 116.071 1.00 26.40 645 TRP B C 1
ATOM 21247 O O . TRP B 2 645 ? 138.742 141.153 116.762 1.00 30.72 645 TRP B O 1
ATOM 21268 N N . MET B 2 646 ? 139.787 140.985 114.775 1.00 27.78 646 MET B N 1
ATOM 21269 C CA . MET B 2 646 ? 138.633 140.358 114.140 1.00 27.44 646 MET B CA 1
ATOM 21270 C C . MET B 2 646 ? 138.383 138.966 114.701 1.00 25.58 646 MET B C 1
ATOM 21271 O O . MET B 2 646 ? 137.230 138.528 114.783 1.00 29.43 646 MET B O 1
ATOM 21285 N N . PHE B 2 647 ? 139.446 138.259 115.083 1.00 25.53 647 PHE B N 1
ATOM 21286 C CA . PHE B 2 647 ? 139.293 136.927 115.655 1.00 24.02 647 PHE B CA 1
ATOM 21287 C C . PHE B 2 647 ? 138.469 136.974 116.935 1.00 25.66 647 PHE B C 1
ATOM 21288 O O . PHE B 2 647 ? 137.566 136.153 117.133 1.00 27.67 647 PHE B O 1
ATOM 21305 N N . LEU B 2 648 ? 138.761 137.934 117.815 1.00 26.30 648 LEU B N 1
ATOM 21306 C CA . LEU B 2 648 ? 137.961 138.096 119.024 1.00 25.88 648 LEU B CA 1
ATOM 21307 C C . LEU B 2 648 ? 136.581 138.651 118.702 1.00 26.06 648 LEU B C 1
ATOM 21308 O O . LEU B 2 648 ? 135.594 138.295 119.354 1.00 28.45 648 LEU B O 1
ATOM 21324 N N . PHE B 2 649 ? 136.495 139.530 117.703 1.00 26.93 649 PHE B N 1
ATOM 21325 C CA . PHE B 2 649 ? 135.202 140.072 117.305 1.00 26.87 649 PHE B CA 1
ATOM 21326 C C . PHE B 2 649 ? 134.257 138.961 116.865 1.00 26.27 649 PHE B C 1
ATOM 21327 O O . PHE B 2 649 ? 133.085 138.941 117.258 1.00 28.67 649 PHE B O 1
ATOM 21344 N N . GLY B 2 650 ? 134.751 138.022 116.056 1.00 25.54 650 GLY B N 1
ATOM 21345 C CA . GLY B 2 650 ? 133.924 136.896 115.659 1.00 25.26 650 GLY B CA 1
ATOM 21346 C C . GLY B 2 650 ? 133.520 136.030 116.836 1.00 24.29 650 GLY B C 1
ATOM 21347 O O . GLY B 2 650 ? 132.372 135.594 116.933 1.00 27.72 650 GLY B O 1
ATOM 21351 N N . HIS B 2 651 ? 134.462 135.767 117.744 1.00 25.03 651 HIS B N 1
ATOM 21352 C CA . HIS B 2 651 ? 134.136 135.021 118.955 1.00 23.71 651 HIS B CA 1
ATOM 21353 C C . HIS B 2 651 ? 133.017 135.711 119.733 1.00 23.97 651 HIS B C 1
ATOM 21354 O O . HIS B 2 651 ? 132.119 135.048 120.263 1.00 26.33 651 HIS B O 1
ATOM 21368 N N . LEU B 2 652 ? 133.050 137.046 119.804 1.00 25.45 652 LEU B N 1
ATOM 21369 C CA . LEU B 2 652 ? 132.034 137.784 120.552 1.00 24.44 652 LEU B CA 1
ATOM 21370 C C . LEU B 2 652 ? 130.676 137.722 119.863 1.00 26.35 652 LEU B C 1
ATOM 21371 O O . LEU B 2 652 ? 129.653 137.469 120.509 1.00 28.03 652 LEU B O 1
ATOM 21387 N N . VAL B 2 653 ? 130.642 137.963 118.552 1.00 27.02 653 VAL B N 1
ATOM 21388 C CA . VAL B 2 653 ? 129.371 137.942 117.833 1.00 25.71 653 VAL B CA 1
ATOM 21389 C C . VAL B 2 653 ? 128.750 136.554 117.906 1.00 26.03 653 VAL B C 1
ATOM 21390 O O . VAL B 2 653 ? 127.538 136.407 118.098 1.00 29.26 653 VAL B O 1
ATOM 21403 N N . TRP B 2 654 ? 129.572 135.517 117.753 1.00 25.53 654 TRP B N 1
ATOM 21404 C CA . TRP B 2 654 ? 129.084 134.149 117.873 1.00 24.12 654 TRP B CA 1
ATOM 21405 C C . TRP B 2 654 ? 128.400 133.930 119.216 1.00 24.98 654 TRP B C 1
ATOM 21406 O O . TRP B 2 654 ? 127.283 133.407 119.282 1.00 27.48 654 TRP B O 1
ATOM 21427 N N . ALA B 2 655 ? 129.060 134.336 120.302 1.00 28.44 655 ALA B N 1
ATOM 21428 C CA . ALA B 2 655 ? 128.497 134.136 121.633 1.00 26.23 655 ALA B CA 1
ATOM 21429 C C . ALA B 2 655 ? 127.220 134.943 121.823 1.00 25.59 655 ALA B C 1
ATOM 21430 O O . ALA B 2 655 ? 126.269 134.472 122.455 1.00 29.00 655 ALA B O 1
ATOM 21437 N N . THR B 2 656 ? 127.183 136.169 121.295 1.00 27.16 656 THR B N 1
ATOM 21438 C CA . THR B 2 656 ? 125.977 136.981 121.414 1.00 27.43 656 THR B CA 1
ATOM 21439 C C . THR B 2 656 ? 124.769 136.270 120.820 1.00 28.62 656 THR B C 1
ATOM 21440 O O . THR B 2 656 ? 123.647 136.438 121.309 1.00 32.70 656 THR B O 1
ATOM 21451 N N . GLY B 2 657 ? 124.978 135.469 119.774 1.00 28.16 657 GLY B N 1
ATOM 21452 C CA . GLY B 2 657 ? 123.878 134.716 119.199 1.00 27.71 657 GLY B CA 1
ATOM 21453 C C . GLY B 2 657 ? 123.253 133.738 120.173 1.00 27.27 657 GLY B C 1
ATOM 21454 O O . GLY B 2 657 ? 122.047 133.491 120.120 1.00 30.90 657 GLY B O 1
ATOM 21458 N N . PHE B 2 658 ? 124.060 133.166 121.071 1.00 28.32 658 PHE B N 1
ATOM 21459 C CA . PHE B 2 658 ? 123.525 132.225 122.051 1.00 28.22 658 PHE B CA 1
ATOM 21460 C C . PHE B 2 658 ? 122.382 132.845 122.844 1.00 30.72 658 PHE B C 1
ATOM 21461 O O . PHE B 2 658 ? 121.422 132.155 123.204 1.00 34.71 658 PHE B O 1
ATOM 21478 N N . MET B 2 659 ? 122.468 134.146 123.127 1.00 30.51 659 MET B N 1
ATOM 21479 C CA . MET B 2 659 ? 121.437 134.800 123.925 1.00 30.89 659 MET B CA 1
ATOM 21480 C C . MET B 2 659 ? 120.073 134.682 123.259 1.00 31.93 659 MET B C 1
ATOM 21481 O O . MET B 2 659 ? 119.078 134.345 123.911 1.00 37.84 659 MET B O 1
ATOM 21495 N N . PHE B 2 660 ? 120.007 134.954 121.955 1.00 31.51 660 PHE B N 1
ATOM 21496 C CA . PHE B 2 660 ? 118.735 134.872 121.248 1.00 32.73 660 PHE B CA 1
ATOM 21497 C C . PHE B 2 660 ? 118.301 133.430 121.034 1.00 35.10 660 PHE B C 1
ATOM 21498 O O . PHE B 2 660 ? 117.099 133.142 121.014 1.00 39.80 660 PHE B O 1
ATOM 21515 N N . LEU B 2 661 ? 119.255 132.516 120.865 1.00 33.83 661 LEU B N 1
ATOM 21516 C CA . LEU B 2 661 ? 118.917 131.123 120.602 1.00 32.44 661 LEU B CA 1
ATOM 21517 C C . LEU B 2 661 ? 118.469 130.387 121.858 1.00 34.72 661 LEU B C 1
ATOM 21518 O O . LEU B 2 661 ? 117.621 129.492 121.772 1.00 41.45 661 LEU B O 1
ATOM 21534 N N . ILE B 2 662 ? 119.013 130.738 123.020 1.00 36.02 662 ILE B N 1
ATOM 21535 C CA . ILE B 2 662 ? 118.728 130.001 124.250 1.00 36.49 662 ILE B CA 1
ATOM 21536 C C . ILE B 2 662 ? 117.531 130.586 124.988 1.00 41.16 662 ILE B C 1
ATOM 21537 O O . ILE B 2 662 ? 116.581 129.870 125.312 1.00 50.90 662 ILE B O 1
ATOM 21553 N N . SER B 2 663 ? 117.554 131.884 125.275 1.00 43.67 663 SER B N 1
ATOM 21554 C CA . SER B 2 663 ? 116.439 132.505 125.972 1.00 45.81 663 SER B CA 1
ATOM 21555 C C . SER B 2 663 ? 115.230 132.612 125.047 1.00 50.82 663 SER B C 1
ATOM 21556 O O . SER B 2 663 ? 115.338 132.515 123.822 1.00 53.51 663 SER B O 1
ATOM 21564 N N . TRP B 2 664 ? 114.062 132.814 125.652 1.00 54.41 664 TRP B N 1
ATOM 21565 C CA . TRP B 2 664 ? 112.811 132.911 124.916 1.00 58.68 664 TRP B CA 1
ATOM 21566 C C . TRP B 2 664 ? 112.114 134.222 125.256 1.00 58.16 664 TRP B C 1
ATOM 21567 O O . TRP B 2 664 ? 112.513 134.955 126.164 1.00 56.34 664 TRP B O 1
ATOM 21588 N N . ARG B 2 665 ? 111.045 134.499 124.507 1.00 60.25 665 ARG B N 1
ATOM 21589 C CA . ARG B 2 665 ? 110.461 135.837 124.493 1.00 59.87 665 ARG B CA 1
ATOM 21590 C C . ARG B 2 665 ? 109.916 136.239 125.858 1.00 60.31 665 ARG B C 1
ATOM 21591 O O . ARG B 2 665 ? 110.067 137.392 126.277 1.00 57.76 665 ARG B O 1
ATOM 21612 N N . GLY B 2 666 ? 109.274 135.308 126.564 1.00 63.62 666 GLY B N 1
ATOM 21613 C CA . GLY B 2 666 ? 108.538 135.683 127.761 1.00 63.55 666 GLY B CA 1
ATOM 21614 C C . GLY B 2 666 ? 109.397 136.388 128.792 1.00 59.05 666 GLY B C 1
ATOM 21615 O O . GLY B 2 666 ? 108.961 137.357 129.416 1.00 59.76 666 GLY B O 1
ATOM 21619 N N . TYR B 2 667 ? 110.628 135.913 128.989 1.00 55.82 667 TYR B N 1
ATOM 21620 C CA . TYR B 2 667 ? 111.510 136.559 129.955 1.00 51.41 667 TYR B CA 1
ATOM 21621 C C . TYR B 2 667 ? 111.757 138.015 129.584 1.00 50.43 667 TYR B C 1
ATOM 21622 O O . TYR B 2 667 ? 111.708 138.901 130.445 1.00 50.83 667 TYR B O 1
ATOM 21640 N N . TRP B 2 668 ? 112.025 138.281 128.306 1.00 50.03 668 TRP B N 1
ATOM 21641 C CA . TRP B 2 668 ? 112.386 139.628 127.884 1.00 48.93 668 TRP B CA 1
ATOM 21642 C C . TRP B 2 668 ? 111.183 140.556 127.811 1.00 51.74 668 TRP B C 1
ATOM 21643 O O . TRP B 2 668 ? 111.326 141.762 128.036 1.00 51.83 668 TRP B O 1
ATOM 21664 N N . GLN B 2 669 ? 109.999 140.026 127.503 1.00 55.37 669 GLN B N 1
ATOM 21665 C CA . GLN B 2 669 ? 108.816 140.877 127.441 1.00 57.48 669 GLN B CA 1
ATOM 21666 C C . GLN B 2 669 ? 108.524 141.500 128.801 1.00 57.73 669 GLN B C 1
ATOM 21667 O O . GLN B 2 669 ? 108.251 142.701 128.901 1.00 60.61 669 GLN B O 1
ATOM 21681 N N . GLU B 2 670 ? 108.586 140.697 129.865 1.00 55.10 670 GLU B N 1
ATOM 21682 C CA . GLU B 2 670 ? 108.347 141.239 131.198 1.00 57.63 670 GLU B CA 1
ATOM 21683 C C . GLU B 2 670 ? 109.482 142.153 131.641 1.00 55.06 670 GLU B C 1
ATOM 21684 O O . GLU B 2 670 ? 109.245 143.124 132.368 1.00 56.69 670 GLU B O 1
ATOM 21696 N N . LEU B 2 671 ? 110.716 141.864 131.222 1.00 54.38 671 LEU B N 1
ATOM 21697 C CA . LEU B 2 671 ? 111.819 142.771 131.524 1.00 52.11 671 LEU B CA 1
ATOM 21698 C C . LEU B 2 671 ? 111.609 144.125 130.859 1.00 52.57 671 LEU B C 1
ATOM 21699 O O . LEU B 2 671 ? 111.844 145.171 131.474 1.00 51.83 671 LEU B O 1
ATOM 21715 N N . ILE B 2 672 ? 111.164 144.124 129.602 1.00 54.21 672 ILE B N 1
ATOM 21716 C CA . ILE B 2 672 ? 110.914 145.380 128.900 1.00 55.00 672 ILE B CA 1
ATOM 21717 C C . ILE B 2 672 ? 109.814 146.167 129.596 1.00 56.25 672 ILE B C 1
ATOM 21718 O O . ILE B 2 672 ? 109.864 147.401 129.670 1.00 57.88 672 ILE B O 1
ATOM 21734 N N . GLU B 2 673 ? 108.802 145.470 130.116 1.00 55.24 673 GLU B N 1
ATOM 21735 C CA . GLU B 2 673 ? 107.710 146.156 130.798 1.00 55.70 673 GLU B CA 1
ATOM 21736 C C . GLU B 2 673 ? 108.222 146.970 131.979 1.00 54.92 673 GLU B C 1
ATOM 21737 O O . GLU B 2 673 ? 107.740 148.080 132.230 1.00 56.95 673 GLU B O 1
ATOM 21749 N N . THR B 2 674 ? 109.195 146.436 132.720 1.00 54.65 674 THR B N 1
ATOM 21750 C CA . THR B 2 674 ? 109.783 147.201 133.814 1.00 54.99 674 THR B CA 1
ATOM 21751 C C . THR B 2 674 ? 110.510 148.433 133.289 1.00 55.58 674 THR B C 1
ATOM 21752 O O . THR B 2 674 ? 110.444 149.508 133.895 1.00 57.43 674 THR B O 1
ATOM 21763 N N . ILE B 2 675 ? 111.213 148.294 132.163 1.00 55.61 675 ILE B N 1
ATOM 21764 C CA . ILE B 2 675 ? 111.884 149.442 131.561 1.00 56.06 675 ILE B CA 1
ATOM 21765 C C . ILE B 2 675 ? 110.858 150.470 131.101 1.00 58.37 675 ILE B C 1
ATOM 21766 O O . ILE B 2 675 ? 111.032 151.677 131.302 1.00 59.19 675 ILE B O 1
ATOM 21782 N N . VAL B 2 676 ? 109.773 150.008 130.475 1.00 58.83 676 VAL B N 1
ATOM 21783 C CA . VAL B 2 676 ? 108.690 150.911 130.099 1.00 58.77 676 VAL B CA 1
ATOM 21784 C C . VAL B 2 676 ? 108.101 151.569 131.339 1.00 59.50 676 VAL B C 1
ATOM 21785 O O . VAL B 2 676 ? 107.787 152.765 131.338 1.00 63.69 676 VAL B O 1
ATOM 21798 N N . TRP B 2 677 ? 107.942 150.798 132.416 1.00 57.48 677 TRP B N 1
ATOM 21799 C CA . TRP B 2 677 ? 107.436 151.360 133.663 1.00 58.67 677 TRP B CA 1
ATOM 21800 C C . TRP B 2 677 ? 108.338 152.479 134.167 1.00 59.74 677 TRP B C 1
ATOM 21801 O O . TRP B 2 677 ? 107.853 153.538 134.583 1.00 62.98 677 TRP B O 1
ATOM 21822 N N . ALA B 2 678 ? 109.655 152.265 134.137 1.00 58.39 678 ALA B N 1
ATOM 21823 C CA . ALA B 2 678 ? 110.581 153.277 134.635 1.00 59.96 678 ALA B CA 1
ATOM 21824 C C . ALA B 2 678 ? 110.527 154.543 133.789 1.00 62.29 678 ALA B C 1
ATOM 21825 O O . ALA B 2 678 ? 110.548 155.657 134.324 1.00 65.18 678 ALA B O 1
ATOM 21832 N N . HIS B 2 679 ? 110.465 154.393 132.464 1.00 61.75 679 HIS B N 1
ATOM 21833 C CA . HIS B 2 679 ? 110.472 155.560 131.588 1.00 63.75 679 HIS B CA 1
ATOM 21834 C C . HIS B 2 679 ? 109.269 156.457 131.850 1.00 66.16 679 HIS B C 1
ATOM 21835 O O . HIS B 2 679 ? 109.401 157.684 131.910 1.00 70.60 679 HIS B O 1
ATOM 21849 N N . GLU B 2 680 ? 108.087 155.862 132.014 1.00 65.35 680 GLU B N 1
ATOM 21850 C CA . GLU B 2 680 ? 106.865 156.635 132.186 1.00 66.68 680 GLU B CA 1
ATOM 21851 C C . GLU B 2 680 ? 106.779 157.324 133.541 1.00 68.27 680 GLU B C 1
ATOM 21852 O O . GLU B 2 680 ? 105.881 158.150 133.736 1.00 70.74 680 GLU B O 1
ATOM 21864 N N . ARG B 2 681 ? 107.677 157.010 134.474 1.00 68.44 681 ARG B N 1
ATOM 21865 C CA . ARG B 2 681 ? 107.658 157.606 135.802 1.00 68.06 681 ARG B CA 1
ATOM 21866 C C . ARG B 2 681 ? 108.894 158.436 136.112 1.00 67.64 681 ARG B C 1
ATOM 21867 O O . ARG B 2 681 ? 108.957 159.041 137.188 1.00 70.59 681 ARG B O 1
ATOM 21888 N N . THR B 2 682 ? 109.872 158.485 135.216 1.00 66.95 682 THR B N 1
ATOM 21889 C CA . THR B 2 682 ? 111.051 159.309 135.439 1.00 70.85 682 THR B CA 1
ATOM 21890 C C . THR B 2 682 ? 110.739 160.755 135.070 1.00 75.32 682 THR B C 1
ATOM 21891 O O . THR B 2 682 ? 110.372 161.021 133.920 1.00 75.16 682 THR B O 1
ATOM 21902 N N . PRO B 2 683 ? 110.862 161.709 135.994 1.00 78.99 683 PRO B N 1
ATOM 21903 C CA . PRO B 2 683 ? 110.576 163.105 135.642 1.00 78.68 683 PRO B CA 1
ATOM 21904 C C . PRO B 2 683 ? 111.472 163.591 134.513 1.00 80.75 683 PRO B C 1
ATOM 21905 O O . PRO B 2 683 ? 112.656 163.257 134.445 1.00 79.25 683 PRO B O 1
ATOM 21916 N N . LEU B 2 684 ? 110.887 164.385 133.618 1.00 84.89 684 LEU B N 1
ATOM 21917 C CA . LEU B 2 684 ? 111.555 165.021 132.488 1.00 86.52 684 LEU B CA 1
ATOM 21918 C C . LEU B 2 684 ? 111.882 164.036 131.373 1.00 84.32 684 LEU B C 1
ATOM 21919 O O . LEU B 2 684 ? 112.341 164.461 130.307 1.00 85.93 684 LEU B O 1
ATOM 21935 N N . ALA B 2 685 ? 111.656 162.738 131.575 1.00 81.14 685 ALA B N 1
ATOM 21936 C CA . ALA B 2 685 ? 111.848 161.737 130.537 1.00 78.44 685 ALA B CA 1
ATOM 21937 C C . ALA B 2 685 ? 110.544 161.162 130.017 1.00 78.42 685 ALA B C 1
ATOM 21938 O O . ALA B 2 685 ? 110.471 160.787 128.846 1.00 80.02 685 ALA B O 1
ATOM 21945 N N . ASN B 2 686 ? 109.512 161.091 130.860 1.00 76.62 686 ASN B N 1
ATOM 21946 C CA . ASN B 2 686 ? 108.199 160.648 130.414 1.00 75.60 686 ASN B CA 1
ATOM 21947 C C . ASN B 2 686 ? 107.552 161.629 129.446 1.00 80.03 686 ASN B C 1
ATOM 21948 O O . ASN B 2 686 ? 106.558 161.273 128.805 1.00 82.07 686 ASN B O 1
ATOM 21959 N N . LEU B 2 687 ? 108.082 162.849 129.331 1.00 80.93 687 LEU B N 1
ATOM 21960 C CA . LEU B 2 687 ? 107.571 163.784 128.335 1.00 80.88 687 LEU B CA 1
ATOM 21961 C C . LEU B 2 687 ? 107.794 163.252 126.926 1.00 80.93 687 LEU B C 1
ATOM 21962 O O . LEU B 2 687 ? 106.928 163.395 126.055 1.00 82.55 687 LEU B O 1
ATOM 21978 N N . VAL B 2 688 ? 108.947 162.635 126.684 1.00 80.18 688 VAL B N 1
ATOM 21979 C CA . VAL B 2 688 ? 109.238 162.032 125.388 1.00 80.02 688 VAL B CA 1
ATOM 21980 C C . VAL B 2 688 ? 108.471 160.720 125.292 1.00 80.33 688 VAL B C 1
ATOM 21981 O O . VAL B 2 688 ? 108.611 159.842 126.151 1.00 79.75 688 VAL B O 1
ATOM 21994 N N . ARG B 2 689 ? 107.660 160.583 124.248 1.00 83.41 689 ARG B N 1
ATOM 21995 C CA . ARG B 2 689 ? 106.783 159.435 124.072 1.00 82.72 689 ARG B CA 1
ATOM 21996 C C . ARG B 2 689 ? 107.112 158.737 122.762 1.00 81.32 689 ARG B C 1
ATOM 21997 O O . ARG B 2 689 ? 107.184 159.381 121.710 1.00 84.41 689 ARG B O 1
ATOM 22018 N N . TRP B 2 690 ? 107.311 157.425 122.832 1.00 78.42 690 TRP B N 1
ATOM 22019 C CA . TRP B 2 690 ? 107.555 156.637 121.634 1.00 77.88 690 TRP B CA 1
ATOM 22020 C C . TRP B 2 690 ? 106.284 156.521 120.800 1.00 79.16 690 TRP B C 1
ATOM 22021 O O . TRP B 2 690 ? 105.166 156.618 121.310 1.00 76.83 690 TRP B O 1
ATOM 22042 N N . LYS B 2 691 ? 106.470 156.313 119.498 1.00 83.01 691 LYS B N 1
ATOM 22043 C CA . LYS B 2 691 ? 105.353 156.075 118.593 1.00 82.25 691 LYS B CA 1
ATOM 22044 C C . LYS B 2 691 ? 105.010 154.594 118.491 1.00 81.23 691 LYS B C 1
ATOM 22045 O O . LYS B 2 691 ? 103.829 154.237 118.416 1.00 79.52 691 LYS B O 1
ATOM 22064 N N . ASP B 2 692 ? 106.019 153.729 118.489 1.00 81.90 692 ASP B N 1
ATOM 22065 C CA . ASP B 2 692 ? 105.826 152.286 118.446 1.00 78.12 692 ASP B CA 1
ATOM 22066 C C . ASP B 2 692 ? 106.098 151.703 119.826 1.00 75.18 692 ASP B C 1
ATOM 22067 O O . ASP B 2 692 ? 107.171 151.924 120.396 1.00 75.99 692 ASP B O 1
ATOM 22076 N N . LYS B 2 693 ? 105.135 150.961 120.352 1.00 73.72 693 LYS B N 1
ATOM 22077 C CA . LYS B 2 693 ? 105.275 150.375 121.676 1.00 71.32 693 LYS B CA 1
ATOM 22078 C C . LYS B 2 693 ? 106.434 149.383 121.685 1.00 69.93 693 LYS B C 1
ATOM 22079 O O . LYS B 2 693 ? 106.434 148.441 120.879 1.00 71.10 693 LYS B O 1
ATOM 22098 N N . PRO B 2 694 ? 107.430 149.548 122.555 1.00 68.12 694 PRO B N 1
ATOM 22099 C CA . PRO B 2 694 ? 108.509 148.554 122.618 1.00 66.60 694 PRO B CA 1
ATOM 22100 C C . PRO B 2 694 ? 107.974 147.189 123.023 1.00 65.25 694 PRO B C 1
ATOM 22101 O O . PRO B 2 694 ? 107.206 147.062 123.979 1.00 66.30 694 PRO B O 1
ATOM 22112 N N . VAL B 2 695 ? 108.388 146.161 122.283 1.00 63.59 695 VAL B N 1
ATOM 22113 C CA . VAL B 2 695 ? 108.011 144.785 122.570 1.00 63.37 695 VAL B CA 1
ATOM 22114 C C . VAL B 2 695 ? 109.221 143.890 122.347 1.00 62.32 695 VAL B C 1
ATOM 22115 O O . VAL B 2 695 ? 110.154 144.234 121.618 1.00 62.09 695 VAL B O 1
ATOM 22128 N N . ALA B 2 696 ? 109.194 142.727 122.988 1.00 61.94 696 ALA B N 1
ATOM 22129 C CA . ALA B 2 696 ? 110.251 141.750 122.797 1.00 58.65 696 ALA B CA 1
ATOM 22130 C C . ALA B 2 696 ? 110.167 141.148 121.398 1.00 59.33 696 ALA B C 1
ATOM 22131 O O . ALA B 2 696 ? 109.115 141.146 120.753 1.00 59.44 696 ALA B O 1
ATOM 22138 N N . LEU B 2 697 ? 111.300 140.636 120.927 1.00 57.48 697 LEU B N 1
ATOM 22139 C CA . LEU B 2 697 ? 111.342 140.022 119.608 1.00 53.56 697 LEU B CA 1
ATOM 22140 C C . LEU B 2 697 ? 110.412 138.816 119.556 1.00 54.42 697 LEU B C 1
ATOM 22141 O O . LEU B 2 697 ? 110.218 138.108 120.547 1.00 57.26 697 LEU B O 1
ATOM 22157 N N . SER B 2 698 ? 109.827 138.588 118.384 1.00 53.33 698 SER B N 1
ATOM 22158 C CA . SER B 2 698 ? 108.993 137.414 118.195 1.00 53.68 698 SER B CA 1
ATOM 22159 C C . SER B 2 698 ? 109.850 136.151 118.225 1.00 53.55 698 SER B C 1
ATOM 22160 O O . SER B 2 698 ? 111.077 136.196 118.098 1.00 51.10 698 SER B O 1
ATOM 22168 N N . ILE B 2 699 ? 109.182 135.009 118.396 1.00 54.70 699 ILE B N 1
ATOM 22169 C CA . ILE B 2 699 ? 109.899 133.741 118.508 1.00 55.63 699 ILE B CA 1
ATOM 22170 C C . ILE B 2 699 ? 110.699 133.471 117.241 1.00 51.03 699 ILE B C 1
ATOM 22171 O O . ILE B 2 699 ? 111.880 133.109 117.295 1.00 49.73 699 ILE B O 1
ATOM 22187 N N . VAL B 2 700 ? 110.068 133.646 116.079 1.00 48.83 700 VAL B N 1
ATOM 22188 C CA . VAL B 2 700 ? 110.772 133.442 114.817 1.00 47.41 700 VAL B CA 1
ATOM 22189 C C . VAL B 2 700 ? 111.883 134.470 114.655 1.00 46.48 700 VAL B C 1
ATOM 22190 O O . VAL B 2 700 ? 112.995 134.139 114.228 1.00 46.28 700 VAL B O 1
ATOM 22203 N N . GLN B 2 701 ? 111.603 135.732 114.989 1.00 46.00 701 GLN B N 1
ATOM 22204 C CA . GLN B 2 701 ? 112.608 136.776 114.820 1.00 45.04 701 GLN B CA 1
ATOM 22205 C C . GLN B 2 701 ? 113.843 136.496 115.665 1.00 43.11 701 GLN B C 1
ATOM 22206 O O . GLN B 2 701 ? 114.975 136.660 115.196 1.00 42.85 701 GLN B O 1
ATOM 22220 N N . ALA B 2 702 ? 113.648 136.075 116.916 1.00 42.29 702 ALA B N 1
ATOM 22221 C CA . ALA B 2 702 ? 114.788 135.820 117.789 1.00 40.90 702 ALA B CA 1
ATOM 22222 C C . ALA B 2 702 ? 115.668 134.711 117.231 1.00 39.65 702 ALA B C 1
ATOM 22223 O O . ALA B 2 702 ? 116.899 134.804 117.277 1.00 40.07 702 ALA B O 1
ATOM 22230 N N . ARG B 2 703 ? 115.055 133.652 116.701 1.00 40.00 703 ARG B N 1
ATOM 22231 C CA . ARG B 2 703 ? 115.837 132.590 116.079 1.00 38.72 703 ARG B CA 1
ATOM 22232 C C . ARG B 2 703 ? 116.592 133.108 114.863 1.00 36.48 703 ARG B C 1
ATOM 22233 O O . ARG B 2 703 ? 117.747 132.732 114.635 1.00 38.08 703 ARG B O 1
ATOM 22254 N N . LEU B 2 704 ? 115.956 133.969 114.067 1.00 35.81 704 LEU B N 1
ATOM 22255 C CA . LEU B 2 704 ? 116.643 134.545 112.917 1.00 36.11 704 LEU B CA 1
ATOM 22256 C C . LEU B 2 704 ? 117.787 135.451 113.355 1.00 34.80 704 LEU B C 1
ATOM 22257 O O . LEU B 2 704 ? 118.881 135.397 112.783 1.00 36.82 704 LEU B O 1
ATOM 22273 N N . VAL B 2 705 ? 117.556 136.290 114.365 1.00 34.45 705 VAL B N 1
ATOM 22274 C CA . VAL B 2 705 ? 118.619 137.158 114.864 1.00 33.18 705 VAL B CA 1
ATOM 22275 C C . VAL B 2 705 ? 119.736 136.323 115.476 1.00 33.25 705 VAL B C 1
ATOM 22276 O O . VAL B 2 705 ? 120.922 136.546 115.207 1.00 34.78 705 VAL B O 1
ATOM 22289 N N . GLY B 2 706 ? 119.372 135.344 116.305 1.00 32.80 706 GLY B N 1
ATOM 22290 C CA . GLY B 2 706 ? 120.381 134.475 116.887 1.00 32.12 706 GLY B CA 1
ATOM 22291 C C . GLY B 2 706 ? 121.175 133.731 115.833 1.00 30.36 706 GLY B C 1
ATOM 22292 O O . GLY B 2 706 ? 122.399 133.620 115.926 1.00 32.71 706 GLY B O 1
ATOM 22296 N N . LEU B 2 707 ? 120.490 133.214 114.813 1.00 32.13 707 LEU B N 1
ATOM 22297 C CA . LEU B 2 707 ? 121.187 132.542 113.724 1.00 30.47 707 LEU B CA 1
ATOM 22298 C C . LEU B 2 707 ? 122.100 133.508 112.981 1.00 30.37 707 LEU B C 1
ATOM 22299 O O . LEU B 2 707 ? 123.182 133.125 112.523 1.00 32.03 707 LEU B O 1
ATOM 22315 N N . ALA B 2 708 ? 121.680 134.768 112.851 1.00 31.84 708 ALA B N 1
ATOM 22316 C CA . ALA B 2 708 ? 122.502 135.756 112.160 1.00 31.02 708 ALA B CA 1
ATOM 22317 C C . ALA B 2 708 ? 123.800 136.020 112.915 1.00 30.97 708 ALA B C 1
ATOM 22318 O O . ALA B 2 708 ? 124.885 135.999 112.324 1.00 33.93 708 ALA B O 1
ATOM 22325 N N . HIS B 2 709 ? 123.711 136.275 114.224 1.00 30.35 709 HIS B N 1
ATOM 22326 C CA . HIS B 2 709 ? 124.925 136.460 115.014 1.00 27.87 709 HIS B CA 1
ATOM 22327 C C . HIS B 2 709 ? 125.782 135.201 114.992 1.00 27.81 709 HIS B C 1
ATOM 22328 O O . HIS B 2 709 ? 127.006 135.275 114.840 1.00 30.82 709 HIS B O 1
ATOM 22342 N N . PHE B 2 710 ? 125.153 134.033 115.139 1.00 28.09 710 PHE B N 1
ATOM 22343 C CA . PHE B 2 710 ? 125.895 132.777 115.105 1.00 26.51 710 PHE B CA 1
ATOM 22344 C C . PHE B 2 710 ? 126.655 132.628 113.794 1.00 28.10 710 PHE B C 1
ATOM 22345 O O . PHE B 2 710 ? 127.851 132.319 113.786 1.00 30.88 710 PHE B O 1
ATOM 22362 N N . THR B 2 711 ? 125.973 132.850 112.669 1.00 29.44 711 THR B N 1
ATOM 22363 C CA . THR B 2 711 ? 126.609 132.668 111.368 1.00 29.49 711 THR B CA 1
ATOM 22364 C C . THR B 2 711 ? 127.725 133.680 111.144 1.00 29.68 711 THR B C 1
ATOM 22365 O O . THR B 2 711 ? 128.811 133.318 110.678 1.00 30.81 711 THR B O 1
ATOM 22376 N N . VAL B 2 712 ? 127.481 134.951 111.466 1.00 30.69 712 VAL B N 1
ATOM 22377 C CA . VAL B 2 712 ? 128.496 135.977 111.238 1.00 29.19 712 VAL B CA 1
ATOM 22378 C C . VAL B 2 712 ? 129.735 135.687 112.075 1.00 29.47 712 VAL B C 1
ATOM 22379 O O . VAL B 2 712 ? 130.864 135.705 111.572 1.00 32.30 712 VAL B O 1
ATOM 22392 N N . GLY B 2 713 ? 129.543 135.412 113.366 1.00 28.49 713 GLY B N 1
ATOM 22393 C CA . GLY B 2 713 ? 130.673 135.059 114.207 1.00 26.96 713 GLY B CA 1
ATOM 22394 C C . GLY B 2 713 ? 131.388 133.817 113.714 1.00 27.28 713 GLY B C 1
ATOM 22395 O O . GLY B 2 713 ? 132.617 133.738 113.752 1.00 31.24 713 GLY B O 1
ATOM 22399 N N . TYR B 2 714 ? 130.625 132.832 113.240 1.00 29.31 714 TYR B N 1
ATOM 22400 C CA . TYR B 2 714 ? 131.220 131.619 112.692 1.00 27.55 714 TYR B CA 1
ATOM 22401 C C . TYR B 2 714 ? 132.159 131.947 111.537 1.00 28.59 714 TYR B C 1
ATOM 22402 O O . TYR B 2 714 ? 133.311 131.501 111.510 1.00 31.59 714 TYR B O 1
ATOM 22420 N N . VAL B 2 715 ? 131.681 132.735 110.573 1.00 28.40 715 VAL B N 1
ATOM 22421 C CA . VAL B 2 715 ? 132.474 133.034 109.384 1.00 27.59 715 VAL B CA 1
ATOM 22422 C C . VAL B 2 715 ? 133.656 133.929 109.734 1.00 28.46 715 VAL B C 1
ATOM 22423 O O . VAL B 2 715 ? 134.793 133.670 109.324 1.00 31.12 715 VAL B O 1
ATOM 22436 N N . LEU B 2 716 ? 133.409 134.999 110.494 1.00 29.51 716 LEU B N 1
ATOM 22437 C CA . LEU B 2 716 ? 134.475 135.953 110.785 1.00 27.45 716 LEU B CA 1
ATOM 22438 C C . LEU B 2 716 ? 135.599 135.305 111.580 1.00 27.17 716 LEU B C 1
ATOM 22439 O O . LEU B 2 716 ? 136.779 135.581 111.337 1.00 29.17 716 LEU B O 1
ATOM 22455 N N . THR B 2 717 ? 135.256 134.453 112.545 1.00 26.59 717 THR B N 1
ATOM 22456 C CA . THR B 2 717 ? 136.283 133.818 113.364 1.00 24.52 717 THR B CA 1
ATOM 22457 C C . THR B 2 717 ? 137.217 132.971 112.509 1.00 25.69 717 THR B C 1
ATOM 22458 O O . THR B 2 717 ? 138.443 133.104 112.592 1.00 28.33 717 THR B O 1
ATOM 22469 N N . TYR B 2 718 ? 136.657 132.091 111.677 1.00 26.66 718 TYR B N 1
ATOM 22470 C CA . TYR B 2 718 ? 137.506 131.212 110.880 1.00 25.48 718 TYR B CA 1
ATOM 22471 C C . TYR B 2 718 ? 138.288 131.994 109.834 1.00 25.88 718 TYR B C 1
ATOM 22472 O O . TYR B 2 718 ? 139.451 131.680 109.562 1.00 28.94 718 TYR B O 1
ATOM 22490 N N . ALA B 2 719 ? 137.667 133.007 109.230 1.00 26.13 719 ALA B N 1
ATOM 22491 C CA . ALA B 2 719 ? 138.363 133.792 108.217 1.00 26.34 719 ALA B CA 1
ATOM 22492 C C . ALA B 2 719 ? 139.623 134.423 108.795 1.00 25.84 719 ALA B C 1
ATOM 22493 O O . ALA B 2 719 ? 140.693 134.380 108.178 1.00 29.91 719 ALA B O 1
ATOM 22500 N N . ALA B 2 720 ? 139.515 135.007 109.990 1.00 27.59 720 ALA B N 1
ATOM 22501 C CA . ALA B 2 720 ? 140.689 135.587 110.632 1.00 26.56 720 ALA B CA 1
ATOM 22502 C C . ALA B 2 720 ? 141.735 134.520 110.926 1.00 25.56 720 ALA B C 1
ATOM 22503 O O . ALA B 2 720 ? 142.930 134.731 110.693 1.00 30.19 720 ALA B O 1
ATOM 22510 N N . PHE B 2 721 ? 141.305 133.369 111.446 1.00 25.24 721 PHE B N 1
ATOM 22511 C CA . PHE B 2 721 ? 142.241 132.286 111.728 1.00 25.96 721 PHE B CA 1
ATOM 22512 C C . PHE B 2 721 ? 142.859 131.743 110.445 1.00 26.85 721 PHE B C 1
ATOM 22513 O O . PHE B 2 721 ? 144.076 131.541 110.367 1.00 30.48 721 PHE B O 1
ATOM 22530 N N . LEU B 2 722 ? 142.033 131.498 109.427 1.00 26.73 722 LEU B N 1
ATOM 22531 C CA . LEU B 2 722 ? 142.539 130.938 108.179 1.00 26.95 722 LEU B CA 1
ATOM 22532 C C . LEU B 2 722 ? 143.587 131.850 107.554 1.00 28.00 722 LEU B C 1
ATOM 22533 O O . LEU B 2 722 ? 144.668 131.397 107.163 1.00 32.49 722 LEU B O 1
ATOM 22549 N N . ILE B 2 723 ? 143.279 133.142 107.449 1.00 29.37 723 ILE B N 1
ATOM 22550 C CA . ILE B 2 723 ? 144.194 134.073 106.797 1.00 28.58 723 ILE B CA 1
ATOM 22551 C C . ILE B 2 723 ? 145.430 134.300 107.659 1.00 30.53 723 ILE B C 1
ATOM 22552 O O . ILE B 2 723 ? 146.565 134.227 107.175 1.00 35.41 723 ILE B O 1
ATOM 22568 N N . ALA B 2 724 ? 145.230 134.577 108.949 1.00 29.91 724 ALA B N 1
ATOM 22569 C CA . ALA B 2 724 ? 146.357 134.913 109.812 1.00 30.61 724 ALA B CA 1
ATOM 22570 C C . ALA B 2 724 ? 147.312 133.737 109.964 1.00 32.28 724 ALA B C 1
ATOM 22571 O O . ALA B 2 724 ? 148.535 133.910 109.902 1.00 39.33 724 ALA B O 1
ATOM 22578 N N . SER B 2 725 ? 146.777 132.532 110.167 1.00 31.54 725 SER B N 1
ATOM 22579 C CA . SER B 2 725 ? 147.640 131.367 110.332 1.00 33.30 725 SER B CA 1
ATOM 22580 C C . SER B 2 725 ? 148.443 131.094 109.068 1.00 33.78 725 SER B C 1
ATOM 22581 O O . SER B 2 725 ? 149.640 130.794 109.136 1.00 40.11 725 SER B O 1
ATOM 22589 N N . THR B 2 726 ? 147.801 131.189 107.902 1.00 33.72 726 THR B N 1
ATOM 22590 C CA . THR B 2 726 ? 148.507 130.944 106.649 1.00 33.86 726 THR B CA 1
ATOM 22591 C C . THR B 2 726 ? 149.445 132.096 106.311 1.00 36.68 726 THR B C 1
ATOM 22592 O O . THR B 2 726 ? 150.591 131.872 105.908 1.00 40.88 726 THR B O 1
ATOM 22603 N N . ALA B 2 727 ? 148.975 133.335 106.466 1.00 38.47 727 ALA B N 1
ATOM 22604 C CA . ALA B 2 727 ? 149.817 134.487 106.160 1.00 39.87 727 ALA B CA 1
ATOM 22605 C C . ALA B 2 727 ? 151.035 134.535 107.073 1.00 42.43 727 ALA B C 1
ATOM 22606 O O . ALA B 2 727 ? 152.142 134.853 106.626 1.00 47.35 727 ALA B O 1
ATOM 22613 N N . GLY B 2 728 ? 150.850 134.228 108.357 1.00 40.98 728 GLY B N 1
ATOM 22614 C CA . GLY B 2 728 ? 151.977 134.238 109.275 1.00 41.86 728 GLY B CA 1
ATOM 22615 C C . GLY B 2 728 ? 153.038 133.218 108.910 1.00 44.95 728 GLY B C 1
ATOM 22616 O O . GLY B 2 728 ? 154.235 133.513 108.948 1.00 48.06 728 GLY B O 1
ATOM 22620 N N . LYS B 2 729 ? 152.617 132.003 108.555 1.00 44.71 729 LYS B N 1
ATOM 22621 C CA . LYS B 2 729 ? 153.576 130.969 108.181 1.00 45.41 729 LYS B CA 1
ATOM 22622 C C . LYS B 2 729 ? 154.276 131.309 106.871 1.00 46.65 729 LYS B C 1
ATOM 22623 O O . LYS B 2 729 ? 155.503 131.197 106.764 1.00 49.22 729 LYS B O 1
ATOM 22642 N N . PHE B 2 730 ? 153.515 131.728 105.863 1.00 47.86 730 PHE B N 1
ATOM 22643 C CA . PHE B 2 730 ? 154.028 131.946 104.511 1.00 49.91 730 PHE B CA 1
ATOM 22644 C C . PHE B 2 730 ? 153.831 133.413 104.141 1.00 56.65 730 PHE B C 1
ATOM 22645 O O . PHE B 2 730 ? 152.810 133.786 103.559 1.00 58.99 730 PHE B O 1
ATOM 22662 N N . GLY B 2 731 ? 154.818 134.239 104.474 1.00 65.75 731 GLY B N 1
ATOM 22663 C CA . GLY B 2 731 ? 154.791 135.650 104.132 1.00 69.54 731 GLY B CA 1
ATOM 22664 C C . GLY B 2 731 ? 153.535 136.367 104.587 1.00 69.66 731 GLY B C 1
ATOM 22665 O O . GLY B 2 731 ? 153.532 137.052 105.609 1.00 69.85 731 GLY B O 1
ATOM 22670 N N . ASP C 3 24 ? 152.259 95.779 92.288 1.00 71.48 2 ASP F N 1
ATOM 22671 C CA . ASP C 3 24 ? 152.117 95.364 93.677 1.00 74.22 2 ASP F CA 1
ATOM 22672 C C . ASP C 3 24 ? 151.179 96.304 94.425 1.00 68.52 2 ASP F C 1
ATOM 22673 O O . ASP C 3 24 ? 151.529 97.450 94.703 1.00 68.17 2 ASP F O 1
ATOM 22681 N N . ASP C 3 25 ? 149.987 95.811 94.753 1.00 64.51 3 ASP F N 1
ATOM 22682 C CA . ASP C 3 25 ? 149.009 96.637 95.446 1.00 61.04 3 ASP F CA 1
ATOM 22683 C C . ASP C 3 25 ? 149.535 97.053 96.814 1.00 61.41 3 ASP F C 1
ATOM 22684 O O . ASP C 3 25 ? 150.264 96.313 97.479 1.00 59.50 3 ASP F O 1
ATOM 22693 N N . PHE C 3 26 ? 149.157 98.261 97.229 1.00 58.33 4 PHE F N 1
ATOM 22694 C CA . PHE C 3 26 ? 149.571 98.808 98.518 1.00 55.34 4 PHE F CA 1
ATOM 22695 C C . PHE C 3 26 ? 151.083 99.012 98.563 1.00 56.47 4 PHE F C 1
ATOM 22696 O O . PHE C 3 26 ? 151.733 98.763 99.579 1.00 58.71 4 PHE F O 1
ATOM 22713 N N . ALA C 3 27 ? 151.649 99.467 97.443 1.00 55.98 5 ALA F N 1
ATOM 22714 C CA . ALA C 3 27 ? 153.080 99.740 97.400 1.00 53.90 5 ALA F CA 1
ATOM 22715 C C . ALA C 3 27 ? 153.464 100.841 98.378 1.00 53.68 5 ALA F C 1
ATOM 22716 O O . ALA C 3 27 ? 154.601 100.871 98.863 1.00 57.26 5 ALA F O 1
ATOM 22723 N N . ASN C 3 28 ? 152.538 101.754 98.677 1.00 52.17 6 ASN F N 1
ATOM 22724 C CA . ASN C 3 28 ? 152.800 102.777 99.680 1.00 53.48 6 ASN F CA 1
ATOM 22725 C C . ASN C 3 28 ? 152.925 102.189 101.079 1.00 53.62 6 ASN F C 1
ATOM 22726 O O . ASN C 3 28 ? 153.508 102.832 101.957 1.00 54.05 6 ASN F O 1
ATOM 22737 N N . LEU C 3 29 ? 152.392 100.993 101.304 1.00 53.67 7 LEU F N 1
ATOM 22738 C CA . LEU C 3 29 ? 152.495 100.312 102.584 1.00 53.58 7 LEU F CA 1
ATOM 22739 C C . LEU C 3 29 ? 153.600 99.262 102.532 1.00 57.50 7 LEU F C 1
ATOM 22740 O O . LEU C 3 29 ? 154.206 99.006 101.490 1.00 60.67 7 LEU F O 1
ATOM 22756 N N . THR C 3 30 ? 153.856 98.650 103.684 1.00 59.37 8 THR F N 1
ATOM 22757 C CA . THR C 3 30 ? 154.908 97.655 103.821 1.00 59.39 8 THR F CA 1
ATOM 22758 C C . THR C 3 30 ? 154.548 96.741 104.981 1.00 58.20 8 THR F C 1
ATOM 22759 O O . THR C 3 30 ? 153.931 97.197 105.951 1.00 58.87 8 THR F O 1
ATOM 22770 N N . PRO C 3 31 ? 154.906 95.459 104.916 1.00 59.42 9 PRO F N 1
ATOM 22771 C CA . PRO C 3 31 ? 154.669 94.584 106.069 1.00 58.90 9 PRO F CA 1
ATOM 22772 C C . PRO C 3 31 ? 155.358 95.123 107.313 1.00 59.37 9 PRO F C 1
ATOM 22773 O O . PRO C 3 31 ? 156.471 95.648 107.252 1.00 61.21 9 PRO F O 1
ATOM 22784 N N . CYS C 3 32 ? 154.678 94.988 108.453 1.00 57.90 10 CYS F N 1
ATOM 22785 C CA . CYS C 3 32 ? 155.218 95.519 109.700 1.00 56.75 10 CYS F CA 1
ATOM 22786 C C . CYS C 3 32 ? 156.551 94.867 110.046 1.00 59.50 10 CYS F C 1
ATOM 22787 O O . CYS C 3 32 ? 157.462 95.530 110.555 1.00 61.43 10 CYS F O 1
ATOM 22794 N N . SER C 3 33 ? 156.687 93.568 109.771 1.00 59.62 11 SER F N 1
ATOM 22795 C CA . SER C 3 33 ? 157.924 92.865 110.092 1.00 60.39 11 SER F CA 1
ATOM 22796 C C . SER C 3 33 ? 159.110 93.385 109.291 1.00 62.22 11 SER F C 1
ATOM 22797 O O . SER C 3 33 ? 160.257 93.092 109.645 1.00 63.94 11 SER F O 1
ATOM 22805 N N . GLU C 3 34 ? 158.864 94.140 108.222 1.00 62.64 12 GLU F N 1
ATOM 22806 C CA . GLU C 3 34 ? 159.922 94.708 107.399 1.00 62.08 12 GLU F CA 1
ATOM 22807 C C . GLU C 3 34 ? 159.959 96.228 107.451 1.00 62.55 12 GLU F C 1
ATOM 22808 O O . GLU C 3 34 ? 160.799 96.836 106.781 1.00 64.48 12 GLU F O 1
ATOM 22820 N N . ASN C 3 35 ? 159.078 96.855 108.225 1.00 63.26 13 ASN F N 1
ATOM 22821 C CA . ASN C 3 35 ? 159.017 98.308 108.294 1.00 61.21 13 ASN F CA 1
ATOM 22822 C C . ASN C 3 35 ? 159.995 98.808 109.349 1.00 60.60 13 ASN F C 1
ATOM 22823 O O . ASN C 3 35 ? 159.830 98.478 110.531 1.00 59.89 13 ASN F O 1
ATOM 22834 N N . PRO C 3 36 ? 161.016 99.591 108.983 1.00 62.46 14 PRO F N 1
ATOM 22835 C CA . PRO C 3 36 ? 161.981 100.037 110.004 1.00 60.06 14 PRO F CA 1
ATOM 22836 C C . PRO C 3 36 ? 161.341 100.794 111.155 1.00 58.46 14 PRO F C 1
ATOM 22837 O O . PRO C 3 36 ? 161.767 100.636 112.305 1.00 59.20 14 PRO F O 1
ATOM 22848 N N . ALA C 3 37 ? 160.329 101.620 110.879 1.00 58.94 15 ALA F N 1
ATOM 22849 C CA . ALA C 3 37 ? 159.687 102.374 111.950 1.00 58.94 15 ALA F CA 1
ATOM 22850 C C . ALA C 3 37 ? 158.989 101.446 112.936 1.00 60.27 15 ALA F C 1
ATOM 22851 O O . ALA C 3 37 ? 159.068 101.650 114.153 1.00 60.31 15 ALA F O 1
ATOM 22858 N N . TYR C 3 38 ? 158.297 100.423 112.431 1.00 59.41 16 TYR F N 1
ATOM 22859 C CA . TYR C 3 38 ? 157.633 99.478 113.322 1.00 56.96 16 TYR F CA 1
ATOM 22860 C C . TYR C 3 38 ? 158.643 98.731 114.182 1.00 56.17 16 TYR F C 1
ATOM 22861 O O . TYR C 3 38 ? 158.425 98.538 115.383 1.00 57.29 16 TYR F O 1
ATOM 22879 N N . LEU C 3 39 ? 159.756 98.301 113.585 1.00 56.95 17 LEU F N 1
ATOM 22880 C CA . LEU C 3 39 ? 160.741 97.529 114.335 1.00 58.76 17 LEU F CA 1
ATOM 22881 C C . LEU C 3 39 ? 161.306 98.336 115.497 1.00 58.88 17 LEU F C 1
ATOM 22882 O O . LEU C 3 39 ? 161.459 97.814 116.607 1.00 60.50 17 LEU F O 1
ATOM 22898 N N . ALA C 3 40 ? 161.624 99.610 115.262 1.00 56.68 18 ALA F N 1
ATOM 22899 C CA . ALA C 3 40 ? 162.146 100.445 116.337 1.00 56.66 18 ALA F CA 1
ATOM 22900 C C . ALA C 3 40 ? 161.108 100.647 117.433 1.00 58.39 18 ALA F C 1
ATOM 22901 O O . ALA C 3 40 ? 161.424 100.548 118.624 1.00 59.24 18 ALA F O 1
ATOM 22908 N N . LYS C 3 41 ? 159.862 100.931 117.051 1.00 57.76 19 LYS F N 1
ATOM 22909 C CA . LYS C 3 41 ? 158.819 101.187 118.038 1.00 56.59 19 LYS F CA 1
ATOM 22910 C C . LYS C 3 41 ? 158.341 99.903 118.705 1.00 55.63 19 LYS F C 1
ATOM 22911 O O . LYS C 3 41 ? 158.047 99.899 119.904 1.00 56.99 19 LYS F O 1
ATOM 22930 N N . SER C 3 42 ? 158.261 98.806 117.947 1.00 56.66 20 SER F N 1
ATOM 22931 C CA . SER C 3 42 ? 157.704 97.572 118.490 1.00 54.20 20 SER F CA 1
ATOM 22932 C C . SER C 3 42 ? 158.509 97.061 119.677 1.00 55.42 20 SER F C 1
ATOM 22933 O O . SER C 3 42 ? 157.972 96.342 120.526 1.00 56.04 20 SER F O 1
ATOM 22941 N N . LYS C 3 43 ? 159.791 97.417 119.757 1.00 56.84 21 LYS F N 1
ATOM 22942 C CA . LYS C 3 43 ? 160.619 96.980 120.874 1.00 58.05 21 LYS F CA 1
ATOM 22943 C C . LYS C 3 43 ? 160.281 97.692 122.176 1.00 57.95 21 LYS F C 1
ATOM 22944 O O . LYS C 3 43 ? 160.760 97.268 123.232 1.00 60.62 21 LYS F O 1
ATOM 22963 N N . ASN C 3 44 ? 159.472 98.753 122.130 1.00 57.60 22 ASN F N 1
ATOM 22964 C CA . ASN C 3 44 ? 159.119 99.522 123.318 1.00 56.51 22 ASN F CA 1
ATOM 22965 C C . ASN C 3 44 ? 157.615 99.544 123.568 1.00 51.80 22 ASN F C 1
ATOM 22966 O O . ASN C 3 44 ? 157.132 100.392 124.324 1.00 51.63 22 ASN F O 1
ATOM 22977 N N . PHE C 3 45 ? 156.863 98.634 122.952 1.00 50.56 23 PHE F N 1
ATOM 22978 C CA . PHE C 3 45 ? 155.424 98.587 123.176 1.00 48.44 23 PHE F CA 1
ATOM 22979 C C . PHE C 3 45 ? 155.127 98.413 124.659 1.00 46.42 23 PHE F C 1
ATOM 22980 O O . PHE C 3 45 ? 155.699 97.545 125.324 1.00 47.58 23 PHE F O 1
ATOM 22997 N N . LEU C 3 46 ? 154.227 99.245 125.174 1.00 44.14 24 LEU F N 1
ATOM 22998 C CA . LEU C 3 46 ? 153.866 99.183 126.581 1.00 42.69 24 LEU F CA 1
ATOM 22999 C C . LEU C 3 46 ? 153.039 97.936 126.870 1.00 44.54 24 LEU F C 1
ATOM 23000 O O . LEU C 3 46 ? 152.318 97.426 126.010 1.00 46.79 24 LEU F O 1
ATOM 23016 N N . ASN C 3 47 ? 153.151 97.446 128.101 1.00 46.22 25 ASN F N 1
ATOM 23017 C CA . ASN C 3 47 ? 152.331 96.331 128.553 1.00 46.39 25 ASN F CA 1
ATOM 23018 C C . ASN C 3 47 ? 150.934 96.845 128.878 1.00 45.43 25 ASN F C 1
ATOM 23019 O O . ASN C 3 47 ? 150.773 97.717 129.738 1.00 49.39 25 ASN F O 1
ATOM 23030 N N . THR C 3 48 ? 149.927 96.311 128.189 1.00 44.86 26 THR F N 1
ATOM 23031 C CA . THR C 3 48 ? 148.557 96.771 128.367 1.00 43.53 26 THR F CA 1
ATOM 23032 C C . THR C 3 48 ? 147.833 96.069 129.506 1.00 43.01 26 THR F C 1
ATOM 23033 O O . THR C 3 48 ? 146.784 96.553 129.944 1.00 43.96 26 THR F O 1
ATOM 23044 N N . THR C 3 49 ? 148.360 94.946 129.990 1.00 44.99 27 THR F N 1
ATOM 23045 C CA . THR C 3 49 ? 147.781 94.262 131.138 1.00 45.48 27 THR F CA 1
ATOM 23046 C C . THR C 3 49 ? 148.857 94.011 132.184 1.00 49.13 27 THR F C 1
ATOM 23047 O O . THR C 3 49 ? 149.983 94.498 132.052 1.00 50.23 27 THR F O 1
ATOM 23058 N N . ASN C 3 50 ? 148.520 93.256 133.230 1.00 51.69 28 ASN F N 1
ATOM 23059 C CA . ASN C 3 50 ? 149.510 92.898 134.235 1.00 55.12 28 ASN F CA 1
ATOM 23060 C C . ASN C 3 50 ? 150.531 91.897 133.714 1.00 57.92 28 ASN F C 1
ATOM 23061 O O . ASN C 3 50 ? 151.547 91.670 134.380 1.00 59.80 28 ASN F O 1
ATOM 23072 N N . ASP C 3 51 ? 150.294 91.302 132.553 1.00 57.01 29 ASP F N 1
ATOM 23073 C CA . ASP C 3 51 ? 151.248 90.368 131.970 1.00 54.57 29 ASP F CA 1
ATOM 23074 C C . ASP C 3 51 ? 152.489 91.128 131.515 1.00 55.23 29 ASP F C 1
ATOM 23075 O O . ASP C 3 51 ? 152.374 92.031 130.676 1.00 55.10 29 ASP F O 1
ATOM 23084 N N . PRO C 3 52 ? 153.683 90.808 132.026 1.00 55.46 30 PRO F N 1
ATOM 23085 C CA . PRO C 3 52 ? 154.876 91.564 131.612 1.00 55.71 30 PRO F CA 1
ATOM 23086 C C . PRO C 3 52 ? 155.230 91.395 130.145 1.00 57.93 30 PRO F C 1
ATOM 23087 O O . PRO C 3 52 ? 155.995 92.212 129.617 1.00 58.85 30 PRO F O 1
ATOM 23098 N N . ASN C 3 53 ? 154.712 90.369 129.474 1.00 58.29 31 ASN F N 1
ATOM 23099 C CA . ASN C 3 53 ? 155.017 90.114 128.073 1.00 56.20 31 ASN F CA 1
ATOM 23100 C C . ASN C 3 53 ? 153.917 90.588 127.133 1.00 53.61 31 ASN F C 1
ATOM 23101 O O . ASN C 3 53 ? 153.988 90.317 125.930 1.00 53.93 31 ASN F O 1
ATOM 23112 N N . SER C 3 54 ? 152.904 91.289 127.645 1.00 52.41 32 SER F N 1
ATOM 23113 C CA . SER C 3 54 ? 151.804 91.717 126.787 1.00 51.08 32 SER F CA 1
ATOM 23114 C C . SER C 3 54 ? 152.297 92.638 125.678 1.00 49.93 32 SER F C 1
ATOM 23115 O O . SER C 3 54 ? 151.861 92.522 124.527 1.00 49.79 32 SER F O 1
ATOM 23123 N N . GLY C 3 55 ? 153.203 93.561 126.003 1.00 49.66 33 GLY F N 1
ATOM 23124 C CA . GLY C 3 55 ? 153.763 94.420 124.973 1.00 48.59 33 GLY F CA 1
ATOM 23125 C C . GLY C 3 55 ? 154.548 93.641 123.935 1.00 49.75 33 GLY F C 1
ATOM 23126 O O . GLY C 3 55 ? 154.483 93.939 122.740 1.00 49.28 33 GLY F O 1
ATOM 23130 N N . LYS C 3 56 ? 155.306 92.637 124.378 1.00 50.61 34 LYS F N 1
ATOM 23131 C CA . LYS C 3 56 ? 156.055 91.806 123.442 1.00 51.00 34 LYS F CA 1
ATOM 23132 C C . LYS C 3 56 ? 155.119 90.986 122.563 1.00 51.84 34 LYS F C 1
ATOM 23133 O O . LYS C 3 56 ? 155.362 90.834 121.360 1.00 52.31 34 LYS F O 1
ATOM 23152 N N . ILE C 3 57 ? 154.044 90.450 123.144 1.00 48.92 35 ILE F N 1
ATOM 23153 C CA . ILE C 3 57 ? 153.094 89.661 122.364 1.00 47.93 35 ILE F CA 1
ATOM 23154 C C . ILE C 3 57 ? 152.446 90.522 121.289 1.00 47.31 35 ILE F C 1
ATOM 23155 O O . ILE C 3 57 ? 152.285 90.090 120.141 1.00 50.13 35 ILE F O 1
ATOM 23171 N N . ARG C 3 58 ? 152.063 91.752 121.638 1.00 45.55 36 ARG F N 1
ATOM 23172 C CA . ARG C 3 58 ? 151.459 92.639 120.650 1.00 46.25 36 ARG F CA 1
ATOM 23173 C C . ARG C 3 58 ? 152.424 92.922 119.506 1.00 46.32 36 ARG F C 1
ATOM 23174 O O . ARG C 3 58 ? 152.011 93.016 118.345 1.00 48.00 36 ARG F O 1
ATOM 23195 N N . ALA C 3 59 ? 153.715 93.062 119.814 1.00 47.28 37 ALA F N 1
ATOM 23196 C CA . ALA C 3 59 ? 154.698 93.312 118.765 1.00 46.59 37 ALA F CA 1
ATOM 23197 C C . ALA C 3 59 ? 154.737 92.166 117.762 1.00 47.95 37 ALA F C 1
ATOM 23198 O O . ALA C 3 59 ? 154.768 92.396 116.548 1.00 50.88 37 ALA F O 1
ATOM 23205 N N . GLU C 3 60 ? 154.740 90.924 118.249 1.00 48.09 38 GLU F N 1
ATOM 23206 C CA . GLU C 3 60 ? 154.754 89.778 117.345 1.00 51.30 38 GLU F CA 1
ATOM 23207 C C . GLU C 3 60 ? 153.457 89.683 116.553 1.00 51.21 38 GLU F C 1
ATOM 23208 O O . GLU C 3 60 ? 153.477 89.401 115.349 1.00 52.99 38 GLU F O 1
ATOM 23220 N N . ARG C 3 61 ? 152.320 89.911 117.211 1.00 50.49 39 ARG F N 1
ATOM 23221 C CA . ARG C 3 61 ? 151.029 89.753 116.549 1.00 47.94 39 ARG F CA 1
ATOM 23222 C C . ARG C 3 61 ? 150.864 90.749 115.408 1.00 47.52 39 ARG F C 1
ATOM 23223 O O . ARG C 3 61 ? 150.515 90.370 114.284 1.00 50.86 39 ARG F O 1
ATOM 23244 N N . TYR C 3 62 ? 151.106 92.033 115.676 1.00 47.64 40 TYR F N 1
ATOM 23245 C CA . TYR C 3 62 ? 150.903 93.056 114.658 1.00 46.81 40 TYR F CA 1
ATOM 23246 C C . TYR C 3 62 ? 151.951 93.005 113.555 1.00 50.31 40 TYR F C 1
ATOM 23247 O O . TYR C 3 62 ? 151.794 93.702 112.547 1.00 54.02 40 TYR F O 1
ATOM 23265 N N . ALA C 3 63 ? 153.008 92.207 113.716 1.00 50.69 41 ALA F N 1
ATOM 23266 C CA . ALA C 3 63 ? 154.039 92.124 112.690 1.00 52.23 41 ALA F CA 1
ATOM 23267 C C . ALA C 3 63 ? 153.491 91.628 111.359 1.00 53.68 41 ALA F C 1
ATOM 23268 O O . ALA C 3 63 ? 154.074 91.926 110.312 1.00 55.91 41 ALA F O 1
ATOM 23275 N N . SER C 3 64 ? 152.386 90.881 111.374 1.00 54.47 42 SER F N 1
ATOM 23276 C CA . SER C 3 64 ? 151.826 90.332 110.146 1.00 55.52 42 SER F CA 1
ATOM 23277 C C . SER C 3 64 ? 151.055 91.360 109.329 1.00 55.07 42 SER F C 1
ATOM 23278 O O . SER C 3 64 ? 150.800 91.121 108.144 1.00 56.93 42 SER F O 1
ATOM 23286 N N . ALA C 3 65 ? 150.679 92.487 109.924 1.00 53.79 43 ALA F N 1
ATOM 23287 C CA . ALA C 3 65 ? 149.850 93.464 109.238 1.00 50.19 43 ALA F CA 1
ATOM 23288 C C . ALA C 3 65 ? 150.697 94.374 108.351 1.00 51.95 43 ALA F C 1
ATOM 23289 O O . ALA C 3 65 ? 151.930 94.355 108.383 1.00 55.42 43 ALA F O 1
ATOM 23296 N N . LEU C 3 66 ? 150.011 95.174 107.540 1.00 52.12 44 LEU F N 1
ATOM 23297 C CA . LEU C 3 66 ? 150.653 96.198 106.729 1.00 51.66 44 LEU F CA 1
ATOM 23298 C C . LEU C 3 66 ? 150.770 97.487 107.530 1.00 52.15 44 LEU F C 1
ATOM 23299 O O . LEU C 3 66 ? 149.830 97.889 108.221 1.00 53.41 44 LEU F O 1
ATOM 23315 N N . CYS C 3 67 ? 151.929 98.131 107.433 1.00 52.94 45 CYS F N 1
ATOM 23316 C CA . CYS C 3 67 ? 152.220 99.345 108.179 1.00 53.93 45 CYS F CA 1
ATOM 23317 C C . CYS C 3 67 ? 152.549 100.485 107.227 1.00 54.39 45 CYS F C 1
ATOM 23318 O O . CYS C 3 67 ? 153.105 100.275 106.145 1.00 56.30 45 CYS F O 1
ATOM 23325 N N . GLY C 3 68 ? 152.191 101.698 107.641 1.00 55.46 46 GLY F N 1
ATOM 23326 C CA . GLY C 3 68 ? 152.608 102.884 106.938 1.00 55.67 46 GLY F CA 1
ATOM 23327 C C . GLY C 3 68 ? 153.984 103.334 107.373 1.00 56.98 46 GLY F C 1
ATOM 23328 O O . GLY C 3 68 ? 154.674 102.679 108.164 1.00 56.02 46 GLY F O 1
ATOM 23332 N N . PRO C 3 69 ? 154.408 104.486 106.847 1.00 58.09 47 PRO F N 1
ATOM 23333 C CA . PRO C 3 69 ? 155.738 104.999 107.218 1.00 55.17 47 PRO F CA 1
ATOM 23334 C C . PRO C 3 69 ? 155.909 105.191 108.714 1.00 55.91 47 PRO F C 1
ATOM 23335 O O . PRO C 3 69 ? 157.007 104.976 109.242 1.00 55.69 47 PRO F O 1
ATOM 23346 N N . GLU C 3 70 ? 154.848 105.593 109.417 1.00 56.09 48 GLU F N 1
ATOM 23347 C CA . GLU C 3 70 ? 154.947 105.830 110.852 1.00 54.44 48 GLU F CA 1
ATOM 23348 C C . GLU C 3 70 ? 155.072 104.538 111.649 1.00 55.95 48 GLU F C 1
ATOM 23349 O O . GLU C 3 70 ? 155.440 104.588 112.827 1.00 56.81 48 GLU F O 1
ATOM 23361 N N . GLY C 3 71 ? 154.774 103.392 111.044 1.00 55.39 49 GLY F N 1
ATOM 23362 C CA . GLY C 3 71 ? 154.901 102.119 111.720 1.00 53.71 49 GLY F CA 1
ATOM 23363 C C . GLY C 3 71 ? 153.651 101.616 112.406 1.00 53.32 49 GLY F C 1
ATOM 23364 O O . GLY C 3 71 ? 153.748 100.694 113.224 1.00 55.70 49 GLY F O 1
ATOM 23368 N N . TYR C 3 72 ? 152.484 102.187 112.108 1.00 52.81 50 TYR F N 1
ATOM 23369 C CA . TYR C 3 72 ? 151.248 101.710 112.713 1.00 49.38 50 TYR F CA 1
ATOM 23370 C C . TYR C 3 72 ? 150.497 100.803 111.743 1.00 47.91 50 TYR F C 1
ATOM 23371 O O . TYR C 3 72 ? 150.450 101.088 110.542 1.00 47.97 50 TYR F O 1
ATOM 23389 N N . PRO C 3 73 ? 149.900 99.705 112.209 1.00 47.34 51 PRO F N 1
ATOM 23390 C CA . PRO C 3 73 ? 149.172 98.824 111.288 1.00 45.04 51 PRO F CA 1
ATOM 23391 C C . PRO C 3 73 ? 148.023 99.546 110.598 1.00 43.01 51 PRO F C 1
ATOM 23392 O O . PRO C 3 73 ? 147.327 100.366 111.199 1.00 44.87 51 PRO F O 1
ATOM 23403 N N . HIS C 3 74 ? 147.829 99.225 109.321 1.00 43.76 52 HIS F N 1
ATOM 23404 C CA . HIS C 3 74 ? 146.704 99.711 108.535 1.00 41.01 52 HIS F CA 1
ATOM 23405 C C . HIS C 3 74 ? 145.845 98.527 108.115 1.00 40.77 52 HIS F C 1
ATOM 23406 O O . HIS C 3 74 ? 146.366 97.450 107.812 1.00 46.09 52 HIS F O 1
ATOM 23421 N N . LEU C 3 75 ? 144.532 98.731 108.096 1.00 39.30 53 LEU F N 1
ATOM 23422 C CA . LEU C 3 75 ? 143.580 97.677 107.777 1.00 39.29 53 LEU F CA 1
ATOM 23423 C C . LEU C 3 75 ? 143.064 97.842 106.354 1.00 39.53 53 LEU F C 1
ATOM 23424 O O . LEU C 3 75 ? 142.837 98.962 105.889 1.00 40.65 53 LEU F O 1
ATOM 23440 N N . ILE C 3 76 ? 142.885 96.716 105.668 1.00 41.72 54 ILE F N 1
ATOM 23441 C CA . ILE C 3 76 ? 142.391 96.679 104.296 1.00 41.76 54 ILE F CA 1
ATOM 23442 C C . ILE C 3 76 ? 140.998 96.067 104.318 1.00 41.55 54 ILE F C 1
ATOM 23443 O O . ILE C 3 76 ? 140.809 94.960 104.836 1.00 44.84 54 ILE F O 1
ATOM 23459 N N . VAL C 3 77 ? 140.025 96.784 103.756 1.00 42.40 55 VAL F N 1
ATOM 23460 C CA . VAL C 3 77 ? 138.629 96.368 103.832 1.00 39.27 55 VAL F CA 1
ATOM 23461 C C . VAL C 3 77 ? 138.002 96.334 102.444 1.00 41.15 55 VAL F C 1
ATOM 23462 O O . VAL C 3 77 ? 136.774 96.363 102.309 1.00 44.81 55 VAL F O 1
ATOM 23475 N N . ASP C 3 78 ? 138.833 96.271 101.401 1.00 43.02 56 ASP F N 1
ATOM 23476 C CA . ASP C 3 78 ? 138.316 96.253 100.037 1.00 43.32 56 ASP F CA 1
ATOM 23477 C C . ASP C 3 78 ? 137.644 94.936 99.675 1.00 43.20 56 ASP F C 1
ATOM 23478 O O . ASP C 3 78 ? 137.017 94.853 98.612 1.00 44.81 56 ASP F O 1
ATOM 23487 N N . GLY C 3 79 ? 137.762 93.913 100.517 1.00 45.75 57 GLY F N 1
ATOM 23488 C CA . GLY C 3 79 ? 137.136 92.627 100.285 1.00 45.81 57 GLY F CA 1
ATOM 23489 C C . GLY C 3 79 ? 138.100 91.493 100.019 1.00 46.89 57 GLY F C 1
ATOM 23490 O O . GLY C 3 79 ? 137.681 90.331 100.069 1.00 50.89 57 GLY F O 1
ATOM 23494 N N . ARG C 3 80 ? 139.371 91.780 99.746 1.00 48.65 58 ARG F N 1
ATOM 23495 C CA . ARG C 3 80 ? 140.333 90.713 99.498 1.00 48.68 58 ARG F CA 1
ATOM 23496 C C . ARG C 3 80 ? 140.410 89.794 100.710 1.00 50.15 58 ARG F C 1
ATOM 23497 O O . ARG C 3 80 ? 140.505 90.256 101.851 1.00 49.57 58 ARG F O 1
ATOM 23518 N N . PHE C 3 81 ? 140.366 88.483 100.459 1.00 50.02 59 PHE F N 1
ATOM 23519 C CA . PHE C 3 81 ? 140.298 87.522 101.554 1.00 48.30 59 PHE F CA 1
ATOM 23520 C C . PHE C 3 81 ? 141.617 87.389 102.301 1.00 48.71 59 PHE F C 1
ATOM 23521 O O . PHE C 3 81 ? 141.631 86.840 103.407 1.00 50.03 59 PHE F O 1
ATOM 23538 N N . THR C 3 82 ? 142.722 87.873 101.732 1.00 48.42 60 THR F N 1
ATOM 23539 C CA . THR C 3 82 ? 143.980 87.880 102.467 1.00 48.78 60 THR F CA 1
ATOM 23540 C C . THR C 3 82 ? 143.924 88.804 103.676 1.00 48.88 60 THR F C 1
ATOM 23541 O O . THR C 3 82 ? 144.789 88.711 104.553 1.00 51.00 60 THR F O 1
ATOM 23552 N N . HIS C 3 83 ? 142.932 89.692 103.737 1.00 48.72 61 HIS F N 1
ATOM 23553 C CA . HIS C 3 83 ? 142.711 90.566 104.882 1.00 47.98 61 HIS F CA 1
ATOM 23554 C C . HIS C 3 83 ? 141.307 90.384 105.448 1.00 46.57 61 HIS F C 1
ATOM 23555 O O . HIS C 3 83 ? 140.724 91.320 105.997 1.00 47.90 61 HIS F O 1
ATOM 23569 N N . ALA C 3 84 ? 140.751 89.178 105.315 1.00 45.30 62 ALA F N 1
ATOM 23570 C CA . ALA C 3 84 ? 139.422 88.917 105.856 1.00 45.57 62 ALA F CA 1
ATOM 23571 C C . ALA C 3 84 ? 139.374 89.157 107.358 1.00 45.47 62 ALA F C 1
ATOM 23572 O O . ALA C 3 84 ? 138.330 89.545 107.892 1.00 46.96 62 ALA F O 1
ATOM 23579 N N . GLY C 3 85 ? 140.490 88.938 108.054 1.00 44.61 63 GLY F N 1
ATOM 23580 C CA . GLY C 3 85 ? 140.528 89.171 109.486 1.00 45.11 63 GLY F CA 1
ATOM 23581 C C . GLY C 3 85 ? 140.446 90.631 109.872 1.00 45.53 63 GLY F C 1
ATOM 23582 O O . GLY C 3 85 ? 140.198 90.938 111.043 1.00 47.88 63 GLY F O 1
ATOM 23586 N N . ASP C 3 86 ? 140.646 91.541 108.917 1.00 43.40 64 ASP F N 1
ATOM 23587 C CA . ASP C 3 86 ? 140.615 92.963 109.238 1.00 44.70 64 ASP F CA 1
ATOM 23588 C C . ASP C 3 86 ? 139.188 93.447 109.470 1.00 44.43 64 ASP F C 1
ATOM 23589 O O . ASP C 3 86 ? 138.901 94.087 110.488 1.00 48.25 64 ASP F O 1
ATOM 23598 N N . PHE C 3 87 ? 138.285 93.165 108.537 1.00 42.86 65 PHE F N 1
ATOM 23599 C CA . PHE C 3 87 ? 136.909 93.641 108.648 1.00 42.45 65 PHE F CA 1
ATOM 23600 C C . PHE C 3 87 ? 135.867 92.545 108.474 1.00 41.44 65 PHE F C 1
ATOM 23601 O O . PHE C 3 87 ? 134.833 92.583 109.145 1.00 41.84 65 PHE F O 1
ATOM 23618 N N . LEU C 3 88 ? 136.109 91.570 107.597 1.00 41.48 66 LEU F N 1
ATOM 23619 C CA . LEU C 3 88 ? 135.076 90.585 107.288 1.00 40.26 66 LEU F CA 1
ATOM 23620 C C . LEU C 3 88 ? 134.727 89.744 108.511 1.00 41.22 66 LEU F C 1
ATOM 23621 O O . LEU C 3 88 ? 133.553 89.622 108.878 1.00 42.64 66 LEU F O 1
ATOM 23637 N N . ILE C 3 89 ? 135.733 89.149 109.153 1.00 42.01 67 ILE F N 1
ATOM 23638 C CA . ILE C 3 89 ? 135.466 88.303 110.316 1.00 44.28 67 ILE F CA 1
ATOM 23639 C C . ILE C 3 89 ? 134.852 89.103 111.458 1.00 43.29 67 ILE F C 1
ATOM 23640 O O . ILE C 3 89 ? 133.846 88.652 112.028 1.00 44.30 67 ILE F O 1
ATOM 23656 N N . PRO C 3 90 ? 135.384 90.267 111.843 1.00 43.37 68 PRO F N 1
ATOM 23657 C CA . PRO C 3 90 ? 134.668 91.084 112.836 1.00 39.49 68 PRO F CA 1
ATOM 23658 C C . PRO C 3 90 ? 133.258 91.440 112.402 1.00 38.39 68 PRO F C 1
ATOM 23659 O O . PRO C 3 90 ? 132.347 91.484 113.237 1.00 40.83 68 PRO F O 1
ATOM 23670 N N . SER C 3 91 ? 133.054 91.698 111.109 1.00 36.53 69 SER F N 1
ATOM 23671 C CA . SER C 3 91 ? 131.731 92.078 110.628 1.00 36.52 69 SER F CA 1
ATOM 23672 C C . SER C 3 91 ? 130.726 90.948 110.808 1.00 37.73 69 SER F C 1
ATOM 23673 O O . SER C 3 91 ? 129.593 91.180 111.245 1.00 37.27 69 SER F O 1
ATOM 23681 N N . ILE C 3 92 ? 131.120 89.717 110.479 1.00 38.97 70 ILE F N 1
ATOM 23682 C CA . ILE C 3 92 ? 130.207 88.587 110.624 1.00 37.56 70 ILE F CA 1
ATOM 23683 C C . ILE C 3 92 ? 129.833 88.397 112.086 1.00 37.77 70 ILE F C 1
ATOM 23684 O O . ILE C 3 92 ? 128.666 88.157 112.419 1.00 38.31 70 ILE F O 1
ATOM 23700 N N . LEU C 3 93 ? 130.814 88.502 112.981 1.00 39.52 71 LEU F N 1
ATOM 23701 C CA . LEU C 3 93 ? 130.542 88.300 114.399 1.00 39.13 71 LEU F CA 1
ATOM 23702 C C . LEU C 3 93 ? 129.592 89.363 114.937 1.00 38.02 71 LEU F C 1
ATOM 23703 O O . LEU C 3 93 ? 128.687 89.054 115.720 1.00 38.23 71 LEU F O 1
ATOM 23719 N N . PHE C 3 94 ? 129.778 90.622 114.533 1.00 35.65 72 PHE F N 1
ATOM 23720 C CA . PHE C 3 94 ? 128.892 91.678 115.013 1.00 33.57 72 PHE F CA 1
ATOM 23721 C C . PHE C 3 94 ? 127.467 91.462 114.524 1.00 34.05 72 PHE F C 1
ATOM 23722 O O . PHE C 3 94 ? 126.510 91.566 115.299 1.00 35.89 72 PHE F O 1
ATOM 23739 N N . LEU C 3 95 ? 127.306 91.169 113.234 1.00 35.28 73 LEU F N 1
ATOM 23740 C CA . LEU C 3 95 ? 125.964 91.037 112.678 1.00 35.41 73 LEU F CA 1
ATOM 23741 C C . LEU C 3 95 ? 125.211 89.891 113.337 1.00 34.83 73 LEU F C 1
ATOM 23742 O O . LEU C 3 95 ? 124.003 89.991 113.580 1.00 38.24 73 LEU F O 1
ATOM 23758 N N . TYR C 3 96 ? 125.906 88.793 113.637 1.00 35.06 74 TYR F N 1
ATOM 23759 C CA . TYR C 3 96 ? 125.260 87.695 114.344 1.00 35.42 74 TYR F CA 1
ATOM 23760 C C . TYR C 3 96 ? 124.800 88.132 115.729 1.00 36.52 74 TYR F C 1
ATOM 23761 O O . TYR C 3 96 ? 123.677 87.827 116.144 1.00 38.42 74 TYR F O 1
ATOM 23779 N N . ILE C 3 97 ? 125.653 88.853 116.458 1.00 36.12 75 ILE F N 1
ATOM 23780 C CA . ILE C 3 97 ? 125.274 89.338 117.781 1.00 35.30 75 ILE F CA 1
ATOM 23781 C C . ILE C 3 97 ? 124.191 90.403 117.666 1.00 34.77 75 ILE F C 1
ATOM 23782 O O . ILE C 3 97 ? 123.194 90.379 118.395 1.00 36.93 75 ILE F O 1
ATOM 23798 N N . ALA C 3 98 ? 124.372 91.357 116.752 1.00 35.20 76 ALA F N 1
ATOM 23799 C CA . ALA C 3 98 ? 123.398 92.433 116.607 1.00 34.42 76 ALA F CA 1
ATOM 23800 C C . ALA C 3 98 ? 122.029 91.884 116.226 1.00 35.17 76 ALA F C 1
ATOM 23801 O O . ALA C 3 98 ? 121.015 92.231 116.841 1.00 37.91 76 ALA F O 1
ATOM 23808 N N . GLY C 3 99 ? 121.981 91.012 115.220 1.00 34.76 77 GLY F N 1
ATOM 23809 C CA . GLY C 3 99 ? 120.712 90.417 114.839 1.00 34.95 77 GLY F CA 1
ATOM 23810 C C . GLY C 3 99 ? 120.082 89.632 115.971 1.00 34.96 77 GLY F C 1
ATOM 23811 O O . GLY C 3 99 ? 118.860 89.633 116.137 1.00 38.47 77 GLY F O 1
ATOM 23815 N N . TRP C 3 100 ? 120.909 88.948 116.764 1.00 35.08 78 TRP F N 1
ATOM 23816 C CA . TRP C 3 100 ? 120.410 88.247 117.942 1.00 34.56 78 TRP F CA 1
ATOM 23817 C C . TRP C 3 100 ? 119.689 89.208 118.879 1.00 33.72 78 TRP F C 1
ATOM 23818 O O . TRP C 3 100 ? 118.554 88.953 119.297 1.00 35.62 78 TRP F O 1
ATOM 23839 N N . ILE C 3 101 ? 120.332 90.329 119.213 1.00 33.45 79 ILE F N 1
ATOM 23840 C CA . ILE C 3 101 ? 119.737 91.280 120.149 1.00 33.30 79 ILE F CA 1
ATOM 23841 C C . ILE C 3 101 ? 118.427 91.820 119.593 1.00 33.87 79 ILE F C 1
ATOM 23842 O O . ILE C 3 101 ? 117.403 91.854 120.285 1.00 35.95 79 ILE F O 1
ATOM 23858 N N . GLY C 3 102 ? 118.440 92.252 118.333 1.00 34.07 80 GLY F N 1
ATOM 23859 C CA . GLY C 3 102 ? 117.232 92.796 117.741 1.00 34.44 80 GLY F CA 1
ATOM 23860 C C . GLY C 3 102 ? 116.118 91.774 117.639 1.00 34.15 80 GLY F C 1
ATOM 23861 O O . GLY C 3 102 ? 114.954 92.081 117.904 1.00 38.46 80 GLY F O 1
ATOM 23865 N N . TRP C 3 103 ? 116.458 90.542 117.258 1.00 34.35 81 TRP F N 1
ATOM 23866 C CA . TRP C 3 103 ? 115.430 89.536 117.020 1.00 35.57 81 TRP F CA 1
ATOM 23867 C C . TRP C 3 103 ? 114.721 89.147 118.312 1.00 35.21 81 TRP F C 1
ATOM 23868 O O . TRP C 3 103 ? 113.489 89.051 118.347 1.00 38.77 81 TRP F O 1
ATOM 23889 N N . VAL C 3 104 ? 115.479 88.912 119.384 1.00 34.21 82 VAL F N 1
ATOM 23890 C CA . VAL C 3 104 ? 114.857 88.507 120.641 1.00 35.48 82 VAL F CA 1
ATOM 23891 C C . VAL C 3 104 ? 114.047 89.655 121.227 1.00 34.42 82 VAL F C 1
ATOM 23892 O O . VAL C 3 104 ? 112.948 89.451 121.753 1.00 38.13 82 VAL F O 1
ATOM 23905 N N . GLY C 3 105 ? 114.571 90.878 121.147 1.00 33.94 83 GLY F N 1
ATOM 23906 C CA . GLY C 3 105 ? 113.804 92.023 121.605 1.00 33.42 83 GLY F CA 1
ATOM 23907 C C . GLY C 3 105 ? 112.506 92.184 120.839 1.00 34.79 83 GLY F C 1
ATOM 23908 O O . GLY C 3 105 ? 111.465 92.501 121.418 1.00 38.85 83 GLY F O 1
ATOM 23912 N N . ARG C 3 106 ? 112.552 91.971 119.523 1.00 35.57 84 ARG F N 1
ATOM 23913 C CA . ARG C 3 106 ? 111.332 92.008 118.725 1.00 35.80 84 ARG F CA 1
ATOM 23914 C C . ARG C 3 106 ? 110.371 90.901 119.140 1.00 36.66 84 ARG F C 1
ATOM 23915 O O . ARG C 3 106 ? 109.160 91.125 119.235 1.00 40.44 84 ARG F O 1
ATOM 23936 N N . SER C 3 107 ? 110.893 89.699 119.390 1.00 35.92 85 SER F N 1
ATOM 23937 C CA . SER C 3 107 ? 110.035 88.588 119.789 1.00 37.84 85 SER F CA 1
ATOM 23938 C C . SER C 3 107 ? 109.350 88.877 121.119 1.00 39.30 85 SER F C 1
ATOM 23939 O O . SER C 3 107 ? 108.146 88.644 121.275 1.00 43.42 85 SER F O 1
ATOM 23947 N N . TYR C 3 108 ? 110.106 89.383 122.094 1.00 38.91 86 TYR F N 1
ATOM 23948 C CA . TYR C 3 108 ? 109.516 89.725 123.383 1.00 40.13 86 TYR F CA 1
ATOM 23949 C C . TYR C 3 108 ? 108.460 90.808 123.229 1.00 39.82 86 TYR F C 1
ATOM 23950 O O . TYR C 3 108 ? 107.379 90.724 123.822 1.00 42.23 86 TYR F O 1
ATOM 23968 N N . LEU C 3 109 ? 108.754 91.832 122.427 1.00 39.31 87 LEU F N 1
ATOM 23969 C CA . LEU C 3 109 ? 107.812 92.929 122.244 1.00 39.80 87 LEU F CA 1
ATOM 23970 C C . LEU C 3 109 ? 106.506 92.436 121.636 1.00 42.15 87 LEU F C 1
ATOM 23971 O O . LEU C 3 109 ? 105.420 92.844 122.061 1.00 45.06 87 LEU F O 1
ATOM 23987 N N . ILE C 3 110 ? 106.592 91.554 120.639 1.00 42.73 88 ILE F N 1
ATOM 23988 C CA . ILE C 3 110 ? 105.389 91.041 119.994 1.00 44.24 88 ILE F CA 1
ATOM 23989 C C . ILE C 3 110 ? 104.563 90.215 120.972 1.00 45.09 88 ILE F C 1
ATOM 23990 O O . ILE C 3 110 ? 103.333 90.329 121.014 1.00 50.38 88 ILE F O 1
ATOM 24006 N N . GLU C 3 111 ? 105.217 89.368 121.768 1.00 46.33 89 GLU F N 1
ATOM 24007 C CA . GLU C 3 111 ? 104.477 88.453 122.633 1.00 49.71 89 GLU F CA 1
ATOM 24008 C C . GLU C 3 111 ? 103.719 89.202 123.725 1.00 48.69 89 GLU F C 1
ATOM 24009 O O . GLU C 3 111 ? 102.537 88.931 123.966 1.00 53.49 89 GLU F O 1
ATOM 24021 N N . ILE C 3 112 ? 104.378 90.146 124.402 1.00 46.27 90 ILE F N 1
ATOM 24022 C CA . ILE C 3 112 ? 103.702 90.886 125.463 1.00 46.99 90 ILE F CA 1
ATOM 24023 C C . ILE C 3 112 ? 102.563 91.721 124.905 1.00 50.99 90 ILE F C 1
ATOM 24024 O O . ILE C 3 112 ? 101.646 92.093 125.643 1.00 55.82 90 ILE F O 1
ATOM 24040 N N . ARG C 3 113 ? 102.597 92.025 123.607 1.00 52.41 91 ARG F N 1
ATOM 24041 C CA . ARG C 3 113 ? 101.521 92.783 122.984 1.00 53.03 91 ARG F CA 1
ATOM 24042 C C . ARG C 3 113 ? 100.196 92.037 123.037 1.00 56.68 91 ARG F C 1
ATOM 24043 O O . ARG C 3 113 ? 99.141 92.653 122.848 1.00 59.33 91 ARG F O 1
ATOM 24064 N N . GLU C 3 114 ? 100.225 90.733 123.295 1.00 58.97 92 GLU F N 1
ATOM 24065 C CA . GLU C 3 114 ? 99.025 89.913 123.377 1.00 62.37 92 GLU F CA 1
ATOM 24066 C C . GLU C 3 114 ? 98.448 89.845 124.784 1.00 63.20 92 GLU F C 1
ATOM 24067 O O . GLU C 3 114 ? 97.451 89.147 124.994 1.00 66.51 92 GLU F O 1
ATOM 24079 N N . SER C 3 115 ? 99.040 90.545 125.745 1.00 63.16 93 SER F N 1
ATOM 24080 C CA . SER C 3 115 ? 98.590 90.518 127.127 1.00 64.87 93 SER F CA 1
ATOM 24081 C C . SER C 3 115 ? 97.712 91.729 127.427 1.00 67.63 93 SER F C 1
ATOM 24082 O O . SER C 3 115 ? 97.568 92.647 126.617 1.00 67.06 93 SER F O 1
ATOM 24090 N N . LYS C 3 116 ? 97.116 91.715 128.621 1.00 69.16 94 LYS F N 1
ATOM 24091 C CA . LYS C 3 116 ? 96.189 92.778 128.998 1.00 70.74 94 LYS F CA 1
ATOM 24092 C C . LYS C 3 116 ? 96.894 94.124 129.113 1.00 70.51 94 LYS F C 1
ATOM 24093 O O . LYS C 3 116 ? 96.365 95.146 128.660 1.00 70.89 94 LYS F O 1
ATOM 24112 N N . ASN C 3 117 ? 98.084 94.149 129.709 1.00 66.27 95 ASN F N 1
ATOM 24113 C CA . ASN C 3 117 ? 98.804 95.389 129.996 1.00 63.25 95 ASN F CA 1
ATOM 24114 C C . ASN C 3 117 ? 100.214 95.296 129.426 1.00 59.86 95 ASN F C 1
ATOM 24115 O O . ASN C 3 117 ? 101.190 95.116 130.165 1.00 59.02 95 ASN F O 1
ATOM 24126 N N . PRO C 3 118 ? 100.357 95.415 128.105 1.00 57.61 96 PRO F N 1
ATOM 24127 C CA . PRO C 3 118 ? 101.704 95.357 127.513 1.00 54.63 96 PRO F CA 1
ATOM 24128 C C . PRO C 3 118 ? 102.631 96.451 128.009 1.00 53.66 96 PRO F C 1
ATOM 24129 O O . PRO C 3 118 ? 103.843 96.223 128.110 1.00 54.16 96 PRO F O 1
ATOM 24140 N N . GLU C 3 119 ? 102.102 97.636 128.322 1.00 53.44 97 GLU F N 1
ATOM 24141 C CA . GLU C 3 119 ? 102.964 98.738 128.736 1.00 52.19 97 GLU F CA 1
ATOM 24142 C C . GLU C 3 119 ? 103.725 98.398 130.011 1.00 51.38 97 GLU F C 1
ATOM 24143 O O . GLU C 3 119 ? 104.924 98.681 130.120 1.00 51.16 97 GLU F O 1
ATOM 24155 N N . MET C 3 120 ? 103.049 97.789 130.988 1.00 50.69 98 MET F N 1
ATOM 24156 C CA . MET C 3 120 ? 103.707 97.481 132.253 1.00 49.73 98 MET F CA 1
ATOM 24157 C C . MET C 3 120 ? 104.825 96.463 132.077 1.00 48.20 98 MET F C 1
ATOM 24158 O O . MET C 3 120 ? 105.809 96.495 132.824 1.00 49.53 98 MET F O 1
ATOM 24172 N N . GLN C 3 121 ? 104.700 95.562 131.108 1.00 48.06 99 GLN F N 1
ATOM 24173 C CA . GLN C 3 121 ? 105.734 94.566 130.861 1.00 45.99 99 GLN F CA 1
ATOM 24174 C C . GLN C 3 121 ? 106.922 95.129 130.094 1.00 44.44 99 GLN F C 1
ATOM 24175 O O . GLN C 3 121 ? 107.892 94.399 129.865 1.00 47.23 99 GLN F O 1
ATOM 24189 N N . GLU C 3 122 ? 106.870 96.398 129.689 1.00 44.34 100 GLU F N 1
ATOM 24190 C CA . GLU C 3 122 ? 108.018 97.052 129.078 1.00 44.80 100 GLU F CA 1
ATOM 24191 C C . GLU C 3 122 ? 108.855 97.820 130.091 1.00 44.40 100 GLU F C 1
ATOM 24192 O O . GLU C 3 122 ? 110.053 98.021 129.866 1.00 46.76 100 GLU F O 1
ATOM 24204 N N . VAL C 3 123 ? 108.253 98.250 131.201 1.00 43.25 101 VAL F N 1
ATOM 24205 C CA . VAL C 3 123 ? 108.996 98.902 132.274 1.00 42.82 101 VAL F CA 1
ATOM 24206 C C . VAL C 3 123 ? 109.248 97.965 133.450 1.00 43.00 101 VAL F C 1
ATOM 24207 O O . VAL C 3 123 ? 110.163 98.225 134.247 1.00 45.78 101 VAL F O 1
ATOM 24220 N N . VAL C 3 124 ? 108.468 96.898 133.588 1.00 44.02 102 VAL F N 1
ATOM 24221 C CA . VAL C 3 124 ? 108.716 95.843 134.564 1.00 44.60 102 VAL F CA 1
ATOM 24222 C C . VAL C 3 124 ? 108.839 94.558 133.758 1.00 45.57 102 VAL F C 1
ATOM 24223 O O . VAL C 3 124 ? 107.832 93.924 133.420 1.00 47.54 102 VAL F O 1
ATOM 24236 N N . ILE C 3 125 ? 110.074 94.168 133.447 1.00 44.95 103 ILE F N 1
ATOM 24237 C CA . ILE C 3 125 ? 110.305 93.086 132.502 1.00 43.98 103 ILE F CA 1
ATOM 24238 C C . ILE C 3 125 ? 109.771 91.777 133.061 1.00 44.74 103 ILE F C 1
ATOM 24239 O O . ILE C 3 125 ? 109.926 91.473 134.251 1.00 48.67 103 ILE F O 1
ATOM 24255 N N . ASN C 3 126 ? 109.129 90.996 132.198 1.00 45.89 104 ASN F N 1
ATOM 24256 C CA . ASN C 3 126 ? 108.754 89.619 132.511 1.00 45.83 104 ASN F CA 1
ATOM 24257 C C . ASN C 3 126 ? 110.007 88.772 132.335 1.00 45.93 104 ASN F C 1
ATOM 24258 O O . ASN C 3 126 ? 110.261 88.209 131.270 1.00 46.13 104 ASN F O 1
ATOM 24269 N N . VAL C 3 127 ? 110.807 88.686 133.400 1.00 47.53 105 VAL F N 1
ATOM 24270 C CA . VAL C 3 127 ? 112.125 88.060 133.289 1.00 46.17 105 VAL F CA 1
ATOM 24271 C C . VAL C 3 127 ? 112.030 86.618 132.808 1.00 46.87 105 VAL F C 1
ATOM 24272 O O . VAL C 3 127 ? 112.797 86.238 131.909 1.00 47.95 105 VAL F O 1
ATOM 24285 N N . PRO C 3 128 ? 111.148 85.771 133.346 1.00 47.93 106 PRO F N 1
ATOM 24286 C CA . PRO C 3 128 ? 111.064 84.400 132.815 1.00 45.68 106 PRO F CA 1
ATOM 24287 C C . PRO C 3 128 ? 110.810 84.354 131.320 1.00 45.78 106 PRO F C 1
ATOM 24288 O O . PRO C 3 128 ? 111.390 83.514 130.621 1.00 48.72 106 PRO F O 1
ATOM 24299 N N . LEU C 3 129 ? 109.959 85.243 130.804 1.00 46.23 107 LEU F N 1
ATOM 24300 C CA . LEU C 3 129 ? 109.713 85.273 129.367 1.00 45.56 107 LEU F CA 1
ATOM 24301 C C . LEU C 3 129 ? 110.917 85.823 128.614 1.00 45.16 107 LEU F C 1
ATOM 24302 O O . LEU C 3 129 ? 111.283 85.304 127.554 1.00 48.67 107 LEU F O 1
ATOM 24318 N N . ALA C 3 130 ? 111.548 86.871 129.147 1.00 44.16 108 ALA F N 1
ATOM 24319 C CA . ALA C 3 130 ? 112.701 87.457 128.473 1.00 43.08 108 ALA F CA 1
ATOM 24320 C C . ALA C 3 130 ? 113.835 86.450 128.345 1.00 43.98 108 ALA F C 1
ATOM 24321 O O . ALA C 3 130 ? 114.453 86.332 127.281 1.00 45.20 108 ALA F O 1
ATOM 24328 N N . ILE C 3 131 ? 114.120 85.707 129.416 1.00 44.57 109 ILE F N 1
ATOM 24329 C CA . ILE C 3 131 ? 115.200 84.726 129.369 1.00 44.60 109 ILE F CA 1
ATOM 24330 C C . ILE C 3 131 ? 114.912 83.669 128.312 1.00 43.99 109 ILE F C 1
ATOM 24331 O O . ILE C 3 131 ? 115.810 83.246 127.575 1.00 46.90 109 ILE F O 1
ATOM 24347 N N . LYS C 3 132 ? 113.659 83.220 128.225 1.00 44.11 110 LYS F N 1
ATOM 24348 C CA . LYS C 3 132 ? 113.291 82.259 127.192 1.00 45.15 110 LYS F CA 1
ATOM 24349 C C . LYS C 3 132 ? 113.605 82.806 125.805 1.00 45.30 110 LYS F C 1
ATOM 24350 O O . LYS C 3 132 ? 114.210 82.118 124.975 1.00 46.48 110 LYS F O 1
ATOM 24369 N N . LYS C 3 133 ? 113.200 84.049 125.536 1.00 45.33 111 LYS F N 1
ATOM 24370 C CA . LYS C 3 133 ? 113.475 84.650 124.235 1.00 43.28 111 LYS F CA 1
ATOM 24371 C C . LYS C 3 133 ? 114.972 84.792 123.996 1.00 43.16 111 LYS F C 1
ATOM 24372 O O . LYS C 3 133 ? 115.463 84.504 122.899 1.00 46.58 111 LYS F O 1
ATOM 24391 N N . MET C 3 134 ? 115.714 85.238 125.012 1.00 42.67 112 MET F N 1
ATOM 24392 C CA . MET C 3 134 ? 117.140 85.487 124.832 1.00 43.32 112 MET F CA 1
ATOM 24393 C C . MET C 3 134 ? 117.894 84.200 124.523 1.00 44.07 112 MET F C 1
ATOM 24394 O O . MET C 3 134 ? 118.791 84.188 123.673 1.00 45.73 112 MET F O 1
ATOM 24408 N N . LEU C 3 135 ? 117.548 83.106 125.203 1.00 45.71 113 LEU F N 1
ATOM 24409 C CA . LEU C 3 135 ? 118.254 81.849 124.987 1.00 45.43 113 LEU F CA 1
ATOM 24410 C C . LEU C 3 135 ? 117.955 81.241 123.624 1.00 46.15 113 LEU F C 1
ATOM 24411 O O . LEU C 3 135 ? 118.711 80.378 123.167 1.00 51.67 113 LEU F O 1
ATOM 24427 N N . GLY C 3 136 ? 116.880 81.665 122.967 1.00 47.11 114 GLY F N 1
ATOM 24428 C CA . GLY C 3 136 ? 116.519 81.171 121.657 1.00 47.00 114 GLY F CA 1
ATOM 24429 C C . GLY C 3 136 ? 116.932 82.056 120.502 1.00 48.00 114 GLY F C 1
ATOM 24430 O O . GLY C 3 136 ? 116.443 81.854 119.384 1.00 51.55 114 GLY F O 1
ATOM 24434 N N . GLY C 3 137 ? 117.814 83.028 120.726 1.00 45.62 115 GLY F N 1
ATOM 24435 C CA . GLY C 3 137 ? 118.220 83.928 119.665 1.00 44.64 115 GLY F CA 1
ATOM 24436 C C . GLY C 3 137 ? 119.318 83.412 118.763 1.00 46.08 115 GLY F C 1
ATOM 24437 O O . GLY C 3 137 ? 119.598 84.038 117.738 1.00 47.96 115 GLY F O 1
ATOM 24441 N N . PHE C 3 138 ? 119.944 82.286 119.110 1.00 46.73 116 PHE F N 1
ATOM 24442 C CA . PHE C 3 138 ? 121.032 81.758 118.295 1.00 46.31 116 PHE F CA 1
ATOM 24443 C C . PHE C 3 138 ? 120.558 81.236 116.946 1.00 47.99 116 PHE F C 1
ATOM 24444 O O . PHE C 3 138 ? 121.392 81.014 116.062 1.00 48.98 116 PHE F O 1
ATOM 24461 N N . LEU C 3 139 ? 119.252 81.035 116.764 1.00 49.98 117 LEU F N 1
ATOM 24462 C CA . LEU C 3 139 ? 118.685 80.626 115.487 1.00 49.43 117 LEU F CA 1
ATOM 24463 C C . LEU C 3 139 ? 118.007 81.779 114.759 1.00 47.93 117 LEU F C 1
ATOM 24464 O O . LEU C 3 139 ? 117.215 81.542 113.841 1.00 50.98 117 LEU F O 1
ATOM 24480 N N . TRP C 3 140 ? 118.297 83.020 115.146 1.00 44.14 118 TRP F N 1
ATOM 24481 C CA . TRP C 3 140 ? 117.591 84.151 114.553 1.00 42.37 118 TRP F CA 1
ATOM 24482 C C . TRP C 3 140 ? 117.714 84.212 113.033 1.00 42.49 118 TRP F C 1
ATOM 24483 O O . TRP C 3 140 ? 116.704 84.533 112.382 1.00 46.57 118 TRP F O 1
ATOM 24504 N N . PRO C 3 141 ? 118.867 83.943 112.402 1.00 44.75 119 PRO F N 1
ATOM 24505 C CA . PRO C 3 141 ? 118.886 84.021 110.930 1.00 45.00 119 PRO F CA 1
ATOM 24506 C C . PRO C 3 141 ? 117.886 83.088 110.270 1.00 47.38 119 PRO F C 1
ATOM 24507 O O . PRO C 3 141 ? 117.267 83.462 109.267 1.00 50.19 119 PRO F O 1
ATOM 24518 N N . LEU C 3 142 ? 117.705 81.880 110.809 1.00 48.33 120 LEU F N 1
ATOM 24519 C CA . LEU C 3 142 ? 116.700 80.976 110.258 1.00 48.67 120 LEU F CA 1
ATOM 24520 C C . LEU C 3 142 ? 115.293 81.468 110.567 1.00 47.87 120 LEU F C 1
ATOM 24521 O O . LEU C 3 142 ? 114.414 81.440 109.698 1.00 51.03 120 LEU F O 1
ATOM 24537 N N . ALA C 3 143 ? 115.060 81.924 111.799 1.00 48.69 121 ALA F N 1
ATOM 24538 C CA . ALA C 3 143 ? 113.742 82.434 112.159 1.00 47.44 121 ALA F CA 1
ATOM 24539 C C . ALA C 3 143 ? 113.372 83.643 111.310 1.00 48.04 121 ALA F C 1
ATOM 24540 O O . ALA C 3 143 ? 112.224 83.773 110.869 1.00 51.97 121 ALA F O 1
ATOM 24547 N N . ALA C 3 144 ? 114.331 84.540 111.069 1.00 46.11 122 ALA F N 1
ATOM 24548 C CA . ALA C 3 144 ? 114.052 85.712 110.246 1.00 46.43 122 ALA F CA 1
ATOM 24549 C C . ALA C 3 144 ? 113.643 85.307 108.837 1.00 50.22 122 ALA F C 1
ATOM 24550 O O . ALA C 3 144 ? 112.699 85.871 108.271 1.00 53.49 122 ALA F O 1
ATOM 24557 N N . VAL C 3 145 ? 114.339 84.331 108.253 1.00 50.79 123 VAL F N 1
ATOM 24558 C CA . VAL C 3 145 ? 113.978 83.860 106.919 1.00 50.42 123 VAL F CA 1
ATOM 24559 C C . VAL C 3 145 ? 112.581 83.255 106.931 1.00 51.91 123 VAL F C 1
ATOM 24560 O O . VAL C 3 145 ? 111.773 83.502 106.028 1.00 54.60 123 VAL F O 1
ATOM 24573 N N . GLY C 3 146 ? 112.272 82.455 107.952 1.00 51.29 124 GLY F N 1
ATOM 24574 C CA . GLY C 3 146 ? 110.956 81.843 108.022 1.00 51.19 124 GLY F CA 1
ATOM 24575 C C . GLY C 3 146 ? 109.842 82.865 108.137 1.00 54.22 124 GLY F C 1
ATOM 24576 O O . GLY C 3 146 ? 108.811 82.751 107.470 1.00 56.81 124 GLY F O 1
ATOM 24580 N N . GLU C 3 147 ? 110.031 83.879 108.984 1.00 52.86 125 GLU F N 1
ATOM 24581 C CA . GLU C 3 147 ? 109.009 84.910 109.131 1.00 53.78 125 GLU F CA 1
ATOM 24582 C C . GLU C 3 147 ? 108.843 85.712 107.848 1.00 54.66 125 GLU F C 1
ATOM 24583 O O . GLU C 3 147 ? 107.719 86.069 107.475 1.00 57.40 125 GLU F O 1
ATOM 24595 N N . TYR C 3 148 ? 109.946 86.010 107.161 1.00 53.39 126 TYR F N 1
ATOM 24596 C CA . TYR C 3 148 ? 109.852 86.778 105.925 1.00 54.16 126 TYR F CA 1
ATOM 24597 C C . TYR C 3 148 ? 109.044 86.030 104.872 1.00 55.66 126 TYR F C 1
ATOM 24598 O O . TYR C 3 148 ? 108.207 86.624 104.183 1.00 58.45 126 TYR F O 1
ATOM 24616 N N . THR C 3 149 ? 109.279 84.723 104.733 1.00 56.79 127 THR F N 1
ATOM 24617 C CA . THR C 3 149 ? 108.543 83.945 103.743 1.00 57.31 127 THR F CA 1
ATOM 24618 C C . THR C 3 149 ? 107.084 83.763 104.140 1.00 57.83 127 THR F C 1
ATOM 24619 O O . THR C 3 149 ? 106.213 83.670 103.267 1.00 62.04 127 THR F O 1
ATOM 24630 N N . SER C 3 150 ? 106.795 83.712 105.438 1.00 56.36 128 SER F N 1
ATOM 24631 C CA . SER C 3 150 ? 105.441 83.505 105.930 1.00 57.22 128 SER F CA 1
ATOM 24632 C C . SER C 3 150 ? 104.677 84.810 106.117 1.00 57.94 128 SER F C 1
ATOM 24633 O O . SER C 3 150 ? 103.564 84.791 106.651 1.00 58.14 128 SER F O 1
ATOM 24641 N N . GLY C 3 151 ? 105.246 85.936 105.695 1.00 57.16 129 GLY F N 1
ATOM 24642 C CA . GLY C 3 151 ? 104.571 87.211 105.834 1.00 55.25 129 GLY F CA 1
ATOM 24643 C C . GLY C 3 151 ? 104.359 87.649 107.264 1.00 56.94 129 GLY F C 1
ATOM 24644 O O . GLY C 3 151 ? 103.354 88.301 107.563 1.00 58.51 129 GLY F O 1
ATOM 24648 N N . LYS C 3 152 ? 105.284 87.309 108.161 1.00 56.69 130 LYS F N 1
ATOM 24649 C CA . LYS C 3 152 ? 105.212 87.722 109.554 1.00 55.51 130 LYS F CA 1
ATOM 24650 C C . LYS C 3 152 ? 106.283 88.732 109.935 1.00 53.94 130 LYS F C 1
ATOM 24651 O O . LYS C 3 152 ? 106.248 89.251 111.056 1.00 55.40 130 LYS F O 1
ATOM 24670 N N . LEU C 3 153 ? 107.228 89.021 109.044 1.00 52.54 131 LEU F N 1
ATOM 24671 C CA . LEU C 3 153 ? 108.285 89.983 109.326 1.00 53.14 131 LEU F CA 1
ATOM 24672 C C . LEU C 3 153 ? 107.892 91.393 108.900 1.00 52.63 131 LEU F C 1
ATOM 24673 O O . LEU C 3 153 ? 108.043 92.344 109.673 1.00 53.08 131 LEU F O 1
ATOM 24689 N N . VAL C 3 154 ? 107.382 91.541 107.681 1.00 53.99 132 VAL F N 1
ATOM 24690 C CA . VAL C 3 154 ? 107.045 92.837 107.107 1.00 52.43 132 VAL F CA 1
ATOM 24691 C C . VAL C 3 154 ? 105.530 92.972 107.079 1.00 55.69 132 VAL F C 1
ATOM 24692 O O . VAL C 3 154 ? 104.830 92.084 106.578 1.00 59.73 132 VAL F O 1
ATOM 24705 N N . MET C 3 155 ? 105.027 94.078 107.618 1.00 58.77 133 MET F N 1
ATOM 24706 C CA . MET C 3 155 ? 103.601 94.367 107.605 1.00 60.87 133 MET F CA 1
ATOM 24707 C C . MET C 3 155 ? 103.221 95.051 106.299 1.00 66.32 133 MET F C 1
ATOM 24708 O O . MET C 3 155 ? 103.967 95.886 105.780 1.00 65.56 133 MET F O 1
ATOM 24722 N N . LYS C 3 156 ? 102.058 94.686 105.767 1.00 74.30 134 LYS F N 1
ATOM 24723 C CA . LYS C 3 156 ? 101.561 95.329 104.558 1.00 76.94 134 LYS F CA 1
ATOM 24724 C C . LYS C 3 156 ? 101.293 96.806 104.820 1.00 81.36 134 LYS F C 1
ATOM 24725 O O . LYS C 3 156 ? 100.819 97.187 105.894 1.00 81.16 134 LYS F O 1
ATOM 24729 N N . ASP C 3 157 ? 101.601 97.643 103.826 1.00 83.56 135 ASP F N 1
ATOM 24730 C CA . ASP C 3 157 ? 101.381 99.078 103.981 1.00 84.12 135 ASP F CA 1
ATOM 24731 C C . ASP C 3 157 ? 99.924 99.377 104.311 1.00 87.45 135 ASP F C 1
ATOM 24732 O O . ASP C 3 157 ? 99.631 100.297 105.083 1.00 85.73 135 ASP F O 1
ATOM 24741 N N . SER C 3 158 ? 98.996 98.611 103.735 1.00 89.05 136 SER F N 1
ATOM 24742 C CA . SER C 3 158 ? 97.584 98.801 104.041 1.00 89.74 136 SER F CA 1
ATOM 24743 C C . SER C 3 158 ? 97.244 98.389 105.467 1.00 88.93 136 SER F C 1
ATOM 24744 O O . SER C 3 158 ? 96.174 98.754 105.965 1.00 87.83 136 SER F O 1
ATOM 24752 N N . GLU C 3 159 ? 98.126 97.642 106.131 1.00 88.28 137 GLU F N 1
ATOM 24753 C CA . GLU C 3 159 ? 97.889 97.202 107.500 1.00 88.90 137 GLU F CA 1
ATOM 24754 C C . GLU C 3 159 ? 98.297 98.242 108.535 1.00 87.48 137 GLU F C 1
ATOM 24755 O O . GLU C 3 159 ? 98.010 98.056 109.722 1.00 85.57 137 GLU F O 1
ATOM 24767 N N . ILE C 3 160 ? 98.942 99.328 108.119 1.00 84.74 138 ILE F N 1
ATOM 24768 C CA . ILE C 3 160 ? 99.392 100.357 109.047 1.00 82.28 138 ILE F CA 1
ATOM 24769 C C . ILE C 3 160 ? 99.152 101.739 108.449 1.00 79.98 138 ILE F C 1
ATOM 24770 O O . ILE C 3 160 ? 100.022 102.607 108.497 1.00 77.95 138 ILE F O 1
ATOM 24786 N N . MET D 4 1 ? 149.235 158.550 108.455 1.00 70.34 1 MET I N 1
ATOM 24787 C CA . MET D 4 1 ? 148.036 158.118 107.680 1.00 70.01 1 MET I CA 1
ATOM 24788 C C . MET D 4 1 ? 147.874 158.946 106.409 1.00 75.15 1 MET I C 1
ATOM 24789 O O . MET D 4 1 ? 146.759 159.169 105.936 1.00 73.07 1 MET I O 1
ATOM 24805 N N . ASP D 4 2 ? 148.995 159.396 105.855 1.00 83.41 2 ASP I N 1
ATOM 24806 C CA . ASP D 4 2 ? 148.987 160.099 104.581 1.00 83.78 2 ASP I CA 1
ATOM 24807 C C . ASP D 4 2 ? 148.908 159.063 103.459 1.00 78.36 2 ASP I C 1
ATOM 24808 O O . ASP D 4 2 ? 148.700 157.871 103.699 1.00 72.49 2 ASP I O 1
ATOM 24817 N N . GLY D 4 3 ? 149.067 159.505 102.215 1.00 73.36 3 GLY I N 1
ATOM 24818 C CA . GLY D 4 3 ? 149.017 158.594 101.090 1.00 66.22 3 GLY I CA 1
ATOM 24819 C C . GLY D 4 3 ? 149.850 159.056 99.914 1.00 68.19 3 GLY I C 1
ATOM 24820 O O . GLY D 4 3 ? 149.738 160.205 99.477 1.00 70.66 3 GLY I O 1
ATOM 24824 N N . SER D 4 4 ? 150.697 158.168 99.394 1.00 66.35 4 SER I N 1
ATOM 24825 C CA . SER D 4 4 ? 151.476 158.471 98.202 1.00 67.28 4 SER I CA 1
ATOM 24826 C C . SER D 4 4 ? 150.674 158.303 96.920 1.00 63.38 4 SER I C 1
ATOM 24827 O O . SER D 4 4 ? 151.109 158.783 95.868 1.00 65.94 4 SER I O 1
ATOM 24835 N N . TYR D 4 5 ? 149.522 157.641 96.981 1.00 58.80 5 TYR I N 1
ATOM 24836 C CA . TYR D 4 5 ? 148.677 157.489 95.809 1.00 55.51 5 TYR I CA 1
ATOM 24837 C C . TYR D 4 5 ? 148.100 158.837 95.386 1.00 56.88 5 TYR I C 1
ATOM 24838 O O . TYR D 4 5 ? 147.987 159.776 96.179 1.00 59.47 5 TYR I O 1
ATOM 24856 N N . ALA D 4 6 ? 147.734 158.922 94.110 1.00 55.56 6 ALA I N 1
ATOM 24857 C CA . ALA D 4 6 ? 147.238 160.172 93.551 1.00 56.13 6 ALA I CA 1
ATOM 24858 C C . ALA D 4 6 ? 145.941 160.591 94.232 1.00 57.70 6 ALA I C 1
ATOM 24859 O O . ALA D 4 6 ? 145.146 159.759 94.676 1.00 58.30 6 ALA I O 1
ATOM 24866 N N . ALA D 4 7 ? 145.732 161.904 94.310 1.00 61.47 7 ALA I N 1
ATOM 24867 C CA . ALA D 4 7 ? 144.539 162.474 94.930 1.00 61.04 7 ALA I CA 1
ATOM 24868 C C . ALA D 4 7 ? 144.354 161.934 96.346 1.00 62.51 7 ALA I C 1
ATOM 24869 O O . ALA D 4 7 ? 143.275 161.482 96.736 1.00 63.80 7 ALA I O 1
ATOM 24876 N N . SER D 4 8 ? 145.433 161.993 97.129 1.00 63.31 8 SER I N 1
ATOM 24877 C CA . SER D 4 8 ? 145.416 161.461 98.486 1.00 64.13 8 SER I CA 1
ATOM 24878 C C . SER D 4 8 ? 144.530 162.268 99.424 1.00 67.11 8 SER I C 1
ATOM 24879 O O . SER D 4 8 ? 144.311 161.838 100.561 1.00 66.05 8 SER I O 1
ATOM 24887 N N . TYR D 4 9 ? 144.038 163.428 98.990 1.00 68.70 9 TYR I N 1
ATOM 24888 C CA . TYR D 4 9 ? 143.109 164.206 99.800 1.00 69.85 9 TYR I CA 1
ATOM 24889 C C . TYR D 4 9 ? 141.686 163.665 99.744 1.00 66.69 9 TYR I C 1
ATOM 24890 O O . TYR D 4 9 ? 140.863 164.042 100.585 1.00 67.02 9 TYR I O 1
ATOM 24908 N N . LEU D 4 10 ? 141.376 162.799 98.779 1.00 63.42 10 LEU I N 1
ATOM 24909 C CA . LEU D 4 10 ? 140.009 162.301 98.645 1.00 62.12 10 LEU I CA 1
ATOM 24910 C C . LEU D 4 10 ? 139.537 161.542 99.877 1.00 61.49 10 LEU I C 1
ATOM 24911 O O . LEU D 4 10 ? 138.401 161.779 100.322 1.00 63.83 10 LEU I O 1
ATOM 24927 N N . PRO D 4 11 ? 140.320 160.637 100.471 1.00 59.06 11 PRO I N 1
ATOM 24928 C CA . PRO D 4 11 ? 139.837 159.949 101.679 1.00 57.61 11 PRO I CA 1
ATOM 24929 C C . PRO D 4 11 ? 139.448 160.898 102.796 1.00 61.85 11 PRO I C 1
ATOM 24930 O O . PRO D 4 11 ? 138.514 160.600 103.551 1.00 62.48 11 PRO I O 1
ATOM 24941 N N . TRP D 4 12 ? 140.134 162.036 102.925 1.00 66.63 12 TRP I N 1
ATOM 24942 C CA . TRP D 4 12 ? 139.781 163.004 103.955 1.00 66.99 12 TRP I CA 1
ATOM 24943 C C . TRP D 4 12 ? 138.365 163.535 103.786 1.00 67.08 12 TRP I C 1
ATOM 24944 O O . TRP D 4 12 ? 137.781 164.030 104.755 1.00 69.51 12 TRP I O 1
ATOM 24965 N N . ILE D 4 13 ? 137.804 163.445 102.586 1.00 67.12 13 ILE I N 1
ATOM 24966 C CA . ILE D 4 13 ? 136.464 163.944 102.303 1.00 65.95 13 ILE I CA 1
ATOM 24967 C C . ILE D 4 13 ? 135.453 162.809 102.229 1.00 66.25 13 ILE I C 1
ATOM 24968 O O . ILE D 4 13 ? 134.398 162.866 102.859 1.00 69.05 13 ILE I O 1
ATOM 24984 N N . LEU D 4 14 ? 135.767 161.761 101.467 1.00 65.14 14 LEU I N 1
ATOM 24985 C CA . LEU D 4 14 ? 134.778 160.723 101.193 1.00 65.88 14 LEU I CA 1
ATOM 24986 C C . LEU D 4 14 ? 134.482 159.884 102.430 1.00 67.20 14 LEU I C 1
ATOM 24987 O O . LEU D 4 14 ? 133.318 159.578 102.711 1.00 71.81 14 LEU I O 1
ATOM 25003 N N . ILE D 4 15 ? 135.514 159.496 103.180 1.00 63.12 15 ILE I N 1
ATOM 25004 C CA . ILE D 4 15 ? 135.296 158.625 104.336 1.00 63.65 15 ILE I CA 1
ATOM 25005 C C . ILE D 4 15 ? 134.411 159.292 105.381 1.00 67.55 15 ILE I C 1
ATOM 25006 O O . ILE D 4 15 ? 133.466 158.645 105.861 1.00 70.40 15 ILE I O 1
ATOM 25022 N N . PRO D 4 16 ? 134.645 160.544 105.783 1.00 68.76 16 PRO I N 1
ATOM 25023 C CA . PRO D 4 16 ? 133.682 161.195 106.686 1.00 70.39 16 PRO I CA 1
ATOM 25024 C C . PRO D 4 16 ? 132.274 161.241 106.122 1.00 74.23 16 PRO I C 1
ATOM 25025 O O . PRO D 4 16 ? 131.306 161.048 106.866 1.00 78.01 16 PRO I O 1
ATOM 25036 N N . MET D 4 17 ? 132.131 161.487 104.818 1.00 73.63 17 MET I N 1
ATOM 25037 C CA . MET D 4 17 ? 130.805 161.493 104.208 1.00 77.15 17 MET I CA 1
ATOM 25038 C C . MET D 4 17 ? 130.174 160.108 104.263 1.00 77.88 17 MET I C 1
ATOM 25039 O O . MET D 4 17 ? 129.015 159.957 104.666 1.00 81.95 17 MET I O 1
ATOM 25053 N N . VAL D 4 18 ? 130.925 159.082 103.859 1.00 75.67 18 VAL I N 1
ATOM 25054 C CA . VAL D 4 18 ? 130.405 157.721 103.905 1.00 76.27 18 VAL I CA 1
ATOM 25055 C C . VAL D 4 18 ? 130.238 157.254 105.344 1.00 78.54 18 VAL I C 1
ATOM 25056 O O . VAL D 4 18 ? 129.377 156.415 105.635 1.00 81.92 18 VAL I O 1
ATOM 25069 N N . GLY D 4 19 ? 131.048 157.774 106.262 1.00 78.02 19 GLY I N 1
ATOM 25070 C CA . GLY D 4 19 ? 131.031 157.312 107.635 1.00 76.60 19 GLY I CA 1
ATOM 25071 C C . GLY D 4 19 ? 130.113 158.095 108.551 1.00 78.54 19 GLY I C 1
ATOM 25072 O O . GLY D 4 19 ? 129.571 157.535 109.508 1.00 79.36 19 GLY I O 1
ATOM 25076 N N . TRP D 4 20 ? 129.931 159.389 108.281 1.00 80.08 20 TRP I N 1
ATOM 25077 C CA . TRP D 4 20 ? 129.124 160.255 109.132 1.00 80.08 20 TRP I CA 1
ATOM 25078 C C . TRP D 4 20 ? 127.863 160.746 108.433 1.00 84.19 20 TRP I C 1
ATOM 25079 O O . TRP D 4 20 ? 126.756 160.544 108.940 1.00 87.75 20 TRP I O 1
ATOM 25100 N N . LEU D 4 21 ? 127.999 161.388 107.271 1.00 84.47 21 LEU I N 1
ATOM 25101 C CA . LEU D 4 21 ? 126.845 162.029 106.649 1.00 88.90 21 LEU I CA 1
ATOM 25102 C C . LEU D 4 21 ? 125.879 161.000 106.078 1.00 90.87 21 LEU I C 1
ATOM 25103 O O . LEU D 4 21 ? 124.662 161.108 106.265 1.00 93.41 21 LEU I O 1
ATOM 25119 N N . PHE D 4 22 ? 126.399 159.995 105.376 1.00 89.15 22 PHE I N 1
ATOM 25120 C CA . PHE D 4 22 ? 125.518 158.990 104.785 1.00 90.33 22 PHE I CA 1
ATOM 25121 C C . PHE D 4 22 ? 124.715 158.244 105.841 1.00 91.80 22 PHE I C 1
ATOM 25122 O O . PHE D 4 22 ? 123.484 158.152 105.697 1.00 95.10 22 PHE I O 1
ATOM 25139 N N . PRO D 4 23 ? 125.315 157.696 106.903 1.00 92.01 23 PRO I N 1
ATOM 25140 C CA . PRO D 4 23 ? 124.485 157.107 107.967 1.00 93.54 23 PRO I CA 1
ATOM 25141 C C . PRO D 4 23 ? 123.530 158.101 108.602 1.00 96.42 23 PRO I C 1
ATOM 25142 O O . PRO D 4 23 ? 122.387 157.745 108.914 1.00 98.54 23 PRO I O 1
ATOM 25153 N N . ALA D 4 24 ? 123.966 159.347 108.800 1.00 95.90 24 ALA I N 1
ATOM 25154 C CA . ALA D 4 24 ? 123.112 160.334 109.452 1.00 95.89 24 ALA I CA 1
ATOM 25155 C C . ALA D 4 24 ? 121.904 160.668 108.587 1.00 98.53 24 ALA I C 1
ATOM 25156 O O . ALA D 4 24 ? 120.763 160.650 109.061 1.00 99.42 24 ALA I O 1
ATOM 25163 N N . VAL D 4 25 ? 122.136 160.976 107.310 1.00 99.35 25 VAL I N 1
ATOM 25164 C CA . VAL D 4 25 ? 121.027 161.260 106.404 1.00 98.73 25 VAL I CA 1
ATOM 25165 C C . VAL D 4 25 ? 120.151 160.025 106.239 1.00 99.50 25 VAL I C 1
ATOM 25166 O O . VAL D 4 25 ? 118.917 160.114 106.257 1.00 100.67 25 VAL I O 1
ATOM 25179 N N . THR D 4 26 ? 120.772 158.856 106.075 1.00 100.30 26 THR I N 1
ATOM 25180 C CA . THR D 4 26 ? 120.001 157.629 105.909 1.00 100.07 26 THR I CA 1
ATOM 25181 C C . THR D 4 26 ? 119.135 157.357 107.133 1.00 101.39 26 THR I C 1
ATOM 25182 O O . THR D 4 26 ? 117.929 157.115 107.014 1.00 102.74 26 THR I O 1
ATOM 25193 N N . MET D 4 27 ? 119.734 157.399 108.325 1.00 102.48 27 MET I N 1
ATOM 25194 C CA . MET D 4 27 ? 118.962 157.148 109.539 1.00 103.96 27 MET I CA 1
ATOM 25195 C C . MET D 4 27 ? 117.860 158.184 109.711 1.00 103.28 27 MET I C 1
ATOM 25196 O O . MET D 4 27 ? 116.723 157.840 110.056 1.00 104.71 27 MET I O 1
ATOM 25210 N N . GLY D 4 28 ? 118.174 159.459 109.475 1.00 101.42 28 GLY I N 1
ATOM 25211 C CA . GLY D 4 28 ? 117.161 160.492 109.615 1.00 100.18 28 GLY I CA 1
ATOM 25212 C C . GLY D 4 28 ? 116.002 160.303 108.657 1.00 101.86 28 GLY I C 1
ATOM 25213 O O . GLY D 4 28 ? 114.835 160.362 109.051 1.00 103.35 28 GLY I O 1
ATOM 25217 N N . LEU D 4 29 ? 116.308 160.067 107.379 1.00 101.50 29 LEU I N 1
ATOM 25218 C CA . LEU D 4 29 ? 115.249 159.883 106.392 1.00 102.13 29 LEU I CA 1
ATOM 25219 C C . LEU D 4 29 ? 114.441 158.623 106.673 1.00 103.07 29 LEU I C 1
ATOM 25220 O O . LEU D 4 29 ? 113.206 158.644 106.607 1.00 103.46 29 LEU I O 1
ATOM 25236 N N . LEU D 4 30 ? 115.116 157.516 106.987 1.00 103.56 30 LEU I N 1
ATOM 25237 C CA . LEU D 4 30 ? 114.407 156.261 107.216 1.00 102.76 30 LEU I CA 1
ATOM 25238 C C . LEU D 4 30 ? 113.538 156.340 108.465 1.00 101.72 30 LEU I C 1
ATOM 25239 O O . LEU D 4 30 ? 112.369 155.938 108.446 1.00 101.41 30 LEU I O 1
ATOM 25255 N N . PHE D 4 31 ? 114.089 156.859 109.564 1.00 102.22 31 PHE I N 1
ATOM 25256 C CA . PHE D 4 31 ? 113.310 156.957 110.794 1.00 101.26 31 PHE I CA 1
ATOM 25257 C C . PHE D 4 31 ? 112.113 157.881 110.616 1.00 101.01 31 PHE I C 1
ATOM 25258 O O . PHE D 4 31 ? 111.011 157.579 111.089 1.00 100.22 31 PHE I O 1
ATOM 25275 N N . ILE D 4 32 ? 112.305 159.013 109.937 1.00 102.55 32 ILE I N 1
ATOM 25276 C CA . ILE D 4 32 ? 111.189 159.921 109.688 1.00 103.68 32 ILE I CA 1
ATOM 25277 C C . ILE D 4 32 ? 110.138 159.237 108.821 1.00 102.22 32 ILE I C 1
ATOM 25278 O O . ILE D 4 32 ? 108.938 159.287 109.113 1.00 101.33 32 ILE I O 1
ATOM 25294 N N . HIS D 4 33 ? 110.576 158.586 107.742 1.00 100.93 33 HIS I N 1
ATOM 25295 C CA . HIS D 4 33 ? 109.635 157.883 106.876 1.00 99.53 33 HIS I CA 1
ATOM 25296 C C . HIS D 4 33 ? 108.976 156.718 107.604 1.00 100.18 33 HIS I C 1
ATOM 25297 O O . HIS D 4 33 ? 107.765 156.507 107.480 1.00 100.25 33 HIS I O 1
ATOM 25311 N N . ILE D 4 34 ? 109.757 155.951 108.367 1.00 99.12 34 ILE I N 1
ATOM 25312 C CA . ILE D 4 34 ? 109.197 154.816 109.095 1.00 95.88 34 ILE I CA 1
ATOM 25313 C C . ILE D 4 34 ? 108.209 155.296 110.149 1.00 95.27 34 ILE I C 1
ATOM 25314 O O . ILE D 4 34 ? 107.195 154.639 110.417 1.00 93.33 34 ILE I O 1
ATOM 25330 N N . GLU D 4 35 ? 108.486 156.446 110.765 1.00 97.63 35 GLU I N 1
ATOM 25331 C CA . GLU D 4 35 ? 107.627 157.019 111.794 1.00 96.44 35 GLU I CA 1
ATOM 25332 C C . GLU D 4 35 ? 106.746 158.140 111.254 1.00 97.42 35 GLU I C 1
ATOM 25333 O O . GLU D 4 35 ? 106.454 159.102 111.973 1.00 97.46 35 GLU I O 1
ATOM 25345 N N . SER D 4 36 ? 106.314 158.034 110.003 1.00 100.22 36 SER I N 1
ATOM 25346 C CA . SER D 4 36 ? 105.434 159.014 109.385 1.00 102.10 36 SER I CA 1
ATOM 25347 C C . SER D 4 36 ? 104.013 158.470 109.302 1.00 103.41 36 SER I C 1
ATOM 25348 O O . SER D 4 36 ? 103.778 157.262 109.375 1.00 102.93 36 SER I O 1
ATOM 25356 N N . GLU D 4 37 ? 103.063 159.386 109.145 1.00 105.06 37 GLU I N 1
ATOM 25357 C CA . GLU D 4 37 ? 101.652 159.027 109.063 1.00 104.98 37 GLU I CA 1
ATOM 25358 C C . GLU D 4 37 ? 101.216 158.267 110.311 1.00 104.49 37 GLU I C 1
ATOM 25359 O O . GLU D 4 37 ? 100.602 158.836 111.213 1.00 104.36 37 GLU I O 1
ATOM 25371 N N . MET E 5 1 ? 108.392 89.400 149.178 1.00 70.23 1 MET J N 1
ATOM 25372 C CA . MET E 5 1 ? 109.171 88.635 148.163 1.00 72.74 1 MET J CA 1
ATOM 25373 C C . MET E 5 1 ? 108.734 89.000 146.750 1.00 71.34 1 MET J C 1
ATOM 25374 O O . MET E 5 1 ? 109.565 89.310 145.897 1.00 69.28 1 MET J O 1
ATOM 25390 N N . ASP E 5 2 ? 107.423 88.964 146.505 1.00 70.65 2 ASP J N 1
ATOM 25391 C CA . ASP E 5 2 ? 106.917 89.302 145.178 1.00 70.47 2 ASP J CA 1
ATOM 25392 C C . ASP E 5 2 ? 107.249 90.742 144.816 1.00 66.37 2 ASP J C 1
ATOM 25393 O O . ASP E 5 2 ? 107.638 91.030 143.678 1.00 64.78 2 ASP J O 1
ATOM 25402 N N . GLY E 5 3 ? 107.102 91.663 145.769 1.00 61.39 3 GLY J N 1
ATOM 25403 C CA . GLY E 5 3 ? 107.451 93.047 145.500 1.00 57.22 3 GLY J CA 1
ATOM 25404 C C . GLY E 5 3 ? 108.927 93.222 145.200 1.00 56.66 3 GLY J C 1
ATOM 25405 O O . GLY E 5 3 ? 109.303 93.974 144.297 1.00 57.00 3 GLY J O 1
ATOM 25409 N N . LEU E 5 4 ? 109.784 92.534 145.956 1.00 56.67 4 LEU J N 1
ATOM 25410 C CA . LEU E 5 4 ? 111.218 92.616 145.702 1.00 55.91 4 LEU J CA 1
ATOM 25411 C C . LEU E 5 4 ? 111.571 92.027 144.342 1.00 56.58 4 LEU J C 1
ATOM 25412 O O . LEU E 5 4 ? 112.400 92.584 143.614 1.00 55.20 4 LEU J O 1
ATOM 25428 N N . LYS E 5 5 ? 110.951 90.901 143.980 1.00 59.96 5 LYS J N 1
ATOM 25429 C CA . LYS E 5 5 ? 111.203 90.314 142.667 1.00 58.28 5 LYS J CA 1
ATOM 25430 C C . LYS E 5 5 ? 110.797 91.269 141.554 1.00 56.23 5 LYS J C 1
ATOM 25431 O O . LYS E 5 5 ? 111.515 91.417 140.559 1.00 56.78 5 LYS J O 1
ATOM 25450 N N . SER E 5 6 ? 109.645 91.925 141.702 1.00 55.16 6 SER J N 1
ATOM 25451 C CA . SER E 5 6 ? 109.213 92.892 140.700 1.00 53.57 6 SER J CA 1
ATOM 25452 C C . SER E 5 6 ? 110.172 94.073 140.628 1.00 51.04 6 SER J C 1
ATOM 25453 O O . SER E 5 6 ? 110.462 94.580 139.539 1.00 51.69 6 SER J O 1
ATOM 25461 N N . PHE E 5 7 ? 110.673 94.528 141.779 1.00 49.01 7 PHE J N 1
ATOM 25462 C CA . PHE E 5 7 ? 111.624 95.634 141.778 1.00 47.83 7 PHE J CA 1
ATOM 25463 C C . PHE E 5 7 ? 112.883 95.276 141.000 1.00 47.85 7 PHE J C 1
ATOM 25464 O O . PHE E 5 7 ? 113.385 96.084 140.210 1.00 48.37 7 PHE J O 1
ATOM 25481 N N . LEU E 5 8 ? 113.410 94.070 141.211 1.00 48.04 8 LEU J N 1
ATOM 25482 C CA . LEU E 5 8 ? 114.585 93.629 140.473 1.00 48.39 8 LEU J CA 1
ATOM 25483 C C . LEU E 5 8 ? 114.296 93.401 138.996 1.00 47.13 8 LEU J C 1
ATOM 25484 O O . LEU E 5 8 ? 115.241 93.301 138.208 1.00 50.20 8 LEU J O 1
ATOM 25500 N N . SER E 5 9 ? 113.026 93.322 138.606 1.00 45.45 9 SER J N 1
ATOM 25501 C CA . SER E 5 9 ? 112.644 93.171 137.210 1.00 44.35 9 SER J CA 1
ATOM 25502 C C . SER E 5 9 ? 112.376 94.503 136.521 1.00 42.86 9 SER J C 1
ATOM 25503 O O . SER E 5 9 ? 112.064 94.513 135.327 1.00 44.52 9 SER J O 1
ATOM 25511 N N . THR E 5 10 ? 112.489 95.619 137.235 1.00 41.52 10 THR J N 1
ATOM 25512 C CA . THR E 5 10 ? 112.235 96.917 136.632 1.00 42.43 10 THR J CA 1
ATOM 25513 C C . THR E 5 10 ? 113.306 97.244 135.594 1.00 42.83 10 THR J C 1
ATOM 25514 O O . THR E 5 10 ? 114.435 96.748 135.643 1.00 43.91 10 THR J O 1
ATOM 25525 N N . ALA E 5 11 ? 112.933 98.098 134.644 1.00 41.87 11 ALA J N 1
ATOM 25526 C CA . ALA E 5 11 ? 113.818 98.433 133.530 1.00 40.93 11 ALA J CA 1
ATOM 25527 C C . ALA E 5 11 ? 115.195 98.914 133.968 1.00 42.16 11 ALA J C 1
ATOM 25528 O O . ALA E 5 11 ? 116.194 98.413 133.431 1.00 44.96 11 ALA J O 1
ATOM 25535 N N . PRO E 5 12 ? 115.332 99.859 134.905 1.00 40.51 12 PRO J N 1
ATOM 25536 C CA . PRO E 5 12 ? 116.686 100.335 135.234 1.00 40.64 12 PRO J CA 1
ATOM 25537 C C . PRO E 5 12 ? 117.557 99.268 135.868 1.00 42.00 12 PRO J C 1
ATOM 25538 O O . PRO E 5 12 ? 118.743 99.167 135.535 1.00 44.02 12 PRO J O 1
ATOM 25549 N N . VAL E 5 13 ? 117.007 98.463 136.777 1.00 42.38 13 VAL J N 1
ATOM 25550 C CA . VAL E 5 13 ? 117.795 97.394 137.382 1.00 41.68 13 VAL J CA 1
ATOM 25551 C C . VAL E 5 13 ? 118.217 96.387 136.323 1.00 42.64 13 VAL J C 1
ATOM 25552 O O . VAL E 5 13 ? 119.364 95.926 136.302 1.00 44.65 13 VAL J O 1
ATOM 25565 N N . MET E 5 14 ? 117.296 96.030 135.428 1.00 43.79 14 MET J N 1
ATOM 25566 C CA . MET E 5 14 ? 117.589 95.018 134.420 1.00 42.81 14 MET J CA 1
ATOM 25567 C C . MET E 5 14 ? 118.677 95.489 133.462 1.00 42.34 14 MET J C 1
ATOM 25568 O O . MET E 5 14 ? 119.616 94.745 133.160 1.00 44.13 14 MET J O 1
ATOM 25582 N N . ILE E 5 15 ? 118.569 96.724 132.970 1.00 41.25 15 ILE J N 1
ATOM 25583 C CA . ILE E 5 15 ? 119.550 97.208 132.003 1.00 42.42 15 ILE J CA 1
ATOM 25584 C C . ILE E 5 15 ? 120.919 97.344 132.657 1.00 43.15 15 ILE J C 1
ATOM 25585 O O . ILE E 5 15 ? 121.942 96.993 132.059 1.00 45.22 15 ILE J O 1
ATOM 25601 N N . MET E 5 16 ? 120.965 97.847 133.892 1.00 42.93 16 MET J N 1
ATOM 25602 C CA . MET E 5 16 ? 122.242 97.949 134.589 1.00 43.35 16 MET J CA 1
ATOM 25603 C C . MET E 5 16 ? 122.831 96.571 134.858 1.00 43.54 16 MET J C 1
ATOM 25604 O O . MET E 5 16 ? 124.050 96.383 134.777 1.00 44.26 16 MET J O 1
ATOM 25618 N N . ALA E 5 17 ? 121.984 95.594 135.186 1.00 42.00 17 ALA J N 1
ATOM 25619 C CA . ALA E 5 17 ? 122.472 94.232 135.369 1.00 41.08 17 ALA J CA 1
ATOM 25620 C C . ALA E 5 17 ? 123.054 93.685 134.072 1.00 41.26 17 ALA J C 1
ATOM 25621 O O . ALA E 5 17 ? 124.133 93.083 134.067 1.00 43.52 17 ALA J O 1
ATOM 25628 N N . LEU E 5 18 ? 122.350 93.888 132.956 1.00 40.36 18 LEU J N 1
ATOM 25629 C CA . LEU E 5 18 ? 122.848 93.402 131.673 1.00 40.27 18 LEU J CA 1
ATOM 25630 C C . LEU E 5 18 ? 124.127 94.123 131.267 1.00 39.60 18 LEU J C 1
ATOM 25631 O O . LEU E 5 18 ? 125.077 93.491 130.793 1.00 42.66 18 LEU J O 1
ATOM 25647 N N . LEU E 5 19 ? 124.171 95.446 131.441 1.00 39.81 19 LEU J N 1
ATOM 25648 C CA . LEU E 5 19 ? 125.378 96.190 131.099 1.00 41.05 19 LEU J CA 1
ATOM 25649 C C . LEU E 5 19 ? 126.547 95.773 131.981 1.00 40.25 19 LEU J C 1
ATOM 25650 O O . LEU E 5 19 ? 127.675 95.620 131.499 1.00 41.74 19 LEU J O 1
ATOM 25666 N N . THR E 5 20 ? 126.298 95.583 133.278 1.00 39.70 20 THR J N 1
ATOM 25667 C CA . THR E 5 20 ? 127.355 95.111 134.165 1.00 40.42 20 THR J CA 1
ATOM 25668 C C . THR E 5 20 ? 127.855 93.740 133.732 1.00 38.32 20 THR J C 1
ATOM 25669 O O . THR E 5 20 ? 129.066 93.497 133.686 1.00 41.07 20 THR J O 1
ATOM 25680 N N . PHE E 5 21 ? 126.934 92.832 133.407 1.00 38.84 21 PHE J N 1
ATOM 25681 C CA . PHE E 5 21 ? 127.330 91.515 132.923 1.00 39.87 21 PHE J CA 1
ATOM 25682 C C . PHE E 5 21 ? 128.094 91.620 131.609 1.00 39.16 21 PHE J C 1
ATOM 25683 O O . PHE E 5 21 ? 129.122 90.959 131.425 1.00 41.22 21 PHE J O 1
ATOM 25700 N N . THR E 5 22 ? 127.606 92.446 130.682 1.00 39.67 22 THR J N 1
ATOM 25701 C CA . THR E 5 22 ? 128.295 92.611 129.408 1.00 38.65 22 THR J CA 1
ATOM 25702 C C . THR E 5 22 ? 129.669 93.238 129.603 1.00 38.03 22 THR J C 1
ATOM 25703 O O . THR E 5 22 ? 130.648 92.812 128.980 1.00 41.05 22 THR J O 1
ATOM 25714 N N . ALA E 5 23 ? 129.762 94.253 130.463 1.00 37.87 23 ALA J N 1
ATOM 25715 C CA . ALA E 5 23 ? 131.052 94.883 130.717 1.00 38.10 23 ALA J CA 1
ATOM 25716 C C . ALA E 5 23 ? 132.042 93.884 131.299 1.00 38.42 23 ALA J C 1
ATOM 25717 O O . ALA E 5 23 ? 133.223 93.883 130.932 1.00 41.82 23 ALA J O 1
ATOM 25724 N N . GLY E 5 24 ? 131.579 93.026 132.208 1.00 38.16 24 GLY J N 1
ATOM 25725 C CA . GLY E 5 24 ? 132.468 92.039 132.796 1.00 38.57 24 GLY J CA 1
ATOM 25726 C C . GLY E 5 24 ? 133.052 91.090 131.767 1.00 38.90 24 GLY J C 1
ATOM 25727 O O . GLY E 5 24 ? 134.243 90.773 131.808 1.00 42.91 24 GLY J O 1
ATOM 25731 N N . ILE E 5 25 ? 132.223 90.620 130.833 1.00 38.34 25 ILE J N 1
ATOM 25732 C CA . ILE E 5 25 ? 132.711 89.708 129.801 1.00 40.20 25 ILE J CA 1
ATOM 25733 C C . ILE E 5 25 ? 133.782 90.388 128.959 1.00 39.98 25 ILE J C 1
ATOM 25734 O O . ILE E 5 25 ? 134.857 89.827 128.715 1.00 42.19 25 ILE J O 1
ATOM 25750 N N . LEU E 5 26 ? 133.503 91.609 128.499 1.00 38.96 26 LEU J N 1
ATOM 25751 C CA . LEU E 5 26 ? 134.459 92.315 127.653 1.00 36.38 26 LEU J CA 1
ATOM 25752 C C . LEU E 5 26 ? 135.756 92.596 128.400 1.00 37.26 26 LEU J C 1
ATOM 25753 O O . LEU E 5 26 ? 136.848 92.441 127.842 1.00 40.51 26 LEU J O 1
ATOM 25769 N N . ILE E 5 27 ? 135.658 93.020 129.660 1.00 35.64 27 ILE J N 1
ATOM 25770 C CA . ILE E 5 27 ? 136.857 93.320 130.435 1.00 36.70 27 ILE J CA 1
ATOM 25771 C C . ILE E 5 27 ? 137.677 92.056 130.661 1.00 38.00 27 ILE J C 1
ATOM 25772 O O . ILE E 5 27 ? 138.898 92.045 130.468 1.00 40.97 27 ILE J O 1
ATOM 25788 N N . GLU E 5 28 ? 137.020 90.972 131.073 1.00 38.60 28 GLU J N 1
ATOM 25789 C CA . GLU E 5 28 ? 137.751 89.745 131.371 1.00 41.43 28 GLU J CA 1
ATOM 25790 C C . GLU E 5 28 ? 138.395 89.165 130.120 1.00 41.86 28 GLU J C 1
ATOM 25791 O O . GLU E 5 28 ? 139.525 88.667 130.174 1.00 46.82 28 GLU J O 1
ATOM 25803 N N . PHE E 5 29 ? 137.699 89.216 128.984 1.00 39.54 29 PHE J N 1
ATOM 25804 C CA . PHE E 5 29 ? 138.301 88.733 127.748 1.00 41.20 29 PHE J CA 1
ATOM 25805 C C . PHE E 5 29 ? 139.548 89.534 127.399 1.00 41.93 29 PHE J C 1
ATOM 25806 O O . PHE E 5 29 ? 140.571 88.964 127.003 1.00 43.85 29 PHE J O 1
ATOM 25823 N N . ASN E 5 30 ? 139.484 90.860 127.540 1.00 39.38 30 ASN J N 1
ATOM 25824 C CA . ASN E 5 30 ? 140.647 91.691 127.259 1.00 39.34 30 ASN J CA 1
ATOM 25825 C C . ASN E 5 30 ? 141.732 91.546 128.316 1.00 38.83 30 ASN J C 1
ATOM 25826 O O . ASN E 5 30 ? 142.894 91.854 128.036 1.00 43.09 30 ASN J O 1
ATOM 25837 N N . ARG E 5 31 ? 141.386 91.089 129.520 1.00 37.63 31 ARG J N 1
ATOM 25838 C CA . ARG E 5 31 ? 142.410 90.847 130.528 1.00 39.29 31 ARG J CA 1
ATOM 25839 C C . ARG E 5 31 ? 143.287 89.658 130.157 1.00 40.21 31 ARG J C 1
ATOM 25840 O O . ARG E 5 31 ? 144.488 89.664 130.446 1.00 45.13 31 ARG J O 1
ATOM 25861 N N . PHE E 5 32 ? 142.711 88.639 129.522 1.00 41.07 32 PHE J N 1
ATOM 25862 C CA . PHE E 5 32 ? 143.454 87.446 129.137 1.00 42.40 32 PHE J CA 1
ATOM 25863 C C . PHE E 5 32 ? 143.915 87.460 127.687 1.00 44.70 32 PHE J C 1
ATOM 25864 O O . PHE E 5 32 ? 144.944 86.852 127.375 1.00 49.99 32 PHE J O 1
ATOM 25881 N N . TYR E 5 33 ? 143.191 88.133 126.796 1.00 43.03 33 TYR J N 1
ATOM 25882 C CA . TYR E 5 33 ? 143.535 88.199 125.376 1.00 41.26 33 TYR J CA 1
ATOM 25883 C C . TYR E 5 33 ? 143.489 89.650 124.918 1.00 40.69 33 TYR J C 1
ATOM 25884 O O . TYR E 5 33 ? 142.634 90.039 124.114 1.00 44.96 33 TYR J O 1
ATOM 25902 N N . PRO E 5 34 ? 144.404 90.478 125.408 1.00 40.59 34 PRO J N 1
ATOM 25903 C CA . PRO E 5 34 ? 144.389 91.898 125.052 1.00 40.71 34 PRO J CA 1
ATOM 25904 C C . PRO E 5 34 ? 144.944 92.155 123.658 1.00 42.16 34 PRO J C 1
ATOM 25905 O O . PRO E 5 34 ? 145.593 91.308 123.043 1.00 43.26 34 PRO J O 1
ATOM 25916 N N . ASP E 5 35 ? 144.661 93.362 123.166 1.00 41.03 35 ASP J N 1
ATOM 25917 C CA . ASP E 5 35 ? 145.324 93.921 121.991 1.00 40.56 35 ASP J CA 1
ATOM 25918 C C . ASP E 5 35 ? 144.921 93.220 120.698 1.00 41.31 35 ASP J C 1
ATOM 25919 O O . ASP E 5 35 ? 145.708 93.159 119.751 1.00 45.43 35 ASP J O 1
ATOM 25928 N N . LEU E 5 36 ? 143.703 92.691 120.631 1.00 41.70 36 LEU J N 1
ATOM 25929 C CA . LEU E 5 36 ? 143.216 92.051 119.411 1.00 42.98 36 LEU J CA 1
ATOM 25930 C C . LEU E 5 36 ? 142.688 93.130 118.476 1.00 41.03 36 LEU J C 1
ATOM 25931 O O . LEU E 5 36 ? 141.557 93.598 118.620 1.00 42.02 36 LEU J O 1
ATOM 25947 N N . LEU E 5 37 ? 143.512 93.529 117.510 1.00 41.54 37 LEU J N 1
ATOM 25948 C CA . LEU E 5 37 ? 143.110 94.515 116.515 1.00 39.31 37 LEU J CA 1
ATOM 25949 C C . LEU E 5 37 ? 142.441 93.876 115.307 1.00 39.36 37 LEU J C 1
ATOM 25950 O O . LEU E 5 37 ? 141.603 94.516 114.661 1.00 42.16 37 LEU J O 1
ATOM 25966 N N . PHE E 5 38 ? 142.793 92.633 114.991 1.00 43.33 38 PHE J N 1
ATOM 25967 C CA . PHE E 5 38 ? 142.197 91.907 113.881 1.00 43.92 38 PHE J CA 1
ATOM 25968 C C . PHE E 5 38 ? 142.302 90.416 114.168 1.00 47.97 38 PHE J C 1
ATOM 25969 O O . PHE E 5 38 ? 143.153 89.977 114.944 1.00 52.17 38 PHE J O 1
ATOM 25986 N N . HIS E 5 39 ? 141.430 89.640 113.537 1.00 52.17 39 HIS J N 1
ATOM 25987 C CA . HIS E 5 39 ? 141.489 88.190 113.690 1.00 54.61 39 HIS J CA 1
ATOM 25988 C C . HIS E 5 39 ? 142.751 87.686 113.002 1.00 56.77 39 HIS J C 1
ATOM 25989 O O . HIS E 5 39 ? 142.927 87.933 111.802 1.00 55.81 39 HIS J O 1
ATOM 26003 N N . PRO E 5 40 ? 143.661 86.994 113.708 1.00 60.97 40 PRO J N 1
ATOM 26004 C CA . PRO E 5 40 ? 144.891 86.516 113.069 1.00 61.81 40 PRO J CA 1
ATOM 26005 C C . PRO E 5 40 ? 144.627 85.681 111.821 1.00 71.11 40 PRO J C 1
ATOM 26006 O O . PRO E 5 40 ? 143.610 84.996 111.721 1.00 75.55 40 PRO J O 1
ATOM 26018 N N . ALA F 6 9 ? 153.686 139.934 177.594 1.00 67.81 7 ALA K N 1
ATOM 26019 C CA . ALA F 6 9 ? 152.990 139.879 176.314 1.00 67.96 7 ALA K CA 1
ATOM 26020 C C . ALA F 6 9 ? 151.573 139.350 176.494 1.00 65.93 7 ALA K C 1
ATOM 26021 O O . ALA F 6 9 ? 150.600 140.038 176.185 1.00 67.64 7 ALA K O 1
ATOM 26027 N N . VAL F 6 10 ? 151.463 138.123 176.996 1.00 62.52 8 VAL K N 1
ATOM 26028 C CA . VAL F 6 10 ? 150.135 137.538 177.207 1.00 58.52 8 VAL K CA 1
ATOM 26029 C C . VAL F 6 10 ? 149.387 138.365 178.244 1.00 56.05 8 VAL K C 1
ATOM 26030 O O . VAL F 6 10 ? 149.999 138.806 179.238 1.00 56.81 8 VAL K O 1
ATOM 26043 N N . PRO F 6 11 ? 148.088 138.617 178.080 1.00 53.52 9 PRO K N 1
ATOM 26044 C CA . PRO F 6 11 ? 147.358 139.370 179.106 1.00 54.46 9 PRO K CA 1
ATOM 26045 C C . PRO F 6 11 ? 147.452 138.693 180.464 1.00 56.75 9 PRO K C 1
ATOM 26046 O O . PRO F 6 11 ? 147.400 137.467 180.575 1.00 57.46 9 PRO K O 1
ATOM 26057 N N . ALA F 6 12 ? 147.593 139.509 181.503 1.00 58.47 10 ALA K N 1
ATOM 26058 C CA . ALA F 6 12 ? 147.747 138.982 182.849 1.00 56.16 10 ALA K CA 1
ATOM 26059 C C . ALA F 6 12 ? 146.444 138.369 183.344 1.00 55.63 10 ALA K C 1
ATOM 26060 O O . ALA F 6 12 ? 145.360 138.924 183.145 1.00 57.12 10 ALA K O 1
ATOM 26067 N N . THR F 6 13 ? 146.557 137.211 183.986 1.00 56.38 11 THR K N 1
ATOM 26068 C CA . THR F 6 13 ? 145.453 136.575 184.684 1.00 56.69 11 THR K CA 1
ATOM 26069 C C . THR F 6 13 ? 145.856 136.347 186.135 1.00 57.62 11 THR K C 1
ATOM 26070 O O . THR F 6 13 ? 147.042 136.277 186.467 1.00 59.63 11 THR K O 1
ATOM 26081 N N . LEU F 6 14 ? 144.854 136.236 187.000 1.00 58.46 12 LEU K N 1
ATOM 26082 C CA . LEU F 6 14 ? 145.059 136.206 188.441 1.00 59.58 12 LEU K CA 1
ATOM 26083 C C . LEU F 6 14 ? 144.859 134.796 188.975 1.00 58.75 12 LEU K C 1
ATOM 26084 O O . LEU F 6 14 ? 143.868 134.136 188.645 1.00 59.58 12 LEU K O 1
ATOM 26100 N N . SER F 6 15 ? 145.799 134.341 189.797 1.00 59.58 13 SER K N 1
ATOM 26101 C CA . SER F 6 15 ? 145.585 133.131 190.574 1.00 59.18 13 SER K CA 1
ATOM 26102 C C . SER F 6 15 ? 144.456 133.362 191.572 1.00 60.39 13 SER K C 1
ATOM 26103 O O . SER F 6 15 ? 144.268 134.468 192.083 1.00 63.68 13 SER K O 1
ATOM 26111 N N . TRP F 6 16 ? 143.696 132.304 191.844 1.00 59.62 14 TRP K N 1
ATOM 26112 C CA . TRP F 6 16 ? 142.481 132.457 192.631 1.00 59.52 14 TRP K CA 1
ATOM 26113 C C . TRP F 6 16 ? 142.794 132.991 194.022 1.00 60.14 14 TRP K C 1
ATOM 26114 O O . TRP F 6 16 ? 143.803 132.635 194.635 1.00 60.96 14 TRP K O 1
ATOM 26135 N N . SER F 6 17 ? 141.912 133.851 194.516 1.00 62.61 15 SER K N 1
ATOM 26136 C CA . SER F 6 17 ? 142.034 134.421 195.850 1.00 62.80 15 SER K CA 1
ATOM 26137 C C . SER F 6 17 ? 140.661 134.917 196.271 1.00 63.85 15 SER K C 1
ATOM 26138 O O . SER F 6 17 ? 139.736 134.979 195.450 1.00 63.83 15 SER K O 1
ATOM 26146 N N . PRO F 6 18 ? 140.488 135.278 197.545 1.00 65.39 16 PRO K N 1
ATOM 26147 C CA . PRO F 6 18 ? 139.178 135.791 197.975 1.00 64.71 16 PRO K CA 1
ATOM 26148 C C . PRO F 6 18 ? 138.720 137.002 197.184 1.00 65.71 16 PRO K C 1
ATOM 26149 O O . PRO F 6 18 ? 137.510 137.220 197.051 1.00 65.35 16 PRO K O 1
ATOM 26160 N N . LYS F 6 19 ? 139.650 137.800 196.655 1.00 65.96 17 LYS K N 1
ATOM 26161 C CA . LYS F 6 19 ? 139.258 138.931 195.821 1.00 65.86 17 LYS K CA 1
ATOM 26162 C C . LYS F 6 19 ? 138.501 138.460 194.585 1.00 65.12 17 LYS K C 1
ATOM 26163 O O . LYS F 6 19 ? 137.503 139.071 194.188 1.00 65.72 17 LYS K O 1
ATOM 26182 N N . VAL F 6 20 ? 138.963 137.374 193.964 1.00 63.15 18 VAL K N 1
ATOM 26183 C CA . VAL F 6 20 ? 138.266 136.829 192.803 1.00 62.13 18 VAL K CA 1
ATOM 26184 C C . VAL F 6 20 ? 136.869 136.367 193.195 1.00 62.35 18 VAL K C 1
ATOM 26185 O O . VAL F 6 20 ? 135.900 136.570 192.453 1.00 62.21 18 VAL K O 1
ATOM 26198 N N . ALA F 6 21 ? 136.742 135.736 194.364 1.00 63.07 19 ALA K N 1
ATOM 26199 C CA . ALA F 6 21 ? 135.433 135.278 194.817 1.00 61.54 19 ALA K CA 1
ATOM 26200 C C . ALA F 6 21 ? 134.468 136.444 194.982 1.00 61.48 19 ALA K C 1
ATOM 26201 O O . ALA F 6 21 ? 133.297 136.349 194.598 1.00 61.55 19 ALA K O 1
ATOM 26208 N N . GLY F 6 22 ? 134.939 137.553 195.553 1.00 60.02 20 GLY K N 1
ATOM 26209 C CA . GLY F 6 22 ? 134.064 138.697 195.747 1.00 59.21 20 GLY K CA 1
ATOM 26210 C C . GLY F 6 22 ? 133.515 139.239 194.442 1.00 58.88 20 GLY K C 1
ATOM 26211 O O . GLY F 6 22 ? 132.339 139.597 194.353 1.00 59.84 20 GLY K O 1
ATOM 26215 N N . VAL F 6 23 ? 134.360 139.310 193.411 1.00 57.96 21 VAL K N 1
ATOM 26216 C CA . VAL F 6 23 ? 133.906 139.813 192.118 1.00 57.51 21 VAL K CA 1
ATOM 26217 C C . VAL F 6 23 ? 132.860 138.881 191.521 1.00 58.72 21 VAL K C 1
ATOM 26218 O O . VAL F 6 23 ? 131.827 139.330 191.010 1.00 61.77 21 VAL K O 1
ATOM 26231 N N . MET F 6 24 ? 133.108 137.570 191.573 1.00 58.57 22 MET K N 1
ATOM 26232 C CA . MET F 6 24 ? 132.161 136.622 190.998 1.00 58.19 22 MET K CA 1
ATOM 26233 C C . MET F 6 24 ? 130.817 136.686 191.713 1.00 59.93 22 MET K C 1
ATOM 26234 O O . MET F 6 24 ? 129.762 136.671 191.069 1.00 61.11 22 MET K O 1
ATOM 26248 N N . ILE F 6 25 ? 130.835 136.759 193.045 1.00 59.49 23 ILE K N 1
ATOM 26249 C CA . ILE F 6 25 ? 129.586 136.842 193.796 1.00 58.90 23 ILE K CA 1
ATOM 26250 C C . ILE F 6 25 ? 128.858 138.140 193.473 1.00 59.38 23 ILE K C 1
ATOM 26251 O O . ILE F 6 25 ? 127.636 138.152 193.282 1.00 60.75 23 ILE K O 1
ATOM 26267 N N . ALA F 6 26 ? 129.593 139.251 193.406 1.00 58.72 24 ALA K N 1
ATOM 26268 C CA . ALA F 6 26 ? 128.963 140.530 193.097 1.00 57.41 24 ALA K CA 1
ATOM 26269 C C . ALA F 6 26 ? 128.304 140.499 191.724 1.00 59.84 24 ALA K C 1
ATOM 26270 O O . ALA F 6 26 ? 127.174 140.973 191.559 1.00 60.88 24 ALA K O 1
ATOM 26277 N N . CYS F 6 27 ? 128.992 139.941 190.726 1.00 59.47 25 CYS K N 1
ATOM 26278 C CA . CYS F 6 27 ? 128.411 139.854 189.390 1.00 58.16 25 CYS K CA 1
ATOM 26279 C C . CYS F 6 27 ? 127.185 138.951 189.382 1.00 58.60 25 CYS K C 1
ATOM 26280 O O . CYS F 6 27 ? 126.195 139.244 188.701 1.00 60.36 25 CYS K O 1
ATOM 26288 N N . ASN F 6 28 ? 127.230 137.845 190.127 1.00 58.45 26 ASN K N 1
ATOM 26289 C CA . ASN F 6 28 ? 126.060 136.980 190.217 1.00 59.56 26 ASN K CA 1
ATOM 26290 C C . ASN F 6 28 ? 124.886 137.712 190.854 1.00 60.58 26 ASN K C 1
ATOM 26291 O O . ASN F 6 28 ? 123.742 137.571 190.407 1.00 61.80 26 ASN K O 1
ATOM 26302 N N . ILE F 6 29 ? 125.149 138.502 191.896 1.00 59.53 27 ILE K N 1
ATOM 26303 C CA . ILE F 6 29 ? 124.081 139.275 192.523 1.00 59.37 27 ILE K CA 1
ATOM 26304 C C . ILE F 6 29 ? 123.476 140.249 191.521 1.00 59.89 27 ILE K C 1
ATOM 26305 O O . ILE F 6 29 ? 122.251 140.408 191.449 1.00 61.22 27 ILE K O 1
ATOM 26321 N N . LEU F 6 30 ? 124.320 140.916 190.731 1.00 59.78 28 LEU K N 1
ATOM 26322 C CA . LEU F 6 30 ? 123.809 141.833 189.718 1.00 61.50 28 LEU K CA 1
ATOM 26323 C C . LEU F 6 30 ? 122.959 141.098 188.690 1.00 62.18 28 LEU K C 1
ATOM 26324 O O . LEU F 6 30 ? 121.897 141.587 188.287 1.00 63.41 28 LEU K O 1
ATOM 26340 N N . ALA F 6 31 ? 123.410 139.921 188.250 1.00 60.01 29 ALA K N 1
ATOM 26341 C CA . ALA F 6 31 ? 122.633 139.154 187.285 1.00 58.64 29 ALA K CA 1
ATOM 26342 C C . ALA F 6 31 ? 121.284 138.750 187.865 1.00 59.16 29 ALA K C 1
ATOM 26343 O O . ALA F 6 31 ? 120.259 138.818 187.178 1.00 61.18 29 ALA K O 1
ATOM 26350 N N . ILE F 6 32 ? 121.265 138.331 189.131 1.00 58.15 30 ILE K N 1
ATOM 26351 C CA . ILE F 6 32 ? 120.006 137.952 189.768 1.00 60.11 30 ILE K CA 1
ATOM 26352 C C . ILE F 6 32 ? 119.068 139.150 189.831 1.00 61.04 30 ILE K C 1
ATOM 26353 O O . ILE F 6 32 ? 117.884 139.055 189.489 1.00 62.47 30 ILE K O 1
ATOM 26369 N N . ALA F 6 33 ? 119.586 140.299 190.269 1.00 60.02 31 ALA K N 1
ATOM 26370 C CA . ALA F 6 33 ? 118.761 141.501 190.326 1.00 60.54 31 ALA K CA 1
ATOM 26371 C C . ALA F 6 33 ? 118.300 141.913 188.935 1.00 60.69 31 ALA K C 1
ATOM 26372 O O . ALA F 6 33 ? 117.131 142.266 188.739 1.00 61.82 31 ALA K O 1
ATOM 26379 N N . PHE F 6 34 ? 119.202 141.869 187.954 1.00 59.50 32 PHE K N 1
ATOM 26380 C CA . PHE F 6 34 ? 118.825 142.231 186.593 1.00 58.98 32 PHE K CA 1
ATOM 26381 C C . PHE F 6 34 ? 117.768 141.279 186.047 1.00 60.59 32 PHE K C 1
ATOM 26382 O O . PHE F 6 34 ? 116.809 141.709 185.397 1.00 62.58 32 PHE K O 1
ATOM 26399 N N . GLY F 6 35 ? 117.928 139.979 186.300 1.00 60.01 33 GLY K N 1
ATOM 26400 C CA . GLY F 6 35 ? 116.928 139.023 185.853 1.00 58.82 33 GLY K CA 1
ATOM 26401 C C . GLY F 6 35 ? 115.579 139.239 186.512 1.00 60.07 33 GLY K C 1
ATOM 26402 O O . GLY F 6 35 ? 114.539 139.175 185.853 1.00 60.93 33 GLY K O 1
ATOM 26406 N N . LYS F 6 36 ? 115.578 139.502 187.820 1.00 60.16 34 LYS K N 1
ATOM 26407 C CA . LYS F 6 36 ? 114.321 139.701 188.532 1.00 61.36 34 LYS K CA 1
ATOM 26408 C C . LYS F 6 36 ? 113.524 140.859 187.949 1.00 62.62 34 LYS K C 1
ATOM 26409 O O . LYS F 6 36 ? 112.289 140.843 187.987 1.00 63.59 34 LYS K O 1
ATOM 26428 N N . LEU F 6 37 ? 114.204 141.866 187.405 1.00 62.58 35 LEU K N 1
ATOM 26429 C CA . LEU F 6 37 ? 113.540 143.055 186.890 1.00 63.00 35 LEU K CA 1
ATOM 26430 C C . LEU F 6 37 ? 113.233 142.985 185.400 1.00 61.81 35 LEU K C 1
ATOM 26431 O O . LEU F 6 37 ? 112.441 143.800 184.914 1.00 64.63 35 LEU K O 1
ATOM 26447 N N . THR F 6 38 ? 113.825 142.045 184.664 1.00 58.87 36 THR K N 1
ATOM 26448 C CA . THR F 6 38 ? 113.705 142.014 183.212 1.00 58.17 36 THR K CA 1
ATOM 26449 C C . THR F 6 38 ? 113.095 140.735 182.658 1.00 56.81 36 THR K C 1
ATOM 26450 O O . THR F 6 38 ? 112.525 140.772 181.566 1.00 59.53 36 THR K O 1
ATOM 26461 N N . ILE F 6 39 ? 113.196 139.611 183.366 1.00 55.19 37 ILE K N 1
ATOM 26462 C CA . ILE F 6 39 ? 112.663 138.356 182.850 1.00 53.43 37 ILE K CA 1
ATOM 26463 C C . ILE F 6 39 ? 111.145 138.440 182.785 1.00 55.43 37 ILE K C 1
ATOM 26464 O O . ILE F 6 39 ? 110.487 138.847 183.751 1.00 59.57 37 ILE K O 1
ATOM 26480 N N . LYS F 6 40 ? 110.580 138.051 181.640 1.00 54.30 38 LYS K N 1
ATOM 26481 C CA . LYS F 6 40 ? 109.134 138.132 181.460 1.00 55.56 38 LYS K CA 1
ATOM 26482 C C . LYS F 6 40 ? 108.419 136.936 182.075 1.00 56.64 38 LYS K C 1
ATOM 26483 O O . LYS F 6 40 ? 107.384 137.100 182.730 1.00 62.11 38 LYS K O 1
ATOM 26502 N N . GLN F 6 41 ? 108.947 135.731 181.874 1.00 56.56 39 GLN K N 1
ATOM 26503 C CA . GLN F 6 41 ? 108.372 134.505 182.425 1.00 55.15 39 GLN K CA 1
ATOM 26504 C C . GLN F 6 41 ? 109.378 133.929 183.414 1.00 55.97 39 GLN K C 1
ATOM 26505 O O . GLN F 6 41 ? 110.356 133.289 183.015 1.00 56.70 39 GLN K O 1
ATOM 26519 N N . GLN F 6 42 ? 109.135 134.151 184.705 1.00 57.44 40 GLN K N 1
ATOM 26520 C CA . GLN F 6 42 ? 110.070 133.766 185.754 1.00 60.16 40 GLN K CA 1
ATOM 26521 C C . GLN F 6 42 ? 109.717 132.431 186.399 1.00 60.71 40 GLN K C 1
ATOM 26522 O O . GLN F 6 42 ? 110.578 131.554 186.509 1.00 65.07 40 GLN K O 1
ATOM 26536 N N . ASN F 6 43 ? 108.474 132.262 186.843 1.00 60.08 41 ASN K N 1
ATOM 26537 C CA . ASN F 6 43 ? 108.046 131.023 187.492 1.00 60.29 41 ASN K CA 1
ATOM 26538 C C . ASN F 6 43 ? 107.313 130.132 186.489 1.00 62.18 41 ASN K C 1
ATOM 26539 O O . ASN F 6 43 ? 106.113 129.877 186.591 1.00 66.19 41 ASN K O 1
ATOM 26550 N N . VAL F 6 44 ? 108.067 129.651 185.503 1.00 58.59 42 VAL K N 1
ATOM 26551 C CA . VAL F 6 44 ? 107.547 128.753 184.479 1.00 53.74 42 VAL K CA 1
ATOM 26552 C C . VAL F 6 44 ? 108.414 127.504 184.446 1.00 56.10 42 VAL K C 1
ATOM 26553 O O . VAL F 6 44 ? 109.646 127.597 184.437 1.00 57.78 42 VAL K O 1
ATOM 26566 N N . GLY F 6 45 ? 107.771 126.339 184.432 1.00 56.13 43 GLY K N 1
ATOM 26567 C CA . GLY F 6 45 ? 108.486 125.082 184.361 1.00 55.05 43 GLY K CA 1
ATOM 26568 C C . GLY F 6 45 ? 108.768 124.482 185.722 1.00 58.64 43 GLY K C 1
ATOM 26569 O O . GLY F 6 45 ? 107.949 124.592 186.639 1.00 62.20 43 GLY K O 1
ATOM 26573 N N . THR F 6 46 ? 109.925 123.849 185.864 1.00 61.03 44 THR K N 1
ATOM 26574 C CA . THR F 6 46 ? 110.269 123.201 187.120 1.00 62.33 44 THR K CA 1
ATOM 26575 C C . THR F 6 46 ? 110.380 124.246 188.228 1.00 64.26 44 THR K C 1
ATOM 26576 O O . THR F 6 46 ? 111.120 125.227 188.074 1.00 65.29 44 THR K O 1
ATOM 26587 N N . PRO F 6 47 ? 109.677 124.081 189.345 1.00 65.65 45 PRO K N 1
ATOM 26588 C CA . PRO F 6 47 ? 109.767 125.062 190.430 1.00 67.72 45 PRO K CA 1
ATOM 26589 C C . PRO F 6 47 ? 110.958 124.788 191.340 1.00 69.73 45 PRO K C 1
ATOM 26590 O O . PRO F 6 47 ? 111.653 123.779 191.224 1.00 68.97 45 PRO K O 1
ATOM 26601 N N . MET F 6 48 ? 111.183 125.731 192.269 1.00 74.42 46 MET K N 1
ATOM 26602 C CA . MET F 6 48 ? 112.224 125.584 193.273 1.00 77.52 46 MET K CA 1
ATOM 26603 C C . MET F 6 48 ? 111.645 124.998 194.557 1.00 81.28 46 MET K C 1
ATOM 26604 O O . MET F 6 48 ? 110.447 125.135 194.824 1.00 83.49 46 MET K O 1
ATOM 26618 N N . PRO F 6 49 ? 112.470 124.337 195.374 1.00 82.27 47 PRO K N 1
ATOM 26619 C CA . PRO F 6 49 ? 111.942 123.754 196.619 1.00 84.53 47 PRO K CA 1
ATOM 26620 C C . PRO F 6 49 ? 111.282 124.773 197.529 1.00 87.69 47 PRO K C 1
ATOM 26621 O O . PRO F 6 49 ? 110.307 124.439 198.213 1.00 89.23 47 PRO K O 1
ATOM 26632 N N . SER F 6 50 ? 111.784 126.008 197.563 1.00 88.56 48 SER K N 1
ATOM 26633 C CA . SER F 6 50 ? 111.167 127.073 198.358 1.00 90.30 48 SER K CA 1
ATOM 26634 C C . SER F 6 50 ? 111.382 128.382 197.596 1.00 91.72 48 SER K C 1
ATOM 26635 O O . SER F 6 50 ? 112.419 129.033 197.737 1.00 92.89 48 SER K O 1
ATOM 26643 N N . SER F 6 51 ? 110.381 128.762 196.801 1.00 91.55 49 SER K N 1
ATOM 26644 C CA . SER F 6 51 ? 110.492 129.946 195.958 1.00 90.88 49 SER K CA 1
ATOM 26645 C C . SER F 6 51 ? 110.516 131.242 196.757 1.00 90.61 49 SER K C 1
ATOM 26646 O O . SER F 6 51 ? 110.816 132.294 196.183 1.00 88.66 49 SER K O 1
ATOM 26654 N N . ASN F 6 52 ? 110.208 131.195 198.054 1.00 92.34 50 ASN K N 1
ATOM 26655 C CA . ASN F 6 52 ? 110.231 132.410 198.860 1.00 93.79 50 ASN K CA 1
ATOM 26656 C C . ASN F 6 52 ? 111.626 133.022 198.890 1.00 91.73 50 ASN K C 1
ATOM 26657 O O . ASN F 6 52 ? 111.780 134.243 198.776 1.00 89.87 50 ASN K O 1
ATOM 26668 N N . PHE F 6 53 ? 112.655 132.188 199.041 1.00 90.85 51 PHE K N 1
ATOM 26669 C CA . PHE F 6 53 ? 114.027 132.670 199.122 1.00 90.49 51 PHE K CA 1
ATOM 26670 C C . PHE F 6 53 ? 114.615 133.033 197.766 1.00 88.16 51 PHE K C 1
ATOM 26671 O O . PHE F 6 53 ? 115.687 133.646 197.721 1.00 88.16 51 PHE K O 1
ATOM 26688 N N . PHE F 6 54 ? 113.950 132.675 196.667 1.00 85.07 52 PHE K N 1
ATOM 26689 C CA . PHE F 6 54 ? 114.441 132.960 195.325 1.00 81.52 52 PHE K CA 1
ATOM 26690 C C . PHE F 6 54 ? 113.595 134.008 194.612 1.00 80.39 52 PHE K C 1
ATOM 26691 O O . PHE F 6 54 ? 113.676 134.137 193.387 1.00 78.25 52 PHE K O 1
ATOM 26708 N N . GLY F 6 55 ? 112.784 134.757 195.352 1.00 79.38 53 GLY K N 1
ATOM 26709 C CA . GLY F 6 55 ? 111.977 135.803 194.745 1.00 78.03 53 GLY K CA 1
ATOM 26710 C C . GLY F 6 55 ? 110.997 135.292 193.712 1.00 76.60 53 GLY K C 1
ATOM 26711 O O . GLY F 6 55 ? 110.744 135.971 192.710 1.00 76.40 53 GLY K O 1
ATOM 26715 N N . GLY F 6 56 ? 110.439 134.104 193.933 1.00 76.61 54 GLY K N 1
ATOM 26716 C CA . GLY F 6 56 ? 109.482 133.528 193.015 1.00 76.21 54 GLY K CA 1
ATOM 26717 C C . GLY F 6 56 ? 110.081 132.855 191.801 1.00 73.59 54 GLY K C 1
ATOM 26718 O O . GLY F 6 56 ? 109.326 132.352 190.960 1.00 71.89 54 GLY K O 1
ATOM 26722 N N . PHE F 6 57 ? 111.405 132.824 191.680 1.00 72.67 55 PHE K N 1
ATOM 26723 C CA . PHE F 6 57 ? 112.036 132.198 190.528 1.00 67.41 55 PHE K CA 1
ATOM 26724 C C . PHE F 6 57 ? 111.788 130.696 190.522 1.00 66.59 55 PHE K C 1
ATOM 26725 O O . PHE F 6 57 ? 111.802 130.040 191.567 1.00 71.14 55 PHE K O 1
ATOM 26742 N N . GLY F 6 58 ? 111.558 130.153 189.329 1.00 64.20 56 GLY K N 1
ATOM 26743 C CA . GLY F 6 58 ? 111.589 128.724 189.129 1.00 62.46 56 GLY K CA 1
ATOM 26744 C C . GLY F 6 58 ? 113.009 128.236 188.924 1.00 61.10 56 GLY K C 1
ATOM 26745 O O . GLY F 6 58 ? 113.979 128.990 188.990 1.00 61.95 56 GLY K O 1
ATOM 26749 N N . LEU F 6 59 ? 113.130 126.934 188.663 1.00 60.54 57 LEU K N 1
ATOM 26750 C CA . LEU F 6 59 ? 114.453 126.356 188.455 1.00 58.75 57 LEU K CA 1
ATOM 26751 C C . LEU F 6 59 ? 115.144 126.988 187.253 1.00 57.60 57 LEU K C 1
ATOM 26752 O O . LEU F 6 59 ? 116.355 127.237 187.284 1.00 56.72 57 LEU K O 1
ATOM 26768 N N . GLY F 6 60 ? 114.392 127.257 186.185 1.00 55.12 58 GLY K N 1
ATOM 26769 C CA . GLY F 6 60 ? 114.994 127.857 185.006 1.00 54.50 58 GLY K CA 1
ATOM 26770 C C . GLY F 6 60 ? 115.536 129.249 185.268 1.00 54.56 58 GLY K C 1
ATOM 26771 O O . GLY F 6 60 ? 116.644 129.584 184.844 1.00 54.60 58 GLY K O 1
ATOM 26775 N N . ALA F 6 61 ? 114.763 130.079 185.971 1.00 56.70 59 ALA K N 1
ATOM 26776 C CA . ALA F 6 61 ? 115.218 131.432 186.270 1.00 54.45 59 ALA K CA 1
ATOM 26777 C C . ALA F 6 61 ? 116.442 131.416 187.178 1.00 54.41 59 ALA K C 1
ATOM 26778 O O . ALA F 6 61 ? 117.349 132.240 187.020 1.00 55.90 59 ALA K O 1
ATOM 26785 N N . VAL F 6 62 ? 116.484 130.490 188.137 1.00 55.43 60 VAL K N 1
ATOM 26786 C CA . VAL F 6 62 ? 117.628 130.406 189.040 1.00 55.74 60 VAL K CA 1
ATOM 26787 C C . VAL F 6 62 ? 118.894 130.073 188.261 1.00 53.79 60 VAL K C 1
ATOM 26788 O O . VAL F 6 62 ? 119.934 130.723 188.422 1.00 54.65 60 VAL K O 1
ATOM 26801 N N . LEU F 6 63 ? 118.826 129.054 187.403 1.00 53.42 61 LEU K N 1
ATOM 26802 C CA . LEU F 6 63 ? 119.999 128.672 186.624 1.00 50.72 61 LEU K CA 1
ATOM 26803 C C . LEU F 6 63 ? 120.349 129.737 185.593 1.00 49.20 61 LEU K C 1
ATOM 26804 O O . LEU F 6 63 ? 121.530 129.990 185.331 1.00 49.89 61 LEU K O 1
ATOM 26820 N N . GLY F 6 64 ? 119.338 130.368 184.994 1.00 49.90 62 GLY K N 1
ATOM 26821 C CA . GLY F 6 64 ? 119.613 131.369 183.977 1.00 48.27 62 GLY K CA 1
ATOM 26822 C C . GLY F 6 64 ? 120.353 132.571 184.529 1.00 49.71 62 GLY K C 1
ATOM 26823 O O . GLY F 6 64 ? 121.342 133.027 183.951 1.00 49.92 62 GLY K O 1
ATOM 26827 N N . THR F 6 65 ? 119.885 133.100 185.661 1.00 52.89 63 THR K N 1
ATOM 26828 C CA . THR F 6 65 ? 120.564 134.238 186.272 1.00 51.59 63 THR K CA 1
ATOM 26829 C C . THR F 6 65 ? 121.955 133.852 186.759 1.00 51.07 63 THR K C 1
ATOM 26830 O O . THR F 6 65 ? 122.910 134.620 186.598 1.00 53.17 63 THR K O 1
ATOM 26841 N N . ALA F 6 66 ? 122.089 132.670 187.363 1.00 48.30 64 ALA K N 1
ATOM 26842 C CA . ALA F 6 66 ? 123.402 132.216 187.805 1.00 48.77 64 ALA K CA 1
ATOM 26843 C C . ALA F 6 66 ? 124.345 132.029 186.623 1.00 49.65 64 ALA K C 1
ATOM 26844 O O . ALA F 6 66 ? 125.515 132.422 186.684 1.00 50.75 64 ALA K O 1
ATOM 26851 N N . SER F 6 67 ? 123.854 131.428 185.537 1.00 49.75 65 SER K N 1
ATOM 26852 C CA . SER F 6 67 ? 124.681 131.275 184.345 1.00 46.51 65 SER K CA 1
ATOM 26853 C C . SER F 6 67 ? 125.091 132.631 183.791 1.00 47.40 65 SER K C 1
ATOM 26854 O O . SER F 6 67 ? 126.257 132.842 183.439 1.00 48.83 65 SER K O 1
ATOM 26862 N N . PHE F 6 68 ? 124.145 133.568 183.711 1.00 46.68 66 PHE K N 1
ATOM 26863 C CA . PHE F 6 68 ? 124.478 134.918 183.272 1.00 46.83 66 PHE K CA 1
ATOM 26864 C C . PHE F 6 68 ? 125.452 135.576 184.240 1.00 47.58 66 PHE K C 1
ATOM 26865 O O . PHE F 6 68 ? 126.345 136.323 183.823 1.00 48.97 66 PHE K O 1
ATOM 26882 N N . GLY F 6 69 ? 125.296 135.310 185.537 1.00 47.91 67 GLY K N 1
ATOM 26883 C CA . GLY F 6 69 ? 126.221 135.862 186.513 1.00 49.36 67 GLY K CA 1
ATOM 26884 C C . GLY F 6 69 ? 127.640 135.359 186.329 1.00 48.92 67 GLY K C 1
ATOM 26885 O O . GLY F 6 69 ? 128.597 136.131 186.411 1.00 50.72 67 GLY K O 1
ATOM 26889 N N . HIS F 6 70 ? 127.797 134.056 186.082 1.00 47.99 68 HIS K N 1
ATOM 26890 C CA . HIS F 6 70 ? 129.132 133.508 185.857 1.00 46.91 68 HIS K CA 1
ATOM 26891 C C . HIS F 6 70 ? 129.770 134.118 184.614 1.00 46.35 68 HIS K C 1
ATOM 26892 O O . HIS F 6 70 ? 130.974 134.397 184.598 1.00 48.70 68 HIS K O 1
ATOM 26906 N N . ILE F 6 71 ? 128.980 134.328 183.559 1.00 45.87 69 ILE K N 1
ATOM 26907 C CA . ILE F 6 71 ? 129.510 134.947 182.346 1.00 44.79 69 ILE K CA 1
ATOM 26908 C C . ILE F 6 71 ? 129.976 136.368 182.637 1.00 47.08 69 ILE K C 1
ATOM 26909 O O . ILE F 6 71 ? 131.072 136.775 182.235 1.00 49.89 69 ILE K O 1
ATOM 26925 N N . LEU F 6 72 ? 129.148 137.147 183.337 1.00 48.19 70 LEU K N 1
ATOM 26926 C CA . LEU F 6 72 ? 129.558 138.497 183.708 1.00 47.57 70 LEU K CA 1
ATOM 26927 C C . LEU F 6 72 ? 130.791 138.465 184.599 1.00 48.19 70 LEU K C 1
ATOM 26928 O O . LEU F 6 72 ? 131.721 139.258 184.414 1.00 50.07 70 LEU K O 1
ATOM 26944 N N . GLY F 6 73 ? 130.820 137.551 185.570 1.00 49.96 71 GLY K N 1
ATOM 26945 C CA . GLY F 6 73 ? 131.974 137.459 186.446 1.00 50.07 71 GLY K CA 1
ATOM 26946 C C . GLY F 6 73 ? 133.251 137.135 185.695 1.00 47.86 71 GLY K C 1
ATOM 26947 O O . GLY F 6 73 ? 134.301 137.726 185.954 1.00 51.18 71 GLY K O 1
ATOM 26951 N N . ALA F 6 74 ? 133.178 136.195 184.751 1.00 47.39 72 ALA K N 1
ATOM 26952 C CA . ALA F 6 74 ? 134.364 135.835 183.983 1.00 45.80 72 ALA K CA 1
ATOM 26953 C C . ALA F 6 74 ? 134.873 137.019 183.173 1.00 47.21 72 ALA K C 1
ATOM 26954 O O . ALA F 6 74 ? 136.082 137.272 183.121 1.00 49.72 72 ALA K O 1
ATOM 26961 N N . GLY F 6 75 ? 133.966 137.758 182.533 1.00 45.93 73 GLY K N 1
ATOM 26962 C CA . GLY F 6 75 ? 134.385 138.918 181.765 1.00 45.82 73 GLY K CA 1
ATOM 26963 C C . GLY F 6 75 ? 134.983 140.007 182.635 1.00 47.44 73 GLY K C 1
ATOM 26964 O O . GLY F 6 75 ? 136.002 140.605 182.282 1.00 51.06 73 GLY K O 1
ATOM 26968 N N . VAL F 6 76 ? 134.357 140.282 183.780 1.00 47.99 74 VAL K N 1
ATOM 26969 C CA . VAL F 6 76 ? 134.866 141.316 184.675 1.00 50.15 74 VAL K CA 1
ATOM 26970 C C . VAL F 6 76 ? 136.204 140.894 185.270 1.00 51.13 74 VAL K C 1
ATOM 26971 O O . VAL F 6 76 ? 137.163 141.673 185.297 1.00 55.40 74 VAL K O 1
ATOM 26984 N N . ILE F 6 77 ? 136.289 139.654 185.755 1.00 48.76 75 ILE K N 1
ATOM 26985 C CA . ILE F 6 77 ? 137.522 139.185 186.383 1.00 50.86 75 ILE K CA 1
ATOM 26986 C C . ILE F 6 77 ? 138.671 139.220 185.383 1.00 49.81 75 ILE K C 1
ATOM 26987 O O . ILE F 6 77 ? 139.757 139.734 185.675 1.00 53.78 75 ILE K O 1
ATOM 27003 N N . LEU F 6 78 ? 138.449 138.672 184.188 1.00 48.63 76 LEU K N 1
ATOM 27004 C CA . LEU F 6 78 ? 139.492 138.692 183.169 1.00 47.97 76 LEU K CA 1
ATOM 27005 C C . LEU F 6 78 ? 139.808 140.117 182.736 1.00 51.73 76 LEU K C 1
ATOM 27006 O O . LEU F 6 78 ? 140.976 140.471 182.542 1.00 54.95 76 LEU K O 1
ATOM 27022 N N . GLY F 6 79 ? 138.779 140.951 182.579 1.00 51.27 77 GLY K N 1
ATOM 27023 C CA . GLY F 6 79 ? 139.015 142.325 182.165 1.00 51.91 77 GLY K CA 1
ATOM 27024 C C . GLY F 6 79 ? 139.803 143.114 183.193 1.00 54.49 77 GLY K C 1
ATOM 27025 O O . GLY F 6 79 ? 140.762 143.811 182.858 1.00 58.41 77 GLY K O 1
ATOM 27029 N N . LEU F 6 80 ? 139.408 143.012 184.464 1.00 55.44 78 LEU K N 1
ATOM 27030 C CA . LEU F 6 80 ? 140.137 143.715 185.515 1.00 58.25 78 LEU K CA 1
ATOM 27031 C C . LEU F 6 80 ? 141.543 143.152 185.678 1.00 58.59 78 LEU K C 1
ATOM 27032 O O . LEU F 6 80 ? 142.498 143.906 185.895 1.00 61.49 78 LEU K O 1
ATOM 27048 N N . ALA F 6 81 ? 141.690 141.829 185.579 1.00 58.01 79 ALA K N 1
ATOM 27049 C CA . ALA F 6 81 ? 143.018 141.230 185.641 1.00 57.09 79 ALA K CA 1
ATOM 27050 C C . ALA F 6 81 ? 143.884 141.699 184.479 1.00 58.56 79 ALA K C 1
ATOM 27051 O O . ALA F 6 81 ? 145.084 141.942 184.647 1.00 60.65 79 ALA K O 1
ATOM 27058 N N . ASN F 6 82 ? 143.291 141.829 183.291 1.00 57.41 80 ASN K N 1
ATOM 27059 C CA . ASN F 6 82 ? 144.043 142.313 182.139 1.00 57.64 80 ASN K CA 1
ATOM 27060 C C . ASN F 6 82 ? 144.605 143.704 182.399 1.00 59.78 80 ASN K C 1
ATOM 27061 O O . ASN F 6 82 ? 145.773 143.977 182.097 1.00 60.26 80 ASN K O 1
ATOM 27072 N N . MET F 6 83 ? 143.794 144.595 182.967 1.00 62.17 81 MET K N 1
ATOM 27073 C CA . MET F 6 83 ? 144.232 145.956 183.243 1.00 62.66 81 MET K CA 1
ATOM 27074 C C . MET F 6 83 ? 145.011 146.077 184.545 1.00 64.60 81 MET K C 1
ATOM 27075 O O . MET F 6 83 ? 145.514 147.165 184.845 1.00 67.31 81 MET K O 1
ATOM 27089 N N . GLY F 6 84 ? 145.122 145.003 185.322 1.00 65.32 82 GLY K N 1
ATOM 27090 C CA . GLY F 6 84 ? 145.864 145.044 186.564 1.00 65.17 82 GLY K CA 1
ATOM 27091 C C . GLY F 6 84 ? 145.147 145.709 187.715 1.00 68.47 82 GLY K C 1
ATOM 27092 O O . GLY F 6 84 ? 145.759 145.905 188.771 1.00 70.52 82 GLY K O 1
ATOM 27096 N N . VAL F 6 85 ? 143.870 146.060 187.552 1.00 67.77 83 VAL K N 1
ATOM 27097 C CA . VAL F 6 85 ? 143.135 146.716 188.625 1.00 66.55 83 VAL K CA 1
ATOM 27098 C C . VAL F 6 85 ? 142.771 145.739 189.735 1.00 66.60 83 VAL K C 1
ATOM 27099 O O . VAL F 6 85 ? 142.447 146.167 190.848 1.00 69.09 83 VAL K O 1
ATOM 27112 N N . LEU F 6 86 ? 142.818 144.439 189.463 1.00 68.40 84 LEU K N 1
ATOM 27113 C CA . LEU F 6 86 ? 142.466 143.431 190.455 1.00 70.63 84 LEU K CA 1
ATOM 27114 C C . LEU F 6 86 ? 143.679 142.575 190.799 1.00 75.41 84 LEU K C 1
ATOM 27115 O O . LEU F 6 86 ? 144.658 142.534 190.055 1.00 74.10 84 LEU K O 1
ATOM 27132 N N . MET G 7 1 ? 152.872 153.208 84.910 1.00 67.07 1 MET M N 1
ATOM 27133 C CA . MET G 7 1 ? 152.948 154.409 85.789 1.00 68.42 1 MET M CA 1
ATOM 27134 C C . MET G 7 1 ? 151.715 154.505 86.680 1.00 64.95 1 MET M C 1
ATOM 27135 O O . MET G 7 1 ? 150.713 153.832 86.442 1.00 63.19 1 MET M O 1
ATOM 27151 N N . ALA G 7 2 ? 151.799 155.342 87.709 1.00 61.83 2 ALA M N 1
ATOM 27152 C CA . ALA G 7 2 ? 150.674 155.540 88.607 1.00 59.81 2 ALA M CA 1
ATOM 27153 C C . ALA G 7 2 ? 149.600 156.396 87.942 1.00 59.41 2 ALA M C 1
ATOM 27154 O O . ALA G 7 2 ? 149.865 157.180 87.027 1.00 61.91 2 ALA M O 1
ATOM 27161 N N . LEU G 7 3 ? 148.368 156.234 88.416 1.00 55.24 3 LEU M N 1
ATOM 27162 C CA . LEU G 7 3 ? 147.265 157.037 87.913 1.00 53.13 3 LEU M CA 1
ATOM 27163 C C . LEU G 7 3 ? 147.434 158.493 88.331 1.00 54.22 3 LEU M C 1
ATOM 27164 O O . LEU G 7 3 ? 147.987 158.800 89.390 1.00 58.56 3 LEU M O 1
ATOM 27180 N N . SER G 7 4 ? 146.954 159.394 87.483 1.00 55.93 4 SER M N 1
ATOM 27181 C CA . SER G 7 4 ? 147.037 160.821 87.746 1.00 55.25 4 SER M CA 1
ATOM 27182 C C . SER G 7 4 ? 145.815 161.290 88.532 1.00 56.93 4 SER M C 1
ATOM 27183 O O . SER G 7 4 ? 144.802 160.597 88.636 1.00 58.74 4 SER M O 1
ATOM 27191 N N . ASP G 7 5 ? 145.923 162.497 89.092 1.00 58.35 5 ASP M N 1
ATOM 27192 C CA . ASP G 7 5 ? 144.810 163.059 89.850 1.00 57.81 5 ASP M CA 1
ATOM 27193 C C . ASP G 7 5 ? 143.580 163.233 88.970 1.00 57.15 5 ASP M C 1
ATOM 27194 O O . ASP G 7 5 ? 142.455 162.954 89.400 1.00 56.95 5 ASP M O 1
ATOM 27203 N N . THR G 7 6 ? 143.773 163.693 87.732 1.00 55.68 6 THR M N 1
ATOM 27204 C CA . THR G 7 6 ? 142.639 163.891 86.835 1.00 55.18 6 THR M CA 1
ATOM 27205 C C . THR G 7 6 ? 141.914 162.578 86.564 1.00 55.15 6 THR M C 1
ATOM 27206 O O . THR G 7 6 ? 140.680 162.547 86.487 1.00 55.54 6 THR M O 1
ATOM 27217 N N . GLN G 7 7 ? 142.661 161.481 86.413 1.00 54.09 7 GLN M N 1
ATOM 27218 C CA . GLN G 7 7 ? 142.027 160.187 86.180 1.00 52.24 7 GLN M CA 1
ATOM 27219 C C . GLN G 7 7 ? 141.158 159.777 87.361 1.00 50.71 7 GLN M C 1
ATOM 27220 O O . GLN G 7 7 ? 140.040 159.281 87.176 1.00 51.24 7 GLN M O 1
ATOM 27234 N N . ILE G 7 8 ? 141.653 159.972 88.584 1.00 51.42 8 ILE M N 1
ATOM 27235 C CA . ILE G 7 8 ? 140.865 159.627 89.765 1.00 51.64 8 ILE M CA 1
ATOM 27236 C C . ILE G 7 8 ? 139.608 160.484 89.827 1.00 54.28 8 ILE M C 1
ATOM 27237 O O . ILE G 7 8 ? 138.503 159.984 90.068 1.00 55.33 8 ILE M O 1
ATOM 27253 N N . LEU G 7 9 ? 139.758 161.793 89.610 1.00 55.81 9 LEU M N 1
ATOM 27254 C CA . LEU G 7 9 ? 138.599 162.678 89.615 1.00 57.52 9 LEU M CA 1
ATOM 27255 C C . LEU G 7 9 ? 137.651 162.344 88.470 1.00 56.36 9 LEU M C 1
ATOM 27256 O O . LEU G 7 9 ? 136.427 162.390 88.635 1.00 59.05 9 LEU M O 1
ATOM 27272 N N . ALA G 7 10 ? 138.198 162.008 87.300 1.00 54.60 10 ALA M N 1
ATOM 27273 C CA . ALA G 7 10 ? 137.352 161.667 86.162 1.00 52.68 10 ALA M CA 1
ATOM 27274 C C . ALA G 7 10 ? 136.485 160.453 86.465 1.00 53.14 10 ALA M C 1
ATOM 27275 O O . ALA G 7 10 ? 135.313 160.404 86.075 1.00 54.23 10 ALA M O 1
ATOM 27282 N N . ALA G 7 11 ? 137.045 159.459 87.158 1.00 53.61 11 ALA M N 1
ATOM 27283 C CA . ALA G 7 11 ? 136.260 158.284 87.522 1.00 52.01 11 ALA M CA 1
ATOM 27284 C C . ALA G 7 11 ? 135.089 158.664 88.419 1.00 52.72 11 ALA M C 1
ATOM 27285 O O . ALA G 7 11 ? 133.980 158.143 88.257 1.00 54.32 11 ALA M O 1
ATOM 27292 N N . LEU G 7 12 ? 135.316 159.570 89.373 1.00 54.58 12 LEU M N 1
ATOM 27293 C CA . LEU G 7 12 ? 134.236 159.997 90.256 1.00 55.84 12 LEU M CA 1
ATOM 27294 C C . LEU G 7 12 ? 133.103 160.640 89.469 1.00 57.01 12 LEU M C 1
ATOM 27295 O O . LEU G 7 12 ? 131.924 160.380 89.737 1.00 57.83 12 LEU M O 1
ATOM 27311 N N . VAL G 7 13 ? 133.437 161.487 88.494 1.00 57.02 13 VAL M N 1
ATOM 27312 C CA . VAL G 7 13 ? 132.405 162.121 87.679 1.00 57.14 13 VAL M CA 1
ATOM 27313 C C . VAL G 7 13 ? 131.622 161.069 86.905 1.00 55.27 13 VAL M C 1
ATOM 27314 O O . VAL G 7 13 ? 130.388 161.113 86.843 1.00 57.01 13 VAL M O 1
ATOM 27327 N N . VAL G 7 14 ? 132.324 160.105 86.308 1.00 52.56 14 VAL M N 1
ATOM 27328 C CA . VAL G 7 14 ? 131.643 159.038 85.579 1.00 52.68 14 VAL M CA 1
ATOM 27329 C C . VAL G 7 14 ? 130.743 158.247 86.518 1.00 53.02 14 VAL M C 1
ATOM 27330 O O . VAL G 7 14 ? 129.650 157.813 86.135 1.00 52.81 14 VAL M O 1
ATOM 27343 N N . ALA G 7 15 ? 131.186 158.046 87.760 1.00 53.25 15 ALA M N 1
ATOM 27344 C CA . ALA G 7 15 ? 130.398 157.275 88.714 1.00 51.54 15 ALA M CA 1
ATOM 27345 C C . ALA G 7 15 ? 129.076 157.948 89.052 1.00 52.88 15 ALA M C 1
ATOM 27346 O O . ALA G 7 15 ? 128.177 157.287 89.581 1.00 53.79 15 ALA M O 1
ATOM 27353 N N . LEU G 7 16 ? 128.934 159.244 88.769 1.00 53.91 16 LEU M N 1
ATOM 27354 C CA . LEU G 7 16 ? 127.650 159.900 88.986 1.00 53.69 16 LEU M CA 1
ATOM 27355 C C . LEU G 7 16 ? 126.575 159.340 88.065 1.00 52.98 16 LEU M C 1
ATOM 27356 O O . LEU G 7 16 ? 125.385 159.405 88.394 1.00 53.87 16 LEU M O 1
ATOM 27372 N N . LEU G 7 17 ? 126.968 158.789 86.908 1.00 50.35 17 LEU M N 1
ATOM 27373 C CA . LEU G 7 17 ? 125.973 158.234 85.990 1.00 48.63 17 LEU M CA 1
ATOM 27374 C C . LEU G 7 17 ? 125.264 157.031 86.598 1.00 49.18 17 LEU M C 1
ATOM 27375 O O . LEU G 7 17 ? 124.025 157.049 86.700 1.00 51.07 17 LEU M O 1
ATOM 27391 N N . PRO G 7 18 ? 125.957 155.968 87.014 1.00 49.10 18 PRO M N 1
ATOM 27392 C CA . PRO G 7 18 ? 125.244 154.860 87.670 1.00 49.84 18 PRO M CA 1
ATOM 27393 C C . PRO G 7 18 ? 124.528 155.282 88.938 1.00 50.72 18 PRO M C 1
ATOM 27394 O O . PRO G 7 18 ? 123.471 154.723 89.257 1.00 51.68 18 PRO M O 1
ATOM 27405 N N . ALA G 7 19 ? 125.071 156.252 89.676 1.00 51.05 19 ALA M N 1
ATOM 27406 C CA . ALA G 7 19 ? 124.395 156.731 90.876 1.00 50.89 19 ALA M CA 1
ATOM 27407 C C . ALA G 7 19 ? 123.033 157.320 90.534 1.00 51.71 19 ALA M C 1
ATOM 27408 O O . ALA G 7 19 ? 122.023 156.995 91.169 1.00 53.27 19 ALA M O 1
ATOM 27415 N N . PHE G 7 20 ? 122.986 158.193 89.527 1.00 52.58 20 PHE M N 1
ATOM 27416 C CA . PHE G 7 20 ? 121.715 158.776 89.114 1.00 52.79 20 PHE M CA 1
ATOM 27417 C C . PHE G 7 20 ? 120.764 157.708 88.590 1.00 53.41 20 PHE M C 1
ATOM 27418 O O . PHE G 7 20 ? 119.574 157.707 88.925 1.00 55.94 20 PHE M O 1
ATOM 27435 N N . LEU G 7 21 ? 121.272 156.784 87.771 1.00 51.60 21 LEU M N 1
ATOM 27436 C CA . LEU G 7 21 ? 120.421 155.729 87.233 1.00 49.89 21 LEU M CA 1
ATOM 27437 C C . LEU G 7 21 ? 119.943 154.791 88.334 1.00 49.45 21 LEU M C 1
ATOM 27438 O O . LEU G 7 21 ? 118.801 154.318 88.300 1.00 52.43 21 LEU M O 1
ATOM 27454 N N . ALA G 7 22 ? 120.801 154.508 89.315 1.00 49.53 22 ALA M N 1
ATOM 27455 C CA . ALA G 7 22 ? 120.386 153.664 90.430 1.00 50.50 22 ALA M CA 1
ATOM 27456 C C . ALA G 7 22 ? 119.252 154.313 91.210 1.00 52.94 22 ALA M C 1
ATOM 27457 O O . ALA G 7 22 ? 118.321 153.630 91.654 1.00 54.54 22 ALA M O 1
ATOM 27464 N N . PHE G 7 23 ? 119.314 155.633 91.393 1.00 54.98 23 PHE M N 1
ATOM 27465 C CA . PHE G 7 23 ? 118.232 156.333 92.076 1.00 55.76 23 PHE M CA 1
ATOM 27466 C C . PHE G 7 23 ? 116.925 156.211 91.302 1.00 55.25 23 PHE M C 1
ATOM 27467 O O . PHE G 7 23 ? 115.865 155.980 91.893 1.00 57.58 23 PHE M O 1
ATOM 27484 N N . ARG G 7 24 ? 116.980 156.365 89.978 1.00 52.90 24 ARG M N 1
ATOM 27485 C CA . ARG G 7 24 ? 115.769 156.249 89.172 1.00 52.80 24 ARG M CA 1
ATOM 27486 C C . ARG G 7 24 ? 115.202 154.835 89.217 1.00 52.77 24 ARG M C 1
ATOM 27487 O O . ARG G 7 24 ? 113.989 154.653 89.371 1.00 55.88 24 ARG M O 1
ATOM 27508 N N . LEU G 7 25 ? 116.060 153.821 89.085 1.00 51.17 25 LEU M N 1
ATOM 27509 C CA . LEU G 7 25 ? 115.577 152.446 89.131 1.00 49.96 25 LEU M CA 1
ATOM 27510 C C . LEU G 7 25 ? 114.962 152.126 90.487 1.00 51.25 25 LEU M C 1
ATOM 27511 O O . LEU G 7 25 ? 113.892 151.511 90.562 1.00 53.08 25 LEU M O 1
ATOM 27527 N N . SER G 7 26 ? 115.622 152.538 91.571 1.00 54.06 26 SER M N 1
ATOM 27528 C CA . SER G 7 26 ? 115.095 152.260 92.902 1.00 55.53 26 SER M CA 1
ATOM 27529 C C . SER G 7 26 ? 113.746 152.935 93.109 1.00 56.87 26 SER M C 1
ATOM 27530 O O . SER G 7 26 ? 112.822 152.335 93.669 1.00 58.87 26 SER M O 1
ATOM 27538 N N . THR G 7 27 ? 113.615 154.188 92.669 1.00 55.93 27 THR M N 1
ATOM 27539 C CA . THR G 7 27 ? 112.336 154.879 92.787 1.00 55.99 27 THR M CA 1
ATOM 27540 C C . THR G 7 27 ? 111.259 154.182 91.967 1.00 56.35 27 THR M C 1
ATOM 27541 O O . THR G 7 27 ? 110.123 154.022 92.427 1.00 60.57 27 THR M O 1
ATOM 27552 N N . GLU G 7 28 ? 111.596 153.762 90.746 1.00 56.33 28 GLU M N 1
ATOM 27553 C CA . GLU G 7 28 ? 110.623 153.062 89.914 1.00 55.45 28 GLU M CA 1
ATOM 27554 C C . GLU G 7 28 ? 110.205 151.743 90.552 1.00 54.18 28 GLU M C 1
ATOM 27555 O O . GLU G 7 28 ? 109.023 151.383 90.534 1.00 55.94 28 GLU M O 1
ATOM 27567 N N . LEU G 7 29 ? 111.163 151.006 91.120 1.00 53.22 29 LEU M N 1
ATOM 27568 C CA . LEU G 7 29 ? 110.826 149.771 91.820 1.00 53.23 29 LEU M CA 1
ATOM 27569 C C . LEU G 7 29 ? 109.943 150.039 93.030 1.00 56.34 29 LEU M C 1
ATOM 27570 O O . LEU G 7 29 ? 109.114 149.197 93.393 1.00 59.44 29 LEU M O 1
ATOM 27586 N N . TYR G 7 30 ? 110.104 151.201 93.664 1.00 59.78 30 TYR M N 1
ATOM 27587 C CA . TYR G 7 30 ? 109.307 151.515 94.844 1.00 60.51 30 TYR M CA 1
ATOM 27588 C C . TYR G 7 30 ? 107.838 151.713 94.492 1.00 62.56 30 TYR M C 1
ATOM 27589 O O . TYR G 7 30 ? 106.963 151.421 95.314 1.00 66.26 30 TYR M O 1
ATOM 27607 N N . LYS G 7 31 ? 107.549 152.204 93.291 1.00 63.17 31 LYS M N 1
ATOM 27608 C CA . LYS G 7 31 ? 106.171 152.404 92.858 1.00 65.96 31 LYS M CA 1
ATOM 27609 C C . LYS G 7 31 ? 105.379 151.106 92.960 1.00 72.69 31 LYS M C 1
ATOM 27610 O O . LYS G 7 31 ? 104.175 151.116 93.214 1.00 75.28 31 LYS M O 1
#

Sequence (1786 aa):
KVSVDNNPVPTSFEKWGKPGHFDRTLARGPKTTTWIWNLHANAHDFDSQTSDLEDVSRKIFSAHFGHLAVVFVWLSGMYFHGAKFSNYEGWLADPTHIKPSAQVVWPIVGQGILNGDVGGGFHGIQITSGLFYLWRASGFTDSYQLYCTAIGGLVMAALMLFAGWFHYHVKAPKLEWFQNVESMMNHHLAGLLGLGSLGWAGHQIHVSMPINKLLDAGVAPKDIPLPHEFILEPSKMAELYPSFAQGLTPFFTLNWGVYSDFLTFKGGLNPVTGGLWLSDTAHHHLAIAVLFIIAGHMYRTNWGIGHSMKEILEAHKGPFTGEGHKGLYEILTTSWHAQLAINLALLGSLTIIVAQHMYAMPPYPYQAIDYATQLSLFTHHMWIGGFLIVGAGAHGAIFMVRDYDPAKNVNNLLDRMLRHRDAIISHLNWVCIFLGFHSFGLYIHNDTMRALGRPQDMFSDTAIQLQPIFAQWVQHLHTLAPGATAPNALATASYAFGGETIAVAGKVAMMPITLGTADFMVHHIHAFTIHVTALILLKGVLYARSSLVPDKANLGFRFPCDGGTCQVSGWDHVFLGLFWMYNSLSIVIFHFSWKMQSDVWGTVSPDGSVTHVTLGNFAQSAITINGWLRDFLWAQAANVINSYGSALSAYGIMFLAGHFVFAFSLMFLFSGRGYWQELIESIVWAHNKLNVAPAIQPRALSIIQGRAVGVAHYLLGGIVTTWAFFLARSLSIGTKFPKFSQDLAQDPTTRRIWYGIATAHDFETHDGMTEENLYQKIFASHFGHIAIIFLWTSGTLFHVAWQGNFEQWIKDPLNIRPIAHAIWDPHFGEGAVNAFTQAGASNPVNIAYSGVYHWFYTIGMTTNQELYSGAVFLLVLASLFLFAGWLHLQPKFRPSLAWFKNAESRLNHHLAGLFGVSSLAWAGHLVHVAIPEARGQHVGWDNFLSTPPHPAGLMPFFTGNWGVYAADPDTAGHIFGTSEGAGTAILTFLGGFHPQTESLWLTDIAHHHLAIAVIFIIAGHMYRTNWGIGHSIKEILNAHKGPLTGAGHTNLYDTINNSLHFQLGLALASLGVITSLVAQHMYSLPSYAFIAQDHTTQAALYTHHQYIAGFLMVGAFAHGAIFFVRDYDPVANKDNVLARMLEHKEALISHLSWVSLFLGFHTLGLYVHNDVVVAFGTPEKQILIEPVFAQWIQATSGKALYGFDVLLSNPDSIASTTGAAWLPGWLDAINSGTNSLFLTIGPGDFLVHHAIALGLHTTALILIKGALDARGSKLMPDKKDFGYSFPCDGPGRGGTCDISAWDAFYLAMFWMLNTLGWLTFYWHWKHLGVWSGNVAQFNENSTYLMGWFRDYLWANSAQLINGYNPYGVNNLSVWAWMFLFGHLVWATGFMFLISWRGYWQELIETIVWAHERTPLANLVRWKDKPVALSIVQARLVGLAHFTVGYVLTYAAFLIASTAGKFGDDFANLTPCSENPAYLAKSKNFLNTTNDPNSGKIRAERYASALCGPEGYPHLIVDGRFTHAGDFLIPSILFLYIAGWIGWVGRSYLIEIRESKNPEMQEVVINVPLAIKKMLGGFLWPLA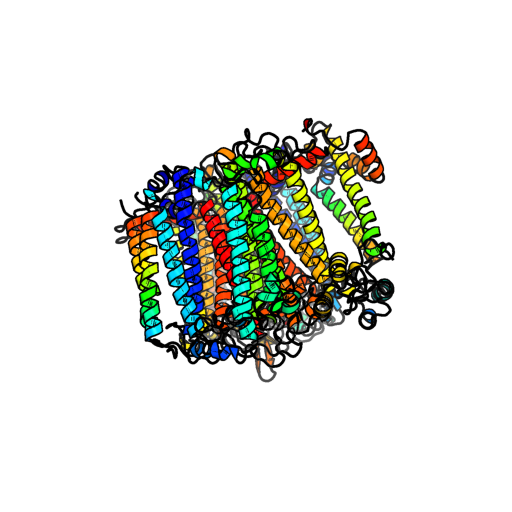AVGEYTSGKLVMKDSEIMDGSYAASYLPWILIPMVGWLFPAVTMGLLFIHIESEMDGLKSFLSTAPVMIMALLTFTAGILIEFNRFYPDLLFHPAVPATLSWSPKVAGVMIACNILAIAFGKLTIKQQNVGTPMPSSNFFGGFGLGAVLGTASFGHILGAGVILGLANMGVLMALSDTQILAALVVALLPAFLAFRLSTELYK

Foldseek 3Di:
DFDWDFQPDADDCPCVVQQPPLAPVLSVDFQFCQSVVVSVVCVLVNCNSDVDLFLNVLLVVLVVLLVLLVVLLVLLVVLLLCLPVWCLLVCLLPVLQFATFRAQDDCDPNLNLLQADRDPPGTHHGDLQCVSLVCLLLQDNHSVVSNVSSVVSNVSSVVSNVVSCCCRRGIPTGLVVLLLVLLVLLCCLQPVLQVVLVVVLVSLLQHRQQSVVCSLVNHGSVPRDHSCVCVVPVVSVCVQQVLCVVPCVCVVVVVCPSNCRQQDQAAAADLAFLAHRSSPSSNVSNVSSVVSNVVSQADDDPDPHHDDPQVVQQVDDDPVQFSERHLVSVLCSRPVLLVLLVCLQVVLVVLLVCLVQCQQRPHGGNQLQLLSNNLCSNLVSNVSSLVSNLSSLLSLLQCLLPPDDVVSPDRYNVVVCLVCVVVVLVVLVVVLVVLCCVQVVLQVVCQVCVVVVNNQPHDAPNHVWDAPVVLLVVLVCQQVCDCPVVNRHNGGNGQCSHDDFRDYSQKTSWHHQDTTRLNVSLVSVLVSLVSVLCSLSVNLNSPQQQDCAHRNSVCHQDDQAPPVGGLRHSVSSSLVSLVSSLVNSVSVSLVVVCSCQQPTIAGADPVGDGQGNLPNCCRPQSSHPVSCVVVPVVVLQPQLCPCPPHSLVVLVVLLVVLVVLLVVLCVLVVDAQVVVQVVVVVVQVVCVVVPNRDSRHYGGHDRSVSSVSSSVSNSSSVVSNVVSSSSSRSVPSD/DPPPVQDPVLVPAQFCVSVVVSVVCVPVQVPGPPDDPLNNVLVVVLVVLLVVLVVLLVLLVQLLQCLPAWDLLVCVVPVLPAFIFRHFDDDPPDDPQQFVQQCDSVHPTRTHTDLQCVSLVCVQLADNHSVVSNVSSVVSNVVSVVSNVVSVVCVDDVNPDGPVVLLQVLLVLLCCLQPVQQVVLLVSLVSLQQHNLCQQAQHHGDPVCSVVDASAPVHCPCVVVVVVVVLAPFQQDLPRDTRHNVSHGRHQAYQQAAANNQQRAHDSNPSSNVSNVVSVVSNVVSQADDDPDPDHDDPQVVQQVPDDPVQFSESHLVSVLCSVQVLNVLLVVLLVVLVVLLVCLVCCQQHPHGGNVQSVLLSNLCSSLVSNLVSLVSNLSSLLSLLQCLLPRDDCVSCPSYNVNVCLVCVVVVLVVLVVVLVVLVVVLVVLQVVCVVCVVVVRNVPRDFDFPVVLVVVLVCQQAPPVPPCHHNVPCPHPNNPVPDNHSVNNNCNSHVLLGNNSHDDTSLNVSLVSVLVSLVSVLCSLSSQLSSCQCHDPLGRRNSVQHQDHAQPDPPSVSVPCNRSVSSSLVSLVSSLVSSVSVSLVVLVCVVCSSVVNNVLSNSQSSHVVSSVPVPVVVLCVQLCVCDDPVGHHNSVVLNVLLVVLVVLQVVLCVLVPDAFVVVQVVVVVVVVCQCPDPPRVVDDDSHHHGTDGNVRSSVSSSVSNVSSSVSNVSSSSSRSSVVVND/DPPPQKDQLLPQVLQVVVLVVQDQPDPPRCNSVVVSVVSNRAIAHNNRDGDADDPPPVVRCVRDVVVVVVVCLVVLLVVQLVVVQLVVLVPDPCSPVCVVVPPVVSSVVSSVPSNCSVVVVVVCVVVVNNDDDPVRD/DFDPDPPRCVCVPVVCCVPPVVVVVVVVVCVCVVPDD/DVVVVVVCVDDVNVVVVVVVVVVVVVVVCCVVVNDPPDDD/DPQFADDDDVVLVVLLVVLLVVLLVVCLVPPPDFQDDAADPDCVVSVNGGPVSNVVSNVSSNVRSVCVRSVCSRVVVD/DDDDPVVVVVVVVVVVVVVVVVVVVVVVVVD

Secondary structure (DSSP, 8-state):
---EEES-S---SGGGGSTTTTSTTGGG--SBTHHHHHHHHTTT-HHHH-S-HHHHHHHHHHHHHHHHHHHHHHHHHHHHHHHHS--HHHHHH-TTT---EEE-----TTGGGGS-B-STT-BSEEP-S-HHHHHHHHT--SHHHHHHHHHHHHHHHHHHHHHHHHHHHTEEEPHHHHT-HHHHHHIIIIIIIIIHHHHHHHHIIIIIHHHHHHHHTT--GGGSPPTTHHHH-HHHHHHH-GGGGGTTHHHHTT-GGGGGGTS----S--TTTSS--HHHHHHHHHHHHHHHHHHTT-B-SSSS-SB-HHHHHHH---TTSTTBTTTHHHHHTT-HHHHHHHHHHHHHHHHHHHHHHHHHS--STTTTT-HHHHHHHHHHHHHHHHHHHHHHHHHHHHHHHHT--GGG-SSBHHHHHHHTHHHHHHHHHHHHHHHHHHHHHHHHHHHHHHHTT-GGGSBSTTSB----HHHHHHHHHHHHHHHHTBTT-SS-S-TTSSSPPEEETTEEEE------HHHHHHHHHHHHHHHHHHHHHHHHHHTSS-----SHHHH-SS-SB----BS-SHHHHHHHHHHHHHHHHHHHHHHHHHHHHHHT-EEE-SSS-EEETTTT-HHHHTTSHHHIIIIIIIHHTHHHHT-TTSTTHHHHHHHHHHHHHHHHHHHHHH--HHHHHHHHHHHHHHHHHTT---SSB--PPPHHHHHHHHHHHHHHHHHHHHHHHHHHHHHHH-/--S-TT-HHHHT--BTHHHHHHHHTTT-GGGSTT--HHHHHHHHHHHHHHHHHHHHHHHHHHHHHHHHHS-HHHHHH-TTTSPPEEEE---TT--HHHHHHH--TT-SS-EEEP-S-HHHHHHHTT--SHHHHHHHHHHHHHHHHHHHHHHHHTTSGGGPPPHHHHT-HHHHHHIIIIIIIIIHHHHHHHHIIIIIHHHHTT----TTTGGGS-SSTTTTHHHHHT-GGGGGSSPPPTT--TTSSTT----SS----SB-TTT-SB-HHHHHHHHHHHHHHHHHHTTSB-SSSS-SB-HHHHHHH---TTSTTBTTTHHHHHHT-HHHHHHHHHHHHHHHHHHHHHHHHHS--STTGGG-HHHHHHHHHHHHHHHHHHHHHHHHHHHHIIIII--TTTTTTBHHHHHHHTHHHHHHHHHHHHHHHHHHHHHHHHHHHHHHHTT-GGG---B--HHHHHHHHHTT--TT----GGGSTTSTTTSS--TTHHHHHHHHHH-SSSTT----HHHHHHHHHHHHHHHHHHHHHHHHHHTTT--SS-TT-GGG-SS----STT-GGGSS-SHHHHHHHHHHHHHHHHHHHHHHHHHHHHHHHHT-HHHHHHHTTSHHHIIIIIIIHHTHHHHTSEETTEE-TTHHHHHHHHHHHHHHHHHHHHHHS-HHHHHHHHHHHHHHHHHSTTTTTS--SSB--PPPHHHHHHHHHHHHHHHHHHHHHHHHHHHHHHH--/-TTTT-EEGGG-HHHHHHHTTPPPSSS-TTHHHHHHHHHTTSEE-TT--EEB--SS-GGGTTTTHHHHHHHHHHHHHHHHHHHHHHHHHTTSS-TTHHHHBT-HHHHHHHHHTGGGHHHHHHHHHHTT-SS--GGG-/----STTTTHHHHHHHIIIIIHHHHHHHHHHHHHT--/-HHHHHHHTBHHHHHHHHHHHHHHHHHHHHHHS----S--/-PPP-----HHHHHHHHHHHHHHHHHHHHH-S--S-SSPPTTGGGGTT--HHHHHHHHHHHHHHHHHHHHHHHHHT--/-PPPHHHHHHHHHHHHHHHHHHHHHHHHHH-

InterPro domains:
  IPR001280 Photosystem I PsaA/PsaB [PF00223] (34-745)
  IPR001280 Photosystem I PsaA/PsaB [PIRSF002905] (15-749)
  IPR001280 Photosystem I PsaA/PsaB [PR00257] (72-95)
  IPR001280 Photosystem I PsaA/PsaB [PR00257] (158-182)
  IPR001280 Photosystem I PsaA/PsaB [PR00257] (197-221)
  IPR001280 Photosystem I PsaA/PsaB [PR00257] (293-311)
  IPR001280 Photosystem I PsaA/PsaB [PR00257] (348-371)
  IPR001280 Photosystem I PsaA/PsaB [PR00257] (387-413)
  IPR001280 Photosystem I PsaA/PsaB [PR00257] (435-457)
  IPR001280 Photosystem I PsaA/PsaB [PR00257] (532-550)
  IPR001280 Photosystem I PsaA/PsaB [PR00257] (563-583)
  IPR001280 Photosystem I PsaA/PsaB [PR00257] (590-611)
  IPR001280 Photosystem I PsaA/PsaB [PR00257] (665-687)
  IPR001280 Photosystem I PsaA/PsaB [PR00257] (717-745)
  IPR006243 Photosystem I PsaA [MF_00458] (1-751)
  IPR006243 Photosystem I PsaA [TIGR01335] (1-751)
  IPR020586 Photosystem I PsaA/PsaB, conserved site [PS00419] (574-583)
  IPR036408 Photosystem I PsaA/PsaB superfamily [G3DSA:1.20.1130.10] (1-751)
  IPR036408 Photosystem I PsaA/PsaB superfamily [SSF81558] (28-748)

Nearest PDB structures (foldseek):
  5zf0-assembly2_J5  TM=1.001E+00  e=5.031E-04  Thermosynechococcus vestitus BP-1
  8h2u-assembly1_J  TM=9.673E-01  e=5.469E-03  Chlamydomonas reinhardtii
  6l4u-assembly1_J  TM=9.871E-01  e=7.441E-03  Chaetoceros neogracilis
  6ijo-assembly1_J  TM=9.646E-01  e=6.889E-03  Chlamydomonas reinhardtii
  5zgh-assembly1_J  TM=9.572E-01  e=4.370E-02  Cyanidioschyzon merolae strain 10D

B-factor: mean 43.15, std 15.28, range [19.04, 118.34]

GO terms:
  GO:0005886 plasma membrane (C, IDA)
  GO:0009522 photosystem I (C, IDA)